Protein 5OCD (pdb70)

Radius of gyration: 52.21 Å; Cα contacts (8 Å, |Δi|>4): 3282; chains: 10; bounding box: 98×124×165 Å

Solvent-accessible surface area: 108572 Å² total; per-residue (Å²): 198,47,100,27,99,5,16,27,79,118,16,78,30,103,39,20,48,77,2,63,132,8,14,0,0,5,5,3,21,5,59,79,75,24,5,24,82,95,83,2,33,8,5,7,154,28,0,36,64,21,7,95,73,1,13,0,0,0,6,3,1,0,31,40,25,6,38,0,0,13,22,28,15,36,99,48,68,12,20,88,66,0,32,76,63,0,56,42,0,31,143,85,2,86,128,27,19,134,120,12,114,25,92,78,74,56,25,68,0,12,53,11,35,58,15,98,76,1,34,95,12,17,71,98,0,63,141,40,29,93,96,35,118,56,0,31,72,22,0,44,29,7,1,88,61,25,24,102,138,65,21,79,130,29,62,101,98,81,12,68,101,146,37,1,76,123,20,0,29,60,20,0,6,5,6,0,0,0,0,15,7,0,18,87,93,129,5,33,0,4,2,39,8,56,49,42,48,103,0,14,45,8,0,16,103,61,5,2,104,86,115,64,70,98,46,0,41,65,5,21,4,53,50,84,81,77,186,53,92,31,99,12,53,36,98,150,15,83,94,110,39,108,130,77,2,68,132,8,12,0,0,5,5,4,20,4,64,93,73,27,4,28,81,101,80,2,34,7,4,7,143,25,0,34,90,22,7,95,69,1,13,0,0,0,8,3,0,0,30,40,26,6,36,0,0,12,25,27,18,50,95,31,68,12,16,87,67,0,21,76,72,0,54,43,0,31,142,88,1,86,127,27,19,133,119,13,115,24,91,78,74,55,26,68,0,13,84,13,34,65,14,105,75,1,32,99,11,18,61,99,0,59,140,38,35,84,90,34,113,57,0,32,90,20,0,51,29,7,2,89,38,47,23,101,176,70,21,79,122,29,58,100,96,84,11,65,102,147,34,1,78,125,19,0,33,58,21,0,11,5,8,0,0,0,0,13,8,1,18,81,89,125,5,34,0,3,2,38,9,61,52,44,48,102,0,15,44,6,0,16,109,63,6,2,108,84,117,63,71,96,51,0,41,65,3,23,7,116,51,120,85,115,199,131,18,96,14,10,34,76,105,16,78,36,99,37,21,71,50,2,81,107,6,14,0,0,5,6,3,21,4,67,95,74,24,4,25,80,68,79,2,32,7,5,8,155,28,0,36,68,22,7,106,70,1,13,0,0,0,6,3,0,1,33,41,23,8,35,0,0,51,67,118,30,80,116,99,94,13,63,93,67,0,30,103,66,0,54,43,0,30,144,89,1,86,127,27,22,129,120,12,116,25,92,78,72,55,25,66,0,34,86,12,70,105,20,122,75,8,114,93,13,44,101,89,0,77,128,33,36,102,93,39,120,51,0,35,75,20,0,52,34,8,5,94,43,51,24,91,179,72,22,63,165,58,31,86,94,104,11,66,102,146,34,1,79,126,18,0,32,57,21,0,10,6,6,0,0,0,0,14,6,1,18,81,91,126,6,34,0,3,2,33,7,55,50,42,48,102,0,14,45,9,0,16,87,78,6,2,84,85,114,64,70,97,52,0,38,63,4,22,5,34,45,63,141,44,168,253,106,23,149,15,11,36,74,110,16,81,24,90,38,22,83,66,2,70,131,8,15,1,0,5,5,3,30,4,67,89,73,26,4,23,74,88,55,2,31,8,4,8,162,30,0,36,70,21,7,95,75,3,11,0,0,0,9,4,1,1,34,40,23,10,36,0,0,48,66,93,31,81,92,35,94,12,21,87,68,0,30,105,68,0,53,41,0,30,142,90,1,86,130,28,19,134,121,13,114,24,92,76,74,56,26,57,0,14,87,12,33,62,18,106,77,1,25,95,13,15,64,95,0,61,140,39,35,96,97,35,117,57,0,30,73,22,0,47,27,8,3,87,44,48,24,100,182,79,22,60,178,47,47,80,20,73,6,58,105,97,36,1,60,118,19,0,34,56,28,0,9,5,11,0,0,0,0,14,6,0,19,79,90,125,8,33,0,3,2,39,7,62,54,42,47,102,0,14,45,10,0,15,87,74,6,2,86,85,116,62,72,96,51,0,37,63,4,22,6,31,32,77,144,202,178,77,102,23,100,16,9,37,74,134,14,81,18,90,39,29,92,74,3,67,130,9,15,0,0,6,5,2,23,4,67,89,76,27,4,25,74,65,82,2,34,9,4,7,161,30,0,34,87,21,8,91,71,2,11,0,0,0,8,3,0,1,28,40,25,6,34,0,0,69,66,126,30,78,112,44,98,12,34,84,54,0,30,101,61,0,60,66,0,25,125,93,0,27,127,29,4,105,125,13,115,26,91,62,75,30,29,56,0,30,33,12,23,41,17,98,76,1,20,94,13,12,80,100,0,59,141,40,37,98,96,38,117,59,0,30,74,19,0,54,35,7,5,91,37,50,24,85,169,83,25,87,173,103,106,131,16,63,116,145,32,2,80,125,20,0,33,58,21,0,11,5,10,0,0,0,0,14,7,1,18,84,91,124,6,32,0,3,1,39,6,53,48,42,48,100,0,14,45,10,0,16,87,69,5,2,94,82,114,66,72,91,51,0,35,60,4,22,4,31,50,48,90,128,168,34,117,9,10,39,57,132,13,84,19,93,42,28,73,48,3,82,107,6,13,0,0,4,5,2,23,5,65,85,71,29,4,23,100,105,81,1,41,4,3,7,120,30,0,34,88,21,7,107,71,1,12,0,0,0,8,4,1,0,24,39,26,6,28,0,0,80,66,110,33,80,117,97,96,15,61,93,66,0,34,116,76,0,59,46,0,34,131,98,0,86,143,31,16,132,132,12,115,26,92,77,74,57,26,65,0,34,85,13,69,106,14,116,77,13,109,94,12,48,102,98,0,78,134,40,35,92,90,33,119,58,0,29,75,20,0,53,37,9,2,95,46,50,27,93,180,84,39,89,220,127,104,146,99,112,143,38,7,69,126,25,0,32,57,22,0,12,5,8,0,0,0,0,13,7,1,19,89,92,128,5,32,0,3,2,37,6,55,45,40,51,104,0,14,44,6,0,16,103,61,6,2,103,85,115,65,73,97,45,0,34,58,3,20,10,31,52,74,192,135,20,162,13,50,43,75,158,17,80,100,115,37,104,136,78,3,70,133,8,13,0,0,6,5,3,22,4,61,90,72,24,4,28,80,79,76,3,32,9,4,9,164,28,0,35,88,21,6,94,71,1,13,0,0,0,6,3,0,0,28,37,26,8,33,0,7,99,66,126,32,79,116,98,96,12,62,94,67,0,31,107,70,0,52,49,0,31,144,92,1,75,123,27,18,116,118,13,115,24,92,78,73,56,26,66,0,34,86,11,70,106,19,123,75,10,116,94,12,43,101,98,0,78,138,40,37,98,94,34,118,56,0,30,74,21,0,52,36,8,4,85,54,57,25,83,199,88,64,134,123,140,33,64,114,112,49,1,76,130,28,0,33,66,22,0,10,6,5,0,0,0,0,14,6,1,39,88,91,128,5,34,0,3,1,36,7,51,52,42,52,102,0,14,44,8,0,18,88,60,7,5,92,82,132,69,70,79,33,0,36,63,2,18,3,97,46,113,138,169,164,106,22,108,16,48,38,77,165,15,79,100,124,38,105,155,79,2,69,135,7,13,0,0,6,6,3,18,14,57,97,71,29,5,23,80,86,77,2,30,11,4,9,158,31,0,36,89,20,7,94,70,1,13,0,0,0,6,4,1,0,23,40,24,4,36,0,0,47,66,118,29,82,82,57,94,12,22,87,62,0,31,104,65,0,54,55,0,29,140,91,1,85,126,26,18,133,121,13,116,24,91,78,73,56,26,68,0,15,85,11,38,62,19,120,75,1,23,95,12,19,59,97,0,62,141,41,36,97,94,34,116,56,0,31,73,20,0,44,29,9,2,90,41,52,26,98,168,70,22,79,178,65,57,100,96,102,12,65,105,145,33,1,79,123,19,0,34,56,17,0,12,5,5,0,0,0,0,13,7,1,19,88,91,130,4,33,0,3,2,37,7,52,49,42,51,102,0,14,44,10,0,16,87,76,6,2,88,86,115,64,71,97,46,0,35,64,2,21,3,95,38,119,129,89,138,138,111,21,99,15,50,38,104,169,16,80,100,113,41,102,136,81,2,69,133,5,12,0,0,5,5,3,22,3,66,93,74,26,4,27,74,99,75,3,32,10,5,7,158,30,0,35,87,21,6,95,70,1,13,0,0,0,7,3,0,1,34,33,24,6,34,0,3,53,66,118,31,80,64,48,95,14,20,91,66,0,31,104,65,0,55,45,0,30,142,89,1,86,127,28,18,133,121,12,116,25,92,77,74,56,25,68,0,16,88,11,42,64,16,116,77,1,32,94,12,17,53,96,0,69,133,11,35,96,84,27,117,56,0,30,72,22,0,46,28,10,2,90,48,48,24,105,182,67,24,79,175,58,57,100,97,98,13,67,106,138,34,1,78,118,19,0,33,56,21,0,10,5,5,0,0,0,0,14,7,0,19,85,92,128,5,33,0,3,2,34,8,57,52,42,49,102,0,14,44,11,0,16,90,62,3,2,86,86,110,65,73,98,46,0,36,64,3,27,2,113,51,133,144,156,149,19,134,14,7,37,71,96,16,82,25,90,37,26,80,68,2,66,132,7,12,0,0,6,6,3,21,5,66,90,73,26,4,27,80,102,80,2,33,8,5,6,154,27,0,36,73,22,6,95,70,1,13,0,0,0,6,3,0,1,34,39,24,15,41,0,0,56,66,122,29,81,120,103,93,11,62,71,76,0,28,90,73,0,39,72,0,32,150,88,1,85,126,27,18,133,121,13,116,24,90,78,71,56,27,69,0,33,88,12,71,104,11,115,70,18,108,92,13,47,110,93,0,78,140,41,35,98,95,35,117,56,0,30,74,21,0,46,24,7,2,91,50,58,27,105,182,56,26,83,156,57,64,104,100,98,12,66,106,145,30,1,77,124,19,0,35,58,24,1,10,5,6,0,0,0,0,11,5,0,18,80,90,123,5,32,0,3,2,37,8,62,54,44,48,107,0,13,44,8,0,15,102,61,6,2,103,86,114,65,71,97,52,0,38,64,3,23,7,29,48,65,139,218

Nearest PDB structures (foldseek):
  5ocd-assembly7_G  TM=1.005E+00  e=2.093E-42  Fluoribacter dumoffii NY 23
  5ocd-assembly9_I  TM=1.002E+00  e=2.086E-41  Fluoribacter dumoffii NY 23
  5ocd-assembly5_E  TM=1.001E+00  e=3.500E-41  Fluoribacter dumoffii NY 23
  5ocd-assembly6_F  TM=9.953E-01  e=1.313E-40  Fluoribacter dumoffii NY 23
  9j61-assembly2_B  TM=8.162E-01  e=2.529E-13  Streptomyces cinnamoneus

Sequence (2242 aa):
NRIVKASFRENPVEERKLFPQSSCLMPISVGQAIHEDEKFAAVIKLINASFKQCTILVDDSVQRHTIGIMNHATTEELYQLAVKEGDEWLKRNQRFYKQLTIPFEIMRWDDWYNSPNYINSHLRVQKEYDTNKAFQNAIHANIDDFLTRYLSRFSPADVDHERAFRLCLDYLIEECSVMCLWTEQKYDFEVYPSGRNKAMAATYEFLIKPHHPNYLRPVALRFKKYNRIVKASFRENPVEERKLFPQSSCLMPISVGQAIHEDEKFAAVIKLINASFKQCTILVDDSVQRHTIGIMNHATTEELYQLAVKEGDEWLKRNQRFYKQLTIPFEIMRWDDWYNSPNYINSHLRVQKEYDTNKAFQNAIHANIDDFLTRYLSRFSPADVDHERAFRLCLDYLIEECSVMCLWTEQKYDFEVYPSGRNKAMAATYEFLIKPHHPNYLRPVALRFKKYRIVKASFRENPVEERKLFPQSSCLMPISVGQAIHEDEKFAAVIKLINASFKQCTILVDDSVQRHTIGIMNHATTEELYQLAVKEGDEWLKRNQRFYKQLTIPFEIMRWDDWYNSPNYINSHLRVQKEYDTNKAFQNAIHANIDDFLTRYLSRFSPADVDHERAFRLCLDYLIEECSVMCLWTEQKYDFEVYPSGRNKAMAATYEFLIKPHHPNYLRPVALRFKKYPRIVKASFRENPVEERKLFPQSSCLMPISVGQAIHEDEKFAAVIKLINASFKQCTILVDDSVQRHTIGIMNHATTEELYQLAVKEGDEWLKRNQRFYKQLTIPFEIMRWDDWYNSPNYINSHLRVQKEYDTNKAFQNAIHANIDDFLTRYLSRFSPADVDHERAFRLCLDYLIEECSVMCLWTEQKYDFEVYPSGRNKAMAATYEFLIKPHHPNYLRPVALRFKKYNRIVKASFRENPVEERKLFPQSSCLMPISVGQAIHEDEKFAAVIKLINASFKQCTILVDDSVQRHTIGIMNHATTEELYQLAVKEGDEWLKRNQRFYKQLTIPFEIMRWDDWYNSPNYINSHLRVQKEYDTNKAFQNAIHANIDDFLTRYLSRFADVDHERAFRLCLDYLIEECSVMCLWTEQKYDFEVYPSGRNKAMAATYEFLIKPHHPNYLRPVALRFKKYIVKASFRENPVEERKLFPQSSCLMPISVGQAIHEDEKFAAVIKLINASFKQCTILVDDSVQRHTIGIMNHATTEELYQLAVKEGDEWLKRNQRFYKQLTIPFEIMRWDDWYNSPNYINSHLRVQKEYDTNKAFQNAIHANIDDFLTRYLSRFSPDHERAFRLCLDYLIEECSVMCLWTEQKYDFEVYPSGRNKAMAATYEFLIKPHHPNYLRPVALRFKKIVKASFRENPVEERKLFPQSSCLMPISVGQAIHEDEKFAAVIKLINASFKQCTILVDDSVQRHTIGIMNHATTEELYQLAVKEGDEWLKRNQRFYKQLTIPFEIMRWDDWYNSPNYINSHLRVQKEYDTNKAFQNAIHANIDDFLTRYLSADVDHERAFRLCLDYLIEECSVMCLWTEQKYDFEVYPSGRNKAMAATYEFLIKPHHPNYLRPVALRFKKYPIVKASFRENPVEERKLFPQSSCLMPISVGQAIHEDEKFAAVIKLINASFKQCTILVDDSVQRHTIGIMNHATTEELYQLAVKEGDEWLKRNQRFYKQLTIPFEIMRWDDWYNSPNYINSHLRVQKEYDTNKAFQNAIHANIDDFLTRYLSRFSPADVDHERAFRLCLDYLIEECSVMCLWTEQKYDFEVYPSGRNKAMAATYEFLIKPHHPNYLRPVALRFKKYPAIVKASFRENPVEERKLFPQSSCLMPISVGQAIHEDEKFAAVIKLINASFKQCTILVDDSVQRHTIGIMNHATTEELYQLAVKEGDEWLKRNQRFYKQLTIPFEIMRWDDWYNSPNYINSHLRVQKEYDTNKAFQNAIHANIDDFLTRYLSRFSPADVDHERAFRLCLDYLIEECSVMCLWTEQKYDFEVYPSGRNKAMAATYEFLIKPHHPNYLRPVALRFKKYIVKASFRENPVEERKLFPQSSCLMPISVGQAIHEDEKFAAVIKLINASFKQCTILVDDSVQRHTIGIMNHATTEELYQLAVKEGDEWLKRNQRFYKQLTIPFEIMRWDDWYNSPNYINSHLRVQKEYDTNKAFQNAIHANIDDFLTRYLSRFSPADVDHERAFRLCLDYLIEECSVMCLWTEQKYDFEVYPSGRNKAMAATYEFLIKPHHPNYLRPVALRFKKY

Secondary structure (DSSP, 8-state):
---EEEEEES--HHHHTTGGG-EEEEEEETT-GGGSHHHHHHHHHHHHHH-SEEEEEEE-TTHHHHHHHHB---HHHHHHHHHHHHHHHHHHHHHHHTT--S-EEEEETHHHHTSTTHHHHHHHHHHHHHH-HHHHHHHHHHHHHHHHHHTTTS-GGG--HHHHHHHHHHHHHHHHHHHHHGGGGT-SEEE-SS---HHHHHHIIIIITTT-TTSSEEEEEEEEE-/---EEEEEES--HHHHTTGGG-EEEEEEETT-GGGSHHHHHHHHHHHHHH-SEEEEEEE-TTHHHHHTTTB---HHHHHHHHHHHHHHHHHHHHHHHTT--S-EEEEETHHHHTSTTHHHHHHHHHHHHHH-HHHHHHHHHHHHHHHHHHTTTS-GGG--HHHHHHHHHHHHHHHHHHHHHGGGGT-SEEE-SS---HHHHHHIIIIITTT-TTSSEEEEEEEEE-/-EEEEEEES--HHHHTTGGG-EEEEEEETT-GGGSHHHHHHHHHHHHHH-SEEEEEEE-GGGHHHHTTT----HHHHHHHHHHHHHHHHHHHHHHHTT--S-EEEEETHHHHTSTTHHHHHHHHHHHHHH-HHHHHHHHHHHHHHHHHHTTTS-GGG--HHHHHHHHHHHHHHHHHHHHHGGGGT-SEEE-SS---HHHHHHIIIIITTT-TTSSEEEEEEEEEE-/---EEEEES--HHHHTTGGG-EEEEEEETT-GGGSHHHHHHHHHHHHHH-SEEEEEEE-TTHHHHHHHH----HHHHHHHHHHHHHHHHHHHHHHHTT--S-EEEEETHHHHT-TTHHHHHHHHHHHHHH-HHHHHHHHHHHHHHHHHHTTTS-GGG--HHHHHHHHHHHHHHHHHHHHHGGGGT-SEEE-SS---HHHHHHIIIIITTT-TTSSEEEEEEEE--/---EEEEEES--HHHHTTGGGSEEEEEEETT-GGGSHHHHHHHHHHHHHH-SEEEEEEE-TTHHHHHTTT----HHHHHHHHHHHHHHHHHHHHHHHTT--S-EEEEETHHHHTSTTHHHHHHHHHHHHHH-HHHHHHHHHHHHHHHHHHTS----S-HHHHHHHHHHHHHHHHHHHHHGGGGT-SEEE-SS---HHHHHHIIIIITTT-TTSSEEEEEEEEE-/--EEEEES--HHHHTTGGG-EEEEEEETT-GGGSHHHHHHHHHHHHHH-SEEEEEEE-TTHHHHHTTT----HHHHHHHHHHHHHHHHHHTHHHHTT--S-EEEEETHHHHT-TTHHHHHHHHHHHHHS-HHHHHHHHHHHHHHHHHHTSS-----SHHHHHHHHHHHHHHHHHHHGGGGT-SEEE-SS---HHHHHHIIIIITTT-TTSSEEEEEEEE-/-EEEEEES--HHHHTTGGG-EEEEEEETT-GGGSHHHHHHHHHHHHHH-SEEEEEEE-GGGHHHHTTT----HHHHHHHHHHHHHHHHHHHHHHHTT--S-EEEEETHHHHTSTTHHHHHHHHHHHHHH-HHHHHHHHHHHHHHHHHHH-----HHHHHHHHHHHHHHHHHHHHHGGGGT-SEEE-SS---HHHHHHIIIIITTT-TTSSEEEEEEEEE--/-EEEEEES--HHHHTTGGG-EEEEEEETT-GGGSHHHHHHHHHHHHHH-SEEEEEEE-TTHHHHHTTT----HHHHHHHHHHHHHHHHHHHHHHHTT--S-EEEEETHHHHTSTTHHHHHHHHHHHHHH-HHHHHHHHHHHHHHHHHHTTTS-GGG--HHHHHHHHHHHHHHHHHHHHHGGGGT-SEEE-SS---HHHHHHIIIIITTT-TTSSEEEEEEEEE---/-EEEEEES--HHHHTTGGG-EEEEEEETT-GGGSHHHHHHHHHHHHHH-SEEEEEEE-TTHHHHHTTT----HHHHHHHHHHHHHHHHHHHHHHHTT--S-EEEEETHHHHTSTTHHHHHHHHHHHHHH-HHHHHHHHHHHHHHHHHHTTTS-GGG--HHHHHHHHHHHHHHHHHHHHHGGGGT-SEEE-SS---HHHHHHIIIIITTT-TTSSEEEEEEEEE-/---EEEES--HHHHTTGGG-EEEEEEETT-GGGSHHHHHHHHHHHHHH-SEEEEEEE-TTHHHHHHHH----HHHHHHHHHHHHHHHHHHHHHHHTT--S-EEEEETHHHHT-TTHHHHHHHHHHHHHH-HHHHHHHHHHHHHHHHHHGGGS-GGG--HHHHHHHHHHHHHHHHHHHHHGGGGT-SEEE-SS---HHHHHHIIIIITTT-TTSSEEEEEEE---

Foldseek 3Di:
DKAKAKDWDPQDPVRQVCAQVFEEEEEDPQPDPCCADRNVLNVLVVSLVRHQEYEYEDAFQLCLLVVCQQPVDDSVVSSVVSVVSSVVSCVRCVVRNVPRPHHYYYHYLCVQCVDPCLVVLLVVLVVCCVPPVLLVVLLVVLLVVVCCVSCVVDDVVSGPVVSSSVSSSVSLSSVLSSLLVVVVVVHQAYEDAAFDRSNNVVSCVPPNCVVCVRHHHYIHIDMDMD/DKAKAKDWDPQDPVRQVCFQVFEEEEEAALVDPCCADRNVLNVLVVSLVRHQEYEYEDAFQLCLLVVCQQPVDDSVVSSVVSVVSSVVSCVRCVVRNVPRPHHYYYHYLCVQCVDPQLVVLLVVLVVCCVPPVLLVVLLVVLLVVVCCVSCVVDDVVSGPVVSSSVSSSSSLSSVLSSLLVVCVVVHQAYEDAADDRSNNVSSCVPPNCVVCVRHHHYIYMDMDMD/DQKAKDWPPQDPVRQVCFAVFEEEEEDPLVDPCCADRNVLNVLVVSLVRHQEYEYEDAQQLCLLVQCQQPVDDSVVSSVVSVVSSVVSCVRCVVRNVPRPHHYYYHYLCVQCVDPCLVVLLVVLVVCCVVPVQLVVLLVVLLVVVCCVSCVVDDVVSGPVVSSSVSSSSSLSSVLSSLLVVVVVVHQAYEDAADDGSNNVVSCVPPNCVVCVRHHHYIYMDMDDDD/DAKAKDWDPDDPVRQVCFAVFEEEEEDPLVDPCLADRNVLNVLVVSLVRHQEYEYEDAQQLCLLVQCQQPVDDSVVSSVVSVVSSVVSCVRCVVRNVPRPHHYYYHYLCVQCVDPCLVVLLVVLVVCCVPPVLLVVLLVVLLVVVCCVSCVVDDVVSGPVVSSSVSSSVSLSSVLSSLLVVCVVVHQAYEDAAFDRSNNVSSCVPPNCVVCVRHHHYIYMDMDDD/DWAKAKDWDPQDPVLQVCFAVFEEEEEDPLVDPCCADRNVLNVLVVSLVGHQEYEYEDAQQLCLLVVCQPPVDDSVVSSVVSVVSSVVSCVRCVVRNVPRPHHYHYHYLCVQCVDPCLVVLLVVLVVCCVVPVQLVVLLVVLLCVVCCVSVVPDVVTPPVSSSVSSSSSLSSVLSSLLVVVVVVHQEYEDAADDRSNNVSSCVPPNCVVCVRGHHYIYMDMDID/DKAKDWPPADPVRQVCAQVFEEEEEDPLVDPCCADPNVLNVLVVSLVGHQEYEYEDAQQLCLLVQCPPPVDDSVVSSVVSVVSSVVSCVRCVVRNVPRPHHYYYHYLCVQCVDPCLVVLLVVLVVCCVPPVLLVVLLVVLLCVCCCVSCVVDDDVPVSSSVSSSSSLSSVLSSLLVVVVVVHQAYEDAAFDRSNNVSSCVPPNCVVCVRHHHYIYMDMDD/DKAKDWDPQDPVRQVCFQVFEEEEEDPLVDPCCADPNVLNVLVVSLVGHQEYEYEYAQQLCLLVQCQPPVDDSVVSSVVSVVSSVVSCVRCVVRNVPRPHHYYYHYLCVQCVDPCLVVLLVVLVVCCVPPVLLVVLLVVLLVVCVCPSPVVVGPVVSSSVSSSSSLSSVLSSLLVVCVVVHQAYEDAADDRSNNVVSCVPPNCVVDVRHHHYIYMDMDDDD/DKAKDWDPQDPVRLVCFAVFEEEEEDPQPDPCCADPNVLNVLVVSLVRHQEYEYEDAQQLCLLVQCQQPVDDSVVSSVVSVVSSVVSCVRCVVRNVPRPHHYYYHYLCVQCVDPCLVVLLVVLVVCCVPPVLLVVLLVVLLVVVCCVSCVVDDVVSGPVVSSSVSSSSSLSSVLSSLLVVCVVVHQAYEDAADDGSNNVSSCVPPNCVVCVRHHHYIYMDMDDDPD/DKAKDWDPQDPVRQVCFQVFEEEEEDPLVDPCCADPNVLNVLVVSLVRHQEYEYEDAQQLCLLVQCQQPVDDSVVSSVVSVVSSVVSCVRCVVRNVPRPHHYYYHYLCVQCVDPCLVVLLVVLVVCCVPPVLLVVLLVVLLVVVCCVSCVVDDVVSGPVVSSSVSSSSSLSSVLSSLLVQCVVVHQAYEDAADDRSNNVSSCVPPNCVVCVRHHHYIYMDMDDD/DKAKDWDPQDPVRQVCFQVFEEEEEDPLVDPCCADPNVLNVLVVSLVRHQEYEYEDAQQLCLLVVCQQPVDDSVVSSVVSVVSSVVSCVRCVVRNVPRPHHYYYHYLCVQCVDPQLVVLLVVLVVCCVPPVVLVVLLVVLLCVVCCVVVVPDDVVSGPVVSSSVSSSVSLSSVLSSLLVVVVVVHQAYEDAADDGSNNVSSCVPPNCVVCVRHHHYIYMDMDDD

B-factor: mean 94.59, std 22.28, range [34.51, 193.01]

Structure (mmCIF, N/CA/C/O backbone):
data_5OCD
#
_entry.id   5OCD
#
_cell.length_a   185.031
_cell.length_b   97.800
_cell.length_c   211.282
_cell.angle_alpha   90.00
_cell.angle_beta   115.58
_cell.angle_gamma   90.00
#
_symmetry.space_group_name_H-M   'C 1 2 1'
#
loop_
_entity.id
_entity.type
_entity.pdbx_description
1 polymer 'Cyclodipeptide synthase'
2 water water
#
loop_
_atom_site.group_PDB
_atom_site.id
_atom_site.type_symbol
_atom_site.label_atom_id
_atom_site.label_alt_id
_atom_site.label_comp_id
_atom_site.label_asym_id
_atom_site.label_entity_id
_atom_site.label_seq_id
_atom_site.pdbx_PDB_ins_code
_atom_site.Cartn_x
_atom_site.Cartn_y
_atom_site.Cartn_z
_atom_site.occupancy
_atom_site.B_iso_or_equiv
_atom_site.auth_seq_id
_atom_site.auth_comp_id
_atom_site.auth_asym_id
_atom_site.auth_atom_id
_atom_site.pdbx_PDB_model_num
ATOM 1 N N . ASN A 1 7 ? 130.717 6.537 219.586 1.00 124.28 6 ASN A N 1
ATOM 2 C CA . ASN A 1 7 ? 131.499 7.727 219.920 1.00 124.10 6 ASN A CA 1
ATOM 3 C C . ASN A 1 7 ? 130.596 8.991 219.925 1.00 128.53 6 ASN A C 1
ATOM 4 O O . ASN A 1 7 ? 129.777 9.137 220.842 1.00 128.48 6 ASN A O 1
ATOM 9 N N . ARG A 1 8 ? 130.737 9.876 218.888 1.00 124.19 7 ARG A N 1
ATOM 10 C CA . ARG A 1 8 ? 130.023 11.151 218.658 1.00 122.29 7 ARG A CA 1
ATOM 11 C C . ARG A 1 8 ? 129.354 11.136 217.265 1.00 120.72 7 ARG A C 1
ATOM 12 O O . ARG A 1 8 ? 129.904 10.533 216.331 1.00 121.19 7 ARG A O 1
ATOM 20 N N . ILE A 1 9 ? 128.190 11.824 217.124 1.00 111.14 8 ILE A N 1
ATOM 21 C CA . ILE A 1 9 ? 127.432 11.923 215.860 1.00 107.67 8 ILE A CA 1
ATOM 22 C C . ILE A 1 9 ? 126.673 13.285 215.753 1.00 103.11 8 ILE A C 1
ATOM 23 O O . ILE A 1 9 ? 126.299 13.853 216.789 1.00 103.07 8 ILE A O 1
ATOM 28 N N . VAL A 1 10 ? 126.453 13.804 214.512 1.00 91.36 9 VAL A N 1
ATOM 29 C CA . VAL A 1 10 ? 125.675 15.045 214.316 1.00 87.10 9 VAL A CA 1
ATOM 30 C C . VAL A 1 10 ? 124.251 14.759 213.919 1.00 82.95 9 VAL A C 1
ATOM 31 O O . VAL A 1 10 ? 123.982 13.999 212.973 1.00 81.80 9 VAL A O 1
ATOM 35 N N . LYS A 1 11 ? 123.337 15.375 214.658 1.00 74.96 10 LYS A N 1
ATOM 36 C CA . LYS A 1 11 ? 121.920 15.231 214.410 1.00 73.41 10 LYS A CA 1
ATOM 37 C C . LYS A 1 11 ? 121.296 16.568 214.083 1.00 75.67 10 LYS A C 1
ATOM 38 O O . LYS A 1 11 ? 121.507 17.583 214.772 1.00 74.74 10 LYS A O 1
ATOM 44 N N . ALA A 1 12 ? 120.528 16.541 212.999 1.00 71.12 11 ALA A N 1
ATOM 45 C CA . ALA A 1 12 ? 119.860 17.687 212.438 1.00 70.38 11 ALA A CA 1
ATOM 46 C C . ALA A 1 12 ? 118.405 17.742 212.834 1.00 71.83 11 ALA A C 1
ATOM 47 O O . ALA A 1 12 ? 117.589 17.073 212.227 1.00 72.95 11 ALA A O 1
ATOM 49 N N . SER A 1 13 ? 118.069 18.523 213.843 1.00 65.78 12 SER A N 1
ATOM 50 C CA . SER A 1 13 ? 116.672 18.712 214.219 1.00 64.52 12 SER A CA 1
ATOM 51 C C . SER A 1 13 ? 116.048 19.940 213.468 1.00 67.62 12 SER A C 1
ATOM 52 O O . SER A 1 13 ? 116.774 20.792 212.946 1.00 66.50 12 SER A O 1
ATOM 55 N N . PHE A 1 14 ? 114.711 20.006 213.390 1.00 65.35 13 PHE A N 1
ATOM 56 C CA . PHE A 1 14 ? 113.997 21.164 212.848 1.00 65.99 13 PHE A CA 1
ATOM 57 C C . PHE A 1 14 ? 114.063 22.313 213.878 1.00 74.62 13 PHE 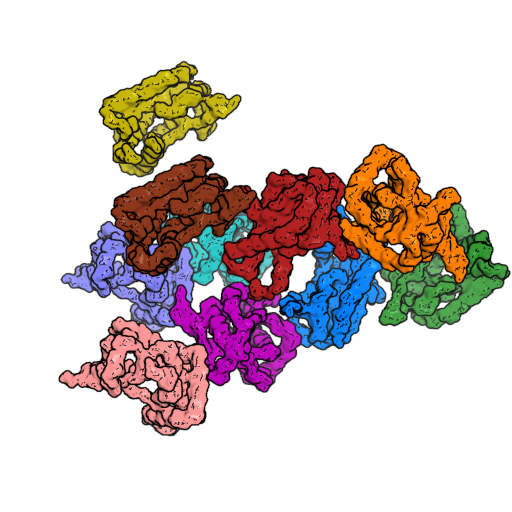A C 1
ATOM 58 O O . PHE A 1 14 ? 114.235 22.079 215.075 1.00 75.54 13 PHE A O 1
ATOM 66 N N . ARG A 1 15 ? 113.976 23.547 213.414 1.00 75.07 14 ARG A N 1
ATOM 67 C CA . ARG A 1 15 ? 114.040 24.730 214.273 1.00 77.42 14 ARG A CA 1
ATOM 68 C C . ARG A 1 15 ? 112.741 25.470 214.093 1.00 91.46 14 ARG A C 1
ATOM 69 O O . ARG A 1 15 ? 112.317 25.636 212.943 1.00 94.64 14 ARG A O 1
ATOM 77 N N . GLU A 1 16 ? 112.092 25.911 215.183 1.00 93.22 15 GLU A N 1
ATOM 78 C CA . GLU A 1 16 ? 110.877 26.775 215.121 1.00 96.42 15 GLU A CA 1
ATOM 79 C C . GLU A 1 16 ? 109.591 26.216 214.433 1.00 100.62 15 GLU A C 1
ATOM 80 O O . GLU A 1 16 ? 108.544 26.872 214.574 1.00 101.74 15 GLU A O 1
ATOM 86 N N . ASN A 1 17 ? 109.659 25.083 213.672 1.00 94.28 16 ASN A N 1
ATOM 87 C CA . ASN A 1 17 ? 108.483 24.524 212.994 1.00 92.34 16 ASN A CA 1
ATOM 88 C C . ASN A 1 17 ? 107.503 23.892 213.987 1.00 94.80 16 ASN A C 1
ATOM 89 O O . ASN A 1 17 ? 107.845 22.894 214.652 1.00 94.79 16 ASN A O 1
ATOM 94 N N . PRO A 1 18 ? 106.298 24.518 214.150 1.00 88.81 17 PRO A N 1
ATOM 95 C CA . PRO A 1 18 ? 105.317 24.001 215.116 1.00 88.24 17 PRO A CA 1
ATOM 96 C C . PRO A 1 18 ? 104.851 22.580 214.816 1.00 92.19 17 PRO A C 1
ATOM 97 O O . PRO A 1 18 ? 104.893 22.148 213.654 1.00 93.19 17 PRO A O 1
ATOM 101 N N . VAL A 1 19 ? 104.377 21.866 215.859 1.00 86.03 18 VAL A N 1
ATOM 102 C CA . VAL A 1 19 ? 103.871 20.490 215.748 1.00 84.19 18 VAL A CA 1
ATOM 103 C C . VAL A 1 19 ? 102.801 20.389 214.656 1.00 87.02 18 VAL A C 1
ATOM 104 O O . VAL A 1 19 ? 102.808 19.430 213.878 1.00 86.79 18 VAL A O 1
ATOM 108 N N . GLU A 1 20 ? 101.920 21.411 214.572 1.00 81.67 19 GLU A N 1
ATOM 109 C CA . GLU A 1 20 ? 100.840 21.443 213.602 1.00 81.31 19 GLU A CA 1
ATOM 110 C C . GLU A 1 20 ? 101.336 21.531 212.156 1.00 84.02 19 GLU A C 1
ATOM 111 O O . GLU A 1 20 ? 100.650 21.039 211.245 1.00 84.38 19 GLU A O 1
ATOM 117 N N . GLU A 1 21 ? 102.548 22.112 211.955 1.00 77.81 20 GLU A N 1
ATOM 118 C CA . GLU A 1 21 ? 103.208 22.227 210.656 1.00 77.04 20 GLU A CA 1
ATOM 119 C C . GLU A 1 21 ? 103.936 20.918 210.398 1.00 80.17 20 GLU A C 1
ATOM 120 O O . GLU A 1 21 ? 103.748 20.330 209.331 1.00 80.65 20 GLU A O 1
ATOM 126 N N . ARG A 1 22 ? 104.729 20.432 211.398 1.00 73.76 21 ARG A N 1
ATOM 127 C CA . ARG A 1 22 ? 105.533 19.205 211.321 1.00 72.07 21 ARG A CA 1
ATOM 128 C C . ARG A 1 22 ? 104.720 17.949 211.081 1.00 73.43 21 ARG A C 1
ATOM 129 O O . ARG A 1 22 ? 105.273 16.982 210.555 1.00 73.00 21 ARG A O 1
ATOM 137 N N . LYS A 1 23 ? 103.405 17.954 211.453 1.00 68.33 22 LYS A N 1
ATOM 138 C CA . LYS A 1 23 ? 102.483 16.832 211.227 1.00 66.82 22 LYS A CA 1
ATOM 139 C C . LYS A 1 23 ? 102.293 16.593 209.745 1.00 73.45 22 LYS A C 1
ATOM 140 O O . LYS A 1 23 ? 102.118 15.438 209.357 1.00 72.32 22 LYS A O 1
ATOM 146 N N . LEU A 1 24 ? 102.364 17.685 208.920 1.00 72.02 23 LEU A N 1
ATOM 147 C CA . LEU A 1 24 ? 102.205 17.703 207.456 1.00 72.19 23 LEU A CA 1
ATOM 148 C C . LEU A 1 24 ? 103.411 17.108 206.723 1.00 76.90 23 LEU A C 1
ATOM 149 O O . LEU A 1 24 ? 103.238 16.421 205.711 1.00 77.98 23 LEU A O 1
ATOM 154 N N . PHE A 1 25 ? 104.624 17.363 207.229 1.00 72.29 24 PHE A N 1
ATOM 155 C CA . PHE A 1 25 ? 105.880 16.896 206.630 1.00 72.25 24 PHE A CA 1
ATOM 156 C C . PHE A 1 25 ? 105.853 15.461 206.039 1.00 78.70 24 PHE A C 1
ATOM 157 O O . PHE A 1 25 ? 106.354 15.317 204.924 1.00 77.16 24 PHE A O 1
ATOM 165 N N . PRO A 1 26 ? 105.310 14.388 206.715 1.00 77.63 25 PRO A N 1
ATOM 166 C CA . PRO A 1 26 ? 105.357 13.043 206.109 1.00 77.05 25 PRO A CA 1
ATOM 167 C C . PRO A 1 26 ? 104.541 12.871 204.842 1.00 79.17 25 PRO A C 1
ATOM 168 O O . PRO A 1 26 ? 104.798 11.940 204.076 1.00 77.45 25 PRO A O 1
ATOM 172 N N . GLN A 1 27 ? 103.574 13.758 204.618 1.00 76.44 26 GLN A N 1
ATOM 173 C CA . GLN A 1 27 ? 102.747 13.719 203.418 1.00 78.00 26 GLN A CA 1
ATOM 174 C C . GLN A 1 27 ? 103.026 14.908 202.463 1.00 81.72 26 GLN A C 1
ATOM 175 O O . GLN A 1 27 ? 102.310 15.101 201.474 1.00 80.42 26 GLN A O 1
ATOM 181 N N . SER A 1 28 ? 104.108 15.674 202.761 1.00 77.54 27 SER A N 1
ATOM 182 C CA . SER A 1 28 ? 104.535 16.858 202.021 1.00 75.11 27 SER A CA 1
ATOM 183 C C . SER A 1 28 ? 105.828 16.667 201.208 1.00 76.82 27 SER A C 1
ATOM 184 O O . SER A 1 28 ? 106.652 15.780 201.494 1.00 75.86 27 SER A O 1
ATOM 187 N N . SER A 1 29 ? 106.001 17.551 200.196 1.00 71.72 28 SER A N 1
ATOM 188 C CA . SER A 1 29 ? 107.189 17.615 199.346 1.00 69.72 28 SER A CA 1
ATOM 189 C C . SER A 1 29 ? 108.114 18.724 199.884 1.00 73.27 28 SER A C 1
ATOM 190 O O . SER A 1 29 ? 107.660 19.654 200.574 1.00 73.33 28 SER A O 1
ATOM 193 N N . CYS A 1 30 ? 109.413 18.619 199.573 1.00 67.75 29 CYS A N 1
ATOM 194 C CA . CYS A 1 30 ? 110.358 19.652 199.961 1.00 66.25 29 CYS A CA 1
ATOM 195 C C . CYS A 1 30 ? 111.446 19.908 198.906 1.00 67.72 29 CYS A C 1
ATOM 196 O O . CYS A 1 30 ? 111.820 19.015 198.128 1.00 67.67 29 CYS A O 1
ATOM 199 N N . LEU A 1 31 ? 111.941 21.158 198.896 1.00 60.23 30 LEU A N 1
ATOM 200 C CA . LEU A 1 31 ? 113.019 21.586 198.036 1.00 57.89 30 LEU A CA 1
ATOM 201 C C . LEU A 1 31 ? 114.221 21.898 198.903 1.00 60.72 30 LEU A C 1
ATOM 202 O O . LEU A 1 31 ? 114.102 22.550 199.957 1.00 61.64 30 LEU A O 1
ATOM 207 N N . MET A 1 32 ? 115.378 21.439 198.460 1.00 55.71 31 MET A N 1
ATOM 208 C CA . MET A 1 32 ? 116.616 21.648 199.190 1.00 56.27 31 MET A CA 1
ATOM 209 C C . MET A 1 32 ? 117.608 22.428 198.346 1.00 59.52 31 MET A C 1
ATOM 210 O O . MET A 1 32 ? 118.493 21.818 197.717 1.00 59.61 31 MET A O 1
ATOM 215 N N . PRO A 1 33 ? 117.475 23.784 198.297 1.00 53.10 32 PRO A N 1
ATOM 216 C CA . PRO A 1 33 ? 118.430 24.583 197.529 1.00 51.18 32 PRO A CA 1
ATOM 217 C C . PRO A 1 33 ? 119.819 24.472 198.170 1.00 53.70 32 PRO A C 1
ATOM 218 O O . PRO A 1 33 ? 119.968 24.601 199.396 1.00 53.33 32 PRO A O 1
ATOM 222 N N . ILE A 1 34 ? 120.814 24.126 197.364 1.00 49.97 33 ILE A N 1
ATOM 223 C CA . ILE A 1 34 ? 122.162 23.924 197.866 1.00 50.58 33 ILE A CA 1
ATOM 224 C C . ILE A 1 34 ? 123.048 25.058 197.483 1.00 59.93 33 ILE A C 1
ATOM 225 O O . ILE A 1 34 ? 123.416 25.147 196.306 1.00 60.87 33 ILE A O 1
ATOM 230 N N . SER A 1 35 ? 123.487 25.856 198.496 1.00 57.61 34 SER A N 1
ATOM 231 C CA . SER A 1 35 ? 124.432 26.948 198.300 1.00 57.51 34 SER A CA 1
ATOM 232 C C . SER A 1 35 ? 125.828 26.368 198.237 1.00 62.25 34 SER A C 1
ATOM 233 O O . SER A 1 35 ? 126.545 26.311 199.244 1.00 61.51 34 SER A O 1
ATOM 236 N N . VAL A 1 36 ? 126.170 25.867 197.027 1.00 59.59 35 VAL A N 1
ATOM 237 C CA . VAL A 1 36 ? 127.426 25.216 196.697 1.00 60.41 35 VAL A CA 1
ATOM 238 C C . VAL A 1 36 ? 128.594 26.009 197.234 1.00 67.41 35 VAL A C 1
ATOM 239 O O . VAL A 1 36 ? 128.740 27.189 196.934 1.00 68.79 35 VAL A O 1
ATOM 243 N N . GLY A 1 37 ? 129.354 25.381 198.105 1.00 64.08 36 GLY A N 1
ATOM 244 C CA . GLY A 1 37 ? 130.484 26.040 198.747 1.00 64.22 36 GLY A CA 1
ATOM 245 C C . GLY A 1 37 ? 130.436 25.998 200.257 1.00 68.98 36 GLY A C 1
ATOM 246 O O . GLY A 1 37 ? 131.475 25.837 200.908 1.00 67.46 36 GLY A O 1
ATOM 247 N N . GLN A 1 38 ? 129.211 26.143 200.818 1.00 67.64 37 GLN A N 1
ATOM 248 C CA . GLN A 1 38 ? 128.895 26.155 202.255 1.00 66.78 37 GLN A CA 1
ATOM 249 C C . GLN A 1 38 ? 129.124 24.826 202.914 1.00 71.01 37 GLN A C 1
ATOM 250 O O . GLN A 1 38 ? 128.860 23.771 202.315 1.00 71.81 37 GLN A O 1
ATOM 256 N N . ALA A 1 39 ? 129.559 24.893 204.169 1.00 66.69 38 ALA A N 1
ATOM 257 C CA . ALA A 1 39 ? 129.825 23.756 205.022 1.00 66.22 38 ALA A CA 1
ATOM 258 C C . ALA A 1 39 ? 128.558 22.994 205.420 1.00 70.00 38 ALA A C 1
ATOM 259 O O . ALA A 1 39 ? 128.649 21.791 205.668 1.00 72.62 38 ALA A O 1
ATOM 261 N N . ILE A 1 40 ? 127.388 23.671 205.474 1.00 63.17 39 ILE A N 1
ATOM 262 C CA . ILE A 1 40 ? 126.129 23.052 205.916 1.00 62.23 39 ILE A CA 1
ATOM 263 C C . ILE A 1 40 ? 125.633 22.041 204.912 1.00 66.98 39 ILE A C 1
ATOM 264 O O . ILE A 1 40 ? 124.785 21.181 205.222 1.00 67.45 39 ILE A O 1
ATOM 269 N N . HIS A 1 41 ? 126.211 22.115 203.726 1.00 63.00 40 HIS A N 1
ATOM 270 C CA . HIS A 1 41 ? 125.868 21.255 202.620 1.00 63.53 40 HIS A CA 1
ATOM 271 C C . HIS A 1 41 ? 126.949 20.170 202.410 1.00 70.63 40 HIS A C 1
ATOM 272 O O . HIS A 1 41 ? 126.950 19.485 201.374 1.00 70.51 40 HIS A O 1
ATOM 279 N N . GLU A 1 42 ? 127.883 20.025 203.371 1.00 68.26 41 GLU A N 1
ATOM 280 C CA . GLU A 1 42 ? 128.957 19.039 203.251 1.00 69.20 41 GLU A CA 1
ATOM 281 C C . GLU A 1 42 ? 129.041 18.117 204.456 1.00 77.71 41 GLU A C 1
ATOM 282 O O . GLU A 1 42 ? 128.634 18.491 205.577 1.00 77.83 41 GLU A O 1
ATOM 288 N N . ASP A 1 43 ? 129.624 16.906 204.201 1.00 74.86 42 ASP A N 1
ATOM 289 C CA . ASP A 1 43 ? 129.977 15.847 205.156 1.00 73.97 42 ASP A CA 1
ATOM 290 C C . ASP A 1 43 ? 128.931 15.585 206.249 1.00 75.57 42 ASP A C 1
ATOM 291 O O . ASP A 1 43 ? 127.741 15.429 205.944 1.00 73.92 42 ASP A O 1
ATOM 296 N N . GLU A 1 44 ? 129.403 15.555 207.528 1.00 71.73 43 GLU A N 1
ATOM 297 C CA . GLU A 1 44 ? 128.643 15.288 208.740 1.00 71.74 43 GLU A CA 1
ATOM 298 C C . GLU A 1 44 ? 127.324 16.069 208.780 1.00 75.34 43 GLU A C 1
ATOM 299 O O . GLU A 1 44 ? 126.260 15.451 208.917 1.00 76.92 43 GLU A O 1
ATOM 305 N N . LYS A 1 45 ? 127.378 17.411 208.566 1.00 68.77 44 LYS A N 1
ATOM 306 C CA . LYS A 1 45 ? 126.177 18.261 208.533 1.00 66.16 44 LYS A CA 1
ATOM 307 C C . LYS A 1 45 ? 125.264 17.902 207.356 1.00 66.10 44 LYS A C 1
ATOM 308 O O . LYS A 1 45 ? 124.065 17.864 207.550 1.00 64.71 44 LYS A O 1
ATOM 314 N N . PHE A 1 46 ? 125.809 17.589 206.165 1.00 61.16 45 PHE A N 1
ATOM 315 C CA . PHE A 1 46 ? 124.938 17.212 205.052 1.00 60.73 45 PHE A CA 1
ATOM 316 C C . PHE A 1 46 ? 124.254 15.874 205.245 1.00 68.30 45 PHE A C 1
ATOM 317 O O . PHE A 1 46 ? 123.062 15.767 204.929 1.00 67.53 45 PHE A O 1
ATOM 325 N N . ALA A 1 47 ? 125.003 14.848 205.744 1.00 67.07 46 ALA A N 1
ATOM 326 C CA . ALA A 1 47 ? 124.471 13.498 206.007 1.00 66.26 46 ALA A CA 1
ATOM 327 C C . ALA A 1 47 ? 123.315 13.595 207.027 1.00 69.24 46 ALA A C 1
ATOM 328 O O . ALA A 1 47 ? 122.224 13.046 206.804 1.00 67.89 46 ALA A O 1
ATOM 330 N N . ALA A 1 48 ? 123.533 14.397 208.093 1.00 65.56 47 ALA A N 1
ATOM 331 C CA . ALA A 1 48 ? 122.546 14.636 209.140 1.00 65.52 47 ALA A CA 1
ATOM 332 C C . ALA A 1 48 ? 121.207 15.082 208.564 1.00 71.75 47 ALA A C 1
ATOM 333 O O . ALA A 1 48 ? 120.176 14.648 209.052 1.00 73.64 47 ALA A O 1
ATOM 335 N N . VAL A 1 49 ? 121.235 15.923 207.507 1.00 67.57 48 VAL A N 1
ATOM 336 C CA . VAL A 1 49 ? 120.066 16.490 206.825 1.00 65.62 48 VAL A CA 1
ATOM 337 C C . VAL A 1 49 ? 119.354 15.403 206.048 1.00 68.46 48 VAL A C 1
ATOM 338 O O . VAL A 1 49 ? 118.165 15.220 206.273 1.00 68.00 48 VAL A O 1
ATOM 342 N N . ILE A 1 50 ? 120.088 14.658 205.179 1.00 63.90 49 ILE A N 1
ATOM 343 C CA . ILE A 1 50 ? 119.593 13.506 204.415 1.00 62.68 49 ILE A CA 1
ATOM 344 C C . ILE A 1 50 ? 118.846 12.558 205.375 1.00 67.53 49 ILE A C 1
ATOM 345 O O . ILE A 1 50 ? 117.697 12.188 205.106 1.00 67.93 49 ILE A O 1
ATOM 350 N N . LYS A 1 51 ? 119.459 12.270 206.536 1.00 62.68 50 LYS A N 1
ATOM 351 C CA . LYS A 1 51 ? 118.840 11.425 207.542 1.00 62.29 50 LYS A CA 1
ATOM 352 C C . LYS A 1 51 ? 117.499 11.968 208.038 1.00 64.25 50 LYS A C 1
ATOM 353 O O . LYS A 1 51 ? 116.532 11.218 208.081 1.00 66.28 50 LYS A O 1
ATOM 359 N N . LEU A 1 52 ? 117.420 13.264 208.380 1.00 57.98 51 LEU A N 1
ATOM 360 C CA . LEU A 1 52 ? 116.188 13.889 208.871 1.00 56.30 51 LEU A CA 1
ATOM 361 C C . LEU A 1 52 ? 115.144 14.041 207.740 1.00 62.05 51 LEU A C 1
ATOM 362 O O . LEU A 1 52 ? 113.965 13.782 207.952 1.00 60.58 51 LEU A O 1
ATOM 367 N N . ILE A 1 53 ? 115.579 14.399 206.534 1.00 60.95 52 ILE A N 1
ATOM 368 C CA . ILE A 1 53 ? 114.662 14.528 205.414 1.00 62.18 52 ILE A CA 1
ATOM 369 C C . ILE A 1 53 ? 114.008 13.193 205.117 1.00 68.77 52 ILE A C 1
ATOM 370 O O . ILE A 1 53 ? 112.775 13.121 205.025 1.00 68.55 52 ILE A O 1
ATOM 375 N N . ASN A 1 54 ? 114.826 12.138 205.044 1.00 67.12 53 ASN A N 1
ATOM 376 C CA . ASN A 1 54 ? 114.372 10.771 204.778 1.00 68.32 53 ASN A CA 1
ATOM 377 C C . ASN A 1 54 ? 113.310 10.327 205.782 1.00 75.76 53 ASN A C 1
ATOM 378 O O . ASN A 1 54 ? 112.239 9.828 205.402 1.00 78.19 53 ASN A O 1
ATOM 383 N N . ALA A 1 55 ? 113.596 10.583 207.059 1.00 70.91 54 ALA A N 1
ATOM 384 C CA . ALA A 1 55 ? 112.753 10.259 208.184 1.00 71.02 54 ALA A CA 1
ATOM 385 C C . ALA A 1 55 ? 111.457 11.062 208.263 1.00 77.96 54 ALA A C 1
ATOM 386 O O . ALA A 1 55 ? 110.487 10.560 208.833 1.00 79.63 54 ALA A O 1
ATOM 388 N N . SER A 1 56 ? 111.421 12.303 207.734 1.00 74.19 55 SER A N 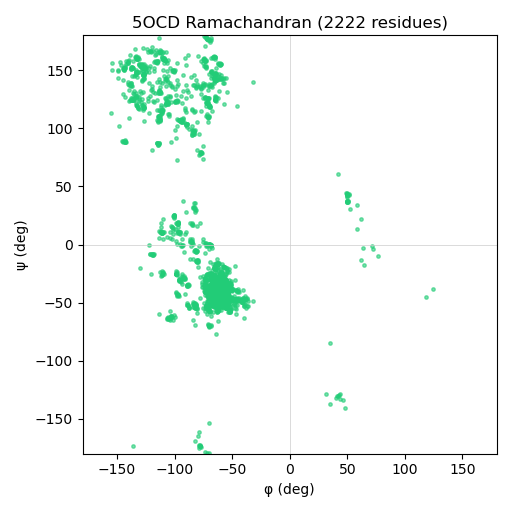1
ATOM 389 C CA . SER A 1 56 ? 110.230 13.113 207.940 1.00 72.87 55 SER A CA 1
ATOM 390 C C . SER A 1 56 ? 109.459 13.614 206.688 1.00 76.35 55 SER A C 1
ATOM 391 O O . SER A 1 56 ? 108.356 14.119 206.886 1.00 73.51 55 SER A O 1
ATOM 394 N N . PHE A 1 57 ? 109.962 13.460 205.442 1.00 74.67 56 PHE A N 1
ATOM 395 C CA . PHE A 1 57 ? 109.209 13.969 204.270 1.00 75.13 56 PHE A CA 1
ATOM 396 C C . PHE A 1 57 ? 108.713 12.887 203.312 1.00 80.86 56 PHE A C 1
ATOM 397 O O . PHE A 1 57 ? 109.286 11.783 203.301 1.00 82.61 56 PHE A O 1
ATOM 405 N N . LYS A 1 58 ? 107.657 13.214 202.500 1.00 75.45 57 LYS A N 1
ATOM 406 C CA . LYS A 1 58 ? 107.070 12.312 201.492 1.00 75.01 57 LYS A CA 1
ATOM 407 C C . LYS A 1 58 ? 108.039 12.104 200.328 1.00 81.66 57 LYS A C 1
ATOM 408 O O . LYS A 1 58 ? 108.439 10.978 200.039 1.00 80.90 57 LYS A O 1
ATOM 414 N N . GLN A 1 59 ? 108.428 13.211 199.684 1.00 81.42 58 GLN A N 1
ATOM 415 C CA . GLN A 1 59 ? 109.374 13.245 198.565 1.00 81.86 58 GLN A CA 1
ATOM 416 C C . GLN A 1 59 ? 110.259 14.515 198.648 1.00 85.46 58 GLN A C 1
ATOM 417 O O . GLN A 1 59 ? 109.838 15.549 199.190 1.00 85.30 58 GLN A O 1
ATOM 423 N N . CYS A 1 60 ? 111.476 14.423 198.113 1.00 80.29 59 CYS A N 1
ATOM 424 C CA . CYS A 1 60 ? 112.416 15.529 198.175 1.00 79.48 59 CYS A CA 1
ATOM 425 C C . CYS A 1 60 ? 113.085 15.796 196.848 1.00 84.58 59 CYS A C 1
ATOM 426 O O . CYS A 1 60 ? 113.314 14.871 196.077 1.00 86.61 59 CYS A O 1
ATOM 429 N N . THR A 1 61 ? 113.425 17.071 196.581 1.00 78.07 60 THR A N 1
ATOM 430 C CA . THR A 1 61 ? 114.164 17.449 195.381 1.00 75.30 60 THR A CA 1
ATOM 431 C C . THR A 1 61 ? 115.244 18.457 195.818 1.00 72.46 60 THR A C 1
ATOM 432 O O . THR A 1 61 ? 114.950 19.418 196.532 1.00 71.87 60 THR A O 1
ATOM 436 N N . ILE A 1 62 ? 116.505 18.145 195.472 1.00 63.72 61 ILE A N 1
ATOM 437 C CA . ILE A 1 62 ? 117.706 18.897 195.800 1.00 61.31 61 ILE A CA 1
ATOM 438 C C . ILE A 1 62 ? 118.101 19.724 194.591 1.00 68.21 61 ILE A C 1
ATOM 439 O O . ILE A 1 62 ? 118.335 19.147 193.519 1.00 69.79 61 ILE A O 1
ATOM 444 N N . LEU A 1 63 ? 118.195 21.079 194.758 1.00 63.16 62 LEU A N 1
ATOM 445 C CA . LEU A 1 63 ? 118.678 21.999 193.716 1.00 61.05 62 LEU A CA 1
ATOM 446 C C . LEU A 1 63 ? 120.125 22.338 194.008 1.00 65.72 62 LEU A C 1
ATOM 447 O O . LEU A 1 63 ? 120.484 22.624 195.133 1.00 66.67 62 LEU A O 1
ATOM 452 N N . VAL A 1 64 ? 120.952 22.285 193.016 1.00 63.01 63 VAL A N 1
ATOM 453 C CA . VAL A 1 64 ? 122.350 22.680 193.149 1.00 63.61 63 VAL A CA 1
ATOM 454 C C . VAL A 1 64 ? 122.414 24.138 192.609 1.00 66.71 63 VAL A C 1
ATOM 455 O O . VAL A 1 64 ? 122.330 24.355 191.381 1.00 65.69 63 VAL A O 1
ATOM 459 N N . ASP A 1 65 ? 122.475 25.137 193.543 1.00 62.19 64 ASP A N 1
ATOM 460 C CA . ASP A 1 65 ? 122.553 26.584 193.222 1.00 60.74 64 ASP A CA 1
ATOM 461 C C . ASP A 1 65 ? 123.989 26.835 192.758 1.00 60.95 64 ASP A C 1
ATOM 462 O O . ASP A 1 65 ? 124.780 27.379 193.519 1.00 60.55 64 ASP A O 1
ATOM 467 N N . ASP A 1 66 ? 124.333 26.373 191.527 1.00 55.23 65 ASP A N 1
ATOM 468 C CA . ASP A 1 66 ? 125.684 26.415 191.004 1.00 54.44 65 ASP A CA 1
ATOM 469 C C . ASP A 1 66 ? 125.975 27.540 190.019 1.00 60.48 65 ASP A C 1
ATOM 470 O O . ASP A 1 66 ? 126.825 28.368 190.341 1.00 61.31 65 ASP A O 1
ATOM 475 N N . SER A 1 67 ? 125.337 27.570 188.817 1.00 56.63 66 SER A N 1
ATOM 476 C CA . SER A 1 67 ? 125.599 28.602 187.804 1.00 55.76 66 SER A CA 1
ATOM 477 C C . SER A 1 67 ? 125.385 30.005 188.318 1.00 61.72 66 SER A C 1
ATOM 478 O O . SER A 1 67 ? 126.072 30.895 187.841 1.00 62.85 66 SER A O 1
ATOM 481 N N . VAL A 1 68 ? 124.507 30.212 189.331 1.00 57.71 67 VAL A N 1
ATOM 482 C CA . VAL A 1 68 ? 124.320 31.552 189.935 1.00 57.30 67 VAL A CA 1
ATOM 483 C C . VAL A 1 68 ? 125.649 32.126 190.424 1.00 62.06 67 VAL A C 1
ATOM 484 O O . VAL A 1 68 ? 125.850 33.335 190.338 1.00 62.71 67 VAL A O 1
ATOM 488 N N . GLN A 1 69 ? 126.515 31.284 191.025 1.00 56.94 68 GLN A N 1
ATOM 489 C CA . GLN A 1 69 ? 127.747 31.780 191.621 1.00 55.78 68 GLN A CA 1
ATOM 490 C C . GLN A 1 69 ? 128.658 32.381 190.579 1.00 58.54 68 GLN A C 1
ATOM 491 O O . GLN A 1 69 ? 129.561 33.125 190.959 1.00 58.40 68 GLN A O 1
ATOM 497 N N . ARG A 1 70 ? 128.384 32.161 189.274 1.00 52.51 69 ARG A N 1
ATOM 498 C CA . ARG A 1 70 ? 129.186 32.831 188.242 1.00 51.88 69 ARG A CA 1
ATOM 499 C C . ARG A 1 70 ? 129.274 34.357 188.532 1.00 59.44 69 ARG A C 1
ATOM 500 O O . ARG A 1 70 ? 130.363 34.900 188.404 1.00 62.67 69 ARG A O 1
ATOM 508 N N . HIS A 1 71 ? 128.168 35.011 189.022 1.00 52.99 70 HIS A N 1
ATOM 509 C CA . HIS A 1 71 ? 128.119 36.414 189.406 1.00 51.81 70 HIS A CA 1
ATOM 510 C C . HIS A 1 71 ? 129.088 36.713 190.562 1.00 60.84 70 HIS A C 1
ATOM 511 O O . HIS A 1 71 ? 129.905 37.644 190.437 1.00 61.88 70 HIS A O 1
ATOM 518 N N . THR A 1 72 ? 128.999 35.927 191.683 1.00 57.22 71 THR A N 1
ATOM 519 C CA . THR A 1 72 ? 129.807 36.119 192.896 1.00 56.93 71 THR A CA 1
ATOM 520 C C . THR A 1 72 ? 131.314 35.758 192.667 1.00 62.23 71 THR A C 1
ATOM 521 O O . THR A 1 72 ? 132.213 36.482 193.128 1.00 61.18 71 THR A O 1
ATOM 525 N N . ILE A 1 73 ? 131.588 34.642 191.955 1.00 58.72 72 ILE A N 1
ATOM 526 C CA . ILE A 1 73 ? 132.952 34.182 191.628 1.00 56.37 72 ILE A CA 1
ATOM 527 C C . ILE A 1 73 ? 133.647 35.333 190.906 1.00 61.97 72 ILE A C 1
ATOM 528 O O . ILE A 1 73 ? 134.789 35.664 191.209 1.00 66.26 72 ILE A O 1
ATOM 533 N N . GLY A 1 74 ? 132.908 35.967 190.025 1.00 56.38 73 GLY A N 1
ATOM 534 C CA . GLY A 1 74 ? 133.384 37.081 189.224 1.00 57.30 73 GLY A CA 1
ATOM 535 C C . GLY A 1 74 ? 133.641 38.390 189.945 1.00 62.56 73 GLY A C 1
ATOM 536 O O . GLY A 1 74 ? 134.010 39.356 189.292 1.00 60.91 73 GLY A O 1
ATOM 537 N N . ILE A 1 75 ? 133.424 38.464 191.270 1.00 60.53 74 ILE A N 1
ATOM 538 C CA . ILE A 1 75 ? 133.673 39.704 191.998 1.00 61.25 74 ILE A CA 1
ATOM 539 C C . ILE A 1 75 ? 135.185 39.945 192.030 1.00 69.18 74 ILE A C 1
ATOM 540 O O . ILE A 1 75 ? 135.657 40.993 191.588 1.00 70.49 74 ILE A O 1
ATOM 545 N N . MET A 1 76 ? 135.943 38.934 192.491 1.00 66.20 75 MET A N 1
ATOM 546 C CA . MET A 1 76 ? 137.395 39.009 192.579 1.00 64.33 75 MET A CA 1
ATOM 547 C C . MET A 1 76 ? 138.095 38.346 191.388 1.00 64.91 75 MET A C 1
ATOM 548 O O . MET A 1 76 ? 139.227 38.704 191.087 1.00 64.91 75 MET A O 1
ATOM 553 N N . ASN A 1 77 ? 137.433 37.398 190.702 1.00 58.58 76 ASN A N 1
ATOM 554 C CA . ASN A 1 77 ? 138.035 36.768 189.534 1.00 57.99 76 ASN A CA 1
ATOM 555 C C . ASN A 1 77 ? 137.504 37.510 188.307 1.00 60.16 76 ASN A C 1
ATOM 556 O O . ASN A 1 77 ? 136.335 37.362 187.956 1.00 59.62 76 ASN A O 1
ATOM 561 N N . HIS A 1 78 ? 138.354 38.325 187.669 1.00 55.55 77 HIS A N 1
ATOM 562 C CA . HIS A 1 78 ? 137.968 39.149 186.536 1.00 56.44 77 HIS A CA 1
ATOM 563 C C . HIS A 1 78 ? 138.001 38.384 185.211 1.00 62.54 77 HIS A C 1
ATOM 564 O O . HIS A 1 78 ? 138.352 38.953 184.168 1.00 63.74 77 HIS A O 1
ATOM 571 N N . ALA A 1 79 ? 137.630 37.090 185.240 1.00 59.04 78 ALA A N 1
ATOM 572 C CA . ALA A 1 79 ? 137.645 36.203 184.062 1.00 58.37 78 ALA A CA 1
ATOM 573 C C . ALA A 1 79 ? 136.519 36.524 183.114 1.00 60.32 78 ALA A C 1
ATOM 574 O O . ALA A 1 79 ? 135.614 37.315 183.469 1.00 62.42 78 ALA A O 1
ATOM 576 N N . THR A 1 80 ? 136.561 35.911 181.921 1.00 52.99 79 THR A N 1
ATOM 577 C CA . THR A 1 80 ? 135.527 36.094 180.902 1.00 53.36 79 THR A CA 1
ATOM 578 C C . THR A 1 80 ? 134.161 35.562 181.381 1.00 61.48 79 THR A C 1
ATOM 579 O O . THR A 1 80 ? 134.106 34.625 182.189 1.00 61.33 79 THR A O 1
ATOM 583 N N . THR A 1 81 ? 133.054 36.133 180.868 1.00 60.70 80 THR A N 1
ATOM 584 C CA . THR A 1 81 ? 131.736 35.682 181.334 1.00 61.11 80 THR A CA 1
ATOM 585 C C . THR A 1 81 ? 131.512 34.190 181.092 1.00 65.25 80 THR A C 1
ATOM 586 O O . THR A 1 81 ? 130.846 33.554 181.926 1.00 65.61 80 THR A O 1
ATOM 590 N N . GLU A 1 82 ? 132.130 33.618 180.017 1.00 60.22 81 GLU A N 1
ATOM 591 C CA . GLU A 1 82 ? 132.009 32.178 179.766 1.00 58.88 81 GLU A CA 1
ATOM 592 C C . GLU A 1 82 ? 132.821 31.386 180.790 1.00 62.83 81 GLU A C 1
ATOM 593 O O . GLU A 1 82 ? 132.323 30.365 181.296 1.00 61.69 81 GLU A O 1
ATOM 599 N N . GLU A 1 83 ? 134.051 31.882 181.108 1.00 58.73 82 GLU A N 1
ATOM 600 C CA . GLU A 1 83 ? 134.949 31.239 182.049 1.00 59.85 82 GLU A CA 1
ATOM 601 C C . GLU A 1 83 ? 134.361 31.052 183.423 1.00 67.55 82 GLU A C 1
ATOM 602 O O . GLU A 1 83 ? 134.457 29.950 183.982 1.00 68.78 82 GLU A O 1
ATOM 608 N N . LEU A 1 84 ? 133.711 32.114 183.946 1.00 64.32 83 LEU A N 1
ATOM 609 C CA . LEU A 1 84 ? 133.032 32.137 185.251 1.00 63.25 83 LEU A CA 1
ATOM 610 C C . LEU A 1 84 ? 131.863 31.204 185.242 1.00 66.14 83 LEU A C 1
ATOM 611 O O . LEU A 1 84 ? 131.594 30.567 186.259 1.00 65.79 83 LEU A O 1
ATOM 616 N N . TYR A 1 85 ? 131.147 31.136 184.109 1.00 63.20 84 TYR A N 1
ATOM 617 C CA . TYR A 1 85 ? 130.001 30.230 183.976 1.00 64.13 84 TYR A CA 1
ATOM 618 C C . TYR A 1 85 ? 130.496 28.787 184.178 1.00 65.46 84 TYR A C 1
ATOM 619 O O . TYR A 1 85 ? 129.927 28.015 184.960 1.00 63.36 84 TYR A O 1
ATOM 628 N N . GLN A 1 86 ? 131.617 28.485 183.507 1.00 60.54 85 GLN A N 1
ATOM 629 C CA . GLN A 1 86 ? 132.322 27.227 183.577 1.00 59.37 85 GLN A CA 1
ATOM 630 C C . GLN A 1 86 ? 132.813 26.921 185.013 1.00 62.71 85 GLN A C 1
ATOM 631 O O . GLN A 1 86 ? 132.542 25.855 185.552 1.00 63.00 85 GLN A O 1
ATOM 637 N N . LEU A 1 87 ? 133.438 27.879 185.660 1.00 58.02 86 LEU A N 1
ATOM 638 C CA . LEU A 1 87 ? 133.856 27.693 187.039 1.00 57.77 86 LEU A CA 1
ATOM 639 C C . LEU A 1 87 ? 132.681 27.452 187.971 1.00 63.82 86 LEU A C 1
ATOM 640 O O . LEU A 1 87 ? 132.808 26.670 188.915 1.00 64.16 86 LEU A O 1
ATOM 645 N N . ALA A 1 88 ? 131.556 28.164 187.743 1.00 61.05 87 ALA A N 1
ATOM 646 C CA . ALA A 1 88 ? 130.370 28.037 188.580 1.00 59.86 87 ALA A CA 1
ATOM 647 C C . ALA A 1 88 ? 129.801 26.644 188.373 1.00 61.19 87 ALA A C 1
ATOM 648 O O . ALA A 1 88 ? 129.527 25.966 189.351 1.00 61.09 87 ALA A O 1
ATOM 650 N N . VAL A 1 89 ? 129.775 26.156 187.124 1.00 55.71 88 VAL A N 1
ATOM 651 C CA . VAL A 1 89 ? 129.292 24.791 186.841 1.00 53.97 88 VAL A CA 1
ATOM 652 C C . VAL A 1 89 ? 130.204 23.697 187.454 1.00 56.07 88 VAL A C 1
ATOM 653 O O . VAL A 1 89 ? 129.689 22.795 188.107 1.00 52.87 88 VAL A O 1
ATOM 657 N N . LYS A 1 90 ? 131.552 23.814 187.245 1.00 54.80 89 LYS A N 1
ATOM 658 C CA . LYS A 1 90 ? 132.598 22.929 187.758 1.00 55.20 89 LYS A CA 1
ATOM 659 C C . LYS A 1 90 ? 132.432 22.749 189.276 1.00 63.12 89 LYS A C 1
ATOM 660 O O . LYS A 1 90 ? 132.605 21.639 189.772 1.00 64.01 89 LYS A O 1
ATOM 666 N N . GLU A 1 91 ? 132.034 23.818 189.998 1.00 61.52 90 GLU A N 1
ATOM 667 C CA . GLU A 1 91 ? 131.799 23.768 191.443 1.00 61.46 90 GLU A CA 1
ATOM 668 C C . GLU A 1 91 ? 130.600 22.905 191.793 1.00 64.58 90 GLU A C 1
ATOM 669 O O . GLU A 1 91 ? 130.664 22.167 192.790 1.00 65.34 90 GLU A O 1
ATOM 675 N N . GLY A 1 92 ? 129.574 22.946 190.938 1.00 59.02 91 GLY A N 1
ATOM 676 C CA . GLY A 1 92 ? 128.380 22.120 191.076 1.00 58.93 91 GLY A CA 1
ATOM 677 C C . GLY A 1 92 ? 128.690 20.668 190.765 1.00 63.03 91 GLY A C 1
ATOM 678 O O . GLY A 1 92 ? 128.205 19.766 191.447 1.00 62.21 91 GLY A O 1
ATOM 679 N N . ASP A 1 93 ? 129.541 20.440 189.742 1.00 60.95 92 ASP A N 1
ATOM 680 C CA . ASP A 1 93 ? 129.986 19.115 189.302 1.00 60.66 92 ASP A CA 1
ATOM 681 C C . ASP A 1 93 ? 130.681 18.420 190.483 1.00 67.65 92 ASP A C 1
ATOM 682 O O . ASP A 1 93 ? 130.304 17.306 190.861 1.00 69.79 92 ASP A O 1
ATOM 687 N N . GLU A 1 94 ? 131.638 19.124 191.099 1.00 63.24 93 GLU A N 1
ATOM 688 C CA . GLU A 1 94 ? 132.418 18.647 192.232 1.00 63.13 93 GLU A CA 1
ATOM 689 C C . GLU A 1 94 ? 131.565 18.411 193.494 1.00 68.26 93 GLU A C 1
ATOM 690 O O . GLU A 1 94 ? 131.837 17.460 194.226 1.00 68.67 93 GLU A O 1
ATOM 696 N N . TRP A 1 95 ? 130.525 19.240 193.733 1.00 64.44 94 TRP A N 1
ATOM 697 C CA . TRP A 1 95 ? 129.646 19.071 194.901 1.00 63.53 94 TRP A CA 1
ATOM 698 C C . TRP A 1 95 ? 128.918 17.742 194.761 1.00 65.49 94 TRP A C 1
ATOM 699 O O . TRP A 1 95 ? 128.783 17.005 195.742 1.00 63.31 94 TRP A O 1
ATOM 710 N N . LEU A 1 96 ? 128.426 17.469 193.543 1.00 61.89 95 LEU A N 1
ATOM 711 C CA . LEU A 1 96 ? 127.706 16.249 193.248 1.00 61.99 95 LEU A CA 1
ATOM 712 C C . LEU A 1 96 ? 128.602 15.004 193.454 1.00 71.02 95 LEU A C 1
ATOM 713 O O . LEU A 1 96 ? 128.134 14.024 194.027 1.00 69.79 95 LEU A O 1
ATOM 718 N N . LYS A 1 97 ? 129.898 15.079 193.070 1.00 70.93 96 LYS A N 1
ATOM 719 C CA . LYS A 1 97 ? 130.908 14.016 193.270 1.00 71.74 96 LYS A CA 1
ATOM 720 C C . LYS A 1 97 ? 131.077 13.755 194.790 1.00 76.48 96 LYS A C 1
ATOM 721 O O . LYS A 1 97 ? 130.883 12.643 195.267 1.00 78.42 96 LYS A O 1
ATOM 727 N N . ARG A 1 98 ? 131.410 14.814 195.527 1.00 71.84 97 ARG A N 1
ATOM 728 C CA . ARG A 1 98 ? 131.628 14.868 196.964 1.00 71.00 97 ARG A CA 1
ATOM 729 C C . ARG A 1 98 ? 130.464 14.307 197.768 1.00 75.09 97 ARG A C 1
ATOM 730 O O . ARG A 1 98 ? 130.715 13.627 198.753 1.00 74.32 97 ARG A O 1
ATOM 738 N N . ASN A 1 99 ? 129.199 14.663 197.414 1.00 71.64 98 ASN A N 1
ATOM 739 C CA . ASN A 1 99 ? 128.040 14.344 198.245 1.00 70.94 98 ASN A CA 1
ATOM 740 C C . ASN A 1 99 ? 127.103 13.341 197.643 1.00 77.47 98 ASN A C 1
ATOM 741 O O . ASN A 1 99 ? 126.040 13.110 198.220 1.00 75.60 98 ASN A O 1
ATOM 746 N N . GLN A 1 100 ? 127.529 12.660 196.552 1.00 78.06 99 GLN A N 1
ATOM 747 C CA . GLN A 1 100 ? 126.768 11.555 195.934 1.00 79.11 99 GLN A CA 1
ATOM 748 C C . GLN A 1 100 ? 126.545 10.452 197.014 1.00 82.96 99 GLN A C 1
ATOM 749 O O . GLN A 1 100 ? 125.414 9.993 197.198 1.00 83.32 99 GLN A O 1
ATOM 755 N N . ARG A 1 101 ? 127.620 10.141 197.792 1.00 77.07 100 ARG A N 1
ATOM 756 C CA . ARG A 1 101 ? 127.703 9.189 198.899 1.00 75.51 100 ARG A CA 1
ATOM 757 C C . ARG A 1 101 ? 126.550 9.326 199.858 1.00 80.30 100 ARG A C 1
ATOM 758 O O . ARG A 1 101 ? 126.076 8.309 200.377 1.00 81.35 100 ARG A O 1
ATOM 766 N N . PHE A 1 102 ? 126.132 10.587 200.140 1.00 76.34 101 PHE A N 1
ATOM 767 C CA . PHE A 1 102 ? 125.093 10.889 201.121 1.00 75.86 101 PHE A CA 1
ATOM 768 C C . PHE A 1 102 ? 123.694 10.912 200.588 1.00 78.03 101 PHE A C 1
ATOM 769 O O . PHE A 1 102 ? 122.843 10.282 201.191 1.00 76.97 101 PHE A O 1
ATOM 777 N N . TYR A 1 103 ? 123.422 11.629 199.489 1.00 75.87 102 TYR A N 1
ATOM 778 C CA . TYR A 1 103 ? 122.041 11.709 198.984 1.00 75.28 102 TYR A CA 1
ATOM 779 C C . TYR A 1 103 ? 121.558 10.403 198.404 1.00 78.62 102 TYR A C 1
ATOM 780 O O . TYR A 1 103 ? 120.350 10.166 198.458 1.00 77.07 102 TYR A O 1
ATOM 789 N N . LYS A 1 104 ? 122.484 9.526 197.929 1.00 76.58 103 LYS A N 1
ATOM 790 C CA . LYS A 1 104 ? 122.101 8.213 197.387 1.00 77.78 103 LYS A CA 1
ATOM 791 C C . LYS A 1 104 ? 121.361 7.376 198.453 1.00 84.12 103 LYS A C 1
ATOM 792 O O . LYS A 1 104 ? 120.468 6.587 198.113 1.00 83.72 103 LYS A O 1
ATOM 798 N N . GLN A 1 105 ? 121.674 7.641 199.750 1.00 80.71 104 GLN A N 1
ATOM 799 C CA . GLN A 1 105 ? 121.060 7.000 200.906 1.00 79.95 104 GLN A CA 1
ATOM 800 C C . GLN A 1 105 ? 119.587 7.423 201.139 1.00 85.01 104 GLN A C 1
ATOM 801 O O . GLN A 1 105 ? 118.957 6.918 202.061 1.00 84.29 104 GLN A O 1
ATOM 807 N N . LEU A 1 106 ? 119.029 8.302 200.287 1.00 82.79 105 LEU A N 1
ATOM 808 C CA . LEU A 1 106 ? 117.623 8.668 200.401 1.00 83.93 105 LEU A CA 1
ATOM 809 C C . LEU A 1 106 ? 116.764 7.506 199.906 1.00 89.32 105 LEU A C 1
ATOM 810 O O . LEU A 1 106 ? 116.978 6.990 198.801 1.00 89.59 105 LEU A O 1
ATOM 815 N N . THR A 1 107 ? 115.822 7.080 200.754 1.00 85.37 106 THR A N 1
ATOM 816 C CA . THR A 1 107 ? 114.877 5.983 200.528 1.00 83.93 106 THR A CA 1
ATOM 817 C C . THR A 1 107 ? 113.577 6.539 199.96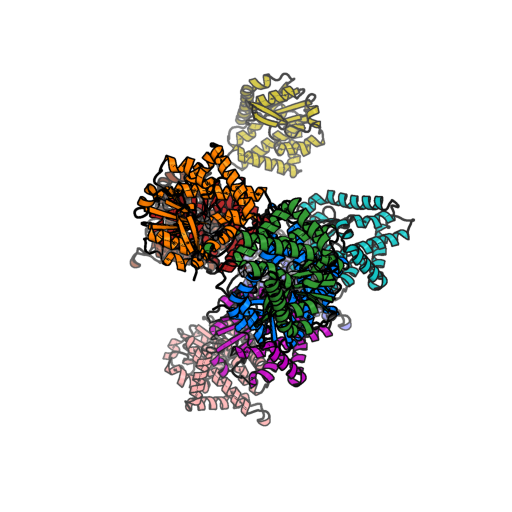5 1.00 86.85 106 THR A C 1
ATOM 818 O O . THR A 1 107 ? 112.858 5.814 199.271 1.00 87.77 106 THR A O 1
ATOM 822 N N . ILE A 1 108 ? 113.261 7.814 200.280 1.00 81.23 107 ILE A N 1
ATOM 823 C CA . ILE A 1 108 ? 112.067 8.484 199.756 1.00 80.54 107 ILE A CA 1
ATOM 824 C C . ILE A 1 108 ? 112.300 8.865 198.265 1.00 81.92 107 ILE A C 1
ATOM 825 O O . ILE A 1 108 ? 113.458 8.923 197.825 1.00 79.95 107 ILE A O 1
ATOM 830 N N . PRO A 1 109 ? 111.241 9.100 197.460 1.00 78.73 108 PRO A N 1
ATOM 831 C CA . PRO A 1 109 ? 111.478 9.507 196.064 1.00 79.25 108 PRO A CA 1
ATOM 832 C C . PRO A 1 109 ? 112.170 10.882 195.994 1.00 86.04 108 PRO A C 1
ATOM 833 O O . PRO A 1 109 ? 111.709 11.865 196.599 1.00 85.21 108 PRO A O 1
ATOM 837 N N . PHE A 1 110 ? 113.311 10.934 195.293 1.00 83.79 109 PHE A N 1
ATOM 838 C CA . PHE A 1 110 ? 114.072 12.166 195.168 1.00 82.93 109 PHE A CA 1
ATOM 839 C C . PHE A 1 110 ? 114.528 12.471 193.731 1.00 84.38 109 PHE A C 1
ATOM 840 O O . PHE A 1 110 ? 114.578 11.584 192.877 1.00 83.02 109 PHE A O 1
ATOM 848 N N . GLU A 1 111 ? 114.854 13.753 193.490 1.00 80.32 110 GLU A N 1
ATOM 849 C CA . GLU A 1 111 ? 115.244 14.339 192.201 1.00 78.57 110 GLU A CA 1
ATOM 850 C C . GLU A 1 111 ? 116.398 15.291 192.446 1.00 77.22 110 GLU A C 1
ATOM 851 O O . GLU A 1 111 ? 116.389 16.035 193.441 1.00 76.69 110 GLU A O 1
ATOM 857 N N . ILE A 1 112 ? 117.400 15.262 191.562 1.00 68.69 111 ILE A N 1
ATOM 858 C CA . ILE A 1 112 ? 118.546 16.165 191.676 1.00 66.32 111 ILE A CA 1
ATOM 859 C C . ILE A 1 112 ? 118.474 17.145 190.522 1.00 71.20 111 ILE A C 1
ATOM 860 O O . ILE A 1 112 ? 118.571 16.744 189.368 1.00 73.29 111 ILE A O 1
ATOM 865 N N . MET A 1 113 ? 118.250 18.420 190.817 1.00 66.37 112 MET A N 1
ATOM 866 C CA . MET A 1 113 ? 118.198 19.453 189.788 1.00 65.14 112 MET A CA 1
ATOM 867 C C . MET A 1 113 ? 119.406 20.390 189.938 1.00 67.62 112 MET A C 1
ATOM 868 O O . MET A 1 113 ? 120.120 20.350 190.963 1.00 66.14 112 MET A O 1
ATOM 873 N N . ARG A 1 114 ? 119.648 21.207 188.894 1.00 62.63 113 ARG A N 1
ATOM 874 C CA . ARG A 1 114 ? 120.754 22.150 188.867 1.00 61.88 113 ARG A CA 1
ATOM 875 C C . ARG A 1 114 ? 120.230 23.507 188.488 1.00 67.79 113 ARG A C 1
ATOM 876 O O . ARG A 1 114 ? 119.207 23.583 187.815 1.00 67.71 113 ARG A O 1
ATOM 884 N N . TRP A 1 115 ? 120.905 24.579 188.926 1.00 65.66 114 TRP A N 1
ATOM 885 C CA . TRP A 1 115 ? 120.488 25.969 188.675 1.00 65.26 114 TRP A CA 1
ATOM 886 C C . TRP A 1 115 ? 120.019 26.274 187.259 1.00 66.46 114 TRP A C 1
ATOM 887 O O . TRP A 1 115 ? 118.944 26.851 187.122 1.00 63.79 114 TRP A O 1
ATOM 898 N N . ASP A 1 116 ? 120.780 25.850 186.226 1.00 65.41 115 ASP A N 1
ATOM 899 C CA . ASP A 1 116 ? 120.447 26.078 184.800 1.00 65.99 115 ASP A CA 1
ATOM 900 C C . ASP A 1 116 ? 119.073 25.537 184.398 1.00 73.24 115 ASP A C 1
ATOM 901 O O . ASP A 1 116 ? 118.418 26.134 183.549 1.00 74.56 115 ASP A O 1
ATOM 906 N N . ASP A 1 117 ? 118.594 24.464 185.065 1.00 70.55 116 ASP A N 1
ATOM 907 C CA . ASP A 1 117 ? 117.270 23.872 184.805 1.00 70.42 116 ASP A CA 1
ATOM 908 C C . ASP A 1 117 ? 116.168 24.911 185.031 1.00 73.63 116 ASP A C 1
ATOM 909 O O . ASP A 1 117 ? 115.114 24.832 184.405 1.00 73.42 116 ASP A O 1
ATOM 914 N N . TRP A 1 118 ? 116.422 25.878 185.931 1.00 69.84 117 TRP A N 1
ATOM 915 C CA . TRP A 1 118 ? 115.481 26.929 186.289 1.00 69.02 117 TRP A CA 1
ATOM 916 C C . TRP A 1 118 ? 115.743 28.209 185.521 1.00 72.78 117 TRP A C 1
ATOM 917 O O . TRP A 1 118 ? 114.796 28.823 185.037 1.00 76.45 117 TRP A O 1
ATOM 928 N N . TYR A 1 119 ? 117.004 28.608 185.390 1.00 63.78 118 TYR A N 1
ATOM 929 C CA . TYR A 1 119 ? 117.389 29.816 184.679 1.00 62.61 118 TYR A CA 1
ATOM 930 C C . TYR A 1 119 ? 116.978 29.796 183.191 1.00 65.52 118 TYR A C 1
ATOM 931 O O . TYR A 1 119 ? 116.603 30.835 182.615 1.00 64.50 118 TYR A O 1
ATOM 940 N N . ASN A 1 120 ? 117.036 28.603 182.587 1.00 61.45 119 ASN A N 1
ATOM 941 C CA . ASN A 1 120 ? 116.704 28.392 181.188 1.00 60.66 119 ASN A CA 1
ATOM 942 C C . ASN A 1 120 ? 115.209 28.165 180.969 1.00 68.20 119 ASN A C 1
ATOM 943 O O . ASN A 1 120 ? 114.793 28.076 179.811 1.00 67.96 119 ASN A O 1
ATOM 948 N N . SER A 1 121 ? 114.393 28.161 182.055 1.00 67.93 120 SER A N 1
ATOM 949 C CA . SER A 1 121 ? 112.938 28.031 181.966 1.00 69.67 120 SER A CA 1
ATOM 950 C C . SER A 1 121 ? 112.358 29.126 181.043 1.00 79.63 120 SER A C 1
ATOM 951 O O . SER A 1 121 ? 112.844 30.285 181.032 1.00 80.84 120 SER A O 1
ATOM 954 N N . PRO A 1 122 ? 111.311 28.772 180.251 1.00 77.64 121 PRO A N 1
ATOM 955 C CA . PRO A 1 122 ? 110.693 29.776 179.364 1.00 77.34 121 PRO A CA 1
ATOM 956 C C . PRO A 1 122 ? 110.158 30.985 180.146 1.00 80.29 121 PRO A C 1
ATOM 957 O O . PRO A 1 122 ? 110.196 32.139 179.658 1.00 80.69 121 PRO A O 1
ATOM 961 N N . ASN A 1 123 ? 109.722 30.705 181.399 1.00 73.42 122 ASN A N 1
ATOM 962 C CA . ASN A 1 123 ? 109.150 31.691 182.292 1.00 71.91 122 ASN A CA 1
ATOM 963 C C . ASN A 1 123 ? 110.169 32.531 183.047 1.00 69.80 122 ASN A C 1
ATOM 964 O O . ASN A 1 123 ? 109.760 33.477 183.739 1.00 67.52 122 ASN A O 1
ATOM 969 N N . TYR A 1 124 ? 111.476 32.230 182.901 1.00 64.66 123 TYR A N 1
ATOM 970 C CA . TYR A 1 124 ? 112.476 32.992 183.644 1.00 64.96 123 TYR A CA 1
ATOM 971 C C . TYR A 1 124 ? 112.437 34.499 183.365 1.00 71.34 123 TYR A C 1
ATOM 972 O O . TYR A 1 124 ? 112.404 35.286 184.324 1.00 71.65 123 TYR A O 1
ATOM 981 N N . ILE A 1 125 ? 112.501 34.893 182.077 1.00 67.61 124 ILE A N 1
ATOM 982 C CA . ILE A 1 125 ? 112.592 36.298 181.693 1.00 68.01 124 ILE A CA 1
ATOM 983 C C . ILE A 1 125 ? 111.447 37.125 182.308 1.00 72.99 124 ILE A C 1
ATOM 984 O O . ILE A 1 125 ? 111.725 38.130 182.967 1.00 74.15 124 ILE A O 1
ATOM 989 N N . ASN A 1 126 ? 110.196 36.672 182.173 1.00 68.08 125 ASN A N 1
ATOM 990 C CA . ASN A 1 126 ? 109.042 37.383 182.736 1.00 68.19 125 ASN A CA 1
ATOM 991 C C . ASN A 1 126 ? 109.166 37.545 184.258 1.00 70.77 125 ASN A C 1
ATOM 992 O O . ASN A 1 126 ? 108.936 38.642 184.777 1.00 69.79 125 ASN A O 1
ATOM 997 N N . SER A 1 127 ? 109.590 36.460 184.958 1.00 66.28 126 SER A N 1
ATOM 998 C CA . SER A 1 127 ? 109.836 36.447 186.407 1.00 64.63 126 SER A CA 1
ATOM 999 C C . SER A 1 127 ? 110.930 37.437 186.783 1.00 65.28 126 SER A C 1
ATOM 1000 O O . SER A 1 127 ? 110.816 38.139 187.802 1.00 63.61 126 SER A O 1
ATOM 1003 N N . HIS A 1 128 ? 111.972 37.492 185.956 1.00 61.12 127 HIS A N 1
ATOM 1004 C CA . HIS A 1 128 ? 113.092 38.402 186.136 1.00 62.70 127 HIS A CA 1
ATOM 1005 C C . HIS A 1 128 ? 112.626 39.852 186.074 1.00 65.09 127 HIS A C 1
ATOM 1006 O O . HIS A 1 128 ? 113.102 40.686 186.851 1.00 63.33 127 HIS A O 1
ATOM 1013 N N . LEU A 1 129 ? 111.689 40.140 185.141 1.00 61.47 128 LEU A N 1
ATOM 1014 C CA . LEU A 1 129 ? 111.114 41.468 184.954 1.00 60.42 128 LEU A CA 1
ATOM 1015 C C . LEU A 1 129 ? 110.269 41.827 186.147 1.00 64.75 128 LEU A C 1
ATOM 1016 O O . LEU A 1 129 ? 110.359 42.959 186.611 1.00 64.22 128 LEU A O 1
ATOM 1021 N N . ARG A 1 130 ? 109.477 40.846 186.670 1.00 63.16 129 ARG A N 1
ATOM 1022 C CA . ARG A 1 130 ? 108.612 40.986 187.853 1.00 63.00 129 ARG A CA 1
ATOM 1023 C C . ARG A 1 130 ? 109.445 41.393 189.084 1.00 68.38 129 ARG A C 1
ATOM 1024 O O . ARG A 1 130 ? 109.065 42.315 189.825 1.00 67.38 129 ARG A O 1
ATOM 1032 N N . VAL A 1 131 ? 110.584 40.696 189.285 1.00 65.35 130 VAL A N 1
ATOM 1033 C CA . VAL A 1 131 ? 111.495 40.950 190.405 1.00 64.67 130 VAL A CA 1
ATOM 1034 C C . VAL A 1 131 ? 112.121 42.337 190.211 1.00 68.75 130 VAL A C 1
ATOM 1035 O O . VAL A 1 131 ? 112.053 43.137 191.147 1.00 68.78 130 VAL A O 1
ATOM 1039 N N . GLN A 1 132 ? 112.637 42.650 188.987 1.00 64.56 131 GLN A N 1
ATOM 1040 C CA . GLN A 1 132 ? 113.220 43.968 188.707 1.00 64.78 131 GLN A CA 1
ATOM 1041 C C . GLN A 1 132 ? 112.185 45.115 188.915 1.00 71.35 131 GLN A C 1
ATOM 1042 O O . GLN A 1 132 ? 112.546 46.142 189.506 1.00 71.10 131 GLN A O 1
ATOM 1048 N N . LYS A 1 133 ? 110.891 44.888 188.543 1.00 68.93 132 LYS A N 1
ATOM 1049 C CA . LYS A 1 133 ? 109.798 45.841 188.757 1.00 68.94 132 LYS A CA 1
ATOM 1050 C C . LYS A 1 133 ? 109.613 46.090 190.249 1.00 75.39 132 LYS A C 1
ATOM 1051 O O . LYS A 1 133 ? 109.648 47.246 190.666 1.00 76.60 132 LYS A O 1
ATOM 1057 N N . GLU A 1 134 ? 109.473 45.015 191.059 1.00 72.02 133 GLU A N 1
ATOM 1058 C CA . GLU A 1 134 ? 109.329 45.132 192.517 1.00 71.11 133 GLU A CA 1
ATOM 1059 C C . GLU A 1 134 ? 110.514 45.857 193.172 1.00 73.92 133 GLU A C 1
ATOM 1060 O O . GLU A 1 134 ? 110.300 46.624 194.112 1.00 74.73 133 GLU A O 1
ATOM 1066 N N . TYR A 1 135 ? 111.744 45.667 192.641 1.00 66.55 134 TYR A N 1
ATOM 1067 C CA . TYR A 1 135 ? 112.942 46.322 193.154 1.00 64.87 134 TYR A CA 1
ATOM 1068 C C . TYR A 1 135 ? 112.815 47.827 192.952 1.00 71.54 134 TYR A C 1
ATOM 1069 O O . TYR A 1 135 ? 113.150 48.615 193.844 1.00 68.90 134 TYR A O 1
ATOM 1078 N N . ASP A 1 136 ? 112.307 48.215 191.769 1.00 72.17 135 ASP A N 1
ATOM 1079 C CA . ASP A 1 136 ? 112.123 49.616 191.379 1.00 73.00 135 ASP A CA 1
ATOM 1080 C C . ASP A 1 136 ? 110.948 50.286 192.103 1.00 76.08 135 ASP A C 1
ATOM 1081 O O . ASP A 1 136 ? 111.160 51.309 192.761 1.00 77.35 135 ASP A O 1
ATOM 1086 N N . THR A 1 137 ? 109.743 49.688 192.027 1.00 70.74 136 THR A N 1
ATOM 1087 C CA . THR A 1 137 ? 108.527 50.193 192.672 1.00 71.30 136 THR A CA 1
ATOM 1088 C C . THR A 1 137 ? 108.575 50.111 194.239 1.00 78.73 136 THR A C 1
ATOM 1089 O O . THR A 1 137 ? 108.661 51.164 194.878 1.00 80.81 136 THR A O 1
ATOM 1093 N N . ASN A 1 138 ? 108.537 48.883 194.837 1.00 73.65 137 ASN A N 1
ATOM 1094 C CA . ASN A 1 138 ? 108.548 48.601 196.284 1.00 72.26 137 ASN A CA 1
ATOM 1095 C C . ASN A 1 138 ? 109.915 48.866 196.961 1.00 75.33 137 ASN A C 1
ATOM 1096 O O . ASN A 1 138 ? 110.866 48.106 196.758 1.00 77.58 137 ASN A O 1
ATOM 1101 N N . LYS A 1 139 ? 109.991 49.908 197.807 1.00 67.86 138 LYS A N 1
ATOM 1102 C CA . LYS A 1 139 ? 111.235 50.302 198.492 1.00 66.04 138 LYS A CA 1
ATOM 1103 C C . LYS A 1 139 ? 111.590 49.363 199.662 1.00 67.72 138 LYS A C 1
ATOM 1104 O O . LYS A 1 139 ? 112.775 49.205 199.976 1.00 66.15 138 LYS A O 1
ATOM 1110 N N . ALA A 1 140 ? 110.584 48.722 200.284 1.00 64.06 139 ALA A N 1
ATOM 1111 C CA . ALA A 1 140 ? 110.833 47.759 201.363 1.00 64.01 139 ALA A CA 1
ATOM 1112 C C . ALA A 1 140 ? 111.664 46.603 200.805 1.00 68.35 139 ALA A C 1
ATOM 1113 O O . ALA A 1 140 ? 112.681 46.216 201.406 1.00 68.83 139 ALA A O 1
ATOM 1115 N N . PHE A 1 141 ? 111.253 46.115 199.612 1.00 63.34 140 PHE A N 1
ATOM 1116 C CA . PHE A 1 141 ? 111.894 45.040 198.886 1.00 63.81 140 PHE A CA 1
ATOM 1117 C C . PHE A 1 141 ? 113.309 45.453 198.478 1.00 71.77 140 PHE A C 1
ATOM 1118 O O . PHE A 1 141 ? 114.262 44.681 198.642 1.00 73.13 140 PHE A O 1
ATOM 1126 N N . GLN A 1 142 ? 113.445 46.692 197.996 1.00 68.69 141 GLN A N 1
ATOM 1127 C CA . GLN A 1 142 ? 114.720 47.284 197.575 1.00 68.36 141 GLN A CA 1
ATOM 1128 C C . GLN A 1 142 ? 115.706 47.309 198.753 1.00 73.51 141 GLN A C 1
ATOM 1129 O O . GLN A 1 142 ? 116.859 46.906 198.596 1.00 72.91 141 GLN A O 1
ATOM 1135 N N . ASN A 1 143 ? 115.218 47.728 199.947 1.00 70.30 142 ASN A N 1
ATOM 1136 C CA . ASN A 1 143 ? 116.011 47.831 201.166 1.00 69.49 142 ASN A CA 1
ATOM 1137 C C . ASN A 1 143 ? 116.504 46.484 201.643 1.00 72.57 142 ASN A C 1
ATOM 1138 O O . ASN A 1 143 ? 117.674 46.376 202.039 1.00 71.45 142 ASN A O 1
ATOM 1143 N N . ALA A 1 144 ? 115.615 45.444 201.561 1.00 68.44 143 ALA A N 1
ATOM 1144 C CA . ALA A 1 144 ? 115.905 44.038 201.933 1.00 65.43 143 ALA A CA 1
ATOM 1145 C C . ALA A 1 144 ? 117.062 43.513 201.073 1.00 68.04 143 ALA A C 1
ATOM 1146 O O . ALA A 1 144 ? 118.030 42.973 201.626 1.00 68.44 143 ALA A O 1
ATOM 1148 N N . ILE A 1 145 ? 116.980 43.718 199.727 1.00 60.37 144 ILE A N 1
ATOM 1149 C CA . ILE A 1 145 ? 118.009 43.311 198.789 1.00 58.70 144 ILE A CA 1
ATOM 1150 C C . ILE A 1 145 ? 119.323 43.992 199.138 1.00 63.89 144 ILE A C 1
ATOM 1151 O O . ILE A 1 145 ? 120.327 43.298 199.279 1.00 64.62 144 ILE A O 1
ATOM 1156 N N . HIS A 1 146 ? 119.300 45.333 199.361 1.00 59.39 145 HIS A N 1
ATOM 1157 C CA . HIS A 1 146 ? 120.482 46.112 199.722 1.00 57.92 145 HIS A CA 1
ATOM 1158 C C . HIS A 1 146 ? 121.124 45.626 201.008 1.00 59.27 145 HIS A C 1
ATOM 1159 O O . HIS A 1 146 ? 122.347 45.493 201.063 1.00 57.10 145 HIS A O 1
ATOM 1166 N N . ALA A 1 147 ? 120.285 45.297 202.015 1.00 57.31 146 ALA A N 1
ATOM 1167 C CA . ALA A 1 147 ? 120.710 44.742 203.317 1.00 57.25 146 ALA A CA 1
ATOM 1168 C C . ALA A 1 147 ? 121.407 43.413 203.094 1.00 59.65 146 ALA A C 1
ATOM 1169 O O . ALA A 1 147 ? 122.488 43.205 203.620 1.00 58.46 146 ALA A O 1
ATOM 1171 N N . ASN A 1 148 ? 120.813 42.554 202.247 1.00 56.86 147 ASN A N 1
ATOM 1172 C CA . ASN A 1 148 ? 121.354 41.262 201.874 1.00 57.24 147 ASN A CA 1
ATOM 1173 C C . ASN A 1 148 ? 122.739 41.422 201.225 1.00 61.26 147 ASN A C 1
ATOM 1174 O O . ASN A 1 148 ? 123.642 40.644 201.539 1.00 62.01 147 ASN A O 1
ATOM 1179 N N . ILE A 1 149 ? 122.919 42.427 200.353 1.00 56.15 148 ILE A N 1
ATOM 1180 C CA . ILE A 1 149 ? 124.211 42.677 199.712 1.00 55.00 148 ILE A CA 1
ATOM 1181 C C . ILE A 1 149 ? 125.256 42.991 200.777 1.00 61.75 148 ILE A C 1
ATOM 1182 O O . ILE A 1 149 ? 126.324 42.396 200.754 1.00 61.04 148 ILE A O 1
ATOM 1187 N N . ASP A 1 150 ? 124.934 43.866 201.737 1.00 62.08 149 ASP A N 1
ATOM 1188 C CA . ASP A 1 150 ? 125.862 44.235 202.821 1.00 64.36 149 ASP A CA 1
ATOM 1189 C C . ASP A 1 150 ? 126.266 43.033 203.625 1.00 68.11 149 ASP A C 1
ATOM 1190 O O . ASP A 1 150 ? 127.469 42.821 203.808 1.00 67.92 149 ASP A O 1
ATOM 1195 N N . ASP A 1 151 ? 125.252 42.232 204.070 1.00 63.45 150 ASP A N 1
ATOM 1196 C CA . ASP A 1 151 ? 125.407 41.005 204.841 1.00 62.55 150 ASP A CA 1
ATOM 1197 C C . ASP A 1 151 ? 126.327 40.016 204.117 1.00 63.93 150 ASP A C 1
ATOM 1198 O O . ASP A 1 151 ? 127.273 39.495 204.736 1.00 63.44 150 ASP A O 1
ATOM 1203 N N . PHE A 1 152 ? 126.055 39.778 202.812 1.00 57.38 151 PHE A N 1
ATOM 1204 C CA . PHE A 1 152 ? 126.821 38.842 202.026 1.00 57.68 151 PHE A CA 1
ATOM 1205 C C . PHE A 1 152 ? 128.236 39.270 201.792 1.00 64.35 151 PHE A C 1
ATOM 1206 O O . PHE A 1 152 ? 129.138 38.447 201.956 1.00 67.06 151 PHE A O 1
ATOM 1214 N N . LEU A 1 153 ? 128.445 40.518 201.334 1.00 59.67 152 LEU A N 1
ATOM 1215 C CA . LEU A 1 153 ? 129.773 40.991 200.981 1.00 58.23 152 LEU A CA 1
ATOM 1216 C C . LEU A 1 153 ? 130.696 41.135 202.193 1.00 67.98 152 LEU A C 1
ATOM 1217 O O . LEU A 1 153 ? 131.879 40.813 202.074 1.00 69.32 152 LEU A O 1
ATOM 1222 N N . THR A 1 154 ? 130.160 41.512 203.368 1.00 68.18 153 THR A N 1
ATOM 1223 C CA . THR A 1 154 ? 130.976 41.626 204.593 1.00 69.66 153 THR A CA 1
ATOM 1224 C C . THR A 1 154 ? 131.570 40.246 204.941 1.00 76.67 153 THR A C 1
ATOM 1225 O O . THR A 1 154 ? 132.721 40.181 205.374 1.00 76.83 153 THR A O 1
ATOM 1229 N N . ARG A 1 155 ? 130.839 39.144 204.655 1.00 76.23 154 ARG A N 1
ATOM 1230 C CA . ARG A 1 155 ? 131.414 37.803 204.894 1.00 77.44 154 ARG A CA 1
ATOM 1231 C C . ARG A 1 155 ? 132.282 37.355 203.693 1.00 84.85 154 ARG A C 1
ATOM 1232 O O . ARG A 1 155 ? 133.456 36.996 203.898 1.00 86.87 154 ARG A O 1
ATOM 1240 N N . TYR A 1 156 ? 131.719 37.381 202.450 1.00 79.65 155 TYR A N 1
ATOM 1241 C CA . TYR A 1 156 ? 132.418 36.957 201.232 1.00 78.95 155 TYR A CA 1
ATOM 1242 C C . TYR A 1 156 ? 133.797 37.616 201.045 1.00 82.77 155 TYR A C 1
ATOM 1243 O O . TYR A 1 156 ? 134.781 36.923 200.752 1.00 82.98 155 TYR A O 1
ATOM 1252 N N . LEU A 1 157 ? 133.861 38.934 201.268 1.00 78.49 156 LEU A N 1
ATOM 1253 C CA . LEU A 1 157 ? 135.067 39.736 201.108 1.00 79.11 156 LEU A CA 1
ATOM 1254 C C . LEU A 1 157 ? 135.796 40.047 202.424 1.00 88.29 156 LEU A C 1
ATOM 1255 O O . LEU A 1 157 ? 136.533 41.043 202.503 1.00 88.19 156 LEU A O 1
ATOM 1260 N N . SER A 1 158 ? 135.608 39.189 203.452 1.00 87.97 157 SER A N 1
ATOM 1261 C CA . SER A 1 158 ? 136.234 39.381 204.774 1.00 88.48 157 SER A CA 1
ATOM 1262 C C . SER A 1 158 ? 137.757 39.218 204.723 1.00 92.09 157 SER A C 1
ATOM 1263 O O . SER A 1 158 ? 138.477 39.964 205.386 1.00 91.91 157 SER A O 1
ATOM 1266 N N . ARG A 1 159 ? 138.242 38.273 203.910 1.00 88.25 158 ARG A N 1
ATOM 1267 C CA . ARG A 1 159 ? 139.673 37.973 203.772 1.00 87.74 158 ARG A CA 1
ATOM 1268 C C . ARG A 1 159 ? 140.401 38.874 202.765 1.00 93.24 158 ARG A C 1
ATOM 1269 O O . ARG A 1 159 ? 141.502 38.543 202.321 1.00 93.14 158 ARG A O 1
ATOM 1277 N N . PHE A 1 160 ? 139.802 40.013 202.415 1.00 90.78 159 PHE A N 1
ATOM 1278 C CA . PHE A 1 160 ? 140.408 40.956 201.477 1.00 90.86 159 PHE A CA 1
ATOM 1279 C C . PHE A 1 160 ? 140.431 42.341 202.075 1.00 96.87 159 PHE A C 1
ATOM 1280 O O . PHE A 1 160 ? 139.478 42.762 202.742 1.00 97.23 159 PHE A O 1
ATOM 1288 N N . SER A 1 161 ? 141.511 43.062 201.823 1.00 93.92 160 SER A N 1
ATOM 1289 C CA . SER A 1 161 ? 141.647 44.435 202.288 1.00 94.01 160 SER A CA 1
ATOM 1290 C C . SER A 1 161 ? 140.765 45.295 201.374 1.00 99.19 160 SER A C 1
ATOM 1291 O O . SER A 1 161 ? 140.748 45.050 200.162 1.00 100.06 160 SER A O 1
ATOM 1294 N N . PRO A 1 162 ? 139.993 46.266 201.904 1.00 96.21 161 PRO A N 1
ATOM 1295 C CA . PRO A 1 162 ? 139.115 47.075 201.026 1.00 96.33 161 PRO A CA 1
ATOM 1296 C C . PRO A 1 162 ? 139.835 47.722 199.843 1.00 100.68 161 PRO A C 1
ATOM 1297 O O . PRO A 1 162 ? 139.209 48.050 198.830 1.00 100.38 161 PRO A O 1
ATOM 1301 N N . ALA A 1 163 ? 141.161 47.855 199.968 1.00 97.51 162 ALA A N 1
ATOM 1302 C CA . ALA A 1 163 ? 142.059 48.416 198.970 1.00 98.01 162 ALA A CA 1
ATOM 1303 C C . ALA A 1 163 ? 142.127 47.585 197.686 1.00 100.57 162 ALA A C 1
ATOM 1304 O O . ALA A 1 163 ? 142.327 48.159 196.606 1.00 101.04 162 ALA A O 1
ATOM 1306 N N . ASP A 1 164 ? 141.980 46.241 197.800 1.00 94.36 163 ASP A N 1
ATOM 1307 C CA . ASP A 1 164 ? 142.067 45.316 196.659 1.00 92.90 163 ASP A CA 1
ATOM 1308 C C . ASP A 1 164 ? 140.690 44.963 196.020 1.00 94.34 163 ASP A C 1
ATOM 1309 O O . ASP A 1 164 ? 140.636 44.250 195.009 1.00 94.95 163 ASP A O 1
ATOM 1314 N N . VAL A 1 165 ? 139.595 45.510 196.582 1.00 86.07 164 VAL A N 1
ATOM 1315 C CA . VAL A 1 165 ? 138.218 45.248 196.167 1.00 82.63 164 VAL A CA 1
ATOM 1316 C C . VAL A 1 165 ? 137.584 46.402 195.393 1.00 85.07 164 VAL A C 1
ATOM 1317 O O . VAL A 1 165 ? 137.552 47.534 195.890 1.00 85.36 164 VAL A O 1
ATOM 1321 N N . ASP A 1 166 ? 137.019 46.104 194.200 1.00 79.94 165 ASP A N 1
ATOM 1322 C CA . ASP A 1 166 ? 136.270 47.092 193.424 1.00 79.24 165 ASP A CA 1
ATOM 1323 C C . ASP A 1 166 ? 134.878 47.025 194.010 1.00 82.37 165 ASP A C 1
ATOM 1324 O O . ASP A 1 166 ? 134.117 46.114 193.690 1.00 81.55 165 ASP A O 1
ATOM 1329 N N . HIS A 1 167 ? 134.569 47.960 194.909 1.00 79.59 166 HIS A N 1
ATOM 1330 C CA . HIS A 1 167 ? 133.293 47.987 195.623 1.00 79.99 166 HIS A CA 1
ATOM 1331 C C . HIS A 1 167 ? 132.084 48.238 194.730 1.00 83.45 166 HIS A C 1
ATOM 1332 O O . HIS A 1 167 ? 130.977 47.776 195.034 1.00 81.94 166 HIS A O 1
ATOM 1339 N N . GLU A 1 168 ? 132.313 48.924 193.611 1.00 81.15 167 GLU A N 1
ATOM 1340 C CA . GLU A 1 168 ? 131.282 49.215 192.611 1.00 81.59 167 GLU A CA 1
ATOM 1341 C C . GLU A 1 168 ? 130.865 47.905 191.943 1.00 81.35 167 GLU A C 1
ATOM 1342 O O . GLU A 1 168 ? 129.672 47.644 191.786 1.00 80.66 167 GLU A O 1
ATOM 1348 N N . ARG A 1 169 ? 131.872 47.075 191.588 1.00 74.76 168 ARG A N 1
ATOM 1349 C CA . ARG A 1 169 ? 131.733 45.768 190.942 1.00 72.67 168 ARG A CA 1
ATOM 1350 C C . ARG A 1 169 ? 131.025 44.805 191.863 1.00 71.27 168 ARG A C 1
ATOM 1351 O O . ARG A 1 169 ? 130.037 44.182 191.471 1.00 70.13 168 ARG A O 1
ATOM 1359 N N . ALA A 1 170 ? 131.543 44.703 193.107 1.00 64.44 169 ALA A N 1
ATOM 1360 C CA . ALA A 1 170 ? 131.042 43.843 194.168 1.00 62.04 169 ALA A CA 1
ATOM 1361 C C . ALA A 1 170 ? 129.561 44.016 194.230 1.00 62.48 169 ALA A C 1
ATOM 1362 O O . ALA A 1 170 ? 128.851 43.088 193.879 1.00 63.56 169 ALA A O 1
ATOM 1364 N N . PHE A 1 171 ? 129.104 45.242 194.476 1.00 55.63 170 PHE A N 1
ATOM 1365 C CA . PHE A 1 171 ? 127.692 45.566 194.570 1.00 54.17 170 PHE A CA 1
ATOM 1366 C C . PHE A 1 171 ? 126.892 45.154 193.322 1.00 56.24 170 PHE A C 1
ATOM 1367 O O . PHE A 1 171 ? 125.835 44.536 193.447 1.00 55.89 170 PHE A O 1
ATOM 1375 N N . ARG A 1 172 ? 127.376 45.523 192.141 1.00 52.31 171 ARG A N 1
ATOM 1376 C CA . ARG A 1 172 ? 126.708 45.239 190.873 1.00 53.32 171 ARG A CA 1
ATOM 1377 C C . ARG A 1 172 ? 126.463 43.748 190.657 1.00 62.70 171 ARG A C 1
ATOM 1378 O O . ARG A 1 172 ? 125.331 43.344 190.390 1.00 63.05 171 ARG A O 1
ATOM 1386 N N . LEU A 1 173 ? 127.532 42.941 190.777 1.00 61.48 172 LEU A N 1
ATOM 1387 C CA . LEU A 1 173 ? 127.498 41.499 190.579 1.00 61.01 172 LEU A CA 1
ATOM 1388 C C . LEU A 1 173 ? 126.679 40.791 191.653 1.00 65.73 172 LEU A C 1
ATOM 1389 O O . LEU A 1 173 ? 125.957 39.837 191.323 1.00 68.84 172 LEU A O 1
ATOM 1394 N N . CYS A 1 174 ? 126.769 41.255 192.926 1.00 57.44 173 CYS A N 1
ATOM 1395 C CA . CYS A 1 174 ? 126.021 40.680 194.030 1.00 55.46 173 CYS A CA 1
ATOM 1396 C C . CYS A 1 174 ? 124.520 40.969 193.848 1.00 61.56 173 CYS A C 1
ATOM 1397 O O . CYS A 1 174 ? 123.679 40.138 194.212 1.00 63.37 173 CYS A O 1
ATOM 1400 N N . LEU A 1 175 ? 124.179 42.114 193.217 1.00 55.97 174 LEU A N 1
ATOM 1401 C CA . LEU A 1 175 ? 122.803 42.478 192.914 1.00 53.79 174 LEU A CA 1
ATOM 1402 C C . LEU A 1 175 ? 122.298 41.531 191.820 1.00 58.07 174 LEU A C 1
ATOM 1403 O O . LEU A 1 175 ? 121.161 41.067 191.909 1.00 58.51 174 LEU A O 1
ATOM 1408 N N . ASP A 1 176 ? 123.141 41.248 190.794 1.00 54.35 175 ASP A N 1
ATOM 1409 C CA . ASP A 1 176 ? 122.800 40.378 189.661 1.00 55.76 175 ASP A CA 1
ATOM 1410 C C . ASP A 1 176 ? 122.481 38.997 190.185 1.00 62.65 175 ASP A C 1
ATOM 1411 O O . ASP A 1 176 ? 121.490 38.381 189.774 1.00 62.60 175 ASP A O 1
ATOM 1416 N N . TYR A 1 177 ? 123.313 38.544 191.147 1.00 60.80 176 TYR A N 1
ATOM 1417 C CA . TYR A 1 177 ? 123.190 37.269 191.846 1.00 60.71 176 TYR A CA 1
ATOM 1418 C C . TYR A 1 177 ? 121.840 37.197 192.571 1.00 59.64 176 TYR A C 1
ATOM 1419 O O . TYR A 1 177 ? 121.088 36.239 192.356 1.00 58.20 176 TYR A O 1
ATOM 1428 N N . LEU A 1 178 ? 121.520 38.231 193.380 1.00 53.36 177 LEU A N 1
ATOM 1429 C CA . LEU A 1 178 ? 120.283 38.243 194.158 1.00 52.89 177 LEU A CA 1
ATOM 1430 C C . LEU A 1 178 ? 119.023 38.375 193.318 1.00 57.66 177 LEU A C 1
ATOM 1431 O O . LEU A 1 178 ? 118.012 37.749 193.652 1.00 55.82 177 LEU A O 1
ATOM 1436 N N . ILE A 1 179 ? 119.089 39.129 192.203 1.00 56.59 178 ILE A N 1
ATOM 1437 C CA . ILE A 1 179 ? 117.948 39.286 191.286 1.00 56.38 178 ILE A CA 1
ATOM 1438 C C . ILE A 1 179 ? 117.650 37.942 190.620 1.00 61.02 178 ILE A C 1
ATOM 1439 O O . ILE A 1 179 ? 116.487 37.543 190.556 1.00 60.91 178 ILE A O 1
ATOM 1444 N N . GLU A 1 180 ? 118.701 37.226 190.180 1.00 57.93 179 GLU A N 1
ATOM 1445 C CA . GLU A 1 180 ? 118.556 35.906 189.562 1.00 57.69 179 GLU A CA 1
ATOM 1446 C C . GLU A 1 180 ? 117.967 34.909 190.600 1.00 64.41 179 GLU A C 1
ATOM 1447 O O . GLU A 1 180 ? 116.998 34.206 190.268 1.00 64.81 179 GLU A O 1
ATOM 1453 N N . GLU A 1 181 ? 118.548 34.870 191.851 1.00 58.15 180 GLU A N 1
ATOM 1454 C CA . GLU A 1 181 ? 118.126 33.977 192.910 1.00 57.52 180 GLU A CA 1
ATOM 1455 C C . GLU A 1 181 ? 116.656 34.168 193.191 1.00 68.21 180 GLU A C 1
ATOM 1456 O O . GLU A 1 181 ? 115.936 33.173 193.293 1.00 71.26 180 GLU A O 1
ATOM 1462 N N . CYS A 1 182 ? 116.180 35.431 193.248 1.00 65.66 181 CYS A N 1
ATOM 1463 C CA . CYS A 1 182 ? 114.767 35.716 193.536 1.00 65.56 181 CYS A CA 1
ATOM 1464 C C . CYS A 1 182 ? 113.834 35.396 192.372 1.00 67.08 181 CYS A C 1
ATOM 1465 O O . CYS A 1 182 ? 112.704 34.962 192.609 1.00 66.81 181 CYS A O 1
ATOM 1468 N N . SER A 1 183 ? 114.313 35.605 191.116 1.00 60.63 182 SER A N 1
ATOM 1469 C CA . SER A 1 183 ? 113.559 35.344 189.893 1.00 58.59 182 SER A CA 1
ATOM 1470 C C . SER A 1 183 ? 113.330 33.847 189.721 1.00 61.84 182 SER A C 1
ATOM 1471 O O . SER A 1 183 ? 112.227 33.425 189.374 1.00 60.89 182 SER A O 1
ATOM 1474 N N . VAL A 1 184 ? 114.359 33.045 190.038 1.00 58.58 183 VAL A N 1
ATOM 1475 C CA . VAL A 1 184 ? 114.301 31.580 190.006 1.00 56.54 183 VAL A CA 1
ATOM 1476 C C . VAL A 1 184 ? 113.413 31.088 191.160 1.00 60.81 183 VAL A C 1
ATOM 1477 O O . VAL A 1 184 ? 112.617 30.185 190.954 1.00 60.29 183 VAL A O 1
ATOM 1481 N N . MET A 1 185 ? 113.533 31.709 192.353 1.00 57.91 184 MET A N 1
ATOM 1482 C CA . MET A 1 185 ? 112.724 31.418 193.531 1.00 57.82 184 MET A CA 1
ATOM 1483 C C . MET A 1 185 ? 111.274 31.373 193.100 1.00 64.33 184 MET A C 1
ATOM 1484 O O . MET A 1 185 ? 110.642 30.350 193.309 1.00 65.51 184 MET A O 1
ATOM 1489 N N . CYS A 1 186 ? 110.773 32.454 192.434 1.00 60.91 185 CYS A N 1
ATOM 1490 C CA . CYS A 1 186 ? 109.378 32.628 192.014 1.00 60.78 185 CYS A CA 1
ATOM 1491 C C . CYS A 1 186 ? 108.866 31.502 191.139 1.00 63.18 185 CYS A C 1
ATOM 1492 O O . CYS A 1 186 ? 107.691 31.128 191.218 1.00 62.80 185 CYS A O 1
ATOM 1495 N N . LEU A 1 187 ? 109.766 30.961 190.304 1.00 58.29 186 LEU A N 1
ATOM 1496 C CA . LEU A 1 187 ? 109.504 29.868 189.378 1.00 56.73 186 LEU A CA 1
ATOM 1497 C C . LEU A 1 187 ? 109.216 28.572 190.116 1.00 66.60 186 LEU A C 1
ATOM 1498 O O . LEU A 1 187 ? 108.543 27.730 189.547 1.00 70.54 186 LEU A O 1
ATOM 1503 N N . TRP A 1 188 ? 109.724 28.388 191.372 1.00 61.48 187 TRP A N 1
ATOM 1504 C CA . TRP A 1 188 ? 109.609 27.138 192.124 1.00 60.17 187 TRP A CA 1
ATOM 1505 C C . TRP A 1 188 ? 108.186 26.682 192.392 1.00 66.44 187 TRP A C 1
ATOM 1506 O O . TRP A 1 188 ? 107.961 25.461 192.496 1.00 66.52 187 TRP A O 1
ATOM 1517 N N . THR A 1 189 ? 107.217 27.645 192.438 1.00 62.61 188 THR A N 1
ATOM 1518 C CA . THR A 1 189 ? 105.786 27.384 192.667 1.00 61.45 188 THR A CA 1
ATOM 1519 C C . THR A 1 189 ? 105.241 26.460 191.579 1.00 65.48 188 THR A C 1
ATOM 1520 O O . THR A 1 189 ? 104.317 25.700 191.845 1.00 67.30 188 THR A O 1
ATOM 1524 N N . GLU A 1 190 ? 105.860 26.489 190.377 1.00 60.37 189 GLU A N 1
ATOM 1525 C CA . GLU A 1 190 ? 105.551 25.620 189.221 1.00 59.92 189 GLU A CA 1
ATOM 1526 C C . GLU A 1 190 ? 105.568 24.144 189.610 1.00 66.31 189 GLU A C 1
ATOM 1527 O O . GLU A 1 190 ? 104.714 23.391 189.151 1.00 66.87 189 GLU A O 1
ATOM 1533 N N . GLN A 1 191 ? 106.528 23.739 190.459 1.00 63.71 190 GLN A N 1
ATOM 1534 C CA . GLN A 1 191 ? 106.668 22.343 190.876 1.00 63.62 190 GLN A CA 1
ATOM 1535 C C . GLN A 1 191 ? 106.001 22.043 192.231 1.00 66.34 190 GLN A C 1
ATOM 1536 O O . GLN A 1 191 ? 106.149 20.948 192.784 1.00 64.95 190 GLN A O 1
ATOM 1542 N N . LYS A 1 192 ? 105.207 22.995 192.717 1.00 63.57 191 LYS A N 1
ATOM 1543 C CA . LYS A 1 192 ? 104.330 22.845 193.878 1.00 64.42 191 LYS A CA 1
ATOM 1544 C C . LYS A 1 192 ? 105.004 22.240 195.157 1.00 70.88 191 LYS A C 1
ATOM 1545 O O . LYS A 1 192 ? 104.417 21.382 195.838 1.00 72.66 191 LYS A O 1
ATOM 1551 N N . TYR A 1 193 ? 106.235 22.707 195.469 1.00 65.44 192 TYR A N 1
ATOM 1552 C CA . TYR A 1 193 ? 107.007 22.283 196.637 1.00 63.83 192 TYR A CA 1
ATOM 1553 C C . TYR A 1 193 ? 106.319 22.870 197.858 1.00 69.31 192 TYR A C 1
ATOM 1554 O O . TYR A 1 193 ? 106.097 24.080 197.898 1.00 70.00 192 TYR A O 1
ATOM 1563 N N . ASP A 1 194 ? 105.913 22.023 198.823 1.00 66.41 193 ASP A N 1
ATOM 1564 C CA . ASP A 1 194 ? 105.199 22.464 200.031 1.00 66.19 193 ASP A CA 1
ATOM 1565 C C . ASP A 1 194 ? 106.125 23.238 200.963 1.00 70.75 193 ASP A C 1
ATOM 1566 O O . ASP A 1 194 ? 105.772 24.314 201.441 1.00 68.02 193 ASP A O 1
ATOM 1571 N N . PHE A 1 195 ? 107.345 22.705 201.163 1.00 69.91 194 PHE A N 1
ATOM 1572 C CA . PHE A 1 195 ? 108.336 23.282 202.048 1.00 69.29 194 PHE A CA 1
ATOM 1573 C C . PHE A 1 195 ? 109.695 23.489 201.392 1.00 72.28 194 PHE A C 1
ATOM 1574 O O . PHE A 1 195 ? 110.125 22.687 200.564 1.00 70.70 194 PHE A O 1
ATOM 1582 N N . GLU A 1 196 ? 110.387 24.564 201.813 1.00 69.48 195 GLU A N 1
ATOM 1583 C CA . GLU A 1 196 ? 111.743 24.882 201.372 1.00 68.66 195 GLU A CA 1
ATOM 1584 C C . GLU A 1 196 ? 112.625 24.771 202.573 1.00 69.88 195 GLU A C 1
ATOM 1585 O O . GLU A 1 196 ? 112.492 25.568 203.514 1.00 69.23 195 GLU A O 1
ATOM 1591 N N . VAL A 1 197 ? 113.554 23.803 202.525 1.00 65.22 196 VAL A N 1
ATOM 1592 C CA . VAL A 1 197 ? 114.491 23.515 203.611 1.00 63.80 196 VAL A CA 1
ATOM 1593 C C . VAL A 1 197 ? 115.921 24.045 203.271 1.00 65.28 196 VAL A C 1
ATOM 1594 O O . VAL A 1 197 ? 116.623 23.579 202.342 1.00 66.01 196 VAL A O 1
ATOM 1598 N N . TYR A 1 198 ? 116.290 25.081 204.026 1.00 57.75 197 TYR A N 1
ATOM 1599 C CA . TYR A 1 198 ? 117.597 25.695 204.051 1.00 56.48 197 TYR A CA 1
ATOM 1600 C C . TYR A 1 198 ? 118.021 25.682 205.563 1.00 56.62 197 TYR A C 1
ATOM 1601 O O . TYR A 1 198 ? 117.270 26.207 206.372 1.00 56.08 197 TYR A O 1
ATOM 1610 N N . PRO A 1 199 ? 119.160 25.041 205.956 1.00 51.86 198 PRO A N 1
ATOM 1611 C CA . PRO A 1 199 ? 119.514 24.895 207.382 1.00 51.16 198 PRO A CA 1
ATOM 1612 C C . PRO A 1 199 ? 119.612 26.153 208.208 1.00 55.46 198 PRO A C 1
ATOM 1613 O O . PRO A 1 199 ? 119.121 26.194 209.344 1.00 53.30 198 PRO A O 1
ATOM 1617 N N . SER A 1 200 ? 120.247 27.180 207.637 1.00 55.53 199 SER A N 1
ATOM 1618 C CA . SER A 1 200 ? 120.370 28.531 208.212 1.00 55.76 199 SER A CA 1
ATOM 1619 C C . SER A 1 200 ? 119.034 29.195 207.941 1.00 61.68 199 SER A C 1
ATOM 1620 O O . SER A 1 200 ? 118.049 28.542 207.571 1.00 64.13 199 SER A O 1
ATOM 1623 N N . GLY A 1 201 ? 118.969 30.486 208.004 1.00 57.21 200 GLY A N 1
ATOM 1624 C CA . GLY A 1 201 ? 117.683 31.036 207.585 1.00 57.29 200 GLY A CA 1
ATOM 1625 C C . GLY A 1 201 ? 117.555 31.179 206.068 1.00 60.45 200 GLY A C 1
ATOM 1626 O O . GLY A 1 201 ? 118.383 30.705 205.270 1.00 61.39 200 GLY A O 1
ATOM 1627 N N . ARG A 1 202 ? 116.519 31.865 205.665 1.00 53.49 201 ARG A N 1
ATOM 1628 C CA . ARG A 1 202 ? 116.354 32.282 204.293 1.00 51.38 201 ARG A CA 1
ATOM 1629 C C . ARG A 1 202 ? 117.042 33.659 204.305 1.00 55.85 201 ARG A C 1
ATOM 1630 O O . ARG A 1 202 ? 116.851 34.449 205.260 1.00 55.02 201 ARG A O 1
ATOM 1638 N N . ASN A 1 203 ? 117.833 33.971 203.274 1.00 52.26 202 ASN A N 1
ATOM 1639 C CA . ASN A 1 203 ? 118.453 35.299 203.240 1.00 51.62 202 ASN A CA 1
ATOM 1640 C C . ASN A 1 203 ? 117.405 36.420 203.102 1.00 55.40 202 ASN A C 1
ATOM 1641 O O . ASN A 1 203 ? 116.267 36.126 202.712 1.00 57.04 202 ASN A O 1
ATOM 1646 N N . LYS A 1 204 ? 117.757 37.674 203.468 1.00 48.46 203 LYS A N 1
ATOM 1647 C CA . LYS A 1 204 ? 116.835 38.828 203.446 1.00 46.12 203 LYS A CA 1
ATOM 1648 C C . LYS A 1 204 ? 116.041 39.009 202.106 1.00 53.31 203 LYS A C 1
ATOM 1649 O O . LYS A 1 204 ? 114.819 39.193 202.131 1.00 51.94 203 LYS A O 1
ATOM 1655 N N . ALA A 1 205 ? 116.737 38.936 200.961 1.00 52.30 204 ALA A N 1
ATOM 1656 C CA . ALA A 1 205 ? 116.153 39.051 199.630 1.00 53.76 204 ALA A CA 1
ATOM 1657 C C . ALA A 1 205 ? 115.081 37.968 199.365 1.00 62.56 204 ALA A C 1
ATOM 1658 O O . ALA A 1 205 ? 113.970 38.311 198.941 1.00 63.21 204 ALA A O 1
ATOM 1660 N N . MET A 1 206 ? 115.402 36.674 199.647 1.00 58.93 205 MET A N 1
ATOM 1661 C CA . MET A 1 206 ? 114.477 35.567 199.441 1.00 57.62 205 MET A CA 1
ATOM 1662 C C . MET A 1 206 ? 113.282 35.614 200.382 1.00 59.32 205 MET A C 1
ATOM 1663 O O . MET A 1 206 ? 112.165 35.303 199.974 1.00 56.78 205 MET A O 1
ATOM 1668 N N . ALA A 1 207 ? 113.509 36.046 201.628 1.00 56.10 206 ALA A N 1
ATOM 1669 C CA . ALA A 1 207 ? 112.460 36.226 202.625 1.00 55.27 206 ALA A CA 1
ATOM 1670 C C . ALA A 1 207 ? 111.504 37.342 202.123 1.00 64.38 206 ALA A C 1
ATOM 1671 O O . ALA A 1 207 ? 110.289 37.153 202.155 1.00 68.07 206 ALA A O 1
ATOM 1673 N N . ALA A 1 208 ? 112.052 38.449 201.562 1.00 59.65 207 ALA A N 1
ATOM 1674 C CA . ALA A 1 208 ? 111.277 39.551 201.010 1.00 58.49 207 ALA A CA 1
ATOM 1675 C C . ALA A 1 208 ? 110.470 39.103 199.812 1.00 62.24 207 ALA A C 1
ATOM 1676 O O . ALA A 1 208 ? 109.287 39.452 199.722 1.00 63.03 207 ALA A O 1
ATOM 1678 N N . THR A 1 209 ? 111.091 38.312 198.901 1.00 57.50 208 THR A N 1
ATOM 1679 C CA . THR A 1 209 ? 110.446 37.769 197.689 1.00 56.99 208 THR A CA 1
ATOM 1680 C C . THR A 1 209 ? 109.282 36.874 198.063 1.00 64.32 208 THR A C 1
ATOM 1681 O O . THR A 1 209 ? 108.235 37.005 197.456 1.00 64.13 208 THR A O 1
ATOM 1685 N N . TYR A 1 210 ? 109.437 36.004 199.103 1.00 64.05 209 TYR A N 1
ATOM 1686 C CA . TYR A 1 210 ? 108.357 35.143 199.586 1.00 63.57 209 TYR A CA 1
ATOM 1687 C C . TYR A 1 210 ? 107.247 36.027 200.093 1.00 65.99 209 TYR A C 1
ATOM 1688 O O . TYR A 1 210 ? 106.118 35.876 199.637 1.00 64.65 209 TYR A O 1
ATOM 1697 N N . GLU A 1 211 ? 107.592 37.032 200.933 1.00 63.39 210 GLU A N 1
ATOM 1698 C CA . GLU A 1 211 ? 106.638 37.995 201.500 1.00 64.22 210 GLU A CA 1
ATOM 1699 C C . GLU A 1 211 ? 105.785 38.730 200.459 1.00 67.14 210 GLU A C 1
ATOM 1700 O O . GLU A 1 211 ? 104.571 38.656 200.553 1.00 65.15 210 GLU A O 1
ATOM 1706 N N . PHE A 1 212 ? 106.420 39.388 199.464 1.00 65.80 211 PHE A N 1
ATOM 1707 C CA . PHE A 1 212 ? 105.754 40.221 198.456 1.00 65.54 211 PHE A CA 1
ATOM 1708 C C . PHE A 1 212 ? 105.293 39.535 197.189 1.00 71.34 211 PHE A C 1
ATOM 1709 O O . PHE A 1 212 ? 104.270 39.948 196.636 1.00 72.92 211 PHE A O 1
ATOM 1717 N N . LEU A 1 213 ? 106.024 38.535 196.705 1.00 66.47 212 LEU A N 1
ATOM 1718 C CA . LEU A 1 213 ? 105.709 37.921 195.411 1.00 65.25 212 LEU A CA 1
ATOM 1719 C C . LEU A 1 213 ? 105.221 36.479 195.435 1.00 69.12 212 LEU A C 1
ATOM 1720 O O . LEU A 1 213 ? 104.548 36.066 194.494 1.00 69.03 212 LEU A O 1
ATOM 1725 N N . ILE A 1 214 ? 105.541 35.709 196.467 1.00 67.29 213 ILE A N 1
ATOM 1726 C CA . ILE A 1 214 ? 105.144 34.296 196.483 1.00 67.68 213 ILE A CA 1
ATOM 1727 C C . ILE A 1 214 ? 103.966 33.988 197.469 1.00 72.77 213 ILE A C 1
ATOM 1728 O O . ILE A 1 214 ? 102.926 33.556 196.991 1.00 74.01 213 ILE A O 1
ATOM 1733 N N . LYS A 1 215 ? 104.127 34.176 198.800 1.00 68.73 214 LYS A N 1
ATOM 1734 C CA . LYS A 1 215 ? 103.114 33.878 199.837 1.00 69.09 214 LYS A CA 1
ATOM 1735 C C . LYS A 1 215 ? 101.713 34.402 199.506 1.00 74.33 214 LYS A C 1
ATOM 1736 O O . LYS A 1 215 ? 100.764 33.613 199.601 1.00 74.68 214 LYS A O 1
ATOM 1742 N N . PRO A 1 216 ? 101.536 35.678 199.056 1.00 71.09 215 PRO A N 1
ATOM 1743 C CA . PRO A 1 216 ? 100.181 36.135 198.720 1.00 71.44 215 PRO A CA 1
ATOM 1744 C C . PRO A 1 216 ? 99.423 35.273 197.684 1.00 81.06 215 PRO A C 1
ATOM 1745 O O . PRO A 1 216 ? 98.211 35.165 197.785 1.00 82.26 215 PRO A O 1
ATOM 1749 N N . HIS A 1 217 ? 100.118 34.659 196.720 1.00 81.45 216 HIS A N 1
ATOM 1750 C CA . HIS A 1 217 ? 99.489 33.862 195.664 1.00 84.20 216 HIS A CA 1
ATOM 1751 C C . HIS A 1 217 ? 99.447 32.358 195.941 1.00 88.14 216 HIS A C 1
ATOM 1752 O O . HIS A 1 217 ? 98.547 31.684 195.445 1.00 87.62 216 HIS A O 1
ATOM 1759 N N . HIS A 1 218 ? 100.419 31.824 196.687 1.00 85.29 217 HIS A N 1
ATOM 1760 C CA . HIS A 1 218 ? 100.494 30.398 197.051 1.00 85.17 217 HIS A CA 1
ATOM 1761 C C . HIS A 1 218 ? 101.078 30.293 198.456 1.00 89.20 217 HIS A C 1
ATOM 1762 O O . HIS A 1 218 ? 102.300 30.193 198.619 1.00 89.33 217 HIS A O 1
ATOM 1769 N N . PRO A 1 219 ? 100.251 30.340 199.499 1.00 85.17 218 PRO A N 1
ATOM 1770 C CA . PRO A 1 219 ? 100.812 30.284 200.855 1.00 85.33 218 PRO A CA 1
ATOM 1771 C C . PRO A 1 219 ? 101.157 28.867 201.308 1.00 90.73 218 PRO A C 1
ATOM 1772 O O . PRO A 1 219 ? 101.863 28.700 202.303 1.00 91.76 218 PRO A O 1
ATOM 1776 N N . ASN A 1 220 ? 100.675 27.851 200.573 1.00 86.66 219 ASN A N 1
ATOM 1777 C CA . ASN A 1 220 ? 100.900 26.449 200.895 1.00 86.71 219 ASN A CA 1
ATOM 1778 C C . ASN A 1 220 ? 102.038 25.834 200.084 1.00 89.40 219 ASN A C 1
ATOM 1779 O O . ASN A 1 220 ? 102.183 24.603 199.999 1.00 89.03 219 ASN A O 1
ATOM 1784 N N . TYR A 1 221 ? 102.874 26.717 199.521 1.00 83.71 220 TYR A N 1
ATOM 1785 C CA . TYR A 1 221 ? 104.088 26.370 198.795 1.00 81.44 220 TYR A CA 1
ATOM 1786 C C . TYR A 1 221 ? 105.259 27.123 199.420 1.00 78.09 220 TYR A C 1
ATOM 1787 O O . TYR A 1 221 ? 105.090 28.205 200.003 1.00 75.55 220 TYR A O 1
ATOM 1796 N N . LEU A 1 222 ? 106.448 26.544 199.283 1.00 71.81 221 LEU A N 1
ATOM 1797 C CA . LEU A 1 222 ? 107.717 27.099 199.735 1.00 70.42 221 LEU A CA 1
ATOM 1798 C C . LEU A 1 222 ? 107.679 27.585 201.196 1.00 71.87 221 LEU A C 1
ATOM 1799 O O . LEU A 1 222 ? 108.276 28.609 201.501 1.00 71.43 221 LEU A O 1
ATOM 1804 N N . ARG A 1 223 ? 106.956 26.863 202.095 1.00 66.21 222 ARG A N 1
ATOM 1805 C CA . ARG A 1 223 ? 106.869 27.232 203.519 1.00 64.57 222 ARG A CA 1
ATOM 1806 C C . ARG A 1 223 ? 108.260 26.965 204.114 1.00 66.65 222 ARG A C 1
ATOM 1807 O O . ARG A 1 223 ? 108.769 25.845 203.996 1.00 67.49 222 ARG A O 1
ATOM 1815 N N . PRO A 1 224 ? 108.944 28.012 204.634 1.00 60.36 223 PRO A N 1
ATOM 1816 C CA . PRO A 1 224 ? 110.325 27.825 205.109 1.00 59.92 223 PRO A CA 1
ATOM 1817 C C . PRO A 1 224 ? 110.523 26.895 206.322 1.00 65.06 223 PRO A C 1
ATOM 1818 O O . PRO A 1 224 ? 109.705 26.845 207.260 1.00 66.79 223 PRO A O 1
ATOM 1822 N N . VAL A 1 225 ? 111.652 26.181 206.292 1.00 59.87 224 VAL A N 1
ATOM 1823 C CA . VAL A 1 225 ? 112.105 25.239 207.296 1.00 59.76 224 VAL A CA 1
ATOM 1824 C C . VAL A 1 225 ? 113.639 25.439 207.479 1.00 61.00 224 VAL A C 1
ATOM 1825 O O . VAL A 1 225 ? 114.379 25.413 206.514 1.00 59.67 224 VAL A O 1
ATOM 1829 N N . ALA A 1 226 ? 114.073 25.700 208.722 1.00 57.90 225 ALA A N 1
ATOM 1830 C CA . ALA A 1 226 ? 115.455 25.919 209.148 1.00 57.25 225 ALA A CA 1
ATOM 1831 C C . ALA A 1 226 ? 115.844 24.816 210.157 1.00 64.16 225 ALA A C 1
ATOM 1832 O O . ALA A 1 226 ? 115.013 24.295 210.922 1.00 64.12 225 ALA A O 1
ATOM 1834 N N . LEU A 1 227 ? 117.117 24.471 210.166 1.00 59.41 226 LEU A N 1
ATOM 1835 C CA . LEU A 1 227 ? 117.525 23.400 211.018 1.00 58.13 226 LEU A CA 1
ATOM 1836 C C . LEU A 1 227 ? 118.517 23.806 212.067 1.00 66.17 226 LEU A C 1
ATOM 1837 O O . LEU A 1 227 ? 119.264 24.799 211.910 1.00 66.34 226 LEU A O 1
ATOM 1842 N N . ARG A 1 228 ? 118.532 22.983 213.149 1.00 62.61 227 ARG A N 1
ATOM 1843 C CA . ARG A 1 228 ? 119.487 23.045 214.238 1.00 61.58 227 ARG A CA 1
ATOM 1844 C C . ARG A 1 228 ? 120.382 21.823 214.102 1.00 66.18 227 ARG A C 1
ATOM 1845 O O . ARG A 1 228 ? 119.934 20.825 213.557 1.00 64.93 227 ARG A O 1
ATOM 1853 N N . PHE A 1 229 ? 121.675 21.954 214.434 1.00 65.59 228 PHE A N 1
ATOM 1854 C CA . PHE A 1 229 ? 122.659 20.860 214.434 1.00 66.72 228 PHE A CA 1
ATOM 1855 C C . PHE A 1 229 ? 123.230 20.676 215.843 1.00 73.06 228 PHE A C 1
ATOM 1856 O O . PHE A 1 229 ? 123.507 21.669 216.529 1.00 73.76 228 PHE A O 1
ATOM 1864 N N . LYS A 1 230 ? 123.365 19.418 216.296 1.00 69.20 229 LYS A N 1
ATOM 1865 C CA . LYS A 1 230 ? 123.893 19.154 217.627 1.00 68.78 229 LYS A CA 1
ATOM 1866 C C . LYS A 1 230 ? 124.629 17.825 217.601 1.00 77.80 229 LYS A C 1
ATOM 1867 O O . LYS A 1 230 ? 124.231 16.931 216.852 1.00 76.81 229 LYS A O 1
ATOM 1873 N N . LYS A 1 231 ? 125.748 17.727 218.364 1.00 78.98 230 LYS A N 1
ATOM 1874 C CA . LYS A 1 231 ? 126.504 16.489 218.545 1.00 80.38 230 LYS A CA 1
ATOM 1875 C C . LYS A 1 231 ? 125.845 15.705 219.707 1.00 86.77 230 LYS A C 1
ATOM 1876 O O . LYS A 1 231 ? 125.590 16.270 220.779 1.00 85.39 230 LYS A O 1
ATOM 1882 N N . TYR A 1 232 ? 125.522 14.411 219.443 1.00 85.27 231 TYR A N 1
ATOM 1883 C CA . TYR A 1 232 ? 124.877 13.463 220.355 1.00 101.42 231 TYR A CA 1
ATOM 1884 C C . TYR A 1 232 ? 125.778 12.260 220.629 1.00 135.72 231 TYR A C 1
ATOM 1885 O O . TYR A 1 232 ? 126.335 11.685 219.696 1.00 103.26 231 TYR A O 1
ATOM 1894 N N . ASN B 1 7 ? 147.611 6.246 159.519 1.00 127.35 6 ASN B N 1
ATOM 1895 C CA . ASN B 1 7 ? 147.019 7.439 158.911 1.00 127.30 6 ASN B CA 1
ATOM 1896 C C . ASN B 1 7 ? 148.035 8.618 158.795 1.00 130.19 6 ASN B C 1
ATOM 1897 O O . ASN B 1 7 ? 148.795 8.667 157.811 1.00 130.35 6 ASN B O 1
ATOM 1902 N N . ARG B 1 8 ? 148.029 9.564 159.793 1.00 123.98 7 ARG B N 1
ATOM 1903 C CA . ARG B 1 8 ? 148.892 10.760 159.905 1.00 121.86 7 ARG B CA 1
ATOM 1904 C C . ARG B 1 8 ? 149.349 10.993 161.389 1.00 120.16 7 ARG B C 1
ATOM 1905 O O . ARG B 1 8 ? 148.490 11.104 162.287 1.00 121.19 7 ARG B O 1
ATOM 1913 N N . ILE B 1 9 ? 150.699 11.049 161.638 1.00 108.69 8 ILE B N 1
ATOM 1914 C CA . ILE B 1 9 ? 151.288 11.266 162.980 1.00 104.17 8 ILE B CA 1
ATOM 1915 C C . ILE B 1 9 ? 152.258 12.461 163.032 1.00 98.41 8 ILE B C 1
ATOM 1916 O O . ILE B 1 9 ? 152.940 12.717 162.033 1.00 98.05 8 ILE B O 1
ATOM 1921 N N . VAL B 1 10 ? 152.362 13.151 164.204 1.00 86.97 9 VAL B N 1
ATOM 1922 C CA . VAL B 1 10 ? 153.285 14.299 164.386 1.00 83.23 9 VAL B CA 1
ATOM 1923 C C . VAL B 1 10 ? 154.726 13.859 164.679 1.00 81.67 9 VAL B C 1
ATOM 1924 O O . VAL B 1 10 ? 154.953 12.892 165.414 1.00 81.37 9 VAL B O 1
ATOM 1928 N N . LYS B 1 11 ? 155.696 14.591 164.111 1.00 73.52 10 LYS B N 1
ATOM 1929 C CA . LYS B 1 11 ? 157.121 14.374 164.344 1.00 71.11 10 LYS B CA 1
ATOM 1930 C C . LYS B 1 11 ? 157.827 15.709 164.621 1.00 72.21 10 LYS B C 1
ATOM 1931 O O . LYS B 1 11 ? 157.616 16.705 163.898 1.00 72.10 10 LYS B O 1
ATOM 1937 N N . ALA B 1 12 ? 158.607 15.731 165.717 1.00 65.86 11 ALA B N 1
ATOM 1938 C CA . ALA B 1 12 ? 159.416 16.871 166.141 1.00 65.29 11 ALA B CA 1
ATOM 1939 C C . ALA B 1 12 ? 160.788 16.688 165.550 1.00 69.57 11 ALA B C 1
ATOM 1940 O O . ALA B 1 12 ? 161.254 15.567 165.408 1.00 70.28 11 ALA B O 1
ATOM 1942 N N . SER B 1 13 ? 161.426 17.779 165.195 1.00 65.23 12 SER B N 1
ATOM 1943 C CA . SER B 1 13 ? 162.770 17.811 164.648 1.00 63.84 12 SER B CA 1
ATOM 1944 C C . SER B 1 13 ? 163.499 19.045 165.212 1.00 67.27 12 SER B C 1
ATOM 1945 O O . SER B 1 13 ? 162.847 20.008 165.618 1.00 67.16 12 SER B O 1
ATOM 1948 N N . PHE B 1 14 ? 164.828 19.009 165.268 1.00 63.51 13 PHE B N 1
ATOM 1949 C CA . PHE B 1 14 ? 165.619 20.143 165.722 1.00 63.59 13 PHE B CA 1
ATOM 1950 C C . PHE B 1 14 ? 165.566 21.291 164.685 1.00 74.07 13 PHE B C 1
ATOM 1951 O O . PHE B 1 14 ? 165.364 21.049 163.490 1.00 75.51 13 PHE B O 1
ATOM 1959 N N . ARG B 1 15 ? 165.611 22.530 165.167 1.00 74.33 14 ARG B N 1
ATOM 1960 C CA . ARG B 1 15 ? 165.594 23.758 164.368 1.00 76.31 14 ARG B CA 1
ATOM 1961 C C . ARG B 1 15 ? 166.880 24.487 164.732 1.00 89.76 14 ARG B C 1
ATOM 1962 O O . ARG B 1 15 ? 167.137 24.642 165.944 1.00 93.26 14 ARG B O 1
ATOM 1970 N N . GLU B 1 16 ? 167.711 24.902 163.728 1.00 88.67 15 GLU B N 1
ATOM 1971 C CA . GLU B 1 16 ? 168.965 25.680 163.950 1.00 89.95 15 GLU B CA 1
ATOM 1972 C C . GLU B 1 16 ? 170.067 25.047 164.866 1.00 95.46 15 GLU B C 1
ATOM 1973 O O . GLU B 1 16 ? 170.758 25.787 165.586 1.00 94.59 15 GLU B O 1
ATOM 1979 N N . ASN B 1 17 ? 170.226 23.709 164.858 1.00 93.16 16 ASN B N 1
ATOM 1980 C CA . ASN B 1 17 ? 171.290 23.072 165.647 1.00 92.55 16 ASN B CA 1
ATOM 1981 C C . ASN B 1 17 ? 172.284 22.434 164.698 1.00 96.62 16 ASN B C 1
ATOM 1982 O O . ASN B 1 17 ? 171.964 21.461 163.990 1.00 97.21 16 ASN B O 1
ATOM 1987 N N . PRO B 1 18 ? 173.452 23.101 164.571 1.00 90.69 17 PRO B N 1
ATOM 1988 C CA . PRO B 1 18 ? 174.467 22.648 163.605 1.00 89.62 17 PRO B CA 1
ATOM 1989 C C . PRO B 1 18 ? 174.938 21.234 163.867 1.00 91.77 17 PRO B C 1
ATOM 1990 O O . PRO B 1 18 ? 174.992 20.838 165.025 1.00 92.48 17 PRO B O 1
ATOM 1994 N N . VAL B 1 19 ? 175.253 20.465 162.811 1.00 85.00 18 VAL B N 1
ATOM 1995 C CA . VAL B 1 19 ? 175.743 19.079 162.949 1.00 82.36 18 VAL B CA 1
ATOM 1996 C C . VAL B 1 19 ? 176.716 18.924 164.106 1.00 82.92 18 VAL B C 1
ATOM 1997 O O . VAL B 1 19 ? 176.493 18.102 164.983 1.00 80.77 18 VAL B O 1
ATOM 2001 N N . GLU B 1 20 ? 177.697 19.823 164.182 1.00 80.19 19 GLU B N 1
ATOM 2002 C CA . GLU B 1 20 ? 178.738 19.783 165.201 1.00 81.04 19 GLU B CA 1
ATOM 2003 C C . GLU B 1 20 ? 178.204 19.876 166.614 1.00 83.02 19 GLU B C 1
ATOM 2004 O O . GLU B 1 20 ? 178.843 19.355 167.531 1.00 84.07 19 GLU B O 1
ATOM 2010 N N . GLU B 1 21 ? 177.020 20.510 166.793 1.00 76.36 20 GLU B N 1
ATOM 2011 C CA . GLU B 1 21 ? 176.315 20.626 168.079 1.00 74.03 20 GLU B CA 1
ATOM 2012 C C . GLU B 1 21 ? 175.525 19.343 168.287 1.00 74.47 20 GLU B C 1
ATOM 2013 O O . GLU B 1 21 ? 175.687 18.703 169.319 1.00 73.03 20 GLU B O 1
ATOM 2019 N N . ARG B 1 22 ? 174.726 18.926 167.268 1.00 69.87 21 ARG B N 1
ATOM 2020 C CA . ARG B 1 22 ? 173.873 17.723 167.294 1.00 68.31 21 ARG B CA 1
ATOM 2021 C C . ARG B 1 22 ? 174.625 16.418 167.513 1.00 71.67 21 ARG B C 1
ATOM 2022 O O . ARG B 1 22 ? 174.027 15.469 168.031 1.00 71.86 21 ARG B O 1
ATOM 2030 N N . LYS B 1 23 ? 175.935 16.366 167.157 1.00 66.67 22 LYS B N 1
ATOM 2031 C CA . LYS B 1 23 ? 176.765 15.175 167.358 1.00 65.54 22 LYS B CA 1
ATOM 2032 C C . LYS B 1 23 ? 176.974 14.928 168.849 1.00 70.58 22 LYS B C 1
ATOM 2033 O O . LYS B 1 23 ? 177.184 13.777 169.239 1.00 71.39 22 LYS B O 1
ATOM 2039 N N . LEU B 1 24 ? 176.918 16.006 169.678 1.00 65.06 23 LEU B N 1
ATOM 2040 C CA . LEU B 1 24 ? 177.090 15.971 171.130 1.00 64.21 23 LEU B CA 1
ATOM 2041 C C . LEU B 1 24 ? 175.861 15.426 171.851 1.00 67.38 23 LEU B C 1
ATOM 2042 O O . LEU B 1 24 ? 176.004 14.763 172.897 1.00 67.87 23 LEU B O 1
ATOM 2047 N N . PHE B 1 25 ? 174.643 15.681 171.290 1.00 61.17 24 PHE B N 1
ATOM 2048 C CA . PHE B 1 25 ? 173.399 15.258 171.951 1.00 59.20 24 PHE B CA 1
ATOM 2049 C C . PHE B 1 25 ? 173.420 13.830 172.534 1.00 64.82 24 PHE B C 1
ATOM 2050 O O . PHE B 1 25 ? 173.009 13.688 173.687 1.00 65.42 24 PHE B O 1
ATOM 2058 N N . PRO B 1 26 ? 173.899 12.768 171.817 1.00 60.69 25 PRO B N 1
ATOM 2059 C CA . PRO B 1 26 ? 173.819 11.423 172.384 1.00 60.83 25 PRO B CA 1
ATOM 2060 C C . PRO B 1 26 ? 174.589 11.200 173.667 1.00 66.90 25 PRO B C 1
ATOM 2061 O O . PRO B 1 26 ? 174.266 10.269 174.420 1.00 67.39 25 PRO B O 1
ATOM 2065 N N . GLN B 1 27 ? 175.585 12.043 173.921 1.00 63.81 26 GLN B N 1
ATOM 2066 C CA . GLN B 1 27 ? 176.389 11.944 175.136 1.00 64.58 26 GLN B CA 1
ATOM 2067 C C . GLN B 1 27 ? 176.144 13.129 176.099 1.00 65.93 26 GLN B C 1
ATOM 2068 O O . GLN B 1 27 ? 176.849 13.271 177.107 1.00 63.81 26 GLN B O 1
ATOM 2074 N N . SER B 1 28 ? 175.100 13.936 175.792 1.00 61.51 27 SER B N 1
ATOM 2075 C CA . SER B 1 28 ? 174.708 15.123 176.548 1.00 60.86 27 SER B CA 1
ATOM 2076 C C . SER B 1 28 ? 173.407 14.975 177.347 1.00 62.66 27 SER B C 1
ATOM 2077 O O . SER B 1 28 ? 172.535 14.153 177.020 1.00 59.88 27 SER B O 1
ATOM 2080 N N . SER B 1 29 ? 173.266 15.841 178.370 1.00 59.41 28 SER B N 1
ATOM 2081 C CA . SER B 1 29 ? 172.093 15.949 179.239 1.00 57.94 28 SER B CA 1
ATOM 2082 C C . SER B 1 29 ? 171.231 17.144 178.789 1.00 61.21 28 SER B C 1
ATOM 2083 O O . SER B 1 29 ? 171.762 18.111 178.237 1.00 62.04 28 SER B O 1
ATOM 2086 N N . CYS B 1 30 ? 169.909 17.062 178.991 1.00 55.01 29 CYS B N 1
ATOM 2087 C CA . CYS B 1 30 ? 169.040 18.152 178.621 1.00 54.58 29 CYS B CA 1
ATOM 2088 C C . CYS B 1 30 ? 167.972 18.441 179.657 1.00 57.49 29 CYS B C 1
ATOM 2089 O O . CYS B 1 30 ? 167.565 17.559 180.435 1.00 57.85 29 CYS B O 1
ATOM 2092 N N . LEU B 1 31 ? 167.540 19.713 179.681 1.00 51.61 30 LEU B N 1
ATOM 2093 C CA . LEU B 1 31 ? 166.504 20.178 180.571 1.00 51.01 30 LEU B CA 1
ATOM 2094 C C . LEU B 1 31 ? 165.314 20.558 179.719 1.00 58.07 30 LEU B C 1
ATOM 2095 O O . LEU B 1 31 ? 165.477 21.235 178.692 1.00 60.84 30 LEU B O 1
ATOM 2100 N N . MET B 1 32 ? 164.126 20.086 180.099 1.00 53.81 31 MET B N 1
ATOM 2101 C CA . MET B 1 32 ? 162.923 20.406 179.354 1.00 54.55 31 MET B CA 1
ATOM 2102 C C . MET B 1 32 ? 161.997 21.235 180.230 1.00 60.04 31 MET B C 1
ATOM 2103 O O . MET B 1 32 ? 161.157 20.658 180.940 1.00 60.29 31 MET B O 1
ATOM 2108 N N . PRO B 1 33 ? 162.153 22.596 180.255 1.00 54.00 32 PRO B N 1
ATOM 2109 C CA . PRO B 1 33 ? 161.251 23.404 181.073 1.00 52.23 32 PRO B CA 1
ATOM 2110 C C . PRO B 1 33 ? 159.858 23.407 180.435 1.00 56.52 32 PRO B C 1
ATOM 2111 O O . PRO B 1 33 ? 159.726 23.522 179.198 1.00 57.00 32 PRO B O 1
ATOM 2115 N N . ILE B 1 34 ? 158.822 23.172 181.277 1.00 52.51 33 ILE B N 1
ATOM 2116 C CA . ILE B 1 34 ? 157.410 23.082 180.866 1.00 51.63 33 ILE B CA 1
ATOM 2117 C C . ILE B 1 34 ? 156.592 24.237 181.414 1.00 59.83 33 ILE B C 1
ATOM 2118 O O . ILE B 1 34 ? 156.427 24.323 182.631 1.00 58.90 33 ILE B O 1
ATOM 2123 N N . SER B 1 35 ? 156.067 25.113 180.523 1.00 59.52 34 SER B N 1
ATOM 2124 C CA . SER B 1 35 ? 155.222 26.233 180.955 1.00 60.82 34 SER B CA 1
ATOM 2125 C C . SER B 1 35 ? 153.845 25.696 180.709 1.00 65.34 34 SER B C 1
ATOM 2126 O O . SER B 1 35 ? 153.312 25.772 179.589 1.00 64.64 34 SER B O 1
ATOM 2129 N N . VAL B 1 36 ? 153.313 25.077 181.785 1.00 61.58 35 VAL B N 1
ATOM 2130 C CA . VAL B 1 36 ? 152.154 24.211 181.834 1.00 61.99 35 VAL B CA 1
ATOM 2131 C C . VAL B 1 36 ? 150.978 24.610 180.908 1.00 69.22 35 VAL B C 1
ATOM 2132 O O . VAL B 1 36 ? 150.537 23.749 180.109 1.00 71.09 35 VAL B O 1
ATOM 2136 N N . GLY B 1 37 ? 150.592 25.872 180.880 1.00 64.55 36 GLY B N 1
ATOM 2137 C CA . GLY B 1 37 ? 149.474 26.275 180.020 1.00 65.01 36 GLY B CA 1
ATOM 2138 C C . GLY B 1 37 ? 149.495 25.968 178.519 1.00 68.09 36 GLY B C 1
ATOM 2139 O O . GLY B 1 37 ? 148.439 25.798 177.900 1.00 66.84 36 GLY B O 1
ATOM 2140 N N . GLN B 1 38 ? 150.697 25.945 177.919 1.00 64.92 37 GLN B N 1
ATOM 2141 C CA . GLN B 1 38 ? 150.923 25.775 176.490 1.00 64.84 37 GLN B CA 1
ATOM 2142 C C . GLN B 1 38 ? 150.579 24.394 175.924 1.00 70.25 37 GLN B C 1
ATOM 2143 O O . GLN B 1 38 ? 150.731 23.355 176.571 1.00 70.00 37 GLN B O 1
ATOM 2149 N N . ALA B 1 39 ? 150.160 24.427 174.657 1.00 67.62 38 ALA B N 1
ATOM 2150 C CA . ALA B 1 39 ? 149.758 23.317 173.803 1.00 65.87 38 ALA B CA 1
ATOM 2151 C C . ALA B 1 39 ? 150.956 22.480 173.345 1.00 66.95 38 ALA B C 1
ATOM 2152 O O . ALA B 1 39 ? 150.795 21.286 173.086 1.00 67.08 38 ALA B O 1
ATOM 2154 N N . ILE B 1 40 ? 152.143 23.113 173.201 1.00 60.29 39 ILE B N 1
ATOM 2155 C CA . ILE B 1 40 ? 153.364 22.438 172.748 1.00 58.55 39 ILE B CA 1
ATOM 2156 C C . ILE B 1 40 ? 153.807 21.370 173.748 1.00 62.92 39 ILE B C 1
ATOM 2157 O O . ILE B 1 40 ? 154.603 20.474 173.421 1.00 62.71 39 ILE B O 1
ATOM 2162 N N . HIS B 1 41 ? 153.252 21.460 174.958 1.00 59.44 40 HIS B N 1
ATOM 2163 C CA . HIS B 1 41 ? 153.548 20.570 176.064 1.00 59.54 40 HIS B CA 1
ATOM 2164 C C . HIS B 1 41 ? 152.487 19.534 176.252 1.00 61.97 40 HIS B C 1
ATOM 2165 O O . HIS B 1 41 ? 152.526 18.850 177.268 1.00 59.88 40 HIS B O 1
ATOM 2172 N N . GLU B 1 42 ? 151.516 19.425 175.299 1.00 60.02 41 GLU B N 1
ATOM 2173 C CA . GLU B 1 42 ? 150.399 18.474 175.374 1.00 59.99 41 GLU B CA 1
ATOM 2174 C C . GLU B 1 42 ? 150.275 17.567 174.163 1.00 67.03 41 GLU B C 1
ATOM 2175 O O . GLU B 1 42 ? 150.656 17.936 173.041 1.00 64.94 41 GLU B O 1
ATOM 2181 N N . ASP B 1 43 ? 149.673 16.381 174.419 1.00 67.43 42 ASP B N 1
ATOM 2182 C CA . ASP B 1 43 ? 149.295 15.316 173.473 1.00 67.66 42 ASP B CA 1
ATOM 2183 C C . ASP B 1 43 ? 150.354 14.983 172.399 1.00 69.89 42 ASP B C 1
ATOM 2184 O O . ASP B 1 43 ? 151.536 14.818 172.713 1.00 68.76 42 ASP B O 1
ATOM 2189 N N . GLU B 1 44 ? 149.890 14.893 171.130 1.00 66.44 43 GLU B N 1
ATOM 2190 C CA . GLU B 1 44 ? 150.616 14.609 169.895 1.00 66.16 43 GLU B CA 1
ATOM 2191 C C . GLU B 1 44 ? 151.946 15.355 169.850 1.00 68.53 43 GLU B C 1
ATOM 2192 O O . GLU B 1 44 ? 152.964 14.719 169.593 1.00 70.33 43 GLU B O 1
ATOM 2198 N N . LYS B 1 45 ? 151.950 16.683 170.169 1.00 61.14 44 LYS B N 1
ATOM 2199 C CA . LYS B 1 45 ? 153.152 17.518 170.232 1.00 58.29 44 LYS B CA 1
ATOM 2200 C C . LYS B 1 45 ? 154.129 17.101 171.356 1.00 57.68 44 LYS B C 1
ATOM 2201 O O . LYS B 1 45 ? 155.321 17.033 171.101 1.00 56.48 44 LYS B O 1
ATOM 2207 N N . PHE B 1 46 ? 153.646 16.771 172.566 1.00 52.66 45 PHE B N 1
ATOM 2208 C CA . PHE B 1 46 ? 154.575 16.368 173.648 1.00 52.91 45 PHE B CA 1
ATOM 2209 C C . PHE B 1 46 ? 155.121 14.941 173.471 1.00 60.82 45 PHE B C 1
ATOM 2210 O O . PHE B 1 46 ? 156.292 14.689 173.787 1.00 60.57 45 PHE B O 1
ATOM 2218 N N . ALA B 1 47 ? 154.263 14.014 172.954 1.00 57.42 46 ALA B N 1
ATOM 2219 C CA . ALA B 1 47 ? 154.603 12.620 172.705 1.00 56.24 46 ALA B CA 1
ATOM 2220 C C . ALA B 1 47 ? 155.634 12.587 171.600 1.00 61.73 46 ALA B C 1
ATOM 2221 O O . ALA B 1 47 ? 156.473 11.671 171.557 1.00 63.62 46 ALA B O 1
ATOM 2223 N N . ALA B 1 48 ? 155.594 13.622 170.719 1.00 56.30 47 ALA B N 1
ATOM 2224 C CA . ALA B 1 48 ? 156.550 13.827 169.619 1.00 54.83 47 ALA B CA 1
ATOM 2225 C C . ALA B 1 48 ? 157.918 14.142 170.209 1.00 57.26 47 ALA B C 1
ATOM 2226 O O . ALA B 1 48 ? 158.913 13.524 169.835 1.00 55.32 47 ALA B O 1
ATOM 2228 N N . VAL B 1 49 ? 157.935 15.082 171.178 1.00 54.66 48 VAL B N 1
ATOM 2229 C CA . VAL B 1 49 ? 159.143 15.555 171.851 1.00 53.38 48 VAL B CA 1
ATOM 2230 C C . VAL B 1 49 ? 159.804 14.421 172.597 1.00 56.54 48 VAL B C 1
ATOM 2231 O O . VAL B 1 49 ? 161.007 14.201 172.396 1.00 56.55 48 VAL B O 1
ATOM 2235 N N . ILE B 1 50 ? 159.007 13.648 173.371 1.00 50.34 49 ILE B N 1
ATOM 2236 C CA . ILE B 1 50 ? 159.501 12.480 174.094 1.00 48.87 49 ILE B CA 1
ATOM 2237 C C . ILE B 1 50 ? 160.199 11.501 173.139 1.00 59.86 49 ILE B C 1
ATOM 2238 O O . ILE B 1 50 ? 161.335 11.107 173.408 1.00 62.24 49 ILE B O 1
ATOM 2243 N N . LYS B 1 51 ? 159.583 11.208 171.976 1.00 58.01 50 LYS B N 1
ATOM 2244 C CA . LYS B 1 51 ? 160.180 10.328 170.963 1.00 57.41 50 LYS B CA 1
ATOM 2245 C C . LYS B 1 51 ? 161.572 10.838 170.465 1.00 59.62 50 LYS B C 1
ATOM 2246 O O . LYS B 1 51 ? 162.507 10.054 170.418 1.00 58.71 50 LYS B O 1
ATOM 2252 N N . LEU B 1 52 ? 161.717 12.159 170.174 1.00 55.52 51 LEU B N 1
ATOM 2253 C CA . LEU B 1 52 ? 162.960 12.754 169.675 1.00 54.19 51 LEU B CA 1
ATOM 2254 C C . LEU B 1 52 ? 164.009 12.849 170.799 1.00 61.07 51 LEU B C 1
ATOM 2255 O O . LEU B 1 52 ? 165.181 12.538 170.602 1.00 60.66 51 LEU B O 1
ATOM 2260 N N . ILE B 1 53 ? 163.586 13.225 171.988 1.00 58.82 52 ILE B N 1
ATOM 2261 C CA . ILE B 1 53 ? 164.530 13.304 173.100 1.00 58.35 52 ILE B CA 1
ATOM 2262 C C . ILE B 1 53 ? 165.130 11.922 173.382 1.00 63.90 52 ILE B C 1
ATOM 2263 O O . ILE B 1 53 ? 166.351 11.781 173.476 1.00 64.12 52 ILE B O 1
ATOM 2268 N N . ASN B 1 54 ? 164.271 10.912 173.440 1.00 60.05 53 ASN B N 1
ATOM 2269 C CA . ASN B 1 54 ? 164.658 9.530 173.695 1.00 59.71 53 ASN B CA 1
ATOM 2270 C C . ASN B 1 54 ? 165.690 9.050 172.681 1.00 65.83 53 ASN B C 1
ATOM 2271 O O . ASN B 1 54 ? 166.730 8.485 173.048 1.00 67.87 53 ASN B O 1
ATOM 2276 N N . ALA B 1 55 ? 165.417 9.351 171.402 1.00 60.00 54 ALA B N 1
ATOM 2277 C CA . ALA B 1 55 ? 166.249 9.014 170.263 1.00 58.50 54 ALA B CA 1
ATOM 2278 C C . ALA B 1 55 ? 167.602 9.737 170.212 1.00 66.74 54 ALA B C 1
ATOM 2279 O O . ALA B 1 55 ? 168.555 9.171 169.675 1.00 69.12 54 ALA B O 1
ATOM 2281 N N . SER B 1 56 ? 167.697 10.989 170.726 1.00 63.04 55 SER B N 1
ATOM 2282 C CA . SER B 1 56 ? 168.929 11.761 170.549 1.00 60.87 55 SER B CA 1
ATOM 2283 C C . SER B 1 56 ? 169.713 12.200 171.803 1.00 61.37 55 SER B C 1
ATOM 2284 O O . SER B 1 56 ? 170.826 12.666 171.613 1.00 60.29 55 SER B O 1
ATOM 2287 N N . PHE B 1 57 ? 169.219 12.034 173.038 1.00 56.06 56 PHE B N 1
ATOM 2288 C CA . PHE B 1 57 ? 169.977 12.503 174.211 1.00 55.91 56 PHE B CA 1
ATOM 2289 C C . PHE B 1 57 ? 170.408 11.404 175.156 1.00 61.84 56 PHE B C 1
ATOM 2290 O O . PHE B 1 57 ? 169.774 10.346 175.178 1.00 64.31 56 PHE B O 1
ATOM 2298 N N . LYS B 1 58 ? 171.455 11.669 175.973 1.00 57.69 57 LYS B N 1
ATOM 2299 C CA . LYS B 1 58 ? 171.980 10.718 176.968 1.00 58.77 57 LYS B CA 1
ATOM 2300 C C . LYS B 1 58 ? 171.007 10.556 178.123 1.00 64.28 57 LYS B C 1
ATOM 2301 O O . LYS B 1 58 ? 170.593 9.441 178.415 1.00 63.79 57 LYS B O 1
ATOM 2307 N N . GLN B 1 59 ? 170.654 11.675 178.779 1.00 62.79 58 GLN B N 1
ATOM 2308 C CA . GLN B 1 59 ? 169.714 11.738 179.906 1.00 62.32 58 GLN B CA 1
ATOM 2309 C C . GLN B 1 59 ? 168.881 13.018 179.839 1.00 65.49 58 GLN B C 1
ATOM 2310 O O . GLN B 1 59 ? 169.317 14.022 179.274 1.00 62.96 58 GLN B O 1
ATOM 2316 N N . CYS B 1 60 ? 167.673 12.969 180.388 1.00 64.48 59 CYS B N 1
ATOM 2317 C CA . CYS B 1 60 ? 166.766 14.104 180.337 1.00 65.16 59 CYS B CA 1
ATOM 2318 C C . CYS B 1 60 ? 166.100 14.397 181.652 1.00 69.06 59 CYS B C 1
ATOM 2319 O O . CYS B 1 60 ? 165.813 13.478 182.397 1.00 68.93 59 CYS B O 1
ATOM 2322 N N . THR B 1 61 ? 165.849 15.684 181.948 1.00 65.36 60 THR B N 1
ATOM 2323 C CA . THR B 1 61 ? 165.149 16.066 183.171 1.00 64.61 60 THR B CA 1
ATOM 2324 C C . THR B 1 61 ? 164.112 17.125 182.759 1.00 66.30 60 THR B C 1
ATOM 2325 O O . THR B 1 61 ? 164.433 18.070 182.038 1.00 66.84 60 THR B O 1
ATOM 2329 N N . ILE B 1 62 ? 162.837 16.861 183.124 1.00 59.13 61 ILE B N 1
ATOM 2330 C CA . ILE B 1 62 ? 161.646 17.666 182.835 1.00 55.97 61 ILE B CA 1
ATOM 2331 C C . ILE B 1 62 ? 161.310 18.507 184.068 1.00 59.08 61 ILE B C 1
ATOM 2332 O O . ILE B 1 62 ? 161.101 17.949 185.144 1.00 58.33 61 ILE B O 1
ATOM 2337 N N . LEU B 1 63 ? 161.250 19.855 183.905 1.00 54.03 62 LEU B N 1
ATOM 2338 C CA . LEU B 1 63 ? 160.918 20.825 184.968 1.00 51.74 62 LEU B CA 1
ATOM 2339 C C . LEU B 1 63 ? 159.514 21.343 184.731 1.00 58.46 62 LEU B C 1
ATOM 2340 O O . LEU B 1 63 ? 159.214 21.887 183.669 1.00 59.21 62 LEU B O 1
ATOM 2345 N N . VAL B 1 64 ? 158.642 21.151 185.696 1.00 56.78 63 VAL B N 1
ATOM 2346 C CA . VAL B 1 64 ? 157.260 21.626 185.592 1.00 56.70 63 VAL B CA 1
ATOM 2347 C C . VAL B 1 64 ? 157.227 23.071 186.151 1.00 61.54 63 VAL B C 1
ATOM 2348 O O . VAL B 1 64 ? 157.314 23.253 187.379 1.00 60.76 63 VAL B O 1
ATOM 2352 N N . ASP B 1 65 ? 157.204 24.083 185.240 1.00 58.63 64 ASP B N 1
ATOM 2353 C CA . ASP B 1 65 ? 157.118 25.516 185.580 1.00 59.28 64 ASP B CA 1
ATOM 2354 C C . ASP B 1 65 ? 155.682 25.763 185.977 1.00 60.33 64 ASP B C 1
ATOM 2355 O O . ASP B 1 65 ? 154.865 26.124 185.101 1.00 59.38 64 ASP B O 1
ATOM 2360 N N . ASP B 1 66 ? 155.360 25.499 187.280 1.00 54.20 65 ASP B N 1
ATOM 2361 C CA . ASP B 1 66 ? 153.998 25.580 187.789 1.00 53.41 65 ASP B CA 1
ATOM 2362 C C . ASP B 1 66 ? 153.757 26.690 188.804 1.00 59.76 65 ASP B C 1
ATOM 2363 O O . ASP B 1 66 ? 152.861 27.512 188.553 1.00 60.71 65 ASP B O 1
ATOM 2368 N N . SER B 1 67 ? 154.488 26.688 189.967 1.00 54.44 66 SER B N 1
ATOM 2369 C CA . SER B 1 67 ? 154.293 27.683 191.012 1.00 53.05 66 SER B CA 1
ATOM 2370 C C . SER B 1 67 ? 154.663 29.071 190.557 1.00 61.22 66 SER B C 1
ATOM 2371 O O . SER B 1 67 ? 154.168 29.999 191.163 1.00 62.20 66 SER B O 1
ATOM 2374 N N . VAL B 1 68 ? 155.449 29.246 189.468 1.00 61.11 67 VAL B N 1
ATOM 2375 C CA . VAL B 1 68 ? 155.745 30.588 188.905 1.00 62.99 67 VAL B CA 1
ATOM 2376 C C . VAL B 1 68 ? 154.461 31.234 188.409 1.00 67.71 67 VAL B C 1
ATOM 2377 O O . VAL B 1 68 ? 154.307 32.464 188.484 1.00 70.04 67 VAL B O 1
ATOM 2381 N N . GLN B 1 69 ? 153.576 30.400 187.830 1.00 59.40 68 GLN B N 1
ATOM 2382 C CA . GLN B 1 69 ? 152.331 30.831 187.221 1.00 57.58 68 GLN B CA 1
ATOM 2383 C C . GLN B 1 69 ? 151.447 31.543 188.198 1.00 57.71 68 GLN B C 1
ATOM 2384 O O . GLN B 1 69 ? 150.591 32.291 187.754 1.00 56.75 68 GLN B O 1
ATOM 2390 N N . ARG B 1 70 ? 151.710 31.401 189.527 1.00 53.55 69 ARG B N 1
ATOM 2391 C CA . ARG B 1 70 ? 150.956 32.110 190.564 1.00 53.55 69 ARG B CA 1
ATOM 2392 C C . ARG B 1 70 ? 150.938 33.642 190.304 1.00 59.55 69 ARG B C 1
ATOM 2393 O O . ARG B 1 70 ? 149.880 34.252 190.439 1.00 60.55 69 ARG B O 1
ATOM 2401 N N . HIS B 1 71 ? 152.064 34.228 189.814 1.00 54.92 70 HIS B N 1
ATOM 2402 C CA . HIS B 1 71 ? 152.177 35.644 189.450 1.00 53.84 70 HIS B CA 1
ATOM 2403 C C . HIS B 1 71 ? 151.241 36.011 188.307 1.00 58.85 70 HIS B C 1
ATOM 2404 O O . HIS B 1 71 ? 150.479 36.973 188.442 1.00 60.83 70 HIS B O 1
ATOM 2411 N N . THR B 1 72 ? 151.284 35.247 187.194 1.00 54.19 71 THR B N 1
ATOM 2412 C CA . THR B 1 72 ? 150.469 35.486 185.993 1.00 54.21 71 THR B CA 1
ATOM 2413 C C . THR B 1 72 ? 148.959 35.198 186.224 1.00 61.32 71 THR B C 1
ATOM 2414 O O . THR B 1 72 ? 148.113 35.971 185.774 1.00 60.32 71 THR B O 1
ATOM 2418 N N . ILE B 1 73 ? 148.623 34.099 186.942 1.00 60.75 72 ILE B N 1
ATOM 2419 C CA . ILE B 1 73 ? 147.240 33.702 187.251 1.00 60.54 72 ILE B CA 1
ATOM 2420 C C . ILE B 1 73 ? 146.587 34.864 187.988 1.00 67.22 72 ILE B C 1
ATOM 2421 O O . ILE B 1 73 ? 145.442 35.250 187.700 1.00 69.21 72 ILE B O 1
ATOM 2426 N N . GLY B 1 74 ? 147.368 35.439 188.888 1.00 62.91 73 GLY B N 1
ATOM 2427 C CA . GLY B 1 74 ? 146.954 36.567 189.701 1.00 62.90 73 GLY B CA 1
ATOM 2428 C C . GLY B 1 74 ? 146.752 37.890 188.985 1.00 65.88 73 GLY B C 1
ATOM 2429 O O . GLY B 1 74 ? 146.414 38.861 189.641 1.00 63.27 73 GLY B O 1
ATOM 2430 N N . ILE B 1 75 ? 146.971 37.973 187.657 1.00 63.41 74 ILE B N 1
ATOM 2431 C CA . ILE B 1 75 ? 146.777 39.233 186.939 1.00 63.70 74 ILE B CA 1
ATOM 2432 C C . ILE B 1 75 ? 145.269 39.556 186.928 1.00 73.48 74 ILE B C 1
ATOM 2433 O O . ILE B 1 75 ? 144.866 40.629 187.394 1.00 78.12 74 ILE B O 1
ATOM 2438 N N . MET B 1 76 ? 144.435 38.597 186.487 1.00 67.04 75 MET B N 1
ATOM 2439 C CA . MET B 1 76 ? 142.993 38.774 186.443 1.00 64.29 75 MET B CA 1
ATOM 2440 C C . MET B 1 76 ? 142.286 38.144 187.633 1.00 64.50 75 MET B C 1
ATOM 2441 O O . MET B 1 76 ? 141.194 38.558 187.965 1.00 62.88 75 MET B O 1
ATOM 2446 N N . ASN B 1 77 ? 142.891 37.158 188.289 1.00 62.00 76 ASN B N 1
ATOM 2447 C CA . ASN B 1 77 ? 142.253 36.541 189.443 1.00 62.37 76 ASN B CA 1
ATOM 2448 C C . ASN B 1 77 ? 142.843 37.223 190.658 1.00 65.77 76 ASN B C 1
ATOM 2449 O O . ASN B 1 77 ? 144.010 36.984 190.990 1.00 67.13 76 ASN B O 1
ATOM 2454 N N . HIS B 1 78 ? 142.044 38.090 191.313 1.00 59.21 77 HIS B N 1
ATOM 2455 C CA . HIS B 1 78 ? 142.480 38.886 192.465 1.00 58.11 77 HIS B CA 1
ATOM 2456 C C . HIS B 1 78 ? 142.415 38.096 193.785 1.00 64.22 77 HIS B C 1
ATOM 2457 O O . HIS B 1 78 ? 142.123 38.652 194.847 1.00 66.62 77 HIS B O 1
ATOM 2464 N N . ALA B 1 79 ? 142.718 36.802 193.738 1.00 59.91 78 ALA B N 1
ATOM 2465 C CA . ALA B 1 79 ? 142.643 35.930 194.913 1.00 60.10 78 ALA B CA 1
ATOM 2466 C C . ALA B 1 79 ? 143.784 36.150 195.885 1.00 62.87 78 ALA B C 1
ATOM 2467 O O . ALA B 1 79 ? 144.657 36.981 195.614 1.00 64.72 78 ALA B O 1
ATOM 2469 N N . THR B 1 80 ? 143.791 35.395 197.014 1.00 56.59 79 THR B N 1
ATOM 2470 C CA . THR B 1 80 ? 144.847 35.408 198.033 1.00 55.41 79 THR B CA 1
ATOM 2471 C C . THR B 1 80 ? 146.129 34.843 197.434 1.00 62.33 79 THR B C 1
ATOM 2472 O O . THR B 1 80 ? 146.068 33.937 196.602 1.00 62.62 79 THR B O 1
ATOM 2476 N N . THR B 1 81 ? 147.295 35.352 197.873 1.00 60.84 80 THR B N 1
ATOM 2477 C CA . THR B 1 81 ? 148.623 34.894 197.438 1.00 60.36 80 THR B CA 1
ATOM 2478 C C . THR B 1 81 ? 148.746 33.365 197.622 1.00 64.51 80 THR B C 1
ATOM 2479 O O . THR B 1 81 ? 149.296 32.679 196.748 1.00 65.01 80 THR B O 1
ATOM 2483 N N . GLU B 1 82 ? 148.153 32.836 198.720 1.00 59.95 81 GLU B N 1
ATOM 2484 C CA . GLU B 1 82 ? 148.102 31.405 198.981 1.00 58.98 81 GLU B CA 1
ATOM 2485 C C . GLU B 1 82 ? 147.151 30.690 197.980 1.00 63.55 81 GLU B C 1
ATOM 2486 O O . GLU B 1 82 ? 147.516 29.633 197.468 1.00 63.77 81 GLU B O 1
ATOM 2492 N N . GLU B 1 83 ? 145.959 31.272 197.710 1.00 59.42 82 GLU B N 1
ATOM 2493 C CA . GLU B 1 83 ? 144.987 30.715 196.780 1.00 60.87 82 GLU B CA 1
ATOM 2494 C C . GLU B 1 83 ? 145.610 30.587 195.399 1.00 68.27 82 GLU B C 1
ATOM 2495 O O . GLU B 1 83 ? 145.495 29.530 194.759 1.00 69.55 82 GLU B O 1
ATOM 2501 N N . LEU B 1 84 ? 146.314 31.661 194.962 1.00 64.98 83 LEU B N 1
ATOM 2502 C CA . LEU B 1 84 ? 147.019 31.750 193.678 1.00 63.33 83 LEU B CA 1
ATOM 2503 C C . LEU B 1 84 ? 148.140 30.722 193.607 1.00 65.43 83 LEU B C 1
ATOM 2504 O O . LEU B 1 84 ? 148.323 30.103 192.559 1.00 66.72 83 LEU B O 1
ATOM 2509 N N . TYR B 1 85 ? 148.873 30.528 194.717 1.00 59.13 84 TYR B N 1
ATOM 2510 C CA . TYR B 1 85 ? 149.933 29.525 194.772 1.00 58.56 84 TYR B CA 1
ATOM 2511 C C . TYR B 1 85 ? 149.348 28.135 194.557 1.00 60.09 84 TYR B C 1
ATOM 2512 O O . TYR B 1 85 ? 149.856 27.373 193.731 1.00 57.99 84 TYR B O 1
ATOM 2521 N N . GLN B 1 86 ? 148.249 27.828 195.292 1.00 55.76 85 GLN B N 1
ATOM 2522 C CA . GLN B 1 86 ? 147.566 26.536 195.259 1.00 54.05 85 GLN B CA 1
ATOM 2523 C C . GLN B 1 86 ? 146.973 26.211 193.901 1.00 60.86 85 GLN B C 1
ATOM 2524 O O . GLN B 1 86 ? 147.025 25.040 193.501 1.00 63.28 85 GLN B O 1
ATOM 2530 N N . LEU B 1 87 ? 146.478 27.230 193.174 1.00 56.47 86 LEU B N 1
ATOM 2531 C CA . LEU B 1 87 ? 145.957 27.075 191.808 1.00 56.77 86 LEU B CA 1
ATOM 2532 C C . LEU B 1 87 ? 147.095 26.670 190.851 1.00 61.56 86 LEU B C 1
ATOM 2533 O O . LEU B 1 87 ? 146.938 25.752 190.050 1.00 61.49 86 LEU B O 1
ATOM 2538 N N . ALA B 1 88 ? 148.237 27.408 190.930 1.00 58.11 87 ALA B N 1
ATOM 2539 C CA . ALA B 1 88 ? 149.449 27.226 190.134 1.00 55.97 87 ALA B CA 1
ATOM 2540 C C . ALA B 1 88 ? 149.963 25.805 190.334 1.00 54.88 87 ALA B C 1
ATOM 2541 O O . ALA B 1 88 ? 150.264 25.127 189.352 1.00 53.00 87 ALA B O 1
ATOM 2543 N N . VAL B 1 89 ? 149.973 25.330 191.598 1.00 48.16 88 VAL B N 1
ATOM 2544 C CA . VAL B 1 89 ? 150.408 23.964 191.913 1.00 46.57 88 VAL B CA 1
ATOM 2545 C C . VAL B 1 89 ? 149.436 22.959 191.282 1.00 52.46 88 VAL B C 1
ATOM 2546 O O . VAL B 1 89 ? 149.883 22.017 190.628 1.00 54.05 88 VAL B O 1
ATOM 2550 N N . LYS B 1 90 ? 148.115 23.194 191.440 1.00 47.20 89 LYS B N 1
ATOM 2551 C CA . LYS B 1 90 ? 147.037 22.364 190.884 1.00 45.74 89 LYS B CA 1
ATOM 2552 C C . LYS B 1 90 ? 147.204 22.202 189.351 1.00 54.40 89 LYS B C 1
ATOM 2553 O O . LYS B 1 90 ? 146.986 21.123 188.839 1.00 55.18 89 LYS B O 1
ATOM 2559 N N . GLU B 1 91 ? 147.668 23.251 188.643 1.00 54.03 90 GLU B N 1
ATOM 2560 C CA . GLU B 1 91 ? 147.906 23.205 187.203 1.00 53.89 90 GLU B CA 1
ATOM 2561 C C . GLU B 1 91 ? 149.081 22.283 186.837 1.00 55.89 90 GLU B C 1
ATOM 2562 O O . GLU B 1 91 ? 149.018 21.573 185.825 1.00 55.58 90 GLU B O 1
ATOM 2568 N N . GLY B 1 92 ? 150.083 22.252 187.705 1.00 50.48 91 GLY B N 1
ATOM 2569 C CA . GLY B 1 92 ? 151.230 21.377 187.557 1.00 50.57 91 GLY B CA 1
ATOM 2570 C C . GLY B 1 92 ? 150.855 19.951 187.868 1.00 56.16 91 GLY B C 1
ATOM 2571 O O . GLY B 1 92 ? 151.283 19.034 187.162 1.00 55.99 91 GLY B O 1
ATOM 2572 N N . ASP B 1 93 ? 149.997 19.766 188.904 1.00 53.81 92 ASP B N 1
ATOM 2573 C CA . ASP B 1 93 ? 149.482 18.459 189.338 1.00 53.07 92 ASP B CA 1
ATOM 2574 C C . ASP B 1 93 ? 148.760 17.800 188.134 1.00 57.56 92 ASP B C 1
ATOM 2575 O O . ASP B 1 93 ? 149.081 16.659 187.750 1.00 57.35 92 ASP B O 1
ATOM 2580 N N . GLU B 1 94 ? 147.850 18.561 187.511 1.00 53.05 93 GLU B N 1
ATOM 2581 C CA . GLU B 1 94 ? 147.040 18.127 186.390 1.00 54.16 93 GLU B CA 1
ATOM 2582 C C . GLU B 1 94 ? 147.852 17.857 185.117 1.00 58.17 93 GLU B C 1
ATOM 2583 O O . GLU B 1 94 ? 147.515 16.917 184.371 1.00 58.13 93 GLU B O 1
ATOM 2589 N N . TRP B 1 95 ? 148.932 18.639 184.881 1.00 53.20 94 TRP B N 1
ATOM 2590 C CA . TRP B 1 95 ? 149.803 18.424 183.712 1.00 51.51 94 TRP B CA 1
ATOM 2591 C C . TRP B 1 95 ? 150.476 17.064 183.855 1.00 55.36 94 TRP B C 1
ATOM 2592 O O . TRP B 1 95 ? 150.570 16.308 182.879 1.00 52.39 94 TRP B O 1
ATOM 2603 N N . LEU B 1 96 ? 150.970 16.771 185.085 1.00 52.35 95 LEU B N 1
ATOM 2604 C CA . LEU B 1 96 ? 151.621 15.511 185.378 1.00 50.65 95 LEU B CA 1
ATOM 2605 C C . LEU B 1 96 ? 150.670 14.330 185.165 1.00 58.69 95 LEU B C 1
ATOM 2606 O O . LEU B 1 96 ? 151.110 13.320 184.631 1.00 60.47 95 LEU B O 1
ATOM 2611 N N . LYS B 1 97 ? 149.371 14.475 185.514 1.00 56.30 96 LYS B N 1
ATOM 2612 C CA . LYS B 1 97 ? 148.327 13.449 185.316 1.00 56.95 96 LYS B CA 1
ATOM 2613 C C . LYS B 1 97 ? 148.155 13.189 183.810 1.00 61.84 96 LYS B C 1
ATOM 2614 O O . LYS B 1 97 ? 148.311 12.055 183.322 1.00 63.37 96 LYS B O 1
ATOM 2620 N N . ARG B 1 98 ? 147.876 14.281 183.083 1.00 56.45 97 ARG B N 1
ATOM 2621 C CA . ARG B 1 98 ? 147.664 14.341 181.640 1.00 55.53 97 ARG B CA 1
ATOM 2622 C C . ARG B 1 98 ? 148.829 13.774 180.849 1.00 59.81 97 ARG B C 1
ATOM 2623 O O . ARG B 1 98 ? 148.603 13.154 179.813 1.00 59.85 97 ARG B O 1
ATOM 2631 N N . ASN B 1 99 ? 150.084 14.069 181.276 1.00 56.34 98 ASN B N 1
ATOM 2632 C CA . ASN B 1 99 ? 151.230 13.721 180.440 1.00 55.49 98 ASN B CA 1
ATOM 2633 C C . ASN B 1 99 ? 152.128 12.590 180.963 1.00 55.66 98 ASN B C 1
ATOM 2634 O O . ASN B 1 99 ? 153.063 12.200 180.257 1.00 51.47 98 ASN B O 1
ATOM 2639 N N . GLN B 1 100 ? 151.731 11.960 182.081 1.00 55.38 99 GLN B N 1
ATOM 2640 C CA . GLN B 1 100 ? 152.428 10.800 182.675 1.00 57.09 99 GLN B CA 1
ATOM 2641 C C . GLN B 1 100 ? 152.563 9.681 181.597 1.00 60.66 99 GLN B C 1
ATOM 2642 O O . GLN B 1 100 ? 153.656 9.162 181.398 1.00 58.40 99 GLN B O 1
ATOM 2648 N N . ARG B 1 101 ? 151.468 9.430 180.845 1.00 58.92 100 ARG B N 1
ATOM 2649 C CA . ARG B 1 101 ? 151.328 8.496 179.730 1.00 60.70 100 ARG B CA 1
ATOM 2650 C C . ARG B 1 101 ? 152.492 8.564 178.745 1.00 70.77 100 ARG B C 1
ATOM 2651 O O . ARG B 1 101 ? 152.903 7.525 178.215 1.00 72.60 100 ARG B O 1
ATOM 2659 N N . PHE B 1 102 ? 152.972 9.797 178.454 1.00 68.29 101 PHE B N 1
ATOM 2660 C CA . PHE B 1 102 ? 154.019 10.055 177.478 1.00 67.64 101 PHE B CA 1
ATOM 2661 C C . PHE B 1 102 ? 155.430 10.002 178.025 1.00 71.69 101 PHE B C 1
ATOM 2662 O O . PHE B 1 102 ? 156.250 9.296 177.440 1.00 72.62 101 PHE B O 1
ATOM 2670 N N . TYR B 1 103 ? 155.739 10.737 179.114 1.00 65.18 102 TYR B N 1
ATOM 2671 C CA . TYR B 1 103 ? 157.099 10.733 179.616 1.00 63.58 102 TYR B CA 1
ATOM 2672 C C . TYR B 1 103 ? 157.510 9.402 180.205 1.00 66.70 102 TYR B C 1
ATOM 2673 O O . TYR B 1 103 ? 158.707 9.108 180.184 1.00 66.83 102 TYR B O 1
ATOM 2682 N N . LYS B 1 104 ? 156.553 8.572 180.670 1.00 62.94 103 LYS B N 1
ATOM 2683 C CA . LYS B 1 104 ? 156.892 7.236 181.215 1.00 63.29 103 LYS B CA 1
ATOM 2684 C C . LYS B 1 104 ? 157.582 6.365 180.138 1.00 67.21 103 LYS B C 1
ATOM 2685 O O . LYS B 1 104 ? 158.419 5.511 180.456 1.00 66.95 103 LYS B O 1
ATOM 2691 N N . GLN B 1 105 ? 157.293 6.673 178.856 1.00 62.07 104 GLN B N 1
ATOM 2692 C CA . GLN B 1 105 ? 157.858 5.975 177.724 1.00 61.86 104 GLN B CA 1
ATOM 2693 C C . GLN B 1 105 ? 159.326 6.340 177.442 1.00 64.33 104 GLN B C 1
ATOM 2694 O O . GLN B 1 105 ? 159.907 5.848 176.478 1.00 64.99 104 GLN B O 1
ATOM 2700 N N . LEU B 1 106 ? 159.941 7.149 178.294 1.00 59.68 105 LEU B N 1
ATOM 2701 C CA . LEU B 1 106 ? 161.353 7.494 178.140 1.00 59.19 105 LEU B CA 1
ATOM 2702 C C . LEU B 1 106 ? 162.181 6.308 178.582 1.00 64.14 105 LEU B C 1
ATOM 2703 O O . LEU B 1 106 ? 161.985 5.775 179.686 1.00 65.03 105 LEU B O 1
ATOM 2708 N N . THR B 1 107 ? 163.073 5.880 177.697 1.00 61.01 106 THR B N 1
ATOM 2709 C CA . THR B 1 107 ? 163.992 4.754 177.876 1.00 61.13 106 THR B CA 1
ATOM 2710 C C . THR B 1 107 ? 165.332 5.257 178.418 1.00 65.97 106 THR B C 1
ATOM 2711 O O . THR B 1 107 ? 166.070 4.495 179.038 1.00 67.32 106 THR B O 1
ATOM 2715 N N . ILE B 1 108 ? 165.656 6.526 178.150 1.00 60.67 107 ILE B N 1
ATOM 2716 C CA . ILE B 1 108 ? 166.879 7.145 178.668 1.00 59.68 107 ILE B CA 1
ATOM 2717 C C . ILE B 1 108 ? 166.679 7.518 180.153 1.00 61.33 107 ILE B C 1
ATOM 2718 O O . ILE B 1 108 ? 165.538 7.604 180.606 1.00 59.72 107 ILE B O 1
ATOM 2723 N N . PRO B 1 109 ? 167.739 7.681 180.959 1.00 59.47 108 PRO B N 1
ATOM 2724 C CA . PRO B 1 109 ? 167.517 8.068 182.366 1.00 59.69 108 PRO B CA 1
ATOM 2725 C C . PRO B 1 109 ? 166.867 9.459 182.445 1.00 65.59 108 PRO B C 1
ATOM 2726 O O . PRO B 1 109 ? 167.333 10.417 181.813 1.00 64.89 108 PRO B O 1
ATOM 2730 N N . PHE B 1 110 ? 165.749 9.550 183.175 1.00 61.98 109 PHE B N 1
ATOM 2731 C CA . PHE B 1 110 ? 165.046 10.804 183.333 1.00 60.44 109 PHE B CA 1
ATOM 2732 C C . PHE B 1 110 ? 164.647 11.118 184.782 1.00 61.21 109 PHE B C 1
ATOM 2733 O O . PHE B 1 110 ? 164.630 10.228 185.644 1.00 59.58 109 PHE B O 1
ATOM 2741 N N . GLU B 1 111 ? 164.353 12.412 185.036 1.00 56.35 110 GLU B N 1
ATOM 2742 C CA . GLU B 1 111 ? 164.000 12.959 186.350 1.00 55.61 110 GLU B CA 1
ATOM 2743 C C . GLU B 1 111 ? 162.895 13.967 186.139 1.00 57.38 110 GLU B C 1
ATOM 2744 O O . GLU B 1 111 ? 162.923 14.714 185.156 1.00 58.97 110 GLU B O 1
ATOM 2750 N N . ILE B 1 112 ? 161.909 13.989 187.039 1.00 49.76 111 ILE B N 1
ATOM 2751 C CA . ILE B 1 112 ? 160.793 14.946 186.945 1.00 47.29 111 ILE B CA 1
ATOM 2752 C C . ILE B 1 112 ? 160.914 15.885 188.115 1.00 55.98 111 ILE B C 1
ATOM 2753 O O . ILE B 1 112 ? 160.860 15.460 189.269 1.00 57.04 111 ILE B O 1
ATOM 2758 N N . MET B 1 113 ? 161.146 17.160 187.826 1.00 55.65 112 MET B N 1
ATOM 2759 C CA . MET B 1 113 ? 161.261 18.184 188.863 1.00 55.79 112 MET B CA 1
ATOM 2760 C C . MET B 1 113 ? 160.109 19.152 188.728 1.00 59.88 112 MET B C 1
ATOM 2761 O O . MET B 1 113 ? 159.394 19.140 187.715 1.00 58.43 112 MET B O 1
ATOM 2766 N N . ARG B 1 114 ? 159.902 19.963 189.775 1.00 58.27 113 ARG B N 1
ATOM 2767 C CA . ARG B 1 114 ? 158.821 20.948 189.830 1.00 58.02 113 ARG B CA 1
ATOM 2768 C C . ARG B 1 114 ? 159.402 22.278 190.224 1.00 61.10 113 ARG B C 1
ATOM 2769 O O . ARG B 1 114 ? 160.459 22.309 190.866 1.00 59.10 113 ARG B O 1
ATOM 2777 N N . TRP B 1 115 ? 158.734 23.376 189.829 1.00 59.07 114 TRP B N 1
ATOM 2778 C CA . TRP B 1 115 ? 159.219 24.745 190.069 1.00 59.27 114 TRP B CA 1
ATOM 2779 C C . TRP B 1 115 ? 159.753 25.005 191.482 1.00 66.20 114 TRP B C 1
ATOM 2780 O O . TRP B 1 115 ? 160.860 25.537 191.627 1.00 66.99 114 TRP B O 1
ATOM 2791 N N . ASP B 1 116 ? 158.988 24.598 192.506 1.00 63.20 115 ASP B N 1
ATOM 2792 C CA . ASP B 1 116 ? 159.329 24.791 193.913 1.00 63.32 115 ASP B CA 1
ATOM 2793 C C . ASP B 1 116 ? 160.672 24.181 194.300 1.00 68.28 115 ASP B C 1
ATOM 2794 O O . ASP B 1 116 ? 161.342 24.718 195.169 1.00 70.17 115 ASP B O 1
ATOM 2799 N N . ASP B 1 117 ? 161.104 23.103 193.622 1.00 63.78 116 ASP B N 1
ATOM 2800 C CA . ASP B 1 117 ? 162.386 22.439 193.891 1.00 62.58 116 ASP B CA 1
ATOM 2801 C C . ASP B 1 117 ? 163.550 23.409 193.681 1.00 65.26 116 ASP B C 1
ATOM 2802 O O . ASP B 1 117 ? 164.605 23.263 194.304 1.00 63.88 116 ASP B O 1
ATOM 2807 N N . TRP B 1 118 ? 163.352 24.393 192.790 1.00 63.16 117 TRP B N 1
ATOM 2808 C CA . TRP B 1 118 ? 164.354 25.391 192.444 1.00 62.90 117 TRP B CA 1
ATOM 2809 C C . TRP B 1 118 ? 164.153 26.673 193.235 1.00 69.60 117 TRP B C 1
ATOM 2810 O O . TRP B 1 118 ? 165.137 27.212 193.752 1.00 71.64 117 TRP B O 1
ATOM 2821 N N . TYR B 1 119 ? 162.896 27.155 193.347 1.00 63.21 118 TYR B N 1
ATOM 2822 C CA . TYR B 1 119 ? 162.576 28.372 194.078 1.00 62.81 118 TYR B CA 1
ATOM 2823 C C . TYR B 1 119 ? 162.991 28.306 195.561 1.00 63.43 118 TYR B C 1
ATOM 2824 O O . TYR B 1 119 ? 163.415 29.303 196.139 1.00 63.37 118 TYR B O 1
ATOM 2833 N N . ASN B 1 120 ? 162.876 27.122 196.155 1.00 57.85 119 ASN B N 1
ATOM 2834 C CA . ASN B 1 120 ? 163.183 26.856 197.546 1.00 56.91 119 ASN B CA 1
ATOM 2835 C C . ASN B 1 120 ? 164.664 26.528 197.758 1.00 63.40 119 ASN B C 1
ATOM 2836 O O . ASN B 1 120 ? 165.083 26.299 198.899 1.00 61.77 119 ASN B O 1
ATOM 2841 N N . SER B 1 121 ? 165.473 26.569 196.672 1.00 63.42 120 SER B N 1
ATOM 2842 C CA . SER B 1 121 ? 166.923 26.350 196.773 1.00 64.42 120 SER B CA 1
ATOM 2843 C C . SER B 1 121 ? 167.553 27.404 197.725 1.00 71.23 120 SER B C 1
ATOM 2844 O O . SER B 1 121 ? 167.126 28.588 197.759 1.00 70.31 120 SER B O 1
ATOM 2847 N N . PRO B 1 122 ? 168.565 26.968 198.515 1.00 70.18 121 PRO B N 1
ATOM 2848 C CA . PRO B 1 122 ? 169.245 27.911 199.418 1.00 70.90 121 PRO B CA 1
ATOM 2849 C C . PRO B 1 122 ? 169.832 29.103 198.656 1.00 78.10 121 PRO B C 1
ATOM 2850 O O . PRO B 1 122 ? 169.840 30.235 199.181 1.00 78.43 121 PRO B O 1
ATOM 2854 N N . ASN B 1 123 ? 170.266 28.834 197.389 1.00 74.57 122 ASN B N 1
ATOM 2855 C CA . ASN B 1 123 ? 170.898 29.797 196.493 1.00 74.06 122 ASN B CA 1
ATOM 2856 C C . ASN B 1 123 ? 169.930 30.687 195.750 1.00 74.95 122 ASN B C 1
ATOM 2857 O O . ASN B 1 123 ? 170.393 31.600 195.051 1.00 75.65 122 ASN B O 1
ATOM 2862 N N . TYR B 1 124 ? 168.598 30.457 195.899 1.00 67.28 123 TYR B N 1
ATOM 2863 C CA . TYR B 1 124 ? 167.648 31.281 195.150 1.00 65.87 123 TYR B CA 1
ATOM 2864 C C . TYR B 1 124 ? 167.768 32.768 195.443 1.00 71.66 123 TYR B C 1
ATOM 2865 O O . TYR B 1 124 ? 167.847 33.558 194.505 1.00 69.95 123 TYR B O 1
ATOM 2874 N N . ILE B 1 125 ? 167.723 33.148 196.739 1.00 70.72 124 ILE B N 1
ATOM 2875 C CA . ILE B 1 125 ? 167.696 34.552 197.156 1.00 70.74 124 ILE B CA 1
ATOM 2876 C C . ILE B 1 125 ? 168.871 35.322 196.547 1.00 71.19 124 ILE B C 1
ATOM 2877 O O . ILE B 1 125 ? 168.621 36.333 195.884 1.00 71.06 124 ILE B O 1
ATOM 2882 N N . ASN B 1 126 ? 170.101 34.801 196.661 1.00 64.11 125 ASN B N 1
ATOM 2883 C CA . ASN B 1 126 ? 171.265 35.470 196.102 1.00 63.64 125 ASN B CA 1
ATOM 2884 C C . ASN B 1 126 ? 171.137 35.660 194.616 1.00 68.86 125 ASN B C 1
ATOM 2885 O O . ASN B 1 126 ? 171.436 36.749 194.122 1.00 70.87 125 ASN B O 1
ATOM 2890 N N . SER B 1 127 ? 170.599 34.634 193.924 1.00 65.33 126 SER B N 1
ATOM 2891 C CA . SER B 1 127 ? 170.361 34.580 192.474 1.00 65.06 126 SER B CA 1
ATOM 2892 C C . SER B 1 127 ? 169.367 35.651 192.075 1.00 70.77 126 SER B C 1
ATOM 2893 O O . SER B 1 127 ? 169.546 36.343 191.065 1.00 70.54 126 SER B O 1
ATOM 2896 N N . HIS B 1 128 ? 168.342 35.808 192.914 1.00 68.22 127 HIS B N 1
ATOM 2897 C CA . HIS B 1 128 ? 167.274 36.777 192.760 1.00 68.49 127 HIS B CA 1
ATOM 2898 C C . HIS B 1 128 ? 167.834 38.177 192.861 1.00 73.05 127 HIS B C 1
ATOM 2899 O O . HIS B 1 128 ? 167.423 39.036 192.079 1.00 74.22 127 HIS B O 1
ATOM 2906 N N . LEU B 1 129 ? 168.764 38.409 193.831 1.00 66.94 128 LEU B N 1
ATOM 2907 C CA . LEU B 1 129 ? 169.416 39.700 194.039 1.00 65.60 128 LEU B CA 1
ATOM 2908 C C . LEU B 1 129 ? 170.301 40.049 192.831 1.00 73.48 128 LEU B C 1
ATOM 2909 O O . LEU B 1 129 ? 170.258 41.199 192.361 1.00 74.29 128 LEU B O 1
ATOM 2914 N N . ARG B 1 130 ? 171.051 39.037 192.299 1.00 69.33 129 ARG B N 1
ATOM 2915 C CA . ARG B 1 130 ? 171.915 39.162 191.118 1.00 68.15 129 ARG B CA 1
ATOM 2916 C C . ARG B 1 130 ? 171.110 39.590 189.892 1.00 69.96 129 ARG B C 1
ATOM 2917 O O . ARG B 1 130 ? 171.552 40.469 189.135 1.00 68.82 129 ARG B O 1
ATOM 2925 N N . VAL B 1 131 ? 169.934 38.970 189.706 1.00 67.24 130 VAL B N 1
ATOM 2926 C CA . VAL B 1 131 ? 169.039 39.264 188.572 1.00 67.53 130 VAL B CA 1
ATOM 2927 C C . VAL B 1 131 ? 168.476 40.677 188.762 1.00 71.59 130 VAL B C 1
ATOM 2928 O O . VAL B 1 131 ? 168.524 41.491 187.828 1.00 69.22 130 VAL B O 1
ATOM 2932 N N . GLN B 1 132 ? 168.040 40.975 190.004 1.00 69.65 131 GLN B N 1
ATOM 2933 C CA . GLN B 1 132 ? 167.493 42.278 190.387 1.00 70.24 131 GLN B CA 1
ATOM 2934 C C . GLN B 1 132 ? 168.516 43.390 190.094 1.00 73.81 131 GLN B C 1
ATOM 2935 O O . GLN B 1 132 ? 168.153 44.393 189.472 1.00 72.18 131 GLN B O 1
ATOM 2941 N N . LYS B 1 133 ? 169.807 43.155 190.461 1.00 70.75 132 LYS B N 1
ATOM 2942 C CA . LYS B 1 133 ? 170.935 44.053 190.219 1.00 71.74 132 LYS B CA 1
ATOM 2943 C C . LYS B 1 133 ? 171.118 44.316 188.722 1.00 77.49 132 LYS B C 1
ATOM 2944 O O . LYS B 1 133 ? 171.142 45.475 188.319 1.00 78.29 132 LYS B O 1
ATOM 2950 N N . GLU B 1 134 ? 171.214 43.252 187.907 1.00 74.57 133 GLU B N 1
ATOM 2951 C CA . GLU B 1 134 ? 171.361 43.367 186.464 1.00 74.68 133 GLU B CA 1
ATOM 2952 C C . GLU B 1 134 ? 170.205 44.136 185.812 1.00 81.77 133 GLU B C 1
ATOM 2953 O O . GLU B 1 134 ? 170.438 44.872 184.858 1.00 82.78 133 GLU B O 1
ATOM 2959 N N . TYR B 1 135 ? 168.979 44.010 186.342 1.00 79.55 134 TYR B N 1
ATOM 2960 C CA . TYR B 1 135 ? 167.810 44.730 185.825 1.00 80.00 134 TYR B CA 1
ATOM 2961 C C . TYR B 1 135 ? 168.010 46.234 186.054 1.00 86.62 134 TYR B C 1
ATOM 2962 O O . TYR B 1 135 ? 167.716 47.047 185.164 1.00 85.50 134 TYR B O 1
ATOM 2971 N N . ASP B 1 136 ? 168.525 46.587 187.252 1.00 85.00 135 ASP B N 1
ATOM 2972 C CA . ASP B 1 136 ? 168.777 47.971 187.645 1.00 85.80 135 ASP B CA 1
ATOM 2973 C C . ASP B 1 136 ? 169.975 48.593 186.888 1.00 93.20 135 ASP B C 1
ATOM 2974 O O . ASP B 1 136 ? 169.798 49.625 186.211 1.00 94.79 135 ASP B O 1
ATOM 2979 N N . THR B 1 137 ? 171.169 47.937 186.957 1.00 88.66 136 THR B N 1
ATOM 2980 C CA . THR B 1 137 ? 172.409 48.386 186.310 1.00 88.09 136 THR B CA 1
ATOM 2981 C C . THR B 1 137 ? 172.349 48.297 184.755 1.00 91.79 136 THR B C 1
ATOM 2982 O O . THR B 1 137 ? 172.285 49.350 184.112 1.00 93.88 136 THR B O 1
ATOM 2986 N N . ASN B 1 138 ? 172.352 47.070 184.169 1.00 84.93 137 ASN B N 1
ATOM 2987 C CA . ASN B 1 138 ? 172.328 46.786 182.728 1.00 83.68 137 ASN B CA 1
ATOM 2988 C C . ASN B 1 138 ? 170.981 47.123 182.044 1.00 91.29 137 ASN B C 1
ATOM 2989 O O . ASN B 1 138 ? 169.981 46.419 182.244 1.00 92.57 137 ASN B O 1
ATOM 2994 N N . LYS B 1 139 ? 170.982 48.178 181.194 1.00 88.64 138 LYS B N 1
ATOM 2995 C CA . LYS B 1 139 ? 169.783 48.654 180.492 1.00 89.28 138 LYS B CA 1
ATOM 2996 C C . LYS B 1 139 ? 169.353 47.755 179.349 1.00 94.26 138 LYS B C 1
ATOM 2997 O O . LYS B 1 139 ? 168.153 47.682 179.060 1.00 93.88 138 LYS B O 1
ATOM 3003 N N . ALA B 1 140 ? 170.315 47.047 178.706 1.00 91.10 139 ALA B N 1
ATOM 3004 C CA . ALA B 1 140 ? 170.009 46.111 177.608 1.00 90.10 139 ALA B CA 1
ATOM 3005 C C . ALA B 1 140 ? 169.102 44.997 178.150 1.00 93.33 139 ALA B C 1
ATOM 3006 O O . ALA B 1 140 ? 168.057 44.691 177.556 1.00 93.42 139 ALA B O 1
ATOM 3008 N N . PHE B 1 141 ? 169.480 44.465 179.336 1.00 87.78 140 PHE B N 1
ATOM 3009 C CA . PHE B 1 141 ? 168.773 43.434 180.075 1.00 86.87 140 PHE B CA 1
ATOM 3010 C C . PHE B 1 141 ? 167.396 43.936 180.481 1.00 91.24 140 PHE B C 1
ATOM 3011 O O . PHE B 1 141 ? 166.410 43.218 180.317 1.00 90.71 140 PHE B O 1
ATOM 3019 N N . GLN B 1 142 ? 167.333 45.194 180.973 1.00 88.01 141 GLN B N 1
ATOM 3020 C CA . GLN B 1 142 ? 166.111 45.865 181.401 1.00 87.07 141 GLN B CA 1
ATOM 3021 C C . GLN B 1 142 ? 165.134 45.966 180.222 1.00 88.36 141 GLN B C 1
ATOM 3022 O O . GLN B 1 142 ? 163.956 45.643 180.372 1.00 88.51 141 GLN B O 1
ATOM 3028 N N . ASN B 1 143 ? 165.648 46.348 179.043 1.00 83.19 142 ASN B N 1
ATOM 3029 C CA . ASN B 1 143 ? 164.861 46.518 177.827 1.00 83.14 142 ASN B CA 1
ATOM 3030 C C . ASN B 1 143 ? 164.279 45.216 177.343 1.00 87.38 142 ASN B C 1
ATOM 3031 O O . ASN B 1 143 ? 163.102 45.180 176.958 1.00 86.71 142 ASN B O 1
ATOM 3036 N N . ALA B 1 144 ? 165.099 44.133 177.405 1.00 83.88 143 ALA B N 1
ATOM 3037 C CA . ALA B 1 144 ? 164.712 42.761 177.044 1.00 82.44 143 ALA B CA 1
ATOM 3038 C C . ALA B 1 144 ? 163.538 42.287 177.908 1.00 85.59 143 ALA B C 1
ATOM 3039 O O . ALA B 1 144 ? 162.547 41.794 177.359 1.00 86.94 143 ALA B O 1
ATOM 3041 N N . ILE B 1 145 ? 163.624 42.485 179.247 1.00 78.91 144 ILE B N 1
ATOM 3042 C CA . ILE B 1 145 ? 162.569 42.133 180.190 1.00 77.74 144 ILE B CA 1
ATOM 3043 C C . ILE B 1 145 ? 161.281 42.898 179.851 1.00 86.29 144 ILE B C 1
ATOM 3044 O O . ILE B 1 145 ? 160.220 42.279 179.714 1.00 87.68 144 ILE B O 1
ATOM 3049 N N . HIS B 1 146 ? 161.392 44.225 179.625 1.00 83.32 145 HIS B N 1
ATOM 3050 C CA . HIS B 1 146 ? 160.256 45.075 179.266 1.00 82.27 145 HIS B CA 1
ATOM 3051 C C . HIS B 1 146 ? 159.591 44.637 177.962 1.00 81.61 145 HIS B C 1
ATOM 3052 O O . HIS B 1 146 ? 158.360 44.600 177.880 1.00 80.28 145 HIS B O 1
ATOM 3059 N N . ALA B 1 147 ? 160.414 44.259 176.967 1.00 75.86 146 ALA B N 1
ATOM 3060 C CA . ALA B 1 147 ? 159.952 43.762 175.668 1.00 74.67 146 ALA B CA 1
ATOM 3061 C C . ALA B 1 147 ? 159.170 42.463 175.878 1.00 76.93 146 ALA B C 1
ATOM 3062 O O . ALA B 1 147 ? 158.075 42.302 175.334 1.00 74.17 146 ALA B O 1
ATOM 3064 N N . ASN B 1 148 ? 159.721 41.568 176.736 1.00 73.98 147 ASN B N 1
ATOM 3065 C CA . ASN B 1 148 ? 159.123 40.296 177.098 1.00 73.80 147 ASN B CA 1
ATOM 3066 C C . ASN B 1 148 ? 157.763 40.528 177.760 1.00 76.90 147 ASN B C 1
ATOM 3067 O O . ASN B 1 148 ? 156.814 39.803 177.450 1.00 78.01 147 ASN B O 1
ATOM 3072 N N . ILE B 1 149 ? 157.667 41.537 178.657 1.00 70.29 148 ILE B N 1
ATOM 3073 C CA . ILE B 1 149 ? 156.411 41.880 179.313 1.00 69.36 148 ILE B CA 1
ATOM 3074 C C . ILE B 1 149 ? 155.334 42.212 178.243 1.00 81.59 148 ILE B C 1
ATOM 3075 O O . ILE B 1 149 ? 154.247 41.629 178.282 1.00 82.22 148 ILE B O 1
ATOM 3080 N N . ASP B 1 150 ? 155.679 43.067 177.249 1.00 83.85 149 ASP B N 1
ATOM 3081 C CA . ASP B 1 150 ? 154.776 43.481 176.158 1.00 87.16 149 ASP B CA 1
ATOM 3082 C C . ASP B 1 150 ? 154.312 42.297 175.354 1.00 92.28 149 ASP B C 1
ATOM 3083 O O . ASP B 1 150 ? 153.112 42.150 175.128 1.00 91.21 149 ASP B O 1
ATOM 3088 N N . ASP B 1 151 ? 155.274 41.449 174.927 1.00 90.77 150 ASP B N 1
ATOM 3089 C CA . ASP B 1 151 ? 155.041 40.237 174.130 1.00 91.15 150 ASP B CA 1
ATOM 3090 C C . ASP B 1 151 ? 154.090 39.298 174.847 1.00 90.96 150 ASP B C 1
ATOM 3091 O O . ASP B 1 151 ? 153.129 38.821 174.236 1.00 89.68 150 ASP B O 1
ATOM 3096 N N . PHE B 1 152 ? 154.343 39.063 176.156 1.00 85.08 151 PHE B N 1
ATOM 3097 C CA . PHE B 1 152 ? 153.530 38.183 176.975 1.00 83.61 151 PHE B CA 1
ATOM 3098 C C . PHE B 1 152 ? 152.138 38.698 177.207 1.00 85.60 151 PHE B C 1
ATOM 3099 O O . PHE B 1 152 ? 151.194 37.932 177.027 1.00 86.30 151 PHE B O 1
ATOM 3107 N N . LEU B 1 153 ? 152.000 39.954 177.663 1.00 80.06 152 LEU B N 1
ATOM 3108 C CA . LEU B 1 153 ? 150.696 40.500 178.012 1.00 79.41 152 LEU B CA 1
ATOM 3109 C C . LEU B 1 153 ? 149.773 40.686 176.801 1.00 86.27 152 LEU B C 1
ATOM 3110 O O . LEU B 1 153 ? 148.574 40.417 176.914 1.00 85.55 152 LEU B O 1
ATOM 3115 N N . THR B 1 154 ? 150.325 41.050 175.631 1.00 85.59 153 THR B N 1
ATOM 3116 C CA . THR B 1 154 ? 149.518 41.220 174.415 1.00 86.68 153 THR B CA 1
ATOM 3117 C C . THR B 1 154 ? 148.856 39.886 174.030 1.00 94.75 153 THR B C 1
ATOM 3118 O O . THR B 1 154 ? 147.711 39.871 173.566 1.00 95.75 153 THR B O 1
ATOM 3122 N N . ARG B 1 155 ? 149.550 38.775 174.311 1.00 92.85 154 ARG B N 1
ATOM 3123 C CA . ARG B 1 155 ? 149.061 37.421 174.069 1.00 93.87 154 ARG B CA 1
ATOM 3124 C C . ARG B 1 155 ? 148.125 36.949 175.201 1.00 98.41 154 ARG B C 1
ATOM 3125 O O . ARG B 1 155 ? 146.987 36.558 174.908 1.00 99.91 154 ARG B O 1
ATOM 3133 N N . TYR B 1 156 ? 148.594 36.999 176.480 1.00 92.08 155 TYR B N 1
ATOM 3134 C CA . TYR B 1 156 ? 147.866 36.564 177.680 1.00 91.24 155 TYR B CA 1
ATOM 3135 C C . TYR B 1 156 ? 146.522 37.266 177.879 1.00 93.69 155 TYR B C 1
ATOM 3136 O O . TYR B 1 156 ? 145.523 36.614 178.176 1.00 92.75 155 TYR B O 1
ATOM 3145 N N . LEU B 1 157 ? 146.505 38.589 177.687 1.00 90.55 156 LEU B N 1
ATOM 3146 C CA . LEU B 1 157 ? 145.334 39.439 177.886 1.00 89.93 156 LEU B CA 1
ATOM 3147 C C . LEU B 1 157 ? 144.632 39.802 176.585 1.00 95.25 156 LEU B C 1
ATOM 3148 O O . LEU B 1 157 ? 143.943 40.825 176.529 1.00 95.13 156 LEU B O 1
ATOM 3153 N N . SER B 1 158 ? 144.784 38.965 175.547 1.00 93.93 157 SER B N 1
ATOM 3154 C CA . SER B 1 158 ? 144.158 39.195 174.229 1.00 95.01 157 SER B CA 1
ATOM 3155 C C . SER B 1 158 ? 142.626 39.092 174.285 1.00 98.64 157 SER B C 1
ATOM 3156 O O . SER B 1 158 ? 141.942 39.871 173.626 1.00 98.87 157 SER B O 1
ATOM 3159 N N . ARG B 1 159 ? 142.098 38.169 175.105 1.00 93.77 158 ARG B N 1
ATOM 3160 C CA . ARG B 1 159 ? 140.662 37.931 175.259 1.00 92.79 158 ARG B CA 1
ATOM 3161 C C . ARG B 1 159 ? 139.978 38.872 176.265 1.00 95.10 158 ARG B C 1
ATOM 3162 O O . ARG B 1 159 ? 138.860 38.595 176.695 1.00 94.43 158 ARG B O 1
ATOM 3170 N N . PHE B 1 160 ? 140.633 39.982 176.627 1.00 91.37 159 PHE B N 1
ATOM 3171 C CA . PHE B 1 160 ? 140.080 40.960 177.563 1.00 91.40 159 PHE B CA 1
ATOM 3172 C C . PHE B 1 160 ? 140.134 42.356 176.972 1.00 100.69 159 PHE B C 1
ATOM 3173 O O . PHE B 1 160 ? 141.127 42.720 176.328 1.00 101.99 159 PHE B O 1
ATOM 3181 N N . SER B 1 161 ? 139.083 43.151 177.210 1.00 98.86 160 SER B N 1
ATOM 3182 C CA . SER B 1 161 ? 139.040 44.543 176.772 1.00 99.41 160 SER B CA 1
ATOM 3183 C C . SER B 1 161 ? 140.000 45.331 177.694 1.00 103.52 160 SER B C 1
ATOM 3184 O O . SER B 1 161 ? 140.019 45.056 178.903 1.00 104.36 160 SER B O 1
ATOM 3187 N N . PRO B 1 162 ? 140.815 46.282 177.163 1.00 98.77 161 PRO B N 1
ATOM 3188 C CA . PRO B 1 162 ? 141.761 47.015 178.035 1.00 98.21 161 PRO B CA 1
ATOM 3189 C C . PRO B 1 162 ? 141.103 47.712 179.220 1.00 101.88 161 PRO B C 1
ATOM 3190 O O . PRO B 1 162 ? 141.760 47.967 180.232 1.00 102.11 161 PRO B O 1
ATOM 3194 N N . ALA B 1 163 ? 139.788 47.945 179.116 1.00 97.41 162 ALA B N 1
ATOM 3195 C CA . ALA B 1 163 ? 138.968 48.571 180.144 1.00 97.29 162 ALA B CA 1
ATOM 3196 C C . ALA B 1 163 ? 138.869 47.745 181.437 1.00 101.26 162 ALA B C 1
ATOM 3197 O O . ALA B 1 163 ? 138.778 48.330 182.529 1.00 101.02 162 ALA B O 1
ATOM 3199 N N . ASP B 1 164 ? 138.883 46.389 181.310 1.00 96.92 163 ASP B N 1
ATOM 3200 C CA . ASP B 1 164 ? 138.726 45.445 182.432 1.00 96.09 163 ASP B CA 1
ATOM 3201 C C . ASP B 1 164 ? 140.050 44.971 183.050 1.00 95.41 163 ASP B C 1
ATOM 3202 O O . ASP B 1 164 ? 140.051 44.230 184.046 1.00 93.99 163 ASP B O 1
ATOM 3207 N N . VAL B 1 165 ? 141.167 45.439 182.479 1.00 89.00 164 VAL B N 1
ATOM 3208 C CA . VAL B 1 165 ? 142.526 45.081 182.884 1.00 86.97 164 VAL B CA 1
ATOM 3209 C C . VAL B 1 165 ? 143.219 46.187 183.695 1.00 89.67 164 VAL B C 1
ATOM 3210 O O . VAL B 1 165 ? 143.320 47.326 183.233 1.00 89.91 164 VAL B O 1
ATOM 3214 N N . ASP B 1 166 ? 143.733 45.836 184.876 1.00 85.10 165 ASP B N 1
ATOM 3215 C CA . ASP B 1 166 ? 144.536 46.749 185.687 1.00 84.83 165 ASP B CA 1
ATOM 3216 C C . ASP B 1 166 ? 145.940 46.625 185.091 1.00 91.72 165 ASP B C 1
ATOM 3217 O O . ASP B 1 166 ? 146.657 45.677 185.395 1.00 92.02 165 ASP B O 1
ATOM 3222 N N . HIS B 1 167 ? 146.306 47.552 184.202 1.00 89.84 166 HIS B N 1
ATOM 3223 C CA . HIS B 1 167 ? 147.582 47.538 183.486 1.00 89.80 166 HIS B CA 1
ATOM 3224 C C . HIS B 1 167 ? 148.778 47.715 184.382 1.00 91.49 166 HIS B C 1
ATOM 3225 O O . HIS B 1 167 ? 149.859 47.208 184.068 1.00 90.97 166 HIS B O 1
ATOM 3232 N N . GLU B 1 168 ? 148.573 48.399 185.511 1.00 87.94 167 GLU B N 1
ATOM 3233 C CA . GLU B 1 168 ? 149.594 48.654 186.536 1.00 88.60 167 GLU B CA 1
ATOM 3234 C C . GLU B 1 168 ? 149.974 47.320 187.193 1.00 89.95 167 GLU B C 1
ATOM 3235 O O . GLU B 1 168 ? 151.158 47.015 187.352 1.00 89.88 167 GLU B O 1
ATOM 3241 N N . ARG B 1 169 ? 148.945 46.509 187.515 1.00 84.20 168 ARG B N 1
ATOM 3242 C CA . ARG B 1 169 ? 149.034 45.183 188.137 1.00 82.52 168 ARG B CA 1
ATOM 3243 C C . ARG B 1 169 ? 149.690 44.191 187.191 1.00 82.01 168 ARG B C 1
ATOM 3244 O O . ARG B 1 169 ? 150.651 43.509 187.564 1.00 81.57 168 ARG B O 1
ATOM 3252 N N . ALA B 1 170 ? 149.145 44.115 185.957 1.00 74.68 169 ALA B N 1
ATOM 3253 C CA . ALA B 1 170 ? 149.587 43.236 184.894 1.00 72.83 169 ALA B CA 1
ATOM 3254 C C . ALA B 1 170 ? 151.084 43.366 184.702 1.00 76.72 169 ALA B C 1
ATOM 3255 O O . ALA B 1 170 ? 151.765 42.342 184.684 1.00 79.22 169 ALA B O 1
ATOM 3257 N N . PHE B 1 171 ? 151.604 44.610 184.660 1.00 69.42 170 PHE B N 1
ATOM 3258 C CA . PHE B 1 171 ? 153.032 44.856 184.516 1.00 67.77 170 PHE B CA 1
ATOM 3259 C C . PHE B 1 171 ? 153.819 44.358 185.744 1.00 71.82 170 PHE B C 1
ATOM 3260 O O . PHE B 1 171 ? 154.829 43.663 185.583 1.00 72.55 170 PHE B O 1
ATOM 3268 N N . ARG B 1 172 ? 153.384 44.756 186.945 1.00 66.55 171 ARG B N 1
ATOM 3269 C CA . ARG B 1 172 ? 154.046 44.419 188.201 1.00 66.66 171 ARG B CA 1
ATOM 3270 C C . ARG B 1 172 ? 154.214 42.911 188.398 1.00 73.39 171 ARG B C 1
ATOM 3271 O O . ARG B 1 172 ? 155.315 42.444 188.693 1.00 72.38 171 ARG B O 1
ATOM 3279 N N . LEU B 1 173 ? 153.109 42.163 188.243 1.00 72.20 172 LEU B N 1
ATOM 3280 C CA . LEU B 1 173 ? 153.069 40.717 188.410 1.00 72.07 172 LEU B CA 1
ATOM 3281 C C . LEU B 1 173 ? 153.869 40.000 187.326 1.00 77.52 172 LEU B C 1
ATOM 3282 O O . LEU B 1 173 ? 154.570 39.031 187.634 1.00 79.58 172 LEU B O 1
ATOM 3287 N N . CYS B 1 174 ? 153.788 40.482 186.071 1.00 71.63 173 CYS B N 1
ATOM 3288 C CA . CYS B 1 174 ? 154.525 39.929 184.944 1.00 70.68 173 CYS B CA 1
ATOM 3289 C C . CYS B 1 174 ? 156.034 40.103 185.158 1.00 75.00 173 CYS B C 1
ATOM 3290 O O . CYS B 1 174 ? 156.812 39.220 184.811 1.00 76.85 173 CYS B O 1
ATOM 3293 N N . LEU B 1 175 ? 156.436 41.221 185.775 1.00 69.39 174 LEU B N 1
ATOM 3294 C CA . LEU B 1 175 ? 157.820 41.510 186.094 1.00 68.61 174 LEU B CA 1
ATOM 3295 C C . LEU B 1 175 ? 158.296 40.521 187.160 1.00 72.27 174 LEU B C 1
ATOM 3296 O O . LEU B 1 175 ? 159.413 40.018 187.059 1.00 72.59 174 LEU B O 1
ATOM 3301 N N . ASP B 1 176 ? 157.444 40.250 188.173 1.00 68.55 175 ASP B N 1
ATOM 3302 C CA . ASP B 1 176 ? 157.739 39.353 189.288 1.00 68.68 175 ASP B CA 1
ATOM 3303 C C . ASP B 1 176 ? 157.963 37.967 188.712 1.00 72.55 175 ASP B C 1
ATOM 3304 O O . ASP B 1 176 ? 158.912 37.280 189.101 1.00 72.62 175 ASP B O 1
ATOM 3309 N N . TYR B 1 177 ? 157.103 37.586 187.744 1.00 68.40 176 TYR B N 1
ATOM 3310 C CA . TYR B 1 177 ? 157.147 36.315 187.037 1.00 68.59 176 TYR B CA 1
ATOM 3311 C C . TYR B 1 177 ? 158.470 36.163 186.309 1.00 68.86 176 TYR B C 1
ATOM 3312 O O . TYR B 1 177 ? 159.166 35.162 186.514 1.00 70.89 176 TYR B O 1
ATOM 3321 N N . LEU B 1 178 ? 158.842 37.170 185.509 1.00 60.53 177 LEU B N 1
ATOM 3322 C CA . LEU B 1 178 ? 160.075 37.132 184.727 1.00 59.10 177 LEU B CA 1
ATOM 3323 C C . LEU B 1 178 ? 161.346 37.159 185.582 1.00 66.19 177 LEU B C 1
ATOM 3324 O O . LEU B 1 178 ? 162.301 36.452 185.258 1.00 68.48 177 LEU B O 1
ATOM 3329 N N . ILE B 1 179 ? 161.346 37.906 186.695 1.00 61.44 178 ILE B N 1
ATOM 3330 C CA . ILE B 1 179 ? 162.503 37.965 187.583 1.00 61.13 178 ILE B CA 1
ATOM 3331 C C . ILE B 1 179 ? 162.699 36.604 188.256 1.00 67.41 178 ILE B C 1
ATOM 3332 O O . ILE B 1 179 ? 163.840 36.144 188.365 1.00 67.15 178 ILE B O 1
ATOM 3337 N N . GLU B 1 180 ? 161.579 35.940 188.654 1.00 65.52 179 GLU B N 1
ATOM 3338 C CA . GLU B 1 180 ? 161.621 34.614 189.289 1.00 65.65 179 GLU B CA 1
ATOM 3339 C C . GLU B 1 180 ? 162.181 33.608 188.271 1.00 69.40 179 GLU B C 1
ATOM 3340 O O . GLU B 1 180 ? 163.125 32.882 188.606 1.00 68.92 179 GLU B O 1
ATOM 3346 N N . GLU B 1 181 ? 161.628 33.613 187.024 1.00 63.77 180 GLU B N 1
ATOM 3347 C CA . GLU B 1 181 ? 162.025 32.728 185.934 1.00 64.14 180 GLU B CA 1
ATOM 3348 C C . GLU B 1 181 ? 163.524 32.820 185.648 1.00 68.65 180 GLU B C 1
ATOM 3349 O O . GLU B 1 181 ? 164.190 31.793 185.528 1.00 67.58 180 GLU B O 1
ATOM 3355 N N . CYS B 1 182 ? 164.060 34.041 185.605 1.00 67.37 181 CYS B N 1
ATOM 3356 C CA . CYS B 1 182 ? 165.481 34.276 185.325 1.00 67.83 181 CYS B CA 1
ATOM 3357 C C . CYS B 1 182 ? 166.427 33.874 186.480 1.00 69.11 181 CYS B C 1
ATOM 3358 O O . CYS B 1 182 ? 167.528 33.390 186.203 1.00 67.55 181 CYS B O 1
ATOM 3361 N N . SER B 1 183 ? 166.018 34.068 187.746 1.00 63.28 182 SER B N 1
ATOM 3362 C CA . SER B 1 183 ? 166.821 33.747 188.926 1.00 63.09 182 SER B CA 1
ATOM 3363 C C . SER B 1 183 ? 166.897 32.240 189.109 1.00 68.08 182 SER B C 1
ATOM 3364 O O . SER B 1 183 ? 167.907 31.723 189.586 1.00 67.77 182 SER B O 1
ATOM 3367 N N . VAL B 1 184 ? 165.799 31.533 188.746 1.00 65.06 183 VAL B N 1
ATOM 3368 C CA . VAL B 1 184 ? 165.738 30.070 188.792 1.00 62.77 183 VAL B CA 1
ATOM 3369 C C . VAL B 1 184 ? 166.587 29.549 187.639 1.00 63.62 183 VAL B C 1
ATOM 3370 O O . VAL B 1 184 ? 167.332 28.597 187.849 1.00 65.54 183 VAL B O 1
ATOM 3374 N N . MET B 1 185 ? 166.513 30.197 186.448 1.00 55.48 184 MET B N 1
ATOM 3375 C CA . MET B 1 185 ? 167.311 29.821 185.289 1.00 54.34 184 MET B CA 1
ATOM 3376 C C . MET B 1 185 ? 168.806 29.787 185.634 1.00 61.46 184 MET B C 1
ATOM 3377 O O . MET B 1 185 ? 169.478 28.828 185.287 1.00 62.03 184 MET B O 1
ATOM 3382 N N . CYS B 1 186 ? 169.304 30.794 186.365 1.00 60.35 185 CYS B N 1
ATOM 3383 C CA . CYS B 1 186 ? 170.712 30.893 186.752 1.00 60.91 185 CYS B CA 1
ATOM 3384 C C . CYS B 1 186 ? 171.162 29.723 187.590 1.00 62.38 185 CYS B C 1
ATOM 3385 O O . CYS B 1 186 ? 172.302 29.267 187.448 1.00 62.96 185 CYS B O 1
ATOM 3388 N N . LEU B 1 187 ? 170.255 29.235 188.447 1.00 55.56 186 LEU B N 1
ATOM 3389 C CA . LEU B 1 187 ? 170.464 28.116 189.350 1.00 53.68 186 LEU B CA 1
ATOM 3390 C C . LEU B 1 187 ? 170.697 26.816 188.604 1.00 57.78 186 LEU B C 1
ATOM 3391 O O . LEU B 1 187 ? 171.363 25.954 189.139 1.00 58.44 186 LEU B O 1
ATOM 3396 N N . TRP B 1 188 ? 170.161 26.668 187.374 1.00 53.62 187 TRP B N 1
ATOM 3397 C CA . TRP B 1 188 ? 170.216 25.426 186.602 1.00 52.65 187 TRP B CA 1
ATOM 3398 C C . TRP B 1 188 ? 171.625 24.907 186.316 1.00 61.56 187 TRP B C 1
ATOM 3399 O O . TRP B 1 188 ? 171.801 23.684 186.195 1.00 63.85 187 TRP B O 1
ATOM 3410 N N . THR B 1 189 ? 172.627 25.812 186.267 1.00 58.04 188 THR B N 1
ATOM 3411 C CA . THR B 1 189 ? 174.042 25.478 186.018 1.00 57.31 188 THR B CA 1
ATOM 3412 C C . THR B 1 189 ? 174.561 24.507 187.114 1.00 60.32 188 THR B C 1
ATOM 3413 O O . THR B 1 189 ? 175.457 23.694 186.842 1.00 61.40 188 THR B O 1
ATOM 3417 N N . GLU B 1 190 ? 173.957 24.577 188.329 1.00 52.55 189 GLU B N 1
ATOM 3418 C CA . GLU B 1 190 ? 174.266 23.701 189.458 1.00 51.74 189 GLU B CA 1
ATOM 3419 C C . GLU B 1 190 ? 174.175 22.207 189.047 1.00 62.21 189 GLU B C 1
ATOM 3420 O O . GLU B 1 190 ? 174.997 21.399 189.495 1.00 63.73 189 GLU B O 1
ATOM 3426 N N . GLN B 1 191 ? 173.182 21.850 188.193 1.00 60.32 190 GLN B N 1
ATOM 3427 C CA . GLN B 1 191 ? 172.954 20.473 187.748 1.00 59.84 190 GLN B CA 1
ATOM 3428 C C . GLN B 1 191 ? 173.588 20.173 186.390 1.00 65.26 190 GLN B C 1
ATOM 3429 O O . GLN B 1 191 ? 173.388 19.108 185.815 1.00 66.06 190 GLN B O 1
ATOM 3435 N N . LYS B 1 192 ? 174.416 21.084 185.915 1.00 62.83 191 LYS B N 1
ATOM 3436 C CA . LYS B 1 192 ? 175.269 20.905 184.735 1.00 62.79 191 LYS B CA 1
ATOM 3437 C C . LYS B 1 192 ? 174.546 20.369 183.466 1.00 66.84 191 LYS B C 1
ATOM 3438 O O . LYS B 1 192 ? 175.067 19.497 182.774 1.00 69.20 191 LYS B O 1
ATOM 3444 N N . TYR B 1 193 ? 173.356 20.900 183.172 1.00 61.08 192 TYR B N 1
ATOM 3445 C CA . TYR B 1 193 ? 172.557 20.528 181.998 1.00 60.08 192 TYR B CA 1
ATOM 3446 C C . TYR B 1 193 ? 173.262 21.100 180.790 1.00 63.71 192 TYR B C 1
ATOM 3447 O O . TYR B 1 193 ? 173.506 22.308 180.761 1.00 66.05 192 TYR B O 1
ATOM 3456 N N . ASP B 1 194 ? 173.638 20.253 179.823 1.00 57.91 193 ASP B N 1
ATOM 3457 C CA . ASP B 1 194 ? 174.347 20.688 178.615 1.00 58.19 193 ASP B CA 1
ATOM 3458 C C . ASP B 1 194 ? 173.450 21.511 177.694 1.00 60.65 193 ASP B C 1
ATOM 3459 O O . ASP B 1 194 ? 173.856 22.576 177.250 1.00 59.13 193 ASP B O 1
ATOM 3464 N N . PHE B 1 195 ? 172.203 21.051 177.473 1.00 57.77 194 PHE B N 1
ATOM 3465 C CA . PHE B 1 195 ? 171.237 21.698 176.596 1.00 57.21 194 PHE B CA 1
ATOM 3466 C C . PHE B 1 195 ? 169.894 21.967 177.240 1.00 63.99 194 PHE B C 1
ATOM 3467 O O . PHE B 1 195 ? 169.417 21.171 178.046 1.00 64.39 194 PHE B O 1
ATOM 3475 N N . GLU B 1 196 ? 169.256 23.081 176.844 1.00 61.08 195 GLU B N 1
ATOM 3476 C CA . GLU B 1 196 ? 167.930 23.457 177.315 1.00 60.27 195 GLU B CA 1
ATOM 3477 C C . GLU B 1 196 ? 167.018 23.388 176.117 1.00 64.57 195 GLU B C 1
ATOM 3478 O O . GLU B 1 196 ? 167.149 24.206 175.184 1.00 64.61 195 GLU B O 1
ATOM 3484 N N . VAL B 1 197 ? 166.102 22.390 176.140 1.00 59.54 196 VAL B N 1
ATOM 3485 C CA . VAL B 1 197 ? 165.129 22.099 175.073 1.00 57.37 196 VAL B CA 1
ATOM 3486 C C . VAL B 1 197 ? 163.773 22.787 175.346 1.00 63.43 196 VAL B C 1
ATOM 3487 O O . VAL B 1 197 ? 163.032 22.403 176.271 1.00 65.60 196 VAL B O 1
ATOM 3491 N N . TYR B 1 198 ? 163.480 23.831 174.542 1.00 58.86 197 TYR B N 1
ATOM 3492 C CA . TYR B 1 198 ? 162.216 24.557 174.561 1.00 58.97 197 TYR B CA 1
ATOM 3493 C C . TYR B 1 198 ? 161.673 24.599 173.120 1.00 61.24 197 TYR B C 1
ATOM 3494 O O . TYR B 1 198 ? 162.396 25.087 172.273 1.00 61.42 197 TYR B O 1
ATOM 3503 N N . PRO B 1 199 ? 160.499 23.975 172.795 1.00 57.78 198 PRO B N 1
ATOM 3504 C CA . PRO B 1 199 ? 160.057 23.880 171.384 1.00 57.72 198 PRO B CA 1
ATOM 3505 C C . PRO B 1 199 ? 160.038 25.182 170.619 1.00 65.76 198 PRO B C 1
ATOM 3506 O O . PRO B 1 199 ? 160.731 25.286 169.600 1.00 67.17 198 PRO B O 1
ATOM 3510 N N . SER B 1 200 ? 159.308 26.197 171.124 1.00 63.15 199 SER B N 1
ATOM 3511 C CA . SER B 1 200 ? 159.322 27.547 170.533 1.00 61.98 199 SER B CA 1
ATOM 3512 C C . SER B 1 200 ? 160.617 28.170 171.035 1.00 66.05 199 SER B C 1
ATOM 3513 O O . SER B 1 200 ? 161.396 27.491 171.707 1.00 67.91 199 SER B O 1
ATOM 3516 N N . GLY B 1 201 ? 160.875 29.424 170.763 1.00 60.24 200 GLY B N 1
ATOM 3517 C CA . GLY B 1 201 ? 162.128 29.956 171.279 1.00 59.67 200 GLY B CA 1
ATOM 3518 C C . GLY B 1 201 ? 162.217 30.153 172.792 1.00 64.98 200 GLY B C 1
ATOM 3519 O O . GLY B 1 201 ? 161.294 29.858 173.570 1.00 66.50 200 GLY B O 1
ATOM 3520 N N . ARG B 1 202 ? 163.364 30.658 173.212 1.00 58.70 201 ARG B N 1
ATOM 3521 C CA . ARG B 1 202 ? 163.619 31.117 174.555 1.00 55.71 201 ARG B CA 1
ATOM 3522 C C . ARG B 1 202 ? 163.000 32.525 174.549 1.00 61.42 201 ARG B C 1
ATOM 3523 O O . ARG B 1 202 ? 163.179 33.290 173.590 1.00 58.99 201 ARG B O 1
ATOM 3531 N N . ASN B 1 203 ? 162.262 32.881 175.594 1.00 62.17 202 ASN B N 1
ATOM 3532 C CA . ASN B 1 203 ? 161.686 34.223 175.633 1.00 63.27 202 ASN B CA 1
ATOM 3533 C C . ASN B 1 203 ? 162.789 35.274 175.792 1.00 70.04 202 ASN B C 1
ATOM 3534 O O . ASN B 1 203 ? 163.910 34.912 176.181 1.00 72.78 202 ASN B O 1
ATOM 3539 N N . LYS B 1 204 ? 162.501 36.548 175.452 1.00 64.47 203 LYS B N 1
ATOM 3540 C CA . LYS B 1 204 ? 163.488 37.642 175.488 1.00 63.06 203 LYS B CA 1
ATOM 3541 C C . LYS B 1 204 ? 164.285 37.741 176.816 1.00 66.95 203 LYS B C 1
ATOM 3542 O O . LYS B 1 204 ? 165.515 37.840 176.769 1.00 68.19 203 LYS B O 1
ATOM 3548 N N . ALA B 1 205 ? 163.598 37.665 177.965 1.00 62.12 204 ALA B N 1
ATOM 3549 C CA . ALA B 1 205 ? 164.200 37.761 179.289 1.00 64.30 204 ALA B CA 1
ATOM 3550 C C . ALA B 1 205 ? 165.212 36.642 179.560 1.00 74.73 204 ALA B C 1
ATOM 3551 O O . ALA B 1 205 ? 166.332 36.920 179.990 1.00 73.48 204 ALA B O 1
ATOM 3553 N N . MET B 1 206 ? 164.826 35.376 179.276 1.00 74.62 205 MET B N 1
ATOM 3554 C CA . MET B 1 206 ? 165.694 34.213 179.470 1.00 73.74 205 MET B CA 1
ATOM 3555 C C . MET B 1 206 ? 166.882 34.207 178.518 1.00 76.27 205 MET B C 1
ATOM 3556 O O . MET B 1 206 ? 167.984 33.830 178.925 1.00 76.42 205 MET B O 1
ATOM 3561 N N . ALA B 1 207 ? 166.669 34.680 177.273 1.00 70.61 206 ALA B N 1
ATOM 3562 C CA . ALA B 1 207 ? 167.718 34.819 176.267 1.00 69.11 206 ALA B CA 1
ATOM 3563 C C . ALA B 1 207 ? 168.742 35.836 176.785 1.00 73.91 206 ALA B C 1
ATOM 3564 O O . ALA B 1 207 ? 169.950 35.558 176.758 1.00 75.04 206 ALA B O 1
ATOM 3566 N N . ALA B 1 208 ? 168.245 36.963 177.356 1.00 68.47 207 ALA B N 1
ATOM 3567 C CA . ALA B 1 208 ? 169.081 38.015 177.923 1.00 67.22 207 ALA B CA 1
ATOM 3568 C C . ALA B 1 208 ? 169.887 37.518 179.116 1.00 69.27 207 ALA B C 1
ATOM 3569 O O . ALA B 1 208 ? 171.080 37.797 179.202 1.00 69.24 207 ALA B O 1
ATOM 3571 N N . THR B 1 209 ? 169.249 36.738 180.003 1.00 64.50 208 THR B N 1
ATOM 3572 C CA . THR B 1 209 ? 169.867 36.167 181.200 1.00 63.56 208 THR B CA 1
ATOM 3573 C C . THR B 1 209 ? 170.987 35.233 180.807 1.00 69.26 208 THR B C 1
ATOM 3574 O O . THR B 1 209 ? 172.052 35.304 181.421 1.00 68.15 208 THR B O 1
ATOM 3578 N N . TYR B 1 210 ? 170.776 34.390 179.753 1.00 68.19 209 TYR B N 1
ATOM 3579 C CA . TYR B 1 210 ? 171.808 33.467 179.263 1.00 68.11 209 TYR B CA 1
ATOM 3580 C C . TYR B 1 210 ? 172.965 34.288 178.776 1.00 73.36 209 TYR B C 1
ATOM 3581 O O . TYR B 1 210 ? 174.080 34.062 179.231 1.00 71.06 209 TYR B O 1
ATOM 3590 N N . GLU B 1 211 ? 172.673 35.328 177.948 1.00 73.56 210 GLU B N 1
ATOM 3591 C CA . GLU B 1 211 ? 173.671 36.244 177.379 1.00 73.86 210 GLU B CA 1
ATOM 3592 C C . GLU B 1 211 ? 174.557 36.923 178.422 1.00 74.16 210 GLU B C 1
ATOM 3593 O O . GLU B 1 211 ? 175.768 36.769 178.352 1.00 75.06 210 GLU B O 1
ATOM 3599 N N . PHE B 1 212 ? 173.959 37.600 179.413 1.00 68.10 211 PHE B N 1
ATOM 3600 C CA . PHE B 1 212 ? 174.668 38.377 180.432 1.00 67.67 211 PHE B CA 1
ATOM 3601 C C . PHE B 1 212 ? 175.099 37.657 181.695 1.00 74.37 211 PHE B C 1
ATOM 3602 O O . PHE B 1 212 ? 176.152 38.004 182.230 1.00 75.29 211 PHE B O 1
ATOM 3610 N N . LEU B 1 213 ? 174.307 36.702 182.203 1.00 69.68 212 LEU B N 1
ATOM 3611 C CA . LEU B 1 213 ? 174.625 36.065 183.473 1.00 68.17 212 LEU B CA 1
ATOM 3612 C C . LEU B 1 213 ? 175.050 34.602 183.428 1.00 72.52 212 LEU B C 1
ATOM 3613 O O . LEU B 1 213 ? 175.692 34.131 184.370 1.00 71.26 212 LEU B O 1
ATOM 3618 N N . ILE B 1 214 ? 174.689 33.863 182.373 1.00 72.02 213 ILE B N 1
ATOM 3619 C CA . ILE B 1 214 ? 175.002 32.419 182.345 1.00 71.67 213 ILE B CA 1
ATOM 3620 C C . ILE B 1 214 ? 176.169 32.049 181.369 1.00 73.47 213 ILE B C 1
ATOM 3621 O O . ILE B 1 214 ? 177.189 31.559 181.854 1.00 72.84 213 ILE B O 1
ATOM 3626 N N . LYS B 1 215 ? 176.008 32.259 180.036 1.00 68.41 214 LYS B N 1
ATOM 3627 C CA . LYS B 1 215 ? 176.997 31.940 178.991 1.00 68.71 214 LYS B CA 1
ATOM 3628 C C . LYS B 1 215 ? 178.410 32.379 179.348 1.00 79.98 214 LYS B C 1
ATOM 3629 O O . LYS B 1 215 ? 179.311 31.539 179.259 1.00 80.92 214 LYS B O 1
ATOM 3635 N N . PRO B 1 216 ? 178.648 33.636 179.826 1.00 80.56 215 PRO B N 1
ATOM 3636 C CA . PRO B 1 216 ? 180.017 34.020 180.197 1.00 80.48 215 PRO B CA 1
ATOM 3637 C C . PRO B 1 216 ? 180.719 33.107 181.190 1.00 85.53 215 PRO B C 1
ATOM 3638 O O . PRO B 1 216 ? 181.919 32.920 181.047 1.00 89.23 215 PRO B O 1
ATOM 3642 N N . HIS B 1 217 ? 180.005 32.523 182.152 1.00 80.22 216 HIS B N 1
ATOM 3643 C CA . HIS B 1 217 ? 180.618 31.679 183.184 1.00 80.53 216 HIS B CA 1
ATOM 3644 C C . HIS B 1 217 ? 180.595 30.170 182.881 1.00 85.08 216 HIS B C 1
ATOM 3645 O O . HIS B 1 217 ? 181.465 29.445 183.364 1.00 83.81 216 HIS B O 1
ATOM 3652 N N . HIS B 1 218 ? 179.598 29.688 182.119 1.00 82.96 217 HIS B N 1
ATOM 3653 C CA . HIS B 1 218 ? 179.471 28.275 181.725 1.00 82.33 217 HIS B CA 1
ATOM 3654 C C . HIS B 1 218 ? 178.875 28.228 180.325 1.00 86.16 217 HIS B C 1
ATOM 3655 O O . HIS B 1 218 ? 177.652 28.200 180.168 1.00 87.59 217 HIS B O 1
ATOM 3662 N N . PRO B 1 219 ? 179.689 28.258 179.277 1.00 81.63 218 PRO B N 1
ATOM 3663 C CA . PRO B 1 219 ? 179.115 28.274 177.921 1.00 82.03 218 PRO B CA 1
ATOM 3664 C C . PRO B 1 219 ? 178.673 26.892 177.427 1.00 88.82 218 PRO B C 1
ATOM 3665 O O . PRO B 1 219 ? 177.924 26.785 176.455 1.00 87.64 218 PRO B O 1
ATOM 3669 N N . ASN B 1 220 ? 179.137 25.831 178.113 1.00 87.15 219 ASN B N 1
ATOM 3670 C CA . ASN B 1 220 ? 178.828 24.447 177.760 1.00 86.47 219 ASN B CA 1
ATOM 3671 C C . ASN B 1 220 ? 177.663 23.878 178.585 1.00 87.32 219 ASN B C 1
ATOM 3672 O O . ASN B 1 220 ? 177.466 22.661 178.648 1.00 87.26 219 ASN B O 1
ATOM 3677 N N . TYR B 1 221 ? 176.868 24.788 179.181 1.00 78.68 220 TYR B N 1
ATOM 3678 C CA . TYR B 1 221 ? 175.644 24.500 179.913 1.00 74.26 220 TYR B CA 1
ATOM 3679 C C . TYR B 1 221 ? 174.515 25.315 179.313 1.00 71.96 220 TYR B C 1
ATOM 3680 O O . TYR B 1 221 ? 174.740 26.402 178.749 1.00 71.67 220 TYR B O 1
ATOM 3689 N N . LEU B 1 222 ? 173.298 24.789 179.434 1.00 63.98 221 LEU B N 1
ATOM 3690 C CA . LEU B 1 222 ? 172.069 25.431 178.979 1.00 62.44 221 LEU B CA 1
ATOM 3691 C C . LEU B 1 222 ? 172.148 25.940 177.528 1.00 61.97 221 LEU B C 1
ATOM 3692 O O . LEU B 1 222 ? 171.600 26.996 177.237 1.00 63.07 221 LEU B O 1
ATOM 3697 N N . ARG B 1 223 ? 172.823 25.200 176.622 1.00 54.59 222 ARG B N 1
ATOM 3698 C CA . ARG B 1 223 ? 172.906 25.581 175.197 1.00 54.24 222 ARG B CA 1
ATOM 3699 C C . ARG B 1 223 ? 171.495 25.391 174.592 1.00 59.87 222 ARG B C 1
ATOM 3700 O O . ARG B 1 223 ? 170.921 24.298 174.694 1.00 59.43 222 ARG B O 1
ATOM 3708 N N . PRO B 1 224 ? 170.865 26.475 174.084 1.00 57.05 223 PRO B N 1
ATOM 3709 C CA . PRO B 1 224 ? 169.474 26.361 173.636 1.00 57.39 223 PRO B CA 1
ATOM 3710 C C . PRO B 1 224 ? 169.230 25.461 172.437 1.00 64.94 223 PRO B C 1
ATOM 3711 O O . PRO B 1 224 ? 170.002 25.456 171.466 1.00 65.68 223 PRO B O 1
ATOM 3715 N N . VAL B 1 225 ? 168.130 24.694 172.524 1.00 62.69 224 VAL B N 1
ATOM 3716 C CA . VAL B 1 225 ? 167.631 23.789 171.490 1.00 62.00 224 VAL B CA 1
ATOM 3717 C C . VAL B 1 225 ? 166.108 24.107 171.242 1.00 66.18 224 VAL B C 1
ATOM 3718 O O . VAL B 1 225 ? 165.298 24.066 172.164 1.00 66.31 224 VAL B O 1
ATOM 3722 N N . ALA B 1 226 ? 165.755 24.480 170.017 1.00 62.33 225 ALA B N 1
ATOM 3723 C CA . ALA B 1 226 ? 164.377 24.773 169.626 1.00 61.76 225 ALA B CA 1
ATOM 3724 C C . ALA B 1 226 ? 163.905 23.679 168.669 1.00 64.39 225 ALA B C 1
ATOM 3725 O O . ALA B 1 226 ? 164.732 22.976 168.049 1.00 65.72 225 ALA B O 1
ATOM 3727 N N . LEU B 1 227 ? 162.586 23.539 168.531 1.00 56.07 226 LEU B N 1
ATOM 3728 C CA . LEU B 1 227 ? 162.039 22.479 167.713 1.00 54.39 226 LEU B CA 1
ATOM 3729 C C . LEU B 1 227 ? 161.159 22.956 166.584 1.00 62.26 226 LEU B C 1
ATOM 3730 O O . LEU B 1 227 ? 160.734 24.114 166.547 1.00 64.64 226 LEU B O 1
ATOM 3735 N N . ARG B 1 228 ? 160.875 22.037 165.666 1.00 58.33 227 ARG B N 1
ATOM 3736 C CA . ARG B 1 228 ? 160.067 22.243 164.478 1.00 58.26 227 ARG B CA 1
ATOM 3737 C C . ARG B 1 228 ? 159.120 21.004 164.480 1.00 64.35 227 ARG B C 1
ATOM 3738 O O . ARG B 1 228 ? 159.602 19.888 164.712 1.00 64.71 227 ARG B O 1
ATOM 3746 N N . PHE B 1 229 ? 157.774 21.217 164.368 1.00 60.22 228 PHE B N 1
ATOM 3747 C CA . PHE B 1 229 ? 156.775 20.148 164.325 1.00 59.08 228 PHE B CA 1
ATOM 3748 C C . PHE B 1 229 ? 156.199 20.033 162.908 1.00 69.12 228 PHE B C 1
ATOM 3749 O O . PHE B 1 229 ? 156.008 21.054 162.232 1.00 68.27 228 PHE B O 1
ATOM 3757 N N . LYS B 1 230 ? 155.919 18.779 162.452 1.00 70.06 229 LYS B N 1
ATOM 3758 C CA . LYS B 1 230 ? 155.344 18.452 161.131 1.00 70.89 229 LYS B CA 1
ATOM 3759 C C . LYS B 1 230 ? 154.502 17.183 161.288 1.00 79.36 229 LYS B C 1
ATOM 3760 O O . LYS B 1 230 ? 154.848 16.347 162.121 1.00 78.05 229 LYS B O 1
ATOM 3766 N N . LYS B 1 231 ? 153.421 17.020 160.485 1.00 81.28 230 LYS B N 1
ATOM 3767 C CA . LYS B 1 231 ? 152.588 15.796 160.477 1.00 82.92 230 LYS B CA 1
ATOM 3768 C C . LYS B 1 231 ? 152.905 14.914 159.219 1.00 90.76 230 LYS B C 1
ATOM 3769 O O . LYS B 1 231 ? 153.349 15.454 158.195 1.00 90.63 230 LYS B O 1
ATOM 3775 N N . TYR B 1 232 ? 152.710 13.552 159.325 1.00 89.10 231 TYR B N 1
ATOM 3776 C CA . TYR B 1 232 ? 152.968 12.535 158.270 1.00 105.81 231 TYR B CA 1
ATOM 3777 C C . TYR B 1 232 ? 151.821 11.515 158.060 1.00 163.45 231 TYR B C 1
ATOM 3778 O O . TYR B 1 232 ? 151.793 10.763 157.073 1.00 129.54 231 TYR B O 1
ATOM 3787 N N . ARG C 1 8 ? 119.022 11.063 178.328 1.00 122.91 7 ARG C N 1
ATOM 3788 C CA . ARG C 1 8 ? 120.104 11.259 177.347 1.00 122.95 7 ARG C CA 1
ATOM 3789 C C . ARG C 1 8 ? 119.663 12.089 176.080 1.00 123.51 7 ARG C C 1
ATOM 3790 O O . ARG C 1 8 ? 120.292 12.008 175.006 1.00 122.55 7 ARG C O 1
ATOM 3798 N N . ILE C 1 9 ? 118.578 12.890 176.237 1.00 116.80 8 ILE C N 1
ATOM 3799 C CA . ILE C 1 9 ? 118.022 13.774 175.198 1.00 114.35 8 ILE C CA 1
ATOM 3800 C C . ILE C 1 9 ? 118.823 15.110 175.177 1.00 112.81 8 ILE C C 1
ATOM 3801 O O . ILE C 1 9 ? 119.309 15.540 176.237 1.00 113.71 8 ILE C O 1
ATOM 3806 N N . VAL C 1 10 ? 119.003 15.734 173.984 1.00 102.26 9 VAL C N 1
ATOM 3807 C CA . VAL C 1 10 ? 119.799 16.974 173.871 1.00 98.49 9 VAL C CA 1
ATOM 3808 C C . VAL C 1 10 ? 118.949 18.234 174.063 1.00 95.85 9 VAL C C 1
ATOM 3809 O O . VAL C 1 10 ? 117.883 18.349 173.469 1.00 95.96 9 VAL C O 1
ATOM 3813 N N . LYS C 1 11 ? 119.435 19.179 174.883 1.00 87.27 10 LYS C N 1
ATOM 3814 C CA . LYS C 1 11 ? 118.758 20.453 175.124 1.00 84.32 10 LYS C CA 1
ATOM 3815 C C . LYS C 1 11 ? 119.636 21.650 174.725 1.00 84.21 10 LYS C C 1
ATOM 3816 O O . LYS C 1 11 ? 120.822 21.709 175.076 1.00 82.93 10 LYS C O 1
ATOM 3822 N N . ALA C 1 12 ? 119.028 22.604 173.986 1.00 78.86 11 ALA C N 1
ATOM 3823 C CA . ALA C 1 12 ? 119.647 23.846 173.510 1.00 77.42 11 ALA C CA 1
ATOM 3824 C C . ALA C 1 12 ? 119.206 25.036 174.360 1.00 78.66 11 ALA C C 1
ATOM 3825 O O . ALA C 1 12 ? 118.018 25.195 174.678 1.00 76.61 11 ALA C O 1
ATOM 3827 N N . SER C 1 13 ? 120.173 25.878 174.705 1.00 75.03 12 SER C N 1
ATOM 3828 C CA . SER C 1 13 ? 119.960 27.069 175.506 1.00 75.84 12 SER C CA 1
ATOM 3829 C C . SER C 1 13 ? 120.734 28.233 174.901 1.00 80.81 12 SER C C 1
ATOM 3830 O O . SER C 1 13 ? 121.709 28.003 174.174 1.00 81.69 12 SER C O 1
ATOM 3833 N N . PHE C 1 14 ? 120.327 29.482 175.201 1.00 76.18 13 PHE C N 1
ATOM 3834 C CA . PHE C 1 14 ? 121.066 30.651 174.694 1.00 74.85 13 PHE C CA 1
ATOM 3835 C C . PHE C 1 14 ? 122.376 30.844 175.451 1.00 79.15 13 PHE C C 1
ATOM 3836 O O . PHE C 1 14 ? 122.530 30.392 176.594 1.00 79.79 13 PHE C O 1
ATOM 3844 N N . ARG C 1 15 ? 123.337 31.448 174.803 1.00 75.50 14 ARG C N 1
ATOM 3845 C CA . ARG C 1 15 ? 124.581 31.756 175.484 1.00 76.21 14 ARG C CA 1
ATOM 3846 C C . ARG C 1 15 ? 124.942 33.183 175.148 1.00 85.12 14 ARG C C 1
ATOM 3847 O O . ARG C 1 15 ? 124.595 33.675 174.064 1.00 87.45 14 ARG C O 1
ATOM 3855 N N . GLU C 1 16 ? 125.566 33.873 176.090 1.00 82.69 15 GLU C N 1
ATOM 3856 C CA . GLU C 1 16 ? 126.066 35.252 175.940 1.00 83.88 15 GLU C CA 1
ATOM 3857 C C . GLU C 1 16 ? 124.965 36.346 175.710 1.00 88.51 15 GLU C C 1
ATOM 3858 O O . GLU C 1 16 ? 125.273 37.520 175.931 1.00 90.38 15 GLU C O 1
ATOM 3864 N N . ASN C 1 17 ? 123.713 35.994 175.312 1.00 81.47 16 ASN C N 1
ATOM 3865 C CA . ASN C 1 17 ? 122.675 37.008 175.074 1.00 79.48 16 ASN C CA 1
ATOM 3866 C C . ASN C 1 17 ? 122.073 37.545 176.387 1.00 80.45 16 ASN C C 1
ATOM 3867 O O . ASN C 1 17 ? 121.462 36.792 177.144 1.00 78.59 16 ASN C O 1
ATOM 3872 N N . PRO C 1 18 ? 122.284 38.853 176.665 1.00 77.79 17 PRO C N 1
ATOM 3873 C CA . PRO C 1 18 ? 121.793 39.460 177.909 1.00 78.58 17 PRO C CA 1
ATOM 3874 C C . PRO C 1 18 ? 120.289 39.450 178.062 1.00 85.34 17 PRO C C 1
ATOM 3875 O O . PRO C 1 18 ? 119.587 39.408 177.057 1.00 86.38 17 PRO C O 1
ATOM 3879 N N . VAL C 1 19 ? 119.796 39.515 179.319 1.00 82.45 18 VAL C N 1
ATOM 3880 C CA . VAL C 1 19 ? 118.359 39.517 179.654 1.00 82.63 18 VAL C CA 1
ATOM 3881 C C . VAL C 1 19 ? 117.596 40.612 178.892 1.00 88.30 18 VAL C C 1
ATOM 3882 O O . VAL C 1 19 ? 116.483 40.382 178.405 1.00 88.91 18 VAL C O 1
ATOM 3886 N N . GLU C 1 20 ? 118.245 41.773 178.729 1.00 85.15 19 GLU C N 1
ATOM 3887 C CA . GLU C 1 20 ? 117.701 42.928 178.018 1.00 85.22 19 GLU C CA 1
ATOM 3888 C C . GLU C 1 20 ? 117.471 42.643 176.526 1.00 85.66 19 GLU C C 1
ATOM 3889 O O . GLU C 1 20 ? 116.548 43.196 175.917 1.00 85.77 19 GLU C O 1
ATOM 3895 N N . GLU C 1 21 ? 118.296 41.753 175.957 1.00 78.83 20 GLU C N 1
ATOM 3896 C CA . GLU C 1 21 ? 118.206 41.310 174.564 1.00 76.84 20 GLU C CA 1
ATOM 3897 C C . GLU C 1 21 ? 117.168 40.175 174.472 1.00 78.05 20 GLU C C 1
ATOM 3898 O O . GLU C 1 21 ? 116.237 40.255 173.673 1.00 76.14 20 GLU C O 1
ATOM 3904 N N . ARG C 1 22 ? 117.305 39.146 175.344 1.00 73.28 21 ARG C N 1
ATOM 3905 C CA . ARG C 1 22 ? 116.434 37.979 175.396 1.00 71.94 21 ARG C CA 1
ATOM 3906 C C . ARG C 1 22 ? 114.967 38.295 175.644 1.00 75.97 21 ARG C C 1
ATOM 3907 O O . ARG C 1 22 ? 114.106 37.491 175.262 1.00 74.48 21 ARG C O 1
ATOM 3915 N N . LYS C 1 23 ? 114.674 39.459 176.284 1.00 73.59 22 LYS C N 1
ATOM 3916 C CA . LYS C 1 23 ? 113.295 39.869 176.564 1.00 73.36 22 LYS C CA 1
ATOM 3917 C C . LYS C 1 23 ? 112.545 40.191 175.271 1.00 77.07 22 LYS C C 1
ATOM 3918 O O . LYS C 1 23 ? 111.323 39.984 175.205 1.00 77.26 22 LYS C O 1
ATOM 3924 N N . LEU C 1 24 ? 113.307 40.598 174.229 1.00 71.69 23 LEU C N 1
ATOM 3925 C CA . LEU C 1 24 ? 112.796 40.950 172.902 1.00 71.18 23 LEU C CA 1
ATOM 3926 C C . LEU C 1 24 ? 112.423 39.710 172.053 1.00 74.04 23 LEU C C 1
ATOM 3927 O O . LEU C 1 24 ? 111.460 39.747 171.283 1.00 72.83 23 LEU C O 1
ATOM 3932 N N . PHE C 1 25 ? 113.171 38.607 172.212 1.00 70.07 24 PHE C N 1
ATOM 3933 C CA . PHE C 1 25 ? 112.991 37.371 171.444 1.00 69.17 24 PHE C CA 1
ATOM 3934 C C . PHE C 1 25 ? 111.542 36.949 171.204 1.00 75.76 24 PHE C C 1
ATOM 3935 O O . PHE C 1 25 ? 111.254 36.584 170.064 1.00 75.46 24 PHE C O 1
ATOM 3943 N N . PRO C 1 26 ? 110.618 36.951 172.200 1.00 75.44 25 PRO C N 1
ATOM 3944 C CA . PRO C 1 26 ? 109.236 36.493 171.922 1.00 77.31 25 PRO C CA 1
ATOM 3945 C C . PRO C 1 26 ? 108.435 37.324 170.933 1.00 84.87 25 PRO C C 1
ATOM 3946 O O . PRO C 1 26 ? 107.457 36.824 170.367 1.00 85.19 25 PRO C O 1
ATOM 3950 N N . GLN C 1 27 ? 108.840 38.580 170.742 1.00 83.39 26 GLN C N 1
ATOM 3951 C CA . GLN C 1 27 ? 108.182 39.487 169.810 1.00 84.48 26 GLN C CA 1
ATOM 3952 C C . GLN C 1 27 ? 109.083 39.806 168.583 1.00 88.40 26 GLN C C 1
ATOM 3953 O O . GLN C 1 27 ? 108.750 40.675 167.766 1.00 89.50 26 GLN C O 1
ATOM 3959 N N . SER C 1 28 ? 110.201 39.068 168.446 1.00 82.05 27 SER C N 1
ATOM 3960 C CA . SER C 1 28 ? 111.192 39.261 167.393 1.00 79.97 27 SER C CA 1
ATOM 3961 C C . SER C 1 28 ? 111.226 38.130 166.369 1.00 82.42 27 SER C C 1
ATOM 3962 O O . SER C 1 28 ? 110.764 37.015 166.634 1.00 82.08 27 SER C O 1
ATOM 3965 N N . SER C 1 29 ? 111.812 38.431 165.196 1.00 77.64 28 SER C N 1
ATOM 3966 C CA . SER C 1 29 ? 112.007 37.523 164.076 1.00 76.27 28 SER C CA 1
ATOM 3967 C C . SER C 1 29 ? 113.459 37.057 164.072 1.00 79.56 28 SER C C 1
ATOM 3968 O O . SER C 1 29 ? 114.360 37.796 164.504 1.00 79.75 28 SER C O 1
ATOM 3971 N N . CYS C 1 30 ? 113.698 35.833 163.585 1.00 74.50 29 CYS C N 1
ATOM 3972 C CA . CYS C 1 30 ? 115.055 35.316 163.506 1.00 73.36 29 CYS C CA 1
ATOM 3973 C C . CYS C 1 30 ? 115.358 34.602 162.199 1.00 72.95 29 CYS C C 1
ATOM 3974 O O . CYS C 1 30 ? 114.468 34.058 161.533 1.00 73.27 29 CYS C O 1
ATOM 3977 N N . LEU C 1 31 ? 116.633 34.618 161.844 1.00 66.30 30 LEU C N 1
ATOM 3978 C CA . LEU C 1 31 ? 117.147 33.933 160.679 1.00 65.31 30 LEU C CA 1
ATOM 3979 C C . LEU C 1 31 ? 118.057 32.794 161.143 1.00 69.09 30 LEU C C 1
ATOM 3980 O O . LEU C 1 31 ? 118.899 33.001 162.009 1.00 68.45 30 LEU C O 1
ATOM 3985 N N . MET C 1 32 ? 117.863 31.596 160.590 1.00 66.07 31 MET C N 1
ATOM 3986 C CA . MET C 1 32 ? 118.685 30.454 160.940 1.00 66.12 31 MET C CA 1
ATOM 3987 C C . MET C 1 32 ? 119.491 30.012 159.727 1.00 68.77 31 MET C C 1
ATOM 3988 O O . MET C 1 32 ? 119.034 29.144 158.976 1.00 68.54 31 MET C O 1
ATOM 3993 N N . PRO C 1 33 ? 120.696 30.596 159.489 1.00 62.87 32 PRO C N 1
ATOM 3994 C CA . PRO C 1 33 ? 121.511 30.136 158.358 1.00 60.73 32 PRO C CA 1
ATOM 3995 C C . PRO C 1 33 ? 122.046 28.733 158.664 1.00 67.81 32 PRO C C 1
ATOM 3996 O O . PRO C 1 33 ? 122.447 28.447 159.804 1.00 70.06 32 PRO C O 1
ATOM 4000 N N . ILE C 1 34 ? 121.986 27.845 157.673 1.00 64.27 33 ILE C N 1
ATOM 4001 C CA . ILE C 1 34 ? 122.406 26.449 157.786 1.00 64.75 33 ILE C CA 1
ATOM 4002 C C . ILE C 1 34 ? 123.635 26.123 156.943 1.00 75.31 33 ILE C C 1
ATOM 4003 O O . ILE C 1 34 ? 123.497 25.990 155.728 1.00 76.25 33 ILE C O 1
ATOM 4008 N N . SER C 1 35 ? 124.810 25.914 157.566 1.00 76.48 34 SER C N 1
ATOM 4009 C CA . SER C 1 35 ? 125.992 25.469 156.807 1.00 79.00 34 SER C CA 1
ATOM 4010 C C . SER C 1 35 ? 125.807 23.961 156.766 1.00 85.61 34 SER C C 1
ATOM 4011 O O . SER C 1 35 ? 126.086 23.288 157.757 1.00 84.49 34 SER C O 1
ATOM 4014 N N . VAL C 1 36 ? 125.187 23.470 155.660 1.00 84.50 35 VAL C N 1
ATOM 4015 C CA . VAL C 1 36 ? 124.693 22.102 155.422 1.00 85.28 35 VAL C CA 1
ATOM 4016 C C . VAL C 1 36 ? 125.591 20.975 156.003 1.00 92.13 35 VAL C C 1
ATOM 4017 O O . VAL C 1 36 ? 125.086 20.153 156.803 1.00 93.23 35 VAL C O 1
ATOM 4021 N N . GLY C 1 37 ? 126.883 20.985 155.674 1.00 87.66 36 GLY C N 1
ATOM 4022 C CA . GLY C 1 37 ? 127.822 19.967 156.154 1.00 87.40 36 GLY C CA 1
ATOM 4023 C C . GLY C 1 37 ? 127.903 19.698 157.652 1.00 89.55 36 GLY C C 1
ATOM 4024 O O . GLY C 1 37 ? 128.142 18.562 158.060 1.00 89.29 36 GLY C O 1
ATOM 4025 N N . GLN C 1 38 ? 127.691 20.738 158.471 1.00 85.61 37 GLN C N 1
ATOM 4026 C CA . GLN C 1 38 ? 127.804 20.723 159.930 1.00 85.78 37 GLN C CA 1
ATOM 4027 C C . GLN C 1 38 ? 126.807 19.841 160.659 1.00 88.84 37 GLN C C 1
ATOM 4028 O O . GLN C 1 38 ? 125.632 19.747 160.275 1.00 90.90 37 GLN C O 1
ATOM 4034 N N . ALA C 1 39 ? 127.293 19.246 161.755 1.00 82.14 38 ALA C N 1
ATOM 4035 C CA . ALA C 1 39 ? 126.563 18.355 162.646 1.00 81.53 38 ALA C CA 1
ATOM 4036 C C . ALA C 1 39 ? 125.554 19.101 163.523 1.00 84.98 38 ALA C C 1
ATOM 4037 O O . ALA C 1 39 ? 124.546 18.508 163.938 1.00 85.04 38 ALA C O 1
ATOM 4039 N N . ILE C 1 40 ? 125.829 20.395 163.833 1.00 80.00 39 ILE C N 1
ATOM 4040 C CA . ILE C 1 40 ? 124.941 21.242 164.663 1.00 77.89 39 ILE C CA 1
ATOM 4041 C C . ILE C 1 40 ? 123.571 21.449 163.996 1.00 82.59 39 ILE C C 1
ATOM 4042 O O . ILE C 1 40 ? 122.609 21.817 164.681 1.00 81.69 39 ILE C O 1
ATOM 4047 N N . HIS C 1 41 ? 123.498 21.182 162.652 1.00 79.42 40 HIS C N 1
ATOM 4048 C CA . HIS C 1 41 ? 122.304 21.298 161.822 1.00 78.71 40 HIS C CA 1
ATOM 4049 C C . HIS C 1 41 ? 121.668 19.949 161.557 1.00 86.51 40 HIS C C 1
ATOM 4050 O O . HIS C 1 41 ? 120.766 19.856 160.728 1.00 85.73 40 HIS C O 1
ATOM 4057 N N . GLU C 1 42 ? 122.092 18.904 162.301 1.00 87.03 41 GLU C N 1
ATOM 4058 C CA . GLU C 1 42 ? 121.544 17.553 162.135 1.00 87.84 41 GLU C CA 1
ATOM 4059 C C . GLU C 1 42 ? 121.060 16.915 163.428 1.00 93.20 41 GLU C C 1
ATOM 4060 O O . GLU C 1 42 ? 121.597 17.172 164.519 1.00 91.62 41 GLU C O 1
ATOM 4066 N N . ASP C 1 43 ? 120.063 16.023 163.257 1.00 92.81 42 ASP C N 1
ATOM 4067 C CA . ASP C 1 43 ? 119.475 15.128 164.259 1.00 94.24 42 ASP C CA 1
ATOM 4068 C C . ASP C 1 43 ? 119.153 15.805 165.602 1.00 97.83 42 ASP C C 1
ATOM 4069 O O . ASP C 1 43 ? 118.551 16.885 165.612 1.00 97.01 42 ASP C O 1
ATOM 4074 N N . GLU C 1 44 ? 119.542 15.139 166.724 1.00 94.09 43 GLU C N 1
ATOM 4075 C CA . GLU C 1 44 ? 119.328 15.538 168.117 1.00 93.49 43 GLU C CA 1
ATOM 4076 C C . GLU C 1 44 ? 119.566 17.054 168.326 1.00 93.11 43 GLU C C 1
ATOM 4077 O O . GLU C 1 44 ? 118.699 17.762 168.865 1.00 92.43 43 GLU C O 1
ATOM 4083 N N . LYS C 1 45 ? 120.723 17.541 167.828 1.00 85.45 44 LYS C N 1
ATOM 4084 C CA . LYS C 1 45 ? 121.148 18.930 167.905 1.00 83.07 44 LYS C CA 1
ATOM 4085 C C . LYS C 1 45 ? 120.221 19.878 167.167 1.00 84.05 44 LYS C C 1
ATOM 4086 O O . LYS C 1 45 ? 119.829 20.874 167.760 1.00 84.97 44 LYS C O 1
ATOM 4092 N N . PHE C 1 46 ? 119.826 19.564 165.918 1.00 77.31 45 PHE C N 1
ATOM 4093 C CA . PHE C 1 46 ? 118.910 20.412 165.146 1.00 75.49 45 PHE C CA 1
ATOM 4094 C C . PHE C 1 46 ? 117.531 20.505 165.802 1.00 81.01 45 PHE C C 1
ATOM 4095 O O . PHE C 1 46 ? 116.965 21.596 165.914 1.00 80.59 45 PHE C O 1
ATOM 4103 N N . ALA C 1 47 ? 117.030 19.376 166.303 1.00 78.62 46 ALA C N 1
ATOM 4104 C CA . ALA C 1 47 ? 115.727 19.274 166.945 1.00 78.45 46 ALA C CA 1
ATOM 4105 C C . ALA C 1 47 ? 115.636 20.162 168.171 1.00 80.55 46 ALA C C 1
ATOM 4106 O O . ALA C 1 47 ? 114.593 20.796 168.401 1.00 79.13 46 ALA C O 1
ATOM 4108 N N . ALA C 1 48 ? 116.730 20.163 168.980 1.00 76.06 47 ALA C N 1
ATOM 4109 C CA . ALA C 1 48 ? 116.851 20.938 170.215 1.00 74.75 47 ALA C CA 1
ATOM 4110 C C . ALA C 1 48 ? 116.698 22.404 169.887 1.00 74.86 47 ALA C C 1
ATOM 4111 O O . ALA C 1 48 ? 115.968 23.102 170.598 1.00 74.56 47 ALA C O 1
ATOM 4113 N N . VAL C 1 49 ? 117.318 22.846 168.753 1.00 68.50 48 VAL C N 1
ATOM 4114 C CA . VAL C 1 49 ? 117.239 24.225 168.207 1.00 66.33 48 VAL C CA 1
ATOM 4115 C C . VAL C 1 49 ? 115.826 24.585 167.804 1.00 65.89 48 VAL C C 1
ATOM 4116 O O . VAL C 1 49 ? 115.350 25.633 168.218 1.00 63.02 48 VAL C O 1
ATOM 4120 N N . ILE C 1 50 ? 115.148 23.702 167.049 1.00 62.67 49 ILE C N 1
ATOM 4121 C CA . ILE C 1 50 ? 113.737 23.881 166.701 1.00 63.30 49 ILE C CA 1
ATOM 4122 C C . ILE C 1 50 ? 112.916 24.125 167.998 1.00 68.76 49 ILE C C 1
ATOM 4123 O O . ILE C 1 50 ? 112.215 25.134 168.080 1.00 67.06 49 ILE C O 1
ATOM 4128 N N . LYS C 1 51 ? 113.051 23.213 169.012 1.00 67.21 50 LYS C N 1
ATOM 4129 C CA . LYS C 1 51 ? 112.337 23.290 170.289 1.00 67.56 50 LYS C CA 1
ATOM 4130 C C . LYS C 1 51 ? 112.518 24.643 170.929 1.00 71.47 50 LYS C C 1
ATOM 4131 O O . LYS C 1 51 ? 111.526 25.254 171.350 1.00 71.94 50 LYS C O 1
ATOM 4137 N N . LEU C 1 52 ? 113.783 25.108 170.997 1.00 66.76 51 LEU C N 1
ATOM 4138 C CA . LEU C 1 52 ? 114.122 26.388 171.606 1.00 65.77 51 LEU C CA 1
ATOM 4139 C C . LEU C 1 52 ? 113.573 27.565 170.805 1.00 71.16 51 LEU C C 1
ATOM 4140 O O . LEU C 1 52 ? 112.931 28.422 171.389 1.00 71.53 51 LEU C O 1
ATOM 4145 N N . ILE C 1 53 ? 113.775 27.578 169.485 1.00 68.39 52 ILE C N 1
ATOM 4146 C CA . ILE C 1 53 ? 113.278 28.634 168.608 1.00 69.28 52 ILE C CA 1
ATOM 4147 C C . ILE C 1 53 ? 111.757 28.765 168.717 1.00 77.54 52 ILE C C 1
ATOM 4148 O O . ILE C 1 53 ? 111.248 29.871 168.926 1.00 78.54 52 ILE C O 1
ATOM 4153 N N . ASN C 1 54 ? 111.048 27.634 168.634 1.00 74.99 53 ASN C N 1
ATOM 4154 C CA . ASN C 1 54 ? 109.594 27.580 168.736 1.00 75.05 53 ASN C CA 1
ATOM 4155 C C . ASN C 1 54 ? 109.116 28.217 170.024 1.00 78.25 53 ASN C C 1
ATOM 4156 O O . ASN C 1 54 ? 108.237 29.072 170.005 1.00 78.97 53 ASN C O 1
ATOM 4161 N N . ALA C 1 55 ? 109.752 27.836 171.127 1.00 74.11 54 ALA C N 1
ATOM 4162 C CA . ALA C 1 55 ? 109.472 28.300 172.464 1.00 74.04 54 ALA C CA 1
ATOM 4163 C C . ALA C 1 55 ? 109.809 29.777 172.726 1.00 78.34 54 ALA C C 1
ATOM 4164 O O . ALA C 1 55 ? 109.153 30.386 173.579 1.00 80.18 54 ALA C O 1
ATOM 4166 N N . SER C 1 56 ? 110.814 30.357 172.038 1.00 72.56 55 SER C N 1
ATOM 4167 C CA . SER C 1 56 ? 111.218 31.709 172.393 1.00 72.57 55 SER C CA 1
ATOM 4168 C C . SER C 1 56 ? 111.113 32.820 171.318 1.00 78.42 55 SER C C 1
ATOM 4169 O O . SER C 1 56 ? 111.301 33.981 171.684 1.00 78.71 55 SER C O 1
ATOM 4172 N N . PHE C 1 57 ? 110.806 32.513 170.039 1.00 74.66 56 PHE C N 1
ATOM 4173 C CA . PHE C 1 57 ? 110.716 33.568 169.011 1.00 73.54 56 PHE C CA 1
ATOM 4174 C C . PHE C 1 57 ? 109.313 33.752 168.423 1.00 77.44 56 PHE C C 1
ATOM 4175 O O . PHE C 1 57 ? 108.490 32.822 168.453 1.00 75.20 56 PHE C O 1
ATOM 4183 N N . LYS C 1 58 ? 109.062 34.958 167.860 1.00 75.59 57 LYS C N 1
ATOM 4184 C CA . LYS C 1 58 ? 107.784 35.302 167.232 1.00 76.30 57 LYS C CA 1
ATOM 4185 C C . LYS C 1 58 ? 107.609 34.529 165.919 1.00 81.45 57 LYS C C 1
ATOM 4186 O O . LYS C 1 58 ? 106.627 33.798 165.763 1.00 81.43 57 LYS C O 1
ATOM 4192 N N . GLN C 1 59 ? 108.576 34.690 164.990 1.00 77.82 58 GLN C N 1
ATOM 4193 C CA . GLN C 1 59 ? 108.611 34.038 163.677 1.00 76.61 58 GLN C CA 1
ATOM 4194 C C . GLN C 1 59 ? 110.051 33.668 163.294 1.00 80.17 58 GLN C C 1
ATOM 4195 O O . GLN C 1 59 ? 111.000 34.327 163.735 1.00 81.56 58 GLN C O 1
ATOM 4201 N N . CYS C 1 60 ? 110.216 32.621 162.487 1.00 74.19 59 CYS C N 1
ATOM 4202 C CA . CYS C 1 60 ? 111.543 32.164 162.092 1.00 73.90 59 CYS C CA 1
ATOM 4203 C C . CYS C 1 60 ? 111.659 31.885 160.608 1.00 79.23 59 CYS C C 1
ATOM 4204 O O . CYS C 1 60 ? 110.685 31.475 159.989 1.00 80.78 59 CYS C O 1
ATOM 4207 N N . THR C 1 61 ? 112.862 32.059 160.035 1.00 73.77 60 THR C N 1
ATOM 4208 C CA . THR C 1 61 ? 113.107 31.715 158.641 1.00 72.12 60 THR C CA 1
ATOM 4209 C C . THR C 1 61 ? 114.473 31.018 158.587 1.00 74.55 60 THR C C 1
ATOM 4210 O O . THR C 1 61 ? 115.445 31.528 159.136 1.00 74.50 60 THR C O 1
ATOM 4214 N N . ILE C 1 62 ? 114.495 29.803 157.995 1.00 69.40 61 ILE C N 1
ATOM 4215 C CA . ILE C 1 62 ? 115.652 28.912 157.833 1.00 68.23 61 ILE C CA 1
ATOM 4216 C C . ILE C 1 62 ? 116.229 29.071 156.426 1.00 73.45 61 ILE C C 1
ATOM 4217 O O . ILE C 1 62 ? 115.510 28.868 155.452 1.00 73.26 61 ILE C O 1
ATOM 4222 N N . LEU C 1 63 ? 117.534 29.404 156.324 1.00 70.78 62 LEU C N 1
ATOM 4223 C CA . LEU C 1 63 ? 118.253 29.596 155.052 1.00 70.09 62 LEU C CA 1
ATOM 4224 C C . LEU C 1 63 ? 119.190 28.435 154.829 1.00 73.09 62 LEU C C 1
ATOM 4225 O O . LEU C 1 63 ? 120.048 28.189 155.667 1.00 74.19 62 LEU C O 1
ATOM 4230 N N . VAL C 1 64 ? 119.027 27.718 153.729 1.00 68.43 63 VAL C N 1
ATOM 4231 C CA . VAL C 1 64 ? 119.890 26.587 153.417 1.00 69.15 63 VAL C CA 1
ATOM 4232 C C . VAL C 1 64 ? 121.106 27.116 152.611 1.00 79.07 63 VAL C C 1
ATOM 4233 O O . VAL C 1 64 ? 120.949 27.440 151.426 1.00 80.36 63 VAL C O 1
ATOM 4237 N N . ASP C 1 65 ? 122.304 27.252 153.259 1.00 77.36 64 ASP C N 1
ATOM 4238 C CA . ASP C 1 65 ? 123.535 27.723 152.595 1.00 77.87 64 ASP C CA 1
ATOM 4239 C C . ASP C 1 65 ? 124.060 26.537 151.793 1.00 83.97 64 ASP C C 1
ATOM 4240 O O . ASP C 1 65 ? 124.959 25.836 152.282 1.00 84.97 64 ASP C O 1
ATOM 4245 N N . ASP C 1 66 ? 123.474 26.277 150.586 1.00 80.01 65 ASP C N 1
ATOM 4246 C CA . ASP C 1 66 ? 123.851 25.131 149.747 1.00 79.02 65 ASP C CA 1
ATOM 4247 C C . ASP C 1 66 ? 124.738 25.466 148.558 1.00 82.98 65 ASP C C 1
ATOM 4248 O O . ASP C 1 66 ? 125.854 24.967 148.486 1.00 81.84 65 ASP C O 1
ATOM 4253 N N . SER C 1 67 ? 124.256 26.290 147.622 1.00 81.41 66 SER C N 1
ATOM 4254 C CA . SER C 1 67 ? 125.005 26.619 146.415 1.00 81.67 66 SER C CA 1
ATOM 4255 C C . SER C 1 67 ? 126.303 27.360 146.691 1.00 88.07 66 SER C C 1
ATOM 4256 O O . SER C 1 67 ? 127.157 27.329 145.824 1.00 87.85 66 SER C O 1
ATOM 4259 N N . VAL C 1 68 ? 126.507 27.956 147.899 1.00 85.89 67 VAL C N 1
ATOM 4260 C CA . VAL C 1 68 ? 127.801 28.575 148.257 1.00 85.49 67 VAL C CA 1
ATOM 4261 C C . VAL C 1 68 ? 128.868 27.501 148.323 1.00 91.08 67 VAL C C 1
ATOM 4262 O O . VAL C 1 68 ? 130.027 27.760 147.972 1.00 91.65 67 VAL C O 1
ATOM 4266 N N . GLN C 1 69 ? 128.487 26.306 148.838 1.00 86.67 68 GLN C N 1
ATOM 4267 C CA . GLN C 1 69 ? 129.384 25.168 149.033 1.00 86.18 68 GLN C CA 1
ATOM 4268 C C . GLN C 1 69 ? 130.084 24.737 147.764 1.00 87.69 68 GLN C C 1
ATOM 4269 O O . GLN C 1 69 ? 131.149 24.139 147.854 1.00 86.22 68 GLN C O 1
ATOM 4275 N N . ARG C 1 70 ? 129.550 25.132 146.585 1.00 84.26 69 ARG C N 1
ATOM 4276 C CA . ARG C 1 70 ? 130.167 24.855 145.290 1.00 83.54 69 ARG C CA 1
ATOM 4277 C C . ARG C 1 70 ? 131.648 25.308 145.286 1.00 89.98 69 ARG C C 1
ATOM 4278 O O . ARG C 1 70 ? 132.489 24.567 144.781 1.00 89.96 69 ARG C O 1
ATOM 4286 N N . HIS C 1 71 ? 131.966 26.464 145.938 1.00 88.14 70 HIS C N 1
ATOM 4287 C CA . HIS C 1 71 ? 133.328 27.001 146.049 1.00 88.61 70 HIS C CA 1
ATOM 4288 C C . HIS C 1 71 ? 134.241 26.073 146.856 1.00 94.15 70 HIS C C 1
ATOM 4289 O O . HIS C 1 71 ? 135.319 25.726 146.368 1.00 93.92 70 HIS C O 1
ATOM 4296 N N . THR C 1 72 ? 133.801 25.665 148.074 1.00 91.42 71 THR C N 1
ATOM 4297 C CA . THR C 1 72 ? 134.559 24.794 148.990 1.00 91.58 71 THR C CA 1
ATOM 4298 C C . THR C 1 72 ? 134.680 23.341 148.473 1.00 97.97 71 THR C C 1
ATOM 4299 O O . THR C 1 72 ? 135.783 22.773 148.534 1.00 98.43 71 THR C O 1
ATOM 4303 N N . ILE C 1 73 ? 133.562 22.757 147.934 1.00 94.47 72 ILE C N 1
ATOM 4304 C CA . ILE C 1 73 ? 133.514 21.399 147.352 1.00 94.02 72 ILE C CA 1
ATOM 4305 C C . ILE C 1 73 ? 134.608 21.305 146.286 1.00 101.27 72 ILE C C 1
ATOM 4306 O O . ILE C 1 73 ? 135.381 20.340 146.243 1.00 99.41 72 ILE C O 1
ATOM 4311 N N . GLY C 1 74 ? 134.681 22.369 145.494 1.00 102.03 73 GLY C N 1
ATOM 4312 C CA . GLY C 1 74 ? 135.625 22.531 144.406 1.00 103.35 73 GLY C CA 1
ATOM 4313 C C . GLY C 1 74 ? 137.077 22.692 144.779 1.00 110.21 73 GLY C C 1
ATOM 4314 O O . GLY C 1 74 ? 137.886 22.822 143.868 1.00 111.33 73 GLY C O 1
ATOM 4315 N N . ILE C 1 75 ? 137.441 22.701 146.090 1.00 106.45 74 ILE C N 1
ATOM 4316 C CA . ILE C 1 75 ? 138.852 22.826 146.482 1.00 105.59 74 ILE C CA 1
ATOM 4317 C C . ILE C 1 75 ? 139.597 21.538 146.086 1.00 111.11 74 ILE C C 1
ATOM 4318 O O . ILE C 1 75 ? 140.579 21.598 145.338 1.00 110.34 74 ILE C O 1
ATOM 4323 N N . MET C 1 76 ? 139.056 20.388 146.514 1.00 109.27 75 MET C N 1
ATOM 4324 C CA . MET C 1 76 ? 139.629 19.083 146.228 1.00 110.01 75 MET C CA 1
ATOM 4325 C C . MET C 1 76 ? 138.957 18.382 145.055 1.00 116.31 75 MET C C 1
ATOM 4326 O O . MET C 1 76 ? 139.604 17.561 144.399 1.00 116.35 75 MET C O 1
ATOM 4331 N N . ASN C 1 77 ? 137.687 18.705 144.763 1.00 114.35 76 ASN C N 1
ATOM 4332 C CA . ASN C 1 77 ? 137.010 18.109 143.611 1.00 114.81 76 ASN C CA 1
ATOM 4333 C C . ASN C 1 77 ? 137.187 19.069 142.432 1.00 121.34 76 ASN C C 1
ATOM 4334 O O . ASN C 1 77 ? 136.578 20.137 142.403 1.00 121.40 76 ASN C O 1
ATOM 4339 N N . HIS C 1 78 ? 138.055 18.697 141.478 1.00 118.98 77 HIS C N 1
ATOM 4340 C CA . HIS C 1 78 ? 138.386 19.519 140.315 1.00 119.18 77 HIS C CA 1
ATOM 4341 C C . HIS C 1 78 ? 137.370 19.379 139.164 1.00 122.02 77 HIS C C 1
ATOM 4342 O O . HIS C 1 78 ? 137.738 19.527 137.993 1.00 123.32 77 HIS C O 1
ATOM 4349 N N . ALA C 1 79 ? 136.082 19.143 139.497 1.00 114.72 78 ALA C N 1
ATOM 4350 C CA . ALA C 1 79 ? 135.004 19.004 138.521 1.00 112.58 78 ALA C CA 1
ATOM 4351 C C . ALA C 1 79 ? 134.636 20.344 137.841 1.00 113.77 78 ALA C C 1
ATOM 4352 O O . ALA C 1 79 ? 135.190 21.396 138.185 1.00 112.98 78 ALA C O 1
ATOM 4354 N N . THR C 1 80 ? 133.705 20.287 136.857 1.00 108.67 79 THR C N 1
ATOM 4355 C CA . THR C 1 80 ? 133.182 21.436 136.101 1.00 107.39 79 THR C CA 1
ATOM 4356 C C . THR C 1 80 ? 132.430 22.353 137.076 1.00 109.89 79 THR C C 1
ATOM 4357 O O . THR C 1 80 ? 131.787 21.852 138.011 1.00 110.01 79 THR C O 1
ATOM 4361 N N . THR C 1 81 ? 132.457 23.681 136.817 1.00 104.08 80 THR C N 1
ATOM 4362 C CA . THR C 1 81 ? 131.728 24.688 137.604 1.00 102.91 80 THR C CA 1
ATOM 4363 C C . THR C 1 81 ? 130.247 24.288 137.771 1.00 102.96 80 THR C C 1
ATOM 4364 O O . THR C 1 81 ? 129.679 24.451 138.865 1.00 102.61 80 THR C O 1
ATOM 4368 N N . GLU C 1 82 ? 129.655 23.728 136.692 1.00 96.15 81 GLU C N 1
ATOM 4369 C CA . GLU C 1 82 ? 128.282 23.240 136.672 1.00 95.37 81 GLU C CA 1
ATOM 4370 C C . GLU C 1 82 ? 128.142 21.986 137.531 1.00 100.87 81 GLU C C 1
ATOM 4371 O O . GLU C 1 82 ? 127.170 21.879 138.281 1.00 103.13 81 GLU C O 1
ATOM 4377 N N . GLU C 1 83 ? 129.097 21.038 137.421 1.00 95.45 82 GLU C N 1
ATOM 4378 C CA . GLU C 1 83 ? 129.092 19.790 138.188 1.00 94.46 82 GLU C CA 1
ATOM 4379 C C . GLU C 1 83 ? 129.115 20.107 139.686 1.00 94.85 82 GLU C C 1
ATOM 4380 O O . GLU C 1 83 ? 128.300 19.557 140.440 1.00 93.00 82 GLU C O 1
ATOM 4386 N N . LEU C 1 84 ? 130.020 21.048 140.086 1.00 89.33 83 LEU C N 1
ATOM 4387 C CA . LEU C 1 84 ? 130.200 21.542 141.455 1.00 87.92 83 LEU C CA 1
ATOM 4388 C C . LEU C 1 84 ? 128.946 22.235 141.956 1.00 90.51 83 LEU C C 1
ATOM 4389 O O . LEU C 1 84 ? 128.569 22.035 143.110 1.00 90.47 83 LEU C O 1
ATOM 4394 N N . TYR C 1 85 ? 128.292 23.040 141.094 1.00 85.98 84 TYR C N 1
ATOM 4395 C CA . TYR C 1 85 ? 127.043 23.713 141.456 1.00 85.04 84 TYR C CA 1
ATOM 4396 C C . TYR C 1 85 ? 125.966 22.675 141.752 1.00 87.58 84 TYR C C 1
ATOM 4397 O O . TYR C 1 85 ? 125.294 22.782 142.773 1.00 87.92 84 TYR C O 1
ATOM 4406 N N . GLN C 1 86 ? 125.806 21.685 140.855 1.00 82.51 85 GLN C N 1
ATOM 4407 C CA . GLN C 1 86 ? 124.793 20.638 140.967 1.00 81.68 85 GLN C CA 1
ATOM 4408 C C . GLN C 1 86 ? 124.981 19.740 142.199 1.00 85.29 85 GLN C C 1
ATOM 4409 O O . GLN C 1 86 ? 123.981 19.329 142.788 1.00 84.05 85 GLN C O 1
ATOM 4415 N N . LEU C 1 87 ? 126.251 19.509 142.622 1.00 82.05 86 LEU C N 1
ATOM 4416 C CA . LEU C 1 87 ? 126.599 18.756 143.834 1.00 81.64 86 LEU C CA 1
ATOM 4417 C C . LEU C 1 87 ? 126.131 19.537 145.061 1.00 85.04 86 LEU C C 1
ATOM 4418 O O . LEU C 1 87 ? 125.481 18.958 145.939 1.00 83.99 86 LEU C O 1
ATOM 4423 N N . ALA C 1 88 ? 126.495 20.860 145.113 1.00 81.18 87 ALA C N 1
ATOM 4424 C CA . ALA C 1 88 ? 126.167 21.819 146.174 1.00 80.43 87 ALA C CA 1
ATOM 4425 C C . ALA C 1 88 ? 124.662 21.897 146.371 1.00 84.85 87 ALA C C 1
ATOM 4426 O O . ALA C 1 88 ? 124.200 21.853 147.512 1.00 85.01 87 ALA C O 1
ATOM 4428 N N . VAL C 1 89 ? 123.895 21.948 145.264 1.00 81.05 88 VAL C N 1
ATOM 4429 C CA . VAL C 1 89 ? 122.427 21.962 145.307 1.00 80.19 88 VAL C CA 1
ATOM 4430 C C . VAL C 1 89 ? 121.925 20.631 145.875 1.00 84.31 88 VAL C C 1
ATOM 4431 O O . VAL C 1 89 ? 121.066 20.650 146.751 1.00 83.85 88 VAL C O 1
ATOM 4435 N N . LYS C 1 90 ? 122.498 19.488 145.405 1.00 80.77 89 LYS C N 1
ATOM 4436 C CA . LYS C 1 90 ? 122.167 18.132 145.844 1.00 80.33 89 LYS C CA 1
ATOM 4437 C C . LYS C 1 90 ? 122.331 18.013 147.374 1.00 84.76 89 LYS C C 1
ATOM 4438 O O . LYS C 1 90 ? 121.495 17.382 148.021 1.00 84.49 89 LYS C O 1
ATOM 4444 N N . GLU C 1 91 ? 123.364 18.671 147.950 1.00 81.77 90 GLU C N 1
ATOM 4445 C CA . GLU C 1 91 ? 123.601 18.679 149.398 1.00 82.21 90 GLU C CA 1
ATOM 4446 C C . GLU C 1 91 ? 122.498 19.412 150.178 1.00 86.20 90 GLU C C 1
ATOM 4447 O O . GLU C 1 91 ? 122.099 18.955 151.247 1.00 85.30 90 GLU C O 1
ATOM 4453 N N . GLY C 1 92 ? 121.977 20.487 149.599 1.00 83.53 91 GLY C N 1
ATOM 4454 C CA . GLY C 1 92 ? 120.863 21.238 150.158 1.00 83.95 91 GLY C CA 1
ATOM 4455 C C . GLY C 1 92 ? 119.555 20.490 149.999 1.00 90.14 91 GLY C C 1
ATOM 4456 O O . GLY C 1 92 ? 118.683 20.586 150.861 1.00 89.70 91 GLY C O 1
ATOM 4457 N N . ASP C 1 93 ? 119.407 19.736 148.890 1.00 89.10 92 ASP C N 1
ATOM 4458 C CA . ASP C 1 93 ? 118.227 18.913 148.609 1.00 90.34 92 ASP C CA 1
ATOM 4459 C C . ASP C 1 93 ? 118.119 17.833 149.712 1.00 93.54 92 ASP C C 1
ATOM 4460 O O . ASP C 1 93 ? 117.067 17.685 150.347 1.00 93.04 92 ASP C O 1
ATOM 4465 N N . GLU C 1 94 ? 119.233 17.118 149.950 1.00 88.88 93 GLU C N 1
ATOM 4466 C CA . GLU C 1 94 ? 119.332 16.051 150.932 1.00 88.73 93 GLU C CA 1
ATOM 4467 C C . GLU C 1 94 ? 119.165 16.544 152.373 1.00 89.89 93 GLU C C 1
ATOM 4468 O O . GLU C 1 94 ? 118.554 15.830 153.167 1.00 89.15 93 GLU C O 1
ATOM 4474 N N . TRP C 1 95 ? 119.666 17.766 152.705 1.00 83.73 94 TRP C N 1
ATOM 4475 C CA . TRP C 1 95 ? 119.516 18.335 154.047 1.00 82.06 94 TRP C CA 1
ATOM 4476 C C . TRP C 1 95 ? 118.051 18.564 154.315 1.00 83.82 94 TRP C C 1
ATOM 4477 O O . TRP C 1 95 ? 117.578 18.274 155.413 1.00 83.54 94 TRP C O 1
ATOM 4488 N N . LEU C 1 96 ? 117.337 19.108 153.329 1.00 79.97 95 LEU C N 1
ATOM 4489 C CA . LEU C 1 96 ? 115.904 19.361 153.444 1.00 80.58 95 LEU C CA 1
ATOM 4490 C C . LEU C 1 96 ? 115.097 18.069 153.653 1.00 87.34 95 LEU C C 1
ATOM 4491 O O . LEU C 1 96 ? 114.144 18.089 154.425 1.00 84.99 95 LEU C O 1
ATOM 4496 N N . LYS C 1 97 ? 115.512 16.945 152.994 1.00 88.23 96 LYS C N 1
ATOM 4497 C CA . LYS C 1 97 ? 114.898 15.608 153.122 1.00 89.49 96 LYS C CA 1
ATOM 4498 C C . LYS C 1 97 ? 115.084 15.138 154.579 1.00 93.15 96 LYS C C 1
ATOM 4499 O O . LYS C 1 97 ? 114.107 14.860 155.307 1.00 93.37 96 LYS C O 1
ATOM 4505 N N . ARG C 1 98 ? 116.377 15.085 154.985 1.00 87.86 97 ARG C N 1
ATOM 4506 C CA . ARG C 1 98 ? 116.878 14.694 156.290 1.00 86.46 97 ARG C CA 1
ATOM 4507 C C . ARG C 1 98 ? 116.195 15.435 157.423 1.00 91.77 97 ARG C C 1
ATOM 4508 O O . ARG C 1 98 ? 115.837 14.789 158.405 1.00 93.74 97 ARG C O 1
ATOM 4516 N N . ASN C 1 99 ? 116.065 16.784 157.326 1.00 85.67 98 ASN C N 1
ATOM 4517 C CA . ASN C 1 99 ? 115.580 17.542 158.460 1.00 84.56 98 ASN C CA 1
ATOM 4518 C C . ASN C 1 99 ? 114.156 18.143 158.300 1.00 88.75 98 ASN C C 1
ATOM 4519 O O . ASN C 1 99 ? 113.775 19.002 159.103 1.00 89.03 98 ASN C O 1
ATOM 4524 N N . GLN C 1 100 ? 113.324 17.590 157.395 1.00 84.61 99 GLN C N 1
ATOM 4525 C CA . GLN C 1 100 ? 111.944 18.055 157.286 1.00 84.56 99 GLN C CA 1
ATOM 4526 C C . GLN C 1 100 ? 111.192 17.590 158.547 1.00 89.90 99 GLN C C 1
ATOM 4527 O O . GLN C 1 100 ? 110.494 18.401 159.179 1.00 89.77 99 GLN C O 1
ATOM 4533 N N . ARG C 1 101 ? 111.473 16.332 158.989 1.00 86.21 100 ARG C N 1
ATOM 4534 C CA . ARG C 1 101 ? 110.937 15.701 160.214 1.00 86.34 100 ARG C CA 1
ATOM 4535 C C . ARG C 1 101 ? 110.851 16.688 161.385 1.00 93.22 100 ARG C C 1
ATOM 4536 O O . ARG C 1 101 ? 109.854 16.722 162.111 1.00 93.84 100 ARG C O 1
ATOM 4544 N N . PHE C 1 102 ? 111.909 17.484 161.559 1.00 89.96 101 PHE C N 1
ATOM 4545 C CA . PHE C 1 102 ? 112.055 18.413 162.656 1.00 89.48 101 PHE C CA 1
ATOM 4546 C C . PHE C 1 102 ? 111.540 19.804 162.391 1.00 93.65 101 PHE C C 1
ATOM 4547 O O . PHE C 1 102 ? 110.955 20.384 163.305 1.00 93.51 101 PHE C O 1
ATOM 4555 N N . TYR C 1 103 ? 111.797 20.389 161.198 1.00 89.91 102 TYR C N 1
ATOM 4556 C CA . TYR C 1 103 ? 111.356 21.778 161.009 1.00 89.49 102 TYR C CA 1
ATOM 4557 C C . TYR C 1 103 ? 109.819 21.905 160.867 1.00 90.84 102 TYR C C 1
ATOM 4558 O O . TYR C 1 103 ? 109.279 22.952 161.241 1.00 88.87 102 TYR C O 1
ATOM 4567 N N . LYS C 1 104 ? 109.121 20.828 160.411 1.00 86.38 103 LYS C N 1
ATOM 4568 C CA . LYS C 1 104 ? 107.661 20.824 160.248 1.00 85.56 103 LYS C CA 1
ATOM 4569 C C . LYS C 1 104 ? 106.959 21.016 161.592 1.00 87.82 103 LYS C C 1
ATOM 4570 O O . LYS C 1 104 ? 105.850 21.551 161.649 1.00 85.85 103 LYS C O 1
ATOM 4576 N N . GLN C 1 105 ? 107.655 20.622 162.678 1.00 85.29 104 GLN C N 1
ATOM 4577 C CA . GLN C 1 105 ? 107.200 20.743 164.058 1.00 85.33 104 GLN C CA 1
ATOM 4578 C C . GLN C 1 105 ? 107.147 22.190 164.571 1.00 90.70 104 GLN C C 1
ATOM 4579 O O . GLN C 1 105 ? 106.692 22.416 165.688 1.00 91.86 104 GLN C O 1
ATOM 4585 N N . LEU C 1 106 ? 107.582 23.171 163.768 1.00 87.58 105 LEU C N 1
ATOM 4586 C CA . LEU C 1 106 ? 107.500 24.579 164.146 1.00 86.83 105 LEU C CA 1
ATOM 4587 C C . LEU C 1 106 ? 106.039 25.028 164.112 1.00 88.99 105 LEU C C 1
ATOM 4588 O O . LEU C 1 106 ? 105.338 24.842 163.108 1.00 89.48 105 LEU C O 1
ATOM 4593 N N . THR C 1 107 ? 105.582 25.571 165.235 1.00 82.94 106 THR C N 1
ATOM 4594 C CA . THR C 1 107 ? 104.232 26.073 165.443 1.00 82.34 106 THR C CA 1
ATOM 4595 C C . THR C 1 107 ? 104.181 27.555 165.106 1.00 84.84 106 THR C C 1
ATOM 4596 O O . THR C 1 107 ? 103.122 28.059 164.729 1.00 84.90 106 THR C O 1
ATOM 4600 N N . ILE C 1 108 ? 105.325 28.264 165.268 1.00 79.63 107 ILE C N 1
ATOM 4601 C CA . ILE C 1 108 ? 105.430 29.694 164.962 1.00 77.66 107 ILE C CA 1
ATOM 4602 C C . ILE C 1 108 ? 105.476 29.877 163.436 1.00 82.18 107 ILE C C 1
ATOM 4603 O O . ILE C 1 108 ? 105.790 28.910 162.714 1.00 83.17 107 ILE C O 1
ATOM 4608 N N . PRO C 1 109 ? 105.138 31.070 162.895 1.00 77.38 108 PRO C N 1
ATOM 4609 C CA . PRO C 1 109 ? 105.226 31.250 161.430 1.00 75.88 108 PRO C CA 1
ATOM 4610 C C . PRO C 1 109 ? 106.676 31.093 160.942 1.00 78.46 108 PRO C C 1
ATOM 4611 O O . PRO C 1 109 ? 107.595 31.717 161.482 1.00 77.77 108 PRO C O 1
ATOM 4615 N N . PHE C 1 110 ? 106.887 30.205 159.976 1.00 74.36 109 PHE C N 1
ATOM 4616 C CA . PHE C 1 110 ? 108.219 29.976 159.442 1.00 73.39 109 PHE C CA 1
ATOM 4617 C C . PHE C 1 110 ? 108.273 29.946 157.906 1.00 78.31 109 PHE C C 1
ATOM 4618 O O . PHE C 1 110 ? 107.248 29.772 157.246 1.00 80.57 109 PHE C O 1
ATOM 4626 N N . GLU C 1 111 ? 109.485 30.102 157.355 1.00 73.13 110 GLU C N 1
ATOM 4627 C CA . GLU C 1 111 ? 109.788 30.162 155.925 1.00 72.62 110 GLU C CA 1
ATOM 4628 C C . GLU C 1 111 ? 111.080 29.407 155.678 1.00 74.80 110 GLU C C 1
ATOM 4629 O O . GLU C 1 111 ? 112.018 29.525 156.460 1.00 73.89 110 GLU C O 1
ATOM 4635 N N . ILE C 1 112 ? 111.132 28.623 154.608 1.00 71.87 111 ILE C N 1
ATOM 4636 C CA . ILE C 1 112 ? 112.345 27.892 154.240 1.00 71.79 111 ILE C CA 1
ATOM 4637 C C . ILE C 1 112 ? 112.911 28.517 152.963 1.00 77.25 111 ILE C C 1
ATOM 4638 O O . ILE C 1 112 ? 112.253 28.508 151.931 1.00 79.70 111 ILE C O 1
ATOM 4643 N N . MET C 1 113 ? 114.093 29.100 153.042 1.00 72.34 112 MET C N 1
ATOM 4644 C CA . MET C 1 113 ? 114.749 29.695 151.883 1.00 71.94 112 MET C CA 1
ATOM 4645 C C . MET C 1 113 ? 116.008 28.901 151.526 1.00 76.64 112 MET C C 1
ATOM 4646 O O . MET C 1 113 ? 116.459 28.066 152.322 1.00 78.20 112 MET C O 1
ATOM 4651 N N . ARG C 1 114 ? 116.555 29.140 150.328 1.00 71.15 113 ARG C N 1
ATOM 4652 C CA . ARG C 1 114 ? 117.747 28.458 149.836 1.00 71.56 113 ARG C CA 1
ATOM 4653 C C . ARG C 1 114 ? 118.738 29.487 149.345 1.00 79.30 113 ARG C C 1
ATOM 4654 O O . ARG C 1 114 ? 118.314 30.577 148.972 1.00 78.92 113 ARG C O 1
ATOM 4662 N N . TRP C 1 115 ? 120.054 29.160 149.357 1.00 77.81 114 TRP C N 1
ATOM 4663 C CA . TRP C 1 115 ? 121.111 30.103 149.014 1.00 78.88 114 TRP C CA 1
ATOM 4664 C C . TRP C 1 115 ? 120.853 30.906 147.743 1.00 81.11 114 TRP C C 1
ATOM 4665 O O . TRP C 1 115 ? 120.983 32.131 147.769 1.00 79.52 114 TRP C O 1
ATOM 4676 N N . ASP C 1 116 ? 120.466 30.217 146.651 1.00 77.57 115 ASP C N 1
ATOM 4677 C CA . ASP C 1 116 ? 120.208 30.818 145.349 1.00 76.96 115 ASP C CA 1
ATOM 4678 C C . ASP C 1 116 ? 119.161 31.939 145.396 1.00 77.48 115 ASP C C 1
ATOM 4679 O O . ASP C 1 116 ? 119.284 32.883 144.634 1.00 75.31 115 ASP C O 1
ATOM 4684 N N . ASP C 1 117 ? 118.180 31.873 146.333 1.00 73.69 116 ASP C N 1
ATOM 4685 C CA . ASP C 1 117 ? 117.141 32.897 146.509 1.00 73.29 116 ASP C CA 1
ATOM 4686 C C . ASP C 1 117 ? 117.774 34.258 146.819 1.00 78.03 116 ASP C C 1
ATOM 4687 O O . ASP C 1 117 ? 117.188 35.294 146.508 1.00 78.67 116 ASP C O 1
ATOM 4692 N N . TRP C 1 118 ? 118.973 34.250 147.438 1.00 73.63 117 TRP C N 1
ATOM 4693 C CA . TRP C 1 118 ? 119.699 35.457 147.812 1.00 71.24 117 TRP C CA 1
ATOM 4694 C C . TRP C 1 118 ? 120.742 35.819 146.775 1.00 75.62 117 TRP C C 1
ATOM 4695 O O . TRP C 1 118 ? 120.848 36.989 146.421 1.00 75.73 117 TRP C O 1
ATOM 4706 N N . TYR C 1 119 ? 121.495 34.828 146.269 1.00 72.01 118 TYR C N 1
ATOM 4707 C CA . TYR C 1 119 ? 122.549 35.028 145.264 1.00 72.26 118 TYR C CA 1
ATOM 4708 C C . TYR C 1 119 ? 122.024 35.623 143.970 1.00 77.50 118 TYR C C 1
ATOM 4709 O O . TYR C 1 119 ? 122.691 36.447 143.342 1.00 77.75 118 TYR C O 1
ATOM 4718 N N . ASN C 1 120 ? 120.814 35.208 143.584 1.00 74.57 119 ASN C N 1
ATOM 4719 C CA . ASN C 1 120 ? 120.127 35.648 142.384 1.00 73.36 119 ASN C CA 1
ATOM 4720 C C . ASN C 1 120 ? 119.342 36.949 142.601 1.00 81.75 119 ASN C C 1
ATOM 4721 O O . ASN C 1 120 ? 118.709 37.429 141.673 1.00 83.37 119 ASN C O 1
ATOM 4726 N N . SER C 1 121 ? 119.421 37.551 143.800 1.00 80.87 120 SER C N 1
ATOM 4727 C CA . SER C 1 121 ? 118.765 38.830 144.076 1.00 82.20 120 SER C CA 1
ATOM 4728 C C . SER C 1 121 ? 119.329 39.913 143.130 1.00 90.59 120 SER C C 1
ATOM 4729 O O . SER C 1 121 ? 120.529 39.907 142.810 1.00 88.67 120 SER C O 1
ATOM 4732 N N . PRO C 1 122 ? 118.461 40.845 142.664 1.00 91.83 121 PRO C N 1
ATOM 4733 C CA . PRO C 1 122 ? 118.953 41.940 141.807 1.00 92.65 121 PRO C CA 1
ATOM 4734 C C . PRO C 1 122 ? 120.040 42.775 142.507 1.00 97.93 121 PRO C C 1
ATOM 4735 O O . PRO C 1 122 ? 120.968 43.284 141.854 1.00 98.26 121 PRO C O 1
ATOM 4739 N N . ASN C 1 123 ? 119.928 42.880 143.856 1.00 92.73 122 ASN C N 1
ATOM 4740 C CA . ASN C 1 123 ? 120.844 43.636 144.688 1.00 91.49 122 ASN C CA 1
ATOM 4741 C C . ASN C 1 123 ? 122.148 42.909 145.016 1.00 95.45 122 ASN C C 1
ATOM 4742 O O . ASN C 1 123 ? 123.033 43.533 145.604 1.00 96.13 122 ASN C O 1
ATOM 4747 N N . TYR C 1 124 ? 122.298 41.626 144.626 1.00 90.14 123 TYR C N 1
ATOM 4748 C CA . TYR C 1 124 ? 123.514 40.896 144.954 1.00 89.20 123 TYR C CA 1
ATOM 4749 C C . TYR C 1 124 ? 124.766 41.548 144.430 1.00 95.35 123 TYR C C 1
ATOM 4750 O O . TYR C 1 124 ? 125.709 41.726 145.201 1.00 95.88 123 TYR C O 1
ATOM 4759 N N . ILE C 1 125 ? 124.804 41.858 143.127 1.00 93.69 124 ILE C N 1
ATOM 4760 C CA . ILE C 1 125 ? 125.994 42.404 142.469 1.00 94.28 124 ILE C CA 1
ATOM 4761 C C . ILE C 1 125 ? 126.508 43.658 143.195 1.00 100.18 124 ILE C C 1
ATOM 4762 O O . ILE C 1 125 ? 127.689 43.680 143.561 1.00 99.95 124 ILE C O 1
ATOM 4767 N N . ASN C 1 126 ? 125.622 44.643 143.474 1.00 96.01 125 ASN C N 1
ATOM 4768 C CA . ASN C 1 126 ? 125.994 45.874 144.182 1.00 95.15 125 ASN C CA 1
ATOM 4769 C C . ASN C 1 126 ? 126.616 45.580 145.547 1.00 97.43 125 ASN C C 1
ATOM 4770 O O . ASN C 1 126 ? 127.674 46.129 145.872 1.00 97.94 125 ASN C O 1
ATOM 4775 N N . SER C 1 127 ? 125.981 44.677 146.313 1.00 91.62 126 SER C N 1
ATOM 4776 C CA . SER C 1 127 ? 126.448 44.254 147.624 1.00 90.44 126 SER C CA 1
ATOM 4777 C C . SER C 1 127 ? 127.792 43.542 147.522 1.00 92.78 126 SER C C 1
ATOM 4778 O O . SER C 1 127 ? 128.652 43.743 148.386 1.00 92.47 126 SER C O 1
ATOM 4781 N N . HIS C 1 128 ? 127.974 42.727 146.460 1.00 87.59 127 HIS C N 1
ATOM 4782 C CA . HIS C 1 128 ? 129.217 42.007 146.182 1.00 86.72 127 HIS C CA 1
ATOM 4783 C C . HIS C 1 128 ? 130.346 42.996 145.940 1.00 90.48 127 HIS C C 1
ATOM 4784 O O . HIS C 1 128 ? 131.462 42.752 146.389 1.00 88.49 127 HIS C O 1
ATOM 4791 N N . LEU C 1 129 ? 130.047 44.112 145.234 1.00 88.92 128 LEU C N 1
ATOM 4792 C CA . LEU C 1 129 ? 131.002 45.190 144.951 1.00 88.90 128 LEU C CA 1
ATOM 4793 C C . LEU C 1 129 ? 131.359 45.915 146.243 1.00 91.29 128 LEU C C 1
ATOM 4794 O O . LEU C 1 129 ? 132.531 46.202 146.461 1.00 90.81 128 LEU C O 1
ATOM 4799 N N . ARG C 1 130 ? 130.359 46.161 147.115 1.00 87.86 129 ARG C N 1
ATOM 4800 C CA . ARG C 1 130 ? 130.541 46.801 148.418 1.00 88.16 129 ARG C CA 1
ATOM 4801 C C . ARG C 1 130 ? 131.497 45.999 149.301 1.00 91.93 129 ARG C C 1
ATOM 4802 O O . ARG C 1 130 ? 132.397 46.587 149.908 1.00 90.84 129 ARG C O 1
ATOM 4810 N N . VAL C 1 131 ? 131.306 44.667 149.352 1.00 89.41 130 VAL C N 1
ATOM 4811 C CA . VAL C 1 131 ? 132.139 43.741 150.123 1.00 89.82 130 VAL C CA 1
ATOM 4812 C C . VAL C 1 131 ? 133.541 43.736 149.515 1.00 98.53 130 VAL C C 1
ATOM 4813 O O . VAL C 1 131 ? 134.514 43.922 150.250 1.00 99.42 130 VAL C O 1
ATOM 4817 N N . GLN C 1 132 ? 133.630 43.635 148.167 1.00 96.94 131 GLN C N 1
ATOM 4818 C CA . GLN C 1 132 ? 134.889 43.648 147.416 1.00 96.88 131 GLN C CA 1
ATOM 4819 C C . GLN C 1 132 ? 135.689 44.930 147.702 1.00 103.14 131 GLN C C 1
ATOM 4820 O O . GLN C 1 132 ? 136.887 44.838 147.971 1.00 102.71 131 GLN C O 1
ATOM 4826 N N . LYS C 1 133 ? 134.997 46.098 147.752 1.00 102.16 132 LYS C N 1
ATOM 4827 C CA . LYS C 1 133 ? 135.553 47.429 148.060 1.00 103.72 132 LYS C CA 1
ATOM 4828 C C . LYS C 1 133 ? 136.128 47.435 149.468 1.00 109.35 132 LYS C C 1
ATOM 4829 O O . LYS C 1 133 ? 137.294 47.793 149.613 1.00 110.10 132 LYS C O 1
ATOM 4835 N N . GLU C 1 134 ? 135.317 47.067 150.501 1.00 104.79 133 GLU C N 1
ATOM 4836 C CA . GLU C 1 134 ? 135.780 47.042 151.886 1.00 104.03 133 GLU C CA 1
ATOM 4837 C C . GLU C 1 134 ? 136.966 46.101 152.107 1.00 108.95 133 GLU C C 1
ATOM 4838 O O . GLU C 1 134 ? 137.797 46.404 152.959 1.00 109.64 133 GLU C O 1
ATOM 4844 N N . TYR C 1 135 ? 137.084 45.000 151.318 1.00 104.71 134 TYR C N 1
ATOM 4845 C CA . TYR C 1 135 ? 138.223 44.071 151.381 1.00 103.83 134 TYR C CA 1
ATOM 4846 C C . TYR C 1 135 ? 139.488 44.796 150.916 1.00 109.48 134 TYR C C 1
ATOM 4847 O O . TYR C 1 135 ? 140.549 44.647 151.525 1.00 108.59 134 TYR C O 1
ATOM 4856 N N . ASP C 1 136 ? 139.355 45.602 149.848 1.00 108.32 135 ASP C N 1
ATOM 4857 C CA . ASP C 1 136 ? 140.447 46.389 149.273 1.00 108.95 135 ASP C CA 1
ATOM 4858 C C . ASP C 1 136 ? 140.799 47.618 150.150 1.00 112.55 135 ASP C C 1
ATOM 4859 O O . ASP C 1 136 ? 141.962 47.780 150.515 1.00 111.96 135 ASP C O 1
ATOM 4864 N N . THR C 1 137 ? 139.785 48.429 150.542 1.00 109.53 136 THR C N 1
ATOM 4865 C CA . THR C 1 137 ? 139.939 49.654 151.346 1.00 110.35 136 THR C CA 1
ATOM 4866 C C . THR C 1 137 ? 140.294 49.414 152.842 1.00 117.40 136 THR C C 1
ATOM 4867 O O . THR C 1 137 ? 141.319 49.926 153.279 1.00 118.10 136 THR C O 1
ATOM 4871 N N . ASN C 1 138 ? 139.457 48.697 153.628 1.00 115.15 137 ASN C N 1
ATOM 4872 C CA . ASN C 1 138 ? 139.711 48.456 155.061 1.00 115.31 137 ASN C CA 1
ATOM 4873 C C . ASN C 1 138 ? 140.509 47.156 155.350 1.00 120.93 137 ASN C C 1
ATOM 4874 O O . ASN C 1 138 ? 140.027 46.041 155.117 1.00 120.23 137 ASN C O 1
ATOM 4879 N N . LYS C 1 139 ? 141.729 47.337 155.906 1.00 118.62 138 LYS C N 1
ATOM 4880 C CA . LYS C 1 139 ? 142.685 46.277 156.260 1.00 117.78 138 LYS C CA 1
ATOM 4881 C C . LYS C 1 139 ? 142.200 45.437 157.445 1.00 119.85 138 LYS C C 1
ATOM 4882 O O . LYS C 1 139 ? 142.538 44.253 157.515 1.00 120.06 138 LYS C O 1
ATOM 4888 N N . ALA C 1 140 ? 141.377 46.024 158.342 1.00 113.74 139 ALA C N 1
ATOM 4889 C CA . ALA C 1 140 ? 140.819 45.274 159.468 1.00 112.52 139 ALA C CA 1
ATOM 4890 C C . ALA C 1 140 ? 139.984 44.110 158.897 1.00 115.60 139 ALA C C 1
ATOM 4891 O O . ALA C 1 140 ? 140.290 42.936 159.166 1.00 114.67 139 ALA C O 1
ATOM 4893 N N . PHE C 1 141 ? 139.029 44.455 157.994 1.00 111.16 140 PHE C N 1
ATOM 4894 C CA . PHE C 1 141 ? 138.130 43.539 157.296 1.00 110.33 140 PHE C CA 1
ATOM 4895 C C . PHE C 1 141 ? 138.899 42.548 156.464 1.00 110.96 140 PHE C C 1
ATOM 4896 O O . PHE C 1 141 ? 138.523 41.374 156.428 1.00 110.40 140 PHE C O 1
ATOM 4904 N N . GLN C 1 142 ? 139.986 43.015 155.813 1.00 105.64 141 GLN C N 1
ATOM 4905 C CA . GLN C 1 142 ? 140.854 42.186 154.975 1.00 105.43 141 GLN C CA 1
ATOM 4906 C C . GLN C 1 142 ? 141.540 41.094 155.825 1.00 110.57 141 GLN C C 1
ATOM 4907 O O . GLN C 1 142 ? 141.615 39.929 155.402 1.00 109.35 141 GLN C O 1
ATOM 4913 N N . ASN C 1 143 ? 142.002 41.483 157.047 1.00 107.39 142 ASN C N 1
ATOM 4914 C CA . ASN C 1 143 ? 142.677 40.589 157.989 1.00 106.35 142 ASN C CA 1
ATOM 4915 C C . ASN C 1 143 ? 141.728 39.538 158.538 1.00 105.30 142 ASN C C 1
ATOM 4916 O O . ASN C 1 143 ? 142.109 38.363 158.633 1.00 102.72 142 ASN C O 1
ATOM 4921 N N . ALA C 1 144 ? 140.479 39.962 158.857 1.00 99.43 143 ALA C N 1
ATOM 4922 C CA . ALA C 1 144 ? 139.426 39.089 159.366 1.00 97.69 143 ALA C CA 1
ATOM 4923 C C . ALA C 1 144 ? 139.122 37.978 158.362 1.00 98.90 143 ALA C C 1
ATOM 4924 O O . ALA C 1 144 ? 139.090 36.804 158.747 1.00 97.72 143 ALA C O 1
ATOM 4926 N N . ILE C 1 145 ? 138.951 38.348 157.073 1.00 94.01 144 ILE C N 1
ATOM 4927 C CA . ILE C 1 145 ? 138.680 37.398 156.000 1.00 94.24 144 ILE C CA 1
ATOM 4928 C C . ILE C 1 145 ? 139.844 36.403 155.866 1.00 98.87 144 ILE C C 1
ATOM 4929 O O . ILE C 1 145 ? 139.626 35.187 155.857 1.00 96.57 144 ILE C O 1
ATOM 4934 N N . HIS C 1 146 ? 141.084 36.929 155.841 1.00 97.81 145 HIS C N 1
ATOM 4935 C CA . HIS C 1 146 ? 142.293 36.112 155.747 1.00 98.11 145 HIS C CA 1
ATOM 4936 C C . HIS C 1 146 ? 142.421 35.150 156.918 1.00 99.80 145 HIS C C 1
ATOM 4937 O O . HIS C 1 146 ? 142.763 33.985 156.714 1.00 99.32 145 HIS C O 1
ATOM 4944 N N . ALA C 1 147 ? 142.079 35.625 158.131 1.00 95.02 146 ALA C N 1
ATOM 4945 C CA . ALA C 1 147 ? 142.079 34.816 159.349 1.00 94.60 146 ALA C CA 1
ATOM 4946 C C . ALA C 1 147 ? 141.073 33.677 159.214 1.00 96.97 146 ALA C C 1
ATOM 4947 O O . ALA C 1 147 ? 141.398 32.526 159.504 1.00 95.01 146 ALA C O 1
ATOM 4949 N N . ASN C 1 148 ? 139.873 34.003 158.701 1.00 94.43 147 ASN C N 1
ATOM 4950 C CA . ASN C 1 148 ? 138.789 33.062 158.478 1.00 94.43 147 ASN C CA 1
ATOM 4951 C C . ASN C 1 148 ? 139.230 31.987 157.500 1.00 99.86 147 ASN C C 1
ATOM 4952 O O . ASN C 1 148 ? 138.917 30.805 157.713 1.00 99.30 147 ASN C O 1
ATOM 4957 N N . ILE C 1 149 ? 139.986 32.392 156.448 1.00 97.76 148 ILE C N 1
ATOM 4958 C CA . ILE C 1 149 ? 140.504 31.459 155.443 1.00 98.22 148 ILE C CA 1
ATOM 4959 C C . ILE C 1 149 ? 141.395 30.411 156.121 1.00 102.29 148 ILE C C 1
ATOM 4960 O O . ILE C 1 149 ? 141.162 29.209 155.943 1.00 98.99 148 ILE C O 1
ATOM 4965 N N . ASP C 1 150 ? 142.340 30.885 156.973 1.00 103.16 149 ASP C N 1
ATOM 4966 C CA . ASP C 1 150 ? 143.278 30.054 157.740 1.00 105.46 149 ASP C CA 1
ATOM 4967 C C . ASP C 1 150 ? 142.526 29.072 158.636 1.00 110.67 149 ASP C C 1
ATOM 4968 O O . ASP C 1 150 ? 142.819 27.876 158.587 1.00 109.94 149 ASP C O 1
ATOM 4973 N N . ASP C 1 151 ? 141.553 29.589 159.436 1.00 107.79 150 ASP C N 1
ATOM 4974 C CA . ASP C 1 151 ? 140.719 28.813 160.359 1.00 107.65 150 ASP C CA 1
ATOM 4975 C C . ASP C 1 151 ? 139.999 27.697 159.616 1.00 109.75 150 ASP C C 1
ATOM 4976 O O . ASP C 1 151 ? 140.044 26.538 160.047 1.00 108.35 150 ASP C O 1
ATOM 4981 N N . PHE C 1 152 ? 139.362 28.049 158.485 1.00 105.45 151 PHE C N 1
ATOM 4982 C CA . PHE C 1 152 ? 138.607 27.102 157.691 1.00 105.35 151 PHE C CA 1
ATOM 4983 C C . PHE C 1 152 ? 139.461 26.034 157.039 1.00 110.50 151 PHE C C 1
ATOM 4984 O O . PHE C 1 152 ? 139.127 24.849 157.134 1.00 109.93 151 PHE C O 1
ATOM 4992 N N . LEU C 1 153 ? 140.510 26.449 156.321 1.00 107.78 152 LEU C N 1
ATOM 4993 C CA . LEU C 1 153 ? 141.329 25.507 155.570 1.00 108.20 152 LEU C CA 1
ATOM 4994 C C . LEU C 1 153 ? 142.148 24.561 156.449 1.00 113.08 152 LEU C C 1
ATOM 4995 O O . LEU C 1 153 ? 142.276 23.384 156.084 1.00 112.32 152 LEU C O 1
ATOM 5000 N N . THR C 1 154 ? 142.649 25.043 157.627 1.00 109.98 153 THR C N 1
ATOM 5001 C CA . THR C 1 154 ? 143.410 24.198 158.563 1.00 109.59 153 THR C CA 1
ATOM 5002 C C . THR C 1 154 ? 142.524 23.029 159.034 1.00 116.13 153 THR C C 1
ATOM 5003 O O . THR C 1 154 ? 143.013 21.913 159.205 1.00 115.25 153 THR C O 1
ATOM 5007 N N . ARG C 1 155 ? 141.205 23.278 159.149 1.00 115.10 154 ARG C N 1
ATOM 5008 C CA . ARG C 1 155 ? 140.217 22.281 159.537 1.00 115.98 154 ARG C CA 1
ATOM 5009 C C . ARG C 1 155 ? 139.775 21.420 158.345 1.00 122.40 154 ARG C C 1
ATOM 5010 O O . ARG C 1 155 ? 139.872 20.197 158.426 1.00 121.01 154 ARG C O 1
ATOM 5018 N N . TYR C 1 156 ? 139.314 22.060 157.237 1.00 122.40 155 TYR C N 1
ATOM 5019 C CA . TYR C 1 156 ? 138.808 21.410 156.017 1.00 124.04 155 TYR C CA 1
ATOM 5020 C C . TYR C 1 156 ? 139.828 20.477 155.375 1.00 128.99 155 TYR C C 1
ATOM 5021 O O . TYR C 1 156 ? 139.480 19.351 155.013 1.00 128.40 155 TYR C O 1
ATOM 5030 N N . LEU C 1 157 ? 141.091 20.938 155.277 1.00 126.58 156 LEU C N 1
ATOM 5031 C CA . LEU C 1 157 ? 142.190 20.207 154.644 1.00 127.08 156 LEU C CA 1
ATOM 5032 C C . LEU C 1 157 ? 143.132 19.523 155.642 1.00 134.98 156 LEU C C 1
ATOM 5033 O O . LEU C 1 157 ? 144.295 19.264 155.309 1.00 135.50 156 LEU C O 1
ATOM 5038 N N . SER C 1 158 ? 142.631 19.210 156.854 1.00 133.23 157 SER C N 1
ATOM 5039 C CA . SER C 1 158 ? 143.423 18.553 157.902 1.00 133.58 157 SER C CA 1
ATOM 5040 C C . SER C 1 158 ? 143.801 17.122 157.529 1.00 136.75 157 SER C C 1
ATOM 5041 O O . SER C 1 158 ? 144.927 16.698 157.805 1.00 136.25 157 SER C O 1
ATOM 5044 N N . ARG C 1 159 ? 142.876 16.394 156.879 1.00 132.92 158 ARG C N 1
ATOM 5045 C CA . ARG C 1 159 ? 143.060 14.992 156.489 1.00 132.86 158 ARG C CA 1
ATOM 5046 C C . ARG C 1 159 ? 143.796 14.806 155.144 1.00 135.81 158 ARG C C 1
ATOM 5047 O O . ARG C 1 159 ? 143.757 13.715 154.563 1.00 135.38 158 ARG C O 1
ATOM 5055 N N . PHE C 1 160 ? 144.484 15.859 154.670 1.00 131.24 159 PHE C N 1
ATOM 5056 C CA . PHE C 1 160 ? 145.235 15.820 153.420 1.00 130.37 159 PHE C CA 1
ATOM 5057 C C . PHE C 1 160 ? 146.667 16.266 153.617 1.00 131.99 159 PHE C C 1
ATOM 5058 O O . PHE C 1 160 ? 146.935 17.217 154.365 1.00 131.44 159 PHE C O 1
ATOM 5066 N N . SER C 1 161 ? 147.581 15.601 152.897 1.00 126.84 160 SER C N 1
ATOM 5067 C CA . SER C 1 161 ? 148.997 15.940 152.892 1.00 125.52 160 SER C CA 1
ATOM 5068 C C . SER C 1 161 ? 149.150 17.230 152.069 1.00 126.79 160 SER C C 1
ATOM 5069 O O . SER C 1 161 ? 148.502 17.348 151.025 1.00 126.19 160 SER C O 1
ATOM 5072 N N . PRO C 1 162 ? 149.974 18.211 152.518 1.00 121.78 161 PRO C N 1
ATOM 5073 C CA . PRO C 1 162 ? 150.121 19.468 151.745 1.00 120.90 161 PRO C CA 1
ATOM 5074 C C . PRO C 1 162 ? 150.525 19.275 150.282 1.00 123.44 161 PRO C C 1
ATOM 5075 O O . PRO C 1 162 ? 150.263 20.135 149.435 1.00 121.67 161 PRO C O 1
ATOM 5079 N N . ALA C 1 163 ? 151.130 18.107 149.997 1.00 120.38 162 ALA C N 1
ATOM 5080 C CA . ALA C 1 163 ? 151.586 17.652 148.693 1.00 119.79 162 ALA C CA 1
ATOM 5081 C C . ALA C 1 163 ? 150.441 17.464 147.698 1.00 122.74 162 ALA C C 1
ATOM 5082 O O . ALA C 1 163 ? 150.651 17.714 146.516 1.00 123.78 162 ALA C O 1
ATOM 5084 N N . ASP C 1 164 ? 149.250 17.016 148.159 1.00 116.61 163 ASP C N 1
ATOM 5085 C CA . ASP C 1 164 ? 148.078 16.756 147.303 1.00 115.05 163 ASP C CA 1
ATOM 5086 C C . ASP C 1 164 ? 147.104 17.959 147.173 1.00 117.19 163 ASP C C 1
ATOM 5087 O O . ASP C 1 164 ? 146.099 17.876 146.459 1.00 115.09 163 ASP C O 1
ATOM 5092 N N . VAL C 1 165 ? 147.429 19.075 147.842 1.00 115.06 164 VAL C N 1
ATOM 5093 C CA . VAL C 1 165 ? 146.593 20.272 147.911 1.00 115.35 164 VAL C CA 1
ATOM 5094 C C . VAL C 1 165 ? 147.145 21.433 147.099 1.00 120.65 164 VAL C C 1
ATOM 5095 O O . VAL C 1 165 ? 148.280 21.849 147.336 1.00 120.78 164 VAL C O 1
ATOM 5099 N N . ASP C 1 166 ? 146.323 21.997 146.189 1.00 117.53 165 ASP C N 1
ATOM 5100 C CA . ASP C 1 166 ? 146.707 23.197 145.451 1.00 117.91 165 ASP C CA 1
ATOM 5101 C C . ASP C 1 166 ? 146.348 24.349 146.387 1.00 123.15 165 ASP C C 1
ATOM 5102 O O . ASP C 1 166 ? 145.180 24.726 146.486 1.00 123.13 165 ASP C O 1
ATOM 5107 N N . HIS C 1 167 ? 147.341 24.854 147.121 1.00 120.47 166 HIS C N 1
ATOM 5108 C CA . HIS C 1 167 ? 147.153 25.914 148.108 1.00 121.42 166 HIS C CA 1
ATOM 5109 C C . HIS C 1 167 ? 146.730 27.245 147.506 1.00 123.24 166 HIS C C 1
ATOM 5110 O O . HIS C 1 167 ? 146.045 28.029 148.168 1.00 121.34 166 HIS C O 1
ATOM 5117 N N . GLU C 1 168 ? 147.116 27.483 146.242 1.00 119.93 167 GLU C N 1
ATOM 5118 C CA . GLU C 1 168 ? 146.764 28.681 145.469 1.00 119.37 167 GLU C CA 1
ATOM 5119 C C . GLU C 1 168 ? 145.245 28.668 145.241 1.00 119.21 167 GLU C C 1
ATOM 5120 O O . GLU C 1 168 ? 144.574 29.676 145.480 1.00 118.79 167 GLU C O 1
ATOM 5126 N N . ARG C 1 169 ? 144.722 27.491 144.826 1.00 112.32 168 ARG C N 1
ATOM 5127 C CA . ARG C 1 169 ? 143.318 27.209 144.547 1.00 110.64 168 ARG C CA 1
ATOM 5128 C C . ARG C 1 169 ? 142.497 27.307 145.819 1.00 114.82 168 ARG C C 1
ATOM 5129 O O . ARG C 1 169 ? 141.504 28.042 145.839 1.00 115.84 168 ARG C O 1
ATOM 5137 N N . ALA C 1 170 ? 142.916 26.554 146.879 1.00 108.84 169 ALA C N 1
ATOM 5138 C CA . ALA C 1 170 ? 142.273 26.500 148.194 1.00 106.81 169 ALA C CA 1
ATOM 5139 C C . ALA C 1 170 ? 142.012 27.899 148.738 1.00 105.04 169 ALA C C 1
ATOM 5140 O O . ALA C 1 170 ? 140.885 28.162 149.134 1.00 103.99 169 ALA C O 1
ATOM 5142 N N . PHE C 1 171 ? 143.012 28.809 148.672 1.00 98.58 170 PHE C N 1
ATOM 5143 C CA . PHE C 1 171 ? 142.859 30.191 149.112 1.00 97.40 170 PHE C CA 1
ATOM 5144 C C . PHE C 1 171 ? 141.860 30.949 148.236 1.00 101.37 170 PHE C C 1
ATOM 5145 O O . PHE C 1 171 ? 140.969 31.614 148.774 1.00 101.08 170 PHE C O 1
ATOM 5153 N N . ARG C 1 172 ? 142.038 30.884 146.900 1.00 97.78 171 ARG C N 1
ATOM 5154 C CA . ARG C 1 172 ? 141.187 31.570 145.932 1.00 98.30 171 ARG C CA 1
ATOM 5155 C C . ARG C 1 172 ? 139.704 31.210 146.097 1.00 100.54 171 ARG C C 1
ATOM 5156 O O . ARG C 1 172 ? 138.881 32.111 146.227 1.00 99.06 171 ARG C O 1
ATOM 5164 N N . LEU C 1 173 ? 139.382 29.906 146.105 1.00 97.25 172 LEU C N 1
ATOM 5165 C CA . LEU C 1 173 ? 138.022 29.394 146.253 1.00 97.48 172 LEU C CA 1
ATOM 5166 C C . LEU C 1 173 ? 137.406 29.709 147.607 1.00 102.40 172 LEU C C 1
ATOM 5167 O O . LEU C 1 173 ? 136.218 30.036 147.674 1.00 101.60 172 LEU C O 1
ATOM 5172 N N . CYS C 1 174 ? 138.217 29.639 148.681 1.00 99.92 173 CYS C N 1
ATOM 5173 C CA . CYS C 1 174 ? 137.793 29.950 150.045 1.00 99.81 173 CYS C CA 1
ATOM 5174 C C . CYS C 1 174 ? 137.448 31.433 150.161 1.00 99.12 173 CYS C C 1
ATOM 5175 O O . CYS C 1 174 ? 136.487 31.793 150.842 1.00 98.84 173 CYS C O 1
ATOM 5178 N N . LEU C 1 175 ? 138.206 32.282 149.460 1.00 92.99 174 LEU C N 1
ATOM 5179 C CA . LEU C 1 175 ? 137.975 33.717 149.408 1.00 92.09 174 LEU C CA 1
ATOM 5180 C C . LEU C 1 175 ? 136.649 33.985 148.688 1.00 95.23 174 LEU C C 1
ATOM 5181 O O . LEU C 1 175 ? 135.874 34.822 149.141 1.00 95.07 174 LEU C O 1
ATOM 5186 N N . ASP C 1 176 ? 136.398 33.276 147.566 1.00 91.63 175 ASP C N 1
ATOM 5187 C CA . ASP C 1 176 ? 135.183 33.395 146.762 1.00 92.04 175 ASP C CA 1
ATOM 5188 C C . ASP C 1 176 ? 133.974 33.044 147.622 1.00 96.72 175 ASP C C 1
ATOM 5189 O O . ASP C 1 176 ? 132.971 33.761 147.601 1.00 96.47 175 ASP C O 1
ATOM 5194 N N . TYR C 1 177 ? 134.101 31.946 148.403 1.00 93.21 176 TYR C N 1
ATOM 5195 C CA . TYR C 1 177 ? 133.098 31.449 149.339 1.00 92.17 176 TYR C CA 1
ATOM 5196 C C . TYR C 1 177 ? 132.765 32.519 150.373 1.00 92.65 176 TYR C C 1
ATOM 5197 O O . TYR C 1 177 ? 131.598 32.851 150.551 1.00 92.41 176 TYR C O 1
ATOM 5206 N N . LEU C 1 178 ? 133.784 33.081 151.015 1.00 88.11 177 LEU C N 1
ATOM 5207 C CA . LEU C 1 178 ? 133.597 34.077 152.056 1.00 88.30 177 LEU C CA 1
ATOM 5208 C C . LEU C 1 178 ? 133.078 35.404 151.542 1.00 91.99 177 LEU C C 1
ATOM 5209 O O . LEU C 1 178 ? 132.270 36.021 152.233 1.00 91.79 177 LEU C O 1
ATOM 5214 N N . ILE C 1 179 ? 133.484 35.821 150.321 1.00 88.49 178 ILE C N 1
ATOM 5215 C CA . ILE C 1 179 ? 133.003 37.070 149.711 1.00 87.89 178 ILE C CA 1
ATOM 5216 C C . ILE C 1 179 ? 131.519 36.944 149.410 1.00 89.59 178 ILE C C 1
ATOM 5217 O O . ILE C 1 179 ? 130.763 37.867 149.725 1.00 90.29 178 ILE C O 1
ATOM 5222 N N . GLU C 1 180 ? 131.102 35.782 148.868 1.00 81.82 179 GLU C N 1
ATOM 5223 C CA . GLU C 1 180 ? 129.703 35.505 148.563 1.00 79.92 179 GLU C CA 1
ATOM 5224 C C . GLU C 1 180 ? 128.874 35.500 149.854 1.00 83.85 179 GLU C C 1
ATOM 5225 O O . GLU C 1 180 ? 127.834 36.175 149.906 1.00 83.92 179 GLU C O 1
ATOM 5231 N N . GLU C 1 181 ? 129.357 34.760 150.896 1.00 78.72 180 GLU C N 1
ATOM 5232 C CA . GLU C 1 181 ? 128.700 34.633 152.191 1.00 78.09 180 GLU C CA 1
ATOM 5233 C C . GLU C 1 181 ? 128.445 36.006 152.814 1.00 80.88 180 GLU C C 1
ATOM 5234 O O . GLU C 1 181 ? 127.330 36.270 153.270 1.00 79.74 180 GLU C O 1
ATOM 5240 N N . CYS C 1 182 ? 129.444 36.897 152.758 1.00 78.24 181 CYS C N 1
ATOM 5241 C CA . CYS C 1 182 ? 129.322 38.241 153.314 1.00 79.66 181 CYS C CA 1
ATOM 5242 C C . CYS C 1 182 ? 128.437 39.155 152.497 1.00 80.49 181 CYS C C 1
ATOM 5243 O O . CYS C 1 182 ? 127.725 39.987 153.075 1.00 79.10 181 CYS C O 1
ATOM 5246 N N . SER C 1 183 ? 128.496 39.000 151.148 1.00 75.26 182 SER C N 1
ATOM 5247 C CA . SER C 1 183 ? 127.706 39.756 150.182 1.00 74.05 182 SER C CA 1
ATOM 5248 C C . SER C 1 183 ? 126.214 39.469 150.365 1.00 77.01 182 SER C C 1
ATOM 5249 O O . SER C 1 183 ? 125.397 40.394 150.346 1.00 75.86 182 SER C O 1
ATOM 5252 N N . VAL C 1 184 ? 125.873 38.182 150.596 1.00 73.27 183 VAL C N 1
ATOM 5253 C CA . VAL C 1 184 ? 124.511 37.698 150.824 1.00 72.68 183 VAL C CA 1
ATOM 5254 C C . VAL C 1 184 ? 124.052 38.129 152.209 1.00 78.11 183 VAL C C 1
ATOM 5255 O O . VAL C 1 184 ? 122.896 38.516 152.369 1.00 77.55 183 VAL C O 1
ATOM 5259 N N . MET C 1 185 ? 124.969 38.109 153.199 1.00 76.04 184 MET C N 1
ATOM 5260 C CA . MET C 1 185 ? 124.669 38.539 154.562 1.00 76.23 184 MET C CA 1
ATOM 5261 C C . MET C 1 185 ? 124.141 39.968 154.586 1.00 78.56 184 MET C C 1
ATOM 5262 O O . MET C 1 185 ? 123.153 40.238 155.256 1.00 74.69 184 MET C O 1
ATOM 5267 N N . CYS C 1 186 ? 124.775 40.862 153.821 1.00 79.73 185 CYS C N 1
ATOM 5268 C CA . CYS C 1 186 ? 124.392 42.270 153.721 1.00 82.10 185 CYS C CA 1
ATOM 5269 C C . CYS C 1 186 ? 122.969 42.454 153.218 1.00 83.50 185 CYS C C 1
ATOM 5270 O O . CYS C 1 186 ? 122.269 43.374 153.667 1.00 82.96 185 CYS C O 1
ATOM 5273 N N . LEU C 1 187 ? 122.550 41.558 152.304 1.00 77.08 186 LEU C N 1
ATOM 5274 C CA . LEU C 1 187 ? 121.222 41.521 151.704 1.00 75.28 186 LEU C CA 1
ATOM 5275 C C . LEU C 1 187 ? 120.133 41.188 152.725 1.00 78.11 186 LEU C C 1
ATOM 5276 O O . LEU C 1 187 ? 119.008 41.598 152.527 1.00 79.64 186 LEU C O 1
ATOM 5281 N N . TRP C 1 188 ? 120.448 40.463 153.802 1.00 72.48 187 TRP C N 1
ATOM 5282 C CA . TRP C 1 188 ? 119.466 40.005 154.792 1.00 71.76 187 TRP C CA 1
ATOM 5283 C C . TRP C 1 188 ? 118.696 41.104 155.501 1.00 77.81 187 TRP C C 1
ATOM 5284 O O . TRP C 1 188 ? 117.553 40.869 155.896 1.00 76.61 187 TRP C O 1
ATOM 5295 N N . THR C 1 189 ? 119.275 42.318 155.597 1.00 78.43 188 THR C N 1
ATOM 5296 C CA . THR C 1 189 ? 118.649 43.517 156.206 1.00 79.28 188 THR C CA 1
ATOM 5297 C C . THR C 1 189 ? 117.336 43.867 155.474 1.00 83.85 188 THR C C 1
ATOM 5298 O O . THR C 1 189 ? 116.419 44.428 156.085 1.00 83.89 188 THR C O 1
ATOM 5302 N N . GLU C 1 190 ? 117.244 43.484 154.168 1.00 79.07 189 GLU C N 1
ATOM 5303 C CA . GLU C 1 190 ? 116.062 43.669 153.321 1.00 77.89 189 GLU C CA 1
ATOM 5304 C C . GLU C 1 190 ? 114.827 43.062 153.982 1.00 82.27 189 GLU C C 1
ATOM 5305 O O . GLU C 1 190 ? 113.746 43.658 153.916 1.00 82.49 189 GLU C O 1
ATOM 5311 N N . GLN C 1 191 ? 114.992 41.888 154.634 1.00 78.96 190 GLN C N 1
ATOM 5312 C CA . GLN C 1 191 ? 113.880 41.171 155.259 1.00 78.62 190 GLN C CA 1
ATOM 5313 C C . GLN C 1 191 ? 113.747 41.461 156.752 1.00 82.46 190 GLN C C 1
ATOM 5314 O O . GLN C 1 191 ? 112.909 40.855 157.440 1.00 81.70 190 GLN C O 1
ATOM 5320 N N . LYS C 1 192 ? 114.505 42.464 157.227 1.00 79.54 191 LYS C N 1
ATOM 5321 C CA . LYS C 1 192 ? 114.385 43.022 158.577 1.00 79.93 191 LYS C CA 1
ATOM 5322 C C . LYS C 1 192 ? 114.379 41.975 159.742 1.00 82.78 191 LYS C C 1
ATOM 5323 O O . LYS C 1 192 ? 113.580 42.073 160.683 1.00 80.84 191 LYS C O 1
ATOM 5329 N N . TYR C 1 193 ? 115.261 40.962 159.642 1.00 80.20 192 TYR C N 1
ATOM 5330 C CA . TYR C 1 193 ? 115.426 39.894 160.632 1.00 79.34 192 TYR C CA 1
ATOM 5331 C C . TYR C 1 193 ? 116.101 40.540 161.837 1.00 84.18 192 TYR C C 1
ATOM 5332 O O . TYR C 1 193 ? 117.175 41.148 161.688 1.00 85.10 192 TYR C O 1
ATOM 5341 N N . ASP C 1 194 ? 115.442 40.466 163.017 1.00 77.29 193 ASP C N 1
ATOM 5342 C CA . ASP C 1 194 ? 115.940 41.080 164.242 1.00 74.40 193 ASP C CA 1
ATOM 5343 C C . ASP C 1 194 ? 117.188 40.360 164.740 1.00 75.82 193 ASP C C 1
ATOM 5344 O O . ASP C 1 194 ? 118.188 41.009 165.049 1.00 74.96 193 ASP C O 1
ATOM 5349 N N . PHE C 1 195 ? 117.150 39.008 164.754 1.00 70.34 194 PHE C N 1
ATOM 5350 C CA . PHE C 1 195 ? 118.249 38.175 165.246 1.00 67.64 194 PHE C CA 1
ATOM 5351 C C . PHE C 1 195 ? 118.716 37.119 164.269 1.00 73.42 194 PHE C C 1
ATOM 5352 O O . PHE C 1 195 ? 117.910 36.559 163.522 1.00 74.76 194 PHE C O 1
ATOM 5360 N N . GLU C 1 196 ? 120.018 36.828 164.296 1.00 68.88 195 GLU C N 1
ATOM 5361 C CA . GLU C 1 196 ? 120.618 35.776 163.479 1.00 68.78 195 GLU C CA 1
ATOM 5362 C C . GLU C 1 196 ? 121.104 34.678 164.435 1.00 73.10 195 GLU C C 1
ATOM 5363 O O . GLU C 1 196 ? 122.053 34.888 165.186 1.00 73.04 195 GLU C O 1
ATOM 5369 N N . VAL C 1 197 ? 120.431 33.530 164.397 1.00 69.98 196 VAL C N 1
ATOM 5370 C CA . VAL C 1 197 ? 120.705 32.359 165.214 1.00 70.84 196 VAL C CA 1
ATOM 5371 C C . VAL C 1 197 ? 121.639 31.357 164.517 1.00 76.84 196 VAL C C 1
ATOM 5372 O O . VAL C 1 197 ? 121.263 30.667 163.551 1.00 78.03 196 VAL C O 1
ATOM 5376 N N . TYR C 1 198 ? 122.884 31.313 165.004 1.00 71.94 197 TYR C N 1
ATOM 5377 C CA . TYR C 1 198 ? 123.885 30.367 164.556 1.00 69.88 197 TYR C CA 1
ATOM 5378 C C . TYR C 1 198 ? 124.419 29.691 165.812 1.00 72.19 197 TYR C C 1
ATOM 5379 O O . TYR C 1 198 ? 124.862 30.428 166.688 1.00 72.36 197 TYR C O 1
ATOM 5388 N N . PRO C 1 199 ? 124.255 28.335 165.984 1.00 67.02 198 PRO C N 1
ATOM 5389 C CA . PRO C 1 199 ? 124.610 27.679 167.249 1.00 66.34 198 PRO C CA 1
ATOM 5390 C C . PRO C 1 199 ? 126.018 27.964 167.763 1.00 72.19 198 PRO C C 1
ATOM 5391 O O . PRO C 1 199 ? 126.160 28.511 168.865 1.00 72.66 198 PRO C O 1
ATOM 5395 N N . SER C 1 200 ? 127.056 27.646 166.964 1.00 68.23 199 SER C N 1
ATOM 5396 C CA . SER C 1 200 ? 128.435 27.984 167.314 1.00 67.08 199 SER C CA 1
ATOM 5397 C C . SER C 1 200 ? 128.548 29.469 166.972 1.00 73.81 199 SER C C 1
ATOM 5398 O O . SER C 1 200 ? 127.548 30.096 166.648 1.00 73.14 199 SER C O 1
ATOM 5401 N N . GLY C 1 201 ? 129.705 30.064 167.049 1.00 73.77 200 GLY C N 1
ATOM 5402 C CA . GLY C 1 201 ? 129.700 31.483 166.736 1.00 75.29 200 GLY C CA 1
ATOM 5403 C C . GLY C 1 201 ? 129.547 31.824 165.262 1.00 81.88 200 GLY C C 1
ATOM 5404 O O . GLY C 1 201 ? 129.469 30.938 164.389 1.00 79.37 200 GLY C O 1
ATOM 5405 N N . ARG C 1 202 ? 129.515 33.145 165.002 1.00 80.69 201 ARG C N 1
ATOM 5406 C CA . ARG C 1 202 ? 129.578 33.737 163.688 1.00 80.47 201 ARG C CA 1
ATOM 5407 C C . ARG C 1 202 ? 131.062 33.641 163.306 1.00 83.10 201 ARG C C 1
ATOM 5408 O O . ARG C 1 202 ? 131.915 33.958 164.137 1.00 82.53 201 ARG C O 1
ATOM 5416 N N . ASN C 1 203 ? 131.383 33.215 162.079 1.00 79.07 202 ASN C N 1
ATOM 5417 C CA . ASN C 1 203 ? 132.782 33.150 161.665 1.00 78.49 202 ASN C CA 1
ATOM 5418 C C . ASN C 1 203 ? 133.403 34.564 161.587 1.00 83.94 202 ASN C C 1
ATOM 5419 O O . ASN C 1 203 ? 132.659 35.554 161.593 1.00 84.00 202 ASN C O 1
ATOM 5424 N N . LYS C 1 204 ? 134.750 34.661 161.579 1.00 82.01 203 LYS C N 1
ATOM 5425 C CA . LYS C 1 204 ? 135.485 35.943 161.581 1.00 82.62 203 LYS C CA 1
ATOM 5426 C C . LYS C 1 204 ? 135.031 36.944 160.506 1.00 86.19 203 LYS C C 1
ATOM 5427 O O . LYS C 1 204 ? 134.781 38.115 160.839 1.00 86.34 203 LYS C O 1
ATOM 5433 N N . ALA C 1 205 ? 134.881 36.466 159.244 1.00 80.68 204 ALA C N 1
ATOM 5434 C CA . ALA C 1 205 ? 134.440 37.260 158.102 1.00 80.33 204 ALA C CA 1
ATOM 5435 C C . ALA C 1 205 ? 133.046 37.874 158.321 1.00 85.00 204 ALA C C 1
ATOM 5436 O O . ALA C 1 205 ? 132.886 39.086 158.154 1.00 84.16 204 ALA C O 1
ATOM 5438 N N . MET C 1 206 ? 132.058 37.053 158.741 1.00 81.99 205 MET C N 1
ATOM 5439 C CA . MET C 1 206 ? 130.698 37.509 158.978 1.00 82.40 205 MET C CA 1
ATOM 5440 C C . MET C 1 206 ? 130.593 38.461 160.138 1.00 89.34 205 MET C C 1
ATOM 5441 O O . MET C 1 206 ? 129.826 39.436 160.062 1.00 89.14 205 MET C O 1
ATOM 5446 N N . ALA C 1 207 ? 131.399 38.214 161.192 1.00 87.37 206 ALA C N 1
ATOM 5447 C CA . ALA C 1 207 ? 131.463 39.069 162.368 1.00 87.59 206 ALA C CA 1
ATOM 5448 C C . ALA C 1 207 ? 131.996 40.451 161.953 1.00 90.76 206 ALA C C 1
ATOM 5449 O O . ALA C 1 207 ? 131.434 41.487 162.342 1.00 88.89 206 ALA C O 1
ATOM 5451 N N . ALA C 1 208 ? 133.023 40.444 161.084 1.00 88.61 207 ALA C N 1
ATOM 5452 C CA . ALA C 1 208 ? 133.634 41.665 160.556 1.00 89.76 207 ALA C CA 1
ATOM 5453 C C . ALA C 1 208 ? 132.660 42.453 159.697 1.00 95.08 207 ALA C C 1
ATOM 5454 O O . ALA C 1 208 ? 132.562 43.674 159.861 1.00 94.48 207 ALA C O 1
ATOM 5456 N N . THR C 1 209 ? 131.912 41.742 158.810 1.00 92.01 208 THR C N 1
ATOM 5457 C CA . THR C 1 209 ? 130.909 42.322 157.911 1.00 91.64 208 THR C CA 1
ATOM 5458 C C . THR C 1 209 ? 129.818 42.992 158.720 1.00 96.32 208 THR C C 1
ATOM 5459 O O . THR C 1 209 ? 129.426 44.104 158.377 1.00 94.12 208 THR C O 1
ATOM 5463 N N . TYR C 1 210 ? 129.354 42.337 159.815 1.00 96.01 209 TYR C N 1
ATOM 5464 C CA . TYR C 1 210 ? 128.346 42.925 160.694 1.00 97.09 209 TYR C CA 1
ATOM 5465 C C . TYR C 1 210 ? 128.912 44.213 161.290 1.00 106.49 209 TYR C C 1
ATOM 5466 O O . TYR C 1 210 ? 128.280 45.266 161.182 1.00 106.00 209 TYR C O 1
ATOM 5475 N N . GLU C 1 211 ? 130.152 44.138 161.818 1.00 106.67 210 GLU C N 1
ATOM 5476 C CA . GLU C 1 211 ? 130.826 45.269 162.441 1.00 107.79 210 GLU C CA 1
ATOM 5477 C C . GLU C 1 211 ? 130.955 46.504 161.528 1.00 111.08 210 GLU C C 1
ATOM 5478 O O . GLU C 1 211 ? 130.508 47.591 161.914 1.00 109.60 210 GLU C O 1
ATOM 5484 N N . PHE C 1 212 ? 131.514 46.321 160.316 1.00 108.09 211 PHE C N 1
ATOM 5485 C CA . PHE C 1 212 ? 131.786 47.412 159.376 1.00 107.81 211 PHE C CA 1
ATOM 5486 C C . PHE C 1 212 ? 130.681 47.787 158.400 1.00 110.47 211 PHE C C 1
ATOM 5487 O O . PHE C 1 212 ? 130.565 48.963 158.066 1.00 110.20 211 PHE C O 1
ATOM 5495 N N . LEU C 1 213 ? 129.908 46.816 157.905 1.00 106.11 212 LEU C N 1
ATOM 5496 C CA . LEU C 1 213 ? 128.918 47.085 156.856 1.00 104.80 212 LEU C CA 1
ATOM 5497 C C . LEU C 1 213 ? 127.459 47.007 157.276 1.00 109.63 212 LEU C C 1
ATOM 5498 O O . LEU C 1 213 ? 126.626 47.644 156.626 1.00 110.39 212 LEU C O 1
ATOM 5503 N N . ILE C 1 214 ? 127.130 46.248 158.334 1.00 104.92 213 ILE C N 1
ATOM 5504 C CA . ILE C 1 214 ? 125.720 46.083 158.687 1.00 104.07 213 ILE C CA 1
ATOM 5505 C C . ILE C 1 214 ? 125.303 46.895 159.952 1.00 107.78 213 ILE C C 1
ATOM 5506 O O . ILE C 1 214 ? 124.438 47.771 159.819 1.00 107.14 213 ILE C O 1
ATOM 5511 N N . LYS C 1 215 ? 125.876 46.596 161.151 1.00 103.85 214 LYS C N 1
ATOM 5512 C CA . LYS C 1 215 ? 125.547 47.242 162.434 1.00 103.42 214 LYS C CA 1
ATOM 5513 C C . LYS C 1 215 ? 125.470 48.777 162.356 1.00 106.49 214 LYS C C 1
ATOM 5514 O O . LYS C 1 215 ? 124.459 49.317 162.819 1.00 105.19 214 LYS C O 1
ATOM 5520 N N . PRO C 1 216 ? 126.452 49.496 161.731 1.00 103.08 215 PRO C N 1
ATOM 5521 C CA . PRO C 1 216 ? 126.337 50.965 161.642 1.00 102.49 215 PRO C CA 1
ATOM 5522 C C . PRO C 1 216 ? 125.038 51.509 161.030 1.00 106.51 215 PRO C C 1
ATOM 5523 O O . PRO C 1 216 ? 124.556 52.547 161.470 1.00 105.81 215 PRO C O 1
ATOM 5527 N N . HIS C 1 217 ? 124.460 50.808 160.050 1.00 103.92 216 HIS C N 1
ATOM 5528 C CA . HIS C 1 217 ? 123.258 51.266 159.357 1.00 104.19 216 HIS C CA 1
ATOM 5529 C C . HIS C 1 217 ? 121.961 50.689 159.910 1.00 107.61 216 HIS C C 1
ATOM 5530 O O . HIS C 1 217 ? 120.923 51.346 159.809 1.00 107.18 216 HIS C O 1
ATOM 5537 N N . HIS C 1 218 ? 121.999 49.456 160.448 1.00 104.31 217 HIS C N 1
ATOM 5538 C CA . HIS C 1 218 ? 120.826 48.789 161.037 1.00 104.31 217 HIS C CA 1
ATOM 5539 C C . HIS C 1 218 ? 121.285 48.003 162.260 1.00 108.28 217 HIS C C 1
ATOM 5540 O O . HIS C 1 218 ? 121.648 46.825 162.133 1.00 107.03 217 HIS C O 1
ATOM 5547 N N . PRO C 1 219 ? 121.324 48.622 163.457 1.00 105.00 218 PRO C N 1
ATOM 5548 C CA . PRO C 1 219 ? 121.824 47.879 164.619 1.00 104.47 218 PRO C CA 1
ATOM 5549 C C . PRO C 1 219 ? 120.772 46.952 165.215 1.00 104.25 218 PRO C C 1
ATOM 5550 O O . PRO C 1 219 ? 121.125 46.061 165.989 1.00 103.57 218 PRO C O 1
ATOM 5554 N N . ASN C 1 220 ? 119.496 47.152 164.835 1.00 96.94 219 ASN C N 1
ATOM 5555 C CA . ASN C 1 220 ? 118.378 46.366 165.341 1.00 95.30 219 ASN C CA 1
ATOM 5556 C C . ASN C 1 220 ? 117.988 45.216 164.399 1.00 94.22 219 ASN C C 1
ATOM 5557 O O . ASN C 1 220 ? 116.886 44.655 164.503 1.00 93.26 219 ASN C O 1
ATOM 5562 N N . TYR C 1 221 ? 118.930 44.844 163.510 1.00 86.48 220 TYR C N 1
ATOM 5563 C CA . TYR C 1 221 ? 118.818 43.723 162.584 1.00 83.48 220 TYR C CA 1
ATOM 5564 C C . TYR C 1 221 ? 120.030 42.850 162.731 1.00 78.72 220 TYR C C 1
ATOM 5565 O O . TYR C 1 221 ? 121.103 43.330 163.094 1.00 76.16 220 TYR C O 1
ATOM 5574 N N . LEU C 1 222 ? 119.855 41.562 162.435 1.00 73.30 221 LEU C N 1
ATOM 5575 C CA . LEU C 1 222 ? 120.905 40.538 162.454 1.00 72.39 221 LEU C CA 1
ATOM 5576 C C . LEU C 1 222 ? 121.728 40.524 163.752 1.00 74.55 221 LEU C C 1
ATOM 5577 O O . LEU C 1 222 ? 122.937 40.311 163.696 1.00 72.42 221 LEU C O 1
ATOM 5582 N N . ARG C 1 223 ? 121.075 40.779 164.919 1.00 70.49 222 ARG C N 1
ATOM 5583 C CA . ARG C 1 223 ? 121.758 40.761 166.224 1.00 68.87 222 ARG C CA 1
ATOM 5584 C C . ARG C 1 223 ? 122.103 39.267 166.498 1.00 70.66 222 ARG C C 1
ATOM 5585 O O . ARG C 1 223 ? 121.218 38.400 166.442 1.00 71.26 222 ARG C O 1
ATOM 5593 N N . PRO C 1 224 ? 123.392 38.934 166.658 1.00 63.26 223 PRO C N 1
ATOM 5594 C CA . PRO C 1 224 ? 123.767 37.512 166.798 1.00 62.54 223 PRO C CA 1
ATOM 5595 C C . PRO C 1 224 ? 123.257 36.814 168.052 1.00 67.85 223 PRO C C 1
ATOM 5596 O O . PRO C 1 224 ? 123.182 37.407 169.135 1.00 68.38 223 PRO C O 1
ATOM 5600 N N . VAL C 1 225 ? 122.897 35.536 167.883 1.00 64.52 224 VAL C N 1
ATOM 5601 C CA . VAL C 1 225 ? 122.393 34.643 168.937 1.00 64.20 224 VAL C CA 1
ATOM 5602 C C . VAL C 1 225 ? 123.135 33.309 168.819 1.00 72.01 224 VAL C C 1
ATOM 5603 O O . VAL C 1 225 ? 123.108 32.676 167.754 1.00 71.14 224 VAL C O 1
ATOM 5607 N N . ALA C 1 226 ? 123.851 32.926 169.907 1.00 71.86 225 ALA C N 1
ATOM 5608 C CA . ALA C 1 226 ? 124.669 31.704 169.983 1.00 71.59 225 ALA C CA 1
ATOM 5609 C C . ALA C 1 226 ? 124.035 30.701 170.913 1.00 76.71 225 ALA C C 1
ATOM 5610 O O . ALA C 1 226 ? 123.345 31.077 171.869 1.00 78.56 225 ALA C O 1
ATOM 5612 N N . LEU C 1 227 ? 124.258 29.419 170.645 1.00 71.23 226 LEU C N 1
ATOM 5613 C CA . LEU C 1 227 ? 123.648 28.404 171.488 1.00 69.59 226 LEU C CA 1
ATOM 5614 C C . LEU C 1 227 ? 124.627 27.546 172.259 1.00 70.53 226 LEU C C 1
ATOM 5615 O O . LEU C 1 227 ? 125.836 27.522 171.976 1.00 69.12 226 LEU C O 1
ATOM 5620 N N . ARG C 1 228 ? 124.083 26.857 173.260 1.00 66.63 227 ARG C N 1
ATOM 5621 C CA . ARG C 1 228 ? 124.795 25.942 174.136 1.00 66.93 227 ARG C CA 1
ATOM 5622 C C . ARG C 1 228 ? 124.026 24.614 174.154 1.00 73.53 227 ARG C C 1
ATOM 5623 O O . ARG C 1 228 ? 122.814 24.581 174.405 1.00 74.03 227 ARG C O 1
ATOM 5631 N N . PHE C 1 229 ? 124.715 23.535 173.834 1.00 71.50 228 PHE C N 1
ATOM 5632 C CA . PHE C 1 229 ? 124.084 22.231 173.857 1.00 72.90 228 PHE C CA 1
ATOM 5633 C C . PHE C 1 229 ? 124.587 21.434 175.058 1.00 80.57 228 PHE C C 1
ATOM 5634 O O . PHE C 1 229 ? 125.778 21.499 175.400 1.00 79.83 228 PHE C O 1
ATOM 5642 N N . LYS C 1 230 ? 123.680 20.682 175.693 1.00 80.35 229 LYS C N 1
ATOM 5643 C CA . LYS C 1 230 ? 123.978 19.828 176.843 1.00 81.87 229 LYS C CA 1
ATOM 5644 C C . LYS C 1 230 ? 123.112 18.603 176.747 1.00 91.44 229 LYS C C 1
ATOM 5645 O O . LYS C 1 230 ? 121.936 18.714 176.358 1.00 90.52 229 LYS C O 1
ATOM 5651 N N . LYS C 1 231 ? 123.665 17.433 177.117 1.00 93.67 230 LYS C N 1
ATOM 5652 C CA . LYS C 1 231 ? 122.855 16.215 177.156 1.00 96.80 230 LYS C CA 1
ATOM 5653 C C . LYS C 1 231 ? 122.309 16.041 178.574 1.00 108.03 230 LYS C C 1
ATOM 5654 O O . LYS C 1 231 ? 123.070 16.077 179.546 1.00 105.89 230 LYS C O 1
ATOM 5660 N N . TYR C 1 232 ? 120.970 15.986 178.683 1.00 113.08 231 TYR C N 1
ATOM 5661 C CA . TYR C 1 232 ? 120.237 15.895 179.950 1.00 117.02 231 TYR C CA 1
ATOM 5662 C C . TYR C 1 232 ? 120.018 14.426 180.360 1.00 124.63 231 TYR C C 1
ATOM 5663 O O . TYR C 1 232 ? 119.348 13.685 179.631 1.00 124.72 231 TYR C O 1
ATOM 5672 N N . PRO C 1 233 ? 120.641 13.963 181.480 1.00 123.03 232 PRO C N 1
ATOM 5673 C CA . PRO C 1 233 ? 120.490 12.545 181.858 1.00 128.27 232 PRO C CA 1
ATOM 5674 C C . PRO C 1 233 ? 119.121 12.217 182.465 1.00 170.25 232 PRO C C 1
ATOM 5675 O O . PRO C 1 233 ? 118.146 11.976 181.749 1.00 134.77 232 PRO C O 1
ATOM 5679 N N . ARG D 1 8 ? 159.607 7.524 203.309 1.00 116.03 7 ARG D N 1
ATOM 5680 C CA . ARG D 1 8 ? 159.086 8.852 202.947 1.00 115.68 7 ARG D CA 1
ATOM 5681 C C . ARG D 1 8 ? 159.808 9.966 203.755 1.00 117.77 7 ARG D C 1
ATOM 5682 O O . ARG D 1 8 ? 160.052 9.803 204.965 1.00 118.25 7 ARG D O 1
ATOM 5690 N N . ILE D 1 9 ? 160.139 11.100 203.068 1.00 110.07 8 ILE D N 1
ATOM 5691 C CA . ILE D 1 9 ? 160.919 12.245 203.592 1.00 106.86 8 ILE D CA 1
ATOM 5692 C C . ILE D 1 9 ? 160.129 13.589 203.590 1.00 101.05 8 ILE D C 1
ATOM 5693 O O . ILE D 1 9 ? 159.702 14.023 202.526 1.00 101.06 8 ILE D O 1
ATOM 5698 N N . VAL D 1 10 ? 159.992 14.267 204.754 1.00 90.42 9 VAL D N 1
ATOM 5699 C CA . VAL D 1 10 ? 159.298 15.574 204.837 1.00 87.10 9 VAL D CA 1
ATOM 5700 C C . VAL D 1 10 ? 160.301 16.775 204.733 1.00 87.20 9 VAL D C 1
ATOM 5701 O O . VAL D 1 10 ? 161.296 16.824 205.465 1.00 87.12 9 VAL D O 1
ATOM 5705 N N . LYS D 1 11 ? 160.012 17.725 203.808 1.00 79.72 10 LYS D N 1
ATOM 5706 C CA . LYS D 1 11 ? 160.781 18.947 203.564 1.00 77.60 10 LYS D CA 1
ATOM 5707 C C . LYS D 1 11 ? 159.953 20.195 203.933 1.00 80.34 10 LYS D C 1
ATOM 5708 O O . LYS D 1 11 ? 158.788 20.331 203.505 1.00 80.73 10 LYS D O 1
ATOM 5714 N N . ALA D 1 12 ? 160.573 21.109 204.738 1.00 73.60 11 ALA D N 1
ATOM 5715 C CA . ALA D 1 12 ? 159.991 22.379 205.178 1.00 71.15 11 ALA D CA 1
ATOM 5716 C C . ALA D 1 12 ? 160.492 23.538 204.297 1.00 73.06 11 ALA D C 1
ATOM 5717 O O . ALA D 1 12 ? 161.640 23.526 203.842 1.00 72.09 11 ALA D O 1
ATOM 5719 N N . SER D 1 13 ? 159.596 24.482 203.993 1.00 68.68 12 SER D N 1
ATOM 5720 C CA . SER D 1 13 ? 159.867 25.664 203.185 1.00 68.31 12 SER D CA 1
ATOM 5721 C C . SER D 1 13 ? 159.139 26.847 203.778 1.00 72.46 12 SER D C 1
ATOM 5722 O O . SER D 1 13 ? 158.155 26.658 204.482 1.00 71.99 12 SER D O 1
ATOM 5725 N N . PHE D 1 14 ? 159.608 28.067 203.506 1.00 70.29 13 PHE D N 1
ATOM 5726 C CA . PHE D 1 14 ? 158.940 29.277 204.000 1.00 69.96 13 PHE D CA 1
ATOM 5727 C C . PHE D 1 14 ? 157.638 29.534 203.245 1.00 78.62 13 PHE D C 1
ATOM 5728 O O . PHE D 1 14 ? 157.481 29.111 202.101 1.00 80.02 13 PHE D O 1
ATOM 5736 N N . ARG D 1 15 ? 156.697 30.173 203.907 1.00 77.42 14 ARG D N 1
ATOM 5737 C CA . ARG D 1 15 ? 155.374 30.460 203.371 1.00 78.79 14 ARG D CA 1
ATOM 5738 C C . ARG D 1 15 ? 155.029 31.936 203.666 1.00 87.97 14 ARG D C 1
ATOM 5739 O O . ARG D 1 15 ? 155.104 32.378 204.831 1.00 90.29 14 ARG D O 1
ATOM 5747 N N . GLU D 1 16 ? 154.675 32.690 202.618 1.00 84.46 15 GLU D N 1
ATOM 5748 C CA . GLU D 1 16 ? 154.218 34.100 202.670 1.00 85.46 15 GLU D CA 1
ATOM 5749 C C . GLU D 1 16 ? 155.323 35.181 203.020 1.00 89.28 15 GLU D C 1
ATOM 5750 O O . GLU D 1 16 ? 155.020 36.374 202.958 1.00 89.38 15 GLU D O 1
ATOM 5756 N N . ASN D 1 17 ? 156.585 34.794 203.271 1.00 84.60 16 ASN D N 1
ATOM 5757 C CA . ASN D 1 17 ? 157.652 35.769 203.555 1.00 83.76 16 ASN D CA 1
ATOM 5758 C C . ASN D 1 17 ? 158.299 36.347 202.283 1.00 85.79 16 ASN D C 1
ATOM 5759 O O . ASN D 1 17 ? 158.911 35.603 201.524 1.00 84.54 16 ASN D O 1
ATOM 5764 N N . PRO D 1 18 ? 158.176 37.669 202.038 1.00 83.80 17 PRO D N 1
ATOM 5765 C CA . PRO D 1 18 ? 158.776 38.281 200.832 1.00 84.13 17 PRO D CA 1
ATOM 5766 C C . PRO D 1 18 ? 160.292 38.160 200.742 1.00 88.35 17 PRO D C 1
ATOM 5767 O O . PRO D 1 18 ? 160.971 38.029 201.763 1.00 89.20 17 PRO D O 1
ATOM 5771 N N . VAL D 1 19 ? 160.817 38.221 199.513 1.00 83.34 18 VAL D N 1
ATOM 5772 C CA . VAL D 1 19 ? 162.253 38.100 199.227 1.00 82.74 18 VAL D CA 1
ATOM 5773 C C . VAL D 1 19 ? 163.084 39.110 200.041 1.00 88.16 18 VAL D C 1
ATOM 5774 O O . VAL D 1 19 ? 164.165 38.781 200.554 1.00 86.23 18 VAL D O 1
ATOM 5778 N N . GLU D 1 20 ? 162.521 40.325 200.196 1.00 86.35 19 GLU D N 1
ATOM 5779 C CA . GLU D 1 20 ? 163.124 41.426 200.947 1.00 85.55 19 GLU D CA 1
ATOM 5780 C C . GLU D 1 20 ? 163.277 41.092 202.431 1.00 84.62 19 GLU D C 1
ATOM 5781 O O . GLU D 1 20 ? 164.228 41.547 203.061 1.00 85.87 19 GLU D O 1
ATOM 5787 N N . GLU D 1 21 ? 162.365 40.267 202.969 1.00 75.07 20 GLU D N 1
ATOM 5788 C CA . GLU D 1 21 ? 162.391 39.791 204.347 1.00 72.01 20 GLU D CA 1
ATOM 5789 C C . GLU D 1 21 ? 163.345 38.592 204.439 1.00 73.62 20 GLU D C 1
ATOM 5790 O O . GLU D 1 21 ? 164.248 38.597 205.268 1.00 71.50 20 GLU D O 1
ATOM 5796 N N . ARG D 1 22 ? 163.173 37.589 203.537 1.00 70.57 21 ARG D N 1
ATOM 5797 C CA . ARG D 1 22 ? 163.967 36.360 203.490 1.00 70.26 21 ARG D CA 1
ATOM 5798 C C . ARG D 1 22 ? 165.472 36.572 203.288 1.00 75.71 21 ARG D C 1
ATOM 5799 O O . ARG D 1 22 ? 166.270 35.713 203.685 1.00 73.55 21 ARG D O 1
ATOM 5807 N N . LYS D 1 23 ? 165.866 37.707 202.663 1.00 74.76 22 LYS D N 1
ATOM 5808 C CA . LYS D 1 23 ? 167.279 38.018 202.443 1.00 74.47 22 LYS D CA 1
ATOM 5809 C C . LYS D 1 23 ? 168.000 38.285 203.770 1.00 82.49 22 LYS D C 1
ATOM 5810 O O . LYS D 1 23 ? 169.204 38.024 203.881 1.00 84.46 22 LYS D O 1
ATOM 5816 N N . LEU D 1 24 ? 167.237 38.753 204.790 1.00 77.79 23 LEU D N 1
ATOM 5817 C CA . LEU D 1 24 ? 167.722 39.071 206.133 1.00 76.66 23 LEU D CA 1
ATOM 5818 C C . LEU D 1 24 ? 168.007 37.816 206.975 1.00 83.05 23 LEU D C 1
ATOM 5819 O O . LEU D 1 24 ? 168.954 37.811 207.771 1.00 83.49 23 LEU D O 1
ATOM 5824 N N . PHE D 1 25 ? 167.199 36.749 206.782 1.00 79.21 24 PHE D N 1
ATOM 5825 C CA . PHE D 1 25 ? 167.291 35.490 207.523 1.00 77.96 24 PHE D CA 1
ATOM 5826 C C . PHE D 1 25 ? 168.723 34.988 207.804 1.00 83.23 24 PHE D C 1
ATOM 5827 O O . PHE D 1 25 ? 168.971 34.606 208.955 1.00 82.66 24 PHE D O 1
ATOM 5835 N N . PRO D 1 26 ? 169.682 34.960 206.835 1.00 81.18 25 PRO D N 1
ATOM 5836 C CA . PRO D 1 26 ? 171.022 34.400 207.150 1.00 82.37 25 PRO D CA 1
ATOM 5837 C C . PRO D 1 26 ? 171.846 35.168 208.160 1.00 89.78 25 PRO D C 1
ATOM 5838 O O . PRO D 1 26 ? 172.783 34.603 208.746 1.00 89.70 25 PRO D O 1
ATOM 5842 N N . GLN D 1 27 ? 171.506 36.454 208.347 1.00 88.18 26 GLN D N 1
ATOM 5843 C CA . GLN D 1 27 ? 172.186 37.321 209.298 1.00 88.47 26 GLN D CA 1
ATOM 5844 C C . GLN D 1 27 ? 171.281 37.693 210.491 1.00 91.59 26 GLN D C 1
ATOM 5845 O O . GLN D 1 27 ? 171.664 38.525 211.320 1.00 92.23 26 GLN D O 1
ATOM 5851 N N . SER D 1 28 ? 170.103 37.021 210.598 1.00 85.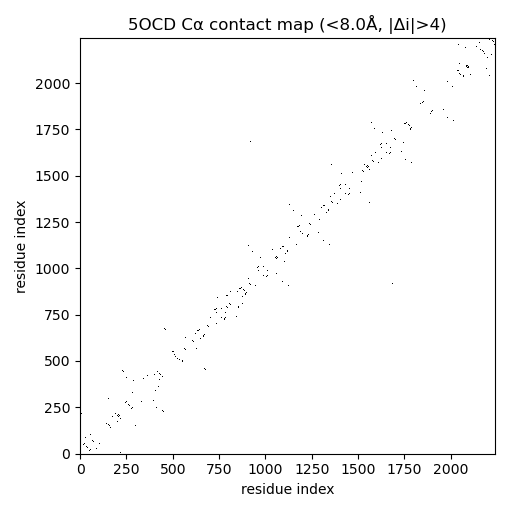20 27 SER D N 1
ATOM 5852 C CA . SER D 1 28 ? 169.095 37.251 211.631 1.00 82.71 27 SER D CA 1
ATOM 5853 C C . SER D 1 28 ? 168.972 36.126 212.649 1.00 85.67 27 SER D C 1
ATOM 5854 O O . SER D 1 28 ? 169.384 34.988 212.390 1.00 86.52 27 SER D O 1
ATOM 5857 N N . SER D 1 29 ? 168.391 36.464 213.822 1.00 80.27 28 SER D N 1
ATOM 5858 C CA . SER D 1 29 ? 168.111 35.538 214.928 1.00 78.66 28 SER D CA 1
ATOM 5859 C C . SER D 1 29 ? 166.625 35.134 214.881 1.00 79.06 28 SER D C 1
ATOM 5860 O O . SER D 1 29 ? 165.779 35.913 214.410 1.00 79.07 28 SER D O 1
ATOM 5863 N N . CYS D 1 30 ? 166.312 33.919 215.352 1.00 71.03 29 CYS D N 1
ATOM 5864 C CA . CYS D 1 30 ? 164.934 33.457 215.369 1.00 69.07 29 CYS D CA 1
ATOM 5865 C C . CYS D 1 30 ? 164.567 32.732 216.632 1.00 68.44 29 CYS D C 1
ATOM 5866 O O . CYS D 1 30 ? 165.404 32.093 217.274 1.00 69.81 29 CYS D O 1
ATOM 5869 N N . LEU D 1 31 ? 163.300 32.818 216.980 1.00 60.71 30 LEU D N 1
ATOM 5870 C CA . LEU D 1 31 ? 162.749 32.149 218.147 1.00 59.13 30 LEU D CA 1
ATOM 5871 C C . LEU D 1 31 ? 161.779 31.087 217.643 1.00 65.28 30 LEU D C 1
ATOM 5872 O O . LEU D 1 31 ? 160.954 31.375 216.760 1.00 64.94 30 LEU D O 1
ATOM 5877 N N . MET D 1 32 ? 161.900 29.859 218.177 1.00 61.51 31 MET D N 1
ATOM 5878 C CA . MET D 1 32 ? 161.039 28.768 217.801 1.00 61.53 31 MET D CA 1
ATOM 5879 C C . MET D 1 32 ? 160.186 28.359 218.991 1.00 66.18 31 MET D C 1
ATOM 5880 O O . MET D 1 32 ? 160.580 27.445 219.742 1.00 67.36 31 MET D O 1
ATOM 5885 N N . PRO D 1 33 ? 159.015 29.020 219.221 1.00 60.32 32 PRO D N 1
ATOM 5886 C CA . PRO D 1 33 ? 158.172 28.600 220.346 1.00 60.11 32 PRO D CA 1
ATOM 5887 C C . PRO D 1 33 ? 157.559 27.237 220.009 1.00 68.31 32 PRO D C 1
ATOM 5888 O O . PRO D 1 33 ? 157.204 26.977 218.846 1.00 69.06 32 PRO D O 1
ATOM 5892 N N . ILE D 1 34 ? 157.528 26.346 221.005 1.00 66.91 33 ILE D N 1
ATOM 5893 C CA . ILE D 1 34 ? 157.044 24.971 220.891 1.00 67.69 33 ILE D CA 1
ATOM 5894 C C . ILE D 1 34 ? 155.776 24.729 221.722 1.00 79.16 33 ILE D C 1
ATOM 5895 O O . ILE D 1 34 ? 155.880 24.588 222.952 1.00 80.91 33 ILE D O 1
ATOM 5900 N N . SER D 1 35 ? 154.593 24.607 221.073 1.00 78.52 34 SER D N 1
ATOM 5901 C CA . SER D 1 35 ? 153.394 24.216 221.819 1.00 79.81 34 SER D CA 1
ATOM 5902 C C . SER D 1 35 ? 153.521 22.674 221.851 1.00 86.11 34 SER D C 1
ATOM 5903 O O . SER D 1 35 ? 153.266 22.011 220.845 1.00 83.44 34 SER D O 1
ATOM 5906 N N . VAL D 1 36 ? 154.057 22.151 222.980 1.00 86.03 35 VAL D N 1
ATOM 5907 C CA . VAL D 1 36 ? 154.478 20.761 223.218 1.00 86.43 35 VAL D CA 1
ATOM 5908 C C . VAL D 1 36 ? 153.542 19.678 222.630 1.00 91.85 35 VAL D C 1
ATOM 5909 O O . VAL D 1 36 ? 154.032 18.824 221.851 1.00 92.30 35 VAL D O 1
ATOM 5913 N N . GLY D 1 37 ? 152.246 19.737 222.948 1.00 87.54 36 GLY D N 1
ATOM 5914 C CA . GLY D 1 37 ? 151.286 18.752 222.435 1.00 88.08 36 GLY D CA 1
ATOM 5915 C C . GLY D 1 37 ? 151.235 18.485 220.917 1.00 90.79 36 GLY D C 1
ATOM 5916 O O . GLY D 1 37 ? 150.976 17.353 220.488 1.00 89.37 36 GLY D O 1
ATOM 5917 N N . GLN D 1 38 ? 151.495 19.540 220.099 1.00 85.54 37 GLN D N 1
ATOM 5918 C CA . GLN D 1 38 ? 151.418 19.556 218.647 1.00 84.48 37 GLN D CA 1
ATOM 5919 C C . GLN D 1 38 ? 152.390 18.636 217.918 1.00 87.04 37 GLN D C 1
ATOM 5920 O O . GLN D 1 38 ? 153.531 18.432 218.342 1.00 86.80 37 GLN D O 1
ATOM 5926 N N . ALA D 1 39 ? 151.895 18.108 216.778 1.00 81.83 38 ALA D N 1
ATOM 5927 C CA . ALA D 1 39 ? 152.543 17.184 215.850 1.00 80.20 38 ALA D CA 1
ATOM 5928 C C . ALA D 1 39 ? 153.611 17.862 215.014 1.00 82.08 38 ALA D C 1
ATOM 5929 O O . ALA D 1 39 ? 154.583 17.203 214.619 1.00 80.81 38 ALA D O 1
ATOM 5931 N N . ILE D 1 40 ? 153.423 19.180 214.719 1.00 77.71 39 ILE D N 1
ATOM 5932 C CA . ILE D 1 40 ? 154.369 19.999 213.935 1.00 76.02 39 ILE D CA 1
ATOM 5933 C C . ILE D 1 40 ? 155.728 20.122 214.651 1.00 80.06 39 ILE D C 1
ATOM 5934 O O . ILE D 1 40 ? 156.740 20.455 214.009 1.00 80.96 39 ILE D O 1
ATOM 5939 N N . HIS D 1 41 ? 155.724 19.829 215.994 1.00 73.21 40 HIS D N 1
ATOM 5940 C CA . HIS D 1 41 ? 156.873 19.862 216.891 1.00 71.39 40 HIS D CA 1
ATOM 5941 C C . HIS D 1 41 ? 157.454 18.486 217.133 1.00 80.64 40 HIS D C 1
ATOM 5942 O O . HIS D 1 41 ? 158.278 18.322 218.050 1.00 80.50 40 HIS D O 1
ATOM 5949 N N . GLU D 1 42 ? 157.042 17.486 216.300 1.00 80.11 41 GLU D N 1
ATOM 5950 C CA . GLU D 1 42 ? 157.515 16.100 216.453 1.00 80.32 41 GLU D CA 1
ATOM 5951 C C . GLU D 1 42 ? 158.021 15.465 215.172 1.00 87.18 41 GLU D C 1
ATOM 5952 O O . GLU D 1 42 ? 157.528 15.748 214.066 1.00 85.73 41 GLU D O 1
ATOM 5958 N N . ASP D 1 43 ? 159.002 14.561 215.365 1.00 87.21 42 ASP D N 1
ATOM 5959 C CA . ASP D 1 43 ? 159.624 13.669 214.378 1.00 88.53 42 ASP D CA 1
ATOM 5960 C C . ASP D 1 43 ? 160.045 14.383 213.076 1.00 91.37 42 ASP D C 1
ATOM 5961 O O . ASP D 1 43 ? 160.621 15.463 213.147 1.00 90.15 42 ASP D O 1
ATOM 5966 N N . GLU D 1 44 ? 159.856 13.739 211.910 1.00 88.52 43 GLU D N 1
ATOM 5967 C CA . GLU D 1 44 ? 160.171 14.229 210.554 1.00 88.20 43 GLU D CA 1
ATOM 5968 C C . GLU D 1 44 ? 159.822 15.728 210.365 1.00 88.54 43 GLU D C 1
ATOM 5969 O O . GLU D 1 44 ? 160.670 16.485 209.899 1.00 87.62 43 GLU D O 1
ATOM 5975 N N . LYS D 1 45 ? 158.608 16.156 210.808 1.00 82.51 44 LYS D N 1
ATOM 5976 C CA . LYS D 1 45 ? 158.169 17.547 210.761 1.00 80.96 44 LYS D CA 1
ATOM 5977 C C . LYS D 1 45 ? 159.111 18.466 211.544 1.00 85.23 44 LYS D C 1
ATOM 5978 O O . LYS D 1 45 ? 159.541 19.476 211.003 1.00 86.20 44 LYS D O 1
ATOM 5984 N N . PHE D 1 46 ? 159.487 18.095 212.763 1.00 80.61 45 PHE D N 1
ATOM 5985 C CA . PHE D 1 46 ? 160.408 18.901 213.559 1.00 80.57 45 PHE D CA 1
ATOM 5986 C C . PHE D 1 46 ? 161.825 18.908 212.949 1.00 83.74 45 PHE D C 1
ATOM 5987 O O . PHE D 1 46 ? 162.496 19.956 212.874 1.00 82.92 45 PHE D O 1
ATOM 5995 N N . ALA D 1 47 ? 162.247 17.736 212.473 1.00 79.82 46 ALA D N 1
ATOM 5996 C CA . ALA D 1 47 ? 163.565 17.531 211.876 1.00 79.58 46 ALA D CA 1
ATOM 5997 C C . ALA D 1 47 ? 163.723 18.337 210.586 1.00 81.51 46 ALA D C 1
ATOM 5998 O O . ALA D 1 47 ? 164.840 18.741 210.220 1.00 79.96 46 ALA D O 1
ATOM 6000 N N . ALA D 1 48 ? 162.582 18.535 209.887 1.00 77.06 47 ALA D N 1
ATOM 6001 C CA . ALA D 1 48 ? 162.499 19.284 208.640 1.00 76.34 47 ALA D CA 1
ATOM 6002 C C . ALA D 1 48 ? 162.768 20.738 208.974 1.00 78.08 47 ALA D C 1
ATOM 6003 O O . ALA D 1 48 ? 163.532 21.418 208.264 1.00 77.03 47 ALA D O 1
ATOM 6005 N N . VAL D 1 49 ? 162.149 21.200 210.091 1.00 72.13 48 VAL D N 1
ATOM 6006 C CA . VAL D 1 49 ? 162.306 22.555 210.592 1.00 70.17 48 VAL D CA 1
ATOM 6007 C C . VAL D 1 49 ? 163.750 22.755 211.001 1.00 71.51 48 VAL D C 1
ATOM 6008 O O . VAL D 1 49 ? 164.378 23.718 210.534 1.00 71.64 48 VAL D O 1
ATOM 6012 N N . ILE D 1 50 ? 164.293 21.813 211.802 1.00 64.07 49 ILE D N 1
ATOM 6013 C CA . ILE D 1 50 ? 165.691 21.880 212.204 1.00 63.23 49 ILE D CA 1
ATOM 6014 C C . ILE D 1 50 ? 166.642 22.051 210.978 1.00 67.90 49 ILE D C 1
ATOM 6015 O O . ILE D 1 50 ? 167.505 22.931 211.034 1.00 67.59 49 ILE D O 1
ATOM 6020 N N . LYS D 1 51 ? 166.436 21.271 209.863 1.00 65.38 50 LYS D N 1
ATOM 6021 C CA . LYS D 1 51 ? 167.235 21.344 208.620 1.00 64.56 50 LYS D CA 1
ATOM 6022 C C . LYS D 1 51 ? 167.127 22.727 207.959 1.00 68.20 50 LYS D C 1
ATOM 6023 O O . LYS D 1 51 ? 168.145 23.310 207.593 1.00 66.24 50 LYS D O 1
ATOM 6029 N N . LEU D 1 52 ? 165.892 23.241 207.816 1.00 66.25 51 LEU D N 1
ATOM 6030 C CA . LEU D 1 52 ? 165.637 24.523 207.178 1.00 65.38 51 LEU D CA 1
ATOM 6031 C C . LEU D 1 52 ? 166.217 25.650 208.021 1.00 71.87 51 LEU D C 1
ATOM 6032 O O . LEU D 1 52 ? 166.924 26.478 207.454 1.00 72.77 51 LEU D O 1
ATOM 6037 N N . ILE D 1 53 ? 165.971 25.662 209.361 1.00 67.95 52 ILE D N 1
ATOM 6038 C CA . ILE D 1 53 ? 166.487 26.706 210.251 1.00 67.99 52 ILE D CA 1
ATOM 6039 C C . ILE D 1 53 ? 168.011 26.786 210.182 1.00 74.01 52 ILE D C 1
ATOM 6040 O O . ILE D 1 53 ? 168.564 27.878 209.982 1.00 73.72 52 ILE D O 1
ATOM 6045 N N . ASN D 1 54 ? 168.671 25.619 210.267 1.00 71.42 53 ASN D N 1
ATOM 6046 C CA . ASN D 1 54 ? 170.123 25.498 210.201 1.00 71.68 53 ASN D CA 1
ATOM 6047 C C . ASN D 1 54 ? 170.672 26.133 208.935 1.00 77.01 53 ASN D C 1
ATOM 6048 O O . ASN D 1 54 ? 171.592 26.939 208.981 1.00 77.05 53 ASN D O 1
ATOM 6053 N N . ALA D 1 55 ? 170.043 25.811 207.820 1.00 75.09 54 ALA D N 1
ATOM 6054 C CA . ALA D 1 55 ? 170.380 26.279 206.494 1.00 75.42 54 ALA D CA 1
ATOM 6055 C C . ALA D 1 55 ? 170.108 27.757 206.243 1.00 80.40 54 ALA D C 1
ATOM 6056 O O . ALA D 1 55 ? 170.801 28.336 205.406 1.00 81.47 54 ALA D O 1
ATOM 6058 N N . SER D 1 56 ? 169.107 28.370 206.911 1.00 76.56 55 SER D N 1
ATOM 6059 C CA . SER D 1 56 ? 168.751 29.746 206.561 1.00 76.21 55 SER D CA 1
ATOM 6060 C C . SER D 1 56 ? 168.889 30.838 207.654 1.00 80.11 55 SER D C 1
ATOM 6061 O O . SER D 1 56 ? 168.766 32.004 207.291 1.00 79.18 55 SER D O 1
ATOM 6064 N N . PHE D 1 57 ? 169.148 30.507 208.940 1.00 77.61 56 PHE D N 1
ATOM 6065 C CA . PHE D 1 57 ? 169.281 31.544 209.981 1.00 77.83 56 PHE D CA 1
ATOM 6066 C C . PHE D 1 57 ? 170.680 31.655 210.608 1.00 86.09 56 PHE D C 1
ATOM 6067 O O . PHE D 1 57 ? 171.446 30.680 210.595 1.00 87.44 56 PHE D O 1
ATOM 6075 N N . LYS D 1 58 ? 171.003 32.845 211.180 1.00 82.71 57 LYS D N 1
ATOM 6076 C CA . LYS D 1 58 ? 172.286 33.108 211.859 1.00 81.72 57 LYS D CA 1
ATOM 6077 C C . LYS D 1 58 ? 172.360 32.321 213.179 1.00 84.59 57 LYS D C 1
ATOM 6078 O O . LYS D 1 58 ? 173.268 31.518 213.368 1.00 84.37 57 LYS D O 1
ATOM 6084 N N . GLN D 1 59 ? 171.392 32.533 214.065 1.00 80.80 58 GLN D N 1
ATOM 6085 C CA . GLN D 1 59 ? 171.303 31.856 215.361 1.00 81.22 58 GLN D CA 1
ATOM 6086 C C . GLN D 1 59 ? 169.829 31.564 215.705 1.00 85.70 58 GLN D C 1
ATOM 6087 O O . GLN D 1 59 ? 168.925 32.269 215.247 1.00 84.93 58 GLN D O 1
ATOM 6093 N N . CYS D 1 60 ? 169.592 30.531 216.508 1.00 82.47 59 CYS D N 1
ATOM 6094 C CA . CYS D 1 60 ? 168.236 30.122 216.847 1.00 82.39 59 CYS D CA 1
ATOM 6095 C C . CYS D 1 60 ? 168.049 29.827 218.333 1.00 82.66 59 CYS D C 1
ATOM 6096 O O . CYS D 1 60 ? 168.956 29.293 218.960 1.00 83.10 59 CYS D O 1
ATOM 6099 N N . THR D 1 61 ? 166.849 30.145 218.875 1.00 75.76 60 THR D N 1
ATOM 6100 C CA . THR D 1 61 ? 166.437 29.828 220.255 1.00 74.66 60 THR D CA 1
ATOM 6101 C C . THR D 1 61 ? 165.130 29.002 220.222 1.00 77.73 60 THR D C 1
ATOM 6102 O O . THR D 1 61 ? 164.141 29.446 219.645 1.00 78.70 60 THR D O 1
ATOM 6106 N N . ILE D 1 62 ? 165.113 27.841 220.868 1.00 70.73 61 ILE D N 1
ATOM 6107 C CA . ILE D 1 62 ? 163.913 27.011 220.977 1.00 69.05 61 ILE D CA 1
ATOM 6108 C C . ILE D 1 62 ? 163.317 27.194 222.400 1.00 74.36 61 ILE D C 1
ATOM 6109 O O . ILE D 1 62 ? 164.004 26.934 223.400 1.00 74.72 61 ILE D O 1
ATOM 6114 N N . LEU D 1 63 ? 162.045 27.621 222.483 1.00 69.42 62 LEU D N 1
ATOM 6115 C CA . LEU D 1 63 ? 161.324 27.848 223.747 1.00 67.75 62 LEU D CA 1
ATOM 6116 C C . LEU D 1 63 ? 160.304 26.747 223.933 1.00 73.29 62 LEU D C 1
ATOM 6117 O O . LEU D 1 63 ? 159.439 26.566 223.080 1.00 75.64 62 LEU D O 1
ATOM 6122 N N . VAL D 1 64 ? 160.399 26.009 225.028 1.00 68.45 63 VAL D N 1
ATOM 6123 C CA . VAL D 1 64 ? 159.465 24.931 225.309 1.00 68.67 63 VAL D CA 1
ATOM 6124 C C . VAL D 1 64 ? 158.281 25.533 226.102 1.00 78.58 63 VAL D C 1
ATOM 6125 O O . VAL D 1 64 ? 158.439 25.845 227.289 1.00 79.81 63 VAL D O 1
ATOM 6129 N N . ASP D 1 65 ? 157.109 25.752 225.439 1.00 77.63 64 ASP D N 1
ATOM 6130 C CA . ASP D 1 65 ? 155.902 26.298 226.096 1.00 78.28 64 ASP D CA 1
ATOM 6131 C C . ASP D 1 65 ? 155.278 25.149 226.887 1.00 82.02 64 ASP D C 1
ATOM 6132 O O . ASP D 1 65 ? 154.337 24.518 226.382 1.00 81.91 64 ASP D O 1
ATOM 6137 N N . ASP D 1 66 ? 155.838 24.831 228.090 1.00 77.50 65 ASP D N 1
ATOM 6138 C CA . ASP D 1 66 ? 155.381 23.699 228.904 1.00 76.83 65 ASP D CA 1
ATOM 6139 C C . ASP D 1 66 ? 154.511 24.090 230.100 1.00 84.36 65 ASP D C 1
ATOM 6140 O O . ASP D 1 66 ? 153.349 23.677 230.161 1.00 84.75 65 ASP D O 1
ATOM 6145 N N . SER D 1 67 ? 155.049 24.874 231.052 1.00 81.72 66 SER D N 1
ATOM 6146 C CA . SER D 1 67 ? 154.311 25.230 232.251 1.00 81.45 66 SER D CA 1
ATOM 6147 C C . SER D 1 67 ? 153.065 26.052 231.968 1.00 85.48 66 SER D C 1
ATOM 6148 O O . SER D 1 67 ? 152.217 26.078 232.834 1.00 86.35 66 SER D O 1
ATOM 6151 N N . VAL D 1 68 ? 152.899 26.653 230.765 1.00 81.36 67 VAL D N 1
ATOM 6152 C CA . VAL D 1 68 ? 151.655 27.366 230.406 1.00 81.57 67 VAL D CA 1
ATOM 6153 C C . VAL D 1 68 ? 150.521 26.376 230.348 1.00 89.11 67 VAL D C 1
ATOM 6154 O O . VAL D 1 68 ? 149.380 26.716 230.688 1.00 89.26 67 VAL D O 1
ATOM 6158 N N . GLN D 1 69 ? 150.829 25.156 229.848 1.00 87.72 68 GLN D N 1
ATOM 6159 C CA . GLN D 1 69 ? 149.859 24.084 229.633 1.00 88.61 68 GLN D CA 1
ATOM 6160 C C . GLN D 1 69 ? 149.121 23.716 230.899 1.00 93.67 68 GLN D C 1
ATOM 6161 O O . GLN D 1 69 ? 148.010 23.206 230.807 1.00 93.25 68 GLN D O 1
ATOM 6167 N N . ARG D 1 70 ? 149.678 24.074 232.072 1.00 90.94 69 ARG D N 1
ATOM 6168 C CA . ARG D 1 70 ? 149.038 23.844 233.363 1.00 90.48 69 ARG D CA 1
ATOM 6169 C C . ARG D 1 70 ? 147.594 24.424 233.384 1.00 95.01 69 ARG D C 1
ATOM 6170 O O . ARG D 1 70 ? 146.709 23.756 233.905 1.00 94.87 69 ARG D O 1
ATOM 6178 N N . HIS D 1 71 ? 147.351 25.603 232.749 1.00 92.12 70 HIS D N 1
ATOM 6179 C CA . HIS D 1 71 ? 146.018 26.231 232.644 1.00 92.85 70 HIS D CA 1
ATOM 6180 C C . HIS D 1 71 ? 145.049 25.389 231.819 1.00 98.03 70 HIS D C 1
ATOM 6181 O O . HIS D 1 71 ? 143.941 25.138 232.285 1.00 97.78 70 HIS D O 1
ATOM 6188 N N . THR D 1 72 ? 145.471 24.951 230.608 1.00 95.13 71 THR D N 1
ATOM 6189 C CA . THR D 1 72 ? 144.669 24.134 229.688 1.00 95.16 71 THR D CA 1
ATOM 6190 C C . THR D 1 72 ? 144.448 22.689 230.210 1.00 102.27 71 THR D C 1
ATOM 6191 O O . THR D 1 72 ? 143.312 22.193 230.141 1.00 104.37 71 THR D O 1
ATOM 6195 N N . ILE D 1 73 ? 145.515 22.029 230.748 1.00 97.13 72 ILE D N 1
ATOM 6196 C CA . ILE D 1 73 ? 145.456 20.675 231.331 1.00 96.09 72 ILE D CA 1
ATOM 6197 C C . ILE D 1 73 ? 144.371 20.674 232.408 1.00 102.28 72 ILE D C 1
ATOM 6198 O O . ILE D 1 73 ? 143.538 19.766 232.477 1.00 102.39 72 ILE D O 1
ATOM 6203 N N . GLY D 1 74 ? 144.368 21.745 233.182 1.00 99.97 73 GLY D N 1
ATOM 6204 C CA . GLY D 1 74 ? 143.441 21.964 234.274 1.00 100.61 73 GLY D CA 1
ATOM 6205 C C . GLY D 1 74 ? 142.003 22.241 233.913 1.00 105.86 73 GLY D C 1
ATOM 6206 O O . GLY D 1 74 ? 141.209 22.441 234.828 1.00 104.98 73 GLY D O 1
ATOM 6207 N N . ILE D 1 75 ? 141.640 22.275 232.603 1.00 102.95 74 ILE D N 1
ATOM 6208 C CA . ILE D 1 75 ? 140.248 22.519 232.209 1.00 102.36 74 ILE D CA 1
ATOM 6209 C C . ILE D 1 75 ? 139.424 21.306 232.605 1.00 107.10 74 ILE D C 1
ATOM 6210 O O . ILE D 1 75 ? 138.442 21.449 233.342 1.00 106.40 74 ILE D O 1
ATOM 6215 N N . MET D 1 76 ? 139.885 20.110 232.183 1.00 104.74 75 MET D N 1
ATOM 6216 C CA . MET D 1 76 ? 139.216 18.845 232.474 1.00 105.03 75 MET D CA 1
ATOM 6217 C C . MET D 1 76 ? 139.822 18.093 233.659 1.00 109.51 75 MET D C 1
ATOM 6218 O O . MET D 1 76 ? 139.106 17.338 234.319 1.00 108.89 75 MET D O 1
ATOM 6223 N N . ASN D 1 77 ? 141.113 18.315 233.952 1.00 106.83 76 ASN D N 1
ATOM 6224 C CA . ASN D 1 77 ? 141.746 17.681 235.104 1.00 106.59 76 ASN D CA 1
ATOM 6225 C C . ASN D 1 77 ? 141.643 18.656 236.267 1.00 113.18 76 ASN D C 1
ATOM 6226 O O . ASN D 1 77 ? 142.339 19.664 236.286 1.00 113.26 76 ASN D O 1
ATOM 6231 N N . HIS D 1 78 ? 140.747 18.369 237.218 1.00 111.70 77 HIS D N 1
ATOM 6232 C CA . HIS D 1 78 ? 140.479 19.230 238.370 1.00 112.43 77 HIS D CA 1
ATOM 6233 C C . HIS D 1 78 ? 141.480 19.026 239.523 1.00 115.67 77 HIS D C 1
ATOM 6234 O O . HIS D 1 78 ? 141.119 19.233 240.692 1.00 117.05 77 HIS D O 1
ATOM 6241 N N . ALA D 1 79 ? 142.749 18.666 239.195 1.00 108.61 78 ALA D N 1
ATOM 6242 C CA . ALA D 1 79 ? 143.824 18.446 240.173 1.00 106.21 78 ALA D CA 1
ATOM 6243 C C . ALA D 1 79 ? 144.295 19.756 240.841 1.00 106.93 78 ALA D C 1
ATOM 6244 O O . ALA D 1 79 ? 143.808 20.844 240.500 1.00 105.75 78 ALA D O 1
ATOM 6246 N N . THR D 1 80 ? 145.222 19.645 241.815 1.00 102.17 79 THR D N 1
ATOM 6247 C CA . THR D 1 80 ? 145.787 20.805 242.521 1.00 100.61 79 THR D CA 1
ATOM 6248 C C . THR D 1 80 ? 146.659 21.614 241.568 1.00 101.56 79 THR D C 1
ATOM 6249 O O . THR D 1 80 ? 147.269 21.041 240.655 1.00 101.07 79 THR D O 1
ATOM 6253 N N . THR D 1 81 ? 146.723 22.939 241.786 1.00 94.95 80 THR D N 1
ATOM 6254 C CA . THR D 1 81 ? 147.531 23.863 240.980 1.00 93.35 80 THR D CA 1
ATOM 6255 C C . THR D 1 81 ? 148.976 23.350 240.835 1.00 94.00 80 THR D C 1
ATOM 6256 O O . THR D 1 81 ? 149.557 23.441 239.745 1.00 93.43 80 THR D O 1
ATOM 6260 N N . GLU D 1 82 ? 149.518 22.758 241.921 1.00 87.88 81 GLU D N 1
ATOM 6261 C CA . GLU D 1 82 ? 150.845 22.163 241.946 1.00 86.94 81 GLU D CA 1
ATOM 6262 C C . GLU D 1 82 ? 150.890 20.873 241.105 1.00 90.88 81 GLU D C 1
ATOM 6263 O O . GLU D 1 82 ? 151.846 20.669 240.346 1.00 89.41 81 GLU D O 1
ATOM 6269 N N . GLU D 1 83 ? 149.856 20.020 241.225 1.00 88.35 82 GLU D N 1
ATOM 6270 C CA . GLU D 1 83 ? 149.763 18.767 240.469 1.00 88.83 82 GLU D CA 1
ATOM 6271 C C . GLU D 1 83 ? 149.771 19.059 238.968 1.00 92.20 82 GLU D C 1
ATOM 6272 O O . GLU D 1 83 ? 150.535 18.438 238.209 1.00 92.36 82 GLU D O 1
ATOM 6278 N N . LEU D 1 84 ? 148.946 20.061 238.566 1.00 86.95 83 LEU D N 1
ATOM 6279 C CA . LEU D 1 84 ? 148.799 20.549 237.192 1.00 85.60 83 LEU D CA 1
ATOM 6280 C C . LEU D 1 84 ? 150.101 21.138 236.678 1.00 87.92 83 LEU D C 1
ATOM 6281 O O . LEU D 1 84 ? 150.454 20.905 235.520 1.00 88.69 83 LEU D O 1
ATOM 6286 N N . TYR D 1 85 ? 150.819 21.898 237.526 1.00 82.11 84 TYR D N 1
ATOM 6287 C CA . TYR D 1 85 ? 152.112 22.473 237.156 1.00 80.39 84 TYR D CA 1
ATOM 6288 C C . TYR D 1 85 ? 153.105 21.349 236.859 1.00 82.55 84 TYR D C 1
ATOM 6289 O O . TYR D 1 85 ? 153.791 21.392 235.849 1.00 80.17 84 TYR D O 1
ATOM 6298 N N . GLN D 1 86 ? 153.173 20.354 237.749 1.00 81.28 85 GLN D N 1
ATOM 6299 C CA . GLN D 1 86 ? 154.108 19.234 237.646 1.00 81.74 85 GLN D CA 1
ATOM 6300 C C . GLN D 1 86 ? 153.861 18.352 236.406 1.00 84.82 85 GLN D C 1
ATOM 6301 O O . GLN D 1 86 ? 154.832 17.855 235.816 1.00 84.14 85 GLN D O 1
ATOM 6307 N N . LEU D 1 87 ? 152.578 18.216 235.987 1.00 80.78 86 LEU D N 1
ATOM 6308 C CA . LEU D 1 87 ? 152.169 17.487 234.771 1.00 80.41 86 LEU D CA 1
ATOM 6309 C C . LEU D 1 87 ? 152.702 18.224 233.525 1.00 84.26 86 LEU D C 1
ATOM 6310 O O . LEU D 1 87 ? 153.322 17.611 232.650 1.00 82.92 86 LEU D O 1
ATOM 6315 N N . ALA D 1 88 ? 152.427 19.557 233.465 1.00 81.25 87 ALA D N 1
ATOM 6316 C CA . ALA D 1 88 ? 152.826 20.489 232.417 1.00 80.87 87 ALA D CA 1
ATOM 6317 C C . ALA D 1 88 ? 154.337 20.456 232.232 1.00 86.13 87 ALA D C 1
ATOM 6318 O O . ALA D 1 88 ? 154.801 20.379 231.089 1.00 86.62 87 ALA D O 1
ATOM 6320 N N . VAL D 1 89 ? 155.102 20.450 233.348 1.00 83.30 88 VAL D N 1
ATOM 6321 C CA . VAL D 1 89 ? 156.567 20.370 233.311 1.00 83.93 88 VAL D CA 1
ATOM 6322 C C . VAL D 1 89 ? 156.988 19.033 232.731 1.00 87.64 88 VAL D C 1
ATOM 6323 O O . VAL D 1 89 ? 157.865 19.007 231.869 1.00 86.14 88 VAL D O 1
ATOM 6327 N N . LYS D 1 90 ? 156.340 17.938 233.186 1.00 86.13 89 LYS D N 1
ATOM 6328 C CA . LYS D 1 90 ? 156.580 16.558 232.730 1.00 87.00 89 LYS D CA 1
ATOM 6329 C C . LYS D 1 90 ? 156.432 16.448 231.187 1.00 87.93 89 LYS D C 1
ATOM 6330 O O . LYS D 1 90 ? 157.232 15.766 230.537 1.00 85.41 89 LYS D O 1
ATOM 6336 N N . GLU D 1 91 ? 155.445 17.174 230.612 1.00 83.68 90 GLU D N 1
ATOM 6337 C CA . GLU D 1 91 ? 155.223 17.191 229.171 1.00 82.95 90 GLU D CA 1
ATOM 6338 C C . GLU D 1 91 ? 156.372 17.858 228.405 1.00 85.75 90 GLU D C 1
ATOM 6339 O O . GLU D 1 91 ? 156.753 17.377 227.329 1.00 85.26 90 GLU D O 1
ATOM 6345 N N . GLY D 1 92 ? 156.951 18.900 229.001 1.00 81.54 91 GLY D N 1
ATOM 6346 C CA . GLY D 1 92 ? 158.122 19.585 228.472 1.00 81.10 91 GLY D CA 1
ATOM 6347 C C . GLY D 1 92 ? 159.363 18.723 228.591 1.00 85.83 91 GLY D C 1
ATOM 6348 O O . GLY D 1 92 ? 160.182 18.676 227.668 1.00 84.83 91 GLY D O 1
ATOM 6349 N N . ASP D 1 93 ? 159.487 17.999 229.726 1.00 85.00 92 ASP D N 1
ATOM 6350 C CA . ASP D 1 93 ? 160.598 17.080 230.008 1.00 85.98 92 ASP D CA 1
ATOM 6351 C C . ASP D 1 93 ? 160.651 16.004 228.899 1.00 90.98 92 ASP D C 1
ATOM 6352 O O . ASP D 1 93 ? 161.692 15.801 228.265 1.00 89.80 92 ASP D O 1
ATOM 6357 N N . GLU D 1 94 ? 159.496 15.368 228.643 1.00 88.64 93 GLU D N 1
ATOM 6358 C CA . GLU D 1 94 ? 159.334 14.315 227.650 1.00 88.97 93 GLU D CA 1
ATOM 6359 C C . GLU D 1 94 ? 159.560 14.799 226.213 1.00 92.50 93 GLU D C 1
ATOM 6360 O O . GLU D 1 94 ? 160.140 14.045 225.418 1.00 91.46 93 GLU D O 1
ATOM 6366 N N . TRP D 1 95 ? 159.143 16.056 225.889 1.00 88.31 94 TRP D N 1
ATOM 6367 C CA . TRP D 1 95 ? 159.355 16.636 224.559 1.00 87.41 94 TRP D CA 1
ATOM 6368 C C . TRP D 1 95 ? 160.845 16.750 224.299 1.00 88.05 94 TRP D C 1
ATOM 6369 O O . TRP D 1 95 ? 161.311 16.436 223.202 1.00 86.58 94 TRP D O 1
ATOM 6380 N N . LEU D 1 96 ? 161.583 17.235 225.304 1.00 83.47 95 LEU D N 1
ATOM 6381 C CA . LEU D 1 96 ? 163.023 17.397 225.202 1.00 83.23 95 LEU D CA 1
ATOM 6382 C C . LEU D 1 96 ? 163.731 16.055 225.001 1.00 88.74 95 LEU D C 1
ATOM 6383 O O . LEU D 1 96 ? 164.687 16.015 224.239 1.00 86.89 95 LEU D O 1
ATOM 6388 N N . LYS D 1 97 ? 163.230 14.957 225.650 1.00 87.96 96 LYS D N 1
ATOM 6389 C CA . LYS D 1 97 ? 163.756 13.583 225.532 1.00 88.42 96 LYS D CA 1
ATOM 6390 C C . LYS D 1 97 ? 163.569 13.131 224.075 1.00 93.66 96 LYS D C 1
ATOM 6391 O O . LYS D 1 97 ? 164.539 12.795 223.367 1.00 94.57 96 LYS D O 1
ATOM 6397 N N . ARG D 1 98 ? 162.294 13.184 223.636 1.00 88.71 97 ARG D N 1
ATOM 6398 C CA . ARG D 1 98 ? 161.815 12.818 222.313 1.00 87.51 97 ARG D CA 1
ATOM 6399 C C . ARG D 1 98 ? 162.579 13.507 221.186 1.00 92.66 97 ARG D C 1
ATOM 6400 O O . ARG D 1 98 ? 162.906 12.834 220.215 1.00 93.97 97 ARG D O 1
ATOM 6408 N N . ASN D 1 99 ? 162.828 14.840 221.283 1.00 87.33 98 ASN D N 1
ATOM 6409 C CA . ASN D 1 99 ? 163.380 15.609 220.174 1.00 85.95 98 ASN D CA 1
ATOM 6410 C C . ASN D 1 99 ? 164.829 16.096 220.361 1.00 91.62 98 ASN D C 1
ATOM 6411 O O . ASN D 1 99 ? 165.337 16.833 219.502 1.00 90.25 98 ASN D O 1
ATOM 6416 N N . GLN D 1 100 ? 165.530 15.589 221.405 1.00 90.73 99 GLN D N 1
ATOM 6417 C CA . GLN D 1 100 ? 166.948 15.899 221.647 1.00 91.59 99 GLN D CA 1
ATOM 6418 C C . GLN D 1 100 ? 167.782 15.496 220.416 1.00 97.45 99 GLN D C 1
ATOM 6419 O O . GLN D 1 100 ? 168.595 16.299 219.929 1.00 96.80 99 GLN D O 1
ATOM 6425 N N . ARG D 1 101 ? 167.457 14.291 219.855 1.00 94.79 100 ARG D N 1
ATOM 6426 C CA . ARG D 1 101 ? 168.021 13.649 218.657 1.00 94.84 100 ARG D CA 1
ATOM 6427 C C . ARG D 1 101 ? 168.157 14.622 217.476 1.00 100.63 100 ARG D C 1
ATOM 6428 O O . ARG D 1 101 ? 169.149 14.571 216.734 1.00 99.48 100 ARG D O 1
ATOM 6436 N N . PHE D 1 102 ? 167.129 15.479 217.295 1.00 98.24 101 PHE D N 1
ATOM 6437 C CA . PHE D 1 102 ? 167.021 16.402 216.181 1.00 98.03 101 PHE D CA 1
ATOM 6438 C C . PHE D 1 102 ? 167.667 17.739 216.400 1.00 101.45 101 PHE D C 1
ATOM 6439 O O . PHE D 1 102 ? 168.430 18.150 215.526 1.00 101.19 101 PHE D O 1
ATOM 6447 N N . TYR D 1 103 ? 167.357 18.450 217.520 1.00 96.81 102 TYR D N 1
ATOM 6448 C CA . TYR D 1 103 ? 167.932 19.785 217.707 1.00 95.71 102 TYR D CA 1
ATOM 6449 C C . TYR D 1 103 ? 169.416 19.760 217.938 1.00 99.79 102 TYR D C 1
ATOM 6450 O O . TYR D 1 103 ? 170.073 20.742 217.579 1.00 99.00 102 TYR D O 1
ATOM 6459 N N . LYS D 1 104 ? 169.966 18.627 218.458 1.00 97.04 103 LYS D N 1
ATOM 6460 C CA . LYS D 1 104 ? 171.417 18.495 218.669 1.00 97.08 103 LYS D CA 1
ATOM 6461 C C . LYS D 1 104 ? 172.193 18.675 217.350 1.00 99.04 103 LYS D C 1
ATOM 6462 O O . LYS D 1 104 ? 173.306 19.202 217.348 1.00 98.24 103 LYS D O 1
ATOM 6468 N N . GLN D 1 105 ? 171.534 18.343 216.227 1.00 94.86 104 GLN D N 1
ATOM 6469 C CA . GLN D 1 105 ? 172.072 18.455 214.874 1.00 94.02 104 GLN D CA 1
ATOM 6470 C C . GLN D 1 105 ? 172.177 19.902 214.368 1.00 98.20 104 GLN D C 1
ATOM 6471 O O . GLN D 1 105 ? 172.654 20.118 213.252 1.00 98.06 104 GLN D O 1
ATOM 6477 N N . LEU D 1 106 ? 171.807 20.892 215.194 1.00 95.77 105 LEU D N 1
ATOM 6478 C CA . LEU D 1 106 ? 171.963 22.294 214.812 1.00 96.08 105 LEU D CA 1
ATOM 6479 C C . LEU D 1 106 ? 173.437 22.672 214.880 1.00 97.79 105 LEU D C 1
ATOM 6480 O O . LEU D 1 106 ? 174.098 22.441 215.895 1.00 96.99 105 LEU D O 1
ATOM 6485 N N . THR D 1 107 ? 173.944 23.210 213.775 1.00 92.70 106 THR D N 1
ATOM 6486 C CA . THR D 1 107 ? 175.315 23.656 213.596 1.00 91.71 106 THR D CA 1
ATOM 6487 C C . THR D 1 107 ? 175.426 25.143 213.951 1.00 95.52 106 THR D C 1
ATOM 6488 O O . THR D 1 107 ? 176.496 25.598 214.357 1.00 96.38 106 THR D O 1
ATOM 6492 N N . ILE D 1 108 ? 174.328 25.901 213.771 1.00 90.64 107 ILE D N 1
ATOM 6493 C CA . ILE D 1 108 ? 174.294 27.328 214.094 1.00 90.05 107 ILE D CA 1
ATOM 6494 C C . ILE D 1 108 ? 174.228 27.495 215.629 1.00 92.63 107 ILE D C 1
ATOM 6495 O O . ILE D 1 108 ? 173.865 26.533 216.327 1.00 91.37 107 ILE D O 1
ATOM 6500 N N . PRO D 1 109 ? 174.586 28.678 216.189 1.00 88.82 108 PRO D N 1
ATOM 6501 C CA . PRO D 1 109 ? 174.488 28.837 217.646 1.00 88.04 108 PRO D CA 1
ATOM 6502 C C . PRO D 1 109 ? 173.026 28.759 218.102 1.00 90.13 108 PRO D C 1
ATOM 6503 O O . PRO D 1 109 ? 172.164 29.474 217.579 1.00 89.95 108 PRO D O 1
ATOM 6507 N N . PHE D 1 110 ? 172.743 27.848 219.034 1.00 84.64 109 PHE D N 1
ATOM 6508 C CA . PHE D 1 110 ? 171.400 27.696 219.539 1.00 83.72 109 PHE D CA 1
ATOM 6509 C C . PHE D 1 110 ? 171.318 27.650 221.071 1.00 88.47 109 PHE D C 1
ATOM 6510 O O . PHE D 1 110 ? 172.318 27.396 221.743 1.00 89.80 109 PHE D O 1
ATOM 6518 N N . GLU D 1 111 ? 170.115 27.894 221.610 1.00 83.52 110 GLU D N 1
ATOM 6519 C CA . GLU D 1 111 ? 169.806 27.957 223.035 1.00 82.38 110 GLU D CA 1
ATOM 6520 C C . GLU D 1 111 ? 168.472 27.261 223.261 1.00 83.93 110 GLU D C 1
ATOM 6521 O O . GLU D 1 111 ? 167.545 27.456 222.466 1.00 85.69 110 GLU D O 1
ATOM 6527 N N . ILE D 1 112 ? 168.367 26.448 224.316 1.00 76.01 111 ILE D N 1
ATOM 6528 C CA . ILE D 1 112 ? 167.110 25.780 224.631 1.00 74.75 111 ILE D CA 1
ATOM 6529 C C . ILE D 1 112 ? 166.562 26.392 225.913 1.00 79.31 111 ILE D C 1
ATOM 6530 O O . ILE D 1 112 ? 167.187 26.282 226.974 1.00 79.79 111 ILE D O 1
ATOM 6535 N N . MET D 1 113 ? 165.406 27.051 225.818 1.00 74.85 112 MET D N 1
ATOM 6536 C CA . MET D 1 113 ? 164.770 27.674 226.977 1.00 73.95 112 MET D CA 1
ATOM 6537 C C . MET D 1 113 ? 163.465 26.949 227.300 1.00 77.05 112 MET D C 1
ATOM 6538 O O . MET D 1 113 ? 162.982 26.140 226.496 1.00 78.50 112 MET D O 1
ATOM 6543 N N . ARG D 1 114 ? 162.906 27.225 228.481 1.00 70.07 113 ARG D N 1
ATOM 6544 C CA . ARG D 1 114 ? 161.666 26.614 228.936 1.00 69.02 113 ARG D CA 1
ATOM 6545 C C . ARG D 1 114 ? 160.734 27.716 229.426 1.00 75.83 113 ARG D C 1
ATOM 6546 O O . ARG D 1 114 ? 161.217 28.791 229.797 1.00 76.25 113 ARG D O 1
ATOM 6554 N N . TRP D 1 115 ? 159.406 27.467 229.411 1.00 73.01 114 TRP D N 1
ATOM 6555 C CA . TRP D 1 115 ? 158.403 28.480 229.749 1.00 73.30 114 TRP D CA 1
ATOM 6556 C C . TRP D 1 115 ? 158.686 29.265 231.028 1.00 77.97 114 TRP D C 1
ATOM 6557 O O . TRP D 1 115 ? 158.633 30.501 231.007 1.00 75.69 114 TRP D O 1
ATOM 6568 N N . ASP D 1 116 ? 159.026 28.544 232.122 1.00 76.73 115 ASP D N 1
ATOM 6569 C CA . ASP D 1 116 ? 159.310 29.132 233.434 1.00 76.88 115 ASP D CA 1
ATOM 6570 C C . ASP D 1 116 ? 160.419 30.202 233.400 1.00 80.65 115 ASP D C 1
ATOM 6571 O O . ASP D 1 116 ? 160.356 31.157 234.174 1.00 80.22 115 ASP D O 1
ATOM 6576 N N . ASP D 1 117 ? 161.397 30.073 232.472 1.00 76.66 116 ASP D N 1
ATOM 6577 C CA . ASP D 1 117 ? 162.488 31.038 232.315 1.00 76.82 116 ASP D CA 1
ATOM 6578 C C . ASP D 1 117 ? 161.936 32.452 232.006 1.00 81.01 116 ASP D C 1
ATOM 6579 O O . ASP D 1 117 ? 162.579 33.463 232.311 1.00 80.98 116 ASP D O 1
ATOM 6584 N N . TRP D 1 118 ? 160.755 32.508 231.382 1.00 77.21 117 TRP D N 1
ATOM 6585 C CA . TRP D 1 118 ? 160.120 33.767 231.014 1.00 76.50 117 TRP D CA 1
ATOM 6586 C C . TRP D 1 118 ? 159.057 34.178 232.035 1.00 79.71 117 TRP D C 1
ATOM 6587 O O . TRP D 1 118 ? 158.979 35.354 232.387 1.00 79.72 117 TRP D O 1
ATOM 6598 N N . TYR D 1 119 ? 158.254 33.217 232.522 1.00 74.14 118 TYR D N 1
ATOM 6599 C CA . TYR D 1 119 ? 157.204 33.482 233.504 1.00 74.01 118 TYR D CA 1
ATOM 6600 C C . TYR D 1 119 ? 157.748 34.048 234.831 1.00 80.25 118 TYR D C 1
ATOM 6601 O O . TYR D 1 119 ? 157.111 34.902 235.475 1.00 80.11 118 TYR D O 1
ATOM 6610 N N . ASN D 1 120 ? 158.941 33.555 235.225 1.00 76.52 119 ASN D N 1
ATOM 6611 C CA . ASN D 1 120 ? 159.629 33.942 236.436 1.00 74.31 119 ASN D CA 1
ATOM 6612 C C . ASN D 1 120 ? 160.469 35.210 236.242 1.00 79.92 119 ASN D C 1
ATOM 6613 O O . ASN D 1 120 ? 161.089 35.668 237.200 1.00 80.17 119 ASN D O 1
ATOM 6618 N N . SER D 1 121 ? 160.432 35.823 235.031 1.00 77.05 120 SER D N 1
ATOM 6619 C CA . SER D 1 121 ? 161.146 37.069 234.768 1.00 77.69 120 SER D CA 1
ATOM 6620 C C . SER D 1 121 ? 160.650 38.171 235.705 1.00 85.38 120 SER D C 1
ATOM 6621 O O . SER D 1 121 ? 159.457 38.235 236.029 1.00 83.65 120 SER D O 1
ATOM 6624 N N . PRO D 1 122 ? 161.568 39.039 236.174 1.00 86.92 121 PRO D N 1
ATOM 6625 C CA . PRO D 1 122 ? 161.143 40.158 237.036 1.00 88.34 121 PRO D CA 1
ATOM 6626 C C . PRO D 1 122 ? 160.107 41.065 236.349 1.00 92.37 121 PRO D C 1
ATOM 6627 O O . PRO D 1 122 ? 159.203 41.617 237.005 1.00 92.64 121 PRO D O 1
ATOM 6631 N N . ASN D 1 123 ? 160.224 41.171 235.009 1.00 86.52 122 ASN D N 1
ATOM 6632 C CA . ASN D 1 123 ? 159.357 41.996 234.192 1.00 85.51 122 ASN D CA 1
ATOM 6633 C C . ASN D 1 123 ? 158.018 41.356 233.848 1.00 88.46 122 ASN D C 1
ATOM 6634 O O . ASN D 1 123 ? 157.175 42.033 233.248 1.00 88.22 122 ASN D O 1
ATOM 6639 N N . TYR D 1 124 ? 157.794 40.080 234.235 1.00 83.83 123 TYR D N 1
ATOM 6640 C CA . TYR D 1 124 ? 156.537 39.412 233.892 1.00 82.98 123 TYR D CA 1
ATOM 6641 C C . TYR D 1 124 ? 155.309 40.133 234.410 1.00 88.72 123 TYR D C 1
ATOM 6642 O O . TYR D 1 124 ? 154.395 40.382 233.626 1.00 88.59 123 TYR D O 1
ATOM 6651 N N . ILE D 1 125 ? 155.262 40.422 235.723 1.00 86.67 124 ILE D N 1
ATOM 6652 C CA . ILE D 1 125 ? 154.086 41.017 236.369 1.00 86.34 124 ILE D CA 1
ATOM 6653 C C . ILE D 1 125 ? 153.658 42.293 235.660 1.00 92.47 124 ILE D C 1
ATOM 6654 O O . ILE D 1 125 ? 152.497 42.375 235.268 1.00 93.07 124 ILE D O 1
ATOM 6659 N N . ASN D 1 126 ? 154.588 43.230 235.417 1.00 89.91 125 ASN D N 1
ATOM 6660 C CA . ASN D 1 126 ? 154.288 44.491 234.721 1.00 90.36 125 ASN D CA 1
ATOM 6661 C C . ASN D 1 126 ? 153.703 44.247 233.325 1.00 94.31 125 ASN D C 1
ATOM 6662 O O . ASN D 1 126 ? 152.685 44.856 232.979 1.00 95.45 125 ASN D O 1
ATOM 6667 N N . SER D 1 127 ? 154.305 43.310 232.557 1.00 88.11 126 SER D N 1
ATOM 6668 C CA . SER D 1 127 ? 153.839 42.934 231.224 1.00 86.77 126 SER D CA 1
ATOM 6669 C C . SER D 1 127 ? 152.467 42.306 231.292 1.00 88.64 126 SER D C 1
ATOM 6670 O O . SER D 1 127 ? 151.643 42.556 230.411 1.00 88.86 126 SER D O 1
ATOM 6673 N N . HIS D 1 128 ? 152.218 41.494 232.331 1.00 83.80 127 HIS D N 1
ATOM 6674 C CA . HIS D 1 128 ? 150.934 40.855 232.569 1.00 84.20 127 HIS D CA 1
ATOM 6675 C C . HIS D 1 128 ? 149.847 41.919 232.787 1.00 90.46 127 HIS D C 1
ATOM 6676 O O . HIS D 1 128 ? 148.727 41.763 232.299 1.00 90.48 127 HIS D O 1
ATOM 6683 N N . LEU D 1 129 ? 150.193 42.997 233.517 1.00 87.27 128 LEU D N 1
ATOM 6684 C CA . LEU D 1 129 ? 149.294 44.113 233.792 1.00 86.93 128 LEU D CA 1
ATOM 6685 C C . LEU D 1 129 ? 149.018 44.886 232.500 1.00 90.81 128 LEU D C 1
ATOM 6686 O O . LEU D 1 129 ? 147.867 45.260 232.267 1.00 90.81 128 LEU D O 1
ATOM 6691 N N . ARG D 1 130 ? 150.067 45.088 231.648 1.00 85.15 129 ARG D N 1
ATOM 6692 C CA . ARG D 1 130 ? 149.967 45.768 230.354 1.00 83.49 129 ARG D CA 1
ATOM 6693 C C . ARG D 1 130 ? 148.989 45.044 229.432 1.00 84.67 129 ARG D C 1
ATOM 6694 O O . ARG D 1 130 ? 148.147 45.697 228.795 1.00 82.72 129 ARG D O 1
ATOM 6702 N N . VAL D 1 131 ? 149.098 43.697 229.382 1.00 81.85 130 VAL D N 1
ATOM 6703 C CA . VAL D 1 131 ? 148.225 42.838 228.573 1.00 82.44 130 VAL D CA 1
ATOM 6704 C C . VAL D 1 131 ? 146.799 42.920 229.143 1.00 86.20 130 VAL D C 1
ATOM 6705 O O . VAL D 1 131 ? 145.860 43.183 228.392 1.00 84.43 130 VAL D O 1
ATOM 6709 N N . GLN D 1 132 ? 146.672 42.803 230.483 1.00 84.02 131 GLN D N 1
ATOM 6710 C CA . GLN D 1 132 ? 145.401 42.895 231.200 1.00 84.26 131 GLN D CA 1
ATOM 6711 C C . GLN D 1 132 ? 144.698 44.235 230.915 1.00 91.66 131 GLN D C 1
ATOM 6712 O O . GLN D 1 132 ? 143.499 44.234 230.642 1.00 90.85 131 GLN D O 1
ATOM 6718 N N . LYS D 1 133 ? 145.469 45.353 230.891 1.00 91.19 132 LYS D N 1
ATOM 6719 C CA . LYS D 1 133 ? 144.999 46.718 230.603 1.00 92.15 132 LYS D CA 1
ATOM 6720 C C . LYS D 1 133 ? 144.450 46.797 229.187 1.00 99.45 132 LYS D C 1
ATOM 6721 O O . LYS D 1 133 ? 143.310 47.239 229.013 1.00 100.11 132 LYS D O 1
ATOM 6727 N N . GLU D 1 134 ? 145.246 46.344 228.181 1.00 95.93 133 GLU D N 1
ATOM 6728 C CA . GLU D 1 134 ? 144.828 46.336 226.779 1.00 94.75 133 GLU D CA 1
ATOM 6729 C C . GLU D 1 134 ? 143.569 45.507 226.545 1.00 96.92 133 GLU D C 1
ATOM 6730 O O . GLU D 1 134 ? 142.746 45.895 225.727 1.00 96.44 133 GLU D O 1
ATOM 6736 N N . TYR D 1 135 ? 143.388 44.406 227.295 1.00 93.47 134 TYR D N 1
ATOM 6737 C CA . TYR D 1 135 ? 142.198 43.556 227.207 1.00 93.94 134 TYR D CA 1
ATOM 6738 C C . TYR D 1 135 ? 140.967 44.355 227.648 1.00 101.03 134 TYR D C 1
ATOM 6739 O O . TYR D 1 135 ? 139.913 44.269 227.016 1.00 100.14 134 TYR D O 1
ATOM 6748 N N . ASP D 1 136 ? 141.118 45.139 228.731 1.00 100.12 135 ASP D N 1
ATOM 6749 C CA . ASP D 1 136 ? 140.053 45.962 229.309 1.00 99.62 135 ASP D CA 1
ATOM 6750 C C . ASP D 1 136 ? 139.731 47.187 228.438 1.00 102.31 135 ASP D C 1
ATOM 6751 O O . ASP D 1 136 ? 138.577 47.357 228.046 1.00 101.87 135 ASP D O 1
ATOM 6756 N N . THR D 1 137 ? 140.751 47.994 228.094 1.00 99.16 136 THR D N 1
ATOM 6757 C CA . THR D 1 137 ? 140.619 49.211 227.288 1.00 99.76 136 THR D CA 1
ATOM 6758 C C . THR D 1 137 ? 140.278 48.902 225.792 1.00 106.35 136 THR D C 1
ATOM 6759 O O . THR D 1 137 ? 139.153 49.162 225.372 1.00 107.48 136 THR D O 1
ATOM 6763 N N . ASN D 1 138 ? 141.228 48.341 225.016 1.00 103.40 137 ASN D N 1
ATOM 6764 C CA . ASN D 1 138 ? 141.109 48.004 223.587 1.00 103.12 137 ASN D CA 1
ATOM 6765 C C . ASN D 1 138 ? 140.176 46.809 223.305 1.00 107.25 137 ASN D C 1
ATOM 6766 O O . ASN D 1 138 ? 140.537 45.664 223.585 1.00 105.75 137 ASN D O 1
ATOM 6771 N N . LYS D 1 139 ? 138.998 47.087 222.702 1.00 105.76 138 LYS D N 1
ATOM 6772 C CA . LYS D 1 139 ? 137.981 46.078 222.376 1.00 106.53 138 LYS D CA 1
ATOM 6773 C C . LYS D 1 139 ? 138.385 45.170 221.203 1.00 110.35 138 LYS D C 1
ATOM 6774 O O . LYS D 1 139 ? 137.985 43.999 221.183 1.00 110.35 138 LYS D O 1
ATOM 6780 N N . ALA D 1 140 ? 139.183 45.685 220.245 1.00 105.99 139 ALA D N 1
ATOM 6781 C CA . ALA D 1 140 ? 139.649 44.876 219.107 1.00 105.25 139 ALA D CA 1
ATOM 6782 C C . ALA D 1 140 ? 140.488 43.699 219.636 1.00 108.23 139 ALA D C 1
ATOM 6783 O O . ALA D 1 140 ? 140.260 42.542 219.254 1.00 107.75 139 ALA D O 1
ATOM 6785 N N . PHE D 1 141 ? 141.394 44.013 220.594 1.00 103.01 140 PHE D N 1
ATOM 6786 C CA . PHE D 1 141 ? 142.276 43.081 221.278 1.00 101.53 140 PHE D CA 1
ATOM 6787 C C . PHE D 1 141 ? 141.458 42.086 222.086 1.00 101.43 140 PHE D C 1
ATOM 6788 O O . PHE D 1 141 ? 141.720 40.884 222.041 1.00 99.67 140 PHE D O 1
ATOM 6796 N N . GLN D 1 142 ? 140.436 42.596 222.788 1.00 97.16 141 GLN D N 1
ATOM 6797 C CA . GLN D 1 142 ? 139.512 41.812 223.603 1.00 96.65 141 GLN D CA 1
ATOM 6798 C C . GLN D 1 142 ? 138.801 40.775 222.726 1.00 99.69 141 GLN D C 1
ATOM 6799 O O . GLN D 1 142 ? 138.746 39.595 223.094 1.00 99.57 141 GLN D O 1
ATOM 6805 N N . ASN D 1 143 ? 138.318 41.216 221.544 1.00 94.66 142 ASN D N 1
ATOM 6806 C CA . ASN D 1 143 ? 137.603 40.376 220.591 1.00 94.09 142 ASN D CA 1
ATOM 6807 C C . ASN D 1 143 ? 138.479 39.266 220.042 1.00 95.17 142 ASN D C 1
ATOM 6808 O O . ASN D 1 143 ? 138.018 38.121 219.948 1.00 93.09 142 ASN D O 1
ATOM 6813 N N . ALA D 1 144 ? 139.753 39.601 219.729 1.00 91.41 143 ALA D N 1
ATOM 6814 C CA . ALA D 1 144 ? 140.754 38.659 219.210 1.00 91.09 143 ALA D CA 1
ATOM 6815 C C . ALA D 1 144 ? 141.000 37.540 220.224 1.00 95.05 143 ALA D C 1
ATOM 6816 O O . ALA D 1 144 ? 140.981 36.364 219.845 1.00 95.41 143 ALA D O 1
ATOM 6818 N N . ILE D 1 145 ? 141.172 37.906 221.520 1.00 89.74 144 ILE D N 1
ATOM 6819 C CA . ILE D 1 145 ? 141.383 36.946 222.596 1.00 89.48 144 ILE D CA 1
ATOM 6820 C C . ILE D 1 145 ? 140.166 36.022 222.714 1.00 95.23 144 ILE D C 1
ATOM 6821 O O . ILE D 1 145 ? 140.322 34.799 222.723 1.00 93.72 144 ILE D O 1
ATOM 6826 N N . HIS D 1 146 ? 138.956 36.614 222.721 1.00 94.12 145 HIS D N 1
ATOM 6827 C CA . HIS D 1 146 ? 137.708 35.870 222.798 1.00 94.54 145 HIS D CA 1
ATOM 6828 C C . HIS D 1 146 ? 137.549 34.913 221.635 1.00 93.06 145 HIS D C 1
ATOM 6829 O O . HIS D 1 146 ? 137.147 33.767 221.856 1.00 91.90 145 HIS D O 1
ATOM 6836 N N . ALA D 1 147 ? 137.923 35.364 220.416 1.00 87.08 146 ALA D N 1
ATOM 6837 C CA . ALA D 1 147 ? 137.895 34.558 219.192 1.00 86.55 146 ALA D CA 1
ATOM 6838 C C . ALA D 1 147 ? 138.836 33.371 219.346 1.00 90.56 146 ALA D C 1
ATOM 6839 O O . ALA D 1 147 ? 138.451 32.237 219.054 1.00 90.59 146 ALA D O 1
ATOM 6841 N N . ASN D 1 148 ? 140.041 33.631 219.879 1.00 86.10 147 ASN D N 1
ATOM 6842 C CA . ASN D 1 148 ? 141.063 32.622 220.127 1.00 85.14 147 ASN D CA 1
ATOM 6843 C C . ASN D 1 148 ? 140.538 31.570 221.118 1.00 85.44 147 ASN D C 1
ATOM 6844 O O . ASN D 1 148 ? 140.785 30.371 220.925 1.00 82.81 147 ASN D O 1
ATOM 6849 N N . ILE D 1 149 ? 139.804 32.030 222.165 1.00 81.42 148 ILE D N 1
ATOM 6850 C CA . ILE D 1 149 ? 139.227 31.144 223.172 1.00 81.39 148 ILE D CA 1
ATOM 6851 C C . ILE D 1 149 ? 138.301 30.146 222.475 1.00 89.25 148 ILE D C 1
ATOM 6852 O O . ILE D 1 149 ? 138.479 28.935 222.660 1.00 86.73 148 ILE D O 1
ATOM 6857 N N . ASP D 1 150 ? 137.386 30.663 221.600 1.00 91.81 149 ASP D N 1
ATOM 6858 C CA . ASP D 1 150 ? 136.414 29.876 220.816 1.00 94.35 149 ASP D CA 1
ATOM 6859 C C . ASP D 1 150 ? 137.115 28.860 219.941 1.00 100.02 149 ASP D C 1
ATOM 6860 O O . ASP D 1 150 ? 136.753 27.686 219.999 1.00 99.64 149 ASP D O 1
ATOM 6865 N N . ASP D 1 151 ? 138.133 29.310 219.152 1.00 97.36 150 ASP D N 1
ATOM 6866 C CA . ASP D 1 151 ? 138.933 28.479 218.240 1.00 97.51 150 ASP D CA 1
ATOM 6867 C C . ASP D 1 151 ? 139.589 27.336 218.996 1.00 101.24 150 ASP D C 1
ATOM 6868 O O . ASP D 1 151 ? 139.510 26.181 218.563 1.00 100.93 150 ASP D O 1
ATOM 6873 N N . PHE D 1 152 ? 140.214 27.658 220.143 1.00 97.29 151 PHE D N 1
ATOM 6874 C CA . PHE D 1 152 ? 140.903 26.673 220.952 1.00 96.84 151 PHE D CA 1
ATOM 6875 C C . PHE D 1 152 ? 139.981 25.667 221.593 1.00 100.43 151 PHE D C 1
ATOM 6876 O O . PHE D 1 152 ? 140.251 24.468 221.499 1.00 99.22 151 PHE D O 1
ATOM 6884 N N . LEU D 1 153 ? 138.941 26.149 222.294 1.00 97.59 152 LEU D N 1
ATOM 6885 C CA . LEU D 1 153 ? 138.049 25.275 223.035 1.00 98.19 152 LEU D CA 1
ATOM 6886 C C . LEU D 1 153 ? 137.190 24.372 222.151 1.00 104.73 152 LEU D C 1
ATOM 6887 O O . LEU D 1 153 ? 136.980 23.205 222.516 1.00 103.38 152 LEU D O 1
ATOM 6892 N N . THR D 1 154 ? 136.747 24.871 220.973 1.00 103.98 153 THR D N 1
ATOM 6893 C CA . THR D 1 154 ? 135.958 24.053 220.034 1.00 104.98 153 THR D CA 1
ATOM 6894 C C . THR D 1 154 ? 136.777 22.829 219.577 1.00 110.65 153 THR D C 1
ATOM 6895 O O . THR D 1 154 ? 136.219 21.744 219.409 1.00 109.42 153 THR D O 1
ATOM 6899 N N . ARG D 1 155 ? 138.111 22.995 219.478 1.00 109.38 154 ARG D N 1
ATOM 6900 C CA . ARG D 1 155 ? 139.042 21.942 219.106 1.00 110.17 154 ARG D CA 1
ATOM 6901 C C . ARG D 1 155 ? 139.405 21.064 220.311 1.00 117.15 154 ARG D C 1
ATOM 6902 O O . ARG D 1 155 ? 139.236 19.843 220.242 1.00 116.56 154 ARG D O 1
ATOM 6910 N N . TYR D 1 156 ? 139.895 21.687 221.412 1.00 116.41 155 TYR D N 1
ATOM 6911 C CA . TYR D 1 156 ? 140.341 21.020 222.643 1.00 117.68 155 TYR D CA 1
ATOM 6912 C C . TYR D 1 156 ? 139.258 20.158 223.273 1.00 123.12 155 TYR D C 1
ATOM 6913 O O . TYR D 1 156 ? 139.527 19.010 223.637 1.00 122.85 155 TYR D O 1
ATOM 6922 N N . LEU D 1 157 ? 138.029 20.703 223.360 1.00 120.68 156 LEU D N 1
ATOM 6923 C CA . LEU D 1 157 ? 136.880 20.043 223.986 1.00 121.03 156 LEU D CA 1
ATOM 6924 C C . LEU D 1 157 ? 135.902 19.386 222.992 1.00 125.19 156 LEU D C 1
ATOM 6925 O O . LEU D 1 157 ? 134.735 19.157 223.344 1.00 124.32 156 LEU D O 1
ATOM 6930 N N . SER D 1 158 ? 136.381 19.055 221.766 1.00 121.61 157 SER D N 1
ATOM 6931 C CA . SER D 1 158 ? 135.572 18.421 220.715 1.00 120.66 157 SER D CA 1
ATOM 6932 C C . SER D 1 158 ? 135.172 17.017 221.131 1.00 123.54 157 SER D C 1
ATOM 6933 O O . SER D 1 158 ? 134.040 16.590 220.879 1.00 123.69 157 SER D O 1
ATOM 6936 N N . ARG D 1 159 ? 136.127 16.319 221.776 1.00 118.76 158 ARG D N 1
ATOM 6937 C CA . ARG D 1 159 ? 136.041 14.945 222.257 1.00 118.19 158 ARG D CA 1
ATOM 6938 C C . ARG D 1 159 ? 135.282 14.783 223.631 1.00 123.00 158 ARG D C 1
ATOM 6939 O O . ARG D 1 159 ? 135.357 13.704 224.243 1.00 123.50 158 ARG D O 1
ATOM 6947 N N . PHE D 1 160 ? 134.510 15.828 224.077 1.00 118.34 159 PHE D N 1
ATOM 6948 C CA . PHE D 1 160 ? 133.743 15.830 225.341 1.00 117.19 159 PHE D CA 1
ATOM 6949 C C . PHE D 1 160 ? 132.327 16.312 225.162 1.00 122.70 159 PHE D C 1
ATOM 6950 O O . PHE D 1 160 ? 132.086 17.260 224.401 1.00 122.73 159 PHE D O 1
ATOM 6958 N N . SER D 1 161 ? 131.399 15.694 225.923 1.00 119.79 160 SER D N 1
ATOM 6959 C CA . SER D 1 161 ? 129.983 16.053 225.915 1.00 119.41 160 SER D CA 1
ATOM 6960 C C . SER D 1 161 ? 129.848 17.363 226.695 1.00 122.96 160 SER D C 1
ATOM 6961 O O . SER D 1 161 ? 130.497 17.486 227.741 1.00 123.63 160 SER D O 1
ATOM 6964 N N . PRO D 1 162 ? 129.074 18.373 226.204 1.00 118.18 161 PRO D N 1
ATOM 6965 C CA . PRO D 1 162 ? 128.979 19.659 226.940 1.00 117.35 161 PRO D CA 1
ATOM 6966 C C . PRO D 1 162 ? 128.544 19.519 228.399 1.00 120.30 161 PRO D C 1
ATOM 6967 O O . PRO D 1 162 ? 128.824 20.400 229.212 1.00 119.78 161 PRO D O 1
ATOM 6971 N N . ALA D 1 163 ? 127.910 18.378 228.721 1.00 116.50 162 ALA D N 1
ATOM 6972 C CA . ALA D 1 163 ? 127.429 17.984 230.036 1.00 116.38 162 ALA D CA 1
ATOM 6973 C C . ALA D 1 163 ? 128.552 17.803 231.062 1.00 120.81 162 ALA D C 1
ATOM 6974 O O . ALA D 1 163 ? 128.327 18.085 232.242 1.00 121.06 162 ALA D O 1
ATOM 6976 N N . ASP D 1 164 ? 129.740 17.309 230.628 1.00 116.47 163 ASP D N 1
ATOM 6977 C CA . ASP D 1 164 ? 130.900 17.038 231.500 1.00 115.51 163 ASP D CA 1
ATOM 6978 C C . ASP D 1 164 ? 131.903 18.208 231.585 1.00 117.70 163 ASP D C 1
ATOM 6979 O O . ASP D 1 164 ? 132.900 18.118 232.311 1.00 117.05 163 ASP D O 1
ATOM 6984 N N . VAL D 1 165 ? 131.621 19.307 230.863 1.00 113.35 164 VAL D N 1
ATOM 6985 C CA . VAL D 1 165 ? 132.491 20.481 230.761 1.00 112.41 164 VAL D CA 1
ATOM 6986 C C . VAL D 1 165 ? 131.984 21.680 231.546 1.00 115.13 164 VAL D C 1
ATOM 6987 O O . VAL D 1 165 ? 130.876 22.147 231.282 1.00 114.25 164 VAL D O 1
ATOM 6991 N N . ASP D 1 166 ? 132.809 22.208 232.475 1.00 111.60 165 ASP D N 1
ATOM 6992 C CA . ASP D 1 166 ? 132.459 23.446 233.170 1.00 111.65 165 ASP D CA 1
ATOM 6993 C C . ASP D 1 166 ? 132.857 24.515 232.165 1.00 114.47 165 ASP D C 1
ATOM 6994 O O . ASP D 1 166 ? 134.048 24.703 231.909 1.00 114.09 165 ASP D O 1
ATOM 6999 N N . HIS D 1 167 ? 131.861 25.128 231.516 1.00 110.45 166 HIS D N 1
ATOM 7000 C CA . HIS D 1 167 ? 132.107 26.135 230.489 1.00 110.29 166 HIS D CA 1
ATOM 7001 C C . HIS D 1 167 ? 132.614 27.451 231.057 1.00 111.53 166 HIS D C 1
ATOM 7002 O O . HIS D 1 167 ? 133.352 28.145 230.355 1.00 110.22 166 HIS D O 1
ATOM 7009 N N . GLU D 1 168 ? 132.292 27.783 232.324 1.00 107.83 167 GLU D N 1
ATOM 7010 C CA . GLU D 1 168 ? 132.853 29.016 232.892 1.00 107.61 167 GLU D CA 1
ATOM 7011 C C . GLU D 1 168 ? 134.260 28.781 233.523 1.00 107.40 167 GLU D C 1
ATOM 7012 O O . GLU D 1 168 ? 134.988 29.746 233.769 1.00 107.02 167 GLU D O 1
ATOM 7018 N N . ARG D 1 169 ? 134.657 27.508 233.712 1.00 100.43 168 ARG D N 1
ATOM 7019 C CA . ARG D 1 169 ? 136.012 27.151 234.110 1.00 98.77 168 ARG D CA 1
ATOM 7020 C C . ARG D 1 169 ? 136.856 27.177 232.828 1.00 100.68 168 ARG D C 1
ATOM 7021 O O . ARG D 1 169 ? 137.908 27.824 232.794 1.00 99.76 168 ARG D O 1
ATOM 7029 N N . ALA D 1 170 ? 136.374 26.450 231.778 1.00 95.35 169 ALA D N 1
ATOM 7030 C CA . ALA D 1 170 ? 136.993 26.343 230.465 1.00 93.52 169 ALA D CA 1
ATOM 7031 C C . ALA D 1 170 ? 137.395 27.722 229.991 1.00 94.88 169 ALA D C 1
ATOM 7032 O O . ALA D 1 170 ? 138.582 27.930 229.779 1.00 95.00 169 ALA D O 1
ATOM 7034 N N . PHE D 1 171 ? 136.448 28.686 229.942 1.00 88.93 170 PHE D N 1
ATOM 7035 C CA . PHE D 1 171 ? 136.718 30.055 229.509 1.00 87.86 170 PHE D CA 1
ATOM 7036 C C . PHE D 1 171 ? 137.751 30.753 230.387 1.00 94.41 170 PHE D C 1
ATOM 7037 O O . PHE D 1 171 ? 138.683 31.359 229.855 1.00 93.60 170 PHE D O 1
ATOM 7045 N N . ARG D 1 172 ? 137.560 30.708 231.724 1.00 93.31 171 ARG D N 1
ATOM 7046 C CA . ARG D 1 172 ? 138.440 31.358 232.701 1.00 93.54 171 ARG D CA 1
ATOM 7047 C C . ARG D 1 172 ? 139.890 30.899 232.560 1.00 96.63 171 ARG D C 1
ATOM 7048 O O . ARG D 1 172 ? 140.765 31.749 232.439 1.00 95.29 171 ARG D O 1
ATOM 7056 N N . LEU D 1 173 ? 140.131 29.572 232.558 1.00 94.16 172 LEU D N 1
ATOM 7057 C CA . LEU D 1 173 ? 141.465 28.974 232.430 1.00 94.70 172 LEU D CA 1
ATOM 7058 C C . LEU D 1 173 ? 142.112 29.242 231.077 1.00 99.53 172 LEU D C 1
ATOM 7059 O O . LEU D 1 173 ? 143.314 29.492 231.021 1.00 99.91 172 LEU D O 1
ATOM 7064 N N . CYS D 1 174 ? 141.316 29.210 229.998 1.00 96.20 173 CYS D N 1
ATOM 7065 C CA . CYS D 1 174 ? 141.767 29.475 228.639 1.00 96.13 173 CYS D CA 1
ATOM 7066 C C . CYS D 1 174 ? 142.204 30.930 228.534 1.00 97.55 173 CYS D C 1
ATOM 7067 O O . CYS D 1 174 ? 143.204 31.213 227.873 1.00 98.51 173 CYS D O 1
ATOM 7070 N N . LEU D 1 175 ? 141.484 31.846 229.219 1.00 90.68 174 LEU D N 1
ATOM 7071 C CA . LEU D 1 175 ? 141.802 33.272 229.276 1.00 88.40 174 LEU D CA 1
ATOM 7072 C C . LEU D 1 175 ? 143.142 33.452 230.017 1.00 91.24 174 LEU D C 1
ATOM 7073 O O . LEU D 1 175 ? 143.984 34.217 229.559 1.00 90.69 174 LEU D O 1
ATOM 7078 N N . ASP D 1 176 ? 143.340 32.729 231.141 1.00 86.79 175 ASP D N 1
ATOM 7079 C CA . ASP D 1 176 ? 144.563 32.745 231.950 1.00 86.19 175 ASP D CA 1
ATOM 7080 C C . ASP D 1 176 ? 145.742 32.313 231.101 1.00 90.92 175 ASP D C 1
ATOM 7081 O O . ASP D 1 176 ? 146.779 32.984 231.124 1.00 91.66 175 ASP D O 1
ATOM 7086 N N . TYR D 1 177 ? 145.595 31.184 230.365 1.00 86.28 176 TYR D N 1
ATOM 7087 C CA . TYR D 1 177 ? 146.633 30.693 229.465 1.00 85.60 176 TYR D CA 1
ATOM 7088 C C . TYR D 1 177 ? 146.939 31.734 228.381 1.00 84.29 176 TYR D C 1
ATOM 7089 O O . TYR D 1 177 ? 148.103 32.067 228.217 1.00 84.54 176 TYR D O 1
ATOM 7098 N N . LEU D 1 178 ? 145.925 32.288 227.696 1.00 76.18 177 LEU D N 1
ATOM 7099 C CA . LEU D 1 178 ? 146.183 33.261 226.643 1.00 75.12 177 LEU D CA 1
ATOM 7100 C C . LEU D 1 178 ? 146.794 34.564 227.139 1.00 78.18 177 LEU D C 1
ATOM 7101 O O . LEU D 1 178 ? 147.652 35.129 226.448 1.00 77.50 177 LEU D O 1
ATOM 7106 N N . ILE D 1 179 ? 146.400 35.019 228.340 1.00 74.87 178 ILE D N 1
ATOM 7107 C CA . ILE D 1 179 ? 146.971 36.235 228.933 1.00 74.53 178 ILE D CA 1
ATOM 7108 C C . ILE D 1 179 ? 148.459 35.999 229.274 1.00 74.71 178 ILE D C 1
ATOM 7109 O O . ILE D 1 179 ? 149.294 36.868 228.990 1.00 72.72 178 ILE D O 1
ATOM 7114 N N . GLU D 1 180 ? 148.783 34.800 229.807 1.00 68.81 179 GLU D N 1
ATOM 7115 C CA . GLU D 1 180 ? 150.158 34.421 230.124 1.00 68.14 179 GLU D CA 1
ATOM 7116 C C . GLU D 1 180 ? 150.998 34.357 228.831 1.00 75.63 179 GLU D C 1
ATOM 7117 O O . GLU D 1 180 ? 152.078 34.954 228.772 1.00 76.56 179 GLU D O 1
ATOM 7123 N N . GLU D 1 181 ? 150.482 33.661 227.794 1.00 72.12 180 GLU D N 1
ATOM 7124 C CA . GLU D 1 181 ? 151.132 33.498 226.507 1.00 71.36 180 GLU D CA 1
ATOM 7125 C C . GLU D 1 181 ? 151.460 34.863 225.902 1.00 76.18 180 GLU D C 1
ATOM 7126 O O . GLU D 1 181 ? 152.591 35.062 225.466 1.00 76.09 180 GLU D O 1
ATOM 7132 N N . CYS D 1 182 ? 150.513 35.816 225.956 1.00 74.20 181 CYS D N 1
ATOM 7133 C CA . CYS D 1 182 ? 150.718 37.164 225.417 1.00 76.10 181 CYS D CA 1
ATOM 7134 C C . CYS D 1 182 ? 151.682 38.022 226.253 1.00 81.16 181 CYS D C 1
ATOM 7135 O O . CYS D 1 182 ? 152.448 38.811 225.676 1.00 78.76 181 CYS D O 1
ATOM 7138 N N . SER D 1 183 ? 151.631 37.872 227.616 1.00 78.21 182 SER D N 1
ATOM 7139 C CA . SER D 1 183 ? 152.488 38.607 228.554 1.00 77.08 182 SER D CA 1
ATOM 7140 C C . SER D 1 183 ? 153.926 38.161 228.394 1.00 82.02 182 SER D C 1
ATOM 7141 O O . SER D 1 183 ? 154.834 38.992 228.430 1.00 83.56 182 SER D O 1
ATOM 7144 N N . VAL D 1 184 ? 154.134 36.856 228.166 1.00 76.46 183 VAL D N 1
ATOM 7145 C CA . VAL D 1 184 ? 155.458 36.288 227.960 1.00 75.32 183 VAL D CA 1
ATOM 7146 C C . VAL D 1 184 ? 155.950 36.710 226.597 1.00 78.26 183 VAL D C 1
ATOM 7147 O O . VAL D 1 184 ? 157.124 37.041 226.474 1.00 79.34 183 VAL D O 1
ATOM 7151 N N . MET D 1 185 ? 155.047 36.751 225.589 1.00 71.87 184 MET D N 1
ATOM 7152 C CA . MET D 1 185 ? 155.391 37.169 224.231 1.00 70.39 184 MET D CA 1
ATOM 7153 C C . MET D 1 185 ? 156.002 38.561 224.232 1.00 76.45 184 MET D C 1
ATOM 7154 O O . MET D 1 185 ? 157.016 38.773 223.577 1.00 75.93 184 MET D O 1
ATOM 7159 N N . CYS D 1 186 ? 155.420 39.495 225.006 1.00 75.86 185 CYS D N 1
ATOM 7160 C CA . CYS D 1 186 ? 155.904 40.871 225.100 1.00 77.20 185 CYS D CA 1
ATOM 7161 C C . CYS D 1 186 ? 157.318 40.969 225.622 1.00 81.30 185 CYS D C 1
ATOM 7162 O O . CYS D 1 186 ? 158.090 41.825 225.172 1.00 81.01 185 CYS D O 1
ATOM 7165 N N . LEU D 1 187 ? 157.660 40.058 226.542 1.00 77.73 186 LEU D N 1
ATOM 7166 C CA . LEU D 1 187 ? 158.976 39.934 227.156 1.00 77.56 186 LEU D CA 1
ATOM 7167 C C . LEU D 1 187 ? 160.049 39.542 226.149 1.00 80.37 186 LEU D C 1
ATOM 7168 O O . LEU D 1 187 ? 161.193 39.875 226.374 1.00 81.09 186 LEU D O 1
ATOM 7173 N N . TRP D 1 188 ? 159.694 38.845 225.049 1.00 75.50 187 TRP D N 1
ATOM 7174 C CA . TRP D 1 188 ? 160.650 38.323 224.067 1.00 74.62 187 TRP D CA 1
ATOM 7175 C C . TRP D 1 188 ? 161.497 39.380 223.371 1.00 83.27 187 TRP D C 1
ATOM 7176 O O . TRP D 1 188 ? 162.626 39.065 222.986 1.00 85.21 187 TRP D O 1
ATOM 7187 N N . THR D 1 189 ? 160.995 40.640 223.266 1.00 80.17 188 THR D N 1
ATOM 7188 C CA . THR D 1 189 ? 161.712 41.791 222.682 1.00 79.21 188 THR D CA 1
ATOM 7189 C C . THR D 1 189 ? 163.023 42.043 223.434 1.00 82.09 188 THR D C 1
ATOM 7190 O O . THR D 1 189 ? 163.985 42.516 222.825 1.00 82.90 188 THR D O 1
ATOM 7194 N N . GLU D 1 190 ? 163.073 41.662 224.748 1.00 76.39 189 GLU D N 1
ATOM 7195 C CA . GLU D 1 190 ? 164.261 41.751 225.617 1.00 75.07 189 GLU D CA 1
ATOM 7196 C C . GLU D 1 190 ? 165.471 41.070 224.967 1.00 79.35 189 GLU D C 1
ATOM 7197 O O . GLU D 1 190 ? 166.588 41.587 225.060 1.00 79.61 189 GLU D O 1
ATOM 7203 N N . GLN D 1 191 ? 165.247 39.915 224.311 1.00 75.02 190 GLN D N 1
ATOM 7204 C CA . GLN D 1 191 ? 166.318 39.136 223.701 1.00 74.25 190 GLN D CA 1
ATOM 7205 C C . GLN D 1 191 ? 166.493 39.421 222.225 1.00 77.35 190 GLN D C 1
ATOM 7206 O O . GLN D 1 191 ? 167.286 38.761 221.555 1.00 76.28 190 GLN D O 1
ATOM 7212 N N . LYS D 1 192 ? 165.819 40.479 221.742 1.00 75.66 191 LYS D N 1
ATOM 7213 C CA . LYS D 1 192 ? 165.974 41.047 220.398 1.00 76.27 191 LYS D CA 1
ATOM 7214 C C . LYS D 1 192 ? 165.910 40.021 219.229 1.00 79.58 191 LYS D C 1
ATOM 7215 O O . LYS D 1 192 ? 166.730 40.081 218.295 1.00 79.54 191 LYS D O 1
ATOM 7221 N N . TYR D 1 193 ? 164.940 39.071 219.307 1.00 73.66 192 TYR D N 1
ATOM 7222 C CA . TYR D 1 193 ? 164.731 38.031 218.298 1.00 70.95 192 TYR D CA 1
ATOM 7223 C C . TYR D 1 193 ? 164.144 38.732 217.089 1.00 75.49 192 TYR D C 1
ATOM 7224 O O . TYR D 1 193 ? 163.125 39.415 217.229 1.00 76.19 192 TYR D O 1
ATOM 7233 N N . ASP D 1 194 ? 164.821 38.627 215.917 1.00 70.48 193 ASP D N 1
ATOM 7234 C CA . ASP D 1 194 ? 164.383 39.278 214.689 1.00 69.65 193 ASP D CA 1
ATOM 7235 C C . ASP D 1 194 ? 163.100 38.636 214.160 1.00 73.72 193 ASP D C 1
ATOM 7236 O O . ASP D 1 194 ? 162.138 39.338 213.846 1.00 71.11 193 ASP D O 1
ATOM 7241 N N . PHE D 1 195 ? 163.066 37.284 214.128 1.00 72.22 194 PHE D N 1
ATOM 7242 C CA . PHE D 1 195 ? 161.938 36.510 213.612 1.00 70.98 194 PHE D CA 1
ATOM 7243 C C . PHE D 1 195 ? 161.403 35.473 214.562 1.00 74.11 194 PHE D C 1
ATOM 7244 O O . PHE D 1 195 ? 162.167 34.859 215.299 1.00 74.40 194 PHE D O 1
ATOM 7252 N N . GLU D 1 196 ? 160.081 35.254 214.521 1.00 69.81 195 GLU D N 1
ATOM 7253 C CA . GLU D 1 196 ? 159.408 34.234 215.318 1.00 69.32 195 GLU D CA 1
ATOM 7254 C C . GLU D 1 196 ? 158.874 33.200 214.339 1.00 73.06 195 GLU D C 1
ATOM 7255 O O . GLU D 1 196 ? 157.942 33.486 213.561 1.00 72.75 195 GLU D O 1
ATOM 7261 N N . VAL D 1 197 ? 159.491 32.001 214.380 1.00 68.80 196 VAL D N 1
ATOM 7262 C CA . VAL D 1 197 ? 159.188 30.854 213.521 1.00 67.80 196 VAL D CA 1
ATOM 7263 C C . VAL D 1 197 ? 158.192 29.906 214.195 1.00 71.24 196 VAL D C 1
ATOM 7264 O O . VAL D 1 197 ? 158.511 29.205 215.164 1.00 71.84 196 VAL D O 1
ATOM 7268 N N . TYR D 1 198 ? 156.960 29.935 213.694 1.00 66.80 197 TYR D N 1
ATOM 7269 C CA . TYR D 1 198 ? 155.902 29.049 214.105 1.00 65.59 197 TYR D CA 1
ATOM 7270 C C . TYR D 1 198 ? 155.353 28.424 212.824 1.00 66.17 197 TYR D C 1
ATOM 7271 O O . TYR D 1 198 ? 154.981 29.189 211.938 1.00 62.37 197 TYR D O 1
ATOM 7280 N N . PRO D 1 199 ? 155.435 27.063 212.643 1.00 65.36 198 PRO D N 1
ATOM 7281 C CA . PRO D 1 199 ? 155.053 26.435 211.363 1.00 66.43 198 PRO D CA 1
ATOM 7282 C C . PRO D 1 199 ? 153.661 26.810 210.823 1.00 73.06 198 PRO D C 1
ATOM 7283 O O . PRO D 1 199 ? 153.563 27.357 209.713 1.00 71.85 198 PRO D O 1
ATOM 7287 N N . SER D 1 200 ? 152.594 26.567 211.614 1.00 71.43 199 SER D N 1
ATOM 7288 C CA . SER D 1 200 ? 151.250 27.031 211.258 1.00 71.38 199 SER D CA 1
ATOM 7289 C C . SER D 1 200 ? 151.252 28.544 211.590 1.00 75.76 199 SER D C 1
ATOM 7290 O O . SER D 1 200 ? 152.288 29.097 211.943 1.00 74.51 199 SER D O 1
ATOM 7293 N N . GLY D 1 201 ? 150.143 29.226 211.488 1.00 73.81 200 GLY D N 1
ATOM 7294 C CA . GLY D 1 201 ? 150.228 30.636 211.840 1.00 75.13 200 GLY D CA 1
ATOM 7295 C C . GLY D 1 201 ? 150.351 30.922 213.332 1.00 82.73 200 GLY D C 1
ATOM 7296 O O . GLY D 1 201 ? 150.387 30.016 214.189 1.00 82.08 200 GLY D O 1
ATOM 7297 N N . ARG D 1 202 ? 150.397 32.208 213.634 1.00 80.89 201 ARG D N 1
ATOM 7298 C CA . ARG D 1 202 ? 150.348 32.731 214.979 1.00 81.50 201 ARG D CA 1
ATOM 7299 C C . ARG D 1 202 ? 148.851 32.709 215.348 1.00 88.59 201 ARG D C 1
ATOM 7300 O O . ARG D 1 202 ? 148.013 33.077 214.515 1.00 88.20 201 ARG D O 1
ATOM 7308 N N . ASN D 1 203 ? 148.504 32.301 216.578 1.00 86.22 202 ASN D N 1
ATOM 7309 C CA . ASN D 1 203 ? 147.097 32.318 216.994 1.00 85.02 202 ASN D CA 1
ATOM 7310 C C . ASN D 1 203 ? 146.573 33.773 217.083 1.00 88.38 202 ASN D C 1
ATOM 7311 O O . ASN D 1 203 ? 147.375 34.711 217.102 1.00 87.71 202 ASN D O 1
ATOM 7316 N N . LYS D 1 204 ? 145.242 33.957 217.073 1.00 85.32 203 LYS D N 1
ATOM 7317 C CA . LYS D 1 204 ? 144.586 35.281 217.070 1.00 84.63 203 LYS D CA 1
ATOM 7318 C C . LYS D 1 204 ? 145.091 36.256 218.168 1.00 85.90 203 LYS D C 1
ATOM 7319 O O . LYS D 1 204 ? 145.408 37.410 217.860 1.00 84.65 203 LYS D O 1
ATOM 7325 N N . ALA D 1 205 ? 145.200 35.767 219.417 1.00 80.21 204 ALA D N 1
ATOM 7326 C CA . ALA D 1 205 ? 145.658 36.533 220.567 1.00 79.71 204 ALA D CA 1
ATOM 7327 C C . ALA D 1 205 ? 147.080 37.064 220.369 1.00 84.14 204 ALA D C 1
ATOM 7328 O O . ALA D 1 205 ? 147.305 38.260 220.535 1.00 83.32 204 ALA D O 1
ATOM 7330 N N . MET D 1 206 ? 148.019 36.188 219.970 1.00 81.27 205 MET D N 1
ATOM 7331 C CA . MET D 1 206 ? 149.412 36.560 219.739 1.00 80.41 205 MET D CA 1
ATOM 7332 C C . MET D 1 206 ? 149.585 37.502 218.570 1.00 84.03 205 MET D C 1
ATOM 7333 O O . MET D 1 206 ? 150.392 38.424 218.650 1.00 83.49 205 MET D O 1
ATOM 7338 N N . ALA D 1 207 ? 148.793 37.307 217.508 1.00 81.70 206 ALA D N 1
ATOM 7339 C CA . ALA D 1 207 ? 148.781 38.177 216.333 1.00 81.60 206 ALA D CA 1
ATOM 7340 C C . ALA D 1 207 ? 148.309 39.586 216.754 1.00 85.83 206 ALA D C 1
ATOM 7341 O O . ALA D 1 207 ? 148.914 40.588 216.365 1.00 84.89 206 ALA D O 1
ATOM 7343 N N . ALA D 1 208 ? 147.281 39.644 217.623 1.00 83.80 207 ALA D N 1
ATOM 7344 C CA . ALA D 1 208 ? 146.730 40.894 218.144 1.00 84.44 207 ALA D CA 1
ATOM 7345 C C . ALA D 1 208 ? 147.733 41.617 219.008 1.00 88.46 207 ALA D C 1
ATOM 7346 O O . ALA D 1 208 ? 147.884 42.833 218.854 1.00 88.19 207 ALA D O 1
ATOM 7348 N N . THR D 1 209 ? 148.443 40.857 219.900 1.00 84.12 208 THR D N 1
ATOM 7349 C CA . THR D 1 209 ? 149.475 41.358 220.819 1.00 82.30 208 THR D CA 1
ATOM 7350 C C . THR D 1 209 ? 150.596 41.972 220.023 1.00 86.49 208 THR D C 1
ATOM 7351 O O . THR D 1 209 ? 151.045 43.057 220.377 1.00 85.34 208 THR D O 1
ATOM 7355 N N . TYR D 1 210 ? 151.019 41.309 218.926 1.00 85.28 209 TYR D N 1
ATOM 7356 C CA . TYR D 1 210 ? 152.072 41.830 218.061 1.00 86.97 209 TYR D CA 1
ATOM 7357 C C . TYR D 1 210 ? 151.595 43.152 217.477 1.00 96.04 209 TYR D C 1
ATOM 7358 O O . TYR D 1 210 ? 152.286 44.163 217.609 1.00 95.92 209 TYR D O 1
ATOM 7367 N N . GLU D 1 211 ? 150.365 43.161 216.941 1.00 96.45 210 GLU D N 1
ATOM 7368 C CA . GLU D 1 211 ? 149.774 44.336 216.323 1.00 98.29 210 GLU D CA 1
ATOM 7369 C C . GLU D 1 211 ? 149.715 45.568 217.251 1.00 104.42 210 GLU D C 1
ATOM 7370 O O . GLU D 1 211 ? 150.233 46.627 216.884 1.00 103.47 210 GLU D O 1
ATOM 7376 N N . PHE D 1 212 ? 149.129 45.417 218.450 1.00 102.67 211 PHE D N 1
ATOM 7377 C CA . PHE D 1 212 ? 148.922 46.521 219.392 1.00 103.05 211 PHE D CA 1
ATOM 7378 C C . PHE D 1 212 ? 150.024 46.811 220.391 1.00 107.92 211 PHE D C 1
ATOM 7379 O O . PHE D 1 212 ? 150.212 47.979 220.743 1.00 108.01 211 PHE D O 1
ATOM 7387 N N . LEU D 1 213 ? 150.725 45.784 220.879 1.00 104.34 212 LEU D N 1
ATOM 7388 C CA . LEU D 1 213 ? 151.725 45.989 221.926 1.00 103.79 212 LEU D CA 1
ATOM 7389 C C . LEU D 1 213 ? 153.185 45.830 221.513 1.00 106.76 212 LEU D C 1
ATOM 7390 O O . LEU D 1 213 ? 154.052 46.414 222.169 1.00 106.55 212 LEU D O 1
ATOM 7395 N N . ILE D 1 214 ? 153.475 45.046 220.464 1.00 102.15 213 ILE D N 1
ATOM 7396 C CA . ILE D 1 214 ? 154.873 44.794 220.117 1.00 101.44 213 ILE D CA 1
ATOM 7397 C C . ILE D 1 214 ? 155.345 45.597 218.872 1.00 104.23 213 ILE D C 1
ATOM 7398 O O . ILE D 1 214 ? 156.240 46.435 219.032 1.00 103.23 213 ILE D O 1
ATOM 7403 N N . LYS D 1 215 ? 154.779 45.334 217.665 1.00 100.75 214 LYS D N 1
ATOM 7404 C CA . LYS D 1 215 ? 155.149 45.977 216.391 1.00 100.95 214 LYS D CA 1
ATOM 7405 C C . LYS D 1 215 ? 155.313 47.512 216.493 1.00 107.06 214 LYS D C 1
ATOM 7406 O O . LYS D 1 215 ? 156.358 48.002 216.051 1.00 107.47 214 LYS D O 1
ATOM 7412 N N . PRO D 1 216 ? 154.375 48.282 217.115 1.00 103.49 215 PRO D N 1
ATOM 7413 C CA . PRO D 1 216 ? 154.575 49.737 217.211 1.00 103.42 215 PRO D CA 1
ATOM 7414 C C . PRO D 1 216 ? 155.886 50.202 217.851 1.00 108.04 215 PRO D C 1
ATOM 7415 O O . PRO D 1 216 ? 156.423 51.226 217.428 1.00 108.04 215 PRO D O 1
ATOM 7419 N N . HIS D 1 217 ? 156.411 49.453 218.836 1.00 104.73 216 HIS D N 1
ATOM 7420 C CA . HIS D 1 217 ? 157.627 49.833 219.559 1.00 104.72 216 HIS D CA 1
ATOM 7421 C C . HIS D 1 217 ? 158.891 49.184 219.029 1.00 108.31 216 HIS D C 1
ATOM 7422 O O . HIS D 1 217 ? 159.959 49.776 219.160 1.00 108.66 216 HIS D O 1
ATOM 7429 N N . HIS D 1 218 ? 158.796 47.971 218.466 1.00 104.85 217 HIS D N 1
ATOM 7430 C CA . HIS D 1 218 ? 159.941 47.254 217.881 1.00 105.00 217 HIS D CA 1
ATOM 7431 C C . HIS D 1 218 ? 159.452 46.504 216.638 1.00 106.10 217 HIS D C 1
ATOM 7432 O O . HIS D 1 218 ? 159.022 45.350 216.741 1.00 105.49 217 HIS D O 1
ATOM 7439 N N . PRO D 1 219 ? 159.460 47.126 215.450 1.00 100.53 218 PRO D N 1
ATOM 7440 C CA . PRO D 1 219 ? 158.929 46.420 214.275 1.00 99.32 218 PRO D CA 1
ATOM 7441 C C . PRO D 1 219 ? 159.924 45.436 213.680 1.00 99.30 218 PRO D C 1
ATOM 7442 O O . PRO D 1 219 ? 159.521 44.577 212.902 1.00 99.96 218 PRO D O 1
ATOM 7446 N N . ASN D 1 220 ? 161.206 45.544 214.070 1.00 90.95 219 ASN D N 1
ATOM 7447 C CA . ASN D 1 220 ? 162.274 44.689 213.571 1.00 88.84 219 ASN D CA 1
ATOM 7448 C C . ASN D 1 220 ? 162.576 43.517 214.516 1.00 87.76 219 ASN D C 1
ATOM 7449 O O . ASN D 1 220 ? 163.632 42.882 214.421 1.00 86.16 219 ASN D O 1
ATOM 7454 N N . TYR D 1 221 ? 161.613 43.213 215.399 1.00 81.41 220 TYR D N 1
ATOM 7455 C CA . TYR D 1 221 ? 161.645 42.087 216.313 1.00 79.70 220 TYR D CA 1
ATOM 7456 C C . TYR D 1 221 ? 160.374 41.280 216.143 1.00 78.99 220 TYR D C 1
ATOM 7457 O O . TYR D 1 221 ? 159.321 41.832 215.771 1.00 75.22 220 TYR D O 1
ATOM 7466 N N . LEU D 1 222 ? 160.475 39.965 216.442 1.00 75.33 221 LEU D N 1
ATOM 7467 C CA . LEU D 1 222 ? 159.378 38.994 216.398 1.00 74.43 221 LEU D CA 1
ATOM 7468 C C . LEU D 1 222 ? 158.581 39.029 215.079 1.00 74.36 221 LEU D C 1
ATOM 7469 O O . LEU D 1 222 ? 157.366 38.881 215.106 1.00 71.44 221 LEU D O 1
ATOM 7474 N N . ARG D 1 223 ? 159.265 39.256 213.932 1.00 70.44 222 ARG D N 1
ATOM 7475 C CA . ARG D 1 223 ? 158.599 39.294 212.625 1.00 70.19 222 ARG D CA 1
ATOM 7476 C C . ARG D 1 223 ? 158.168 37.835 212.327 1.00 73.16 222 ARG D C 1
ATOM 7477 O O . ARG D 1 223 ? 159.002 36.926 212.376 1.00 73.18 222 ARG D O 1
ATOM 7485 N N . PRO D 1 224 ? 156.862 37.577 212.147 1.00 67.73 223 PRO D N 1
ATOM 7486 C CA . PRO D 1 224 ? 156.406 36.186 211.982 1.00 67.62 223 PRO D CA 1
ATOM 7487 C C . PRO D 1 224 ? 156.879 35.473 210.712 1.00 74.65 223 PRO D C 1
ATOM 7488 O O . PRO D 1 224 ? 156.942 36.067 209.625 1.00 75.47 223 PRO D O 1
ATOM 7492 N N . VAL D 1 225 ? 157.203 34.174 210.869 1.00 71.06 224 VAL D N 1
ATOM 7493 C CA . VAL D 1 225 ? 157.673 33.287 209.797 1.00 70.17 224 VAL D CA 1
ATOM 7494 C C . VAL D 1 225 ? 156.875 31.985 209.911 1.00 78.36 224 VAL D C 1
ATOM 7495 O O . VAL D 1 225 ? 156.884 31.343 210.962 1.00 78.49 224 VAL D O 1
ATOM 7499 N N . ALA D 1 226 ? 156.127 31.646 208.855 1.00 77.01 225 ALA D N 1
ATOM 7500 C CA . ALA D 1 226 ? 155.296 30.446 208.809 1.00 76.45 225 ALA D CA 1
ATOM 7501 C C . ALA D 1 226 ? 155.925 29.443 207.843 1.00 78.26 225 ALA D C 1
ATOM 7502 O O . ALA D 1 226 ? 156.672 29.831 206.943 1.00 79.74 225 ALA D O 1
ATOM 7504 N N . LEU D 1 227 ? 155.621 28.166 208.014 1.00 70.28 226 LEU D N 1
ATOM 7505 C CA . LEU D 1 227 ? 156.192 27.147 207.169 1.00 68.26 226 LEU D CA 1
ATOM 7506 C C . LEU D 1 227 ? 155.180 26.342 206.367 1.00 72.75 226 LEU D C 1
ATOM 7507 O O . LEU D 1 227 ? 153.977 26.377 206.637 1.00 73.45 226 LEU D O 1
ATOM 7512 N N . ARG D 1 228 ? 155.700 25.599 205.381 1.00 68.13 227 ARG D N 1
ATOM 7513 C CA . ARG D 1 228 ? 154.964 24.733 204.487 1.00 67.80 227 ARG D CA 1
ATOM 7514 C C . ARG D 1 228 ? 155.682 23.387 204.469 1.00 76.27 227 ARG D C 1
ATOM 7515 O O . ARG D 1 228 ? 156.888 23.315 204.190 1.00 77.10 227 ARG D O 1
ATOM 7523 N N . PHE D 1 229 ? 154.953 22.319 204.796 1.00 74.52 228 PHE D N 1
ATOM 7524 C CA . PHE D 1 229 ? 155.544 20.993 204.775 1.00 74.73 228 PHE D CA 1
ATOM 7525 C C . PHE D 1 229 ? 155.090 20.256 203.515 1.00 84.86 228 PHE D C 1
ATOM 7526 O O . PHE D 1 229 ? 153.920 20.340 203.110 1.00 84.25 228 PHE D O 1
ATOM 7534 N N . LYS D 1 230 ? 156.047 19.591 202.872 1.00 85.17 229 LYS D N 1
ATOM 7535 C CA . LYS D 1 230 ? 155.859 18.812 201.656 1.00 86.53 229 LYS D CA 1
ATOM 7536 C C . LYS D 1 230 ? 156.410 17.425 201.950 1.00 94.02 229 LYS D C 1
ATOM 7537 O O . LYS D 1 230 ? 157.346 17.305 202.738 1.00 92.25 229 LYS D O 1
ATOM 7543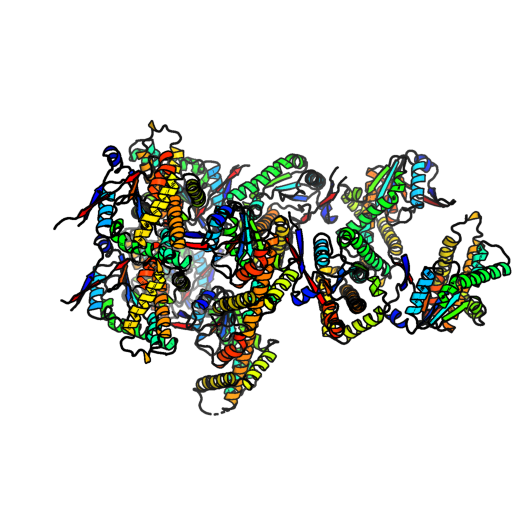 N N . LYS D 1 231 ? 155.866 16.386 201.289 1.00 95.70 230 LYS D N 1
ATOM 7544 C CA . LYS D 1 231 ? 156.310 14.992 201.471 1.00 97.61 230 LYS D CA 1
ATOM 7545 C C . LYS D 1 231 ? 156.986 14.386 200.180 1.00 105.66 230 LYS D C 1
ATOM 7546 O O . LYS D 1 231 ? 157.092 15.068 199.144 1.00 104.99 230 LYS D O 1
ATOM 7552 N N . TYR D 1 232 ? 157.472 13.111 200.275 1.00 104.67 231 TYR D N 1
ATOM 7553 C CA . TYR D 1 232 ? 158.075 12.349 199.168 1.00 152.42 231 TYR D CA 1
ATOM 7554 C C . TYR D 1 232 ? 157.290 11.041 198.924 1.00 157.51 231 TYR D C 1
ATOM 7555 O O . TYR D 1 232 ? 156.828 10.786 197.808 1.00 101.20 231 TYR D O 1
ATOM 7564 N N . ASN E 1 7 ? 126.570 23.643 258.169 1.00 111.39 6 ASN E N 1
ATOM 7565 C CA . ASN E 1 7 ? 125.266 23.146 257.733 1.00 111.35 6 ASN E CA 1
ATOM 7566 C C . ASN E 1 7 ? 124.888 21.762 258.336 1.00 114.57 6 ASN E C 1
ATOM 7567 O O . ASN E 1 7 ? 125.691 21.148 259.060 1.00 113.28 6 ASN E O 1
ATOM 7572 N N . ARG E 1 8 ? 123.636 21.301 258.038 1.00 111.00 7 ARG E N 1
ATOM 7573 C CA . ARG E 1 8 ? 123.010 20.047 258.513 1.00 110.24 7 ARG E CA 1
ATOM 7574 C C . ARG E 1 8 ? 122.823 19.020 257.366 1.00 111.72 7 ARG E C 1
ATOM 7575 O O . ARG E 1 8 ? 122.422 19.410 256.259 1.00 110.80 7 ARG E O 1
ATOM 7583 N N . ILE E 1 9 ? 123.102 17.715 257.639 1.00 106.47 8 ILE E N 1
ATOM 7584 C CA . ILE E 1 9 ? 123.029 16.624 256.635 1.00 105.28 8 ILE E CA 1
ATOM 7585 C C . ILE E 1 9 ? 121.572 16.353 256.165 1.00 105.85 8 ILE E C 1
ATOM 7586 O O . ILE E 1 9 ? 120.654 16.378 256.985 1.00 106.30 8 ILE E O 1
ATOM 7591 N N . VAL E 1 10 ? 121.376 16.134 254.839 1.00 98.42 9 VAL E N 1
ATOM 7592 C CA . VAL E 1 10 ? 120.074 15.774 254.242 1.00 96.48 9 VAL E CA 1
ATOM 7593 C C . VAL E 1 10 ? 120.190 14.364 253.614 1.00 98.23 9 VAL E C 1
ATOM 7594 O O . VAL E 1 10 ? 121.166 14.071 252.907 1.00 96.37 9 VAL E O 1
ATOM 7598 N N . LYS E 1 11 ? 119.223 13.479 253.936 1.00 93.85 10 LYS E N 1
ATOM 7599 C CA . LYS E 1 11 ? 119.271 12.107 253.446 1.00 93.06 10 LYS E CA 1
ATOM 7600 C C . LYS E 1 11 ? 118.022 11.723 252.649 1.00 96.00 10 LYS E C 1
ATOM 7601 O O . LYS E 1 11 ? 116.891 12.109 252.985 1.00 95.29 10 LYS E O 1
ATOM 7607 N N . ALA E 1 12 ? 118.259 10.999 251.551 1.00 91.15 11 ALA E N 1
ATOM 7608 C CA . ALA E 1 12 ? 117.191 10.525 250.697 1.00 91.19 11 ALA E CA 1
ATOM 7609 C C . ALA E 1 12 ? 117.036 9.020 250.856 1.00 94.72 11 ALA E C 1
ATOM 7610 O O . ALA E 1 12 ? 118.031 8.296 250.984 1.00 94.39 11 ALA E O 1
ATOM 7612 N N . SER E 1 13 ? 115.773 8.562 250.871 1.00 90.40 12 SER E N 1
ATOM 7613 C CA . SER E 1 13 ? 115.383 7.162 251.019 1.00 89.34 12 SER E CA 1
ATOM 7614 C C . SER E 1 13 ? 114.202 6.855 250.086 1.00 92.17 12 SER E C 1
ATOM 7615 O O . SER E 1 13 ? 113.487 7.777 249.692 1.00 90.58 12 SER E O 1
ATOM 7618 N N . PHE E 1 14 ? 113.997 5.572 249.733 1.00 88.94 13 PHE E N 1
ATOM 7619 C CA . PHE E 1 14 ? 112.864 5.177 248.906 1.00 89.64 13 PHE E CA 1
ATOM 7620 C C . PHE E 1 14 ? 111.577 5.230 249.698 1.00 95.67 13 PHE E C 1
ATOM 7621 O O . PHE E 1 14 ? 111.580 5.197 250.930 1.00 96.86 13 PHE E O 1
ATOM 7629 N N . ARG E 1 15 ? 110.476 5.334 248.990 1.00 92.77 14 ARG E N 1
ATOM 7630 C CA . ARG E 1 15 ? 109.168 5.392 249.607 1.00 93.20 14 ARG E CA 1
ATOM 7631 C C . ARG E 1 15 ? 108.227 4.462 248.825 1.00 101.45 14 ARG E C 1
ATOM 7632 O O . ARG E 1 15 ? 108.235 4.484 247.588 1.00 103.70 14 ARG E O 1
ATOM 7640 N N . GLU E 1 16 ? 107.469 3.615 249.536 1.00 98.10 15 GLU E N 1
ATOM 7641 C CA . GLU E 1 16 ? 106.400 2.748 249.008 1.00 98.69 15 GLU E CA 1
ATOM 7642 C C . GLU E 1 16 ? 106.800 1.726 247.893 1.00 104.73 15 GLU E C 1
ATOM 7643 O O . GLU E 1 16 ? 105.917 1.126 247.266 1.00 104.86 15 GLU E O 1
ATOM 7649 N N . ASN E 1 17 ? 108.097 1.501 247.673 1.00 101.83 16 ASN E N 1
ATOM 7650 C CA . ASN E 1 17 ? 108.526 0.508 246.690 1.00 101.94 16 ASN E CA 1
ATOM 7651 C C . ASN E 1 17 ? 108.699 -0.848 247.377 1.00 106.32 16 ASN E C 1
ATOM 7652 O O . ASN E 1 17 ? 109.533 -0.946 248.277 1.00 106.67 16 ASN E O 1
ATOM 7657 N N . PRO E 1 18 ? 107.916 -1.894 246.991 1.00 102.71 17 PRO E N 1
ATOM 7658 C CA . PRO E 1 18 ? 108.038 -3.211 247.651 1.00 102.29 17 PRO E CA 1
ATOM 7659 C C . PRO E 1 18 ? 109.410 -3.843 247.518 1.00 105.39 17 PRO E C 1
ATOM 7660 O O . PRO E 1 18 ? 110.134 -3.554 246.567 1.00 104.66 17 PRO E O 1
ATOM 7664 N N . VAL E 1 19 ? 109.750 -4.721 248.468 1.00 101.90 18 VAL E N 1
ATOM 7665 C CA . VAL E 1 19 ? 111.024 -5.448 248.513 1.00 102.02 18 VAL E CA 1
ATOM 7666 C C . VAL E 1 19 ? 111.286 -6.206 247.185 1.00 107.60 18 VAL E C 1
ATOM 7667 O O . VAL E 1 19 ? 112.420 -6.231 246.688 1.00 106.88 18 VAL E O 1
ATOM 7671 N N . GLU E 1 20 ? 110.215 -6.758 246.591 1.00 105.18 19 GLU E N 1
ATOM 7672 C CA . GLU E 1 20 ? 110.263 -7.483 245.316 1.00 105.22 19 GLU E CA 1
ATOM 7673 C C . GLU E 1 20 ? 110.687 -6.587 244.152 1.00 107.71 19 GLU E C 1
ATOM 7674 O O . GLU E 1 20 ? 111.330 -7.060 243.215 1.00 107.75 19 GLU E O 1
ATOM 7680 N N . GLU E 1 21 ? 110.365 -5.286 244.240 1.00 101.84 20 GLU E N 1
ATOM 7681 C CA . GLU E 1 21 ? 110.730 -4.274 243.259 1.00 100.04 20 GLU E CA 1
ATOM 7682 C C . GLU E 1 21 ? 112.153 -3.797 243.567 1.00 100.86 20 GLU E C 1
ATOM 7683 O O . GLU E 1 21 ? 113.009 -3.829 242.687 1.00 100.47 20 GLU E O 1
ATOM 7689 N N . ARG E 1 22 ? 112.411 -3.410 244.838 1.00 95.06 21 ARG E N 1
ATOM 7690 C CA . ARG E 1 22 ? 113.693 -2.891 245.324 1.00 93.75 21 ARG E CA 1
ATOM 7691 C C . ARG E 1 22 ? 114.858 -3.841 245.150 1.00 94.54 21 ARG E C 1
ATOM 7692 O O . ARG E 1 22 ? 116.000 -3.373 245.074 1.00 92.84 21 ARG E O 1
ATOM 7700 N N . LYS E 1 23 ? 114.588 -5.165 245.092 1.00 90.86 22 LYS E N 1
ATOM 7701 C CA . LYS E 1 23 ? 115.657 -6.157 244.926 1.00 91.40 22 LYS E CA 1
ATOM 7702 C C . LYS E 1 23 ? 116.334 -6.029 243.557 1.00 98.73 22 LYS E C 1
ATOM 7703 O O . LYS E 1 23 ? 117.543 -6.295 243.414 1.00 97.76 22 LYS E O 1
ATOM 7709 N N . LEU E 1 24 ? 115.532 -5.561 242.562 1.00 96.94 23 LEU E N 1
ATOM 7710 C CA . LEU E 1 24 ? 115.914 -5.349 241.161 1.00 95.84 23 LEU E CA 1
ATOM 7711 C C . LEU E 1 24 ? 116.811 -4.129 240.986 1.00 97.14 23 LEU E C 1
ATOM 7712 O O . LEU E 1 24 ? 117.754 -4.212 240.211 1.00 96.70 23 LEU E O 1
ATOM 7717 N N . PHE E 1 25 ? 116.521 -3.006 241.700 1.00 92.28 24 PHE E N 1
ATOM 7718 C CA . PHE E 1 25 ? 117.256 -1.719 241.674 1.00 91.55 24 PHE E CA 1
ATOM 7719 C C . PHE E 1 25 ? 118.777 -1.790 241.420 1.00 100.50 24 PHE E C 1
ATOM 7720 O O . PHE E 1 25 ? 119.259 -1.013 240.581 1.00 99.97 24 PHE E O 1
ATOM 7728 N N . PRO E 1 26 ? 119.565 -2.659 242.131 1.00 100.98 25 PRO E N 1
ATOM 7729 C CA . PRO E 1 26 ? 121.033 -2.670 241.899 1.00 102.03 25 PRO E CA 1
ATOM 7730 C C . PRO E 1 26 ? 121.486 -3.171 240.529 1.00 105.96 25 PRO E C 1
ATOM 7731 O O . PRO E 1 26 ? 122.601 -2.871 240.106 1.00 104.87 25 PRO E O 1
ATOM 7735 N N . GLN E 1 27 ? 120.625 -3.946 239.859 1.00 103.09 26 GLN E N 1
ATOM 7736 C CA . GLN E 1 27 ? 120.880 -4.489 238.528 1.00 102.71 26 GLN E CA 1
ATOM 7737 C C . GLN E 1 27 ? 119.959 -3.864 237.464 1.00 105.97 26 GLN E C 1
ATOM 7738 O O . GLN E 1 27 ? 119.896 -4.334 236.328 1.00 105.77 26 GLN E O 1
ATOM 7744 N N . SER E 1 28 ? 119.318 -2.756 237.817 1.00 101.87 27 SER E N 1
ATOM 7745 C CA . SER E 1 28 ? 118.422 -2.046 236.928 1.00 100.80 27 SER E CA 1
ATOM 7746 C C . SER E 1 28 ? 118.861 -0.593 236.695 1.00 103.83 27 SER E C 1
ATOM 7747 O O . SER E 1 28 ? 119.575 0.008 237.513 1.00 103.38 27 SER E O 1
ATOM 7750 N N . SER E 1 29 ? 118.452 -0.064 235.532 1.00 98.70 28 SER E N 1
ATOM 7751 C CA . SER E 1 29 ? 118.704 1.299 235.066 1.00 96.77 28 SER E CA 1
ATOM 7752 C C . SER E 1 29 ? 117.584 2.185 235.537 1.00 94.19 28 SER E C 1
ATOM 7753 O O . SER E 1 29 ? 116.457 1.712 235.728 1.00 93.37 28 SER E O 1
ATOM 7756 N N . CYS E 1 30 ? 117.873 3.476 235.673 1.00 86.31 29 CYS E N 1
ATOM 7757 C CA . CYS E 1 30 ? 116.856 4.427 236.072 1.00 84.00 29 CYS E CA 1
ATOM 7758 C C . CYS E 1 30 ? 116.906 5.722 235.275 1.00 83.29 29 CYS E C 1
ATOM 7759 O O . CYS E 1 30 ? 117.964 6.128 234.786 1.00 82.55 29 CYS E O 1
ATOM 7762 N N . LEU E 1 31 ? 115.759 6.371 235.167 1.00 76.86 30 LEU E N 1
ATOM 7763 C CA . LEU E 1 31 ? 115.671 7.653 234.513 1.00 76.39 30 LEU E CA 1
ATOM 7764 C C . LEU E 1 31 ? 115.213 8.684 235.524 1.00 81.41 30 LEU E C 1
ATOM 7765 O O . LEU E 1 31 ? 114.128 8.548 236.084 1.00 81.53 30 LEU E O 1
ATOM 7770 N N . MET E 1 32 ? 116.015 9.734 235.712 1.00 78.50 31 MET E N 1
ATOM 7771 C CA . MET E 1 32 ? 115.680 10.822 236.616 1.00 78.83 31 MET E CA 1
ATOM 7772 C C . MET E 1 32 ? 115.181 12.078 235.869 1.00 78.74 31 MET E C 1
ATOM 7773 O O . MET E 1 32 ? 115.983 12.970 235.582 1.00 78.38 31 MET E O 1
ATOM 7778 N N . PRO E 1 33 ? 113.877 12.227 235.572 1.00 72.54 32 PRO E N 1
ATOM 7779 C CA . PRO E 1 33 ? 113.415 13.491 234.967 1.00 71.84 32 PRO E CA 1
ATOM 7780 C C . PRO E 1 33 ? 113.592 14.662 235.951 1.00 76.59 32 PRO E C 1
ATOM 7781 O O . PRO E 1 33 ? 113.540 14.461 237.184 1.00 75.45 32 PRO E O 1
ATOM 7785 N N . ILE E 1 34 ? 113.868 15.869 235.402 1.00 73.90 33 ILE E N 1
ATOM 7786 C CA . ILE E 1 34 ? 114.139 17.081 236.182 1.00 73.92 33 ILE E CA 1
ATOM 7787 C C . ILE E 1 34 ? 113.255 18.230 235.790 1.00 81.80 33 ILE E C 1
ATOM 7788 O O . ILE E 1 34 ? 113.504 18.867 234.766 1.00 81.13 33 ILE E O 1
ATOM 7793 N N . SER E 1 35 ? 112.279 18.558 236.633 1.00 82.90 34 SER E N 1
ATOM 7794 C CA . SER E 1 35 ? 111.454 19.739 236.388 1.00 84.97 34 SER E CA 1
ATOM 7795 C C . SER E 1 35 ? 112.306 20.856 236.996 1.00 92.02 34 SER E C 1
ATOM 7796 O O . SER E 1 35 ? 112.324 21.022 238.218 1.00 92.35 34 SER E O 1
ATOM 7799 N N . VAL E 1 36 ? 113.100 21.530 236.133 1.00 89.47 35 VAL E N 1
ATOM 7800 C CA . VAL E 1 36 ? 114.131 22.541 236.451 1.00 89.06 35 VAL E CA 1
ATOM 7801 C C . VAL E 1 36 ? 113.743 23.538 237.594 1.00 94.13 35 VAL E C 1
ATOM 7802 O O . VAL E 1 36 ? 114.509 23.649 238.577 1.00 92.77 35 VAL E O 1
ATOM 7806 N N . GLY E 1 37 ? 112.569 24.172 237.500 1.00 91.22 36 GLY E N 1
ATOM 7807 C CA . GLY E 1 37 ? 112.119 25.128 238.515 1.00 92.50 36 GLY E CA 1
ATOM 7808 C C . GLY E 1 37 ? 112.108 24.681 239.977 1.00 99.51 36 GLY E C 1
ATOM 7809 O O . GLY E 1 37 ? 112.272 25.510 240.881 1.00 98.87 36 GLY E O 1
ATOM 7810 N N . GLN E 1 38 ? 111.895 23.362 240.217 1.00 97.11 37 GLN E N 1
ATOM 7811 C CA . GLN E 1 38 ? 111.773 22.713 241.526 1.00 96.07 37 GLN E CA 1
ATOM 7812 C C . GLN E 1 38 ? 113.054 22.660 242.356 1.00 96.24 37 GLN E C 1
ATOM 7813 O O . GLN E 1 38 ? 114.156 22.426 241.840 1.00 94.10 37 GLN E O 1
ATOM 7819 N N . ALA E 1 39 ? 112.858 22.815 243.673 1.00 91.61 38 ALA E N 1
ATOM 7820 C CA . ALA E 1 39 ? 113.895 22.786 244.690 1.00 90.81 38 ALA E CA 1
ATOM 7821 C C . ALA E 1 39 ? 114.335 21.373 245.068 1.00 93.42 38 ALA E C 1
ATOM 7822 O O . ALA E 1 39 ? 115.424 21.221 245.616 1.00 91.68 38 ALA E O 1
ATOM 7824 N N . ILE E 1 40 ? 113.510 20.340 244.775 1.00 90.40 39 ILE E N 1
ATOM 7825 C CA . ILE E 1 40 ? 113.876 18.930 245.004 1.00 90.37 39 ILE E CA 1
ATOM 7826 C C . ILE E 1 40 ? 115.058 18.528 244.099 1.00 95.09 39 ILE E C 1
ATOM 7827 O O . ILE E 1 40 ? 115.750 17.526 244.343 1.00 93.80 39 ILE E O 1
ATOM 7832 N N . HIS E 1 41 ? 115.264 19.344 243.050 1.00 92.81 40 HIS E N 1
ATOM 7833 C CA . HIS E 1 41 ? 116.284 19.176 242.027 1.00 92.77 40 HIS E CA 1
ATOM 7834 C C . HIS E 1 41 ? 117.511 20.039 242.268 1.00 97.20 40 HIS E C 1
ATOM 7835 O O . HIS E 1 41 ? 118.443 19.995 241.468 1.00 97.29 40 HIS E O 1
ATOM 7842 N N . GLU E 1 42 ? 117.541 20.775 243.394 1.00 92.91 41 GLU E N 1
ATOM 7843 C CA . GLU E 1 42 ? 118.668 21.630 243.745 1.00 91.77 41 GLU E CA 1
ATOM 7844 C C . GLU E 1 42 ? 119.391 21.227 245.050 1.00 94.33 41 GLU E C 1
ATOM 7845 O O . GLU E 1 42 ? 118.889 20.422 245.841 1.00 93.48 41 GLU E O 1
ATOM 7851 N N . ASP E 1 43 ? 120.612 21.766 245.203 1.00 90.19 42 ASP E N 1
ATOM 7852 C CA . ASP E 1 43 ? 121.547 21.719 246.327 1.00 89.53 42 ASP E CA 1
ATOM 7853 C C . ASP E 1 43 ? 121.497 20.434 247.160 1.00 94.06 42 ASP E C 1
ATOM 7854 O O . ASP E 1 43 ? 121.593 19.335 246.599 1.00 93.49 42 ASP E O 1
ATOM 7859 N N . GLU E 1 44 ? 121.370 20.594 248.507 1.00 91.79 43 GLU E N 1
ATOM 7860 C CA . GLU E 1 44 ? 121.323 19.557 249.548 1.00 91.68 43 GLU E CA 1
ATOM 7861 C C . GLU E 1 44 ? 120.456 18.367 249.148 1.00 94.10 43 GLU E C 1
ATOM 7862 O O . GLU E 1 44 ? 120.925 17.217 249.196 1.00 92.44 43 GLU E O 1
ATOM 7868 N N . LYS E 1 45 ? 119.209 18.668 248.670 1.00 89.98 44 LYS E N 1
ATOM 7869 C CA . LYS E 1 45 ? 118.224 17.685 248.197 1.00 88.59 44 LYS E CA 1
ATOM 7870 C C . LYS E 1 45 ? 118.694 16.911 246.951 1.00 89.45 44 LYS E C 1
ATOM 7871 O O . LYS E 1 45 ? 118.597 15.693 246.934 1.00 87.62 44 LYS E O 1
ATOM 7877 N N . PHE E 1 46 ? 119.220 17.602 245.933 1.00 85.30 45 PHE E N 1
ATOM 7878 C CA . PHE E 1 46 ? 119.702 16.944 244.726 1.00 84.99 45 PHE E CA 1
ATOM 7879 C C . PHE E 1 46 ? 120.897 16.039 245.029 1.00 88.35 45 PHE E C 1
ATOM 7880 O O . PHE E 1 46 ? 120.949 14.892 244.560 1.00 87.75 45 PHE E O 1
ATOM 7888 N N . ALA E 1 47 ? 121.833 16.560 245.843 1.00 83.90 46 ALA E N 1
ATOM 7889 C CA . ALA E 1 47 ? 123.043 15.875 246.264 1.00 83.10 46 ALA E CA 1
ATOM 7890 C C . ALA E 1 47 ? 122.656 14.562 246.959 1.00 86.76 46 ALA E C 1
ATOM 7891 O O . ALA E 1 47 ? 123.188 13.487 246.627 1.00 85.87 46 ALA E O 1
ATOM 7893 N N . ALA E 1 48 ? 121.655 14.655 247.862 1.00 82.87 47 ALA E N 1
ATOM 7894 C CA . ALA E 1 48 ? 121.105 13.526 248.598 1.00 82.21 47 ALA E CA 1
ATOM 7895 C C . ALA E 1 48 ? 120.650 12.430 247.626 1.00 82.71 47 ALA E C 1
ATOM 7896 O O . ALA E 1 48 ? 121.026 11.272 247.817 1.00 82.26 47 ALA E O 1
ATOM 7898 N N . VAL E 1 49 ? 119.905 12.818 246.555 1.00 76.95 48 VAL E N 1
ATOM 7899 C CA . VAL E 1 49 ? 119.390 11.916 245.514 1.00 75.68 48 VAL E CA 1
ATOM 7900 C C . VAL E 1 49 ? 120.544 11.228 244.815 1.00 78.99 48 VAL E C 1
ATOM 7901 O O . VAL E 1 49 ? 120.560 9.994 244.704 1.00 76.75 48 VAL E O 1
ATOM 7905 N N . ILE E 1 50 ? 121.521 12.041 244.385 1.00 76.64 49 ILE E N 1
ATOM 7906 C CA . ILE E 1 50 ? 122.707 11.564 243.696 1.00 77.76 49 ILE E CA 1
ATOM 7907 C C . ILE E 1 50 ? 123.380 10.462 244.534 1.00 85.61 49 ILE E C 1
ATOM 7908 O O . ILE E 1 50 ? 123.649 9.374 243.993 1.00 85.50 49 ILE E O 1
ATOM 7913 N N . LYS E 1 51 ? 123.560 10.716 245.867 1.00 84.10 50 LYS E N 1
ATOM 7914 C CA . LYS E 1 51 ? 124.182 9.772 246.811 1.00 84.08 50 LYS E CA 1
ATOM 7915 C C . LYS E 1 51 ? 123.433 8.420 246.884 1.00 86.05 50 LYS E C 1
ATOM 7916 O O . LYS E 1 51 ? 124.071 7.361 246.805 1.00 83.93 50 LYS E O 1
ATOM 7922 N N . LEU E 1 52 ? 122.090 8.465 246.982 1.00 83.11 51 LEU E N 1
ATOM 7923 C CA . LEU E 1 52 ? 121.281 7.252 247.068 1.00 83.79 51 LEU E CA 1
ATOM 7924 C C . LEU E 1 52 ? 121.355 6.443 245.762 1.00 91.85 51 LEU E C 1
ATOM 7925 O O . LEU E 1 52 ? 121.675 5.243 245.806 1.00 91.44 51 LEU E O 1
ATOM 7930 N N . ILE E 1 53 ? 121.093 7.125 244.605 1.00 89.36 52 ILE E N 1
ATOM 7931 C CA . ILE E 1 53 ? 121.096 6.538 243.260 1.00 88.41 52 ILE E CA 1
ATOM 7932 C C . ILE E 1 53 ? 122.402 5.824 243.037 1.00 91.57 52 ILE E C 1
ATOM 7933 O O . ILE E 1 53 ? 122.397 4.662 242.627 1.00 90.53 52 ILE E O 1
ATOM 7938 N N . ASN E 1 54 ? 123.512 6.500 243.360 1.00 89.48 53 ASN E N 1
ATOM 7939 C CA . ASN E 1 54 ? 124.842 5.941 243.199 1.00 91.09 53 ASN E CA 1
ATOM 7940 C C . ASN E 1 54 ? 124.970 4.623 243.964 1.00 97.20 53 ASN E C 1
ATOM 7941 O O . ASN E 1 54 ? 125.384 3.599 243.399 1.00 95.75 53 ASN E O 1
ATOM 7946 N N . ALA E 1 55 ? 124.540 4.666 245.239 1.00 95.16 54 ALA E N 1
ATOM 7947 C CA . ALA E 1 55 ? 124.576 3.575 246.186 1.00 95.43 54 ALA E CA 1
ATOM 7948 C C . ALA E 1 55 ? 123.649 2.407 245.851 1.00 100.80 54 ALA E C 1
ATOM 7949 O O . ALA E 1 55 ? 123.950 1.271 246.232 1.00 101.35 54 ALA E O 1
ATOM 7951 N N . SER E 1 56 ? 122.531 2.662 245.156 1.00 97.46 55 SER E N 1
ATOM 7952 C CA . SER E 1 56 ? 121.539 1.609 244.920 1.00 96.97 55 SER E CA 1
ATOM 7953 C C . SER E 1 56 ? 121.176 1.265 243.459 1.00 99.15 55 SER E C 1
ATOM 7954 O O . SER E 1 56 ? 120.340 0.371 243.264 1.00 98.63 55 SER E O 1
ATOM 7957 N N . PHE E 1 57 ? 121.768 1.940 242.441 1.00 93.85 56 PHE E N 1
ATOM 7958 C CA . PHE E 1 57 ? 121.365 1.675 241.048 1.00 92.26 56 PHE E CA 1
ATOM 7959 C C . PHE E 1 57 ? 122.476 1.221 240.097 1.00 96.48 56 PHE E C 1
ATOM 7960 O O . PHE E 1 57 ? 123.624 1.647 240.261 1.00 96.54 56 PHE E O 1
ATOM 7968 N N . LYS E 1 58 ? 122.119 0.377 239.078 1.00 91.54 57 LYS E N 1
ATOM 7969 C CA . LYS E 1 58 ? 123.094 -0.094 238.091 1.00 90.88 57 LYS E CA 1
ATOM 7970 C C . LYS E 1 58 ? 123.633 1.091 237.277 1.00 96.37 57 LYS E C 1
ATOM 7971 O O . LYS E 1 58 ? 124.847 1.337 237.261 1.00 96.20 57 LYS E O 1
ATOM 7977 N N . GLN E 1 59 ? 122.699 1.840 236.651 1.00 92.92 58 GLN E N 1
ATOM 7978 C CA . GLN E 1 59 ? 122.955 2.995 235.786 1.00 92.17 58 GLN E CA 1
ATOM 7979 C C . GLN E 1 59 ? 121.861 4.037 235.909 1.00 94.10 58 GLN E C 1
ATOM 7980 O O . GLN E 1 59 ? 120.725 3.730 236.274 1.00 93.98 58 GLN E O 1
ATOM 7986 N N . CYS E 1 60 ? 122.223 5.274 235.620 1.00 89.46 59 CYS E N 1
ATOM 7987 C CA . CYS E 1 60 ? 121.335 6.417 235.711 1.00 89.03 59 CYS E CA 1
ATOM 7988 C C . CYS E 1 60 ? 121.416 7.231 234.451 1.00 92.56 59 CYS E C 1
ATOM 7989 O O . CYS E 1 60 ? 122.390 7.123 233.701 1.00 95.33 59 CYS E O 1
ATOM 7992 N N . THR E 1 61 ? 120.384 8.042 234.200 1.00 83.57 60 THR E N 1
ATOM 7993 C CA . THR E 1 61 ? 120.327 8.971 233.093 1.00 80.31 60 THR E CA 1
ATOM 7994 C C . THR E 1 61 ? 119.349 10.077 233.518 1.00 79.99 60 THR E C 1
ATOM 7995 O O . THR E 1 61 ? 118.181 9.826 233.794 1.00 79.70 60 THR E O 1
ATOM 7999 N N . ILE E 1 62 ? 119.885 11.280 233.691 1.00 73.49 61 ILE E N 1
ATOM 8000 C CA . ILE E 1 62 ? 119.137 12.464 234.103 1.00 72.18 61 ILE E CA 1
ATOM 8001 C C . ILE E 1 62 ? 118.610 13.215 232.850 1.00 77.32 61 ILE E C 1
ATOM 8002 O O . ILE E 1 62 ? 119.387 13.559 231.942 1.00 77.73 61 ILE E O 1
ATOM 8007 N N . LEU E 1 63 ? 117.302 13.465 232.811 1.00 71.82 62 LEU E N 1
ATOM 8008 C CA . LEU E 1 63 ? 116.718 14.184 231.708 1.00 70.99 62 LEU E CA 1
ATOM 8009 C C . LEU E 1 63 ? 116.325 15.546 232.192 1.00 76.06 62 LEU E C 1
ATOM 8010 O O . LEU E 1 63 ? 115.531 15.675 233.129 1.00 76.40 62 LEU E O 1
ATOM 8015 N N . VAL E 1 64 ? 116.895 16.573 231.572 1.00 73.55 63 VAL E N 1
ATOM 8016 C CA . VAL E 1 64 ? 116.603 17.974 231.933 1.00 73.44 63 VAL E CA 1
ATOM 8017 C C . VAL E 1 64 ? 115.314 18.427 231.177 1.00 78.25 63 VAL E C 1
ATOM 8018 O O . VAL E 1 64 ? 115.369 18.669 229.969 1.00 76.95 63 VAL E O 1
ATOM 8022 N N . ASP E 1 65 ? 114.155 18.469 231.873 1.00 76.51 64 ASP E N 1
ATOM 8023 C CA . ASP E 1 65 ? 112.883 18.878 231.263 1.00 77.47 64 ASP E CA 1
ATOM 8024 C C . ASP E 1 65 ? 112.935 20.410 231.172 1.00 82.98 64 ASP E C 1
ATOM 8025 O O . ASP E 1 65 ? 112.399 21.100 232.057 1.00 84.95 64 ASP E O 1
ATOM 8030 N N . ASP E 1 66 ? 113.640 20.943 230.144 1.00 77.05 65 ASP E N 1
ATOM 8031 C CA . ASP E 1 66 ? 113.817 22.393 229.983 1.00 75.88 65 ASP E CA 1
ATOM 8032 C C . ASP E 1 66 ? 112.930 23.041 228.933 1.00 81.43 65 ASP E C 1
ATOM 8033 O O . ASP E 1 66 ? 112.124 23.906 229.284 1.00 80.80 65 ASP E O 1
ATOM 8038 N N . SER E 1 67 ? 113.073 22.649 227.647 1.00 78.71 66 SER E N 1
ATOM 8039 C CA . SER E 1 67 ? 112.311 23.256 226.564 1.00 78.28 66 SER E CA 1
ATOM 8040 C C . SER E 1 67 ? 110.804 23.064 226.691 1.00 83.04 66 SER E C 1
ATOM 8041 O O . SER E 1 67 ? 110.088 23.836 226.078 1.00 84.56 66 SER E O 1
ATOM 8044 N N . VAL E 1 68 ? 110.308 22.118 227.529 1.00 78.42 67 VAL E N 1
ATOM 8045 C CA . VAL E 1 68 ? 108.857 21.961 227.782 1.00 77.13 67 VAL E CA 1
ATOM 8046 C C . VAL E 1 68 ? 108.349 23.190 228.478 1.00 79.90 67 VAL E C 1
ATOM 8047 O O . VAL E 1 68 ? 107.214 23.595 228.252 1.00 79.58 67 VAL E O 1
ATOM 8051 N N . GLN E 1 69 ? 109.182 23.750 229.373 1.00 76.79 68 GLN E N 1
ATOM 8052 C CA . GLN E 1 69 ? 108.847 24.898 230.209 1.00 77.19 68 GLN E CA 1
ATOM 8053 C C . GLN E 1 69 ? 108.444 26.103 229.397 1.00 81.63 68 GLN E C 1
ATOM 8054 O O . GLN E 1 69 ? 107.714 26.942 229.917 1.00 79.83 68 GLN E O 1
ATOM 8060 N N . ARG E 1 70 ? 108.819 26.136 228.093 1.00 79.45 69 ARG E N 1
ATOM 8061 C CA . ARG E 1 70 ? 108.440 27.213 227.193 1.00 79.89 69 ARG E CA 1
ATOM 8062 C C . ARG E 1 70 ? 106.911 27.457 227.220 1.00 87.13 69 ARG E C 1
ATOM 8063 O O . ARG E 1 70 ? 106.497 28.621 227.244 1.00 88.56 69 ARG E O 1
ATOM 8071 N N . HIS E 1 71 ? 106.095 26.368 227.328 1.00 83.55 70 HIS E N 1
ATOM 8072 C CA . HIS E 1 71 ? 104.629 26.434 227.408 1.00 83.49 70 HIS E CA 1
ATOM 8073 C C . HIS E 1 71 ? 104.167 27.127 228.687 1.00 92.78 70 HIS E C 1
ATOM 8074 O O . HIS E 1 71 ? 103.354 28.060 228.600 1.00 93.64 70 HIS E O 1
ATOM 8081 N N . THR E 1 72 ? 104.698 26.685 229.865 1.00 91.09 71 THR E N 1
ATOM 8082 C CA . THR E 1 72 ? 104.356 27.217 231.196 1.00 91.49 71 THR E CA 1
ATOM 8083 C C . THR E 1 72 ? 104.886 28.654 231.408 1.00 98.09 71 THR E C 1
ATOM 8084 O O . THR E 1 72 ? 104.136 29.502 231.902 1.00 98.07 71 THR E O 1
ATOM 8088 N N . ILE E 1 73 ? 106.159 28.931 231.012 1.00 96.08 72 ILE E N 1
ATOM 8089 C CA . ILE E 1 73 ? 106.792 30.261 231.104 1.00 96.77 72 ILE E CA 1
ATOM 8090 C C . ILE E 1 73 ? 105.895 31.277 230.399 1.00 104.06 72 ILE E C 1
ATOM 8091 O O . ILE E 1 73 ? 105.620 32.362 230.932 1.00 104.20 72 ILE E O 1
ATOM 8096 N N . GLY E 1 74 ? 105.404 30.859 229.239 1.00 101.91 73 GLY E N 1
ATOM 8097 C CA . GLY E 1 74 ? 104.528 31.634 228.392 1.00 102.62 73 GLY E CA 1
ATOM 8098 C C . GLY E 1 74 ? 103.140 31.896 228.914 1.00 109.82 73 GLY E C 1
ATOM 8099 O O . GLY E 1 74 ? 102.385 32.552 228.209 1.00 110.34 73 GLY E O 1
ATOM 8100 N N . ILE E 1 75 ? 102.763 31.394 230.114 1.00 108.16 74 ILE E N 1
ATOM 8101 C CA . ILE E 1 75 ? 101.420 31.658 230.655 1.00 109.20 74 ILE E CA 1
ATOM 8102 C C . ILE E 1 75 ? 101.318 33.141 231.029 1.00 117.57 74 ILE E C 1
ATOM 8103 O O . ILE E 1 75 ? 100.431 33.844 230.532 1.00 116.05 74 ILE E O 1
ATOM 8108 N N . MET E 1 76 ? 102.289 33.622 231.825 1.00 118.79 75 MET E N 1
ATOM 8109 C CA . MET E 1 76 ? 102.335 35.010 232.268 1.00 120.59 75 MET E CA 1
ATOM 8110 C C . MET E 1 76 ? 103.282 35.876 231.440 1.00 126.40 75 MET E C 1
ATOM 8111 O O . MET E 1 76 ? 103.074 37.089 231.366 1.00 126.56 75 MET E O 1
ATOM 8116 N N . ASN E 1 77 ? 104.291 35.273 230.798 1.00 123.98 76 ASN E N 1
ATOM 8117 C CA . ASN E 1 77 ? 105.199 36.031 229.941 1.00 124.14 76 ASN E CA 1
ATOM 8118 C C . ASN E 1 77 ? 104.675 35.915 228.513 1.00 128.62 76 ASN E C 1
ATOM 8119 O O . ASN E 1 77 ? 104.784 34.857 227.891 1.00 128.58 76 ASN E O 1
ATOM 8124 N N . HIS E 1 78 ? 104.083 37.000 228.011 1.00 125.19 77 HIS E N 1
ATOM 8125 C CA . HIS E 1 78 ? 103.473 37.064 226.687 1.00 125.24 77 HIS E CA 1
ATOM 8126 C C . HIS E 1 78 ? 104.499 37.327 225.545 1.00 127.79 77 HIS E C 1
ATOM 8127 O O . HIS E 1 78 ? 104.147 37.919 224.520 1.00 127.43 77 HIS E O 1
ATOM 8134 N N . ALA E 1 79 ? 105.749 36.845 225.712 1.00 122.60 78 ALA E N 1
ATOM 8135 C CA . ALA E 1 79 ? 106.834 37.004 224.737 1.00 121.10 78 ALA E CA 1
ATOM 8136 C C . ALA E 1 79 ? 106.640 36.136 223.479 1.00 122.60 78 ALA E C 1
ATOM 8137 O O . ALA E 1 79 ? 105.671 35.370 223.393 1.00 121.49 78 ALA E O 1
ATOM 8139 N N . THR E 1 80 ? 107.569 36.276 222.496 1.00 118.07 79 THR E N 1
ATOM 8140 C CA . THR E 1 80 ? 107.604 35.525 221.228 1.00 116.92 79 THR E CA 1
ATOM 8141 C C . THR E 1 80 ? 107.877 34.062 221.534 1.00 117.28 79 THR E C 1
ATOM 8142 O O . THR E 1 80 ? 108.622 33.764 222.465 1.00 116.95 79 THR E O 1
ATOM 8146 N N . THR E 1 81 ? 107.297 33.156 220.729 1.00 110.95 80 THR E N 1
ATOM 8147 C CA . THR E 1 81 ? 107.478 31.707 220.827 1.00 109.39 80 THR E CA 1
ATOM 8148 C C . THR E 1 81 ? 108.976 31.349 220.885 1.00 109.67 80 THR E C 1
ATOM 8149 O O . THR E 1 81 ? 109.364 30.468 221.671 1.00 109.12 80 THR E O 1
ATOM 8153 N N . GLU E 1 82 ? 109.810 32.073 220.094 1.00 103.61 81 GLU E N 1
ATOM 8154 C CA . GLU E 1 82 ? 111.255 31.882 220.073 1.00 102.91 81 GLU E CA 1
ATOM 8155 C C . GLU E 1 82 ? 111.878 32.403 221.355 1.00 106.86 81 GLU E C 1
ATOM 8156 O O . GLU E 1 82 ? 112.756 31.737 221.926 1.00 106.91 81 GLU E O 1
ATOM 8162 N N . GLU E 1 83 ? 111.417 33.602 221.799 1.00 102.67 82 GLU E N 1
ATOM 8163 C CA . GLU E 1 83 ? 111.860 34.252 223.038 1.00 101.94 82 GLU E CA 1
ATOM 8164 C C . GLU E 1 83 ? 111.659 33.274 224.215 1.00 102.23 82 GLU E C 1
ATOM 8165 O O . GLU E 1 83 ? 112.610 33.019 224.959 1.00 101.85 82 GLU E O 1
ATOM 8171 N N . LEU E 1 84 ? 110.439 32.680 224.318 1.00 95.83 83 LEU E N 1
ATOM 8172 C CA . LEU E 1 84 ? 109.998 31.694 225.323 1.00 94.04 83 LEU E CA 1
ATOM 8173 C C . LEU E 1 84 ? 110.804 30.400 225.243 1.00 94.93 83 LEU E C 1
ATOM 8174 O O . LEU E 1 84 ? 111.153 29.852 226.298 1.00 95.91 83 LEU E O 1
ATOM 8179 N N . TYR E 1 85 ? 111.115 29.921 224.011 1.00 86.01 84 TYR E N 1
ATOM 8180 C CA . TYR E 1 85 ? 111.934 28.724 223.845 1.00 83.78 84 TYR E CA 1
ATOM 8181 C C . TYR E 1 85 ? 113.328 28.968 224.408 1.00 89.34 84 TYR E C 1
ATOM 8182 O O . TYR E 1 85 ? 113.849 28.121 225.141 1.00 89.13 84 TYR E O 1
ATOM 8191 N N . GLN E 1 86 ? 113.925 30.118 224.058 1.00 87.86 85 GLN E N 1
ATOM 8192 C CA . GLN E 1 86 ? 115.287 30.485 224.480 1.00 88.83 85 GLN E CA 1
ATOM 8193 C C . GLN E 1 86 ? 115.418 30.678 226.007 1.00 92.74 85 GLN E C 1
ATOM 8194 O O . GLN E 1 86 ? 116.456 30.321 226.575 1.00 91.05 85 GLN E O 1
ATOM 8200 N N . LEU E 1 87 ? 114.345 31.166 226.661 1.00 90.73 86 LEU E N 1
ATOM 8201 C CA . LEU E 1 87 ? 114.269 31.315 228.117 1.00 92.29 86 LEU E CA 1
ATOM 8202 C C . LEU E 1 87 ? 114.286 29.929 228.784 1.00 97.73 86 LEU E C 1
ATOM 8203 O O . LEU E 1 87 ? 115.040 29.719 229.747 1.00 99.05 86 LEU E O 1
ATOM 8208 N N . ALA E 1 88 ? 113.423 28.999 228.271 1.00 91.12 87 ALA E N 1
ATOM 8209 C CA . ALA E 1 88 ? 113.274 27.616 228.718 1.00 88.71 87 ALA E CA 1
ATOM 8210 C C . ALA E 1 88 ? 114.593 26.879 228.597 1.00 89.74 87 ALA E C 1
ATOM 8211 O O . ALA E 1 88 ? 114.976 26.182 229.530 1.00 90.45 87 ALA E O 1
ATOM 8213 N N . VAL E 1 89 ? 115.323 27.081 227.493 1.00 84.23 88 VAL E N 1
ATOM 8214 C CA . VAL E 1 89 ? 116.638 26.473 227.312 1.00 84.56 88 VAL E CA 1
ATOM 8215 C C . VAL E 1 89 ? 117.612 27.043 228.338 1.00 90.47 88 VAL E C 1
ATOM 8216 O O . VAL E 1 89 ? 118.341 26.263 228.958 1.00 90.84 88 VAL E O 1
ATOM 8220 N N . LYS E 1 90 ? 117.594 28.396 228.534 1.00 87.45 89 LYS E N 1
ATOM 8221 C CA . LYS E 1 90 ? 118.429 29.127 229.506 1.00 87.47 89 LYS E CA 1
ATOM 8222 C C . LYS E 1 90 ? 118.275 28.541 230.923 1.00 88.20 89 LYS E C 1
ATOM 8223 O O . LYS E 1 90 ? 119.279 28.425 231.630 1.00 87.07 89 LYS E O 1
ATOM 8229 N N . GLU E 1 91 ? 117.032 28.177 231.331 1.00 82.39 90 GLU E N 1
ATOM 8230 C CA . GLU E 1 91 ? 116.791 27.549 232.633 1.00 81.18 90 GLU E CA 1
ATOM 8231 C C . GLU E 1 91 ? 117.494 26.180 232.752 1.00 82.72 90 GLU E C 1
ATOM 8232 O O . GLU E 1 91 ? 118.125 25.901 233.785 1.00 82.39 90 GLU E O 1
ATOM 8238 N N . GLY E 1 92 ? 117.467 25.406 231.665 1.00 77.00 91 GLY E N 1
ATOM 8239 C CA . GLY E 1 92 ? 118.140 24.117 231.595 1.00 76.76 91 GLY E CA 1
ATOM 8240 C C . GLY E 1 92 ? 119.639 24.281 231.662 1.00 82.47 91 GLY E C 1
ATOM 8241 O O . GLY E 1 92 ? 120.318 23.518 232.353 1.00 80.87 91 GLY E O 1
ATOM 8242 N N . ASP E 1 93 ? 120.156 25.322 230.963 1.00 82.02 92 ASP E N 1
ATOM 8243 C CA . ASP E 1 93 ? 121.583 25.683 230.920 1.00 82.55 92 ASP E CA 1
ATOM 8244 C C . ASP E 1 93 ? 122.038 25.986 232.364 1.00 85.87 92 ASP E C 1
ATOM 8245 O O . ASP E 1 93 ? 122.996 25.384 232.880 1.00 85.21 92 ASP E O 1
ATOM 8250 N N . GLU E 1 94 ? 121.263 26.876 233.013 1.00 81.10 93 GLU E N 1
ATOM 8251 C CA . GLU E 1 94 ? 121.450 27.319 234.375 1.00 81.00 93 GLU E CA 1
ATOM 8252 C C . GLU E 1 94 ? 121.375 26.170 235.374 1.00 85.66 93 GLU E C 1
ATOM 8253 O O . GLU E 1 94 ? 122.217 26.111 236.267 1.00 85.18 93 GLU E O 1
ATOM 8259 N N . TRP E 1 95 ? 120.419 25.228 235.214 1.00 82.53 94 TRP E N 1
ATOM 8260 C CA . TRP E 1 95 ? 120.351 24.092 236.146 1.00 82.09 94 TRP E CA 1
ATOM 8261 C C . TRP E 1 95 ? 121.651 23.287 236.057 1.00 81.32 94 TRP E C 1
ATOM 8262 O O . TRP E 1 95 ? 122.223 22.939 237.091 1.00 79.17 94 TRP E O 1
ATOM 8273 N N . LEU E 1 96 ? 122.106 23.004 234.826 1.00 76.38 95 LEU E N 1
ATOM 8274 C CA . LEU E 1 96 ? 123.310 22.223 234.596 1.00 76.46 95 LEU E CA 1
ATOM 8275 C C . LEU E 1 96 ? 124.543 22.848 235.249 1.00 82.77 95 LEU E C 1
ATOM 8276 O O . LEU E 1 96 ? 125.401 22.101 235.744 1.00 81.93 95 LEU E O 1
ATOM 8281 N N . LYS E 1 97 ? 124.581 24.219 235.329 1.00 80.18 96 LYS E N 1
ATOM 8282 C CA . LYS E 1 97 ? 125.645 25.008 235.984 1.00 80.03 96 LYS E CA 1
ATOM 8283 C C . LYS E 1 97 ? 125.694 24.674 237.495 1.00 85.55 96 LYS E C 1
ATOM 8284 O O . LYS E 1 97 ? 126.696 24.131 238.001 1.00 86.41 96 LYS E O 1
ATOM 8290 N N . ARG E 1 98 ? 124.607 25.040 238.205 1.00 80.33 97 ARG E N 1
ATOM 8291 C CA . ARG E 1 98 ? 124.378 24.841 239.626 1.00 79.90 97 ARG E CA 1
ATOM 8292 C C . ARG E 1 98 ? 124.593 23.398 240.079 1.00 87.56 97 ARG E C 1
ATOM 8293 O O . ARG E 1 98 ? 124.980 23.184 241.224 1.00 88.41 97 ARG E O 1
ATOM 8301 N N . ASN E 1 99 ? 124.262 22.405 239.239 1.00 85.81 98 ASN E N 1
ATOM 8302 C CA . ASN E 1 99 ? 124.288 21.020 239.701 1.00 86.04 98 ASN E CA 1
ATOM 8303 C C . ASN E 1 99 ? 125.345 20.156 239.050 1.00 92.33 98 ASN E C 1
ATOM 8304 O O . ASN E 1 99 ? 125.402 18.971 239.376 1.00 93.09 98 ASN E O 1
ATOM 8309 N N . GLN E 1 100 ? 126.221 20.724 238.211 1.00 89.62 99 GLN E N 1
ATOM 8310 C CA . GLN E 1 100 ? 127.307 19.952 237.605 1.00 90.68 99 GLN E CA 1
ATOM 8311 C C . GLN E 1 100 ? 128.164 19.314 238.739 1.00 95.11 99 GLN E C 1
ATOM 8312 O O . GLN E 1 100 ? 128.447 18.103 238.704 1.00 94.17 99 GLN E O 1
ATOM 8318 N N . ARG E 1 101 ? 128.457 20.143 239.788 1.00 91.02 100 ARG E N 1
ATOM 8319 C CA . ARG E 1 101 ? 129.182 19.849 241.029 1.00 90.34 100 ARG E CA 1
ATOM 8320 C C . ARG E 1 101 ? 128.756 18.527 241.656 1.00 94.69 100 ARG E C 1
ATOM 8321 O O . ARG E 1 101 ? 129.603 17.796 242.185 1.00 94.50 100 ARG E O 1
ATOM 8329 N N . PHE E 1 102 ? 127.428 18.254 241.642 1.00 90.72 101 PHE E N 1
ATOM 8330 C CA . PHE E 1 102 ? 126.807 17.096 242.265 1.00 89.60 101 PHE E CA 1
ATOM 8331 C C . PHE E 1 102 ? 126.740 15.865 241.409 1.00 93.92 101 PHE E C 1
ATOM 8332 O O . PHE E 1 102 ? 127.166 14.814 241.875 1.00 94.67 101 PHE E O 1
ATOM 8340 N N . TYR E 1 103 ? 126.185 15.950 240.185 1.00 90.60 102 TYR E N 1
ATOM 8341 C CA . TYR E 1 103 ? 126.042 14.744 239.373 1.00 91.23 102 TYR E CA 1
ATOM 8342 C C . TYR E 1 103 ? 127.355 14.192 238.911 1.00 95.80 102 TYR E C 1
ATOM 8343 O O . TYR E 1 103 ? 127.424 12.979 238.709 1.00 94.12 102 TYR E O 1
ATOM 8352 N N . LYS E 1 104 ? 128.416 15.046 238.805 1.00 94.50 103 LYS E N 1
ATOM 8353 C CA . LYS E 1 104 ? 129.755 14.583 238.407 1.00 95.12 103 LYS E CA 1
ATOM 8354 C C . LYS E 1 104 ? 130.290 13.504 239.373 1.00 99.79 103 LYS E C 1
ATOM 8355 O O . LYS E 1 104 ? 131.031 12.604 238.960 1.00 98.40 103 LYS E O 1
ATOM 8361 N N . GLN E 1 105 ? 129.816 13.560 240.640 1.00 97.43 104 GLN E N 1
ATOM 8362 C CA . GLN E 1 105 ? 130.176 12.630 241.706 1.00 97.11 104 GLN E CA 1
ATOM 8363 C C . GLN E 1 105 ? 129.556 11.221 241.528 1.00 100.89 104 GLN E C 1
ATOM 8364 O O . GLN E 1 105 ? 129.851 10.327 242.327 1.00 100.35 104 GLN E O 1
ATOM 8370 N N . LEU E 1 106 ? 128.753 11.009 240.465 1.00 97.33 105 LEU E N 1
ATOM 8371 C CA . LEU E 1 106 ? 128.204 9.687 240.168 1.00 97.49 105 LEU E CA 1
ATOM 8372 C C . LEU E 1 106 ? 129.319 8.771 239.674 1.00 103.85 105 LEU E C 1
ATOM 8373 O O . LEU E 1 106 ? 130.065 9.124 238.756 1.00 104.13 105 LEU E O 1
ATOM 8378 N N . THR E 1 107 ? 129.449 7.617 240.325 1.00 101.49 106 THR E N 1
ATOM 8379 C CA . THR E 1 107 ? 130.438 6.575 240.040 1.00 101.43 106 THR E CA 1
ATOM 8380 C C . THR E 1 107 ? 129.851 5.547 239.072 1.00 104.30 106 THR E C 1
ATOM 8381 O O . THR E 1 107 ? 130.601 4.902 238.335 1.00 104.26 106 THR E O 1
ATOM 8385 N N . ILE E 1 108 ? 128.514 5.380 239.100 1.00 99.44 107 ILE E N 1
ATOM 8386 C CA . ILE E 1 108 ? 127.814 4.448 238.215 1.00 99.01 107 ILE E CA 1
ATOM 8387 C C . ILE E 1 108 ? 127.754 5.038 236.798 1.00 100.79 107 ILE E C 1
ATOM 8388 O O . ILE E 1 108 ? 127.916 6.261 236.656 1.00 99.85 107 ILE E O 1
ATOM 8393 N N . PRO E 1 109 ? 127.540 4.210 235.738 1.00 96.00 108 PRO E N 1
ATOM 8394 C CA . PRO E 1 109 ? 127.456 4.780 234.382 1.00 95.53 108 PRO E CA 1
ATOM 8395 C C . PRO E 1 109 ? 126.262 5.714 234.245 1.00 99.09 108 PRO E C 1
ATOM 8396 O O . PRO E 1 109 ? 125.137 5.317 234.544 1.00 99.08 108 PRO E O 1
ATOM 8400 N N . PHE E 1 110 ? 126.506 6.966 233.852 1.00 95.05 109 PHE E N 1
ATOM 8401 C CA . PHE E 1 110 ? 125.412 7.911 233.716 1.00 94.81 109 PHE E CA 1
ATOM 8402 C C . PHE E 1 110 ? 125.454 8.705 232.398 1.00 99.55 109 PHE E C 1
ATOM 8403 O O . PHE E 1 110 ? 126.506 8.804 231.756 1.00 101.41 109 PHE E O 1
ATOM 8411 N N . GLU E 1 111 ? 124.296 9.267 232.013 1.00 92.83 110 GLU E N 1
ATOM 8412 C CA . GLU E 1 111 ? 124.088 10.015 230.783 1.00 91.16 110 GLU E CA 1
ATOM 8413 C C . GLU E 1 111 ? 123.246 11.240 231.117 1.00 93.60 110 GLU E C 1
ATOM 8414 O O . GLU E 1 111 ? 122.304 11.136 231.907 1.00 94.25 110 GLU E O 1
ATOM 8420 N N . ILE E 1 112 ? 123.577 12.396 230.537 1.00 87.67 111 ILE E N 1
ATOM 8421 C CA . ILE E 1 112 ? 122.787 13.605 230.781 1.00 86.50 111 ILE E CA 1
ATOM 8422 C C . ILE E 1 112 ? 122.088 13.950 229.491 1.00 88.12 111 ILE E C 1
ATOM 8423 O O . ILE E 1 112 ? 122.756 14.212 228.492 1.00 89.72 111 ILE E O 1
ATOM 8428 N N . MET E 1 113 ? 120.750 13.880 229.485 1.00 80.49 112 MET E N 1
ATOM 8429 C CA . MET E 1 113 ? 119.960 14.215 228.306 1.00 78.12 112 MET E CA 1
ATOM 8430 C C . MET E 1 113 ? 119.190 15.502 228.562 1.00 82.84 112 MET E C 1
ATOM 8431 O O . MET E 1 113 ? 119.119 15.965 229.710 1.00 83.48 112 MET E O 1
ATOM 8436 N N . ARG E 1 114 ? 118.667 16.110 227.492 1.00 78.36 113 ARG E N 1
ATOM 8437 C CA . ARG E 1 114 ? 117.891 17.345 227.578 1.00 77.99 113 ARG E CA 1
ATOM 8438 C C . ARG E 1 114 ? 116.581 17.147 226.838 1.00 81.01 113 ARG E C 1
ATOM 8439 O O . ARG E 1 114 ? 116.510 16.276 225.958 1.00 78.84 113 ARG E O 1
ATOM 8447 N N . TRP E 1 115 ? 115.538 17.924 227.203 1.00 78.19 114 TRP E N 1
ATOM 8448 C CA . TRP E 1 115 ? 114.188 17.761 226.654 1.00 78.37 114 TRP E CA 1
ATOM 8449 C C . TRP E 1 115 ? 114.121 17.620 225.144 1.00 82.71 114 TRP E C 1
ATOM 8450 O O . TRP E 1 115 ? 113.464 16.688 224.650 1.00 81.07 114 TRP E O 1
ATOM 8461 N N . ASP E 1 116 ? 114.821 18.530 224.415 1.00 79.73 115 ASP E N 1
ATOM 8462 C CA . ASP E 1 116 ? 114.864 18.565 222.951 1.00 78.29 115 ASP E CA 1
ATOM 8463 C C . ASP E 1 116 ? 115.318 17.245 222.332 1.00 78.21 115 ASP E C 1
ATOM 8464 O O . ASP E 1 116 ? 114.841 16.898 221.261 1.00 76.59 115 ASP E O 1
ATOM 8469 N N . ASP E 1 117 ? 116.174 16.473 223.037 1.00 74.17 116 ASP E N 1
ATOM 8470 C CA . ASP E 1 117 ? 116.660 15.167 222.570 1.00 73.91 116 ASP E CA 1
ATOM 8471 C C . ASP E 1 117 ? 115.495 14.203 222.343 1.00 75.53 116 ASP E C 1
ATOM 8472 O O . ASP E 1 117 ? 115.597 13.315 221.505 1.00 75.07 116 ASP E O 1
ATOM 8477 N N . TRP E 1 118 ? 114.388 14.389 223.089 1.00 71.82 117 TRP E N 1
ATOM 8478 C CA . TRP E 1 118 ? 113.194 13.555 222.997 1.00 71.25 117 TRP E CA 1
ATOM 8479 C C . TRP E 1 118 ? 112.133 14.168 222.097 1.00 76.83 117 TRP E C 1
ATOM 8480 O O . TRP E 1 118 ? 111.555 13.454 221.275 1.00 76.87 117 TRP E O 1
ATOM 8491 N N . TYR E 1 119 ? 111.895 15.482 222.226 1.00 73.97 118 TYR E N 1
ATOM 8492 C CA . TYR E 1 119 ? 110.915 16.206 221.425 1.00 75.05 118 TYR E CA 1
ATOM 8493 C C . TYR E 1 119 ? 111.210 16.140 219.918 1.00 81.50 118 TYR E C 1
ATOM 8494 O O . TYR E 1 119 ? 110.286 16.087 219.091 1.00 82.81 118 TYR E O 1
ATOM 8503 N N . ASN E 1 120 ? 112.507 16.145 219.567 1.00 77.37 119 ASN E N 1
ATOM 8504 C CA . ASN E 1 120 ? 112.983 16.104 218.190 1.00 76.09 119 ASN E CA 1
ATOM 8505 C C . ASN E 1 120 ? 113.112 14.672 217.667 1.00 75.82 119 ASN E C 1
ATOM 8506 O O . ASN E 1 120 ? 113.532 14.484 216.517 1.00 75.82 119 ASN E O 1
ATOM 8511 N N . SER E 1 121 ? 112.719 13.667 218.482 1.00 69.03 120 SER E N 1
ATOM 8512 C CA . SER E 1 121 ? 112.738 12.275 218.049 1.00 68.89 120 SER E CA 1
ATOM 8513 C C . SER E 1 121 ? 111.824 12.081 216.819 1.00 72.47 120 SER E C 1
ATOM 8514 O O . SER E 1 121 ? 110.751 12.699 216.748 1.00 70.96 120 SER E O 1
ATOM 8517 N N . PRO E 1 122 ? 112.232 11.223 215.848 1.00 69.63 121 PRO E N 1
ATOM 8518 C CA . PRO E 1 122 ? 111.379 10.975 214.674 1.00 69.99 121 PRO E CA 1
ATOM 8519 C C . PRO E 1 122 ? 110.004 10.443 215.068 1.00 75.28 121 PRO E C 1
ATOM 8520 O O . PRO E 1 122 ? 108.989 10.734 214.398 1.00 76.34 121 PRO E O 1
ATOM 8524 N N . ASN E 1 123 ? 109.974 9.699 216.197 1.00 69.96 122 ASN E N 1
ATOM 8525 C CA . ASN E 1 123 ? 108.762 9.080 216.704 1.00 68.82 122 ASN E CA 1
ATOM 8526 C C . ASN E 1 123 ? 107.891 10.005 217.521 1.00 69.99 122 ASN E C 1
ATOM 8527 O O . ASN E 1 123 ? 106.781 9.595 217.863 1.00 69.25 122 ASN E O 1
ATOM 8532 N N . TYR E 1 124 ? 108.345 11.255 217.807 1.00 65.52 123 TYR E N 1
ATOM 8533 C CA . TYR E 1 124 ? 107.535 12.171 218.621 1.00 64.81 123 TYR E CA 1
ATOM 8534 C C . TYR E 1 124 ? 106.155 12.446 218.045 1.00 70.00 123 TYR E C 1
ATOM 8535 O O . TYR E 1 124 ? 105.180 12.315 218.774 1.00 66.38 123 TYR E O 1
ATOM 8544 N N . ILE E 1 125 ? 106.074 12.859 216.758 1.00 70.90 124 ILE E N 1
ATOM 8545 C CA . ILE E 1 125 ? 104.806 13.253 216.141 1.00 71.48 124 ILE E CA 1
ATOM 8546 C C . ILE E 1 125 ? 103.757 12.153 216.271 1.00 76.63 124 ILE E C 1
ATOM 8547 O O . ILE E 1 125 ? 102.674 12.446 216.784 1.00 75.08 124 ILE E O 1
ATOM 8552 N N . ASN E 1 126 ? 104.099 10.892 215.894 1.00 73.80 125 ASN E N 1
ATOM 8553 C CA . ASN E 1 126 ? 103.183 9.737 215.999 1.00 72.60 125 ASN E CA 1
ATOM 8554 C C . ASN E 1 126 ? 102.693 9.537 217.428 1.00 75.18 125 ASN E C 1
ATOM 8555 O O . ASN E 1 126 ? 101.478 9.390 217.627 1.00 76.52 125 ASN E O 1
ATOM 8560 N N . SER E 1 127 ? 103.626 9.596 218.418 1.00 68.08 126 SER E N 1
ATOM 8561 C CA . SER E 1 127 ? 103.319 9.477 219.837 1.00 67.53 126 SER E CA 1
ATOM 8562 C C . SER E 1 127 ? 102.423 10.612 220.289 1.00 74.96 126 SER E C 1
ATOM 8563 O O . SER E 1 127 ? 101.527 10.380 221.091 1.00 78.22 126 SER E O 1
ATOM 8566 N N . HIS E 1 128 ? 102.656 11.833 219.780 1.00 69.89 127 HIS E N 1
ATOM 8567 C CA . HIS E 1 128 ? 101.865 13.030 220.077 1.00 67.93 127 HIS E CA 1
ATOM 8568 C C . HIS E 1 128 ? 100.444 12.817 219.628 1.00 69.25 127 HIS E C 1
ATOM 8569 O O . HIS E 1 128 ? 99.527 13.229 220.339 1.00 69.24 127 HIS E O 1
ATOM 8576 N N . LEU E 1 129 ? 100.265 12.182 218.446 1.00 63.87 128 LEU E N 1
ATOM 8577 C CA . LEU E 1 129 ? 98.956 11.891 217.876 1.00 63.53 128 LEU E CA 1
ATOM 8578 C C . LEU E 1 129 ? 98.243 10.834 218.718 1.00 72.31 128 LEU E C 1
ATOM 8579 O O . LEU E 1 129 ? 97.044 10.996 218.989 1.00 72.89 128 LEU E O 1
ATOM 8584 N N . ARG E 1 130 ? 98.998 9.779 219.175 1.00 69.43 129 ARG E N 1
ATOM 8585 C CA . ARG E 1 130 ? 98.504 8.696 220.035 1.00 68.36 129 ARG E CA 1
ATOM 8586 C C . ARG E 1 130 ? 97.953 9.272 221.350 1.00 73.35 129 ARG E C 1
ATOM 8587 O O . ARG E 1 130 ? 96.858 8.891 221.772 1.00 75.48 129 ARG E O 1
ATOM 8595 N N . VAL E 1 131 ? 98.698 10.195 221.974 1.00 68.70 130 VAL E N 1
ATOM 8596 C CA . VAL E 1 131 ? 98.309 10.859 223.222 1.00 69.10 130 VAL E CA 1
ATOM 8597 C C . VAL E 1 131 ? 97.079 11.721 222.950 1.00 77.77 130 VAL E C 1
ATOM 8598 O O . VAL E 1 131 ? 96.088 11.599 223.670 1.00 77.89 130 VAL E O 1
ATOM 8602 N N . GLN E 1 132 ? 97.115 12.506 221.856 1.00 77.46 131 GLN E N 1
ATOM 8603 C CA . GLN E 1 132 ? 96.025 13.379 221.435 1.00 78.61 131 GLN E CA 1
ATOM 8604 C C . GLN E 1 132 ? 94.726 12.579 221.240 1.00 86.49 131 GLN E C 1
ATOM 8605 O O . GLN E 1 132 ? 93.672 13.007 221.726 1.00 85.73 131 GLN E O 1
ATOM 8611 N N . LYS E 1 133 ? 94.833 11.381 220.603 1.00 86.13 132 LYS E N 1
ATOM 8612 C CA . LYS E 1 133 ? 93.723 10.441 220.349 1.00 86.75 132 LYS E CA 1
ATOM 8613 C C . LYS E 1 133 ? 93.137 9.934 221.664 1.00 90.41 132 LYS E C 1
ATOM 8614 O O . LYS E 1 133 ? 91.926 10.041 221.860 1.00 89.41 132 LYS E O 1
ATOM 8620 N N . GLU E 1 134 ? 94.002 9.419 222.570 1.00 87.22 133 GLU E N 1
ATOM 8621 C CA . GLU E 1 134 ? 93.583 8.939 223.883 1.00 87.58 133 GLU E CA 1
ATOM 8622 C C . GLU E 1 134 ? 92.878 10.028 224.719 1.00 91.95 133 GLU E C 1
ATOM 8623 O O . GLU E 1 134 ? 91.938 9.714 225.439 1.00 91.46 133 GLU E O 1
ATOM 8629 N N . TYR E 1 135 ? 93.299 11.301 224.592 1.00 87.40 134 TYR E N 1
ATOM 8630 C CA . TYR E 1 135 ? 92.685 12.422 225.292 1.00 86.57 134 TYR E CA 1
ATOM 8631 C C . TYR E 1 135 ? 91.257 12.601 224.788 1.00 96.07 134 TYR E C 1
ATOM 8632 O O . TYR E 1 135 ? 90.346 12.839 225.583 1.00 97.01 134 TYR E O 1
ATOM 8641 N N . ASP E 1 136 ? 91.066 12.474 223.469 1.00 96.21 135 ASP E N 1
ATOM 8642 C CA . ASP E 1 136 ? 89.760 12.624 222.822 1.00 98.09 135 ASP E CA 1
ATOM 8643 C C . ASP E 1 136 ? 88.814 11.435 223.121 1.00 103.76 135 ASP E C 1
ATOM 8644 O O . ASP E 1 136 ? 87.708 11.650 223.642 1.00 102.66 135 ASP E O 1
ATOM 8649 N N . THR E 1 137 ? 89.288 10.191 222.854 1.00 101.72 136 THR E N 1
ATOM 8650 C CA . THR E 1 137 ? 88.544 8.940 223.061 1.00 102.25 136 THR E CA 1
ATOM 8651 C C . THR E 1 137 ? 88.360 8.579 224.588 1.00 108.88 136 THR E C 1
ATOM 8652 O O . THR E 1 137 ? 87.231 8.658 225.084 1.00 109.62 136 THR E O 1
ATOM 8656 N N . ASN E 1 138 ? 89.458 8.200 225.314 1.00 105.12 137 ASN E N 1
ATOM 8657 C CA . ASN E 1 138 ? 89.485 7.797 226.739 1.00 104.36 137 ASN E CA 1
ATOM 8658 C C . ASN E 1 138 ? 89.237 8.967 227.747 1.00 108.80 137 ASN E C 1
ATOM 8659 O O . ASN E 1 138 ? 90.134 9.766 228.008 1.00 108.38 137 ASN E O 1
ATOM 8664 N N . LYS E 1 139 ? 88.032 9.015 228.347 1.00 106.01 138 LYS E N 1
ATOM 8665 C CA . LYS E 1 139 ? 87.628 10.059 229.300 1.00 105.83 138 LYS E CA 1
ATOM 8666 C C . LYS E 1 139 ? 88.382 10.010 230.663 1.00 108.52 138 LYS E C 1
ATOM 8667 O O . LYS E 1 139 ? 88.576 11.073 231.258 1.00 108.94 138 LYS E O 1
ATOM 8673 N N . ALA E 1 140 ? 88.805 8.816 231.151 1.00 102.39 139 ALA E N 1
ATOM 8674 C CA . ALA E 1 140 ? 89.538 8.687 232.427 1.00 100.78 139 ALA E CA 1
ATOM 8675 C C . ALA E 1 140 ? 90.908 9.420 232.373 1.00 102.64 139 ALA E C 1
ATOM 8676 O O . ALA E 1 140 ? 91.316 10.062 233.346 1.00 102.07 139 ALA E O 1
ATOM 8678 N N . PHE E 1 141 ? 91.564 9.351 231.191 1.00 96.58 140 PHE E N 1
ATOM 8679 C CA . PHE E 1 141 ? 92.822 9.981 230.814 1.00 94.78 140 PHE E CA 1
ATOM 8680 C C . PHE E 1 141 ? 92.589 11.458 230.679 1.00 97.09 140 PHE E C 1
ATOM 8681 O O . PHE E 1 141 ? 93.380 12.246 231.201 1.00 95.59 140 PHE E O 1
ATOM 8689 N N . GLN E 1 142 ? 91.487 11.837 229.976 1.00 94.25 141 GLN E N 1
ATOM 8690 C CA . GLN E 1 142 ? 91.068 13.229 229.787 1.00 93.75 141 GLN E CA 1
ATOM 8691 C C . GLN E 1 142 ? 90.897 13.900 231.153 1.00 96.36 141 GLN E C 1
ATOM 8692 O O . GLN E 1 142 ? 91.440 14.983 231.369 1.00 96.05 141 GLN E O 1
ATOM 8698 N N . ASN E 1 143 ? 90.203 13.218 232.087 1.00 92.39 142 ASN E N 1
ATOM 8699 C CA . ASN E 1 143 ? 89.943 13.703 233.437 1.00 92.18 142 ASN E CA 1
ATOM 8700 C C . ASN E 1 143 ? 91.220 13.884 234.226 1.00 96.64 142 ASN E C 1
ATOM 8701 O O . ASN E 1 143 ? 91.376 14.909 234.905 1.00 96.89 142 ASN E O 1
ATOM 8706 N N . ALA E 1 144 ? 92.155 12.913 234.092 1.00 92.37 143 ALA E N 1
ATOM 8707 C CA . ALA E 1 144 ? 93.462 12.926 234.758 1.00 91.18 143 ALA E CA 1
ATOM 8708 C C . ALA E 1 144 ? 94.268 14.155 234.332 1.00 95.01 143 ALA E C 1
ATOM 8709 O O . ALA E 1 144 ? 94.802 14.868 235.196 1.00 94.71 143 ALA E O 1
ATOM 8711 N N . ILE E 1 145 ? 94.305 14.433 233.003 1.00 89.96 144 ILE E N 1
ATOM 8712 C CA . ILE E 1 145 ? 95.005 15.593 232.442 1.00 88.32 144 ILE E CA 1
ATOM 8713 C C . ILE E 1 145 ? 94.391 16.886 232.990 1.00 93.62 144 ILE E C 1
ATOM 8714 O O . ILE E 1 145 ? 95.130 17.748 233.478 1.00 93.66 144 ILE E O 1
ATOM 8719 N N . HIS E 1 146 ? 93.040 16.978 232.984 1.00 89.90 145 HIS E N 1
ATOM 8720 C CA . HIS E 1 146 ? 92.313 18.137 233.500 1.00 89.54 145 HIS E CA 1
ATOM 8721 C C . HIS E 1 146 ? 92.589 18.374 234.971 1.00 92.10 145 HIS E C 1
ATOM 8722 O O . HIS E 1 146 ? 92.801 19.524 235.372 1.00 89.78 145 HIS E O 1
ATOM 8729 N N . ALA E 1 147 ? 92.656 17.270 235.756 1.00 90.66 146 ALA E N 1
ATOM 8730 C CA . ALA E 1 147 ? 92.970 17.292 237.188 1.00 92.00 146 ALA E CA 1
ATOM 8731 C C . ALA E 1 147 ? 94.372 17.841 237.403 1.00 100.35 146 ALA E C 1
ATOM 8732 O O . ALA E 1 147 ? 94.576 18.722 238.242 1.00 100.44 146 ALA E O 1
ATOM 8734 N N . ASN E 1 148 ? 95.324 17.356 236.588 1.00 99.16 147 ASN E N 1
ATOM 8735 C CA . ASN E 1 148 ? 96.721 17.777 236.597 1.00 99.33 147 ASN E CA 1
ATOM 8736 C C . ASN E 1 148 ? 96.835 19.274 236.302 1.00 102.83 147 ASN E C 1
ATOM 8737 O O . ASN E 1 148 ? 97.636 19.956 236.945 1.00 100.63 147 ASN E O 1
ATOM 8742 N N . ILE E 1 149 ? 96.020 19.777 235.342 1.00 101.71 148 ILE E N 1
ATOM 8743 C CA . ILE E 1 149 ? 95.998 21.192 234.976 1.00 102.61 148 ILE E CA 1
ATOM 8744 C C . ILE E 1 149 ? 95.639 22.019 236.218 1.00 109.36 148 ILE E C 1
ATOM 8745 O O . ILE E 1 149 ? 96.371 22.957 236.550 1.00 108.18 148 ILE E O 1
ATOM 8750 N N . ASP E 1 150 ? 94.567 21.605 236.944 1.00 108.92 149 ASP E N 1
ATOM 8751 C CA . ASP E 1 150 ? 94.102 22.264 238.171 1.00 110.24 149 ASP E CA 1
ATOM 8752 C C . ASP E 1 150 ? 95.172 22.278 239.248 1.00 114.21 149 ASP E C 1
ATOM 8753 O O . ASP E 1 150 ? 95.442 23.344 239.795 1.00 113.93 149 ASP E O 1
ATOM 8758 N N . ASP E 1 151 ? 95.793 21.105 239.525 1.00 110.32 150 ASP E N 1
ATOM 8759 C CA . ASP E 1 151 ? 96.865 20.919 240.510 1.00 109.61 150 ASP E CA 1
ATOM 8760 C C . ASP E 1 151 ? 98.024 21.851 240.211 1.00 114.56 150 ASP E C 1
ATOM 8761 O O . ASP E 1 151 ? 98.497 22.548 241.109 1.00 114.06 150 ASP E O 1
ATOM 8766 N N . PHE E 1 152 ? 98.457 21.890 238.939 1.00 112.63 151 PHE E N 1
ATOM 8767 C CA . PHE E 1 152 ? 99.572 22.727 238.529 1.00 113.01 151 PHE E CA 1
ATOM 8768 C C . PHE E 1 152 ? 99.285 24.214 238.600 1.00 117.78 151 PHE E C 1
ATOM 8769 O O . PHE E 1 152 ? 100.101 24.954 239.152 1.00 117.25 151 PHE E O 1
ATOM 8777 N N . LEU E 1 153 ? 98.180 24.658 237.985 1.00 115.44 152 LEU E N 1
ATOM 8778 C CA . LEU E 1 153 ? 97.855 26.074 237.909 1.00 116.03 152 LEU E CA 1
ATOM 8779 C C . LEU E 1 153 ? 97.503 26.697 239.258 1.00 123.27 152 LEU E C 1
ATOM 8780 O O . LEU E 1 153 ? 97.878 27.851 239.482 1.00 122.86 152 LEU E O 1
ATOM 8785 N N . THR E 1 154 ? 96.858 25.938 240.179 1.00 122.34 153 THR E N 1
ATOM 8786 C CA . THR E 1 154 ? 96.543 26.446 241.526 1.00 123.13 153 THR E CA 1
ATOM 8787 C C . THR E 1 154 ? 97.843 26.793 242.277 1.00 128.99 153 THR E C 1
ATOM 8788 O O . THR E 1 154 ? 97.888 27.778 243.012 1.00 128.61 153 THR E O 1
ATOM 8792 N N . ARG E 1 155 ? 98.913 26.038 242.002 1.00 127.43 154 ARG E N 1
ATOM 8793 C CA . ARG E 1 155 ? 100.231 26.256 242.575 1.00 128.41 154 ARG E CA 1
ATOM 8794 C C . ARG E 1 155 ? 101.011 27.351 241.820 1.00 135.27 154 ARG E C 1
ATOM 8795 O O . ARG E 1 155 ? 101.455 28.318 242.445 1.00 134.49 154 ARG E O 1
ATOM 8803 N N . TYR E 1 156 ? 101.155 27.205 240.485 1.00 134.65 155 TYR E N 1
ATOM 8804 C CA . TYR E 1 156 ? 101.889 28.126 239.601 1.00 136.13 155 TYR E CA 1
ATOM 8805 C C . TYR E 1 156 ? 101.356 29.559 239.632 1.00 141.24 155 TYR E C 1
ATOM 8806 O O . TYR E 1 156 ? 102.136 30.513 239.704 1.00 140.99 155 TYR E O 1
ATOM 8815 N N . LEU E 1 157 ? 100.029 29.702 239.597 1.00 138.91 156 LEU E N 1
ATOM 8816 C CA . LEU E 1 157 ? 99.349 30.995 239.586 1.00 139.53 156 LEU E CA 1
ATOM 8817 C C . LEU E 1 157 ? 98.792 31.419 240.956 1.00 145.75 156 LEU E C 1
ATOM 8818 O O . LEU E 1 157 ? 97.854 32.223 241.017 1.00 145.45 156 LEU E O 1
ATOM 8823 N N . SER E 1 158 ? 99.392 30.898 242.056 1.00 143.77 157 SER E N 1
ATOM 8824 C CA . SER E 1 158 ? 98.990 31.221 243.434 1.00 144.21 157 SER E CA 1
ATOM 8825 C C . SER E 1 158 ? 99.262 32.695 243.735 1.00 149.29 157 SER E C 1
ATOM 8826 O O . SER E 1 158 ? 98.499 33.331 244.467 1.00 149.04 157 SER E O 1
ATOM 8829 N N . ARG E 1 159 ? 100.300 33.252 243.078 1.00 145.83 158 ARG E N 1
ATOM 8830 C CA . ARG E 1 159 ? 100.683 34.660 243.161 1.00 145.21 158 ARG E CA 1
ATOM 8831 C C . ARG E 1 159 ? 99.739 35.511 242.239 1.00 149.76 158 ARG E C 1
ATOM 8832 O O . ARG E 1 159 ? 98.678 35.017 241.825 1.00 149.62 158 ARG E O 1
ATOM 8840 N N . PHE E 1 160 ? 100.126 36.782 241.933 1.00 145.81 159 PHE E N 1
ATOM 8841 C CA . PHE E 1 160 ? 99.440 37.722 241.028 1.00 159.20 159 PHE E CA 1
ATOM 8842 C C . PHE E 1 160 ? 97.909 37.625 241.056 1.00 170.85 159 PHE E C 1
ATOM 8843 O O . PHE E 1 160 ? 97.218 38.622 240.877 1.00 130.92 159 PHE E O 1
ATOM 8851 N N . ALA E 1 163 ? 94.655 37.186 240.909 1.00 132.59 162 ALA E N 1
ATOM 8852 C CA . ALA E 1 163 ? 93.760 36.388 240.072 1.00 132.65 162 ALA E CA 1
ATOM 8853 C C . ALA E 1 163 ? 93.222 37.153 238.826 1.00 138.17 162 ALA E C 1
ATOM 8854 O O . ALA E 1 163 ? 92.073 36.951 238.413 1.00 137.66 162 ALA E O 1
ATOM 8856 N N . ASP E 1 164 ? 94.084 38.004 238.213 1.00 135.93 163 ASP E N 1
ATOM 8857 C CA . ASP E 1 164 ? 93.805 38.798 236.992 1.00 136.14 163 ASP E CA 1
ATOM 8858 C C . ASP E 1 164 ? 94.271 38.069 235.683 1.00 139.16 163 ASP E C 1
ATOM 8859 O O . ASP E 1 164 ? 94.172 38.627 234.582 1.00 138.33 163 ASP E O 1
ATOM 8864 N N . VAL E 1 165 ? 94.747 36.808 235.839 1.00 134.69 164 VAL E N 1
ATOM 8865 C CA . VAL E 1 165 ? 95.341 35.898 234.844 1.00 133.36 164 VAL E CA 1
ATOM 8866 C C . VAL E 1 165 ? 94.407 35.520 233.682 1.00 136.16 164 VAL E C 1
ATOM 8867 O O . VAL E 1 165 ? 93.198 35.399 233.887 1.00 135.46 164 VAL E O 1
ATOM 8871 N N . ASP E 1 166 ? 94.976 35.313 232.466 1.00 132.23 165 ASP E N 1
ATOM 8872 C CA . ASP E 1 166 ? 94.183 34.887 231.311 1.00 131.91 165 ASP E CA 1
ATOM 8873 C C . ASP E 1 166 ? 93.983 33.399 231.503 1.00 137.03 165 ASP E C 1
ATOM 8874 O O . ASP E 1 166 ? 94.865 32.611 231.164 1.00 137.52 165 ASP E O 1
ATOM 8879 N N . HIS E 1 167 ? 92.845 33.022 232.092 1.00 133.51 166 HIS E N 1
ATOM 8880 C CA . HIS E 1 167 ? 92.507 31.632 232.400 1.00 133.56 166 HIS E CA 1
ATOM 8881 C C . HIS E 1 167 ? 92.383 30.750 231.173 1.00 135.30 166 HIS E C 1
ATOM 8882 O O . HIS E 1 167 ? 92.666 29.552 231.254 1.00 134.72 166 HIS E O 1
ATOM 8889 N N . GLU E 1 168 ? 91.964 31.346 230.041 1.00 130.13 167 GLU E N 1
ATOM 8890 C CA . GLU E 1 168 ? 91.795 30.683 228.742 1.00 128.58 167 GLU E CA 1
ATOM 8891 C C . GLU E 1 168 ? 93.175 30.207 228.261 1.00 127.46 167 GLU E C 1
ATOM 8892 O O . GLU E 1 168 ? 93.336 29.044 227.865 1.00 126.14 167 GLU E O 1
ATOM 8898 N N . ARG E 1 169 ? 94.172 31.117 228.363 1.00 120.60 168 ARG E N 1
ATOM 8899 C CA . ARG E 1 169 ? 95.567 30.928 227.976 1.00 118.51 168 ARG E CA 1
ATOM 8900 C C . ARG E 1 169 ? 96.236 29.890 228.855 1.00 118.56 168 ARG E C 1
ATOM 8901 O O . ARG E 1 169 ? 96.838 28.936 228.350 1.00 117.42 168 ARG E O 1
ATOM 8909 N N . ALA E 1 170 ? 96.128 30.096 230.182 1.00 113.03 169 ALA E N 1
ATOM 8910 C CA . ALA E 1 170 ? 96.709 29.257 231.222 1.00 112.08 169 ALA E CA 1
ATOM 8911 C C . ALA E 1 170 ? 96.356 27.806 231.003 1.00 113.62 169 ALA E C 1
ATOM 8912 O O . ALA E 1 170 ? 97.258 26.970 231.001 1.00 113.05 169 ALA E O 1
ATOM 8914 N N . PHE E 1 171 ? 95.065 27.522 230.731 1.00 108.36 170 PHE E N 1
ATOM 8915 C CA . PHE E 1 171 ? 94.588 26.168 230.457 1.00 107.26 170 PHE E CA 1
ATOM 8916 C C . PHE E 1 171 ? 95.186 25.615 229.161 1.00 109.77 170 PHE E C 1
ATOM 8917 O O . PHE E 1 171 ? 95.691 24.489 229.167 1.00 109.14 170 PHE E O 1
ATOM 8925 N N . ARG E 1 172 ? 95.091 26.388 228.055 1.00 105.03 171 ARG E N 1
ATOM 8926 C CA . ARG E 1 172 ? 95.575 25.991 226.735 1.00 103.91 171 ARG E CA 1
ATOM 8927 C C . ARG E 1 172 ? 97.057 25.612 226.750 1.00 104.65 171 ARG E C 1
ATOM 8928 O O . ARG E 1 172 ? 97.404 24.531 226.284 1.00 104.16 171 ARG E O 1
ATOM 8936 N N . LEU E 1 173 ? 97.914 26.493 227.294 1.00 99.07 172 LEU E N 1
ATOM 8937 C CA . LEU E 1 173 ? 99.359 26.291 227.372 1.00 97.57 172 LEU E CA 1
ATOM 8938 C C . LEU E 1 173 ? 99.744 25.143 228.307 1.00 97.70 172 LEU E C 1
ATOM 8939 O O . LEU E 1 173 ? 100.665 24.382 227.994 1.00 95.18 172 LEU E O 1
ATOM 8944 N N . CYS E 1 174 ? 99.027 25.011 229.443 1.00 93.27 173 CYS E N 1
ATOM 8945 C CA . CYS E 1 174 ? 99.238 23.945 230.414 1.00 92.28 173 CYS E CA 1
ATOM 8946 C C . CYS E 1 174 ? 98.901 22.598 229.781 1.00 92.16 173 CYS E C 1
ATOM 8947 O O . CYS E 1 174 ? 99.605 21.622 230.023 1.00 91.38 173 CYS E O 1
ATOM 8950 N N . LEU E 1 175 ? 97.855 22.561 228.933 1.00 86.71 174 LEU E N 1
ATOM 8951 C CA . LEU E 1 175 ? 97.436 21.373 228.189 1.00 85.84 174 LEU E CA 1
ATOM 8952 C C . LEU E 1 175 ? 98.536 20.977 227.198 1.00 88.44 174 LEU E C 1
ATOM 8953 O O . LEU E 1 175 ? 98.858 19.797 227.093 1.00 86.84 174 LEU E O 1
ATOM 8958 N N . ASP E 1 176 ? 99.113 21.973 226.486 1.00 85.55 175 ASP E N 1
ATOM 8959 C CA . ASP E 1 176 ? 100.191 21.798 225.502 1.00 84.90 175 ASP E CA 1
ATOM 8960 C C . ASP E 1 176 ? 101.397 21.174 226.197 1.00 87.12 175 ASP E C 1
ATOM 8961 O O . ASP E 1 176 ? 102.000 20.231 225.664 1.00 84.92 175 ASP E O 1
ATOM 8966 N N . TYR E 1 177 ? 101.715 21.701 227.415 1.00 84.10 176 TYR E N 1
ATOM 8967 C CA . TYR E 1 177 ? 102.805 21.253 228.282 1.00 83.58 176 TYR E CA 1
ATOM 8968 C C . TYR E 1 177 ? 102.600 19.793 228.651 1.00 84.69 176 TYR E C 1
ATOM 8969 O O . TYR E 1 177 ? 103.510 18.979 228.464 1.00 85.22 176 TYR E O 1
ATOM 8978 N N . LEU E 1 178 ? 101.392 19.454 229.126 1.00 78.48 177 LEU E N 1
ATOM 8979 C CA . LEU E 1 178 ? 101.088 18.100 229.558 1.00 77.77 177 LEU E CA 1
ATOM 8980 C C . LEU E 1 178 ? 101.012 17.101 228.425 1.00 81.19 177 LEU E C 1
ATOM 8981 O O . LEU E 1 178 ? 101.477 15.975 228.609 1.00 81.83 177 LEU E O 1
ATOM 8986 N N . ILE E 1 179 ? 100.499 17.506 227.244 1.00 76.34 178 ILE E N 1
ATOM 8987 C CA . ILE E 1 179 ? 100.434 16.624 226.065 1.00 75.28 178 ILE E CA 1
ATOM 8988 C C . ILE E 1 179 ? 101.857 16.279 225.589 1.00 77.85 178 ILE E C 1
ATOM 8989 O O . ILE E 1 179 ? 102.134 15.117 225.268 1.00 76.28 178 ILE E O 1
ATOM 8994 N N . GLU E 1 180 ? 102.755 17.282 225.597 1.00 74.03 179 GLU E N 1
ATOM 8995 C CA . GLU E 1 180 ? 104.147 17.096 225.221 1.00 74.04 179 GLU E CA 1
ATOM 8996 C C . GLU E 1 180 ? 104.837 16.146 226.228 1.00 77.23 179 GLU E C 1
ATOM 8997 O O . GLU E 1 180 ? 105.475 15.166 225.801 1.00 77.21 179 GLU E O 1
ATOM 9003 N N . GLU E 1 181 ? 104.666 16.421 227.554 1.00 70.28 180 GLU E N 1
ATOM 9004 C CA . GLU E 1 181 ? 105.256 15.635 228.633 1.00 69.42 180 GLU E CA 1
ATOM 9005 C C . GLU E 1 181 ? 104.885 14.150 228.503 1.00 74.38 180 GLU E C 1
ATOM 9006 O O . GLU E 1 181 ? 105.747 13.276 228.592 1.00 72.20 180 GLU E O 1
ATOM 9012 N N . CYS E 1 182 ? 103.614 13.884 228.226 1.00 73.27 181 CYS E N 1
ATOM 9013 C CA . CYS E 1 182 ? 103.076 12.540 228.045 1.00 73.91 181 CYS E CA 1
ATOM 9014 C C . CYS E 1 182 ? 103.598 11.829 226.755 1.00 76.58 181 CYS E C 1
ATOM 9015 O O . CYS E 1 182 ? 103.954 10.630 226.791 1.00 74.38 181 CYS E O 1
ATOM 9018 N N . SER E 1 183 ? 103.620 12.587 225.622 1.00 72.11 182 SER E N 1
ATOM 9019 C CA . SER E 1 183 ? 104.039 12.081 224.317 1.00 71.29 182 SER E CA 1
ATOM 9020 C C . SER E 1 183 ? 105.479 11.708 224.397 1.00 77.10 182 SER E C 1
ATOM 9021 O O . SER E 1 183 ? 105.883 10.675 223.852 1.00 77.28 182 SER E O 1
ATOM 9024 N N . VAL E 1 184 ? 106.255 12.543 225.120 1.00 74.18 183 VAL E N 1
ATOM 9025 C CA . VAL E 1 184 ? 107.672 12.306 225.334 1.00 74.03 183 VAL E CA 1
ATOM 9026 C C . VAL E 1 184 ? 107.820 11.039 226.173 1.00 79.67 183 VAL E C 1
ATOM 9027 O O . VAL E 1 184 ? 108.512 10.117 225.747 1.00 77.22 183 VAL E O 1
ATOM 9031 N N . MET E 1 185 ? 107.072 10.961 227.303 1.00 78.93 184 MET E N 1
ATOM 9032 C CA . MET E 1 185 ? 107.083 9.831 228.234 1.00 78.61 184 MET E CA 1
ATOM 9033 C C . MET E 1 185 ? 106.942 8.487 227.521 1.00 81.89 184 MET E C 1
ATOM 9034 O O . MET E 1 185 ? 107.709 7.565 227.822 1.00 82.41 184 MET E O 1
ATOM 9039 N N . CYS E 1 186 ? 106.009 8.392 226.540 1.00 76.23 185 CYS E N 1
ATOM 9040 C CA . CYS E 1 186 ? 105.783 7.172 225.756 1.00 75.96 185 CYS E CA 1
ATOM 9041 C C . CYS E 1 186 ? 107.020 6.710 225.007 1.00 80.62 185 CYS E C 1
ATOM 9042 O O . CYS E 1 186 ? 107.247 5.502 224.866 1.00 82.26 185 CYS E O 1
ATOM 9045 N N . LEU E 1 187 ? 107.824 7.684 224.547 1.00 74.37 186 LEU E N 1
ATOM 9046 C CA . LEU E 1 187 ? 109.068 7.484 223.824 1.00 72.68 186 LEU E CA 1
ATOM 9047 C C . LEU E 1 187 ? 110.154 6.838 224.683 1.00 76.67 186 LEU E C 1
ATOM 9048 O O . LEU E 1 187 ? 111.035 6.192 224.133 1.00 75.15 186 LEU E O 1
ATOM 9053 N N . TRP E 1 188 ? 110.112 7.013 226.023 1.00 75.07 187 TRP E N 1
ATOM 9054 C CA . TRP E 1 188 ? 111.145 6.533 226.942 1.00 74.74 187 TRP E CA 1
ATOM 9055 C C . TRP E 1 188 ? 111.366 5.028 226.933 1.00 77.36 187 TRP E C 1
ATOM 9056 O O . TRP E 1 188 ? 112.501 4.601 227.190 1.00 76.15 187 TRP E O 1
ATOM 9067 N N . THR E 1 189 ? 110.319 4.234 226.577 1.00 73.75 188 THR E N 1
ATOM 9068 C CA . THR E 1 189 ? 110.372 2.771 226.465 1.00 73.79 188 THR E CA 1
ATOM 9069 C C . THR E 1 189 ? 111.442 2.333 225.464 1.00 81.45 188 THR E C 1
ATOM 9070 O O . THR E 1 189 ? 112.017 1.253 225.628 1.00 83.23 188 THR E O 1
ATOM 9074 N N . GLU E 1 190 ? 111.744 3.200 224.455 1.00 78.73 189 GLU E N 1
ATOM 9075 C CA . GLU E 1 190 ? 112.787 3.011 223.434 1.00 78.86 189 GLU E CA 1
ATOM 9076 C C . GLU E 1 190 ? 114.147 2.714 224.091 1.00 85.46 189 GLU E C 1
ATOM 9077 O O . GLU E 1 190 ? 114.888 1.870 223.596 1.00 86.04 189 GLU E O 1
ATOM 9083 N N . GLN E 1 191 ? 114.459 3.389 225.211 1.00 84.31 190 GLN E N 1
ATOM 9084 C CA . GLN E 1 191 ? 115.732 3.223 225.910 1.00 85.02 190 GLN E CA 1
ATOM 9085 C C . GLN E 1 191 ? 115.669 2.205 227.065 1.00 88.65 190 GLN E C 1
ATOM 9086 O O . GLN E 1 191 ? 116.648 2.028 227.805 1.00 88.14 190 GLN E O 1
ATOM 9092 N N . LYS E 1 192 ? 114.539 1.482 227.161 1.00 84.42 191 LYS E N 1
ATOM 9093 C CA . LYS E 1 192 ? 114.345 0.383 228.099 1.00 83.99 191 LYS E CA 1
ATOM 9094 C C . LYS E 1 192 ? 114.721 0.718 229.604 1.00 91.90 191 LYS E C 1
ATOM 9095 O O . LYS E 1 192 ? 115.333 -0.111 230.299 1.00 91.73 191 LYS E O 1
ATOM 9101 N N . TYR E 1 193 ? 114.356 1.952 230.075 1.00 89.77 192 TYR E N 1
ATOM 9102 C CA . TYR E 1 193 ? 114.588 2.443 231.442 1.00 90.33 192 TYR E CA 1
ATOM 9103 C C . TYR E 1 193 ? 113.711 1.615 232.387 1.00 95.55 192 TYR E C 1
ATOM 9104 O O . TYR E 1 193 ? 112.490 1.677 232.271 1.00 95.72 192 TYR E O 1
ATOM 9113 N N . ASP E 1 194 ? 114.332 0.815 233.284 1.00 91.46 193 ASP E N 1
ATOM 9114 C CA . ASP E 1 194 ? 113.659 -0.090 234.224 1.00 90.04 193 ASP E CA 1
ATOM 9115 C C . ASP E 1 194 ? 112.807 0.643 235.245 1.00 92.49 193 ASP E C 1
ATOM 9116 O O . ASP E 1 194 ? 111.711 0.189 235.556 1.00 91.97 193 ASP E O 1
ATOM 9121 N N . PHE E 1 195 ? 113.300 1.779 235.754 1.00 89.20 194 PHE E N 1
ATOM 9122 C CA . PHE E 1 195 ? 112.612 2.595 236.760 1.00 89.07 194 PHE E CA 1
ATOM 9123 C C . PHE E 1 195 ? 112.690 4.072 236.469 1.00 89.09 194 PHE E C 1
ATOM 9124 O O . PHE E 1 195 ? 113.729 4.568 236.034 1.00 89.39 194 PHE E O 1
ATOM 9132 N N . GLU E 1 196 ? 111.629 4.791 236.795 1.00 81.70 195 GLU E N 1
ATOM 9133 C CA . GLU E 1 196 ? 111.589 6.239 236.643 1.00 79.92 195 GLU E CA 1
ATOM 9134 C C . GLU E 1 196 ? 111.563 6.864 238.036 1.00 82.14 195 GLU E C 1
ATOM 9135 O O . GLU E 1 196 ? 110.572 6.720 238.748 1.00 83.59 195 GLU E O 1
ATOM 9141 N N . VAL E 1 197 ? 112.643 7.564 238.409 1.00 76.67 196 VAL E N 1
ATOM 9142 C CA . VAL E 1 197 ? 112.828 8.172 239.732 1.00 75.17 196 VAL E CA 1
ATOM 9143 C C . VAL E 1 197 ? 112.462 9.679 239.734 1.00 78.07 196 VAL E C 1
ATOM 9144 O O . VAL E 1 197 ? 113.150 10.520 239.130 1.00 78.11 196 VAL E O 1
ATOM 9148 N N . TYR E 1 198 ? 111.333 9.985 240.378 1.00 73.71 197 TYR E N 1
ATOM 9149 C CA . TYR E 1 198 ? 110.844 11.335 240.582 1.00 73.84 197 TYR E CA 1
ATOM 9150 C C . TYR E 1 198 ? 110.604 11.486 242.088 1.00 82.47 197 TYR E C 1
ATOM 9151 O O . TYR E 1 198 ? 109.854 10.666 242.608 1.00 84.63 197 TYR E O 1
ATOM 9160 N N . PRO E 1 199 ? 111.307 12.411 242.819 1.00 80.83 198 PRO E N 1
ATOM 9161 C CA . PRO E 1 199 ? 111.205 12.470 244.300 1.00 81.38 198 PRO E CA 1
ATOM 9162 C C . PRO E 1 199 ? 109.787 12.547 244.872 1.00 87.08 198 PRO E C 1
ATOM 9163 O O . PRO E 1 199 ? 109.386 11.650 245.637 1.00 86.86 198 PRO E O 1
ATOM 9167 N N . SER E 1 200 ? 109.006 13.574 244.471 1.00 83.61 199 SER E N 1
ATOM 9168 C CA . SER E 1 200 ? 107.594 13.659 244.850 1.00 82.74 199 SER E CA 1
ATOM 9169 C C . SER E 1 200 ? 106.881 12.667 243.914 1.00 86.21 199 SER E C 1
ATOM 9170 O O . SER E 1 200 ? 107.540 11.921 243.179 1.00 85.61 199 SER E O 1
ATOM 9173 N N . GLY E 1 201 ? 105.570 12.622 243.928 1.00 83.06 200 GLY E N 1
ATOM 9174 C CA . GLY E 1 201 ? 104.926 11.659 243.047 1.00 83.71 200 GLY E CA 1
ATOM 9175 C C . GLY E 1 201 ? 105.024 11.944 241.554 1.00 86.15 200 GLY E C 1
ATOM 9176 O O . GLY E 1 201 ? 105.521 13.007 241.142 1.00 85.04 200 GLY E O 1
ATOM 9177 N N . ARG E 1 202 ? 104.522 10.971 240.741 1.00 81.09 201 ARG E N 1
ATOM 9178 C CA . ARG E 1 202 ? 104.323 11.117 239.305 1.00 80.29 201 ARG E CA 1
ATOM 9179 C C . ARG E 1 202 ? 103.065 11.952 239.210 1.00 86.39 201 ARG E C 1
ATOM 9180 O O . ARG E 1 202 ? 102.096 11.662 239.922 1.00 87.68 201 ARG E O 1
ATOM 9188 N N . ASN E 1 203 ? 103.052 12.988 238.364 1.00 82.95 202 ASN E N 1
ATOM 9189 C CA . ASN E 1 203 ? 101.840 13.793 238.257 1.00 83.10 202 ASN E CA 1
ATOM 9190 C C . ASN E 1 203 ? 100.689 12.969 237.651 1.00 85.22 202 ASN E C 1
ATOM 9191 O O . ASN E 1 203 ? 100.929 11.911 237.065 1.00 84.57 202 ASN E O 1
ATOM 9196 N N . LYS E 1 204 ? 99.456 13.416 237.848 1.00 81.39 203 LYS E N 1
ATOM 9197 C CA . LYS E 1 204 ? 98.256 12.714 237.386 1.00 81.09 203 LYS E CA 1
ATOM 9198 C C . LYS E 1 204 ? 98.294 12.285 235.892 1.00 85.67 203 LYS E C 1
ATOM 9199 O O . LYS E 1 204 ? 98.003 11.119 235.592 1.00 85.70 203 LYS E O 1
ATOM 9205 N N . ALA E 1 205 ? 98.687 13.207 234.985 1.00 81.35 204 ALA E N 1
ATOM 9206 C CA . ALA E 1 205 ? 98.786 12.982 233.541 1.00 80.57 204 ALA E CA 1
ATOM 9207 C C . ALA E 1 205 ? 99.765 11.862 233.201 1.00 83.94 204 ALA E C 1
ATOM 9208 O O . ALA E 1 205 ? 99.412 10.968 232.443 1.00 82.80 204 ALA E O 1
ATOM 9210 N N . MET E 1 206 ? 100.971 11.887 233.792 1.00 80.86 205 MET E N 1
ATOM 9211 C CA . MET E 1 206 ? 101.988 10.875 233.553 1.00 81.02 205 MET E CA 1
ATOM 9212 C C . MET E 1 206 ? 101.608 9.520 234.125 1.00 86.42 205 MET E C 1
ATOM 9213 O O . MET E 1 206 ? 101.854 8.490 233.487 1.00 85.85 205 MET E O 1
ATOM 9218 N N . ALA E 1 207 ? 100.957 9.518 235.305 1.00 83.58 206 ALA E N 1
ATOM 9219 C CA . ALA E 1 207 ? 100.440 8.306 235.945 1.00 82.34 206 ALA E CA 1
ATOM 9220 C C . ALA E 1 207 ? 99.364 7.671 235.017 1.00 84.47 206 ALA E C 1
ATOM 9221 O O . ALA E 1 207 ? 99.400 6.460 234.757 1.00 82.70 206 ALA E O 1
ATOM 9223 N N . ALA E 1 208 ? 98.461 8.530 234.466 1.00 81.08 207 ALA E N 1
ATOM 9224 C CA . ALA E 1 208 ? 97.404 8.173 233.509 1.00 80.75 207 ALA E CA 1
ATOM 9225 C C . ALA E 1 208 ? 97.982 7.551 232.222 1.00 85.91 207 ALA E C 1
ATOM 9226 O O . ALA E 1 208 ? 97.458 6.536 231.744 1.00 86.33 207 ALA E O 1
ATOM 9228 N N . THR E 1 209 ? 99.069 8.157 231.683 1.00 81.43 208 THR E N 1
ATOM 9229 C CA . THR E 1 209 ? 99.765 7.726 230.467 1.00 80.66 208 THR E CA 1
ATOM 9230 C C . THR E 1 209 ? 100.406 6.366 230.680 1.00 85.40 208 THR E C 1
ATOM 9231 O O . THR E 1 209 ? 100.303 5.504 229.805 1.00 83.12 208 THR E O 1
ATOM 9235 N N . TYR E 1 210 ? 101.040 6.164 231.857 1.00 84.65 209 TYR E N 1
ATOM 9236 C CA . TYR E 1 210 ? 101.658 4.887 232.195 1.00 85.12 209 TYR E CA 1
ATOM 9237 C C . TYR E 1 210 ? 100.559 3.817 232.209 1.00 88.80 209 TYR E C 1
ATOM 9238 O O . TYR E 1 210 ? 100.721 2.791 231.556 1.00 86.60 209 TYR E O 1
ATOM 9247 N N . GLU E 1 211 ? 99.371 4.135 232.784 1.00 87.41 210 GLU E N 1
ATOM 9248 C CA . GLU E 1 211 ? 98.270 3.168 232.846 1.00 87.83 210 GLU E CA 1
ATOM 9249 C C . GLU E 1 211 ? 97.684 2.793 231.504 1.00 89.55 210 GLU E C 1
ATOM 9250 O O . GLU E 1 211 ? 97.698 1.618 231.162 1.00 87.86 210 GLU E O 1
ATOM 9256 N N . PHE E 1 212 ? 97.186 3.765 230.749 1.00 87.27 211 PHE E N 1
ATOM 9257 C CA . PHE E 1 212 ? 96.552 3.514 229.452 1.00 87.51 211 PHE E CA 1
ATOM 9258 C C . PHE E 1 212 ? 97.470 3.252 228.245 1.00 91.60 211 PHE E C 1
ATOM 9259 O O . PHE E 1 212 ? 97.011 2.584 227.304 1.00 91.93 211 PHE E O 1
ATOM 9267 N N . LEU E 1 213 ? 98.729 3.789 228.231 1.00 86.93 212 LEU E N 1
ATOM 9268 C CA . LEU E 1 213 ? 99.579 3.686 227.039 1.00 85.44 212 LEU E CA 1
ATOM 9269 C C . LEU E 1 213 ? 100.913 2.979 227.204 1.00 88.78 212 LEU E C 1
ATOM 9270 O O . LEU E 1 213 ? 101.427 2.471 226.211 1.00 88.66 212 LEU E O 1
ATOM 9275 N N . ILE E 1 214 ? 101.487 2.940 228.409 1.00 86.07 213 ILE E N 1
ATOM 9276 C CA . ILE E 1 214 ? 102.822 2.356 228.572 1.00 87.07 213 ILE E CA 1
ATOM 9277 C C . ILE E 1 214 ? 102.831 0.950 229.246 1.00 94.49 213 ILE E C 1
ATOM 9278 O O . ILE E 1 214 ? 103.267 -0.005 228.593 1.00 95.01 213 ILE E O 1
ATOM 9283 N N . LYS E 1 215 ? 102.392 0.831 230.537 1.00 92.12 214 LYS E N 1
ATOM 9284 C CA . LYS E 1 215 ? 102.362 -0.424 231.325 1.00 91.71 214 LYS E CA 1
ATOM 9285 C C . LYS E 1 215 ? 101.794 -1.605 230.541 1.00 94.56 214 LYS E C 1
ATOM 9286 O O . LYS E 1 215 ? 102.473 -2.634 230.526 1.00 93.65 214 LYS E O 1
ATOM 9292 N N . PRO E 1 216 ? 100.623 -1.488 229.831 1.00 90.39 215 PRO E N 1
ATOM 9293 C CA . PRO E 1 216 ? 100.115 -2.629 229.064 1.00 90.18 215 PRO E CA 1
ATOM 9294 C C . PRO E 1 216 ? 101.085 -3.260 228.066 1.00 97.22 215 PRO E C 1
ATOM 9295 O O . PRO E 1 216 ? 101.067 -4.479 227.902 1.00 97.58 215 PRO E O 1
ATOM 9299 N N . HIS E 1 217 ? 101.949 -2.459 227.437 1.00 95.90 216 HIS E N 1
ATOM 9300 C CA . HIS E 1 217 ? 102.869 -2.967 226.418 1.00 97.32 216 HIS E CA 1
ATOM 9301 C C . HIS E 1 217 ? 104.258 -3.311 226.940 1.00 102.07 216 HIS E C 1
ATOM 9302 O O . HIS E 1 217 ? 104.903 -4.191 226.368 1.00 101.32 216 HIS E O 1
ATOM 9309 N N . HIS E 1 218 ? 104.736 -2.605 227.992 1.00 99.85 217 HIS E N 1
ATOM 9310 C CA . HIS E 1 218 ? 106.055 -2.844 228.610 1.00 100.08 217 HIS E CA 1
ATOM 9311 C C . HIS E 1 218 ? 105.919 -2.601 230.106 1.00 105.55 217 HIS E C 1
ATOM 9312 O O . HIS E 1 218 ? 106.094 -1.466 230.576 1.00 104.85 217 HIS E O 1
ATOM 9319 N N . PRO E 1 219 ? 105.561 -3.638 230.888 1.00 103.43 218 PRO E N 1
ATOM 9320 C CA . PRO E 1 219 ? 105.347 -3.409 232.324 1.00 102.93 218 PRO E CA 1
ATOM 9321 C C . PRO E 1 219 ? 106.632 -3.385 233.113 1.00 105.23 218 PRO E C 1
ATOM 9322 O O . PRO E 1 219 ? 106.607 -2.932 234.259 1.00 106.23 218 PRO E O 1
ATOM 9326 N N . ASN E 1 220 ? 107.744 -3.848 232.502 1.00 99.10 219 ASN E N 1
ATOM 9327 C CA . ASN E 1 220 ? 109.031 -3.925 233.172 1.00 98.58 219 ASN E CA 1
ATOM 9328 C C . ASN E 1 220 ? 109.913 -2.723 232.864 1.00 100.80 219 ASN E C 1
ATOM 9329 O O . ASN E 1 220 ? 111.112 -2.700 233.185 1.00 100.90 219 ASN E O 1
ATOM 9334 N N . TYR E 1 221 ? 109.269 -1.683 232.323 1.00 95.01 220 TYR E N 1
ATOM 9335 C CA . TYR E 1 221 ? 109.864 -0.400 232.007 1.00 92.56 220 TYR E CA 1
ATOM 9336 C C . TYR E 1 221 ? 109.118 0.699 232.734 1.00 93.00 220 TYR E C 1
ATOM 9337 O O . TYR E 1 221 ? 107.920 0.564 233.013 1.00 91.47 220 TYR E O 1
ATOM 9346 N N . LEU E 1 222 ? 109.846 1.796 233.032 1.00 88.51 221 LEU E N 1
ATOM 9347 C CA . LEU E 1 222 ? 109.368 3.033 233.660 1.00 87.32 221 LEU E CA 1
ATOM 9348 C C . LEU E 1 222 ? 108.596 2.764 234.939 1.00 90.48 221 LEU E C 1
ATOM 9349 O O . LEU E 1 222 ? 107.562 3.397 235.169 1.00 90.43 221 LEU E O 1
ATOM 9354 N N . ARG E 1 223 ? 109.106 1.829 235.788 1.00 84.95 222 ARG E N 1
ATOM 9355 C CA . ARG E 1 223 ? 108.420 1.512 237.041 1.00 83.02 222 ARG E CA 1
ATOM 9356 C C . ARG E 1 223 ? 108.648 2.701 237.980 1.00 84.02 222 ARG E C 1
ATOM 9357 O O . ARG E 1 223 ? 109.794 3.082 238.210 1.00 84.76 222 ARG E O 1
ATOM 9365 N N . PRO E 1 224 ? 107.584 3.388 238.432 1.00 77.35 223 PRO E N 1
ATOM 9366 C CA . PRO E 1 224 ? 107.800 4.578 239.266 1.00 76.84 223 PRO E CA 1
ATOM 9367 C C . PRO E 1 224 ? 108.489 4.340 240.610 1.00 83.45 223 PRO E C 1
ATOM 9368 O O . PRO E 1 224 ? 108.230 3.348 241.286 1.00 83.73 223 PRO E O 1
ATOM 9372 N N . VAL E 1 225 ? 109.371 5.275 240.990 1.00 80.38 224 VAL E N 1
ATOM 9373 C CA . VAL E 1 225 ? 110.138 5.281 242.236 1.00 79.64 224 VAL E CA 1
ATOM 9374 C C . VAL E 1 225 ? 110.048 6.708 242.845 1.00 84.71 224 VAL E C 1
ATOM 9375 O O . VAL E 1 225 ? 110.385 7.684 242.183 1.00 84.59 224 VAL E O 1
ATOM 9379 N N . ALA E 1 226 ? 109.548 6.821 244.080 1.00 82.22 225 ALA E N 1
ATOM 9380 C CA . ALA E 1 226 ? 109.400 8.102 244.784 1.00 82.26 225 ALA E CA 1
ATOM 9381 C C . ALA E 1 226 ? 110.378 8.131 245.928 1.00 87.96 225 ALA E C 1
ATOM 9382 O O . ALA E 1 226 ? 110.867 7.070 246.341 1.00 88.76 225 ALA E O 1
ATOM 9384 N N . LEU E 1 227 ? 110.675 9.333 246.445 1.00 83.38 226 LEU E N 1
ATOM 9385 C CA . LEU E 1 227 ? 111.647 9.485 247.522 1.00 82.20 226 LEU E CA 1
ATOM 9386 C C . LEU E 1 227 ? 111.133 10.191 248.755 1.00 89.39 226 LEU E C 1
ATOM 9387 O O . LEU E 1 227 ? 110.059 10.791 248.740 1.00 90.17 226 LEU E O 1
ATOM 9392 N N . ARG E 1 228 ? 111.932 10.115 249.834 1.00 87.37 227 ARG E N 1
ATOM 9393 C CA . ARG E 1 228 ? 111.669 10.722 251.133 1.00 87.89 227 ARG E CA 1
ATOM 9394 C C . ARG E 1 228 ? 112.929 11.409 251.610 1.00 93.52 227 ARG E C 1
ATOM 9395 O O . ARG E 1 228 ? 113.996 10.795 251.646 1.00 93.24 227 ARG E O 1
ATOM 9403 N N . PHE E 1 229 ? 112.818 12.685 251.963 1.00 92.05 228 PHE E N 1
ATOM 9404 C CA . PHE E 1 229 ? 113.966 13.448 252.434 1.00 93.11 228 PHE E CA 1
ATOM 9405 C C . PHE E 1 229 ? 113.873 13.696 253.920 1.00 99.04 228 PHE E C 1
ATOM 9406 O O . PHE E 1 229 ? 112.784 13.970 254.431 1.00 99.16 228 PHE E O 1
ATOM 9414 N N . LYS E 1 230 ? 115.040 13.668 254.599 1.00 95.83 229 LYS E N 1
ATOM 9415 C CA . LYS E 1 230 ? 115.177 13.835 256.049 1.00 95.03 229 LYS E CA 1
ATOM 9416 C C . LYS E 1 230 ? 116.408 14.710 256.449 1.00 96.76 229 LYS E C 1
ATOM 9417 O O . LYS E 1 230 ? 117.565 14.293 256.295 1.00 95.05 229 LYS E O 1
ATOM 9423 N N . LYS E 1 231 ? 116.146 15.937 256.934 1.00 93.22 230 LYS E N 1
ATOM 9424 C CA . LYS E 1 231 ? 117.214 16.848 257.369 1.00 93.17 230 LYS E CA 1
ATOM 9425 C C . LYS E 1 231 ? 117.558 16.530 258.849 1.00 99.38 230 LYS E C 1
ATOM 9426 O O . LYS E 1 231 ? 116.650 16.155 259.601 1.00 98.85 230 LYS E O 1
ATOM 9432 N N . TYR E 1 232 ? 118.880 16.636 259.237 1.00 97.05 231 TYR E N 1
ATOM 9433 C CA . TYR E 1 232 ? 119.426 16.384 260.584 1.00 118.49 231 TYR E CA 1
ATOM 9434 C C . TYR E 1 232 ? 120.268 17.571 261.097 1.00 130.83 231 TYR E C 1
ATOM 9435 O O . TYR E 1 232 ? 121.471 17.661 260.845 1.00 92.73 231 TYR E O 1
ATOM 9444 N N . ILE F 1 9 ? 126.044 64.247 257.453 1.00 119.20 8 ILE F N 1
ATOM 9445 C CA . ILE F 1 9 ? 125.343 63.522 258.518 1.00 118.61 8 ILE F CA 1
ATOM 9446 C C . ILE F 1 9 ? 124.066 62.824 257.982 1.00 118.44 8 ILE F C 1
ATOM 9447 O O . ILE F 1 9 ? 123.800 61.687 258.395 1.00 118.49 8 ILE F O 1
ATOM 9452 N N . VAL F 1 10 ? 123.299 63.494 257.064 1.00 110.25 9 VAL F N 1
ATOM 9453 C CA . VAL F 1 10 ? 122.047 62.978 256.487 1.00 107.36 9 VAL F CA 1
ATOM 9454 C C . VAL F 1 10 ? 122.265 61.635 255.803 1.00 107.96 9 VAL F C 1
ATOM 9455 O O . VAL F 1 10 ? 123.112 61.506 254.913 1.00 106.80 9 VAL F O 1
ATOM 9459 N N . LYS F 1 11 ? 121.523 60.626 256.298 1.00 103.11 10 LYS F N 1
ATOM 9460 C CA . LYS F 1 11 ? 121.513 59.250 255.814 1.00 101.89 10 LYS F CA 1
ATOM 9461 C C . LYS F 1 11 ? 120.144 58.929 255.242 1.00 103.80 10 LYS F C 1
ATOM 9462 O O . LYS F 1 11 ? 119.112 59.372 255.767 1.00 103.55 10 LYS F O 1
ATOM 9468 N N . ALA F 1 12 ? 120.144 58.198 254.131 1.00 98.29 11 ALA F N 1
ATOM 9469 C CA . ALA F 1 12 ? 118.909 57.833 253.477 1.00 97.42 11 ALA F CA 1
ATOM 9470 C C . ALA F 1 12 ? 118.729 56.329 253.446 1.00 100.50 11 ALA F C 1
ATOM 9471 O O . ALA F 1 12 ? 119.711 55.570 253.466 1.00 98.59 11 ALA F O 1
ATOM 9473 N N . SER F 1 13 ? 117.451 55.905 253.427 1.00 97.99 12 SER F N 1
ATOM 9474 C CA . SER F 1 13 ? 117.060 54.502 253.434 1.00 98.19 12 SER F CA 1
ATOM 9475 C C . SER F 1 13 ? 115.838 54.270 252.544 1.00 102.83 12 SER F C 1
ATOM 9476 O O . SER F 1 13 ? 115.090 55.209 252.245 1.00 102.65 12 SER F O 1
ATOM 9479 N N . PHE F 1 14 ? 115.652 53.023 252.106 1.00 98.82 13 PHE F N 1
ATOM 9480 C CA . PHE F 1 14 ? 114.526 52.636 251.278 1.00 98.42 13 PHE F CA 1
ATOM 9481 C C . PHE F 1 14 ? 113.300 52.447 252.163 1.00 102.68 13 PHE F C 1
ATOM 9482 O O . PHE F 1 14 ? 113.434 52.312 253.375 1.00 102.63 13 PHE F O 1
ATOM 9490 N N . ARG F 1 15 ? 112.109 52.448 251.567 1.00 99.70 14 ARG F N 1
ATOM 9491 C CA . ARG F 1 15 ? 110.841 52.256 252.276 1.00 99.72 14 ARG F CA 1
ATOM 9492 C C . ARG F 1 15 ? 109.801 51.690 251.318 1.00 108.66 14 ARG F C 1
ATOM 9493 O O . ARG F 1 15 ? 109.936 51.886 250.097 1.00 110.73 14 ARG F O 1
ATOM 9501 N N . GLU F 1 16 ? 108.761 50.999 251.863 1.00 105.41 15 GLU F N 1
ATOM 9502 C CA . GLU F 1 16 ? 107.620 50.400 251.130 1.00 105.09 15 GLU F CA 1
ATOM 9503 C C . GLU F 1 16 ? 108.054 49.475 249.960 1.00 108.85 15 GLU F C 1
ATOM 9504 O O . GLU F 1 16 ? 107.348 49.353 248.950 1.00 108.51 15 GLU F O 1
ATOM 9510 N N . ASN F 1 17 ? 109.221 48.827 250.113 1.00 105.34 16 ASN F N 1
ATOM 9511 C CA . ASN F 1 17 ? 109.761 47.923 249.113 1.00 105.30 16 ASN F CA 1
ATOM 9512 C C . ASN F 1 17 ? 109.958 46.577 249.762 1.00 109.82 16 ASN F C 1
ATOM 9513 O O . ASN F 1 17 ? 110.784 46.480 250.668 1.00 109.62 16 ASN F O 1
ATOM 9518 N N . PRO F 1 18 ? 109.188 45.535 249.341 1.00 106.76 17 PRO F N 1
ATOM 9519 C CA . PRO F 1 18 ? 109.331 44.201 249.960 1.00 106.12 17 PRO F CA 1
ATOM 9520 C C . PRO F 1 18 ? 110.718 43.614 249.833 1.00 106.37 17 PRO F C 1
ATOM 9521 O O . PRO F 1 18 ? 111.464 43.971 248.924 1.00 104.49 17 PRO F O 1
ATOM 9525 N N . VAL F 1 19 ? 111.052 42.707 250.758 1.00 102.33 18 VAL F N 1
ATOM 9526 C CA . VAL F 1 19 ? 112.366 42.072 250.838 1.00 102.38 18 VAL F CA 1
ATOM 9527 C C . VAL F 1 19 ? 112.733 41.355 249.526 1.00 105.60 18 VAL F C 1
ATOM 9528 O O . VAL F 1 19 ? 113.894 41.419 249.078 1.00 104.57 18 VAL F O 1
ATOM 9532 N N . GLU F 1 20 ? 111.721 40.770 248.877 1.00 102.00 19 GLU F N 1
ATOM 9533 C CA . GLU F 1 20 ? 111.890 40.115 247.597 1.00 101.82 19 GLU F CA 1
ATOM 9534 C C . GLU F 1 20 ? 112.323 41.091 246.461 1.00 102.57 19 GLU F C 1
ATOM 9535 O O . GLU F 1 20 ? 113.076 40.676 245.577 1.00 102.67 19 GLU F O 1
ATOM 9541 N N . GLU F 1 21 ? 111.889 42.371 246.537 1.00 94.71 20 GLU F N 1
ATOM 9542 C CA . GLU F 1 21 ? 112.256 43.458 245.630 1.00 91.78 20 GLU F CA 1
ATOM 9543 C C . GLU F 1 21 ? 113.704 43.856 245.979 1.00 93.41 20 GLU F C 1
ATOM 9544 O O . GLU F 1 21 ? 114.621 43.737 245.160 1.00 91.52 20 GLU F O 1
ATOM 9550 N N . ARG F 1 22 ? 113.892 44.224 247.256 1.00 89.36 21 ARG F N 1
ATOM 9551 C CA . ARG F 1 22 ? 115.095 44.748 247.878 1.00 89.12 21 ARG F CA 1
ATOM 9552 C C . ARG F 1 22 ? 116.336 43.873 247.760 1.00 92.18 21 ARG F C 1
ATOM 9553 O O . ARG F 1 22 ? 117.463 44.399 247.821 1.00 90.36 21 ARG F O 1
ATOM 9561 N N . LYS F 1 23 ? 116.145 42.559 247.597 1.00 90.15 22 LYS F N 1
ATOM 9562 C CA . LYS F 1 23 ? 117.273 41.630 247.492 1.00 91.09 22 LYS F CA 1
ATOM 9563 C C . LYS F 1 23 ? 117.997 41.727 246.132 1.00 97.35 22 LYS F C 1
ATOM 9564 O O . LYS F 1 23 ? 119.211 41.481 246.033 1.00 96.51 22 LYS F O 1
ATOM 9570 N N . LEU F 1 24 ? 117.217 42.116 245.096 1.00 94.34 23 LEU F N 1
ATOM 9571 C CA . LEU F 1 24 ? 117.622 42.257 243.701 1.00 92.40 23 LEU F CA 1
ATOM 9572 C C . LEU F 1 24 ? 118.491 43.483 243.475 1.00 93.68 23 LEU F C 1
ATOM 9573 O O . LEU F 1 24 ? 119.373 43.435 242.625 1.00 93.45 23 LEU F O 1
ATOM 9578 N N . PHE F 1 25 ? 118.246 44.569 244.221 1.00 88.78 24 PHE F N 1
ATOM 9579 C CA . PHE F 1 25 ? 118.957 45.842 244.117 1.00 89.28 24 PHE F CA 1
ATOM 9580 C C . PHE F 1 25 ? 120.479 45.749 243.795 1.00 98.35 24 PHE F C 1
ATOM 9581 O O . PHE F 1 25 ? 120.926 46.451 242.882 1.00 96.64 24 PHE F O 1
ATOM 9589 N N . PRO F 1 26 ? 121.300 44.909 244.494 1.00 100.33 25 PRO F N 1
ATOM 9590 C CA . PRO F 1 26 ? 122.754 44.887 244.189 1.00 101.42 25 PRO F CA 1
ATOM 9591 C C . PRO F 1 26 ? 123.132 44.396 242.800 1.00 108.31 25 PRO F C 1
ATOM 9592 O O . PRO F 1 26 ? 124.227 44.701 242.332 1.00 108.05 25 PRO F O 1
ATOM 9596 N N . GLN F 1 27 ? 122.240 43.628 242.161 1.00 106.98 26 GLN F N 1
ATOM 9597 C CA . GLN F 1 27 ? 122.451 43.089 240.818 1.00 107.65 26 GLN F CA 1
ATOM 9598 C C . GLN F 1 27 ? 121.512 43.749 239.781 1.00 111.54 26 GLN F C 1
ATOM 9599 O O . GLN F 1 27 ? 121.452 43.296 238.628 1.00 112.32 26 GLN F O 1
ATOM 9605 N N . SER F 1 28 ? 120.823 44.848 240.195 1.00 105.68 27 SER F N 1
ATOM 9606 C CA . SER F 1 28 ? 119.864 45.597 239.386 1.00 104.17 27 SER F CA 1
ATOM 9607 C C . SER F 1 28 ? 120.336 46.983 238.974 1.00 106.39 27 SER F C 1
ATOM 9608 O O . SER F 1 28 ? 121.233 47.558 239.599 1.00 106.37 27 SER F O 1
ATOM 9611 N N . SER F 1 29 ? 119.697 47.521 237.911 1.00 100.38 28 SER F N 1
ATOM 9612 C CA . SER F 1 29 ? 119.928 48.863 237.367 1.00 98.02 28 SER F CA 1
ATOM 9613 C C . SER F 1 29 ? 118.817 49.796 237.863 1.00 95.53 28 SER F C 1
ATOM 9614 O O . SER F 1 29 ? 117.680 49.358 238.088 1.00 95.16 28 SER F O 1
ATOM 9617 N N . CYS F 1 30 ? 119.141 51.069 238.034 1.00 87.77 29 CYS F N 1
ATOM 9618 C CA . CYS F 1 30 ? 118.145 52.038 238.461 1.00 86.59 29 CYS F CA 1
ATOM 9619 C C . CYS F 1 30 ? 118.214 53.343 237.690 1.00 87.66 29 CYS F C 1
ATOM 9620 O O . CYS F 1 30 ? 119.278 53.759 237.204 1.00 88.43 29 CYS F O 1
ATOM 9623 N N . LEU F 1 31 ? 117.062 53.990 237.597 1.00 79.82 30 LEU F N 1
ATOM 9624 C CA . LEU F 1 31 ? 116.929 55.283 236.965 1.00 77.64 30 LEU F CA 1
ATOM 9625 C C . LEU F 1 31 ? 116.593 56.305 238.049 1.00 80.74 30 LEU F C 1
ATOM 9626 O O . LEU F 1 31 ? 115.707 56.066 238.857 1.00 79.92 30 LEU F O 1
ATOM 9631 N N . MET F 1 32 ? 117.311 57.416 238.075 1.00 77.74 31 MET F N 1
ATOM 9632 C CA . MET F 1 32 ? 117.059 58.458 239.040 1.00 77.94 31 MET F CA 1
ATOM 9633 C C . MET F 1 32 ? 116.554 59.713 238.333 1.00 78.73 31 MET F C 1
ATOM 9634 O O . MET F 1 32 ? 117.360 60.580 237.991 1.00 77.75 31 MET F O 1
ATOM 9639 N N . PRO F 1 33 ? 115.235 59.838 238.078 1.00 73.97 32 PRO F N 1
ATOM 9640 C CA . PRO F 1 33 ? 114.729 61.063 237.461 1.00 73.56 32 PRO F CA 1
ATOM 9641 C C . PRO F 1 33 ? 114.868 62.223 238.449 1.00 79.98 32 PRO F C 1
ATOM 9642 O O . PRO F 1 33 ? 114.637 62.054 239.654 1.00 79.57 32 PRO F O 1
ATOM 9646 N N . ILE F 1 34 ? 115.322 63.377 237.943 1.00 78.92 33 ILE F N 1
ATOM 9647 C CA . ILE F 1 34 ? 115.572 64.594 238.730 1.00 79.68 33 ILE F CA 1
ATOM 9648 C C . ILE F 1 34 ? 114.618 65.747 238.353 1.00 91.50 33 ILE F C 1
ATOM 9649 O O . ILE F 1 34 ? 114.811 66.368 237.306 1.00 92.27 33 ILE F O 1
ATOM 9654 N N . SER F 1 35 ? 113.638 66.082 239.209 1.00 92.80 34 SER F N 1
ATOM 9655 C CA . SER F 1 35 ? 112.796 67.258 238.952 1.00 94.88 34 SER F CA 1
ATOM 9656 C C . SER F 1 35 ? 113.654 68.373 239.541 1.00 102.78 34 SER F C 1
ATOM 9657 O O . SER F 1 35 ? 113.707 68.524 240.760 1.00 102.57 34 SER F O 1
ATOM 9660 N N . VAL F 1 36 ? 114.436 69.041 238.668 1.00 102.49 35 VAL F N 1
ATOM 9661 C CA . VAL F 1 36 ? 115.500 70.011 238.981 1.00 103.41 35 VAL F CA 1
ATOM 9662 C C . VAL F 1 36 ? 115.173 70.982 240.156 1.00 109.12 35 VAL F C 1
ATOM 9663 O O . VAL F 1 36 ? 115.953 71.017 241.133 1.00 110.15 35 VAL F O 1
ATOM 9667 N N . GLY F 1 37 ? 114.029 71.674 240.093 1.00 103.87 36 GLY F N 1
ATOM 9668 C CA . GLY F 1 37 ? 113.613 72.619 241.131 1.00 102.87 36 GLY F CA 1
ATOM 9669 C C . GLY F 1 37 ? 113.610 72.148 242.582 1.00 103.87 36 GLY F C 1
ATOM 9670 O O . GLY F 1 37 ? 113.848 72.951 243.483 1.00 104.61 36 GLY F O 1
ATOM 9671 N N . GLN F 1 38 ? 113.354 70.846 242.815 1.00 97.08 37 GLN F N 1
ATOM 9672 C CA . GLN F 1 38 ? 113.205 70.196 244.114 1.00 95.06 37 GLN F CA 1
ATOM 9673 C C . GLN F 1 38 ? 114.452 70.153 244.960 1.00 96.67 37 GLN F C 1
ATOM 9674 O O . GLN F 1 38 ? 115.567 69.955 244.468 1.00 96.26 37 GLN F O 1
ATOM 9680 N N . ALA F 1 39 ? 114.211 70.307 246.263 1.00 92.27 38 ALA F N 1
ATOM 9681 C CA . ALA F 1 39 ? 115.171 70.322 247.358 1.00 92.16 38 ALA F CA 1
ATOM 9682 C C . ALA F 1 39 ? 115.771 68.940 247.677 1.00 94.52 38 ALA F C 1
ATOM 9683 O O . ALA F 1 39 ? 116.875 68.861 248.231 1.00 93.60 38 ALA F O 1
ATOM 9685 N N . ILE F 1 40 ? 115.027 67.858 247.350 1.00 90.00 39 ILE F N 1
ATOM 9686 C CA . ILE F 1 40 ? 115.434 66.462 247.571 1.00 89.12 39 ILE F CA 1
ATOM 9687 C C . ILE F 1 40 ? 116.646 66.094 246.683 1.00 94.66 39 ILE F C 1
ATOM 9688 O O . ILE F 1 40 ? 117.348 65.094 246.934 1.00 94.65 39 ILE F O 1
ATOM 9693 N N . HIS F 1 41 ? 116.888 66.935 245.646 1.00 90.98 40 HIS F N 1
ATOM 9694 C CA . HIS F 1 41 ? 117.950 66.772 244.651 1.00 89.40 40 HIS F CA 1
ATOM 9695 C C . HIS F 1 41 ? 119.153 67.671 244.892 1.00 94.08 40 HIS F C 1
ATOM 9696 O O . HIS F 1 41 ? 120.111 67.642 244.131 1.00 92.05 40 HIS F O 1
ATOM 9703 N N . GLU F 1 42 ? 119.138 68.404 246.000 1.00 93.77 41 GLU F N 1
ATOM 9704 C CA . GLU F 1 42 ? 120.221 69.313 246.348 1.00 94.41 41 GLU F CA 1
ATOM 9705 C C . GLU F 1 42 ? 120.854 68.934 247.658 1.00 98.37 41 GLU F C 1
ATOM 9706 O O . GLU F 1 42 ? 120.349 68.062 248.368 1.00 97.10 41 GLU F O 1
ATOM 9712 N N . ASP F 1 43 ? 121.989 69.598 247.935 1.00 96.81 42 ASP F N 1
ATOM 9713 C CA . ASP F 1 43 ? 122.822 69.626 249.142 1.00 97.88 42 ASP F CA 1
ATOM 9714 C C . ASP F 1 43 ? 122.920 68.273 249.924 1.00 100.81 42 ASP F C 1
ATOM 9715 O O . ASP F 1 43 ? 123.110 67.219 249.294 1.00 98.04 42 ASP F O 1
ATOM 9720 N N . GLU F 1 44 ? 122.826 68.329 251.292 1.00 99.10 43 GLU F N 1
ATOM 9721 C CA . GLU F 1 44 ? 122.930 67.199 252.229 1.00 99.62 43 GLU F CA 1
ATOM 9722 C C . GLU F 1 44 ? 122.176 65.933 251.741 1.00 100.82 43 GLU F C 1
ATOM 9723 O O . GLU F 1 44 ? 122.752 64.833 251.750 1.00 99.62 43 GLU F O 1
ATOM 9729 N N . LYS F 1 45 ? 120.909 66.131 251.274 1.00 95.21 44 LYS F N 1
ATOM 9730 C CA . LYS F 1 45 ? 119.982 65.120 250.746 1.00 94.29 44 LYS F CA 1
ATOM 9731 C C . LYS F 1 45 ? 120.502 64.375 249.478 1.00 98.00 44 LYS F C 1
ATOM 9732 O O . LYS F 1 45 ? 120.517 63.138 249.455 1.00 97.06 44 LYS F O 1
ATOM 9738 N N . PHE F 1 46 ? 120.931 65.121 248.438 1.00 93.32 45 PHE F N 1
ATOM 9739 C CA . PHE F 1 46 ? 121.429 64.500 247.221 1.00 92.11 45 PHE F CA 1
ATOM 9740 C C . PHE F 1 46 ? 122.713 63.641 247.463 1.00 94.47 45 PHE F C 1
ATOM 9741 O O . PHE F 1 46 ? 122.822 62.520 246.933 1.00 92.80 45 PHE F O 1
ATOM 9749 N N . ALA F 1 47 ? 123.632 64.137 248.324 1.00 90.93 46 ALA F N 1
ATOM 9750 C CA . ALA F 1 47 ? 124.872 63.440 248.730 1.00 90.64 46 ALA F CA 1
ATOM 9751 C C . ALA F 1 47 ? 124.520 62.055 249.335 1.00 95.53 46 ALA F C 1
ATOM 9752 O O . ALA F 1 47 ? 125.159 61.032 249.017 1.00 94.14 46 ALA F O 1
ATOM 9754 N N . ALA F 1 48 ? 123.450 62.062 250.194 1.00 92.24 47 ALA F N 1
ATOM 9755 C CA . ALA F 1 48 ? 122.866 60.925 250.889 1.00 91.14 47 ALA F CA 1
ATOM 9756 C C . ALA F 1 48 ? 122.313 59.910 249.877 1.00 93.75 47 ALA F C 1
ATOM 9757 O O . ALA F 1 48 ? 122.648 58.720 249.984 1.00 92.32 47 ALA F O 1
ATOM 9759 N N . VAL F 1 49 ? 121.527 60.400 248.853 1.00 89.10 48 VAL F N 1
ATOM 9760 C CA . VAL F 1 49 ? 120.966 59.572 247.773 1.00 87.49 48 VAL F CA 1
ATOM 9761 C C . VAL F 1 49 ? 122.093 58.843 247.049 1.00 90.84 48 VAL F C 1
ATOM 9762 O O . VAL F 1 49 ? 122.005 57.628 246.859 1.00 89.27 48 VAL F O 1
ATOM 9766 N N . ILE F 1 50 ? 123.171 59.573 246.698 1.00 88.81 49 ILE F N 1
ATOM 9767 C CA . ILE F 1 50 ? 124.333 58.984 246.017 1.00 89.73 49 ILE F CA 1
ATOM 9768 C C . ILE F 1 50 ? 124.913 57.837 246.863 1.00 95.97 49 ILE F C 1
ATOM 9769 O O . ILE F 1 50 ? 125.034 56.711 246.354 1.00 94.23 49 ILE F O 1
ATOM 9774 N N . LYS F 1 51 ? 125.205 58.131 248.172 1.00 95.12 50 LYS F N 1
ATOM 9775 C CA . LYS F 1 51 ? 125.777 57.185 249.148 1.00 95.88 50 LYS F CA 1
ATOM 9776 C C . LYS F 1 51 ? 125.023 55.840 249.173 1.00 99.25 50 LYS F C 1
ATOM 9777 O O . LYS F 1 51 ? 125.656 54.783 249.062 1.00 98.10 50 LYS F O 1
ATOM 9783 N N . LEU F 1 52 ? 123.683 55.904 249.333 1.00 95.65 51 LEU F N 1
ATOM 9784 C CA . LEU F 1 52 ? 122.803 54.746 249.395 1.00 95.17 51 LEU F CA 1
ATOM 9785 C C . LEU F 1 52 ? 122.806 54.006 248.063 1.00 102.36 51 LEU F C 1
ATOM 9786 O O . LEU F 1 52 ? 122.993 52.787 248.068 1.00 101.96 51 LEU F O 1
ATOM 9791 N N . ILE F 1 53 ? 122.649 54.743 246.922 1.00 100.75 52 ILE F N 1
ATOM 9792 C CA . ILE F 1 53 ? 122.629 54.157 245.574 1.00 100.68 52 ILE F CA 1
ATOM 9793 C C . ILE F 1 53 ? 123.923 53.400 245.300 1.00 102.18 52 ILE F C 1
ATOM 9794 O O . ILE F 1 53 ? 123.869 52.230 244.900 1.00 101.03 52 ILE F O 1
ATOM 9799 N N . ASN F 1 54 ? 125.069 54.036 245.592 1.00 97.68 53 ASN F N 1
ATOM 9800 C CA . ASN F 1 54 ? 126.393 53.450 245.411 1.00 97.65 53 ASN F CA 1
ATOM 9801 C C . ASN F 1 54 ? 126.524 52.122 246.150 1.00 102.99 53 ASN F C 1
ATOM 9802 O O . ASN F 1 54 ? 126.954 51.111 245.585 1.00 102.35 53 ASN F O 1
ATOM 9807 N N . ALA F 1 55 ? 126.087 52.135 247.409 1.00 100.76 54 ALA F N 1
ATOM 9808 C CA . ALA F 1 55 ? 126.111 51.002 248.311 1.00 100.67 54 ALA F CA 1
ATOM 9809 C C . ALA F 1 55 ? 125.133 49.870 247.949 1.00 105.10 54 ALA F C 1
ATOM 9810 O O . ALA F 1 55 ? 125.425 48.709 248.274 1.00 105.40 54 ALA F O 1
ATOM 9812 N N . SER F 1 56 ? 123.984 50.181 247.296 1.00 100.07 55 SER F N 1
ATOM 9813 C CA . SER F 1 56 ? 122.986 49.137 247.077 1.00 99.22 55 SER F CA 1
ATOM 9814 C C . SER F 1 56 ? 122.615 48.772 245.630 1.00 102.12 55 SER F C 1
ATOM 9815 O O . SER F 1 56 ? 121.920 47.768 245.478 1.00 101.02 55 SER F O 1
ATOM 9818 N N . PHE F 1 57 ? 123.061 49.513 244.585 1.00 98.65 56 PHE F N 1
ATOM 9819 C CA . PHE F 1 57 ? 122.704 49.147 243.197 1.00 98.50 56 PHE F CA 1
ATOM 9820 C C . PHE F 1 57 ? 123.891 48.738 242.318 1.00 104.97 56 PHE F C 1
ATOM 9821 O O . PHE F 1 57 ? 125.026 49.147 242.588 1.00 105.29 56 PHE F O 1
ATOM 9829 N N . LYS F 1 58 ? 123.619 47.941 241.251 1.00 101.92 57 LYS F N 1
ATOM 9830 C CA . LYS F 1 58 ? 124.637 47.470 240.293 1.00 101.58 57 LYS F CA 1
ATOM 9831 C C . LYS F 1 58 ? 125.158 48.631 239.448 1.00 104.25 57 LYS F C 1
ATOM 9832 O O . LYS F 1 58 ? 126.362 48.892 239.430 1.00 102.28 57 LYS F O 1
ATOM 9838 N N . GLN F 1 59 ? 124.236 49.321 238.758 1.00 101.61 58 GLN F N 1
ATOM 9839 C CA . GLN F 1 59 ? 124.511 50.473 237.895 1.00 100.97 58 GLN F CA 1
ATOM 9840 C C . GLN F 1 59 ? 123.376 51.495 237.999 1.00 103.64 58 GLN F C 1
ATOM 9841 O O . GLN F 1 59 ? 122.226 51.136 238.270 1.00 102.79 58 GLN F O 1
ATOM 9847 N N . CYS F 1 60 ? 123.705 52.761 237.816 1.00 100.12 59 CYS F N 1
ATOM 9848 C CA . CYS F 1 60 ? 122.720 53.821 237.940 1.00 100.14 59 CYS F CA 1
ATOM 9849 C C . CYS F 1 60 ? 122.781 54.809 236.779 1.00 101.96 59 CYS F C 1
ATOM 9850 O O . CYS F 1 60 ? 123.853 55.048 236.223 1.00 103.69 59 CYS F O 1
ATOM 9853 N N . THR F 1 61 ? 121.631 55.392 236.414 1.00 92.43 60 THR F N 1
ATOM 9854 C CA . THR F 1 61 ? 121.585 56.418 235.390 1.00 89.05 60 THR F CA 1
ATOM 9855 C C . THR F 1 61 ? 120.655 57.518 235.907 1.00 86.94 60 THR F C 1
ATOM 9856 O O . THR F 1 61 ? 119.543 57.236 236.338 1.00 86.28 60 THR F O 1
ATOM 9860 N N . ILE F 1 62 ? 121.178 58.753 235.958 1.00 79.91 61 ILE F N 1
ATOM 9861 C CA . ILE F 1 62 ? 120.527 59.984 236.425 1.00 77.55 61 ILE F CA 1
ATOM 9862 C C . ILE F 1 62 ? 119.986 60.754 235.217 1.00 80.81 61 ILE F C 1
ATOM 9863 O O . ILE F 1 62 ? 120.753 61.095 234.318 1.00 81.21 61 ILE F O 1
ATOM 9868 N N . LEU F 1 63 ? 118.681 61.042 235.212 1.00 76.96 62 LEU F N 1
ATOM 9869 C CA . LEU F 1 63 ? 117.976 61.772 234.149 1.00 76.06 62 LEU F CA 1
ATOM 9870 C C . LEU F 1 63 ? 117.641 63.161 234.659 1.00 80.50 62 LEU F C 1
ATOM 9871 O O . LEU F 1 63 ? 116.947 63.303 235.666 1.00 80.21 62 LEU F O 1
ATOM 9876 N N . VAL F 1 64 ? 118.134 64.179 233.978 1.00 77.12 63 VAL F N 1
ATOM 9877 C CA . VAL F 1 64 ? 117.865 65.550 234.374 1.00 76.98 63 VAL F CA 1
ATOM 9878 C C . VAL F 1 64 ? 116.564 66.000 233.647 1.00 83.38 63 VAL F C 1
ATOM 9879 O O . VAL F 1 64 ? 116.592 66.232 232.435 1.00 83.75 63 VAL F O 1
ATOM 9883 N N . ASP F 1 65 ? 115.420 66.062 234.374 1.00 81.11 64 ASP F N 1
ATOM 9884 C CA . ASP F 1 65 ? 114.131 66.494 233.809 1.00 81.78 64 ASP F CA 1
ATOM 9885 C C . ASP F 1 65 ? 114.196 68.019 233.717 1.00 88.08 64 ASP F C 1
ATOM 9886 O O . ASP F 1 65 ? 113.687 68.715 234.615 1.00 89.68 64 ASP F O 1
ATOM 9891 N N . ASP F 1 66 ? 114.881 68.541 232.670 1.00 82.75 65 ASP F N 1
ATOM 9892 C CA . ASP F 1 66 ? 115.069 69.983 232.508 1.00 80.83 65 ASP F CA 1
ATOM 9893 C C . ASP F 1 66 ? 114.174 70.622 231.452 1.00 85.99 65 ASP F C 1
ATOM 9894 O O . ASP F 1 66 ? 113.378 71.485 231.804 1.00 85.73 65 ASP F O 1
ATOM 9899 N N . SER F 1 67 ? 114.289 70.214 230.173 1.00 83.11 66 SER F N 1
ATOM 9900 C CA . SER F 1 67 ? 113.519 70.823 229.100 1.00 83.53 66 SER F CA 1
ATOM 9901 C C . SER F 1 67 ? 112.029 70.657 229.244 1.00 89.74 66 SER F C 1
ATOM 9902 O O . SER F 1 67 ? 111.322 71.430 228.626 1.00 90.89 66 SER F O 1
ATOM 9905 N N . VAL F 1 68 ? 111.537 69.736 230.098 1.00 87.83 67 VAL F N 1
ATOM 9906 C CA . VAL F 1 68 ? 110.090 69.608 230.371 1.00 88.57 67 VAL F CA 1
ATOM 9907 C C . VAL F 1 68 ? 109.603 70.862 231.071 1.00 95.86 67 VAL F C 1
ATOM 9908 O O . VAL F 1 68 ? 108.465 71.291 230.856 1.00 94.89 67 VAL F O 1
ATOM 9912 N N . GLN F 1 69 ? 110.462 71.413 231.963 1.00 95.04 68 GLN F N 1
ATOM 9913 C CA . GLN F 1 69 ? 110.157 72.573 232.795 1.00 95.91 68 GLN F CA 1
ATOM 9914 C C . GLN F 1 69 ? 109.765 73.776 231.973 1.00 102.53 68 GLN F C 1
ATOM 9915 O O . GLN F 1 69 ? 109.064 74.634 232.495 1.00 104.03 68 GLN F O 1
ATOM 9921 N N . ARG F 1 70 ? 110.105 73.791 230.672 1.00 99.24 69 ARG F N 1
ATOM 9922 C CA . ARG F 1 70 ? 109.716 74.862 229.764 1.00 99.87 69 ARG F CA 1
ATOM 9923 C C . ARG F 1 70 ? 108.191 75.123 229.811 1.00 108.59 69 ARG F C 1
ATOM 9924 O O . ARG F 1 70 ? 107.793 76.286 229.822 1.00 109.19 69 ARG F O 1
ATOM 9932 N N . HIS F 1 71 ? 107.358 74.052 229.936 1.00 107.68 70 HIS F N 1
ATOM 9933 C CA . HIS F 1 71 ? 105.891 74.146 230.042 1.00 108.66 70 HIS F CA 1
ATOM 9934 C C . HIS F 1 71 ? 105.460 74.855 231.335 1.00 114.80 70 HIS F C 1
ATOM 9935 O O . HIS F 1 71 ? 104.647 75.779 231.271 1.00 114.59 70 HIS F O 1
ATOM 9942 N N . THR F 1 72 ? 106.013 74.428 232.497 1.00 112.45 71 THR F N 1
ATOM 9943 C CA . THR F 1 72 ? 105.695 74.977 233.823 1.00 112.84 71 THR F CA 1
ATOM 9944 C C . THR F 1 72 ? 106.248 76.402 234.012 1.00 119.75 71 THR F C 1
ATOM 9945 O O . THR F 1 72 ? 105.519 77.260 234.516 1.00 119.72 71 THR F O 1
ATOM 9949 N N . ILE F 1 73 ? 107.520 76.660 233.595 1.00 118.06 72 ILE F N 1
ATOM 9950 C CA . ILE F 1 73 ? 108.178 77.982 233.656 1.00 118.44 72 ILE F CA 1
ATOM 9951 C C . ILE F 1 73 ? 107.291 78.994 232.932 1.00 125.47 72 ILE F C 1
ATOM 9952 O O . ILE F 1 73 ? 107.046 80.094 233.431 1.00 124.95 72 ILE F O 1
ATOM 9957 N N . GLY F 1 74 ? 106.769 78.560 231.796 1.00 124.79 73 GLY F N 1
ATOM 9958 C CA . GLY F 1 74 ? 105.886 79.335 230.947 1.00 125.75 73 GLY F CA 1
ATOM 9959 C C . GLY F 1 74 ? 104.504 79.630 231.485 1.00 131.97 73 GLY F C 1
ATOM 9960 O O . GLY F 1 74 ? 103.738 80.278 230.779 1.00 131.98 73 GLY F O 1
ATOM 9961 N N . ILE F 1 75 ? 104.148 79.161 232.705 1.00 129.74 74 ILE F N 1
ATOM 9962 C CA . ILE F 1 75 ? 102.828 79.456 233.276 1.00 130.34 74 ILE F CA 1
ATOM 9963 C C . ILE F 1 75 ? 102.766 80.946 233.618 1.00 135.78 74 ILE F C 1
ATOM 9964 O O . ILE F 1 75 ? 101.867 81.641 233.144 1.00 135.08 74 ILE F O 1
ATOM 9969 N N . MET F 1 76 ? 103.771 81.439 234.363 1.00 133.84 75 MET F N 1
ATOM 9970 C CA . MET F 1 76 ? 103.861 82.841 234.763 1.00 134.11 75 MET F CA 1
ATOM 9971 C C . MET F 1 76 ? 104.795 83.660 233.879 1.00 137.86 75 MET F C 1
ATOM 9972 O O . MET F 1 76 ? 104.599 84.868 233.761 1.00 138.24 75 MET F O 1
ATOM 9977 N N . ASN F 1 77 ? 105.782 83.023 233.239 1.00 133.57 76 ASN F N 1
ATOM 9978 C CA . ASN F 1 77 ? 106.672 83.743 232.337 1.00 133.21 76 ASN F CA 1
ATOM 9979 C C . ASN F 1 77 ? 106.114 83.591 230.925 1.00 138.60 76 ASN F C 1
ATOM 9980 O O . ASN F 1 77 ? 106.188 82.509 230.341 1.00 138.65 76 ASN F O 1
ATOM 9985 N N . HIS F 1 78 ? 105.527 84.675 230.389 1.00 135.77 77 HIS F N 1
ATOM 9986 C CA . HIS F 1 78 ? 104.898 84.689 229.063 1.00 135.57 77 HIS F CA 1
ATOM 9987 C C . HIS F 1 78 ? 105.899 84.924 227.909 1.00 136.30 77 HIS F C 1
ATOM 9988 O O . HIS F 1 78 ? 105.523 85.465 226.868 1.00 135.72 77 HIS F O 1
ATOM 9995 N N . ALA F 1 79 ? 107.153 84.450 228.071 1.00 130.38 78 ALA F N 1
ATOM 9996 C CA . ALA F 1 79 ? 108.221 84.565 227.075 1.00 129.11 78 ALA F CA 1
ATOM 9997 C C . ALA F 1 79 ? 107.991 83.655 225.839 1.00 131.71 78 ALA F C 1
ATOM 9998 O O . ALA F 1 79 ? 107.015 82.890 225.802 1.00 131.03 78 ALA F O 1
ATOM 10000 N N . THR F 1 80 ? 108.902 83.754 224.823 1.00 126.81 79 THR F N 1
ATOM 10001 C CA . THR F 1 80 ? 108.895 82.968 223.571 1.00 125.43 79 THR F CA 1
ATOM 10002 C C . THR F 1 80 ? 109.120 81.504 223.926 1.00 127.42 79 THR F C 1
ATOM 10003 O O . THR F 1 80 ? 109.877 81.214 224.861 1.00 127.92 79 THR F O 1
ATOM 10007 N N . THR F 1 81 ? 108.516 80.585 223.145 1.00 120.88 80 THR F N 1
ATOM 10008 C CA . THR F 1 81 ? 108.677 79.135 223.307 1.00 119.53 80 THR F CA 1
ATOM 10009 C C . THR F 1 81 ? 110.171 78.753 223.354 1.00 121.20 80 THR F C 1
ATOM 10010 O O . THR F 1 81 ? 110.568 77.909 224.170 1.00 121.31 80 THR F O 1
ATOM 10014 N N . GLU F 1 82 ? 110.995 79.427 222.522 1.00 115.07 81 GLU F N 1
ATOM 10015 C CA . GLU F 1 82 ? 112.438 79.232 222.487 1.00 113.96 81 GLU F CA 1
ATOM 10016 C C . GLU F 1 82 ? 113.101 79.806 223.752 1.00 119.21 81 GLU F C 1
ATOM 10017 O O . GLU F 1 82 ? 113.995 79.163 224.309 1.00 119.84 81 GLU F O 1
ATOM 10023 N N . GLU F 1 83 ? 112.667 81.001 224.208 1.00 115.13 82 GLU F N 1
ATOM 10024 C CA . GLU F 1 83 ? 113.201 81.641 225.421 1.00 114.74 82 GLU F CA 1
ATOM 10025 C C . GLU F 1 83 ? 112.979 80.730 226.637 1.00 114.35 82 GLU F C 1
ATOM 10026 O O . GLU F 1 83 ? 113.913 80.485 227.418 1.00 112.41 82 GLU F O 1
ATOM 10032 N N . LEU F 1 84 ? 111.736 80.192 226.745 1.00 108.57 83 LEU F N 1
ATOM 10033 C CA . LEU F 1 84 ? 111.297 79.263 227.789 1.00 106.93 83 LEU F CA 1
ATOM 10034 C C . LEU F 1 84 ? 112.092 77.961 227.722 1.00 106.68 83 LEU F C 1
ATOM 10035 O O . LEU F 1 84 ? 112.460 77.442 228.774 1.00 108.62 83 LEU F O 1
ATOM 10040 N N . TYR F 1 85 ? 112.365 77.440 226.502 1.00 96.22 84 TYR F N 1
ATOM 10041 C CA . TYR F 1 85 ? 113.165 76.232 226.339 1.00 93.02 84 TYR F CA 1
ATOM 10042 C C . TYR F 1 85 ? 114.571 76.476 226.872 1.00 98.24 84 TYR F C 1
ATOM 10043 O O . TYR F 1 85 ? 115.094 75.641 227.610 1.00 97.38 84 TYR F O 1
ATOM 10052 N N . GLN F 1 86 ? 115.177 77.616 226.492 1.00 96.96 85 GLN F N 1
ATOM 10053 C CA . GLN F 1 86 ? 116.547 77.970 226.867 1.00 97.64 85 GLN F CA 1
ATOM 10054 C C . GLN F 1 86 ? 116.722 78.180 228.385 1.00 102.36 85 GLN F C 1
ATOM 10055 O O . GLN F 1 86 ? 117.776 77.806 228.928 1.00 100.93 85 GLN F O 1
ATOM 10061 N N . LEU F 1 87 ? 115.662 78.691 229.067 1.00 100.11 86 LEU F N 1
ATOM 10062 C CA . LEU F 1 87 ? 115.622 78.866 230.529 1.00 100.95 86 LEU F CA 1
ATOM 10063 C C . LEU F 1 87 ? 115.639 77.505 231.213 1.00 103.78 86 LEU F C 1
ATOM 10064 O O . LEU F 1 87 ? 116.428 77.294 232.138 1.00 104.14 86 LEU F O 1
ATOM 10069 N N . ALA F 1 88 ? 114.739 76.590 230.753 1.00 98.08 87 ALA F N 1
ATOM 10070 C CA . ALA F 1 88 ? 114.573 75.203 231.210 1.00 96.09 87 ALA F CA 1
ATOM 10071 C C . ALA F 1 88 ? 115.868 74.440 231.079 1.00 97.10 87 ALA F C 1
ATOM 10072 O O . ALA F 1 88 ? 116.246 73.753 232.017 1.00 97.31 87 ALA F O 1
ATOM 10074 N N . VAL F 1 89 ? 116.586 74.612 229.956 1.00 91.53 88 VAL F N 1
ATOM 10075 C CA . VAL F 1 89 ? 117.884 73.972 229.747 1.00 90.43 88 VAL F CA 1
ATOM 10076 C C . VAL F 1 89 ? 118.862 74.521 230.760 1.00 94.94 88 VAL F C 1
ATOM 10077 O O . VAL F 1 89 ? 119.524 73.728 231.420 1.00 92.42 88 VAL F O 1
ATOM 10081 N N . LYS F 1 90 ? 118.888 75.872 230.926 1.00 95.43 89 LYS F N 1
ATOM 10082 C CA . LYS F 1 90 ? 119.769 76.589 231.856 1.00 97.54 89 LYS F CA 1
ATOM 10083 C C . LYS F 1 90 ? 119.629 76.034 233.287 1.00 105.40 89 LYS F C 1
ATOM 10084 O O . LYS F 1 90 ? 120.647 75.816 233.954 1.00 105.47 89 LYS F O 1
ATOM 10090 N N . GLU F 1 91 ? 118.379 75.786 233.740 1.00 103.09 90 GLU F N 1
ATOM 10091 C CA . GLU F 1 91 ? 118.101 75.245 235.077 1.00 103.24 90 GLU F CA 1
ATOM 10092 C C . GLU F 1 91 ? 118.741 73.852 235.294 1.00 105.75 90 GLU F C 1
ATOM 10093 O O . GLU F 1 91 ? 119.237 73.569 236.389 1.00 105.56 90 GLU F O 1
ATOM 10099 N N . GLY F 1 92 ? 118.774 73.047 234.229 1.00 100.86 91 GLY F N 1
ATOM 10100 C CA . GLY F 1 92 ? 119.380 71.726 234.215 1.00 100.54 91 GLY F CA 1
ATOM 10101 C C . GLY F 1 92 ? 120.885 71.835 234.256 1.00 105.66 91 GLY F C 1
ATOM 10102 O O . GLY F 1 92 ? 121.553 71.061 234.947 1.00 104.71 91 GLY F O 1
ATOM 10103 N N . ASP F 1 93 ? 121.420 72.832 233.520 1.00 104.35 92 ASP F N 1
ATOM 10104 C CA . ASP F 1 93 ? 122.851 73.150 233.439 1.00 104.64 92 ASP F CA 1
ATOM 10105 C C . ASP F 1 93 ? 123.300 73.611 234.835 1.00 107.32 92 ASP F C 1
ATOM 10106 O O . ASP F 1 93 ? 124.326 73.141 235.344 1.00 106.27 92 ASP F O 1
ATOM 10111 N N . GLU F 1 94 ? 122.455 74.461 235.476 1.00 103.15 93 GLU F N 1
ATOM 10112 C CA . GLU F 1 94 ? 122.633 74.984 236.828 1.00 102.85 93 GLU F CA 1
ATOM 10113 C C . GLU F 1 94 ? 122.704 73.816 237.819 1.00 105.72 93 GLU F C 1
ATOM 10114 O O . GLU F 1 94 ? 123.657 73.735 238.598 1.00 104.79 93 GLU F O 1
ATOM 10120 N N . TRP F 1 95 ? 121.723 72.879 237.745 1.00 101.18 94 TRP F N 1
ATOM 10121 C CA . TRP F 1 95 ? 121.687 71.687 238.600 1.00 99.39 94 TRP F CA 1
ATOM 10122 C C . TRP F 1 95 ? 122.979 70.871 238.428 1.00 101.26 94 TRP F C 1
ATOM 10123 O O . TRP F 1 95 ? 123.595 70.475 239.423 1.00 99.50 94 TRP F O 1
ATOM 10134 N N . LEU F 1 96 ? 123.408 70.678 237.170 1.00 98.20 95 LEU F N 1
ATOM 10135 C CA . LEU F 1 96 ? 124.626 69.949 236.841 1.00 98.40 95 LEU F CA 1
ATOM 10136 C C . LEU F 1 96 ? 125.886 70.607 237.419 1.00 104.41 95 LEU F C 1
ATOM 10137 O O . LEU F 1 96 ? 126.866 69.898 237.689 1.00 103.15 95 LEU F O 1
ATOM 10142 N N . LYS F 1 97 ? 125.832 71.953 237.669 1.00 102.97 96 LYS F N 1
ATOM 10143 C CA . LYS F 1 97 ? 126.933 72.725 238.282 1.00 103.24 96 LYS F CA 1
ATOM 10144 C C . LYS F 1 97 ? 127.142 72.199 239.709 1.00 107.49 96 LYS F C 1
ATOM 10145 O O . LYS F 1 97 ? 128.066 71.407 239.976 1.00 106.96 96 LYS F O 1
ATOM 10151 N N . ARG F 1 98 ? 126.220 72.635 240.603 1.00 103.50 97 ARG F N 1
ATOM 10152 C CA . ARG F 1 98 ? 126.167 72.353 242.029 1.00 102.86 97 ARG F CA 1
ATOM 10153 C C . ARG F 1 98 ? 126.338 70.883 242.368 1.00 110.09 97 ARG F C 1
ATOM 10154 O O . ARG F 1 98 ? 127.186 70.543 243.194 1.00 111.50 97 ARG F O 1
ATOM 10162 N N . ASN F 1 99 ? 125.566 70.006 241.725 1.00 106.50 98 ASN F N 1
ATOM 10163 C CA . ASN F 1 99 ? 125.554 68.613 242.129 1.00 106.17 98 ASN F CA 1
ATOM 10164 C C . ASN F 1 99 ? 126.597 67.719 241.423 1.00 109.16 98 ASN F C 1
ATOM 10165 O O . ASN F 1 99 ? 126.613 66.515 241.689 1.00 108.14 98 ASN F O 1
ATOM 10170 N N . GLN F 1 100 ? 127.555 68.310 240.681 1.00 106.36 99 GLN F N 1
ATOM 10171 C CA . GLN F 1 100 ? 128.645 67.555 240.044 1.00 106.84 99 GLN F CA 1
ATOM 10172 C C . GLN F 1 100 ? 129.519 66.876 241.140 1.00 109.36 99 GLN F C 1
ATOM 10173 O O . GLN F 1 100 ? 129.789 65.661 241.081 1.00 106.26 99 GLN F O 1
ATOM 10179 N N . ARG F 1 101 ? 129.855 67.687 242.182 1.00 107.14 100 ARG F N 1
ATOM 10180 C CA . ARG F 1 101 ? 130.627 67.378 243.396 1.00 107.31 100 ARG F CA 1
ATOM 10181 C C . ARG F 1 101 ? 130.199 66.058 244.026 1.00 112.75 100 ARG F C 1
ATOM 10182 O O . ARG F 1 101 ? 131.035 65.285 244.521 1.00 112.96 100 ARG F O 1
ATOM 10190 N N . PHE F 1 102 ? 128.879 65.810 243.993 1.00 108.64 101 PHE F N 1
ATOM 10191 C CA . PHE F 1 102 ? 128.236 64.640 244.556 1.00 107.20 101 PHE F CA 1
ATOM 10192 C C . PHE F 1 102 ? 128.288 63.436 243.633 1.00 111.61 101 PHE F C 1
ATOM 10193 O O . PHE F 1 102 ? 129.035 62.505 243.948 1.00 111.16 101 PHE F O 1
ATOM 10201 N N . TYR F 1 103 ? 127.542 63.451 242.483 1.00 108.23 102 TYR F N 1
ATOM 10202 C CA . TYR F 1 103 ? 127.452 62.286 241.591 1.00 108.14 102 TYR F CA 1
ATOM 10203 C C . TYR F 1 103 ? 128.799 61.764 241.119 1.00 112.47 102 TYR F C 1
ATOM 10204 O O . TYR F 1 103 ? 128.906 60.564 240.862 1.00 110.36 102 TYR F O 1
ATOM 10213 N N . LYS F 1 104 ? 129.836 62.619 241.086 1.00 111.46 103 LYS F N 1
ATOM 10214 C CA . LYS F 1 104 ? 131.162 62.167 240.671 1.00 112.60 103 LYS F CA 1
ATOM 10215 C C . LYS F 1 104 ? 131.709 61.066 241.588 1.00 118.94 103 LYS F C 1
ATOM 10216 O O . LYS F 1 104 ? 132.444 60.180 241.130 1.00 118.19 103 LYS F O 1
ATOM 10222 N N . GLN F 1 105 ? 131.268 61.086 242.867 1.00 116.90 104 GLN F N 1
ATOM 10223 C CA . GLN F 1 105 ? 131.664 60.120 243.884 1.00 116.70 104 GLN F CA 1
ATOM 10224 C C . GLN F 1 105 ? 131.037 58.719 243.680 1.00 120.14 104 GLN F C 1
ATOM 10225 O O . GLN F 1 105 ? 131.338 57.810 244.462 1.00 120.81 104 GLN F O 1
ATOM 10231 N N . LEU F 1 106 ? 130.223 58.523 242.618 1.00 114.53 105 LEU F N 1
ATOM 10232 C CA . LEU F 1 106 ? 129.668 57.205 242.323 1.00 113.14 105 LEU F CA 1
ATOM 10233 C C . LEU F 1 106 ? 130.777 56.310 241.791 1.00 117.19 105 LEU F C 1
ATOM 10234 O O . LEU F 1 106 ? 131.500 56.683 240.861 1.00 116.06 105 LEU F O 1
ATOM 10239 N N . THR F 1 107 ? 130.935 55.152 242.429 1.00 115.16 106 THR F N 1
ATOM 10240 C CA . THR F 1 107 ? 131.924 54.120 242.112 1.00 115.55 106 THR F CA 1
ATOM 10241 C C . THR F 1 107 ? 131.323 53.118 241.136 1.00 119.96 106 THR F C 1
ATOM 10242 O O . THR F 1 107 ? 132.057 52.526 240.339 1.00 119.60 106 THR F O 1
ATOM 10246 N N . ILE F 1 108 ? 129.988 52.923 241.212 1.00 116.30 107 ILE F N 1
ATOM 10247 C CA . ILE F 1 108 ? 129.258 52.015 240.329 1.00 115.97 107 ILE F CA 1
ATOM 10248 C C . ILE F 1 108 ? 129.155 52.635 238.926 1.00 118.13 107 ILE F C 1
ATOM 10249 O O . ILE F 1 108 ? 129.312 53.861 238.793 1.00 117.54 107 ILE F O 1
ATOM 10254 N N . PRO F 1 109 ? 128.935 51.827 237.856 1.00 112.77 108 PRO F N 1
ATOM 10255 C CA . PRO F 1 109 ? 128.833 52.427 236.514 1.00 111.33 108 PRO F CA 1
ATOM 10256 C C . PRO F 1 109 ? 127.612 53.340 236.420 1.00 112.14 108 PRO F C 1
ATOM 10257 O O . PRO F 1 109 ? 126.495 52.927 236.747 1.00 112.16 108 PRO F O 1
ATOM 10261 N N . PHE F 1 110 ? 127.839 54.601 236.047 1.00 105.50 109 PHE F N 1
ATOM 10262 C CA . PHE F 1 110 ? 126.746 55.543 235.935 1.00 104.02 109 PHE F CA 1
ATOM 10263 C C . PHE F 1 110 ? 126.757 56.339 234.624 1.00 104.82 109 PHE F C 1
ATOM 10264 O O . PHE F 1 110 ? 127.784 56.436 233.944 1.00 105.50 109 PHE F O 1
ATOM 10272 N N . GLU F 1 111 ? 125.592 56.905 234.283 1.00 97.08 110 GLU F N 1
ATOM 10273 C CA . GLU F 1 111 ? 125.322 57.647 233.057 1.00 94.28 110 GLU F CA 1
ATOM 10274 C C . GLU F 1 111 ? 124.498 58.864 233.409 1.00 92.72 110 GLU F C 1
ATOM 10275 O O . GLU F 1 111 ? 123.581 58.768 234.207 1.00 93.32 110 GLU F O 1
ATOM 10281 N N . ILE F 1 112 ? 124.826 60.004 232.841 1.00 85.53 111 ILE F N 1
ATOM 10282 C CA . ILE F 1 112 ? 124.055 61.218 233.081 1.00 84.32 111 ILE F CA 1
ATOM 10283 C C . ILE F 1 112 ? 123.331 61.561 231.782 1.00 87.04 111 ILE F C 1
ATOM 10284 O O . ILE F 1 112 ? 123.981 61.841 230.766 1.00 87.74 111 ILE F O 1
ATOM 10289 N N . MET F 1 113 ? 121.995 61.508 231.804 1.00 79.69 112 MET F N 1
ATOM 10290 C CA . MET F 1 113 ? 121.168 61.845 230.651 1.00 76.83 112 MET F CA 1
ATOM 10291 C C . MET F 1 113 ? 120.383 63.111 230.930 1.00 77.82 112 MET F C 1
ATOM 10292 O O . MET F 1 113 ? 120.309 63.554 232.073 1.00 77.03 112 MET F O 1
ATOM 10297 N N . ARG F 1 114 ? 119.829 63.719 229.881 1.00 74.16 113 ARG F N 1
ATOM 10298 C CA . ARG F 1 114 ? 119.054 64.957 229.977 1.00 73.67 113 ARG F CA 1
ATOM 10299 C C . ARG F 1 114 ? 117.740 64.763 229.254 1.00 77.91 113 ARG F C 1
ATOM 10300 O O . ARG F 1 114 ? 117.652 63.897 228.374 1.00 77.08 113 ARG F O 1
ATOM 10308 N N . TRP F 1 115 ? 116.703 65.520 229.653 1.00 74.06 114 TRP F N 1
ATOM 10309 C CA . TRP F 1 115 ? 115.344 65.350 229.140 1.00 73.34 114 TRP F CA 1
ATOM 10310 C C . TRP F 1 115 ? 115.243 65.212 227.618 1.00 79.32 114 TRP F C 1
ATOM 10311 O O . TRP F 1 115 ? 114.575 64.287 227.140 1.00 77.72 114 TRP F O 1
ATOM 10322 N N . ASP F 1 116 ? 115.924 66.112 226.866 1.00 78.60 115 ASP F N 1
ATOM 10323 C CA . ASP F 1 116 ? 115.941 66.131 225.395 1.00 78.61 115 ASP F CA 1
ATOM 10324 C C . ASP F 1 116 ? 116.389 64.808 224.760 1.00 79.52 115 ASP F C 1
ATOM 10325 O O . ASP F 1 116 ? 115.883 64.450 223.701 1.00 78.21 115 ASP F O 1
ATOM 10330 N N . ASP F 1 117 ? 117.276 64.049 225.439 1.00 75.36 116 ASP F N 1
ATOM 10331 C CA . ASP F 1 117 ? 117.745 62.733 224.980 1.00 74.60 116 ASP F CA 1
ATOM 10332 C C . ASP F 1 117 ? 116.565 61.766 224.788 1.00 76.17 116 ASP F C 1
ATOM 10333 O O . ASP F 1 117 ? 116.641 60.863 223.958 1.00 78.24 116 ASP F O 1
ATOM 10338 N N . TRP F 1 118 ? 115.479 61.959 225.562 1.00 68.04 117 TRP F N 1
ATOM 10339 C CA . TRP F 1 118 ? 114.298 61.123 225.491 1.00 65.75 117 TRP F CA 1
ATOM 10340 C C . TRP F 1 118 ? 113.221 61.735 224.623 1.00 70.47 117 TRP F C 1
ATOM 10341 O O . TRP F 1 118 ? 112.624 61.019 223.820 1.00 69.15 117 TRP F O 1
ATOM 10352 N N . TYR F 1 119 ? 112.985 63.065 224.758 1.00 68.79 118 TYR F N 1
ATOM 10353 C CA . TYR F 1 119 ? 111.977 63.796 223.984 1.00 68.95 118 TYR F CA 1
ATOM 10354 C C . TYR F 1 119 ? 112.221 63.710 222.478 1.00 74.63 118 TYR F C 1
ATOM 10355 O O . TYR F 1 119 ? 111.274 63.632 221.698 1.00 75.16 118 TYR F O 1
ATOM 10364 N N . ASN F 1 120 ? 113.501 63.721 222.078 1.00 71.46 119 ASN F N 1
ATOM 10365 C CA . ASN F 1 120 ? 113.928 63.666 220.687 1.00 70.52 119 ASN F CA 1
ATOM 10366 C C . ASN F 1 120 ? 114.024 62.237 220.154 1.00 72.73 119 ASN F C 1
ATOM 10367 O O . ASN F 1 120 ? 114.314 62.067 218.965 1.00 71.26 119 ASN F O 1
ATOM 10372 N N . SER F 1 121 ? 113.685 61.223 220.993 1.00 69.20 120 SER F N 1
ATOM 10373 C CA . SER F 1 121 ? 113.668 59.821 220.571 1.00 69.19 120 SER F CA 1
ATOM 10374 C C . SER F 1 121 ? 112.728 59.617 219.367 1.00 71.78 120 SER F C 1
ATOM 10375 O O . SER F 1 121 ? 111.662 60.266 219.286 1.00 71.85 120 SER F O 1
ATOM 10378 N N . PRO F 1 122 ? 113.116 58.726 218.419 1.00 66.17 121 PRO F N 1
ATOM 10379 C CA . PRO F 1 122 ? 112.247 58.467 217.258 1.00 66.69 121 PRO F CA 1
ATOM 10380 C C . PRO F 1 122 ? 110.866 57.965 217.677 1.00 76.58 121 PRO F C 1
ATOM 10381 O O . PRO F 1 122 ? 109.843 58.271 217.043 1.00 78.48 121 PRO F O 1
ATOM 10385 N N . ASN F 1 123 ? 110.843 57.227 218.796 1.00 75.21 122 ASN F N 1
ATOM 10386 C CA . ASN F 1 123 ? 109.637 56.638 219.360 1.00 75.11 122 ASN F CA 1
ATOM 10387 C C . ASN F 1 123 ? 108.804 57.596 220.213 1.00 78.83 122 ASN F C 1
ATOM 10388 O O . ASN F 1 123 ? 107.711 57.203 220.616 1.00 79.46 122 ASN F O 1
ATOM 10393 N N . TYR F 1 124 ? 109.275 58.841 220.468 1.00 73.80 123 TYR F N 1
ATOM 10394 C CA . TYR F 1 124 ? 108.502 59.769 221.293 1.00 73.16 123 TYR F CA 1
ATOM 10395 C C . TYR F 1 124 ? 107.119 60.056 220.755 1.00 81.17 123 TYR F C 1
ATOM 10396 O O . TYR F 1 124 ? 106.155 59.954 221.512 1.00 81.94 123 TYR F O 1
ATOM 10405 N N . ILE F 1 125 ? 107.015 60.464 219.484 1.00 79.19 124 ILE F N 1
ATOM 10406 C CA . ILE F 1 125 ? 105.738 60.879 218.909 1.00 80.13 124 ILE F CA 1
ATOM 10407 C C . ILE F 1 125 ? 104.675 59.790 219.078 1.00 84.67 124 ILE F C 1
ATOM 10408 O O . ILE F 1 125 ? 103.619 60.093 219.631 1.00 83.17 124 ILE F O 1
ATOM 10413 N N . ASN F 1 126 ? 104.979 58.528 218.696 1.00 82.15 125 ASN F N 1
ATOM 10414 C CA . ASN F 1 126 ? 104.047 57.396 218.835 1.00 81.42 125 ASN F CA 1
ATOM 10415 C C . ASN F 1 126 ? 103.603 57.207 220.285 1.00 83.55 125 ASN F C 1
ATOM 10416 O O . ASN F 1 126 ? 102.406 57.064 220.522 1.00 82.94 125 ASN F O 1
ATOM 10421 N N . SER F 1 127 ? 104.557 57.262 221.249 1.00 78.65 126 SER F N 1
ATOM 10422 C CA . SER F 1 127 ? 104.292 57.159 222.682 1.00 77.90 126 SER F CA 1
ATOM 10423 C C . SER F 1 127 ? 103.435 58.304 223.149 1.00 83.56 126 SER F C 1
ATOM 10424 O O . SER F 1 127 ? 102.567 58.081 223.977 1.00 84.39 126 SER F O 1
ATOM 10427 N N . HIS F 1 128 ? 103.656 59.513 222.613 1.00 81.80 127 HIS F N 1
ATOM 10428 C CA . HIS F 1 128 ? 102.879 60.714 222.915 1.00 83.26 127 HIS F CA 1
ATOM 10429 C C . HIS F 1 128 ? 101.431 60.516 222.485 1.00 88.30 127 HIS F C 1
ATOM 10430 O O . HIS F 1 128 ? 100.521 60.938 223.206 1.00 88.53 127 HIS F O 1
ATOM 10437 N N . LEU F 1 129 ? 101.226 59.874 221.317 1.00 83.79 128 LEU F N 1
ATOM 10438 C CA . LEU F 1 129 ? 99.905 59.565 220.778 1.00 83.26 128 LEU F CA 1
ATOM 10439 C C . LEU F 1 129 ? 99.206 58.520 221.650 1.00 86.74 128 LEU F C 1
ATOM 10440 O O . LEU F 1 129 ? 98.018 58.678 221.938 1.00 87.44 128 LEU F O 1
ATOM 10445 N N . ARG F 1 130 ? 99.958 57.487 222.105 1.00 81.54 129 ARG F N 1
ATOM 10446 C CA . ARG F 1 130 ? 99.473 56.417 222.984 1.00 80.57 129 ARG F CA 1
ATOM 10447 C C . ARG F 1 130 ? 98.947 56.999 224.288 1.00 85.70 129 ARG F C 1
ATOM 10448 O O . ARG F 1 130 ? 97.860 56.609 224.718 1.00 86.19 129 ARG F O 1
ATOM 10456 N N . VAL F 1 131 ? 99.720 57.929 224.905 1.00 82.69 130 VAL F N 1
ATOM 10457 C CA . VAL F 1 131 ? 99.379 58.616 226.158 1.00 82.40 130 VAL F CA 1
ATOM 10458 C C . VAL F 1 131 ? 98.160 59.504 225.893 1.00 91.29 130 VAL F C 1
ATOM 10459 O O . VAL F 1 131 ? 97.192 59.428 226.653 1.00 91.91 130 VAL F O 1
ATOM 10463 N N . GLN F 1 132 ? 98.170 60.263 224.774 1.00 90.12 131 GLN F N 1
ATOM 10464 C CA . GLN F 1 132 ? 97.060 61.128 224.364 1.00 91.64 131 GLN F CA 1
ATOM 10465 C C . GLN F 1 132 ? 95.754 60.324 224.223 1.00 99.41 131 GLN F C 1
ATOM 10466 O O . GLN F 1 132 ? 94.715 60.755 224.730 1.00 99.76 131 GLN F O 1
ATOM 10472 N N . LYS F 1 133 ? 95.843 59.116 223.619 1.00 98.07 132 LYS F N 1
ATOM 10473 C CA . LYS F 1 133 ? 94.727 58.178 223.429 1.00 98.72 132 LYS F CA 1
ATOM 10474 C C . LYS F 1 133 ? 94.185 57.692 224.769 1.00 104.92 132 LYS F C 1
ATOM 10475 O O . LYS F 1 133 ? 92.983 57.811 225.008 1.00 106.33 132 LYS F O 1
ATOM 10481 N N . GLU F 1 134 ? 95.071 57.203 225.666 1.00 101.03 133 GLU F N 1
ATOM 10482 C CA . GLU F 1 134 ? 94.678 56.725 226.996 1.00 100.64 133 GLU F CA 1
ATOM 10483 C C . GLU F 1 134 ? 94.098 57.822 227.888 1.00 105.22 133 GLU F C 1
ATOM 10484 O O . GLU F 1 134 ? 93.359 57.501 228.808 1.00 105.07 133 GLU F O 1
ATOM 10490 N N . TYR F 1 135 ? 94.416 59.096 227.628 1.00 102.57 134 TYR F N 1
ATOM 10491 C CA . TYR F 1 135 ? 93.840 60.228 228.351 1.00 103.27 134 TYR F CA 1
ATOM 10492 C C . TYR F 1 135 ? 92.391 60.397 227.883 1.00 111.22 134 TYR F C 1
ATOM 10493 O O . TYR F 1 135 ? 91.500 60.646 228.702 1.00 112.38 134 TYR F O 1
ATOM 10502 N N . ASP F 1 136 ? 92.161 60.251 226.568 1.00 108.94 135 ASP F N 1
ATOM 10503 C CA . ASP F 1 136 ? 90.837 60.387 225.962 1.00 109.84 135 ASP F CA 1
ATOM 10504 C C . ASP F 1 136 ? 89.902 59.194 226.290 1.00 114.34 135 ASP F C 1
ATOM 10505 O O . ASP F 1 136 ? 88.808 59.411 226.817 1.00 113.32 135 ASP F O 1
ATOM 10510 N N . THR F 1 137 ? 90.360 57.952 226.028 1.00 111.99 136 THR F N 1
ATOM 10511 C CA . THR F 1 137 ? 89.608 56.715 226.268 1.00 112.71 136 THR F CA 1
ATOM 10512 C C . THR F 1 137 ? 89.438 56.391 227.786 1.00 119.83 136 THR F C 1
ATOM 10513 O O . THR F 1 137 ? 88.320 56.507 228.294 1.00 120.22 136 THR F O 1
ATOM 10517 N N . ASN F 1 138 ? 90.529 55.996 228.493 1.00 117.55 137 ASN F N 1
ATOM 10518 C CA . ASN F 1 138 ? 90.550 55.630 229.920 1.00 117.76 137 ASN F CA 1
ATOM 10519 C C . ASN F 1 138 ? 90.338 56.835 230.873 1.00 124.28 137 ASN F C 1
ATOM 10520 O O . ASN F 1 138 ? 91.229 57.677 231.030 1.00 123.30 137 ASN F O 1
ATOM 10525 N N . LYS F 1 139 ? 89.157 56.881 231.532 1.00 123.13 138 LYS F N 1
ATOM 10526 C CA . LYS F 1 139 ? 88.768 57.964 232.448 1.00 123.21 138 LYS F CA 1
ATOM 10527 C C . LYS F 1 139 ? 89.525 57.917 233.777 1.00 127.12 138 LYS F C 1
ATOM 10528 O O . LYS F 1 139 ? 89.761 58.977 234.357 1.00 126.47 138 LYS F O 1
ATOM 10534 N N . ALA F 1 140 ? 89.920 56.711 234.252 1.00 124.05 139 ALA F N 1
ATOM 10535 C CA . ALA F 1 140 ? 90.692 56.566 235.498 1.00 123.89 139 ALA F CA 1
ATOM 10536 C C . ALA F 1 140 ? 92.019 57.317 235.352 1.00 128.49 139 ALA F C 1
ATOM 10537 O O . ALA F 1 140 ? 92.381 58.113 236.226 1.00 127.14 139 ALA F O 1
ATOM 10539 N N . PHE F 1 141 ? 92.685 57.107 234.188 1.00 126.13 140 PHE F N 1
ATOM 10540 C CA . PHE F 1 141 ? 93.938 57.729 233.781 1.00 125.99 140 PHE F CA 1
ATOM 10541 C C . PHE F 1 141 ? 93.756 59.244 233.663 1.00 128.79 140 PHE F C 1
ATOM 10542 O O . PHE F 1 141 ? 94.582 60.004 234.167 1.00 127.98 140 PHE F O 1
ATOM 10550 N N . GLN F 1 142 ? 92.647 59.669 233.035 1.00 125.45 141 GLN F N 1
ATOM 10551 C CA . GLN F 1 142 ? 92.275 61.070 232.842 1.00 125.36 141 GLN F CA 1
ATOM 10552 C C . GLN F 1 142 ? 92.136 61.768 234.198 1.00 130.13 141 GLN F C 1
ATOM 10553 O O . GLN F 1 142 ? 92.683 62.858 234.383 1.00 129.45 141 GLN F O 1
ATOM 10559 N N . ASN F 1 143 ? 91.445 61.105 235.154 1.00 127.26 142 ASN F N 1
ATOM 10560 C CA . ASN F 1 143 ? 91.206 61.618 236.502 1.00 127.13 142 ASN F CA 1
ATOM 10561 C C . ASN F 1 143 ? 92.499 61.786 237.284 1.00 129.25 142 ASN F C 1
ATOM 10562 O O . ASN F 1 143 ? 92.675 62.815 237.947 1.00 128.23 142 ASN F O 1
ATOM 10567 N N . ALA F 1 144 ? 93.419 60.800 237.157 1.00 124.57 143 ALA F N 1
ATOM 10568 C CA . ALA F 1 144 ? 94.739 60.807 237.793 1.00 123.45 143 ALA F CA 1
ATOM 10569 C C . ALA F 1 144 ? 95.549 62.025 237.331 1.00 126.55 143 ALA F C 1
ATOM 10570 O O . ALA F 1 144 ? 96.093 62.754 238.169 1.00 125.64 143 ALA F O 1
ATOM 10572 N N . ILE F 1 145 ? 95.578 62.273 236.004 1.00 122.68 144 ILE F N 1
ATOM 10573 C CA . ILE F 1 145 ? 96.277 63.415 235.411 1.00 122.31 144 ILE F CA 1
ATOM 10574 C C . ILE F 1 145 ? 95.682 64.720 235.940 1.00 124.91 144 ILE F C 1
ATOM 10575 O O . ILE F 1 145 ? 96.421 65.588 236.414 1.00 123.96 144 ILE F O 1
ATOM 10580 N N . HIS F 1 146 ? 94.337 64.805 235.920 1.00 120.97 145 HIS F N 1
ATOM 10581 C CA . HIS F 1 146 ? 93.560 65.944 236.386 1.00 120.25 145 HIS F CA 1
ATOM 10582 C C . HIS F 1 146 ? 93.833 66.244 237.862 1.00 121.10 145 HIS F C 1
ATOM 10583 O O . HIS F 1 146 ? 94.032 67.407 238.218 1.00 119.90 145 HIS F O 1
ATOM 10590 N N . ALA F 1 147 ? 93.966 65.185 238.685 1.00 116.76 146 ALA F N 1
ATOM 10591 C CA . ALA F 1 147 ? 94.298 65.264 240.110 1.00 116.59 146 ALA F CA 1
ATOM 10592 C C . ALA F 1 147 ? 95.717 65.806 240.285 1.00 120.63 146 ALA F C 1
ATOM 10593 O O . ALA F 1 147 ? 95.934 66.718 241.088 1.00 119.76 146 ALA F O 1
ATOM 10595 N N . ASN F 1 148 ? 96.665 65.279 239.478 1.00 117.18 147 ASN F N 1
ATOM 10596 C CA . ASN F 1 148 ? 98.072 65.670 239.475 1.00 116.72 147 ASN F CA 1
ATOM 10597 C C . ASN F 1 148 ? 98.199 67.149 239.156 1.00 119.31 147 ASN F C 1
ATOM 10598 O O . ASN F 1 148 ? 99.007 67.834 239.786 1.00 117.96 147 ASN F O 1
ATOM 10603 N N . ILE F 1 149 ? 97.379 67.642 238.199 1.00 116.45 148 ILE F N 1
ATOM 10604 C CA . ILE F 1 149 ? 97.365 69.050 237.805 1.00 116.62 148 ILE F CA 1
ATOM 10605 C C . ILE F 1 149 ? 97.043 69.924 239.018 1.00 123.24 148 ILE F C 1
ATOM 10606 O O . ILE F 1 149 ? 97.822 70.827 239.331 1.00 121.99 148 ILE F O 1
ATOM 10611 N N . ASP F 1 150 ? 95.927 69.637 239.720 1.00 122.51 149 ASP F N 1
ATOM 10612 C CA . ASP F 1 150 ? 95.559 70.457 240.878 1.00 123.79 149 ASP F CA 1
ATOM 10613 C C . ASP F 1 150 ? 96.616 70.374 241.973 1.00 126.99 149 ASP F C 1
ATOM 10614 O O . ASP F 1 150 ? 97.059 71.415 242.460 1.00 125.34 149 ASP F O 1
ATOM 10619 N N . ASP F 1 151 ? 97.105 69.146 242.249 1.00 124.65 150 ASP F N 1
ATOM 10620 C CA . ASP F 1 151 ? 98.160 68.849 243.223 1.00 124.86 150 ASP F CA 1
ATOM 10621 C C . ASP F 1 151 ? 99.378 69.733 242.992 1.00 129.56 150 ASP F C 1
ATOM 10622 O O . ASP F 1 151 ? 99.883 70.352 243.930 1.00 128.61 150 ASP F O 1
ATOM 10627 N N . PHE F 1 152 ? 99.818 69.816 241.726 1.00 127.48 151 PHE F N 1
ATOM 10628 C CA . PHE F 1 152 ? 100.962 70.612 241.314 1.00 127.66 151 PHE F CA 1
ATOM 10629 C C . PHE F 1 152 ? 100.673 72.103 241.349 1.00 133.11 151 PHE F C 1
ATOM 10630 O O . PHE F 1 152 ? 101.497 72.852 241.869 1.00 132.15 151 PHE F O 1
ATOM 10638 N N . LEU F 1 153 ? 99.553 72.536 240.734 1.00 131.62 152 LEU F N 1
ATOM 10639 C CA . LEU F 1 153 ? 99.209 73.948 240.615 1.00 132.58 152 LEU F CA 1
ATOM 10640 C C . LEU F 1 153 ? 98.889 74.632 241.938 1.00 141.63 152 LEU F C 1
ATOM 10641 O O . LEU F 1 153 ? 99.221 75.808 242.096 1.00 141.42 152 LEU F O 1
ATOM 10646 N N . THR F 1 154 ? 98.279 73.911 242.898 1.00 141.88 153 THR F N 1
ATOM 10647 C CA . THR F 1 154 ? 97.982 74.479 244.224 1.00 143.31 153 THR F CA 1
ATOM 10648 C C . THR F 1 154 ? 99.297 74.796 244.975 1.00 150.50 153 THR F C 1
ATOM 10649 O O . THR F 1 154 ? 99.370 75.786 245.702 1.00 150.28 153 THR F O 1
ATOM 10653 N N . ARG F 1 155 ? 100.344 73.987 244.728 1.00 149.13 154 ARG F N 1
ATOM 10654 C CA . ARG F 1 155 ? 101.670 74.164 245.309 1.00 149.84 154 ARG F CA 1
ATOM 10655 C C . ARG F 1 155 ? 102.492 75.212 244.535 1.00 157.26 154 ARG F C 1
ATOM 10656 O O . ARG F 1 155 ? 102.999 76.143 245.160 1.00 157.28 154 ARG F O 1
ATOM 10664 N N . TYR F 1 156 ? 102.625 75.060 243.186 1.00 155.76 155 TYR F N 1
ATOM 10665 C CA . TYR F 1 156 ? 103.403 75.936 242.293 1.00 156.43 155 TYR F CA 1
ATOM 10666 C C . TYR F 1 156 ? 102.945 77.388 242.332 1.00 160.73 155 TYR F C 1
ATOM 10667 O O . TYR F 1 156 ? 103.781 78.293 242.414 1.00 160.33 155 TYR F O 1
ATOM 10676 N N . LEU F 1 157 ? 101.621 77.603 242.321 1.00 157.54 156 LEU F N 1
ATOM 10677 C CA . LEU F 1 157 ? 101.005 78.927 242.314 1.00 157.56 156 LEU F CA 1
ATOM 10678 C C . LEU F 1 157 ? 100.497 79.385 243.696 1.00 162.59 156 LEU F C 1
ATOM 10679 O O . LEU F 1 157 ? 99.610 80.228 243.776 1.00 161.71 156 LEU F O 1
ATOM 10684 N N . SER F 1 158 ? 101.068 78.834 244.777 1.00 160.70 157 SER F N 1
ATOM 10685 C CA . SER F 1 158 ? 100.716 79.218 246.147 1.00 161.17 157 SER F CA 1
ATOM 10686 C C . SER F 1 158 ? 101.318 80.600 246.471 1.00 166.37 157 SER F C 1
ATOM 10687 O O . SER F 1 158 ? 100.663 81.413 247.125 1.00 166.06 157 SER F O 1
ATOM 10690 N N . ARG F 1 159 ? 102.582 80.839 246.005 1.00 163.50 158 ARG F N 1
ATOM 10691 C CA . ARG F 1 159 ? 103.392 82.055 246.202 1.00 163.43 158 ARG F CA 1
ATOM 10692 C C . ARG F 1 159 ? 102.945 83.248 245.318 1.00 168.73 158 ARG F C 1
ATOM 10693 O O . ARG F 1 159 ? 103.556 84.324 245.375 1.00 168.08 158 ARG F O 1
ATOM 10701 N N . PHE F 1 160 ? 101.869 83.063 244.516 1.00 166.41 159 PHE F N 1
ATOM 10702 C CA . PHE F 1 160 ? 101.334 84.100 243.626 1.00 166.56 159 PHE F CA 1
ATOM 10703 C C . PHE F 1 160 ? 99.812 84.094 243.625 1.00 170.33 159 PHE F C 1
ATOM 10704 O O . PHE F 1 160 ? 99.215 83.022 243.508 1.00 170.14 159 PHE F O 1
ATOM 10712 N N . SER F 1 161 ? 99.180 85.282 243.763 1.00 166.15 160 SER F N 1
ATOM 10713 C CA . SER F 1 161 ? 97.718 85.411 243.706 1.00 165.25 160 SER F CA 1
ATOM 10714 C C . SER F 1 161 ? 97.345 86.210 242.447 1.00 168.05 160 SER F C 1
ATOM 10715 O O . SER F 1 161 ? 98.119 87.108 242.091 1.00 167.46 160 SER F O 1
ATOM 10718 N N . PRO F 1 162 ? 96.221 85.873 241.737 1.00 163.68 161 PRO F N 1
ATOM 10719 C CA . PRO F 1 162 ? 95.888 86.558 240.466 1.00 166.22 161 PRO F CA 1
ATOM 10720 C C . PRO F 1 162 ? 96.314 88.030 240.333 1.00 184.67 161 PRO F C 1
ATOM 10721 O O . PRO F 1 162 ? 97.329 88.344 239.697 1.00 134.82 161 PRO F O 1
ATOM 10725 N N . ASP F 1 166 ? 97.875 83.798 232.079 1.00 136.24 165 ASP F N 1
ATOM 10726 C CA . ASP F 1 166 ? 96.484 83.612 232.515 1.00 136.21 165 ASP F CA 1
ATOM 10727 C C . ASP F 1 166 ? 96.408 82.664 233.723 1.00 139.19 165 ASP F C 1
ATOM 10728 O O . ASP F 1 166 ? 97.370 82.576 234.498 1.00 138.83 165 ASP F O 1
ATOM 10733 N N . HIS F 1 167 ? 95.245 81.984 233.888 1.00 134.40 166 HIS F N 1
ATOM 10734 C CA . HIS F 1 167 ? 94.946 81.015 234.937 1.00 133.80 166 HIS F CA 1
ATOM 10735 C C . HIS F 1 167 ? 94.381 79.743 234.334 1.00 138.45 166 HIS F C 1
ATOM 10736 O O . HIS F 1 167 ? 94.423 78.693 234.971 1.00 137.41 166 HIS F O 1
ATOM 10743 N N . GLU F 1 168 ? 93.865 79.838 233.095 1.00 137.13 167 GLU F N 1
ATOM 10744 C CA . GLU F 1 168 ? 93.354 78.702 232.311 1.00 137.89 167 GLU F CA 1
ATOM 10745 C C . GLU F 1 168 ? 94.492 78.139 231.454 1.00 141.68 167 GLU F C 1
ATOM 10746 O O . GLU F 1 168 ? 94.511 76.947 231.119 1.00 141.33 167 GLU F O 1
ATOM 10752 N N . ARG F 1 169 ? 95.455 79.030 231.130 1.00 137.07 168 ARG F N 1
ATOM 10753 C CA . ARG F 1 169 ? 96.706 78.772 230.427 1.00 135.87 168 ARG F CA 1
ATOM 10754 C C . ARG F 1 169 ? 97.521 77.853 231.351 1.00 138.95 168 ARG F C 1
ATOM 10755 O O . ARG F 1 169 ? 98.214 76.960 230.864 1.00 139.61 168 ARG F O 1
ATOM 10763 N N . ALA F 1 170 ? 97.385 78.051 232.686 1.00 133.47 169 ALA F N 1
ATOM 10764 C CA . ALA F 1 170 ? 98.050 77.279 233.734 1.00 132.27 169 ALA F CA 1
ATOM 10765 C C . ALA F 1 170 ? 97.676 75.805 233.686 1.00 134.17 169 ALA F C 1
ATOM 10766 O O . ALA F 1 170 ? 98.559 74.979 233.891 1.00 134.28 169 ALA F O 1
ATOM 10768 N N . PHE F 1 171 ? 96.392 75.469 233.400 1.00 128.66 170 PHE F N 1
ATOM 10769 C CA . PHE F 1 171 ? 95.933 74.083 233.278 1.00 127.86 170 PHE F CA 1
ATOM 10770 C C . PHE F 1 171 ? 96.487 73.454 232.000 1.00 130.56 170 PHE F C 1
ATOM 10771 O O . PHE F 1 171 ? 96.979 72.324 232.043 1.00 130.95 170 PHE F O 1
ATOM 10779 N N . ARG F 1 172 ? 96.350 74.154 230.858 1.00 125.34 171 ARG F N 1
ATOM 10780 C CA . ARG F 1 172 ? 96.813 73.664 229.554 1.00 124.10 171 ARG F CA 1
ATOM 10781 C C . ARG F 1 172 ? 98.307 73.329 229.561 1.00 124.88 171 ARG F C 1
ATOM 10782 O O . ARG F 1 172 ? 98.659 72.221 229.169 1.00 124.90 171 ARG F O 1
ATOM 10790 N N . LEU F 1 173 ? 99.168 74.256 230.041 1.00 118.46 172 LEU F N 1
ATOM 10791 C CA . LEU F 1 173 ? 100.619 74.055 230.127 1.00 116.98 172 LEU F CA 1
ATOM 10792 C C . LEU F 1 173 ? 101.011 72.915 231.077 1.00 118.19 172 LEU F C 1
ATOM 10793 O O . LEU F 1 173 ? 101.927 72.145 230.764 1.00 118.89 172 LEU F O 1
ATOM 10798 N N . CYS F 1 174 ? 100.299 72.794 232.211 1.00 110.56 173 CYS F N 1
ATOM 10799 C CA . CYS F 1 174 ? 100.525 71.740 233.187 1.00 109.07 173 CYS F CA 1
ATOM 10800 C C . CYS F 1 174 ? 100.173 70.381 232.585 1.00 108.49 173 CYS F C 1
ATOM 10801 O O . CYS F 1 174 ? 100.865 69.390 232.839 1.00 108.39 173 CYS F O 1
ATOM 10804 N N . LEU F 1 175 ? 99.119 70.350 231.756 1.00 101.55 174 LEU F N 1
ATOM 10805 C CA . LEU F 1 175 ? 98.672 69.158 231.044 1.00 100.14 174 LEU F CA 1
ATOM 10806 C C . LEU F 1 175 ? 99.757 68.744 230.043 1.00 102.02 174 LEU F C 1
ATOM 10807 O O . LEU F 1 175 ? 100.074 67.555 229.953 1.00 101.34 174 LEU F O 1
ATOM 10812 N N . ASP F 1 176 ? 100.327 69.736 229.299 1.00 96.28 175 ASP F N 1
ATOM 10813 C CA . ASP F 1 176 ? 101.382 69.538 228.301 1.00 94.22 175 ASP F CA 1
ATOM 10814 C C . ASP F 1 176 ? 102.591 68.913 228.982 1.00 93.66 175 ASP F C 1
ATOM 10815 O O . ASP F 1 176 ? 103.159 67.948 228.464 1.00 92.89 175 ASP F O 1
ATOM 10820 N N . TYR F 1 177 ? 102.944 69.453 230.167 1.00 87.83 176 TYR F N 1
ATOM 10821 C CA . TYR F 1 177 ? 104.036 68.994 231.007 1.00 87.76 176 TYR F CA 1
ATOM 10822 C C . TYR F 1 177 ? 103.832 67.528 231.393 1.00 90.35 176 TYR F C 1
ATOM 10823 O O . TYR F 1 177 ? 104.727 66.701 231.199 1.00 89.76 176 TYR F O 1
ATOM 10832 N N . LEU F 1 178 ? 102.645 67.204 231.902 1.00 86.92 177 LEU F N 1
ATOM 10833 C CA . LEU F 1 178 ? 102.351 65.850 232.359 1.00 86.86 177 LEU F CA 1
ATOM 10834 C C . LEU F 1 178 ? 102.245 64.831 231.226 1.00 87.97 177 LEU F C 1
ATOM 10835 O O . LEU F 1 178 ? 102.691 63.693 231.414 1.00 86.14 177 LEU F O 1
ATOM 10840 N N . ILE F 1 179 ? 101.712 65.243 230.046 1.00 83.04 178 ILE F N 1
ATOM 10841 C CA . ILE F 1 179 ? 101.606 64.359 228.876 1.00 81.90 178 ILE F CA 1
ATOM 10842 C C . ILE F 1 179 ? 103.005 63.995 228.386 1.00 86.29 178 ILE F C 1
ATOM 10843 O O . ILE F 1 179 ? 103.273 62.822 228.093 1.00 85.69 178 ILE F O 1
ATOM 10848 N N . GLU F 1 180 ? 103.907 64.991 228.363 1.00 81.91 179 GLU F N 1
ATOM 10849 C CA . GLU F 1 180 ? 105.294 64.790 227.969 1.00 80.58 179 GLU F CA 1
ATOM 10850 C C . GLU F 1 180 ? 106.001 63.845 228.962 1.00 83.79 179 GLU F C 1
ATOM 10851 O O . GLU F 1 180 ? 106.625 62.866 228.525 1.00 84.68 179 GLU F O 1
ATOM 10857 N N . GLU F 1 181 ? 105.869 64.123 230.285 1.00 77.96 180 GLU F N 1
ATOM 10858 C CA . GLU F 1 181 ? 106.473 63.332 231.359 1.00 77.07 180 GLU F CA 1
ATOM 10859 C C . GLU F 1 181 ? 106.071 61.852 231.256 1.00 80.84 180 GLU F C 1
ATOM 10860 O O . GLU F 1 181 ? 106.924 60.965 231.331 1.00 77.02 180 GLU F O 1
ATOM 10866 N N . CYS F 1 182 ? 104.784 61.596 230.992 1.00 80.91 181 CYS F N 1
ATOM 10867 C CA . CYS F 1 182 ? 104.268 60.235 230.853 1.00 82.01 181 CYS F CA 1
ATOM 10868 C C . CYS F 1 182 ? 104.696 59.537 229.552 1.00 83.31 181 CYS F C 1
ATOM 10869 O O . CYS F 1 182 ? 104.971 58.331 229.570 1.00 83.35 181 CYS F O 1
ATOM 10872 N N . SER F 1 183 ? 104.750 60.296 228.430 1.00 76.63 182 SER F N 1
ATOM 10873 C CA . SER F 1 183 ? 105.157 59.784 227.120 1.00 73.89 182 SER F CA 1
ATOM 10874 C C . SER F 1 183 ? 106.619 59.375 227.160 1.00 72.83 182 SER F C 1
ATOM 10875 O O . SER F 1 183 ? 106.970 58.336 226.612 1.00 70.81 182 SER F O 1
ATOM 10878 N N . VAL F 1 184 ? 107.460 60.172 227.857 1.00 68.19 183 VAL F N 1
ATOM 10879 C CA . VAL F 1 184 ? 108.888 59.907 228.028 1.00 67.46 183 VAL F CA 1
ATOM 10880 C C . VAL F 1 184 ? 109.061 58.728 228.965 1.00 76.29 183 VAL F C 1
ATOM 10881 O O . VAL F 1 184 ? 109.918 57.880 228.714 1.00 76.60 183 VAL F O 1
ATOM 10885 N N . MET F 1 185 ? 108.207 58.640 230.011 1.00 75.56 184 MET F N 1
ATOM 10886 C CA . MET F 1 185 ? 108.261 57.537 230.964 1.00 75.99 184 MET F CA 1
ATOM 10887 C C . MET F 1 185 ? 108.114 56.190 230.264 1.00 79.20 184 MET F C 1
ATOM 10888 O O . MET F 1 185 ? 108.888 55.271 230.550 1.00 78.69 184 MET F O 1
ATOM 10893 N N . CYS F 1 186 ? 107.167 56.095 229.314 1.00 75.84 185 CYS F N 1
ATOM 10894 C CA . CYS F 1 186 ? 106.921 54.869 228.544 1.00 77.02 185 CYS F CA 1
ATOM 10895 C C . CYS F 1 186 ? 108.146 54.395 227.763 1.00 82.21 185 CYS F C 1
ATOM 10896 O O . CYS F 1 186 ? 108.381 53.190 227.617 1.00 83.43 185 CYS F O 1
ATOM 10899 N N . LEU F 1 187 ? 108.934 55.362 227.289 1.00 77.40 186 LEU F N 1
ATOM 10900 C CA . LEU F 1 187 ? 110.144 55.144 226.533 1.00 76.62 186 LEU F CA 1
ATOM 10901 C C . LEU F 1 187 ? 111.237 54.493 227.358 1.00 80.12 186 LEU F C 1
ATOM 10902 O O . LEU F 1 187 ? 112.089 53.829 226.788 1.00 80.51 186 LEU F O 1
ATOM 10907 N N . TRP F 1 188 ? 111.229 54.675 228.684 1.00 77.34 187 TRP F N 1
ATOM 10908 C CA . TRP F 1 188 ? 112.295 54.196 229.575 1.00 77.40 187 TRP F CA 1
ATOM 10909 C C . TRP F 1 188 ? 112.521 52.679 229.563 1.00 82.08 187 TRP F C 1
ATOM 10910 O O . TRP F 1 188 ? 113.662 52.250 229.781 1.00 81.33 187 TRP F O 1
ATOM 10921 N N . THR F 1 189 ? 111.470 51.884 229.228 1.00 78.94 188 THR F N 1
ATOM 10922 C CA . THR F 1 189 ? 111.526 50.411 229.109 1.00 78.76 188 THR F CA 1
ATOM 10923 C C . THR F 1 189 ? 112.574 49.980 228.077 1.00 84.49 188 THR F C 1
ATOM 10924 O O . THR F 1 189 ? 113.168 48.908 228.216 1.00 85.97 188 THR F O 1
ATOM 10928 N N . GLU F 1 190 ? 112.832 50.848 227.072 1.00 80.64 189 GLU F N 1
ATOM 10929 C CA . GLU F 1 190 ? 113.841 50.653 226.024 1.00 80.74 189 GLU F CA 1
ATOM 10930 C C . GLU F 1 190 ? 115.220 50.355 226.633 1.00 85.32 189 GLU F C 1
ATOM 10931 O O . GLU F 1 190 ? 115.953 49.516 226.098 1.00 82.95 189 GLU F O 1
ATOM 10937 N N . GLN F 1 191 ? 115.566 51.050 227.752 1.00 83.92 190 GLN F N 1
ATOM 10938 C CA . GLN F 1 191 ? 116.869 50.899 228.406 1.00 84.01 190 GLN F CA 1
ATOM 10939 C C . GLN F 1 191 ? 116.847 49.900 229.563 1.00 87.45 190 GLN F C 1
ATOM 10940 O O . GLN F 1 191 ? 117.840 49.754 230.286 1.00 87.19 190 GLN F O 1
ATOM 10946 N N . LYS F 1 192 ? 115.737 49.155 229.680 1.00 83.19 191 LYS F N 1
ATOM 10947 C CA . LYS F 1 192 ? 115.586 48.039 230.598 1.00 83.59 191 LYS F CA 1
ATOM 10948 C C . LYS F 1 192 ? 115.992 48.331 232.078 1.00 91.61 191 LYS F C 1
ATOM 10949 O O . LYS F 1 192 ? 116.652 47.499 232.729 1.00 93.62 191 LYS F O 1
ATOM 10955 N N . TYR F 1 193 ? 115.599 49.522 232.598 1.00 86.89 192 TYR F N 1
ATOM 10956 C CA . TYR F 1 193 ? 115.872 49.949 233.971 1.00 85.38 192 TYR F CA 1
ATOM 10957 C C . TYR F 1 193 ? 114.979 49.103 234.871 1.00 89.13 192 TYR F C 1
ATOM 10958 O O . TYR F 1 193 ? 113.759 49.070 234.662 1.00 87.98 192 TYR F O 1
ATOM 10967 N N . ASP F 1 194 ? 115.591 48.375 235.828 1.00 85.29 193 ASP F N 1
ATOM 10968 C CA . ASP F 1 194 ? 114.861 47.490 236.734 1.00 84.94 193 ASP F CA 1
ATOM 10969 C C . ASP F 1 194 ? 114.023 48.287 237.718 1.00 88.40 193 ASP F C 1
ATOM 10970 O O . ASP F 1 194 ? 112.832 48.009 237.885 1.00 87.35 193 ASP F O 1
ATOM 10975 N N . PHE F 1 195 ? 114.635 49.329 238.318 1.00 84.84 194 PHE F N 1
ATOM 10976 C CA . PHE F 1 195 ? 113.985 50.179 239.314 1.00 83.56 194 PHE F CA 1
ATOM 10977 C C . PHE F 1 195 ? 114.049 51.655 238.992 1.00 86.83 194 PHE F C 1
ATOM 10978 O O . PHE F 1 195 ? 115.042 52.133 238.444 1.00 87.10 194 PHE F O 1
ATOM 10986 N N . GLU F 1 196 ? 113.003 52.383 239.378 1.00 81.88 195 GLU F N 1
ATOM 10987 C CA . GLU F 1 196 ? 112.944 53.833 239.243 1.00 80.75 195 GLU F CA 1
ATOM 10988 C C . GLU F 1 196 ? 112.944 54.419 240.659 1.00 85.36 195 GLU F C 1
ATOM 10989 O O . GLU F 1 196 ? 111.958 54.279 241.394 1.00 86.32 195 GLU F O 1
ATOM 10995 N N . VAL F 1 197 ? 114.058 55.064 241.026 1.00 81.01 196 VAL F N 1
ATOM 10996 C CA . VAL F 1 197 ? 114.295 55.703 242.321 1.00 80.32 196 VAL F CA 1
ATOM 10997 C C . VAL F 1 197 ? 113.909 57.200 242.326 1.00 85.32 196 VAL F C 1
ATOM 10998 O O . VAL F 1 197 ? 114.572 58.043 241.705 1.00 87.07 196 VAL F O 1
ATOM 11002 N N . TYR F 1 198 ? 112.825 57.509 243.017 1.00 80.69 197 TYR F N 1
ATOM 11003 C CA . TYR F 1 198 ? 112.366 58.866 243.220 1.00 81.02 197 TYR F CA 1
ATOM 11004 C C . TYR F 1 198 ? 112.154 59.015 244.724 1.00 86.86 197 TYR F C 1
ATOM 11005 O O . TYR F 1 198 ? 111.430 58.195 245.262 1.00 88.00 197 TYR F O 1
ATOM 11014 N N . PRO F 1 199 ? 112.850 59.947 245.436 1.00 84.59 198 PRO F N 1
ATOM 11015 C CA . PRO F 1 199 ? 112.771 60.010 246.916 1.00 84.60 198 PRO F CA 1
ATOM 11016 C C . PRO F 1 199 ? 111.369 60.084 247.523 1.00 86.60 198 PRO F C 1
ATOM 11017 O O . PRO F 1 199 ? 111.006 59.215 248.317 1.00 85.22 198 PRO F O 1
ATOM 11021 N N . SER F 1 200 ? 110.565 61.074 247.131 1.00 83.54 199 SER F N 1
ATOM 11022 C CA . SER F 1 200 ? 109.165 61.132 247.553 1.00 84.11 199 SER F CA 1
ATOM 11023 C C . SER F 1 200 ? 108.458 60.134 246.633 1.00 89.74 199 SER F C 1
ATOM 11024 O O . SER F 1 200 ? 109.111 59.420 245.880 1.00 89.20 199 SER F O 1
ATOM 11027 N N . GLY F 1 201 ? 107.152 60.063 246.656 1.00 88.32 200 GLY F N 1
ATOM 11028 C CA . GLY F 1 201 ? 106.524 59.100 245.757 1.00 89.15 200 GLY F CA 1
ATOM 11029 C C . GLY F 1 201 ? 106.549 59.478 244.286 1.00 92.64 200 GLY F C 1
ATOM 11030 O O . GLY F 1 201 ? 107.038 60.550 243.909 1.00 92.66 200 GLY F O 1
ATOM 11031 N N . ARG F 1 202 ? 105.993 58.597 243.460 1.00 88.12 201 ARG F N 1
ATOM 11032 C CA . ARG F 1 202 ? 105.758 58.826 242.052 1.00 87.91 201 ARG F CA 1
ATOM 11033 C C . ARG F 1 202 ? 104.511 59.694 242.006 1.00 94.15 201 ARG F C 1
ATOM 11034 O O . ARG F 1 202 ? 103.565 59.403 242.734 1.00 94.97 201 ARG F O 1
ATOM 11042 N N . ASN F 1 203 ? 104.480 60.749 241.182 1.00 92.34 202 ASN F N 1
ATOM 11043 C CA . ASN F 1 203 ? 103.271 61.576 241.106 1.00 92.95 202 ASN F CA 1
ATOM 11044 C C . ASN F 1 203 ? 102.089 60.769 240.523 1.00 98.10 202 ASN F C 1
ATOM 11045 O O . ASN F 1 203 ? 102.303 59.698 239.941 1.00 96.72 202 ASN F O 1
ATOM 11050 N N . LYS F 1 204 ? 100.855 61.246 240.736 1.00 96.92 203 LYS F N 1
ATOM 11051 C CA . LYS F 1 204 ? 99.619 60.565 240.312 1.00 97.42 203 LYS F CA 1
ATOM 11052 C C . LYS F 1 204 ? 99.615 60.109 238.837 1.00 99.32 203 LYS F C 1
ATOM 11053 O O . LYS F 1 204 ? 99.307 58.938 238.562 1.00 98.55 203 LYS F O 1
ATOM 11059 N N . ALA F 1 205 ? 100.002 61.021 237.909 1.00 94.35 204 ALA F N 1
ATOM 11060 C CA . ALA F 1 205 ? 100.069 60.777 236.460 1.00 92.65 204 ALA F CA 1
ATOM 11061 C C . ALA F 1 205 ? 101.029 59.643 236.109 1.00 92.24 204 ALA F C 1
ATOM 11062 O O . ALA F 1 205 ? 100.643 58.730 235.383 1.00 90.16 204 ALA F O 1
ATOM 11064 N N . MET F 1 206 ? 102.252 59.680 236.664 1.00 88.49 205 MET F N 1
ATOM 11065 C CA . MET F 1 206 ? 103.267 58.660 236.417 1.00 88.78 205 MET F CA 1
ATOM 11066 C C . MET F 1 206 ? 102.912 57.303 236.998 1.00 93.10 205 MET F C 1
ATOM 11067 O O . MET F 1 206 ? 103.180 56.269 236.365 1.00 91.90 205 MET F O 1
ATOM 11072 N N . ALA F 1 207 ? 102.262 57.312 238.177 1.00 90.43 206 ALA F N 1
ATOM 11073 C CA . ALA F 1 207 ? 101.791 56.102 238.840 1.00 90.06 206 ALA F CA 1
ATOM 11074 C C . ALA F 1 207 ? 100.726 55.446 237.955 1.00 92.74 206 ALA F C 1
ATOM 11075 O O . ALA F 1 207 ? 100.781 54.236 237.712 1.00 90.65 206 ALA F O 1
ATOM 11077 N N . ALA F 1 208 ? 99.819 56.278 237.398 1.00 91.06 207 ALA F N 1
ATOM 11078 C CA . ALA F 1 208 ? 98.755 55.842 236.494 1.00 91.80 207 ALA F CA 1
ATOM 11079 C C . ALA F 1 208 ? 99.319 55.229 235.212 1.00 97.44 207 ALA F C 1
ATOM 11080 O O . ALA F 1 208 ? 98.873 54.154 234.797 1.00 97.26 207 ALA F O 1
ATOM 11082 N N . THR F 1 209 ? 100.334 55.901 234.620 1.00 94.16 208 THR F N 1
ATOM 11083 C CA . THR F 1 209 ? 101.011 55.473 233.395 1.00 93.01 208 THR F CA 1
ATOM 11084 C C . THR F 1 209 ? 101.668 54.119 233.594 1.00 95.98 208 THR F C 1
ATOM 11085 O O . THR F 1 209 ? 101.534 53.255 232.725 1.00 94.03 208 THR F O 1
ATOM 11089 N N . TYR F 1 210 ? 102.345 53.921 234.749 1.00 93.83 209 TYR F N 1
ATOM 11090 C CA . TYR F 1 210 ? 102.967 52.633 235.063 1.00 94.48 209 TYR F CA 1
ATOM 11091 C C . TYR F 1 210 ? 101.876 51.568 235.136 1.00 103.14 209 TYR F C 1
ATOM 11092 O O . TYR F 1 210 ? 101.981 50.542 234.460 1.00 101.92 209 TYR F O 1
ATOM 11101 N N . GLU F 1 211 ? 100.781 51.872 235.869 1.00 103.77 210 GLU F N 1
ATOM 11102 C CA . GLU F 1 211 ? 99.649 50.968 236.046 1.00 105.29 210 GLU F CA 1
ATOM 11103 C C . GLU F 1 211 ? 99.018 50.486 234.717 1.00 109.25 210 GLU F C 1
ATOM 11104 O O . GLU F 1 211 ? 98.935 49.278 234.482 1.00 107.95 210 GLU F O 1
ATOM 11110 N N . PHE F 1 212 ? 98.626 51.431 233.845 1.00 106.67 211 PHE F N 1
ATOM 11111 C CA . PHE F 1 212 ? 97.929 51.138 232.596 1.00 106.98 211 PHE F CA 1
ATOM 11112 C C . PHE F 1 212 ? 98.786 50.870 231.360 1.00 109.17 211 PHE F C 1
ATOM 11113 O O . PHE F 1 212 ? 98.376 50.062 230.521 1.00 109.62 211 PHE F O 1
ATOM 11121 N N . LEU F 1 213 ? 99.930 51.557 231.207 1.00 102.50 212 LEU F N 1
ATOM 11122 C CA . LEU F 1 213 ? 100.724 51.438 229.984 1.00 100.28 212 LEU F CA 1
ATOM 11123 C C . LEU F 1 213 ? 102.075 50.713 230.110 1.00 102.23 212 LEU F C 1
ATOM 11124 O O . LEU F 1 213 ? 102.577 50.198 229.105 1.00 101.28 212 LEU F O 1
ATOM 11129 N N . ILE F 1 214 ? 102.666 50.669 231.304 1.00 97.96 213 ILE F N 1
ATOM 11130 C CA . ILE F 1 214 ? 103.990 50.069 231.419 1.00 98.25 213 ILE F CA 1
ATOM 11131 C C . ILE F 1 214 ? 103.989 48.663 232.098 1.00 107.17 213 ILE F C 1
ATOM 11132 O O . ILE F 1 214 ? 104.405 47.697 231.446 1.00 108.31 213 ILE F O 1
ATOM 11137 N N . LYS F 1 215 ? 103.568 48.553 233.393 1.00 105.18 214 LYS F N 1
ATOM 11138 C CA . LYS F 1 215 ? 103.546 47.302 234.184 1.00 104.90 214 LYS F CA 1
ATOM 11139 C C . LYS F 1 215 ? 102.956 46.113 233.426 1.00 106.93 214 LYS F C 1
ATOM 11140 O O . LYS F 1 215 ? 103.616 45.071 233.420 1.00 105.23 214 LYS F O 1
ATOM 11146 N N . PRO F 1 216 ? 101.787 46.249 232.725 1.00 103.52 215 PRO F N 1
ATOM 11147 C CA . PRO F 1 216 ? 101.250 45.101 231.979 1.00 104.00 215 PRO F CA 1
ATOM 11148 C C . PRO F 1 216 ? 102.202 44.452 230.975 1.00 111.25 215 PRO F C 1
ATOM 11149 O O . PRO F 1 216 ? 102.166 43.236 230.830 1.00 111.42 215 PRO F O 1
ATOM 11153 N N . HIS F 1 217 ? 103.063 45.237 230.314 1.00 109.94 216 HIS F N 1
ATOM 11154 C CA . HIS F 1 217 ? 103.969 44.726 229.287 1.00 110.99 216 HIS F CA 1
ATOM 11155 C C . HIS F 1 217 ? 105.368 44.365 229.808 1.00 116.40 216 HIS F C 1
ATOM 11156 O O . HIS F 1 217 ? 106.008 43.467 229.250 1.00 115.80 216 HIS F O 1
ATOM 11163 N N . HIS F 1 218 ? 105.864 45.085 230.837 1.00 113.90 217 HIS F N 1
ATOM 11164 C CA . HIS F 1 218 ? 107.179 44.826 231.436 1.00 114.09 217 HIS F CA 1
ATOM 11165 C C . HIS F 1 218 ? 107.062 45.064 232.938 1.00 119.33 217 HIS F C 1
ATOM 11166 O O . HIS F 1 218 ? 107.254 46.196 233.400 1.00 119.41 217 HIS F O 1
ATOM 11173 N N . PRO F 1 219 ? 106.723 44.035 233.735 1.00 115.51 218 PRO F N 1
ATOM 11174 C CA . PRO F 1 219 ? 106.568 44.270 235.178 1.00 114.38 218 PRO F CA 1
ATOM 11175 C C . PRO F 1 219 ? 107.898 44.270 235.917 1.00 113.45 218 PRO F C 1
ATOM 11176 O O . PRO F 1 219 ? 107.946 44.738 237.051 1.00 113.72 218 PRO F O 1
ATOM 11180 N N . ASN F 1 220 ? 108.974 43.788 235.265 1.00 105.59 219 ASN F N 1
ATOM 11181 C CA . ASN F 1 220 ? 110.309 43.718 235.854 1.00 104.10 219 ASN F CA 1
ATOM 11182 C C . ASN F 1 220 ? 111.192 44.903 235.451 1.00 104.46 219 ASN F C 1
ATOM 11183 O O . ASN F 1 220 ? 112.426 44.865 235.614 1.00 103.26 219 ASN F O 1
ATOM 11188 N N . TYR F 1 221 ? 110.528 45.982 234.978 1.00 98.65 220 TYR F N 1
ATOM 11189 C CA . TYR F 1 221 ? 111.138 47.264 234.638 1.00 96.66 220 TYR F CA 1
ATOM 11190 C C . TYR F 1 221 ? 110.415 48.369 235.371 1.00 94.03 220 TYR F C 1
ATOM 11191 O O . TYR F 1 221 ? 109.220 48.247 235.675 1.00 90.68 220 TYR F O 1
ATOM 11200 N N . LEU F 1 222 ? 111.151 49.455 235.649 1.00 89.31 221 LEU F N 1
ATOM 11201 C CA . LEU F 1 222 ? 110.655 50.672 236.300 1.00 88.54 221 LEU F CA 1
ATOM 11202 C C . LEU F 1 222 ? 109.888 50.385 237.601 1.00 95.12 221 LEU F C 1
ATOM 11203 O O . LEU F 1 222 ? 108.884 51.046 237.864 1.00 96.38 221 LEU F O 1
ATOM 11208 N N . ARG F 1 223 ? 110.339 49.382 238.400 1.00 90.31 222 ARG F N 1
ATOM 11209 C CA . ARG F 1 223 ? 109.688 49.046 239.670 1.00 88.83 222 ARG F CA 1
ATOM 11210 C C . ARG F 1 223 ? 109.997 50.228 240.624 1.00 91.49 222 ARG F C 1
ATOM 11211 O O . ARG F 1 223 ? 111.173 50.565 240.811 1.00 92.32 222 ARG F O 1
ATOM 11219 N N . PRO F 1 224 ? 108.961 50.945 241.125 1.00 84.98 223 PRO F N 1
ATOM 11220 C CA . PRO F 1 224 ? 109.219 52.141 241.943 1.00 84.34 223 PRO F CA 1
ATOM 11221 C C . PRO F 1 224 ? 109.930 51.906 243.269 1.00 89.89 223 PRO F C 1
ATOM 11222 O O . PRO F 1 224 ? 109.688 50.905 243.945 1.00 91.64 223 PRO F O 1
ATOM 11226 N N . VAL F 1 225 ? 110.830 52.838 243.619 1.00 84.39 224 VAL F N 1
ATOM 11227 C CA . VAL F 1 225 ? 111.611 52.840 244.851 1.00 83.36 224 VAL F CA 1
ATOM 11228 C C . VAL F 1 225 ? 111.530 54.265 245.466 1.00 88.99 224 VAL F C 1
ATOM 11229 O O . VAL F 1 225 ? 111.899 55.223 244.804 1.00 89.59 224 VAL F O 1
ATOM 11233 N N . ALA F 1 226 ? 110.994 54.411 246.690 1.00 85.39 225 ALA F N 1
ATOM 11234 C CA . ALA F 1 226 ? 110.922 55.703 247.368 1.00 84.61 225 ALA F CA 1
ATOM 11235 C C . ALA F 1 226 ? 111.952 55.689 248.501 1.00 90.25 225 ALA F C 1
ATOM 11236 O O . ALA F 1 226 ? 112.488 54.618 248.812 1.00 90.62 225 ALA F O 1
ATOM 11238 N N . LEU F 1 227 ? 112.276 56.870 249.073 1.00 86.65 226 LEU F N 1
ATOM 11239 C CA . LEU F 1 227 ? 113.292 57.006 250.113 1.00 86.24 226 LEU F CA 1
ATOM 11240 C C . LEU F 1 227 ? 112.845 57.733 251.366 1.00 92.19 226 LEU F C 1
ATOM 11241 O O . LEU F 1 227 ? 111.796 58.389 251.384 1.00 91.20 226 LEU F O 1
ATOM 11246 N N . ARG F 1 228 ? 113.704 57.647 252.404 1.00 90.24 227 ARG F N 1
ATOM 11247 C CA . ARG F 1 228 ? 113.512 58.186 253.741 1.00 90.64 227 ARG F CA 1
ATOM 11248 C C . ARG F 1 228 ? 114.799 58.859 254.187 1.00 98.14 227 ARG F C 1
ATOM 11249 O O . ARG F 1 228 ? 115.869 58.249 254.097 1.00 97.45 227 ARG F O 1
ATOM 11257 N N . PHE F 1 229 ? 114.707 60.106 254.677 1.00 98.36 228 PHE F N 1
ATOM 11258 C CA . PHE F 1 229 ? 115.897 60.834 255.147 1.00 99.99 228 PHE F CA 1
ATOM 11259 C C . PHE F 1 229 ? 115.887 61.079 256.666 1.00 108.67 228 PHE F C 1
ATOM 11260 O O . PHE F 1 229 ? 114.832 61.421 257.216 1.00 108.85 228 PHE F O 1
ATOM 11268 N N . LYS F 1 230 ? 117.064 60.931 257.333 1.00 107.94 229 LYS F N 1
ATOM 11269 C CA . LYS F 1 230 ? 117.251 61.188 258.778 1.00 109.49 229 LYS F CA 1
ATOM 11270 C C . LYS F 1 230 ? 118.662 61.723 259.102 1.00 117.94 229 LYS F C 1
ATOM 11271 O O . LYS F 1 230 ? 119.604 61.487 258.336 1.00 118.47 229 LYS F O 1
ATOM 11277 N N . LYS F 1 231 ? 118.806 62.427 260.245 1.00 116.03 230 LYS F N 1
ATOM 11278 C CA . LYS F 1 231 ? 120.084 63.002 260.684 1.00 143.11 230 LYS F CA 1
ATOM 11279 C C . LYS F 1 231 ? 120.790 62.165 261.764 1.00 159.36 230 LYS F C 1
ATOM 11280 O O . LYS F 1 231 ? 121.661 61.347 261.453 1.00 114.97 230 LYS F O 1
ATOM 11286 N N . ILE G 1 9 ? 173.378 76.895 241.112 1.00 99.00 8 ILE G N 1
ATOM 11287 C CA . ILE G 1 9 ? 173.332 77.088 242.570 1.00 99.20 8 ILE G CA 1
ATOM 11288 C C . ILE G 1 9 ? 171.869 77.214 243.081 1.00 102.23 8 ILE G C 1
ATOM 11289 O O . ILE G 1 9 ? 170.922 77.094 242.273 1.00 101.29 8 ILE G O 1
ATOM 11294 N N . VAL G 1 10 ? 171.703 77.432 244.434 1.00 96.61 9 VAL G N 1
ATOM 11295 C CA . VAL G 1 10 ? 170.388 77.564 245.080 1.00 94.84 9 VAL G CA 1
ATOM 11296 C C . VAL G 1 10 ? 169.777 78.963 244.811 1.00 94.38 9 VAL G C 1
ATOM 11297 O O . VAL G 1 10 ? 170.438 80.001 244.950 1.00 93.06 9 VAL G O 1
ATOM 11301 N N . LYS G 1 11 ? 168.513 78.933 244.355 1.00 88.19 10 LYS G N 1
ATOM 11302 C CA . LYS G 1 11 ? 167.664 80.054 243.974 1.00 86.66 10 LYS G CA 1
ATOM 11303 C C . LYS G 1 11 ? 166.330 79.870 244.714 1.00 88.62 10 LYS G C 1
ATOM 11304 O O . LYS G 1 11 ? 165.764 78.773 244.738 1.00 86.67 10 LYS G O 1
ATOM 11310 N N . ALA G 1 12 ? 165.880 80.936 245.373 1.00 85.33 11 ALA G N 1
ATOM 11311 C CA . ALA G 1 12 ? 164.663 80.938 246.157 1.00 85.27 11 ALA G CA 1
ATOM 11312 C C . ALA G 1 12 ? 163.567 81.692 245.414 1.00 87.54 11 ALA G C 1
ATOM 11313 O O . ALA G 1 12 ? 163.821 82.720 244.777 1.00 87.03 11 ALA G O 1
ATOM 11315 N N . SER G 1 13 ? 162.351 81.161 245.483 1.00 82.61 12 SER G N 1
ATOM 11316 C CA . SER G 1 13 ? 161.175 81.709 244.801 1.00 81.09 12 SER G CA 1
ATOM 11317 C C . SER G 1 13 ? 159.986 81.629 245.748 1.00 83.54 12 SER G C 1
ATOM 11318 O O . SER G 1 13 ? 160.059 80.906 246.738 1.00 84.17 12 SER G O 1
ATOM 11321 N N . PHE G 1 14 ? 158.912 82.370 245.483 1.00 77.95 13 PHE G N 1
ATOM 11322 C CA . PHE G 1 14 ? 157.767 82.296 246.380 1.00 77.45 13 PHE G CA 1
ATOM 11323 C C . PHE G 1 14 ? 156.790 81.191 245.978 1.00 88.18 13 PHE G C 1
ATOM 11324 O O . PHE G 1 14 ? 156.404 81.078 244.812 1.00 87.88 13 PHE G O 1
ATOM 11332 N N . ARG G 1 15 ? 156.395 80.377 246.957 1.00 89.68 14 ARG G N 1
ATOM 11333 C CA . ARG G 1 15 ? 155.445 79.275 246.791 1.00 91.71 14 ARG G CA 1
ATOM 11334 C C . ARG G 1 15 ? 154.070 79.682 247.375 1.00 100.70 14 ARG G C 1
ATOM 11335 O O . ARG G 1 15 ? 154.033 80.289 248.452 1.00 103.12 14 ARG G O 1
ATOM 11343 N N . GLU G 1 16 ? 152.957 79.366 246.668 1.00 98.08 15 GLU G N 1
ATOM 11344 C CA . GLU G 1 16 ? 151.544 79.586 247.074 1.00 98.83 15 GLU G CA 1
ATOM 11345 C C . GLU G 1 16 ? 151.063 81.053 247.259 1.00 102.42 15 GLU G C 1
ATOM 11346 O O . GLU G 1 16 ? 149.884 81.229 247.563 1.00 103.79 15 GLU G O 1
ATOM 11352 N N . ASN G 1 17 ? 151.917 82.082 247.117 1.00 96.92 16 ASN G N 1
ATOM 11353 C CA . ASN G 1 17 ? 151.480 83.465 247.326 1.00 96.03 16 ASN G CA 1
ATOM 11354 C C . ASN G 1 17 ? 150.858 84.075 246.077 1.00 99.82 16 ASN G C 1
ATOM 11355 O O . ASN G 1 17 ? 151.573 84.246 245.077 1.00 99.76 16 ASN G O 1
ATOM 11360 N N . PRO G 1 18 ? 149.533 84.423 246.125 1.00 95.60 17 PRO G N 1
ATOM 11361 C CA . PRO G 1 18 ? 148.864 85.003 244.943 1.00 94.77 17 PRO G CA 1
ATOM 11362 C C . PRO G 1 18 ? 149.442 86.328 244.484 1.00 97.23 17 PRO G C 1
ATOM 11363 O O . PRO G 1 18 ? 150.034 87.055 245.275 1.00 97.43 17 PRO G O 1
ATOM 11367 N N . VAL G 1 19 ? 149.259 86.642 243.202 1.00 92.98 18 VAL G N 1
ATOM 11368 C CA . VAL G 1 19 ? 149.760 87.876 242.578 1.00 92.59 18 VAL G CA 1
ATOM 11369 C C . VAL G 1 19 ? 149.291 89.125 243.337 1.00 96.96 18 VAL G C 1
ATOM 11370 O O . VAL G 1 19 ? 150.056 90.083 243.505 1.00 95.91 18 VAL G O 1
ATOM 11374 N N . GLU G 1 20 ? 148.047 89.068 243.844 1.00 94.47 19 GLU G N 1
ATOM 11375 C CA . GLU G 1 20 ? 147.413 90.144 244.607 1.00 94.52 19 GLU G CA 1
ATOM 11376 C C . GLU G 1 20 ? 148.149 90.422 245.905 1.00 96.80 19 GLU G C 1
ATOM 11377 O O . GLU G 1 20 ? 148.212 91.573 246.340 1.00 97.39 19 GLU G O 1
ATOM 11383 N N . GLU G 1 21 ? 148.751 89.370 246.490 1.00 89.76 20 GLU G N 1
ATOM 11384 C CA . GLU G 1 21 ? 149.550 89.432 247.712 1.00 86.53 20 GLU G CA 1
ATOM 11385 C C . GLU G 1 21 ? 150.974 89.897 247.359 1.00 83.31 20 GLU G C 1
ATOM 11386 O O . GLU G 1 21 ? 151.459 90.885 247.904 1.00 80.71 20 GLU G O 1
ATOM 11392 N N . ARG G 1 22 ? 151.609 89.213 246.393 1.00 78.00 21 ARG G N 1
ATOM 11393 C CA . ARG G 1 22 ? 152.972 89.478 245.934 1.00 76.76 21 ARG G CA 1
ATOM 11394 C C . ARG G 1 22 ? 153.207 90.891 245.400 1.00 79.66 21 ARG G C 1
ATOM 11395 O O . ARG G 1 22 ? 154.352 91.356 245.411 1.00 77.58 21 ARG G O 1
ATOM 11403 N N . LYS G 1 23 ? 152.134 91.574 244.934 1.00 77.83 22 LYS G N 1
ATOM 11404 C CA . LYS G 1 23 ? 152.256 92.936 244.406 1.00 78.18 22 LYS G CA 1
ATOM 11405 C C . LYS G 1 23 ? 152.627 93.914 245.497 1.00 84.58 22 LYS G C 1
ATOM 11406 O O . LYS G 1 23 ? 153.328 94.918 245.230 1.00 84.11 22 LYS G O 1
ATOM 11412 N N . LEU G 1 24 ? 152.195 93.569 246.752 1.00 81.46 23 LEU G N 1
ATOM 11413 C CA . LEU G 1 24 ? 152.414 94.351 247.980 1.00 80.84 23 LEU G CA 1
ATOM 11414 C C . LEU G 1 24 ? 153.868 94.288 248.493 1.00 84.33 23 LEU G C 1
ATOM 11415 O O . LEU G 1 24 ? 154.397 95.298 248.990 1.00 85.26 23 LEU G O 1
ATOM 11420 N N . PHE G 1 25 ? 154.514 93.108 248.353 1.00 76.82 24 PHE G N 1
ATOM 11421 C CA . PHE G 1 25 ? 155.872 92.835 248.833 1.00 74.14 24 PHE G CA 1
ATOM 11422 C C . PHE G 1 25 ? 156.873 93.994 248.676 1.00 81.82 24 PHE G C 1
ATOM 11423 O O . PHE G 1 25 ? 157.575 94.258 249.650 1.00 82.77 24 PHE G O 1
ATOM 11431 N N . PRO G 1 26 ? 157.006 94.695 247.520 1.00 81.16 25 PRO G N 1
ATOM 11432 C CA . PRO G 1 26 ? 158.053 95.753 247.422 1.00 82.01 25 PRO G CA 1
ATOM 11433 C C . PRO G 1 26 ? 157.873 96.965 248.337 1.00 88.54 25 PRO G C 1
ATOM 11434 O O . PRO G 1 26 ? 158.839 97.713 248.581 1.00 86.89 25 PRO G O 1
ATOM 11438 N N . GLN G 1 27 ? 156.635 97.162 248.820 1.00 87.20 26 GLN G N 1
ATOM 11439 C CA . GLN G 1 27 ? 156.310 98.267 249.703 1.00 87.94 26 GLN G CA 1
ATOM 11440 C C . GLN G 1 27 ? 155.922 97.768 251.096 1.00 93.18 26 GLN G C 1
ATOM 11441 O O . GLN G 1 27 ? 155.455 98.551 251.926 1.00 94.85 26 GLN G O 1
ATOM 11447 N N . SER G 1 28 ? 156.164 96.470 251.360 1.00 88.04 27 SER G N 1
ATOM 11448 C CA . SER G 1 28 ? 155.851 95.801 252.627 1.00 86.83 27 SER G CA 1
ATOM 11449 C C . SER G 1 28 ? 157.093 95.441 253.465 1.00 89.27 27 SER G C 1
ATOM 11450 O O . SER G 1 28 ? 158.213 95.351 252.944 1.00 88.27 27 SER G O 1
ATOM 11453 N N . SER G 1 29 ? 156.861 95.207 254.773 1.00 84.47 28 SER G N 1
ATOM 11454 C CA . SER G 1 29 ? 157.854 94.787 255.755 1.00 83.09 28 SER G CA 1
ATOM 11455 C C . SER G 1 29 ? 157.700 93.285 255.996 1.00 87.95 28 SER G C 1
ATOM 11456 O O . SER G 1 29 ? 156.591 92.735 255.896 1.00 88.20 28 SER G O 1
ATOM 11459 N N . CYS G 1 30 ? 158.813 92.619 256.319 1.00 85.14 29 CYS G N 1
ATOM 11460 C CA . CYS G 1 30 ? 158.763 91.191 256.605 1.00 85.21 29 CYS G CA 1
ATOM 11461 C C . CYS G 1 30 ? 159.595 90.792 257.814 1.00 85.72 29 CYS G C 1
ATOM 11462 O O . CYS G 1 30 ? 160.596 91.435 258.157 1.00 85.78 29 CYS G O 1
ATOM 11465 N N . LEU G 1 31 ? 159.156 89.718 258.450 1.00 79.38 30 LEU G N 1
ATOM 11466 C CA . LEU G 1 31 ? 159.829 89.125 259.583 1.00 77.67 30 LEU G CA 1
ATOM 11467 C C . LEU G 1 31 ? 160.355 87.764 259.148 1.00 83.59 30 LEU G C 1
ATOM 11468 O O . LEU G 1 31 ? 159.611 86.980 258.561 1.00 84.18 30 LEU G O 1
ATOM 11473 N N . MET G 1 32 ? 161.628 87.494 259.420 1.00 79.76 31 MET G N 1
ATOM 11474 C CA . MET G 1 32 ? 162.231 86.216 259.101 1.00 78.60 31 MET G CA 1
ATOM 11475 C C . MET G 1 32 ? 162.597 85.463 260.380 1.00 74.45 31 MET G C 1
ATOM 11476 O O . MET G 1 32 ? 163.719 85.592 260.860 1.00 71.85 31 MET G O 1
ATOM 11481 N N . PRO G 1 33 ? 161.677 84.684 260.966 1.00 69.73 32 PRO G N 1
ATOM 11482 C CA . PRO G 1 33 ? 162.028 83.926 262.173 1.00 70.20 32 PRO G CA 1
ATOM 11483 C C . PRO G 1 33 ? 162.986 82.805 261.810 1.00 77.83 32 PRO G C 1
ATOM 11484 O O . PRO G 1 33 ? 162.804 82.151 260.778 1.00 79.28 32 PRO G O 1
ATOM 11488 N N . ILE G 1 34 ? 164.030 82.623 262.630 1.00 75.60 33 ILE G N 1
ATOM 11489 C CA . ILE G 1 34 ? 165.081 81.627 262.429 1.00 76.19 33 ILE G CA 1
ATOM 11490 C C . ILE G 1 34 ? 165.078 80.518 263.479 1.00 83.51 33 ILE G C 1
ATOM 11491 O O . ILE G 1 34 ? 165.535 80.760 264.598 1.00 83.75 33 ILE G O 1
ATOM 11496 N N . SER G 1 35 ? 164.638 79.300 263.119 1.00 82.97 34 SER G N 1
ATOM 11497 C CA . SER G 1 35 ? 164.744 78.166 264.041 1.00 85.17 34 SER G CA 1
ATOM 11498 C C . SER G 1 35 ? 166.176 77.687 263.820 1.00 92.14 34 SER G C 1
ATOM 11499 O O . SER G 1 35 ? 166.444 77.015 262.827 1.00 91.73 34 SER G O 1
ATOM 11502 N N . VAL G 1 36 ? 167.108 78.167 264.679 1.00 90.71 35 VAL G N 1
ATOM 11503 C CA . VAL G 1 36 ? 168.571 78.031 264.588 1.00 91.19 35 VAL G CA 1
ATOM 11504 C C . VAL G 1 36 ? 169.057 76.634 264.076 1.00 99.53 35 VAL G C 1
ATOM 11505 O O . VAL G 1 36 ? 169.808 76.602 263.083 1.00 100.22 35 VAL G O 1
ATOM 11509 N N . GLY G 1 37 ? 168.576 75.537 264.679 1.00 97.31 36 GLY G N 1
ATOM 11510 C CA . GLY G 1 37 ? 168.946 74.169 264.286 1.00 97.79 36 GLY G CA 1
ATOM 11511 C C . GLY G 1 37 ? 168.830 73.772 262.813 1.00 101.81 36 GLY G C 1
ATOM 11512 O O . GLY G 1 37 ? 169.656 73.005 262.309 1.00 101.22 36 GLY G O 1
ATOM 11513 N N . GLN G 1 38 ? 167.817 74.319 262.114 1.00 98.49 37 GLN G N 1
ATOM 11514 C CA . GLN G 1 38 ? 167.465 74.050 260.718 1.00 98.09 37 GLN G CA 1
ATOM 11515 C C . GLN G 1 38 ? 168.486 74.474 259.673 1.00 104.16 37 GLN G C 1
ATOM 11516 O O . GLN G 1 38 ? 169.139 75.525 259.782 1.00 103.09 37 GLN G O 1
ATOM 11522 N N . ALA G 1 39 ? 168.547 73.639 258.611 1.00 102.23 38 ALA G N 1
ATOM 11523 C CA . ALA G 1 39 ? 169.400 73.737 257.426 1.00 101.77 38 ALA G CA 1
ATOM 11524 C C . ALA G 1 39 ? 168.955 74.838 256.464 1.00 104.59 38 ALA G C 1
ATOM 11525 O O . ALA G 1 39 ? 169.794 75.399 255.749 1.00 104.42 38 ALA G O 1
ATOM 11527 N N . ILE G 1 40 ? 167.637 75.134 256.432 1.00 100.18 39 ILE G N 1
ATOM 11528 C CA . ILE G 1 40 ? 167.061 76.180 255.565 1.00 99.82 39 ILE G CA 1
ATOM 11529 C C . ILE G 1 40 ? 167.582 77.596 255.927 1.00 102.83 39 ILE G C 1
ATOM 11530 O O . ILE G 1 40 ? 167.496 78.524 255.111 1.00 103.10 39 ILE G O 1
ATOM 11535 N N . HIS G 1 41 ? 168.145 77.733 257.140 1.00 97.20 40 HIS G N 1
ATOM 11536 C CA . HIS G 1 41 ? 168.695 78.977 257.669 1.00 95.49 40 HIS G CA 1
ATOM 11537 C C . HIS G 1 41 ? 170.200 78.973 257.591 1.00 100.58 40 HIS G C 1
ATOM 11538 O O . HIS G 1 41 ? 170.832 79.812 258.231 1.00 99.41 40 HIS G O 1
ATOM 11545 N N . GLU G 1 42 ? 170.785 78.042 256.804 1.00 99.45 41 GLU G N 1
ATOM 11546 C CA . GLU G 1 42 ? 172.246 77.939 256.659 1.00 100.18 41 GLU G CA 1
ATOM 11547 C C . GLU G 1 42 ? 172.725 77.940 255.219 1.00 104.97 41 GLU G C 1
ATOM 11548 O O . GLU G 1 42 ? 172.045 77.430 254.321 1.00 104.28 41 GLU G O 1
ATOM 11554 N N . ASP G 1 43 ? 173.948 78.481 255.041 1.00 103.13 42 ASP G N 1
ATOM 11555 C CA . ASP G 1 43 ? 174.758 78.540 253.820 1.00 103.60 42 ASP G CA 1
ATOM 11556 C C . ASP G 1 43 ? 173.974 78.910 252.547 1.00 106.15 42 ASP G C 1
ATOM 11557 O O . ASP G 1 43 ? 173.238 79.901 252.553 1.00 106.12 42 ASP G O 1
ATOM 11562 N N . GLU G 1 44 ? 174.147 78.093 251.468 1.00 100.29 43 GLU G N 1
ATOM 11563 C CA . GLU G 1 44 ? 173.568 78.219 250.130 1.00 98.47 43 GLU G CA 1
ATOM 11564 C C . GLU G 1 44 ? 172.110 78.605 250.161 1.00 96.11 43 GLU G C 1
ATOM 11565 O O . GLU G 1 44 ? 171.723 79.542 249.459 1.00 95.80 43 GLU G O 1
ATOM 11571 N N . LYS G 1 45 ? 171.320 77.910 251.010 1.00 87.45 44 LYS G N 1
ATOM 11572 C CA . LYS G 1 45 ? 169.900 78.164 251.225 1.00 84.61 44 LYS G CA 1
ATOM 11573 C C . LYS G 1 45 ? 169.609 79.532 251.884 1.00 86.51 44 LYS G C 1
ATOM 11574 O O . LYS G 1 45 ? 168.704 80.226 251.433 1.00 86.97 44 LYS G O 1
ATOM 11580 N N . PHE G 1 46 ? 170.378 79.936 252.916 1.00 80.19 45 PHE G N 1
ATOM 11581 C CA . PHE G 1 46 ? 170.113 81.208 253.583 1.00 79.22 45 PHE G CA 1
ATOM 11582 C C . PHE G 1 46 ? 170.415 82.414 252.691 1.00 81.86 45 PHE G C 1
ATOM 11583 O O . PHE G 1 46 ? 169.606 83.350 252.676 1.00 81.97 45 PHE G O 1
ATOM 11591 N N . ALA G 1 47 ? 171.544 82.396 251.941 1.00 76.52 46 ALA G N 1
ATOM 11592 C CA . ALA G 1 47 ? 171.909 83.507 251.037 1.00 75.79 46 ALA G CA 1
ATOM 11593 C C . ALA G 1 47 ? 170.978 83.562 249.813 1.00 80.29 46 ALA G C 1
ATOM 11594 O O . ALA G 1 47 ? 170.853 84.615 249.155 1.00 79.46 46 ALA G O 1
ATOM 11596 N N . ALA G 1 48 ? 170.309 82.412 249.533 1.00 76.65 47 ALA G N 1
ATOM 11597 C CA . ALA G 1 48 ? 169.316 82.258 248.473 1.00 75.80 47 ALA G CA 1
ATOM 11598 C C . ALA G 1 48 ? 168.168 83.182 248.838 1.00 79.10 47 ALA G C 1
ATOM 11599 O O . ALA G 1 48 ? 167.755 84.016 248.019 1.00 80.04 47 ALA G O 1
ATOM 11601 N N . VAL G 1 49 ? 167.734 83.077 250.123 1.00 72.32 48 VAL G N 1
ATOM 11602 C CA . VAL G 1 49 ? 166.651 83.831 250.762 1.00 69.87 48 VAL G CA 1
ATOM 11603 C C . VAL G 1 49 ? 167.037 85.287 250.827 1.00 71.93 48 VAL G C 1
ATOM 11604 O O . VAL G 1 49 ? 166.227 86.143 250.493 1.00 71.19 48 VAL G O 1
ATOM 11608 N N . ILE G 1 50 ? 168.278 85.571 251.249 1.00 67.98 49 ILE G N 1
ATOM 11609 C CA . ILE G 1 50 ? 168.745 86.940 251.349 1.00 67.69 49 ILE G CA 1
ATOM 11610 C C . ILE G 1 50 ? 168.547 87.646 250.026 1.00 74.37 49 ILE G C 1
ATOM 11611 O O . ILE G 1 50 ? 167.856 88.671 249.991 1.00 72.74 49 ILE G O 1
ATOM 11616 N N . LYS G 1 51 ? 169.049 87.022 248.929 1.00 73.84 50 LYS G N 1
ATOM 11617 C CA . LYS G 1 51 ? 168.943 87.553 247.567 1.00 74.32 50 LYS G CA 1
ATOM 11618 C C . LYS G 1 51 ? 167.495 87.879 247.167 1.00 78.12 50 LYS G C 1
ATOM 11619 O O . LYS G 1 51 ? 167.211 88.971 246.670 1.00 77.87 50 LYS G O 1
ATOM 11625 N N . LEU G 1 52 ? 166.594 86.948 247.434 1.00 75.33 51 LEU G N 1
ATOM 11626 C CA . LEU G 1 52 ? 165.181 87.101 247.139 1.00 76.23 51 LEU G CA 1
ATOM 11627 C C . LEU G 1 52 ? 164.572 88.235 247.936 1.00 83.58 51 LEU G C 1
ATOM 11628 O O . LEU G 1 52 ? 163.971 89.122 247.330 1.00 83.79 51 LEU G O 1
ATOM 11633 N N . ILE G 1 53 ? 164.737 88.209 249.287 1.00 81.66 52 ILE G N 1
ATOM 11634 C CA . ILE G 1 53 ? 164.206 89.215 250.205 1.00 81.51 52 ILE G CA 1
ATOM 11635 C C . ILE G 1 53 ? 164.656 90.608 249.789 1.00 87.83 52 ILE G C 1
ATOM 11636 O O . ILE G 1 53 ? 163.817 91.500 249.655 1.00 88.04 52 ILE G O 1
ATOM 11641 N N . ASN G 1 54 ? 165.962 90.767 249.513 1.00 85.33 53 ASN G N 1
ATOM 11642 C CA . ASN G 1 54 ? 166.563 92.030 249.100 1.00 85.57 53 ASN G CA 1
ATOM 11643 C C . ASN G 1 54 ? 165.879 92.584 247.854 1.00 93.24 53 ASN G C 1
ATOM 11644 O O . ASN G 1 54 ? 165.483 93.759 247.805 1.00 94.10 53 ASN G O 1
ATOM 11649 N N . ALA G 1 55 ? 165.694 91.705 246.870 1.00 90.28 54 ALA G N 1
ATOM 11650 C CA . ALA G 1 55 ? 165.078 92.029 245.607 1.00 89.73 54 ALA G CA 1
ATOM 11651 C C . ALA G 1 55 ? 163.573 92.297 245.667 1.00 93.20 54 ALA G C 1
ATOM 11652 O O . ALA G 1 55 ? 163.090 93.022 244.801 1.00 94.14 54 ALA G O 1
ATOM 11654 N N . SER G 1 56 ? 162.831 91.738 246.654 1.00 88.16 55 SER G N 1
ATOM 11655 C CA . SER G 1 56 ? 161.372 91.875 246.639 1.00 87.48 55 SER G CA 1
ATOM 11656 C C . SER G 1 56 ? 160.686 92.575 247.830 1.00 89.60 55 SER G C 1
ATOM 11657 O O . SER G 1 56 ? 159.492 92.834 247.710 1.00 88.92 55 SER G O 1
ATOM 11660 N N . PHE G 1 57 ? 161.380 92.891 248.942 1.00 85.24 56 PHE G N 1
ATOM 11661 C CA . PHE G 1 57 ? 160.731 93.564 250.096 1.00 83.42 56 PHE G CA 1
ATOM 11662 C C . PHE G 1 57 ? 161.264 94.972 250.391 1.00 88.76 56 PHE G C 1
ATOM 11663 O O . PHE G 1 57 ? 162.399 95.305 250.013 1.00 87.21 56 PHE G O 1
ATOM 11671 N N . LYS G 1 58 ? 160.430 95.799 251.072 1.00 86.81 57 LYS G N 1
ATOM 11672 C CA . LYS G 1 58 ? 160.771 97.179 251.449 1.00 86.76 57 LYS G CA 1
ATOM 11673 C C . LYS G 1 58 ? 161.827 97.173 252.556 1.00 92.60 57 LYS G C 1
ATOM 11674 O O . LYS G 1 58 ? 162.894 97.773 252.389 1.00 92.93 57 LYS G O 1
ATOM 11680 N N . GLN G 1 59 ? 161.528 96.478 253.677 1.00 89.42 58 GLN G N 1
ATOM 11681 C CA . GLN G 1 59 ? 162.412 96.336 254.836 1.00 89.29 58 GLN G CA 1
ATOM 11682 C C . GLN G 1 59 ? 162.253 94.952 255.456 1.00 88.46 58 GLN G C 1
ATOM 11683 O O . GLN G 1 59 ? 161.186 94.344 255.366 1.00 86.65 58 GLN G O 1
ATOM 11689 N N . CYS G 1 60 ? 163.322 94.456 256.078 1.00 83.52 59 CYS G N 1
ATOM 11690 C CA . CYS G 1 60 ? 163.311 93.133 256.678 1.00 82.89 59 CYS G CA 1
ATOM 11691 C C . CYS G 1 60 ? 163.887 93.113 258.071 1.00 86.21 59 CYS G C 1
ATOM 11692 O O . CYS G 1 60 ? 164.831 93.846 258.349 1.00 85.96 59 CYS G O 1
ATOM 11695 N N . THR G 1 61 ? 163.345 92.241 258.940 1.00 81.15 60 THR G N 1
ATOM 11696 C CA . THR G 1 61 ? 163.871 92.063 260.286 1.00 80.64 60 THR G CA 1
ATOM 11697 C C . THR G 1 61 ? 163.935 90.551 260.556 1.00 83.23 60 THR G C 1
ATOM 11698 O O . THR G 1 61 ? 162.949 89.841 260.363 1.00 82.50 60 THR G O 1
ATOM 11702 N N . ILE G 1 62 ? 165.149 90.071 260.910 1.00 78.13 61 ILE G N 1
ATOM 11703 C CA . ILE G 1 62 ? 165.499 88.680 261.184 1.00 76.25 61 ILE G CA 1
ATOM 11704 C C . ILE G 1 62 ? 165.485 88.443 262.695 1.00 80.04 61 ILE G C 1
ATOM 11705 O O . ILE G 1 62 ? 166.188 89.130 263.423 1.00 78.26 61 ILE G O 1
ATOM 11710 N N . LEU G 1 63 ? 164.707 87.459 263.151 1.00 79.25 62 LEU G N 1
ATOM 11711 C CA . LEU G 1 63 ? 164.553 87.085 264.559 1.00 80.01 62 LEU G CA 1
ATOM 11712 C C . LEU G 1 63 ? 165.266 85.779 264.796 1.00 86.58 62 LEU G C 1
ATOM 11713 O O . LEU G 1 63 ? 164.941 84.778 264.154 1.00 86.17 62 LEU G O 1
ATOM 11718 N N . VAL G 1 64 ? 166.226 85.777 265.726 1.00 84.71 63 VAL G N 1
ATOM 11719 C CA . VAL G 1 64 ? 166.963 84.566 266.054 1.00 85.16 63 VAL G CA 1
ATOM 11720 C C . VAL G 1 64 ? 166.207 83.842 267.193 1.00 90.36 63 VAL G C 1
ATOM 11721 O O . VAL G 1 64 ? 166.249 84.307 268.340 1.00 90.58 63 VAL G O 1
ATOM 11725 N N . ASP G 1 65 ? 165.467 82.739 266.868 1.00 87.19 64 ASP G N 1
ATOM 11726 C CA . ASP G 1 65 ? 164.719 81.945 267.873 1.00 87.17 64 ASP G CA 1
ATOM 11727 C C . ASP G 1 65 ? 165.748 81.088 268.610 1.00 90.28 64 ASP G C 1
ATOM 11728 O O . ASP G 1 65 ? 165.897 79.904 268.267 1.00 91.17 64 ASP G O 1
ATOM 11733 N N . ASP G 1 66 ? 166.495 81.693 269.570 1.00 84.37 65 ASP G N 1
ATOM 11734 C CA . ASP G 1 66 ? 167.557 81.005 270.291 1.00 83.43 65 ASP G CA 1
ATOM 11735 C C . ASP G 1 66 ? 167.193 80.567 271.707 1.00 90.64 65 ASP G C 1
ATOM 11736 O O . ASP G 1 66 ? 167.215 79.368 271.979 1.00 91.54 65 ASP G O 1
ATOM 11741 N N . SER G 1 67 ? 166.874 81.511 272.614 1.00 88.15 66 SER G N 1
ATOM 11742 C CA . SER G 1 67 ? 166.588 81.176 274.001 1.00 88.16 66 SER G CA 1
ATOM 11743 C C . SER G 1 67 ? 165.374 80.280 274.166 1.00 95.05 66 SER G C 1
ATOM 11744 O O . SER G 1 67 ? 165.293 79.637 275.196 1.00 96.05 66 SER G O 1
ATOM 11747 N N . VAL G 1 68 ? 164.484 80.152 273.156 1.00 92.99 67 VAL G N 1
ATOM 11748 C CA . VAL G 1 68 ? 163.341 79.218 273.238 1.00 94.49 67 VAL G CA 1
ATOM 11749 C C . VAL G 1 68 ? 163.863 77.799 273.296 1.00 105.05 67 VAL G C 1
ATOM 11750 O O . VAL G 1 68 ? 163.257 76.937 273.947 1.00 105.05 67 VAL G O 1
ATOM 11754 N N . GLN G 1 69 ? 164.962 77.551 272.546 1.00 105.42 68 GLN G N 1
ATOM 11755 C CA . GLN G 1 69 ? 165.579 76.238 272.382 1.00 106.72 68 GLN G CA 1
ATOM 11756 C C . GLN G 1 69 ? 165.980 75.636 273.706 1.00 113.12 68 GLN G C 1
ATOM 11757 O O . GLN G 1 69 ? 166.069 74.411 273.791 1.00 112.47 68 GLN G O 1
ATOM 11763 N N . ARG G 1 70 ? 166.104 76.472 274.766 1.00 112.00 69 ARG G N 1
ATOM 11764 C CA . ARG G 1 70 ? 166.423 75.996 276.114 1.00 112.95 69 ARG G CA 1
ATOM 11765 C C . ARG G 1 70 ? 165.469 74.857 276.570 1.00 118.32 69 ARG G C 1
ATOM 11766 O O . ARG G 1 70 ? 165.939 73.881 277.153 1.00 117.49 69 ARG G O 1
ATOM 11774 N N . HIS G 1 71 ? 164.170 74.932 276.196 1.00 116.48 70 HIS G N 1
ATOM 11775 C CA . HIS G 1 71 ? 163.157 73.921 276.519 1.00 117.24 70 HIS G CA 1
ATOM 11776 C C . HIS G 1 71 ? 163.401 72.597 275.784 1.00 121.76 70 HIS G C 1
ATOM 11777 O O . HIS G 1 71 ? 163.320 71.534 276.401 1.00 122.28 70 HIS G O 1
ATOM 11784 N N . THR G 1 72 ? 163.697 72.662 274.478 1.00 117.28 71 THR G N 1
ATOM 11785 C CA . THR G 1 72 ? 163.949 71.482 273.652 1.00 116.55 71 THR G CA 1
ATOM 11786 C C . THR G 1 72 ? 165.321 70.852 273.947 1.00 119.24 71 THR G C 1
ATOM 11787 O O . THR G 1 72 ? 165.402 69.628 274.067 1.00 118.33 71 THR G O 1
ATOM 11791 N N . ILE G 1 73 ? 166.389 71.683 274.083 1.00 115.45 72 ILE G N 1
ATOM 11792 C CA . ILE G 1 73 ? 167.763 71.246 274.404 1.00 115.16 72 ILE G CA 1
ATOM 11793 C C . ILE G 1 73 ? 167.701 70.403 275.674 1.00 122.09 72 ILE G C 1
ATOM 11794 O O . ILE G 1 73 ? 168.317 69.339 275.743 1.00 122.17 72 ILE G O 1
ATOM 11799 N N . GLY G 1 74 ? 166.902 70.878 276.631 1.00 120.14 73 GLY G N 1
ATOM 11800 C CA . GLY G 1 74 ? 166.678 70.250 277.924 1.00 120.07 73 GLY G CA 1
ATOM 11801 C C . GLY G 1 74 ? 165.946 68.925 277.925 1.00 123.92 73 GLY G C 1
ATOM 11802 O O . GLY G 1 74 ? 165.789 68.345 279.001 1.00 123.51 73 GLY G O 1
ATOM 11803 N N . ILE G 1 75 ? 165.484 68.425 276.753 1.00 120.17 74 ILE G N 1
ATOM 11804 C CA . ILE G 1 75 ? 164.794 67.125 276.697 1.00 119.83 74 ILE G CA 1
ATOM 11805 C C . ILE G 1 75 ? 165.796 65.996 277.006 1.00 123.94 74 ILE G C 1
ATOM 11806 O O . ILE G 1 75 ? 165.575 65.212 277.931 1.00 122.57 74 ILE G O 1
ATOM 11811 N N . MET G 1 76 ? 166.927 65.986 276.290 1.00 121.64 75 MET G N 1
ATOM 11812 C CA . MET G 1 76 ? 167.987 65.004 276.468 1.00 121.96 75 MET G CA 1
ATOM 11813 C C . MET G 1 76 ? 169.138 65.511 277.345 1.00 126.76 75 MET G C 1
ATOM 11814 O O . MET G 1 76 ? 169.812 64.710 277.994 1.00 126.65 75 MET G O 1
ATOM 11819 N N . ASN G 1 77 ? 169.345 66.830 277.404 1.00 123.80 76 ASN G N 1
ATOM 11820 C CA . ASN G 1 77 ? 170.386 67.384 278.262 1.00 124.08 76 ASN G CA 1
ATOM 11821 C C . ASN G 1 77 ? 169.732 67.782 279.582 1.00 131.53 76 ASN G C 1
ATOM 11822 O O . ASN G 1 77 ? 168.994 68.766 279.646 1.00 131.42 76 ASN G O 1
ATOM 11827 N N . HIS G 1 78 ? 169.982 66.990 280.631 1.00 130.03 77 HIS G N 1
ATOM 11828 C CA . HIS G 1 78 ? 169.401 67.177 281.960 1.00 130.36 77 HIS G CA 1
ATOM 11829 C C . HIS G 1 78 ? 170.135 68.235 282.811 1.00 130.60 77 HIS G C 1
ATOM 11830 O O . HIS G 1 78 ? 170.122 68.147 284.037 1.00 130.66 77 HIS G O 1
ATOM 11837 N N . ALA G 1 79 ? 170.734 69.252 282.165 1.00 123.98 78 ALA G N 1
ATOM 11838 C CA . ALA G 1 79 ? 171.485 70.320 282.828 1.00 122.56 78 ALA G CA 1
ATOM 11839 C C . ALA G 1 79 ? 170.581 71.305 283.594 1.00 125.84 78 ALA G C 1
ATOM 11840 O O . ALA G 1 79 ? 169.349 71.167 283.568 1.00 125.09 78 ALA G O 1
ATOM 11842 N N . THR G 1 80 ? 171.208 72.294 284.291 1.00 122.03 79 THR G N 1
ATOM 11843 C CA . THR G 1 80 ? 170.537 73.360 285.060 1.00 121.40 79 THR G CA 1
ATOM 11844 C C . THR G 1 80 ? 169.772 74.250 284.086 1.00 124.76 79 THR G C 1
ATOM 11845 O O . THR G 1 80 ? 170.246 74.469 282.969 1.00 124.85 79 THR G O 1
ATOM 11849 N N . THR G 1 81 ? 168.619 74.800 284.525 1.00 119.72 80 THR G N 1
ATOM 11850 C CA . THR G 1 81 ? 167.792 75.724 283.735 1.00 118.40 80 THR G CA 1
ATOM 11851 C C . THR G 1 81 ? 168.645 76.892 283.187 1.00 119.87 80 THR G C 1
ATOM 11852 O O . THR G 1 81 ? 168.471 77.293 282.029 1.00 119.92 80 THR G O 1
ATOM 11856 N N . GLU G 1 82 ? 169.602 77.381 284.003 1.00 113.22 81 GLU G N 1
ATOM 11857 C CA . GLU G 1 82 ? 170.531 78.428 283.604 1.00 111.62 81 GLU G CA 1
ATOM 11858 C C . GLU G 1 82 ? 171.543 77.898 282.572 1.00 115.19 81 GLU G C 1
ATOM 11859 O O . GLU G 1 82 ? 171.828 78.596 281.595 1.00 114.22 81 GLU G O 1
ATOM 11865 N N . GLU G 1 83 ? 172.081 76.672 282.787 1.00 111.73 82 GLU G N 1
ATOM 11866 C CA . GLU G 1 83 ? 173.039 76.036 281.870 1.00 111.02 82 GLU G CA 1
ATOM 11867 C C . GLU G 1 83 ? 172.404 75.885 280.485 1.00 110.74 82 GLU G C 1
ATOM 11868 O O . GLU G 1 83 ? 173.033 76.256 279.489 1.00 109.81 82 GLU G O 1
ATOM 11874 N N . LEU G 1 84 ? 171.136 75.389 280.449 1.00 104.10 83 LEU G N 1
ATOM 11875 C CA . LEU G 1 84 ? 170.320 75.198 279.252 1.00 102.44 83 LEU G CA 1
ATOM 11876 C C . LEU G 1 84 ? 170.033 76.530 278.574 1.00 101.97 83 LEU G C 1
ATOM 11877 O O . LEU G 1 84 ? 170.065 76.587 277.346 1.00 101.68 83 LEU G O 1
ATOM 11882 N N . TYR G 1 85 ? 169.768 77.603 279.356 1.00 94.48 84 TYR G N 1
ATOM 11883 C CA . TYR G 1 85 ? 169.535 78.931 278.790 1.00 92.24 84 TYR G CA 1
ATOM 11884 C C . TYR G 1 85 ? 170.806 79.404 278.100 1.00 96.62 84 TYR G C 1
ATOM 11885 O O . TYR G 1 85 ? 170.731 79.883 276.972 1.00 97.95 84 TYR G O 1
ATOM 11894 N N . GLN G 1 86 ? 171.966 79.273 278.777 1.00 91.79 85 GLN G N 1
ATOM 11895 C CA . GLN G 1 86 ? 173.256 79.731 278.263 1.00 90.92 85 GLN G CA 1
ATOM 11896 C C . GLN G 1 86 ? 173.700 78.982 276.998 1.00 94.82 85 GLN G C 1
ATOM 11897 O O . GLN G 1 86 ? 174.310 79.605 276.123 1.00 93.86 85 GLN G O 1
ATOM 11903 N N . LEU G 1 87 ? 173.335 77.673 276.877 1.00 91.17 86 LEU G N 1
ATOM 11904 C CA . LEU G 1 87 ? 173.587 76.832 275.694 1.00 90.62 86 LEU G CA 1
ATOM 11905 C C . LEU G 1 87 ? 172.767 77.365 274.518 1.00 93.63 86 LEU G C 1
ATOM 11906 O O . LEU G 1 87 ? 173.317 77.540 273.428 1.00 93.13 86 LEU G O 1
ATOM 11911 N N . ALA G 1 88 ? 171.437 77.581 274.744 1.00 88.66 87 ALA G N 1
ATOM 11912 C CA . ALA G 1 88 ? 170.460 78.106 273.787 1.00 87.10 87 ALA G CA 1
ATOM 11913 C C . ALA G 1 88 ? 170.925 79.448 273.248 1.00 88.13 87 ALA G C 1
ATOM 11914 O O . ALA G 1 88 ? 170.879 79.641 272.038 1.00 89.15 87 ALA G O 1
ATOM 11916 N N . VAL G 1 89 ? 171.444 80.334 274.120 1.00 81.52 88 VAL G N 1
ATOM 11917 C CA . VAL G 1 89 ? 171.968 81.634 273.708 1.00 80.97 88 VAL G CA 1
ATOM 11918 C C . VAL G 1 89 ? 173.210 81.412 272.840 1.00 89.18 88 VAL G C 1
ATOM 11919 O O . VAL G 1 89 ? 173.307 82.036 271.788 1.00 89.46 88 VAL G O 1
ATOM 11923 N N . LYS G 1 90 ? 174.115 80.474 273.255 1.00 88.07 89 LYS G N 1
ATOM 11924 C CA . LYS G 1 90 ? 175.352 80.089 272.543 1.00 88.54 89 LYS G CA 1
ATOM 11925 C C . LYS G 1 90 ? 175.036 79.617 271.104 1.00 91.92 89 LYS G C 1
ATOM 11926 O O . LYS G 1 90 ? 175.769 79.964 270.174 1.00 90.59 89 LYS G O 1
ATOM 11932 N N . GLU G 1 91 ? 173.914 78.883 270.921 1.00 88.40 90 GLU G N 1
ATOM 11933 C CA . GLU G 1 91 ? 173.471 78.428 269.604 1.00 88.25 90 GLU G CA 1
ATOM 11934 C C . GLU G 1 91 ? 173.082 79.599 268.680 1.00 92.31 90 GLU G C 1
ATOM 11935 O O . GLU G 1 91 ? 173.402 79.578 267.484 1.00 92.52 90 GLU G O 1
ATOM 11941 N N . GLY G 1 92 ? 172.468 80.628 269.262 1.00 87.35 91 GLY G N 1
ATOM 11942 C CA . GLY G 1 92 ? 172.117 81.855 268.566 1.00 87.11 91 GLY G CA 1
ATOM 11943 C C . GLY G 1 92 ? 173.354 82.674 268.246 1.00 91.88 91 GLY G C 1
ATOM 11944 O O . GLY G 1 92 ? 173.451 83.256 267.163 1.00 91.55 91 GLY G O 1
ATOM 11945 N N . ASP G 1 93 ? 174.328 82.697 269.178 1.00 89.75 92 ASP G N 1
ATOM 11946 C CA . ASP G 1 93 ? 175.605 83.409 269.025 1.00 90.37 92 ASP G CA 1
ATOM 11947 C C . ASP G 1 93 ? 176.350 82.844 267.801 1.00 94.27 92 ASP G C 1
ATOM 11948 O O . ASP G 1 93 ? 176.772 83.602 266.923 1.00 92.57 92 ASP G O 1
ATOM 11953 N N . GLU G 1 94 ? 176.432 81.501 267.726 1.00 92.08 93 GLU G N 1
ATOM 11954 C CA . GLU G 1 94 ? 177.095 80.764 266.650 1.00 92.31 93 GLU G CA 1
ATOM 11955 C C . GLU G 1 94 ? 176.382 80.903 265.307 1.00 94.72 93 GLU G C 1
ATOM 11956 O O . GLU G 1 94 ? 177.062 80.984 264.278 1.00 94.54 93 GLU G O 1
ATOM 11962 N N . TRP G 1 95 ? 175.025 80.974 265.304 1.00 88.89 94 TRP G N 1
ATOM 11963 C CA . TRP G 1 95 ? 174.259 81.172 264.070 1.00 87.20 94 TRP G CA 1
ATOM 11964 C C . TRP G 1 95 ? 174.602 82.516 263.490 1.00 89.25 94 TRP G C 1
ATOM 11965 O O . TRP G 1 95 ? 174.782 82.628 262.287 1.00 89.82 94 TRP G O 1
ATOM 11976 N N . LEU G 1 96 ? 174.668 83.539 264.334 1.00 85.51 95 LEU G N 1
ATOM 11977 C CA . LEU G 1 96 ? 175.018 84.891 263.911 1.00 85.76 95 LEU G CA 1
ATOM 11978 C C . LEU G 1 96 ? 176.431 84.953 263.327 1.00 88.92 95 LEU G C 1
ATOM 11979 O O . LEU G 1 96 ? 176.617 85.661 262.350 1.00 87.60 95 LEU G O 1
ATOM 11984 N N . LYS G 1 97 ? 177.400 84.164 263.883 1.00 86.50 96 LYS G N 1
ATOM 11985 C CA . LYS G 1 97 ? 178.796 84.045 263.407 1.00 86.85 96 LYS G CA 1
ATOM 11986 C C . LYS G 1 97 ? 178.777 83.481 261.986 1.00 89.47 96 LYS G C 1
ATOM 11987 O O . LYS G 1 97 ? 179.271 84.104 261.027 1.00 90.18 96 LYS G O 1
ATOM 11993 N N . ARG G 1 98 ? 178.158 82.286 261.877 1.00 82.30 97 ARG G N 1
ATOM 11994 C CA . ARG G 1 98 ? 177.974 81.503 260.676 1.00 79.48 97 ARG G CA 1
ATOM 11995 C C . ARG G 1 98 ? 177.334 82.294 259.556 1.00 86.13 97 ARG G C 1
ATOM 11996 O O . ARG G 1 98 ? 177.812 82.213 258.428 1.00 88.45 97 ARG G O 1
ATOM 12004 N N . ASN G 1 99 ? 176.235 83.024 259.843 1.00 80.91 98 ASN G N 1
ATOM 12005 C CA . ASN G 1 99 ? 175.438 83.613 258.791 1.00 79.33 98 ASN G CA 1
ATOM 12006 C C . ASN G 1 99 ? 175.555 85.107 258.624 1.00 81.10 98 ASN G C 1
ATOM 12007 O O . ASN G 1 99 ? 174.910 85.630 257.717 1.00 80.32 98 ASN G O 1
ATOM 12012 N N . GLN G 1 100 ? 176.466 85.770 259.346 1.00 77.77 99 GLN G N 1
ATOM 12013 C CA . GLN G 1 100 ? 176.633 87.221 259.187 1.00 78.59 99 GLN G CA 1
ATOM 12014 C C . GLN G 1 100 ? 177.036 87.585 257.759 1.00 87.33 99 GLN G C 1
ATOM 12015 O O . GLN G 1 100 ? 176.478 88.517 257.153 1.00 86.36 99 GLN G O 1
ATOM 12021 N N . ARG G 1 101 ? 177.986 86.804 257.225 1.00 86.49 100 ARG G N 1
ATOM 12022 C CA . ARG G 1 101 ? 178.505 86.884 255.862 1.00 86.32 100 ARG G CA 1
ATOM 12023 C C . ARG G 1 101 ? 177.389 87.149 254.849 1.00 89.31 100 ARG G C 1
ATOM 12024 O O . ARG G 1 101 ? 177.588 87.905 253.901 1.00 89.59 100 ARG G O 1
ATOM 12032 N N . PHE G 1 102 ? 176.225 86.511 255.051 1.00 84.46 101 PHE G N 1
ATOM 12033 C CA . PHE G 1 102 ? 175.092 86.577 254.146 1.00 84.17 101 PHE G CA 1
ATOM 12034 C C . PHE G 1 102 ? 174.127 87.728 254.382 1.00 87.27 101 PHE G C 1
ATOM 12035 O O . PHE G 1 102 ? 173.853 88.465 253.432 1.00 86.55 101 PHE G O 1
ATOM 12043 N N . TYR G 1 103 ? 173.582 87.880 255.613 1.00 82.23 102 TYR G N 1
ATOM 12044 C CA . TYR G 1 103 ? 172.634 88.963 255.878 1.00 80.43 102 TYR G CA 1
ATOM 12045 C C . TYR G 1 103 ? 173.253 90.342 255.766 1.00 84.80 102 TYR G C 1
ATOM 12046 O O . TYR G 1 103 ? 172.530 91.273 255.425 1.00 83.54 102 TYR G O 1
ATOM 12055 N N . LYS G 1 104 ? 174.594 90.477 255.990 1.00 82.49 103 LYS G N 1
ATOM 12056 C CA . LYS G 1 104 ? 175.286 91.766 255.871 1.00 82.36 103 LYS G CA 1
ATOM 12057 C C . LYS G 1 104 ? 175.175 92.349 254.460 1.00 88.95 103 LYS G C 1
ATOM 12058 O O . LYS G 1 104 ? 175.280 93.567 254.286 1.00 88.82 103 LYS G O 1
ATOM 12064 N N . GLN G 1 105 ? 174.886 91.469 253.469 1.00 87.37 104 GLN G N 1
ATOM 12065 C CA . GLN G 1 105 ? 174.698 91.808 252.051 1.00 87.86 104 GLN G CA 1
ATOM 12066 C C . GLN G 1 105 ? 173.309 92.412 251.736 1.00 90.05 104 GLN G C 1
ATOM 12067 O O . GLN G 1 105 ? 173.048 92.788 250.587 1.00 88.39 104 GLN G O 1
ATOM 12073 N N . LEU G 1 106 ? 172.440 92.542 252.753 1.00 86.74 105 LEU G N 1
ATOM 12074 C CA . LEU G 1 106 ? 171.135 93.176 252.573 1.00 86.62 105 LEU G CA 1
ATOM 12075 C C . LEU G 1 106 ? 171.326 94.674 252.351 1.00 93.50 105 LEU G C 1
ATOM 12076 O O . LEU G 1 106 ? 172.015 95.347 253.134 1.00 93.92 105 LEU G O 1
ATOM 12081 N N . THR G 1 107 ? 170.753 95.172 251.249 1.00 91.11 106 THR G N 1
ATOM 12082 C CA . THR G 1 107 ? 170.776 96.577 250.831 1.00 91.68 106 THR G CA 1
ATOM 12083 C C . THR G 1 107 ? 169.564 97.316 251.395 1.00 94.34 106 THR G C 1
ATOM 12084 O O . THR G 1 107 ? 169.640 98.516 251.651 1.00 93.80 106 THR G O 1
ATOM 12088 N N . ILE G 1 108 ? 168.456 96.595 251.588 1.00 90.87 107 ILE G N 1
ATOM 12089 C CA . ILE G 1 108 ? 167.227 97.141 252.161 1.00 91.24 107 ILE G CA 1
ATOM 12090 C C . ILE G 1 108 ? 167.417 97.369 253.676 1.00 98.09 107 ILE G C 1
ATOM 12091 O O . ILE G 1 108 ? 168.318 96.766 254.268 1.00 96.97 107 ILE G O 1
ATOM 12096 N N . PRO G 1 109 ? 166.617 98.248 254.328 1.00 97.43 108 PRO G N 1
ATOM 12097 C CA . PRO G 1 109 ? 166.797 98.447 255.773 1.00 96.86 108 PRO G CA 1
ATOM 12098 C C . PRO G 1 109 ? 166.487 97.167 256.540 1.00 97.41 108 PRO G C 1
ATOM 12099 O O . PRO G 1 109 ? 165.423 96.566 256.353 1.00 97.41 108 PRO G O 1
ATOM 12103 N N . PHE G 1 110 ? 167.443 96.724 257.361 1.00 91.44 109 PHE G N 1
ATOM 12104 C CA . PHE G 1 110 ? 167.239 95.516 258.139 1.00 90.33 109 PHE G CA 1
ATOM 12105 C C . PHE G 1 110 ? 167.643 95.660 259.615 1.00 92.94 109 PHE G C 1
ATOM 12106 O O . PHE G 1 110 ? 168.414 96.551 259.972 1.00 92.51 109 PHE G O 1
ATOM 12114 N N . GLU G 1 111 ? 167.112 94.756 260.451 1.00 87.75 110 GLU G N 1
ATOM 12115 C CA . GLU G 1 111 ? 167.270 94.716 261.896 1.00 86.22 110 GLU G CA 1
ATOM 12116 C C . GLU G 1 111 ? 167.445 93.258 262.309 1.00 86.86 110 GLU G C 1
ATOM 12117 O O . GLU G 1 111 ? 166.747 92.376 261.806 1.00 85.48 110 GLU G O 1
ATOM 12123 N N . ILE G 1 112 ? 168.375 93.001 263.222 1.00 81.37 111 ILE G N 1
ATOM 12124 C CA . ILE G 1 112 ? 168.593 91.650 263.732 1.00 79.53 111 ILE G CA 1
ATOM 12125 C C . ILE G 1 112 ? 168.140 91.639 265.185 1.00 83.06 111 ILE G C 1
ATOM 12126 O O . ILE G 1 112 ? 168.679 92.367 266.010 1.00 83.37 111 ILE G O 1
ATOM 12131 N N . MET G 1 113 ? 167.122 90.854 265.483 1.00 79.05 112 MET G N 1
ATOM 12132 C CA . MET G 1 113 ? 166.592 90.709 266.829 1.00 78.07 112 MET G CA 1
ATOM 12133 C C . MET G 1 113 ? 166.865 89.299 267.330 1.00 82.03 112 MET G C 1
ATOM 12134 O O . MET G 1 113 ? 167.237 88.413 266.553 1.00 80.73 112 MET G O 1
ATOM 12139 N N . ARG G 1 114 ? 166.705 89.095 268.644 1.00 79.27 113 ARG G N 1
ATOM 12140 C CA . ARG G 1 114 ? 166.948 87.812 269.295 1.00 78.75 113 ARG G CA 1
ATOM 12141 C C . ARG G 1 114 ? 165.767 87.474 270.156 1.00 84.14 113 ARG G C 1
ATOM 12142 O O . ARG G 1 114 ? 165.044 88.380 270.567 1.00 83.53 113 ARG G O 1
ATOM 12150 N N . TRP G 1 115 ? 165.543 86.172 270.408 1.00 82.85 114 TRP G N 1
ATOM 12151 C CA . TRP G 1 115 ? 164.368 85.691 271.140 1.00 83.44 114 TRP G CA 1
ATOM 12152 C C . TRP G 1 115 ? 164.042 86.455 272.431 1.00 87.28 114 TRP G C 1
ATOM 12153 O O . TRP G 1 115 ? 162.898 86.853 272.624 1.00 85.15 114 TRP G O 1
ATOM 12164 N N . ASP G 1 116 ? 165.051 86.677 273.288 1.00 86.81 115 ASP G N 1
ATOM 12165 C CA . ASP G 1 116 ? 164.922 87.387 274.568 1.00 87.53 115 ASP G CA 1
ATOM 12166 C C . ASP G 1 116 ? 164.316 88.792 274.436 1.00 89.16 115 ASP G C 1
ATOM 12167 O O . ASP G 1 116 ? 163.594 89.209 275.333 1.00 90.12 115 ASP G O 1
ATOM 12172 N N . ASP G 1 117 ? 164.544 89.481 273.299 1.00 82.06 116 ASP G N 1
ATOM 12173 C CA . ASP G 1 117 ? 163.993 90.809 273.027 1.00 80.90 116 ASP G CA 1
ATOM 12174 C C . ASP G 1 117 ? 162.460 90.785 273.092 1.00 84.68 116 ASP G C 1
ATOM 12175 O O . ASP G 1 117 ? 161.837 91.795 273.405 1.00 83.77 116 ASP G O 1
ATOM 12180 N N . TRP G 1 118 ? 161.863 89.629 272.789 1.00 82.93 117 TRP G N 1
ATOM 12181 C CA . TRP G 1 118 ? 160.415 89.446 272.772 1.00 83.40 117 TRP G CA 1
ATOM 12182 C C . TRP G 1 118 ? 159.917 88.804 274.057 1.00 90.38 117 TRP G C 1
ATOM 12183 O O . TRP G 1 118 ? 158.892 89.239 274.584 1.00 91.28 117 TRP G O 1
ATOM 12194 N N . TYR G 1 119 ? 160.638 87.787 274.573 1.00 86.98 118 TYR G N 1
ATOM 12195 C CA . TYR G 1 119 ? 160.264 87.084 275.806 1.00 87.13 118 TYR G CA 1
ATOM 12196 C C . TYR G 1 119 ? 160.226 88.004 277.033 1.00 92.23 118 TYR G C 1
ATOM 12197 O O . TYR G 1 119 ? 159.375 87.850 277.922 1.00 90.25 118 TYR G O 1
ATOM 12206 N N . ASN G 1 120 ? 161.155 88.970 277.054 1.00 91.00 119 ASN G N 1
ATOM 12207 C CA . ASN G 1 120 ? 161.297 89.953 278.117 1.00 91.45 119 ASN G CA 1
ATOM 12208 C C . ASN G 1 120 ? 160.376 91.164 277.928 1.00 100.15 119 ASN G C 1
ATOM 12209 O O . ASN G 1 120 ? 160.398 92.072 278.755 1.00 101.13 119 ASN G O 1
ATOM 12214 N N . SER G 1 121 ? 159.521 91.156 276.878 1.00 99.19 120 SER G N 1
ATOM 12215 C CA . SER G 1 121 ? 158.561 92.237 276.619 1.00 99.55 120 SER G CA 1
ATOM 12216 C C . SER G 1 121 ? 157.593 92.347 277.796 1.00 105.18 120 SER G C 1
ATOM 12217 O O . SER G 1 121 ? 157.218 91.317 278.385 1.00 105.38 120 SER G O 1
ATOM 12220 N N . PRO G 1 122 ? 157.197 93.590 278.166 1.00 102.01 121 PRO G N 1
ATOM 12221 C CA . PRO G 1 122 ? 156.238 93.756 279.279 1.00 101.75 121 PRO G CA 1
ATOM 12222 C C . PRO G 1 122 ? 154.920 93.020 279.020 1.00 103.91 121 PRO G C 1
ATOM 12223 O O . PRO G 1 122 ? 154.287 92.485 279.947 1.00 102.92 121 PRO G O 1
ATOM 12227 N N . ASN G 1 123 ? 154.550 92.946 277.724 1.00 98.94 122 ASN G N 1
ATOM 12228 C CA . ASN G 1 123 ? 153.327 92.312 277.255 1.00 97.76 122 ASN G CA 1
ATOM 12229 C C . ASN G 1 123 ? 153.393 90.787 277.142 1.00 97.69 122 ASN G C 1
ATOM 12230 O O . ASN G 1 123 ? 152.352 90.170 276.878 1.00 96.11 122 ASN G O 1
ATOM 12235 N N . TYR G 1 124 ? 154.579 90.177 277.363 1.00 92.37 123 TYR G N 1
ATOM 12236 C CA . TYR G 1 124 ? 154.702 88.735 277.237 1.00 92.45 123 TYR G CA 1
ATOM 12237 C C . TYR G 1 124 ? 153.747 87.963 278.130 1.00 100.87 123 TYR G C 1
ATOM 12238 O O . TYR G 1 124 ? 153.052 87.079 277.635 1.00 101.29 123 TYR G O 1
ATOM 12247 N N . ILE G 1 125 ? 153.749 88.251 279.438 1.00 100.38 124 ILE G N 1
ATOM 12248 C CA . ILE G 1 125 ? 152.959 87.502 280.423 1.00 100.36 124 ILE G CA 1
ATOM 12249 C C . ILE G 1 125 ? 151.484 87.466 280.037 1.00 104.26 124 ILE G C 1
ATOM 12250 O O . ILE G 1 125 ? 150.938 86.368 279.960 1.00 104.26 124 ILE G O 1
ATOM 12255 N N . ASN G 1 126 ? 150.874 88.623 279.720 1.00 100.79 125 ASN G N 1
ATOM 12256 C CA . ASN G 1 126 ? 149.459 88.701 279.317 1.00 100.84 125 ASN G CA 1
ATOM 12257 C C . ASN G 1 126 ? 149.167 87.815 278.109 1.00 104.32 125 ASN G C 1
ATOM 12258 O O . ASN G 1 126 ? 148.204 87.032 278.139 1.00 101.82 125 ASN G O 1
ATOM 12263 N N . SER G 1 127 ? 150.040 87.912 277.070 1.00 102.24 126 SER G N 1
ATOM 12264 C CA . SER G 1 127 ? 149.950 87.121 275.847 1.00 102.55 126 SER G CA 1
ATOM 12265 C C . SER G 1 127 ? 150.097 85.628 276.153 1.00 107.19 126 SER G C 1
ATOM 12266 O O . SER G 1 127 ? 149.393 84.817 275.551 1.00 107.21 126 SER G O 1
ATOM 12269 N N . HIS G 1 128 ? 150.998 85.276 277.093 1.00 103.23 127 HIS G N 1
ATOM 12270 C CA . HIS G 1 128 ? 151.231 83.911 277.542 1.00 102.80 127 HIS G CA 1
ATOM 12271 C C . HIS G 1 128 ? 149.972 83.351 278.158 1.00 106.50 127 HIS G C 1
ATOM 12272 O O . HIS G 1 128 ? 149.658 82.181 277.938 1.00 106.43 127 HIS G O 1
ATOM 12279 N N . LEU G 1 129 ? 149.255 84.186 278.930 1.00 103.01 128 LEU G N 1
ATOM 12280 C CA . LEU G 1 129 ? 148.004 83.803 279.582 1.00 102.77 128 LEU G CA 1
ATOM 12281 C C . LEU G 1 129 ? 146.915 83.588 278.530 1.00 103.94 128 LEU G C 1
ATOM 12282 O O . LEU G 1 129 ? 146.172 82.608 278.622 1.00 102.24 128 LEU G O 1
ATOM 12287 N N . ARG G 1 130 ? 146.870 84.472 277.503 1.00 99.85 129 ARG G N 1
ATOM 12288 C CA . ARG G 1 130 ? 145.930 84.389 276.376 1.00 99.46 129 ARG G CA 1
ATOM 12289 C C . ARG G 1 130 ? 146.107 83.054 275.616 1.00 105.08 129 ARG G C 1
ATOM 12290 O O . ARG G 1 130 ? 145.120 82.378 275.302 1.00 105.54 129 ARG G O 1
ATOM 12298 N N . VAL G 1 131 ? 147.376 82.678 275.365 1.00 101.57 130 VAL G N 1
ATOM 12299 C CA . VAL G 1 131 ? 147.789 81.436 274.694 1.00 101.47 130 VAL G CA 1
ATOM 12300 C C . VAL G 1 131 ? 147.442 80.206 275.586 1.00 108.37 130 VAL G C 1
ATOM 12301 O O . VAL G 1 131 ? 146.957 79.178 275.091 1.00 108.29 130 VAL G O 1
ATOM 12305 N N . GLN G 1 132 ? 147.644 80.345 276.899 1.00 106.56 131 GLN G N 1
ATOM 12306 C CA . GLN G 1 132 ? 147.350 79.307 277.878 1.00 107.16 131 GLN G CA 1
ATOM 12307 C C . GLN G 1 132 ? 145.838 79.065 277.952 1.00 113.53 131 GLN G C 1
ATOM 12308 O O . GLN G 1 132 ? 145.413 77.905 277.961 1.00 112.12 131 GLN G O 1
ATOM 12314 N N . LYS G 1 133 ? 145.033 80.171 277.918 1.00 113.11 132 LYS G N 1
ATOM 12315 C CA . LYS G 1 133 ? 143.558 80.174 277.952 1.00 114.06 132 LYS G CA 1
ATOM 12316 C C . LYS G 1 133 ? 142.998 79.445 276.732 1.00 121.53 132 LYS G C 1
ATOM 12317 O O . LYS G 1 133 ? 142.195 78.520 276.899 1.00 120.87 132 LYS G O 1
ATOM 12323 N N . GLU G 1 134 ? 143.436 79.849 275.512 1.00 120.03 133 GLU G N 1
ATOM 12324 C CA . GLU G 1 134 ? 143.001 79.234 274.263 1.00 120.48 133 GLU G CA 1
ATOM 12325 C C . GLU G 1 134 ? 143.316 77.741 274.207 1.00 126.95 133 GLU G C 1
ATOM 12326 O O . GLU G 1 134 ? 142.508 76.983 273.677 1.00 127.20 133 GLU G O 1
ATOM 12332 N N . TYR G 1 135 ? 144.450 77.309 274.800 1.00 124.97 134 TYR G N 1
ATOM 12333 C CA . TYR G 1 135 ? 144.830 75.897 274.858 1.00 125.81 134 TYR G CA 1
ATOM 12334 C C . TYR G 1 135 ? 143.805 75.128 275.695 1.00 131.59 134 TYR G C 1
ATOM 12335 O O . TYR G 1 135 ? 143.401 74.024 275.318 1.00 131.08 134 TYR G O 1
ATOM 12344 N N . ASP G 1 136 ? 143.387 75.726 276.824 1.00 129.74 135 ASP G N 1
ATOM 12345 C CA . ASP G 1 136 ? 142.430 75.127 277.750 1.00 130.42 135 ASP G CA 1
ATOM 12346 C C . ASP G 1 136 ? 140.995 75.116 277.188 1.00 135.10 135 ASP G C 1
ATOM 12347 O O . ASP G 1 136 ? 140.378 74.044 277.128 1.00 135.33 135 ASP G O 1
ATOM 12352 N N . THR G 1 137 ? 140.492 76.293 276.736 1.00 130.72 136 THR G N 1
ATOM 12353 C CA . THR G 1 137 ? 139.136 76.466 276.188 1.00 129.72 136 THR G CA 1
ATOM 12354 C C . THR G 1 137 ? 138.963 75.788 274.797 1.00 132.94 136 THR G C 1
ATOM 12355 O O . THR G 1 137 ? 138.272 74.772 274.710 1.00 131.89 136 THR G O 1
ATOM 12359 N N . ASN G 1 138 ? 139.600 76.339 273.735 1.00 129.94 137 ASN G N 1
ATOM 12360 C CA . ASN G 1 138 ? 139.538 75.879 272.338 1.00 129.72 137 ASN G CA 1
ATOM 12361 C C . ASN G 1 138 ? 140.277 74.544 272.098 1.00 134.64 137 ASN G C 1
ATOM 12362 O O . ASN G 1 138 ? 141.514 74.507 272.110 1.00 134.67 137 ASN G O 1
ATOM 12367 N N . LYS G 1 139 ? 139.509 73.464 271.837 1.00 131.23 138 LYS G N 1
ATOM 12368 C CA . LYS G 1 139 ? 140.044 72.117 271.598 1.00 131.21 138 LYS G CA 1
ATOM 12369 C C . LYS G 1 139 ? 140.736 71.979 270.234 1.00 136.21 138 LYS G C 1
ATOM 12370 O O . LYS G 1 139 ? 141.676 71.191 270.125 1.00 135.88 138 LYS G O 1
ATOM 12376 N N . ALA G 1 140 ? 140.295 72.744 269.206 1.00 133.30 139 ALA G N 1
ATOM 12377 C CA . ALA G 1 140 ? 140.922 72.711 267.878 1.00 133.18 139 ALA G CA 1
ATOM 12378 C C . ALA G 1 140 ? 142.387 73.143 268.012 1.00 137.08 139 ALA G C 1
ATOM 12379 O O . ALA G 1 140 ? 143.288 72.456 267.520 1.00 136.42 139 ALA G O 1
ATOM 12381 N N . PHE G 1 141 ? 142.605 74.240 268.765 1.00 133.48 140 PHE G N 1
ATOM 12382 C CA . PHE G 1 141 ? 143.903 74.825 269.068 1.00 133.13 140 PHE G CA 1
ATOM 12383 C C . PHE G 1 141 ? 144.749 73.847 269.874 1.00 138.22 140 PHE G C 1
ATOM 12384 O O . PHE G 1 141 ? 145.928 73.655 269.574 1.00 136.81 140 PHE G O 1
ATOM 12392 N N . GLN G 1 142 ? 144.121 73.197 270.865 1.00 137.12 141 GLN G N 1
ATOM 12393 C CA . GLN G 1 142 ? 144.740 72.194 271.734 1.00 138.08 141 GLN G CA 1
ATOM 12394 C C . GLN G 1 142 ? 145.253 71.014 270.898 1.00 144.06 141 GLN G C 1
ATOM 12395 O O . GLN G 1 142 ? 146.394 70.586 271.082 1.00 143.54 141 GLN G O 1
ATOM 12401 N N . ASN G 1 143 ? 144.420 70.533 269.948 1.00 141.81 142 ASN G N 1
ATOM 12402 C CA . ASN G 1 143 ? 144.742 69.413 269.064 1.00 141.85 142 ASN G CA 1
ATOM 12403 C C . ASN G 1 143 ? 145.915 69.737 268.146 1.00 144.66 142 ASN G C 1
ATOM 12404 O O . ASN G 1 143 ? 146.794 68.888 267.960 1.00 144.29 142 ASN G O 1
ATOM 12409 N N . ALA G 1 144 ? 145.946 70.984 267.616 1.00 139.61 143 ALA G N 1
ATOM 12410 C CA . ALA G 1 144 ? 147.006 71.489 266.743 1.00 138.40 143 ALA G CA 1
ATOM 12411 C C . ALA G 1 144 ? 148.342 71.471 267.467 1.00 139.82 143 ALA G C 1
ATOM 12412 O O . ALA G 1 144 ? 149.319 70.972 266.914 1.00 139.36 143 ALA G O 1
ATOM 12414 N N . ILE G 1 145 ? 148.367 71.966 268.723 1.00 134.78 144 ILE G N 1
ATOM 12415 C CA . ILE G 1 145 ? 149.558 71.984 269.568 1.00 134.24 144 ILE G CA 1
ATOM 12416 C C . ILE G 1 145 ? 150.036 70.552 269.831 1.00 139.65 144 ILE G C 1
ATOM 12417 O O . ILE G 1 145 ? 151.219 70.270 269.648 1.00 139.69 144 ILE G O 1
ATOM 12422 N N . HIS G 1 146 ? 149.108 69.643 270.192 1.00 136.80 145 HIS G N 1
ATOM 12423 C CA . HIS G 1 146 ? 149.411 68.229 270.437 1.00 136.62 145 HIS G CA 1
ATOM 12424 C C . HIS G 1 146 ? 149.976 67.527 269.208 1.00 138.29 145 HIS G C 1
ATOM 12425 O O . HIS G 1 146 ? 150.947 66.778 269.338 1.00 137.29 145 HIS G O 1
ATOM 12432 N N . ALA G 1 147 ? 149.381 67.775 268.019 1.00 133.69 146 ALA G N 1
ATOM 12433 C CA . ALA G 1 147 ? 149.838 67.212 266.752 1.00 133.11 146 ALA G CA 1
ATOM 12434 C C . ALA G 1 147 ? 151.277 67.670 266.487 1.00 136.25 146 ALA G C 1
ATOM 12435 O O . ALA G 1 147 ? 152.139 66.835 266.218 1.00 135.51 146 ALA G O 1
ATOM 12437 N N . ASN G 1 148 ? 151.540 68.988 266.671 1.00 132.76 147 ASN G N 1
ATOM 12438 C CA . ASN G 1 148 ? 152.841 69.668 266.531 1.00 132.36 147 ASN G CA 1
ATOM 12439 C C . ASN G 1 148 ? 153.887 69.036 267.467 1.00 137.61 147 ASN G C 1
ATOM 12440 O O . ASN G 1 148 ? 155.050 68.899 267.083 1.00 136.56 147 ASN G O 1
ATOM 12445 N N . ILE G 1 149 ? 153.460 68.640 268.686 1.00 136.14 148 ILE G N 1
ATOM 12446 C CA . ILE G 1 149 ? 154.311 67.991 269.682 1.00 136.62 148 ILE G CA 1
ATOM 12447 C C . ILE G 1 149 ? 154.783 66.646 269.128 1.00 142.30 148 ILE G C 1
ATOM 12448 O O . ILE G 1 149 ? 155.981 66.365 269.156 1.00 141.18 148 ILE G O 1
ATOM 12453 N N . ASP G 1 150 ? 153.841 65.855 268.573 1.00 141.48 149 ASP G N 1
ATOM 12454 C CA . ASP G 1 150 ? 154.115 64.547 267.986 1.00 142.66 149 ASP G CA 1
ATOM 12455 C C . ASP G 1 150 ? 155.087 64.635 266.800 1.00 146.55 149 ASP G C 1
ATOM 12456 O O . ASP G 1 150 ? 156.066 63.881 266.770 1.00 146.47 149 ASP G O 1
ATOM 12461 N N . ASP G 1 151 ? 154.827 65.564 265.845 1.00 142.11 150 ASP G N 1
ATOM 12462 C CA . ASP G 1 151 ? 155.658 65.759 264.650 1.00 141.55 150 ASP G CA 1
ATOM 12463 C C . ASP G 1 151 ? 157.108 66.086 265.028 1.00 144.62 150 ASP G C 1
ATOM 12464 O O . ASP G 1 151 ? 158.038 65.530 264.429 1.00 143.99 150 ASP G O 1
ATOM 12469 N N . PHE G 1 152 ? 157.287 66.964 266.045 1.00 140.52 151 PHE G N 1
ATOM 12470 C CA . PHE G 1 152 ? 158.584 67.410 266.539 1.00 140.07 151 PHE G CA 1
ATOM 12471 C C . PHE G 1 152 ? 159.400 66.317 267.242 1.00 143.15 151 PHE G C 1
ATOM 12472 O O . PHE G 1 152 ? 160.583 66.143 266.926 1.00 142.29 151 PHE G O 1
ATOM 12480 N N . LEU G 1 153 ? 158.794 65.647 268.245 1.00 139.16 152 LEU G N 1
ATOM 12481 C CA . LEU G 1 153 ? 159.476 64.647 269.072 1.00 138.50 152 LEU G CA 1
ATOM 12482 C C . LEU G 1 153 ? 159.940 63.427 268.287 1.00 140.85 152 LEU G C 1
ATOM 12483 O O . LEU G 1 153 ? 161.067 62.962 268.504 1.00 139.76 152 LEU G O 1
ATOM 12488 N N . THR G 1 154 ? 159.094 62.947 267.342 1.00 136.87 153 THR G N 1
ATOM 12489 C CA . THR G 1 154 ? 159.394 61.821 266.441 1.00 136.24 153 THR G CA 1
ATOM 12490 C C . THR G 1 154 ? 160.723 62.096 265.714 1.00 138.91 153 THR G C 1
ATOM 12491 O O . THR G 1 154 ? 161.630 61.254 265.742 1.00 137.54 153 THR G O 1
ATOM 12495 N N . ARG G 1 155 ? 160.851 63.327 265.158 1.00 135.61 154 ARG G N 1
ATOM 12496 C CA . ARG G 1 155 ? 162.041 63.805 264.451 1.00 135.26 154 ARG G CA 1
ATOM 12497 C C . ARG G 1 155 ? 163.249 64.002 265.369 1.00 139.34 154 ARG G C 1
ATOM 12498 O O . ARG G 1 155 ? 164.272 63.352 265.154 1.00 138.06 154 ARG G O 1
ATOM 12506 N N . TYR G 1 156 ? 163.129 64.909 266.368 1.00 137.35 155 TYR G N 1
ATOM 12507 C CA . TYR G 1 156 ? 164.185 65.342 267.288 1.00 138.08 155 TYR G CA 1
ATOM 12508 C C . TYR G 1 156 ? 165.096 64.211 267.819 1.00 143.23 155 TYR G C 1
ATOM 12509 O O . TYR G 1 156 ? 166.319 64.365 267.767 1.00 142.95 155 TYR G O 1
ATOM 12518 N N . LEU G 1 157 ? 164.519 63.103 268.325 1.00 140.50 156 LEU G N 1
ATOM 12519 C CA . LEU G 1 157 ? 165.288 61.985 268.912 1.00 140.31 156 LEU G CA 1
ATOM 12520 C C . LEU G 1 157 ? 165.823 60.966 267.860 1.00 143.83 156 LEU G C 1
ATOM 12521 O O . LEU G 1 157 ? 167.049 60.828 267.694 1.00 142.07 156 LEU G O 1
ATOM 12526 N N . SER G 1 158 ? 164.874 60.266 267.167 1.00 140.81 157 SER G N 1
ATOM 12527 C CA . SER G 1 158 ? 165.059 59.252 266.118 1.00 162.74 157 SER G CA 1
ATOM 12528 C C . SER G 1 158 ? 166.180 58.242 266.371 1.00 192.48 157 SER G C 1
ATOM 12529 O O . SER G 1 158 ? 166.081 57.091 265.945 1.00 150.06 157 SER G O 1
ATOM 12532 N N . ALA G 1 163 ? 164.060 54.489 273.149 1.00 135.86 162 ALA G N 1
ATOM 12533 C CA . ALA G 1 163 ? 163.257 54.546 274.374 1.00 136.09 162 ALA G CA 1
ATOM 12534 C C . ALA G 1 163 ? 164.046 55.004 275.631 1.00 142.06 162 ALA G C 1
ATOM 12535 O O . ALA G 1 163 ? 163.559 54.843 276.757 1.00 141.99 162 ALA G O 1
ATOM 12537 N N . ASP G 1 164 ? 165.231 55.647 275.421 1.00 139.37 163 ASP G N 1
ATOM 12538 C CA . ASP G 1 164 ? 166.120 56.264 276.440 1.00 139.25 163 ASP G CA 1
ATOM 12539 C C . ASP G 1 164 ? 165.483 57.637 276.848 1.00 145.57 163 ASP G C 1
ATOM 12540 O O . ASP G 1 164 ? 166.126 58.542 277.427 1.00 144.32 163 ASP G O 1
ATOM 12545 N N . VAL G 1 165 ? 164.168 57.721 276.523 1.00 144.34 164 VAL G N 1
ATOM 12546 C CA . VAL G 1 165 ? 163.208 58.818 276.606 1.00 144.70 164 VAL G CA 1
ATOM 12547 C C . VAL G 1 165 ? 162.411 58.833 277.918 1.00 150.25 164 VAL G C 1
ATOM 12548 O O . VAL G 1 165 ? 161.841 57.815 278.338 1.00 149.85 164 VAL G O 1
ATOM 12552 N N . ASP G 1 166 ? 162.345 60.031 278.522 1.00 147.45 165 ASP G N 1
ATOM 12553 C CA . ASP G 1 166 ? 161.530 60.368 279.676 1.00 147.24 165 ASP G CA 1
ATOM 12554 C C . ASP G 1 166 ? 160.327 61.033 278.985 1.00 151.64 165 ASP G C 1
ATOM 12555 O O . ASP G 1 166 ? 160.218 62.261 278.982 1.00 151.17 165 ASP G O 1
ATOM 12560 N N . HIS G 1 167 ? 159.475 60.211 278.316 1.00 148.59 166 HIS G N 1
ATOM 12561 C CA . HIS G 1 167 ? 158.305 60.620 277.525 1.00 148.89 166 HIS G CA 1
ATOM 12562 C C . HIS G 1 167 ? 157.387 61.630 278.213 1.00 152.35 166 HIS G C 1
ATOM 12563 O O . HIS G 1 167 ? 156.609 62.308 277.540 1.00 151.74 166 HIS G O 1
ATOM 12570 N N . GLU G 1 168 ? 157.512 61.743 279.546 1.00 149.13 167 GLU G N 1
ATOM 12571 C CA . GLU G 1 168 ? 156.790 62.665 280.432 1.00 148.92 167 GLU G CA 1
ATOM 12572 C C . GLU G 1 168 ? 157.395 64.055 280.259 1.00 150.53 167 GLU G C 1
ATOM 12573 O O . GLU G 1 168 ? 156.676 65.007 279.938 1.00 149.78 167 GLU G O 1
ATOM 12579 N N . ARG G 1 169 ? 158.737 64.143 280.446 1.00 145.26 168 ARG G N 1
ATOM 12580 C CA . ARG G 1 169 ? 159.560 65.350 280.332 1.00 143.97 168 ARG G CA 1
ATOM 12581 C C . ARG G 1 169 ? 159.611 65.899 278.905 1.00 144.98 168 ARG G C 1
ATOM 12582 O O . ARG G 1 169 ? 159.557 67.119 278.729 1.00 145.14 168 ARG G O 1
ATOM 12590 N N . ALA G 1 170 ? 159.724 65.003 277.894 1.00 138.09 169 ALA G N 1
ATOM 12591 C CA . ALA G 1 170 ? 159.773 65.349 276.476 1.00 136.02 169 ALA G CA 1
ATOM 12592 C C . ALA G 1 170 ? 158.512 66.094 276.048 1.00 134.84 169 ALA G C 1
ATOM 12593 O O . ALA G 1 170 ? 158.630 67.152 275.442 1.00 133.84 169 ALA G O 1
ATOM 12595 N N . PHE G 1 171 ? 157.322 65.580 276.412 1.00 128.51 170 PHE G N 1
ATOM 12596 C CA . PHE G 1 171 ? 156.040 66.194 276.091 1.00 127.38 170 PHE G CA 1
ATOM 12597 C C . PHE G 1 171 ? 155.861 67.549 276.789 1.00 129.85 170 PHE G C 1
ATOM 12598 O O . PHE G 1 171 ? 155.385 68.497 276.158 1.00 128.66 170 PHE G O 1
ATOM 12606 N N . ARG G 1 172 ? 156.222 67.633 278.087 1.00 126.66 171 ARG G N 1
ATOM 12607 C CA . ARG G 1 172 ? 156.129 68.853 278.905 1.00 126.92 171 ARG G CA 1
ATOM 12608 C C . ARG G 1 172 ? 156.970 69.996 278.313 1.00 130.25 171 ARG G C 1
ATOM 12609 O O . ARG G 1 172 ? 156.431 71.069 278.043 1.00 130.08 171 ARG G O 1
ATOM 12617 N N . LEU G 1 173 ? 158.286 69.753 278.110 1.00 125.89 172 LEU G N 1
ATOM 12618 C CA . LEU G 1 173 ? 159.250 70.709 277.555 1.00 125.70 172 LEU G CA 1
ATOM 12619 C C . LEU G 1 173 ? 158.907 71.117 276.118 1.00 128.16 172 LEU G C 1
ATOM 12620 O O . LEU G 1 173 ? 159.266 72.213 275.687 1.00 128.02 172 LEU G O 1
ATOM 12625 N N . CYS G 1 174 ? 158.229 70.220 275.381 1.00 123.05 173 CYS G N 1
ATOM 12626 C CA . CYS G 1 174 ? 157.752 70.434 274.015 1.00 121.87 173 CYS G CA 1
ATOM 12627 C C . CYS G 1 174 ? 156.597 71.425 274.120 1.00 121.72 173 CYS G C 1
ATOM 12628 O O . CYS G 1 174 ? 156.584 72.437 273.412 1.00 120.52 173 CYS G O 1
ATOM 12631 N N . LEU G 1 175 ? 155.657 71.147 275.056 1.00 116.10 174 LEU G N 1
ATOM 12632 C CA . LEU G 1 175 ? 154.499 71.988 275.331 1.00 115.06 174 LEU G CA 1
ATOM 12633 C C . LEU G 1 175 ? 154.950 73.385 275.701 1.00 117.37 174 LEU G C 1
ATOM 12634 O O . LEU G 1 175 ? 154.464 74.345 275.113 1.00 116.54 174 LEU G O 1
ATOM 12639 N N . ASP G 1 176 ? 155.916 73.477 276.642 1.00 113.42 175 ASP G N 1
ATOM 12640 C CA . ASP G 1 176 ? 156.533 74.700 277.160 1.00 113.15 175 ASP G CA 1
ATOM 12641 C C . ASP G 1 176 ? 157.041 75.578 276.022 1.00 117.33 175 ASP G C 1
ATOM 12642 O O . ASP G 1 176 ? 156.735 76.775 275.957 1.00 116.87 175 ASP G O 1
ATOM 12647 N N . TYR G 1 177 ? 157.823 74.952 275.130 1.00 114.39 176 TYR G N 1
ATOM 12648 C CA . TYR G 1 177 ? 158.440 75.541 273.948 1.00 114.39 176 TYR G CA 1
ATOM 12649 C C . TYR G 1 177 ? 157.380 76.149 273.028 1.00 111.55 176 TYR G C 1
ATOM 12650 O O . TYR G 1 177 ? 157.491 77.312 272.636 1.00 110.49 176 TYR G O 1
ATOM 12659 N N . LEU G 1 178 ? 156.341 75.369 272.723 1.00 104.26 177 LEU G N 1
ATOM 12660 C CA . LEU G 1 178 ? 155.283 75.799 271.820 1.00 102.59 177 LEU G CA 1
ATOM 12661 C C . LEU G 1 178 ? 154.425 76.931 272.374 1.00 103.94 177 LEU G C 1
ATOM 12662 O O . LEU G 1 178 ? 154.048 77.804 271.595 1.00 102.49 177 LEU G O 1
ATOM 12667 N N . ILE G 1 179 ? 154.182 76.972 273.710 1.00 99.81 178 ILE G N 1
ATOM 12668 C CA . ILE G 1 179 ? 153.403 78.043 274.368 1.00 98.47 178 ILE G CA 1
ATOM 12669 C C . ILE G 1 179 ? 154.148 79.362 274.257 1.00 99.46 178 ILE G C 1
ATOM 12670 O O . ILE G 1 179 ? 153.552 80.381 273.915 1.00 97.95 178 ILE G O 1
ATOM 12675 N N . GLU G 1 180 ? 155.460 79.317 274.508 1.00 94.56 179 GLU G N 1
ATOM 12676 C CA . GLU G 1 180 ? 156.333 80.472 274.423 1.00 93.74 179 GLU G CA 1
ATOM 12677 C C . GLU G 1 180 ? 156.381 80.987 272.983 1.00 98.19 179 GLU G C 1
ATOM 12678 O O . GLU G 1 180 ? 156.226 82.203 272.768 1.00 97.61 179 GLU G O 1
ATOM 12684 N N . GLU G 1 181 ? 156.578 80.052 272.000 1.00 94.16 180 GLU G N 1
ATOM 12685 C CA . GLU G 1 181 ? 156.651 80.368 270.568 1.00 93.40 180 GLU G CA 1
ATOM 12686 C C . GLU G 1 181 ? 155.374 81.089 270.098 1.00 93.72 180 GLU G C 1
ATOM 12687 O O . GLU G 1 181 ? 155.458 82.132 269.437 1.00 90.51 180 GLU G O 1
ATOM 12693 N N . CYS G 1 182 ? 154.206 80.578 270.522 1.00 90.31 181 CYS G N 1
ATOM 12694 C CA . CYS G 1 182 ? 152.916 81.162 270.167 1.00 90.34 181 CYS G CA 1
ATOM 12695 C C . CYS G 1 182 ? 152.633 82.482 270.872 1.00 95.28 181 CYS G C 1
ATOM 12696 O O . CYS G 1 182 ? 152.073 83.382 270.241 1.00 95.05 181 CYS G O 1
ATOM 12699 N N . SER G 1 183 ? 153.035 82.612 272.160 1.00 92.05 182 SER G N 1
ATOM 12700 C CA . SER G 1 183 ? 152.863 83.846 272.940 1.00 91.41 182 SER G CA 1
ATOM 12701 C C . SER G 1 183 ? 153.728 84.979 272.387 1.00 94.49 182 SER G C 1
ATOM 12702 O O . SER G 1 183 ? 153.268 86.124 272.300 1.00 93.66 182 SER G O 1
ATOM 12705 N N . VAL G 1 184 ? 154.958 84.642 271.957 1.00 91.13 183 VAL G N 1
ATOM 12706 C CA . VAL G 1 184 ? 155.870 85.605 271.345 1.00 91.63 183 VAL G CA 1
ATOM 12707 C C . VAL G 1 184 ? 155.342 85.982 269.970 1.00 96.49 183 VAL G C 1
ATOM 12708 O O . VAL G 1 184 ? 155.409 87.161 269.611 1.00 95.34 183 VAL G O 1
ATOM 12712 N N . MET G 1 185 ? 154.769 84.992 269.225 1.00 93.99 184 MET G N 1
ATOM 12713 C CA . MET G 1 185 ? 154.190 85.235 267.907 1.00 93.91 184 MET G CA 1
ATOM 12714 C C . MET G 1 185 ? 153.116 86.311 267.963 1.00 95.03 184 MET G C 1
ATOM 12715 O O . MET G 1 185 ? 153.129 87.222 267.130 1.00 92.97 184 MET G O 1
ATOM 12720 N N . CYS G 1 186 ? 152.229 86.237 268.980 1.00 90.84 185 CYS G N 1
ATOM 12721 C CA . CYS G 1 186 ? 151.150 87.210 269.187 1.00 90.50 185 CYS G CA 1
ATOM 12722 C C . CYS G 1 186 ? 151.671 88.636 269.363 1.00 90.86 185 CYS G C 1
ATOM 12723 O O . CYS G 1 186 ? 151.038 89.588 268.898 1.00 89.37 185 CYS G O 1
ATOM 12726 N N . LEU G 1 187 ? 152.837 88.758 270.014 1.00 85.58 186 LEU G N 1
ATOM 12727 C CA . LEU G 1 187 ? 153.513 90.009 270.284 1.00 85.37 186 LEU G CA 1
ATOM 12728 C C . LEU G 1 187 ? 153.999 90.696 269.019 1.00 91.29 186 LEU G C 1
ATOM 12729 O O . LEU G 1 187 ? 154.122 91.919 269.018 1.00 90.09 186 LEU G O 1
ATOM 12734 N N . TRP G 1 188 ? 154.269 89.931 267.942 1.00 90.12 187 TRP G N 1
ATOM 12735 C CA . TRP G 1 188 ? 154.851 90.464 266.702 1.00 90.75 187 TRP G CA 1
ATOM 12736 C C . TRP G 1 188 ? 154.017 91.536 266.004 1.00 94.33 187 TRP G C 1
ATOM 12737 O O . TRP G 1 188 ? 154.599 92.400 265.336 1.00 92.54 187 TRP G O 1
ATOM 12748 N N . THR G 1 189 ? 152.679 91.528 266.222 1.00 92.44 188 THR G N 1
ATOM 12749 C CA . THR G 1 189 ? 151.734 92.521 265.680 1.00 92.51 188 THR G CA 1
ATOM 12750 C C . THR G 1 189 ? 152.120 93.941 266.134 1.00 95.01 188 THR G C 1
ATOM 12751 O O . THR G 1 189 ? 151.867 94.903 265.398 1.00 95.00 188 THR G O 1
ATOM 12755 N N . GLU G 1 190 ? 152.789 94.051 267.317 1.00 88.89 189 GLU G N 1
ATOM 12756 C CA . GLU G 1 190 ? 153.284 95.309 267.886 1.00 88.15 189 GLU G CA 1
ATOM 12757 C C . GLU G 1 190 ? 154.171 96.057 266.889 1.00 92.13 189 GLU G C 1
ATOM 12758 O O . GLU G 1 190 ? 154.105 97.291 266.828 1.00 91.34 189 GLU G O 1
ATOM 12764 N N . GLN G 1 191 ? 154.999 95.305 266.106 1.00 88.21 190 GLN G N 1
ATOM 12765 C CA . GLN G 1 191 ? 155.927 95.893 265.141 1.00 86.86 190 GLN G CA 1
ATOM 12766 C C . GLN G 1 191 ? 155.367 95.917 263.721 1.00 89.90 190 GLN G C 1
ATOM 12767 O O . GLN G 1 191 ? 156.075 96.273 262.772 1.00 88.40 190 GLN G O 1
ATOM 12773 N N . LYS G 1 192 ? 154.062 95.615 263.594 1.00 87.45 191 LYS G N 1
ATOM 12774 C CA . LYS G 1 192 ? 153.297 95.767 262.364 1.00 88.24 191 LYS G CA 1
ATOM 12775 C C . LYS G 1 192 ? 153.950 95.144 261.102 1.00 93.16 191 LYS G C 1
ATOM 12776 O O . LYS G 1 192 ? 153.949 95.757 260.023 1.00 93.79 191 LYS G O 1
ATOM 12782 N N . TYR G 1 193 ? 154.520 93.925 261.251 1.00 88.48 192 TYR G N 1
ATOM 12783 C CA . TYR G 1 193 ? 155.167 93.182 260.168 1.00 86.42 192 TYR G CA 1
ATOM 12784 C C . TYR G 1 193 ? 154.050 92.724 259.257 1.00 88.39 192 TYR G C 1
ATOM 12785 O O . TYR G 1 193 ? 153.114 92.064 259.733 1.00 88.03 192 TYR G O 1
ATOM 12794 N N . ASP G 1 194 ? 154.110 93.126 257.971 1.00 82.67 193 ASP G N 1
ATOM 12795 C CA . ASP G 1 194 ? 153.088 92.769 256.985 1.00 81.23 193 ASP G CA 1
ATOM 12796 C C . ASP G 1 194 ? 153.123 91.271 256.676 1.00 82.64 193 ASP G C 1
ATOM 12797 O O . ASP G 1 194 ? 152.083 90.605 256.714 1.00 79.33 193 ASP G O 1
ATOM 12802 N N . PHE G 1 195 ? 154.345 90.733 256.444 1.00 80.11 194 PHE G N 1
ATOM 12803 C CA . PHE G 1 195 ? 154.543 89.331 256.091 1.00 79.92 194 PHE G CA 1
ATOM 12804 C C . PHE G 1 195 ? 155.524 88.609 256.959 1.00 82.80 194 PHE G C 1
ATOM 12805 O O . PHE G 1 195 ? 156.527 89.197 257.362 1.00 81.39 194 PHE G O 1
ATOM 12813 N N . GLU G 1 196 ? 155.256 87.308 257.199 1.00 79.97 195 GLU G N 1
ATOM 12814 C CA . GLU G 1 196 ? 156.146 86.435 257.954 1.00 80.63 195 GLU G CA 1
ATOM 12815 C C . GLU G 1 196 ? 156.688 85.407 256.972 1.00 87.22 195 GLU G C 1
ATOM 12816 O O . GLU G 1 196 ? 155.940 84.528 256.514 1.00 87.46 195 GLU G O 1
ATOM 12822 N N . VAL G 1 197 ? 157.992 85.539 256.650 1.00 83.94 196 VAL G N 1
ATOM 12823 C CA . VAL G 1 197 ? 158.738 84.679 255.736 1.00 83.67 196 VAL G CA 1
ATOM 12824 C C . VAL G 1 197 ? 159.420 83.514 256.472 1.00 90.57 196 VAL G C 1
ATOM 12825 O O . VAL G 1 197 ? 160.413 83.695 257.197 1.00 89.62 196 VAL G O 1
ATOM 12829 N N . TYR G 1 198 ? 158.848 82.323 256.302 1.00 90.69 197 TYR G N 1
ATOM 12830 C CA . TYR G 1 198 ? 159.394 81.085 256.810 1.00 92.54 197 TYR G CA 1
ATOM 12831 C C . TYR G 1 198 ? 159.486 80.134 255.616 1.00 99.02 197 TYR G C 1
ATOM 12832 O O . TYR G 1 198 ? 158.451 79.906 254.986 1.00 99.05 197 TYR G O 1
ATOM 12841 N N . PRO G 1 199 ? 160.712 79.673 255.213 1.00 97.08 198 PRO G N 1
ATOM 12842 C CA . PRO G 1 199 ? 160.853 78.877 253.968 1.00 97.10 198 PRO G CA 1
ATOM 12843 C C . PRO G 1 199 ? 159.931 77.665 253.850 1.00 98.13 198 PRO G C 1
ATOM 12844 O O . PRO G 1 199 ? 159.123 77.605 252.911 1.00 96.22 198 PRO G O 1
ATOM 12848 N N . SER G 1 200 ? 160.008 76.735 254.817 1.00 94.12 199 SER G N 1
ATOM 12849 C CA . SER G 1 200 ? 159.091 75.602 254.856 1.00 94.70 199 SER G CA 1
ATOM 12850 C C . SER G 1 200 ? 157.797 76.179 255.427 1.00 100.93 199 SER G C 1
ATOM 12851 O O . SER G 1 200 ? 157.698 77.401 255.603 1.00 101.69 199 SER G O 1
ATOM 12854 N N . GLY G 1 201 ? 156.809 75.349 255.710 1.00 97.52 200 GLY G N 1
ATOM 12855 C CA . GLY G 1 201 ? 155.578 75.903 256.249 1.00 97.92 200 GLY G CA 1
ATOM 12856 C C . GLY G 1 201 ? 155.694 76.453 257.662 1.00 103.58 200 GLY G C 1
ATOM 12857 O O . GLY G 1 201 ? 156.743 76.363 258.317 1.00 102.83 200 GLY G O 1
ATOM 12858 N N . ARG G 1 202 ? 154.597 77.035 258.132 1.00 101.40 201 ARG G N 1
ATOM 12859 C CA . ARG G 1 202 ? 154.436 77.478 259.507 1.00 101.44 201 ARG G CA 1
ATOM 12860 C C . ARG G 1 202 ? 154.070 76.188 260.230 1.00 107.54 201 ARG G C 1
ATOM 12861 O O . ARG G 1 202 ? 153.266 75.419 259.697 1.00 107.63 201 ARG G O 1
ATOM 12869 N N . ASN G 1 203 ? 154.642 75.915 261.408 1.00 106.05 202 ASN G N 1
ATOM 12870 C CA . ASN G 1 203 ? 154.267 74.685 262.131 1.00 106.61 202 ASN G CA 1
ATOM 12871 C C . ASN G 1 203 ? 152.772 74.728 262.560 1.00 110.60 202 ASN G C 1
ATOM 12872 O O . ASN G 1 203 ? 152.166 75.811 262.546 1.00 111.67 202 ASN G O 1
ATOM 12877 N N . LYS G 1 204 ? 152.174 73.567 262.877 1.00 104.77 203 LYS G N 1
ATOM 12878 C CA . LYS G 1 204 ? 150.746 73.465 263.226 1.00 104.00 203 LYS G CA 1
ATOM 12879 C C . LYS G 1 204 ? 150.283 74.448 264.313 1.00 107.70 203 LYS G C 1
ATOM 12880 O O . LYS G 1 204 ? 149.260 75.115 264.114 1.00 106.68 203 LYS G O 1
ATOM 12886 N N . ALA G 1 205 ? 151.061 74.567 265.422 1.00 104.42 204 ALA G N 1
ATOM 12887 C CA . ALA G 1 205 ? 150.791 75.461 266.552 1.00 104.33 204 ALA G CA 1
ATOM 12888 C C . ALA G 1 205 ? 150.734 76.935 266.124 1.00 107.41 204 ALA G C 1
ATOM 12889 O O . ALA G 1 205 ? 149.761 77.619 266.449 1.00 106.98 204 ALA G O 1
ATOM 12891 N N . MET G 1 206 ? 151.745 77.405 265.365 1.00 103.25 205 MET G N 1
ATOM 12892 C CA . MET G 1 206 ? 151.804 78.786 264.897 1.00 103.47 205 MET G CA 1
ATOM 12893 C C . MET G 1 206 ? 150.730 79.117 263.894 1.00 110.97 205 MET G C 1
ATOM 12894 O O . MET G 1 206 ? 150.193 80.231 263.923 1.00 111.61 205 MET G O 1
ATOM 12899 N N . ALA G 1 207 ? 150.377 78.134 263.038 1.00 108.99 206 ALA G N 1
ATOM 12900 C CA . ALA G 1 207 ? 149.305 78.253 262.051 1.00 108.86 206 ALA G CA 1
ATOM 12901 C C . ALA G 1 207 ? 147.973 78.438 262.786 1.00 111.59 206 ALA G C 1
ATOM 12902 O O . ALA G 1 207 ? 147.200 79.338 262.439 1.00 110.34 206 ALA G O 1
ATOM 12904 N N . ALA G 1 208 ? 147.741 77.624 263.843 1.00 108.19 207 ALA G N 1
ATOM 12905 C CA . ALA G 1 208 ? 146.534 77.700 264.678 1.00 107.80 207 ALA G CA 1
ATOM 12906 C C . ALA G 1 208 ? 146.448 79.027 265.427 1.00 110.82 207 ALA G C 1
ATOM 12907 O O . ALA G 1 208 ? 145.368 79.610 265.482 1.00 110.38 207 ALA G O 1
ATOM 12909 N N . THR G 1 209 ? 147.589 79.525 265.956 1.00 106.94 208 THR G N 1
ATOM 12910 C CA . THR G 1 209 ? 147.665 80.804 266.674 1.00 106.79 208 THR G CA 1
ATOM 12911 C C . THR G 1 209 ? 147.296 81.956 265.748 1.00 111.72 208 THR G C 1
ATOM 12912 O O . THR G 1 209 ? 146.538 82.838 266.155 1.00 111.35 208 THR G O 1
ATOM 12916 N N . TYR G 1 210 ? 147.803 81.933 264.498 1.00 108.80 209 TYR G N 1
ATOM 12917 C CA . TYR G 1 210 ? 147.462 82.956 263.519 1.00 108.72 209 TYR G CA 1
ATOM 12918 C C . TYR G 1 210 ? 145.962 82.896 263.262 1.00 114.14 209 TYR G C 1
ATOM 12919 O O . TYR G 1 210 ? 145.288 83.920 263.392 1.00 113.72 209 TYR G O 1
ATOM 12928 N N . GLU G 1 211 ? 145.431 81.679 263.007 1.00 111.96 210 GLU G N 1
ATOM 12929 C CA . GLU G 1 211 ? 144.014 81.448 262.733 1.00 112.81 210 GLU G CA 1
ATOM 12930 C C . GLU G 1 211 ? 143.084 81.991 263.819 1.00 118.14 210 GLU G C 1
ATOM 12931 O O . GLU G 1 211 ? 142.216 82.795 263.493 1.00 117.80 210 GLU G O 1
ATOM 12937 N N . PHE G 1 212 ? 143.297 81.598 265.098 1.00 115.57 211 PHE G N 1
ATOM 12938 C CA . PHE G 1 212 ? 142.436 81.954 266.228 1.00 115.57 211 PHE G CA 1
ATOM 12939 C C . PHE G 1 212 ? 142.751 83.246 266.969 1.00 117.95 211 PHE G C 1
ATOM 12940 O O . PHE G 1 212 ? 141.812 83.876 267.463 1.00 118.26 211 PHE G O 1
ATOM 12948 N N . LEU G 1 213 ? 144.036 83.623 267.101 1.00 111.98 212 LEU G N 1
ATOM 12949 C CA . LEU G 1 213 ? 144.412 84.779 267.918 1.00 110.25 212 LEU G CA 1
ATOM 12950 C C . LEU G 1 213 ? 144.956 86.014 267.177 1.00 111.30 212 LEU G C 1
ATOM 12951 O O . LEU G 1 213 ? 144.822 87.118 267.714 1.00 110.21 212 LEU G O 1
ATOM 12956 N N . ILE G 1 214 ? 145.571 85.862 265.987 1.00 106.38 213 ILE G N 1
ATOM 12957 C CA . ILE G 1 214 ? 146.190 87.019 265.314 1.00 105.58 213 ILE G CA 1
ATOM 12958 C C . ILE G 1 214 ? 145.353 87.569 264.122 1.00 112.47 213 ILE G C 1
ATOM 12959 O O . ILE G 1 214 ? 145.020 88.766 264.118 1.00 111.52 213 ILE G O 1
ATOM 12964 N N . LYS G 1 215 ? 145.056 86.694 263.116 1.00 111.28 214 LYS G N 1
ATOM 12965 C CA . LYS G 1 215 ? 144.298 86.947 261.872 1.00 111.41 214 LYS G CA 1
ATOM 12966 C C . LYS G 1 215 ? 142.967 87.718 262.132 1.00 115.18 214 LYS G C 1
ATOM 12967 O O . LYS G 1 215 ? 142.789 88.785 261.526 1.00 114.49 214 LYS G O 1
ATOM 12973 N N . PRO G 1 216 ? 142.080 87.253 263.067 1.00 111.03 215 PRO G N 1
ATOM 12974 C CA . PRO G 1 216 ? 140.819 87.972 263.324 1.00 110.75 215 PRO G CA 1
ATOM 12975 C C . PRO G 1 216 ? 140.922 89.450 263.712 1.00 115.21 215 PRO G C 1
ATOM 12976 O O . PRO G 1 216 ? 140.054 90.231 263.325 1.00 114.67 215 PRO G O 1
ATOM 12980 N N . HIS G 1 217 ? 141.971 89.842 264.448 1.00 112.48 216 HIS G N 1
ATOM 12981 C CA . HIS G 1 217 ? 142.123 91.218 264.928 1.00 112.84 216 HIS G CA 1
ATOM 12982 C C . HIS G 1 217 ? 142.946 92.096 264.000 1.00 120.30 216 HIS G C 1
ATOM 12983 O O . HIS G 1 217 ? 142.692 93.300 263.922 1.00 119.88 216 HIS G O 1
ATOM 12990 N N . HIS G 1 218 ? 143.949 91.512 263.338 1.00 119.74 217 HIS G N 1
ATOM 12991 C CA . HIS G 1 218 ? 144.673 92.194 262.280 1.00 120.77 217 HIS G CA 1
ATOM 12992 C C . HIS G 1 218 ? 145.141 91.196 261.224 1.00 125.26 217 HIS G C 1
ATOM 12993 O O . HIS G 1 218 ? 146.108 90.440 261.396 1.00 125.16 217 HIS G O 1
ATOM 13000 N N . PRO G 1 219 ? 144.378 91.204 260.114 1.00 120.70 218 PRO G N 1
ATOM 13001 C CA . PRO G 1 219 ? 144.645 90.266 259.021 1.00 119.23 218 PRO G CA 1
ATOM 13002 C C . PRO G 1 219 ? 145.725 90.748 258.061 1.00 118.44 218 PRO G C 1
ATOM 13003 O O . PRO G 1 219 ? 146.205 89.957 257.255 1.00 118.79 218 PRO G O 1
ATOM 13007 N N . ASN G 1 220 ? 146.116 92.025 258.158 1.00 110.64 219 ASN G N 1
ATOM 13008 C CA . ASN G 1 220 ? 147.129 92.626 257.290 1.00 108.41 219 ASN G CA 1
ATOM 13009 C C . ASN G 1 220 ? 148.530 92.636 257.931 1.00 107.91 219 ASN G C 1
ATOM 13010 O O . ASN G 1 220 ? 149.435 93.359 257.485 1.00 106.72 219 ASN G O 1
ATOM 13015 N N . TYR G 1 221 ? 148.701 91.781 258.953 1.00 101.84 220 TYR G N 1
ATOM 13016 C CA . TYR G 1 221 ? 149.964 91.551 259.641 1.00 100.96 220 TYR G CA 1
ATOM 13017 C C . TYR G 1 221 ? 150.254 90.075 259.655 1.00 100.12 220 TYR G C 1
ATOM 13018 O O . TYR G 1 221 ? 149.319 89.266 259.631 1.00 100.07 220 TYR G O 1
ATOM 13027 N N . LEU G 1 222 ? 151.552 89.725 259.699 1.00 92.00 221 LEU G N 1
ATOM 13028 C CA . LEU G 1 222 ? 152.048 88.353 259.753 1.00 89.88 221 LEU G CA 1
ATOM 13029 C C . LEU G 1 222 ? 151.436 87.425 258.675 1.00 92.06 221 LEU G C 1
ATOM 13030 O O . LEU G 1 222 ? 151.153 86.260 258.954 1.00 90.08 221 LEU G O 1
ATOM 13035 N N . ARG G 1 223 ? 151.204 87.955 257.450 1.00 88.43 222 ARG G N 1
ATOM 13036 C CA . ARG G 1 223 ? 150.649 87.158 256.349 1.00 87.17 222 ARG G CA 1
ATOM 13037 C C . ARG G 1 223 ? 151.755 86.174 255.927 1.00 89.22 222 ARG G C 1
ATOM 13038 O O . ARG G 1 223 ? 152.871 86.612 255.611 1.00 88.79 222 ARG G O 1
ATOM 13046 N N . PRO G 1 224 ? 151.509 84.848 256.038 1.00 84.02 223 PRO G N 1
ATOM 13047 C CA . PRO G 1 224 ? 152.578 83.875 255.760 1.00 84.08 223 PRO G CA 1
ATOM 13048 C C . PRO G 1 224 ? 153.095 83.839 254.320 1.00 89.12 223 PRO G C 1
ATOM 13049 O O . PRO G 1 224 ? 152.326 83.969 253.367 1.00 90.79 223 PRO G O 1
ATOM 13053 N N . VAL G 1 225 ? 154.423 83.674 254.182 1.00 82.07 224 VAL G N 1
ATOM 13054 C CA . VAL G 1 225 ? 155.143 83.591 252.917 1.00 79.71 224 VAL G CA 1
ATOM 13055 C C . VAL G 1 225 ? 156.075 82.375 253.010 1.00 83.75 224 VAL G C 1
ATOM 13056 O O . VAL G 1 225 ? 156.928 82.329 253.889 1.00 82.62 224 VAL G O 1
ATOM 13060 N N . ALA G 1 226 ? 155.860 81.371 252.139 1.00 82.42 225 ALA G N 1
ATOM 13061 C CA . ALA G 1 226 ? 156.666 80.144 252.078 1.00 83.01 225 ALA G CA 1
ATOM 13062 C C . ALA G 1 226 ? 157.557 80.184 250.851 1.00 87.24 225 ALA G C 1
ATOM 13063 O O . ALA G 1 226 ? 157.251 80.893 249.883 1.00 87.82 225 ALA G O 1
ATOM 13065 N N . LEU G 1 227 ? 158.663 79.436 250.890 1.00 81.60 226 LEU G N 1
ATOM 13066 C CA . LEU G 1 227 ? 159.598 79.449 249.785 1.00 80.32 226 LEU G CA 1
ATOM 13067 C C . LEU G 1 227 ? 159.836 78.093 249.130 1.00 84.50 226 LEU G C 1
ATOM 13068 O O . LEU G 1 227 ? 159.500 77.046 249.677 1.00 84.87 226 LEU G O 1
ATOM 13073 N N . ARG G 1 228 ? 160.447 78.139 247.949 1.00 80.46 227 ARG G N 1
ATOM 13074 C CA . ARG G 1 228 ? 160.815 77.003 247.128 1.00 79.70 227 ARG G CA 1
ATOM 13075 C C . ARG G 1 228 ? 162.271 77.200 246.718 1.00 82.58 227 ARG G C 1
ATOM 13076 O O . ARG G 1 228 ? 162.647 78.275 246.216 1.00 80.80 227 ARG G O 1
ATOM 13084 N N . PHE G 1 229 ? 163.091 76.178 246.970 1.00 80.41 228 PHE G N 1
ATOM 13085 C CA . PHE G 1 229 ? 164.494 76.249 246.618 1.00 82.08 228 PHE G CA 1
ATOM 13086 C C . PHE G 1 229 ? 164.790 75.380 245.437 1.00 89.50 228 PHE G C 1
ATOM 13087 O O . PHE G 1 229 ? 164.236 74.281 245.322 1.00 90.28 228 PHE G O 1
ATOM 13095 N N . LYS G 1 230 ? 165.688 75.855 244.564 1.00 87.34 229 LYS G N 1
ATOM 13096 C CA . LYS G 1 230 ? 166.078 75.085 243.400 1.00 87.80 229 LYS G CA 1
ATOM 13097 C C . LYS G 1 230 ? 167.545 75.133 243.171 1.00 95.45 229 LYS G C 1
ATOM 13098 O O . LYS G 1 230 ? 168.121 76.216 243.062 1.00 94.61 229 LYS G O 1
ATOM 13104 N N . LYS G 1 231 ? 168.164 73.956 243.099 1.00 96.06 230 LYS G N 1
ATOM 13105 C CA . LYS G 1 231 ? 169.556 73.877 242.694 1.00 97.97 230 LYS G CA 1
ATOM 13106 C C . LYS G 1 231 ? 169.387 73.586 241.207 1.00 107.88 230 LYS G C 1
ATOM 13107 O O . LYS G 1 231 ? 168.828 72.544 240.819 1.00 107.61 230 LYS G O 1
ATOM 13113 N N . TYR G 1 232 ? 169.675 74.615 240.392 1.00 108.33 231 TYR G N 1
ATOM 13114 C CA . TYR G 1 232 ? 169.472 74.559 238.953 1.00 109.78 231 TYR G CA 1
ATOM 13115 C C . TYR G 1 232 ? 170.431 75.549 238.204 1.00 114.32 231 TYR G C 1
ATOM 13116 O O . TYR G 1 232 ? 170.814 76.558 238.813 1.00 115.25 231 TYR G O 1
ATOM 13125 N N . PRO G 1 233 ? 170.867 75.281 236.932 1.00 109.27 232 PRO G N 1
ATOM 13126 C CA . PRO G 1 233 ? 171.767 76.236 236.239 1.00 112.71 232 PRO G CA 1
ATOM 13127 C C . PRO G 1 233 ? 171.134 77.610 235.954 1.00 148.23 232 PRO G C 1
ATOM 13128 O O . PRO G 1 233 ? 171.596 78.388 235.110 1.00 111.95 232 PRO G O 1
ATOM 13132 N N . ILE H 1 9 ? 107.127 3.053 294.176 1.00 101.80 8 ILE H N 1
ATOM 13133 C CA . ILE H 1 9 ? 107.998 2.944 292.996 1.00 101.52 8 ILE H CA 1
ATOM 13134 C C . ILE H 1 9 ? 108.246 1.503 292.564 1.00 104.01 8 ILE H C 1
ATOM 13135 O O . ILE H 1 9 ? 108.101 0.579 293.372 1.00 104.25 8 ILE H O 1
ATOM 13140 N N . VAL H 1 10 ? 108.665 1.316 291.302 1.00 98.07 9 VAL H N 1
ATOM 13141 C CA . VAL H 1 10 ? 108.958 -0.019 290.780 1.00 96.69 9 VAL H CA 1
ATOM 13142 C C . VAL H 1 10 ? 110.454 -0.188 290.649 1.00 96.38 9 VAL H C 1
ATOM 13143 O O . VAL H 1 10 ? 111.167 0.804 290.437 1.00 95.70 9 VAL H O 1
ATOM 13147 N N . LYS H 1 11 ? 110.933 -1.433 290.813 1.00 89.68 10 LYS H N 1
ATOM 13148 C CA . LYS H 1 11 ? 112.352 -1.722 290.718 1.00 88.63 10 LYS H CA 1
ATOM 13149 C C . LYS H 1 11 ? 112.619 -2.869 289.798 1.00 90.54 10 LYS H C 1
ATOM 13150 O O . LYS H 1 11 ? 111.969 -3.912 289.870 1.00 89.83 10 LYS H O 1
ATOM 13156 N N . ALA H 1 12 ? 113.582 -2.654 288.906 1.00 86.73 11 ALA H N 1
ATOM 13157 C CA . ALA H 1 12 ? 113.932 -3.625 287.890 1.00 86.42 11 ALA H CA 1
ATOM 13158 C C . ALA H 1 12 ? 115.138 -4.487 288.261 1.00 90.60 11 ALA H C 1
ATOM 13159 O O . ALA H 1 12 ? 116.140 -3.990 288.782 1.00 89.80 11 ALA H O 1
ATOM 13161 N N . SER H 1 13 ? 115.021 -5.787 288.006 1.00 87.67 12 SER H N 1
ATOM 13162 C CA . SER H 1 13 ? 116.060 -6.771 288.286 1.00 87.84 12 SER H CA 1
ATOM 13163 C C . SER H 1 13 ? 116.120 -7.763 287.135 1.00 94.89 12 SER H C 1
ATOM 13164 O O . SER H 1 13 ? 115.141 -7.899 286.401 1.00 93.79 12 SER H O 1
ATOM 13167 N N . PHE H 1 14 ? 117.256 -8.458 286.977 1.00 94.48 13 PHE H N 1
ATOM 13168 C CA . PHE H 1 14 ? 117.414 -9.476 285.936 1.00 95.66 13 PHE H CA 1
ATOM 13169 C C . PHE H 1 14 ? 116.660 -10.772 286.306 1.00 100.31 13 PHE H C 1
ATOM 13170 O O . PHE H 1 14 ? 116.399 -11.028 287.484 1.00 100.03 13 PHE H O 1
ATOM 13178 N N . ARG H 1 15 ? 116.300 -11.568 285.301 1.00 98.15 14 ARG H N 1
ATOM 13179 C CA . ARG H 1 15 ? 115.528 -12.800 285.435 1.00 99.42 14 ARG H CA 1
ATOM 13180 C C . ARG H 1 15 ? 116.059 -13.825 284.435 1.00 108.06 14 ARG H C 1
ATOM 13181 O O . ARG H 1 15 ? 116.110 -13.502 283.236 1.00 110.33 14 ARG H O 1
ATOM 13189 N N . GLU H 1 16 ? 116.414 -15.059 284.899 1.00 104.36 15 GLU H N 1
ATOM 13190 C CA . GLU H 1 16 ? 116.913 -16.198 284.072 1.00 104.80 15 GLU H CA 1
ATOM 13191 C C . GLU H 1 16 ? 118.392 -16.103 283.610 1.00 110.62 15 GLU H C 1
ATOM 13192 O O . GLU H 1 16 ? 118.908 -17.090 283.086 1.00 110.58 15 GLU H O 1
ATOM 13198 N N . ASN H 1 17 ? 119.067 -14.947 283.790 1.00 108.33 16 ASN H N 1
ATOM 13199 C CA . ASN H 1 17 ? 120.457 -14.780 283.352 1.00 108.09 16 ASN H CA 1
ATOM 13200 C C . ASN H 1 17 ? 121.469 -15.331 284.368 1.00 113.77 16 ASN H C 1
ATOM 13201 O O . ASN H 1 17 ? 121.585 -14.772 285.469 1.00 114.09 16 ASN H O 1
ATOM 13206 N N . PRO H 1 18 ? 122.217 -16.415 284.006 1.00 110.74 17 PRO H N 1
ATOM 13207 C CA . PRO H 1 18 ? 123.202 -16.995 284.940 1.00 110.76 17 PRO H CA 1
ATOM 13208 C C . PRO H 1 18 ? 124.294 -16.026 285.362 1.00 116.31 17 PRO H C 1
ATOM 13209 O O . PRO H 1 18 ? 124.602 -15.077 284.632 1.00 115.93 17 PRO H O 1
ATOM 13213 N N . VAL H 1 19 ? 124.883 -16.278 286.546 1.00 113.20 18 VAL H N 1
ATOM 13214 C CA . VAL H 1 19 ? 125.971 -15.475 287.126 1.00 112.48 18 VAL H CA 1
ATOM 13215 C C . VAL H 1 19 ? 127.147 -15.321 286.135 1.00 113.98 18 VAL H C 1
ATOM 13216 O O . VAL H 1 19 ? 127.728 -14.233 286.010 1.00 113.37 18 VAL H O 1
ATOM 13220 N N . GLU H 1 20 ? 127.437 -16.409 285.387 1.00 108.30 19 GLU H N 1
ATOM 13221 C CA . GLU H 1 20 ? 128.498 -16.458 284.374 1.00 107.17 19 GLU H CA 1
ATOM 13222 C C . GLU H 1 20 ? 128.253 -15.486 283.219 1.00 106.84 19 GLU H C 1
ATOM 13223 O O . GLU H 1 20 ? 129.203 -14.950 282.654 1.00 106.28 19 GLU H O 1
ATOM 13229 N N . GLU H 1 21 ? 126.973 -15.227 282.912 1.00 100.25 20 GLU H N 1
ATOM 13230 C CA . GLU H 1 21 ? 126.517 -14.297 281.887 1.00 98.13 20 GLU H CA 1
ATOM 13231 C C . GLU H 1 21 ? 126.510 -12.889 282.468 1.00 98.88 20 GLU H C 1
ATOM 13232 O O . GLU H 1 21 ? 127.108 -11.997 281.880 1.00 98.97 20 GLU H O 1
ATOM 13238 N N . ARG H 1 22 ? 125.872 -12.702 283.641 1.00 92.73 21 ARG H N 1
ATOM 13239 C CA . ARG H 1 22 ? 125.739 -11.412 284.329 1.00 91.49 21 ARG H CA 1
ATOM 13240 C C . ARG H 1 22 ? 127.072 -10.775 284.689 1.00 92.65 21 ARG H C 1
ATOM 13241 O O . ARG H 1 22 ? 127.153 -9.540 284.857 1.00 90.45 21 ARG H O 1
ATOM 13249 N N . LYS H 1 23 ? 128.117 -11.654 284.776 1.00 88.61 22 LYS H N 1
ATOM 13250 C CA . LYS H 1 23 ? 129.528 -11.358 285.021 1.00 88.00 22 LYS H CA 1
ATOM 13251 C C . LYS H 1 23 ? 129.972 -10.297 283.976 1.00 92.29 22 LYS H C 1
ATOM 13252 O O . LYS H 1 23 ? 130.447 -9.217 284.327 1.00 91.22 22 LYS H O 1
ATOM 13258 N N . LEU H 1 24 ? 129.646 -10.579 282.713 1.00 89.35 23 LEU H N 1
ATOM 13259 C CA . LEU H 1 24 ? 129.978 -9.865 281.491 1.00 88.90 23 LEU H CA 1
ATOM 13260 C C . LEU H 1 24 ? 129.343 -8.486 281.349 1.00 95.27 23 LEU H C 1
ATOM 13261 O O . LEU H 1 24 ? 129.996 -7.565 280.846 1.00 96.32 23 LEU H O 1
ATOM 13266 N N . PHE H 1 25 ? 128.089 -8.336 281.802 1.00 91.85 24 PHE H N 1
ATOM 13267 C CA . PHE H 1 25 ? 127.302 -7.104 281.685 1.00 92.20 24 PHE H CA 1
ATOM 13268 C C . PHE H 1 25 ? 128.075 -5.787 281.892 1.00 98.49 24 PHE H C 1
ATOM 13269 O O . PHE H 1 25 ? 127.892 -4.891 281.063 1.00 96.94 24 PHE H O 1
ATOM 13277 N N . PRO H 1 26 ? 128.929 -5.613 282.944 1.00 98.44 25 PRO H N 1
ATOM 13278 C CA . PRO H 1 26 ? 129.606 -4.296 283.133 1.00 98.74 25 PRO H CA 1
ATOM 13279 C C . PRO H 1 26 ? 130.598 -3.891 282.049 1.00 102.31 25 PRO H C 1
ATOM 13280 O O . PRO H 1 26 ? 130.921 -2.704 281.923 1.00 99.65 25 PRO H O 1
ATOM 13284 N N . GLN H 1 27 ? 131.084 -4.881 281.290 1.00 100.56 26 GLN H N 1
ATOM 13285 C CA . GLN H 1 27 ? 132.027 -4.652 280.206 1.00 101.53 26 GLN H CA 1
ATOM 13286 C C . GLN H 1 27 ? 131.407 -4.940 278.826 1.00 106.21 26 GLN H C 1
ATOM 13287 O O . GLN H 1 27 ? 132.119 -4.937 277.810 1.00 105.55 26 GLN H O 1
ATOM 13293 N N . SER H 1 28 ? 130.058 -5.134 278.798 1.00 102.13 27 SER H N 1
ATOM 13294 C CA . SER H 1 28 ? 129.282 -5.448 277.597 1.00 100.30 27 SER H CA 1
ATOM 13295 C C . SER H 1 28 ? 128.372 -4.306 277.129 1.00 104.21 27 SER H C 1
ATOM 13296 O O . SER H 1 28 ? 128.037 -3.396 277.903 1.00 103.43 27 SER H O 1
ATOM 13299 N N . SER H 1 29 ? 127.974 -4.379 275.835 1.00 100.48 28 SER H N 1
ATOM 13300 C CA . SER H 1 29 ? 127.057 -3.447 275.173 1.00 99.58 28 SER H CA 1
ATOM 13301 C C . SER H 1 29 ? 125.663 -4.083 275.109 1.00 101.85 28 SER H C 1
ATOM 13302 O O . SER H 1 29 ? 125.538 -5.320 275.017 1.00 101.85 28 SER H O 1
ATOM 13305 N N . CYS H 1 30 ? 124.617 -3.241 275.160 1.00 95.60 29 CYS H N 1
ATOM 13306 C CA . CYS H 1 30 ? 123.244 -3.745 275.080 1.00 93.49 29 CYS H CA 1
ATOM 13307 C C . CYS H 1 30 ? 122.349 -2.916 274.162 1.00 92.29 29 CYS H C 1
ATOM 13308 O O . CYS H 1 30 ? 122.544 -1.699 273.978 1.00 89.86 29 CYS H O 1
ATOM 13311 N N . LEU H 1 31 ? 121.354 -3.608 273.595 1.00 85.49 30 LEU H N 1
ATOM 13312 C CA . LEU H 1 31 ? 120.355 -3.004 272.738 1.00 83.13 30 LEU H CA 1
ATOM 13313 C C . LEU H 1 31 ? 119.017 -3.069 273.460 1.00 85.59 30 LEU H C 1
ATOM 13314 O O . LEU H 1 31 ? 118.654 -4.128 273.986 1.00 85.24 30 LEU H O 1
ATOM 13319 N N . MET H 1 32 ? 118.305 -1.941 273.501 1.00 79.64 31 MET H N 1
ATOM 13320 C CA . MET H 1 32 ? 117.017 -1.901 274.140 1.00 78.86 31 MET H CA 1
ATOM 13321 C C . MET H 1 32 ? 115.945 -1.618 273.106 1.00 78.66 31 MET H C 1
ATOM 13322 O O . MET H 1 32 ? 115.604 -0.439 272.901 1.00 79.48 31 MET H O 1
ATOM 13327 N N . PRO H 1 33 ? 115.384 -2.656 272.430 1.00 70.42 32 PRO H N 1
ATOM 13328 C CA . PRO H 1 33 ? 114.299 -2.399 271.475 1.00 69.34 32 PRO H CA 1
ATOM 13329 C C . PRO H 1 33 ? 113.033 -1.949 272.225 1.00 76.52 32 PRO H C 1
ATOM 13330 O O . PRO H 1 33 ? 112.701 -2.487 273.289 1.00 77.30 32 PRO H O 1
ATOM 13334 N N . ILE H 1 34 ? 112.368 -0.914 271.702 1.00 73.79 33 ILE H N 1
ATOM 13335 C CA . ILE H 1 34 ? 111.165 -0.324 272.279 1.00 73.73 33 ILE H CA 1
ATOM 13336 C C . ILE H 1 34 ? 109.922 -0.557 271.404 1.00 85.09 33 ILE H C 1
ATOM 13337 O O . ILE H 1 34 ? 109.783 0.119 270.388 1.00 86.23 33 ILE H 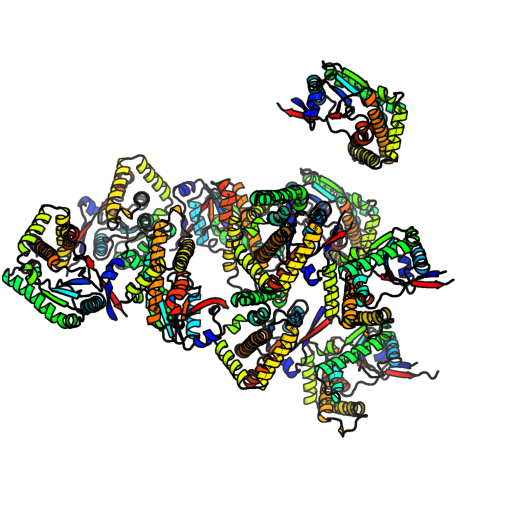O 1
ATOM 13342 N N . SER H 1 35 ? 108.992 -1.446 271.814 1.00 85.13 34 SER H N 1
ATOM 13343 C CA . SER H 1 35 ? 107.725 -1.579 271.091 1.00 86.15 34 SER H CA 1
ATOM 13344 C C . SER H 1 35 ? 106.873 -0.452 271.673 1.00 91.56 34 SER H C 1
ATOM 13345 O O . SER H 1 35 ? 106.391 -0.570 272.797 1.00 90.31 34 SER H O 1
ATOM 13348 N N . VAL H 1 36 ? 106.815 0.702 270.956 1.00 90.99 35 VAL H N 1
ATOM 13349 C CA . VAL H 1 36 ? 106.128 1.926 271.415 1.00 92.01 35 VAL H CA 1
ATOM 13350 C C . VAL H 1 36 ? 104.603 1.655 271.624 1.00 100.75 35 VAL H C 1
ATOM 13351 O O . VAL H 1 36 ? 103.927 1.003 270.806 1.00 100.76 35 VAL H O 1
ATOM 13355 N N . GLY H 1 37 ? 104.132 2.108 272.784 1.00 99.30 36 GLY H N 1
ATOM 13356 C CA . GLY H 1 37 ? 102.756 1.931 273.233 1.00 99.52 36 GLY H CA 1
ATOM 13357 C C . GLY H 1 37 ? 102.753 1.121 274.508 1.00 102.79 36 GLY H C 1
ATOM 13358 O O . GLY H 1 37 ? 102.105 1.502 275.489 1.00 102.52 36 GLY H O 1
ATOM 13359 N N . GLN H 1 38 ? 103.552 0.028 274.504 1.00 97.63 37 GLN H N 1
ATOM 13360 C CA . GLN H 1 38 ? 103.716 -0.872 275.632 1.00 95.80 37 GLN H CA 1
ATOM 13361 C C . GLN H 1 38 ? 104.121 -0.137 276.877 1.00 98.06 37 GLN H C 1
ATOM 13362 O O . GLN H 1 38 ? 104.986 0.748 276.867 1.00 96.23 37 GLN H O 1
ATOM 13368 N N . ALA H 1 39 ? 103.397 -0.466 277.935 1.00 94.81 38 ALA H N 1
ATOM 13369 C CA . ALA H 1 39 ? 103.525 0.104 279.257 1.00 94.30 38 ALA H CA 1
ATOM 13370 C C . ALA H 1 39 ? 104.903 -0.131 279.874 1.00 95.10 38 ALA H C 1
ATOM 13371 O O . ALA H 1 39 ? 105.366 0.714 280.649 1.00 94.93 38 ALA H O 1
ATOM 13373 N N . ILE H 1 40 ? 105.555 -1.273 279.541 1.00 88.41 39 ILE H N 1
ATOM 13374 C CA . ILE H 1 40 ? 106.884 -1.613 280.067 1.00 86.84 39 ILE H CA 1
ATOM 13375 C C . ILE H 1 40 ? 107.960 -0.587 279.640 1.00 91.80 39 ILE H C 1
ATOM 13376 O O . ILE H 1 40 ? 109.020 -0.496 280.281 1.00 90.01 39 ILE H O 1
ATOM 13381 N N . HIS H 1 41 ? 107.657 0.201 278.574 1.00 90.16 40 HIS H N 1
ATOM 13382 C CA . HIS H 1 41 ? 108.520 1.244 278.014 1.00 89.94 40 HIS H CA 1
ATOM 13383 C C . HIS H 1 41 ? 108.071 2.629 278.454 1.00 95.53 40 HIS H C 1
ATOM 13384 O O . HIS H 1 41 ? 108.521 3.612 277.890 1.00 94.94 40 HIS H O 1
ATOM 13391 N N . GLU H 1 42 ? 107.205 2.722 279.474 1.00 94.45 41 GLU H N 1
ATOM 13392 C CA . GLU H 1 42 ? 106.730 4.025 279.958 1.00 94.70 41 GLU H CA 1
ATOM 13393 C C . GLU H 1 42 ? 106.926 4.213 281.453 1.00 99.03 41 GLU H C 1
ATOM 13394 O O . GLU H 1 42 ? 106.920 3.241 282.222 1.00 97.13 41 GLU H O 1
ATOM 13400 N N . ASP H 1 43 ? 107.063 5.501 281.842 1.00 97.28 42 ASP H N 1
ATOM 13401 C CA . ASP H 1 43 ? 107.148 6.042 283.205 1.00 97.57 42 ASP H CA 1
ATOM 13402 C C . ASP H 1 43 ? 108.029 5.236 284.172 1.00 100.90 42 ASP H C 1
ATOM 13403 O O . ASP H 1 43 ? 109.166 4.902 283.843 1.00 99.78 42 ASP H O 1
ATOM 13408 N N . GLU H 1 44 ? 107.473 4.938 285.367 1.00 98.11 43 GLU H N 1
ATOM 13409 C CA . GLU H 1 44 ? 108.084 4.223 286.486 1.00 97.89 43 GLU H CA 1
ATOM 13410 C C . GLU H 1 44 ? 108.839 2.972 286.033 1.00 98.49 43 GLU H C 1
ATOM 13411 O O . GLU H 1 44 ? 109.992 2.782 286.427 1.00 97.96 43 GLU H O 1
ATOM 13417 N N . LYS H 1 45 ? 108.197 2.160 285.163 1.00 92.14 44 LYS H N 1
ATOM 13418 C CA . LYS H 1 45 ? 108.752 0.935 284.608 1.00 90.43 44 LYS H CA 1
ATOM 13419 C C . LYS H 1 45 ? 109.952 1.218 283.702 1.00 95.83 44 LYS H C 1
ATOM 13420 O O . LYS H 1 45 ? 110.968 0.536 283.829 1.00 96.91 44 LYS H O 1
ATOM 13426 N N . PHE H 1 46 ? 109.862 2.245 282.824 1.00 90.50 45 PHE H N 1
ATOM 13427 C CA . PHE H 1 46 ? 110.983 2.588 281.951 1.00 88.72 45 PHE H CA 1
ATOM 13428 C C . PHE H 1 46 ? 112.165 3.172 282.755 1.00 89.99 45 PHE H C 1
ATOM 13429 O O . PHE H 1 46 ? 113.282 2.671 282.621 1.00 88.69 45 PHE H O 1
ATOM 13437 N N . ALA H 1 47 ? 111.893 4.173 283.639 1.00 86.16 46 ALA H N 1
ATOM 13438 C CA . ALA H 1 47 ? 112.852 4.857 284.536 1.00 85.18 46 ALA H CA 1
ATOM 13439 C C . ALA H 1 47 ? 113.566 3.866 285.454 1.00 88.27 46 ALA H C 1
ATOM 13440 O O . ALA H 1 47 ? 114.704 4.115 285.866 1.00 86.69 46 ALA H O 1
ATOM 13442 N N . ALA H 1 48 ? 112.881 2.737 285.754 1.00 85.48 47 ALA H N 1
ATOM 13443 C CA . ALA H 1 48 ? 113.392 1.629 286.547 1.00 85.85 47 ALA H CA 1
ATOM 13444 C C . ALA H 1 48 ? 114.399 0.837 285.729 1.00 90.06 47 ALA H C 1
ATOM 13445 O O . ALA H 1 48 ? 115.382 0.378 286.306 1.00 91.24 47 ALA H O 1
ATOM 13447 N N . VAL H 1 49 ? 114.162 0.665 284.395 1.00 85.35 48 VAL H N 1
ATOM 13448 C CA . VAL H 1 49 ? 115.074 -0.040 283.467 1.00 84.21 48 VAL H CA 1
ATOM 13449 C C . VAL H 1 49 ? 116.300 0.831 283.246 1.00 86.35 48 VAL H C 1
ATOM 13450 O O . VAL H 1 49 ? 117.429 0.348 283.362 1.00 84.53 48 VAL H O 1
ATOM 13454 N N . ILE H 1 50 ? 116.050 2.118 282.949 1.00 83.37 49 ILE H N 1
ATOM 13455 C CA . ILE H 1 50 ? 117.034 3.180 282.831 1.00 84.44 49 ILE H CA 1
ATOM 13456 C C . ILE H 1 50 ? 118.097 3.004 283.956 1.00 90.38 49 ILE H C 1
ATOM 13457 O O . ILE H 1 50 ? 119.234 2.630 283.645 1.00 90.59 49 ILE H O 1
ATOM 13462 N N . LYS H 1 51 ? 117.672 3.104 285.247 1.00 87.12 50 LYS H N 1
ATOM 13463 C CA . LYS H 1 51 ? 118.489 2.972 286.469 1.00 86.63 50 LYS H CA 1
ATOM 13464 C C . LYS H 1 51 ? 119.315 1.654 286.561 1.00 89.57 50 LYS H C 1
ATOM 13465 O O . LYS H 1 51 ? 120.516 1.713 286.861 1.00 89.34 50 LYS H O 1
ATOM 13471 N N . LEU H 1 52 ? 118.674 0.491 286.284 1.00 84.79 51 LEU H N 1
ATOM 13472 C CA . LEU H 1 52 ? 119.341 -0.812 286.287 1.00 84.07 51 LEU H CA 1
ATOM 13473 C C . LEU H 1 52 ? 120.401 -0.890 285.172 1.00 91.13 51 LEU H C 1
ATOM 13474 O O . LEU H 1 52 ? 121.519 -1.315 285.450 1.00 90.65 51 LEU H O 1
ATOM 13479 N N . ILE H 1 53 ? 120.061 -0.468 283.930 1.00 89.79 52 ILE H N 1
ATOM 13480 C CA . ILE H 1 53 ? 120.985 -0.499 282.791 1.00 90.30 52 ILE H CA 1
ATOM 13481 C C . ILE H 1 53 ? 122.230 0.332 283.091 1.00 94.28 52 ILE H C 1
ATOM 13482 O O . ILE H 1 53 ? 123.348 -0.163 282.919 1.00 94.28 52 ILE H O 1
ATOM 13487 N N . ASN H 1 54 ? 122.031 1.559 283.606 1.00 89.81 53 ASN H N 1
ATOM 13488 C CA . ASN H 1 54 ? 123.106 2.482 283.969 1.00 89.10 53 ASN H CA 1
ATOM 13489 C C . ASN H 1 54 ? 124.084 1.824 284.933 1.00 95.23 53 ASN H C 1
ATOM 13490 O O . ASN H 1 54 ? 125.297 1.844 284.712 1.00 94.53 53 ASN H O 1
ATOM 13495 N N . ALA H 1 55 ? 123.526 1.195 285.975 1.00 93.23 54 ALA H N 1
ATOM 13496 C CA . ALA H 1 55 ? 124.241 0.494 287.024 1.00 92.69 54 ALA H CA 1
ATOM 13497 C C . ALA H 1 55 ? 124.953 -0.809 286.575 1.00 93.82 54 ALA H C 1
ATOM 13498 O O . ALA H 1 55 ? 125.929 -1.197 287.220 1.00 93.22 54 ALA H O 1
ATOM 13500 N N . SER H 1 56 ? 124.484 -1.488 285.512 1.00 88.19 55 SER H N 1
ATOM 13501 C CA . SER H 1 56 ? 125.088 -2.775 285.182 1.00 88.01 55 SER H CA 1
ATOM 13502 C C . SER H 1 56 ? 125.717 -2.954 283.772 1.00 93.37 55 SER H C 1
ATOM 13503 O O . SER H 1 56 ? 126.365 -3.983 283.563 1.00 92.58 55 SER H O 1
ATOM 13506 N N . PHE H 1 57 ? 125.563 -2.001 282.822 1.00 90.27 56 PHE H N 1
ATOM 13507 C CA . PHE H 1 57 ? 126.153 -2.174 281.475 1.00 89.27 56 PHE H CA 1
ATOM 13508 C C . PHE H 1 57 ? 127.229 -1.147 281.117 1.00 96.87 56 PHE H C 1
ATOM 13509 O O . PHE H 1 57 ? 127.231 -0.039 281.675 1.00 96.11 56 PHE H O 1
ATOM 13517 N N . LYS H 1 58 ? 128.130 -1.516 280.157 1.00 95.95 57 LYS H N 1
ATOM 13518 C CA . LYS H 1 58 ? 129.220 -0.654 279.681 1.00 96.51 57 LYS H CA 1
ATOM 13519 C C . LYS H 1 58 ? 128.660 0.521 278.879 1.00 102.83 57 LYS H C 1
ATOM 13520 O O . LYS H 1 58 ? 128.899 1.685 279.225 1.00 102.06 57 LYS H O 1
ATOM 13526 N N . GLN H 1 59 ? 127.901 0.195 277.812 1.00 101.07 58 GLN H N 1
ATOM 13527 C CA . GLN H 1 59 ? 127.254 1.148 276.903 1.00 100.38 58 GLN H CA 1
ATOM 13528 C C . GLN H 1 59 ? 125.893 0.605 276.446 1.00 100.88 58 GLN H C 1
ATOM 13529 O O . GLN H 1 59 ? 125.690 -0.620 276.365 1.00 98.48 58 GLN H O 1
ATOM 13535 N N . CYS H 1 60 ? 124.962 1.518 276.168 1.00 96.76 59 CYS H N 1
ATOM 13536 C CA . CYS H 1 60 ? 123.615 1.132 275.771 1.00 96.18 59 CYS H CA 1
ATOM 13537 C C . CYS H 1 60 ? 123.132 1.876 274.540 1.00 97.80 59 CYS H C 1
ATOM 13538 O O . CYS H 1 60 ? 123.497 3.025 274.330 1.00 96.94 59 CYS H O 1
ATOM 13541 N N . THR H 1 61 ? 122.290 1.223 273.732 1.00 92.72 60 THR H N 1
ATOM 13542 C CA . THR H 1 61 ? 121.664 1.864 272.584 1.00 91.24 60 THR H CA 1
ATOM 13543 C C . THR H 1 61 ? 120.172 1.438 272.572 1.00 91.41 60 THR H C 1
ATOM 13544 O O . THR H 1 61 ? 119.847 0.253 272.660 1.00 88.93 60 THR H O 1
ATOM 13548 N N . ILE H 1 62 ? 119.289 2.444 272.566 1.00 87.06 61 ILE H N 1
ATOM 13549 C CA . ILE H 1 62 ? 117.824 2.335 272.574 1.00 85.89 61 ILE H CA 1
ATOM 13550 C C . ILE H 1 62 ? 117.290 2.494 271.134 1.00 85.52 61 ILE H C 1
ATOM 13551 O O . ILE H 1 62 ? 117.532 3.523 270.501 1.00 83.54 61 ILE H O 1
ATOM 13556 N N . LEU H 1 63 ? 116.540 1.490 270.651 1.00 80.16 62 LEU H N 1
ATOM 13557 C CA . LEU H 1 63 ? 115.933 1.448 269.318 1.00 78.56 62 LEU H CA 1
ATOM 13558 C C . LEU H 1 63 ? 114.425 1.699 269.438 1.00 82.77 62 LEU H C 1
ATOM 13559 O O . LEU H 1 63 ? 113.735 0.952 270.125 1.00 83.55 62 LEU H O 1
ATOM 13564 N N . VAL H 1 64 ? 113.923 2.743 268.789 1.00 77.76 63 VAL H N 1
ATOM 13565 C CA . VAL H 1 64 ? 112.502 3.045 268.813 1.00 77.74 63 VAL H CA 1
ATOM 13566 C C . VAL H 1 64 ? 111.836 2.271 267.625 1.00 86.97 63 VAL H C 1
ATOM 13567 O O . VAL H 1 64 ? 112.007 2.667 266.467 1.00 88.40 63 VAL H O 1
ATOM 13571 N N . ASP H 1 65 ? 111.129 1.142 267.904 1.00 84.57 64 ASP H N 1
ATOM 13572 C CA . ASP H 1 65 ? 110.443 0.333 266.874 1.00 84.50 64 ASP H CA 1
ATOM 13573 C C . ASP H 1 65 ? 109.167 1.088 266.533 1.00 89.41 64 ASP H C 1
ATOM 13574 O O . ASP H 1 65 ? 108.103 0.736 267.044 1.00 90.45 64 ASP H O 1
ATOM 13579 N N . ASP H 1 66 ? 109.268 2.158 265.720 1.00 85.57 65 ASP H N 1
ATOM 13580 C CA . ASP H 1 66 ? 108.118 3.003 265.392 1.00 84.97 65 ASP H CA 1
ATOM 13581 C C . ASP H 1 66 ? 107.498 2.724 264.031 1.00 89.16 65 ASP H C 1
ATOM 13582 O O . ASP H 1 66 ? 106.320 2.372 264.001 1.00 90.40 65 ASP H O 1
ATOM 13587 N N . SER H 1 67 ? 108.243 2.875 262.917 1.00 84.18 66 SER H N 1
ATOM 13588 C CA . SER H 1 67 ? 107.654 2.672 261.593 1.00 83.60 66 SER H CA 1
ATOM 13589 C C . SER H 1 67 ? 107.122 1.241 261.367 1.00 87.49 66 SER H C 1
ATOM 13590 O O . SER H 1 67 ? 106.139 1.122 260.651 1.00 88.80 66 SER H O 1
ATOM 13593 N N . VAL H 1 68 ? 107.681 0.182 262.019 1.00 81.07 67 VAL H N 1
ATOM 13594 C CA . VAL H 1 68 ? 107.165 -1.199 261.879 1.00 79.64 67 VAL H CA 1
ATOM 13595 C C . VAL H 1 68 ? 105.672 -1.217 262.136 1.00 84.29 67 VAL H C 1
ATOM 13596 O O . VAL H 1 68 ? 104.928 -1.981 261.511 1.00 83.00 67 VAL H O 1
ATOM 13600 N N . GLN H 1 69 ? 105.257 -0.408 263.137 1.00 81.82 68 GLN H N 1
ATOM 13601 C CA . GLN H 1 69 ? 103.892 -0.315 263.602 1.00 81.59 68 GLN H CA 1
ATOM 13602 C C . GLN H 1 69 ? 102.939 0.175 262.518 1.00 86.69 68 GLN H C 1
ATOM 13603 O O . GLN H 1 69 ? 101.750 -0.118 262.623 1.00 87.23 68 GLN H O 1
ATOM 13609 N N . ARG H 1 70 ? 103.460 0.773 261.415 1.00 82.65 69 ARG H N 1
ATOM 13610 C CA . ARG H 1 70 ? 102.640 1.146 260.259 1.00 82.10 69 ARG H CA 1
ATOM 13611 C C . ARG H 1 70 ? 101.819 -0.079 259.747 1.00 86.38 69 ARG H C 1
ATOM 13612 O O . ARG H 1 70 ? 100.651 0.097 259.401 1.00 86.11 69 ARG H O 1
ATOM 13620 N N . HIS H 1 71 ? 102.403 -1.316 259.800 1.00 82.58 70 HIS H N 1
ATOM 13621 C CA . HIS H 1 71 ? 101.732 -2.563 259.399 1.00 82.30 70 HIS H CA 1
ATOM 13622 C C . HIS H 1 71 ? 100.556 -2.888 260.307 1.00 86.68 70 HIS H C 1
ATOM 13623 O O . HIS H 1 71 ? 99.461 -3.139 259.798 1.00 86.42 70 HIS H O 1
ATOM 13630 N N . THR H 1 72 ? 100.782 -2.865 261.651 1.00 82.94 71 THR H N 1
ATOM 13631 C CA . THR H 1 72 ? 99.778 -3.169 262.680 1.00 82.00 71 THR H CA 1
ATOM 13632 C C . THR H 1 72 ? 98.692 -2.074 262.778 1.00 86.50 71 THR H C 1
ATOM 13633 O O . THR H 1 72 ? 97.505 -2.415 262.848 1.00 88.22 71 THR H O 1
ATOM 13637 N N . ILE H 1 73 ? 99.083 -0.772 262.757 1.00 80.78 72 ILE H N 1
ATOM 13638 C CA . ILE H 1 73 ? 98.160 0.369 262.793 1.00 80.37 72 ILE H CA 1
ATOM 13639 C C . ILE H 1 73 ? 97.146 0.214 261.662 1.00 86.66 72 ILE H C 1
ATOM 13640 O O . ILE H 1 73 ? 95.939 0.380 261.849 1.00 87.53 72 ILE H O 1
ATOM 13645 N N . GLY H 1 74 ? 97.668 -0.182 260.521 1.00 83.96 73 GLY H N 1
ATOM 13646 C CA . GLY H 1 74 ? 96.907 -0.404 259.313 1.00 84.43 73 GLY H CA 1
ATOM 13647 C C . GLY H 1 74 ? 95.974 -1.583 259.296 1.00 89.36 73 GLY H C 1
ATOM 13648 O O . GLY H 1 74 ? 95.344 -1.791 258.270 1.00 89.13 73 GLY H O 1
ATOM 13649 N N . ILE H 1 75 ? 95.876 -2.373 260.384 1.00 87.45 74 ILE H N 1
ATOM 13650 C CA . ILE H 1 75 ? 94.952 -3.514 260.411 1.00 88.44 74 ILE H CA 1
ATOM 13651 C C . ILE H 1 75 ? 93.514 -2.986 260.436 1.00 97.87 74 ILE H C 1
ATOM 13652 O O . ILE H 1 75 ? 92.713 -3.338 259.563 1.00 98.21 74 ILE H O 1
ATOM 13657 N N . MET H 1 76 ? 93.228 -2.079 261.387 1.00 97.52 75 MET H N 1
ATOM 13658 C CA . MET H 1 76 ? 91.912 -1.470 261.545 1.00 97.89 75 MET H CA 1
ATOM 13659 C C . MET H 1 76 ? 91.820 -0.087 260.909 1.00 104.71 75 MET H C 1
ATOM 13660 O O . MET H 1 76 ? 90.720 0.317 260.527 1.00 106.60 75 MET H O 1
ATOM 13665 N N . ASN H 1 77 ? 92.948 0.629 260.756 1.00 100.52 76 ASN H N 1
ATOM 13666 C CA . ASN H 1 77 ? 92.917 1.929 260.094 1.00 100.22 76 ASN H CA 1
ATOM 13667 C C . ASN H 1 77 ? 93.257 1.700 258.622 1.00 103.79 76 ASN H C 1
ATOM 13668 O O . ASN H 1 77 ? 94.401 1.418 258.287 1.00 103.41 76 ASN H O 1
ATOM 13673 N N . HIS H 1 78 ? 92.252 1.790 257.748 1.00 100.71 77 HIS H N 1
ATOM 13674 C CA . HIS H 1 78 ? 92.403 1.544 256.315 1.00 101.07 77 HIS H CA 1
ATOM 13675 C C . HIS H 1 78 ? 92.915 2.768 255.531 1.00 103.06 77 HIS H C 1
ATOM 13676 O O . HIS H 1 78 ? 92.592 2.931 254.346 1.00 103.74 77 HIS H O 1
ATOM 13683 N N . ALA H 1 79 ? 93.759 3.598 256.173 1.00 96.18 78 ALA H N 1
ATOM 13684 C CA . ALA H 1 79 ? 94.342 4.797 255.577 1.00 94.42 78 ALA H CA 1
ATOM 13685 C C . ALA H 1 79 ? 95.407 4.476 254.511 1.00 95.65 78 ALA H C 1
ATOM 13686 O O . ALA H 1 79 ? 95.711 3.300 254.265 1.00 93.28 78 ALA H O 1
ATOM 13688 N N . THR H 1 80 ? 95.963 5.534 253.873 1.00 92.78 79 THR H N 1
ATOM 13689 C CA . THR H 1 80 ? 97.010 5.407 252.850 1.00 92.55 79 THR H CA 1
ATOM 13690 C C . THR H 1 80 ? 98.294 4.899 253.488 1.00 93.11 79 THR H C 1
ATOM 13691 O O . THR H 1 80 ? 98.558 5.209 254.652 1.00 92.33 79 THR H O 1
ATOM 13695 N N . THR H 1 81 ? 99.100 4.149 252.719 1.00 87.65 80 THR H N 1
ATOM 13696 C CA . THR H 1 81 ? 100.387 3.600 253.171 1.00 86.94 80 THR H CA 1
ATOM 13697 C C . THR H 1 81 ? 101.260 4.698 253.793 1.00 90.41 80 THR H C 1
ATOM 13698 O O . THR H 1 81 ? 101.906 4.470 254.830 1.00 89.22 80 THR H O 1
ATOM 13702 N N . GLU H 1 82 ? 101.220 5.904 253.182 1.00 87.35 81 GLU H N 1
ATOM 13703 C CA . GLU H 1 82 ? 101.933 7.082 253.662 1.00 87.06 81 GLU H CA 1
ATOM 13704 C C . GLU H 1 82 ? 101.313 7.617 254.950 1.00 89.81 81 GLU H C 1
ATOM 13705 O O . GLU H 1 82 ? 102.056 7.950 255.867 1.00 88.99 81 GLU H O 1
ATOM 13711 N N . GLU H 1 83 ? 99.973 7.695 255.024 1.00 87.70 82 GLU H N 1
ATOM 13712 C CA . GLU H 1 83 ? 99.256 8.166 256.217 1.00 88.97 82 GLU H CA 1
ATOM 13713 C C . GLU H 1 83 ? 99.618 7.293 257.421 1.00 94.80 82 GLU H C 1
ATOM 13714 O O . GLU H 1 83 ? 99.946 7.827 258.493 1.00 94.38 82 GLU H O 1
ATOM 13720 N N . LEU H 1 84 ? 99.597 5.940 257.204 1.00 91.27 83 LEU H N 1
ATOM 13721 C CA . LEU H 1 84 ? 99.947 4.910 258.185 1.00 90.18 83 LEU H CA 1
ATOM 13722 C C . LEU H 1 84 ? 101.408 5.029 258.613 1.00 92.40 83 LEU H C 1
ATOM 13723 O O . LEU H 1 84 ? 101.700 4.894 259.802 1.00 92.33 83 LEU H O 1
ATOM 13728 N N . TYR H 1 85 ? 102.322 5.297 257.655 1.00 86.92 84 TYR H N 1
ATOM 13729 C CA . TYR H 1 85 ? 103.735 5.485 257.978 1.00 85.62 84 TYR H CA 1
ATOM 13730 C C . TYR H 1 85 ? 103.898 6.686 258.896 1.00 88.61 84 TYR H C 1
ATOM 13731 O O . TYR H 1 85 ? 104.592 6.592 259.905 1.00 86.69 84 TYR H O 1
ATOM 13740 N N . GLN H 1 86 ? 103.255 7.808 258.537 1.00 86.83 85 GLN H N 1
ATOM 13741 C CA . GLN H 1 86 ? 103.344 9.071 259.270 1.00 87.58 85 GLN H CA 1
ATOM 13742 C C . GLN H 1 86 ? 102.780 8.977 260.695 1.00 93.71 85 GLN H C 1
ATOM 13743 O O . GLN H 1 86 ? 103.340 9.612 261.600 1.00 93.50 85 GLN H O 1
ATOM 13749 N N . LEU H 1 87 ? 101.724 8.139 260.900 1.00 89.86 86 LEU H N 1
ATOM 13750 C CA . LEU H 1 87 ? 101.116 7.892 262.212 1.00 88.73 86 LEU H CA 1
ATOM 13751 C C . LEU H 1 87 ? 102.122 7.156 263.087 1.00 91.95 86 LEU H C 1
ATOM 13752 O O . LEU H 1 87 ? 102.334 7.553 264.228 1.00 91.94 86 LEU H O 1
ATOM 13757 N N . ALA H 1 88 ? 102.729 6.070 262.530 1.00 87.70 87 ALA H N 1
ATOM 13758 C CA . ALA H 1 88 ? 103.733 5.204 263.156 1.00 86.79 87 ALA H CA 1
ATOM 13759 C C . ALA H 1 88 ? 104.934 6.029 263.598 1.00 89.07 87 ALA H C 1
ATOM 13760 O O . ALA H 1 88 ? 105.408 5.856 264.722 1.00 89.02 87 ALA H O 1
ATOM 13762 N N . VAL H 1 89 ? 105.386 6.970 262.743 1.00 84.04 88 VAL H N 1
ATOM 13763 C CA . VAL H 1 89 ? 106.499 7.863 263.071 1.00 82.92 88 VAL H CA 1
ATOM 13764 C C . VAL H 1 89 ? 106.078 8.780 264.213 1.00 85.55 88 VAL H C 1
ATOM 13765 O O . VAL H 1 89 ? 106.836 8.927 265.163 1.00 84.12 88 VAL H O 1
ATOM 13769 N N . LYS H 1 90 ? 104.853 9.348 264.137 1.00 83.25 89 LYS H N 1
ATOM 13770 C CA . LYS H 1 90 ? 104.264 10.228 265.153 1.00 83.86 89 LYS H CA 1
ATOM 13771 C C . LYS H 1 90 ? 104.261 9.541 266.550 1.00 90.00 89 LYS H C 1
ATOM 13772 O O . LYS H 1 90 ? 104.552 10.199 267.547 1.00 88.54 89 LYS H O 1
ATOM 13778 N N . GLU H 1 91 ? 104.008 8.216 266.599 1.00 89.45 90 GLU H N 1
ATOM 13779 C CA . GLU H 1 91 ? 104.018 7.437 267.838 1.00 90.77 90 GLU H CA 1
ATOM 13780 C C . GLU H 1 91 ? 105.408 7.345 268.447 1.00 98.49 90 GLU H C 1
ATOM 13781 O O . GLU H 1 91 ? 105.542 7.451 269.672 1.00 99.44 90 GLU H O 1
ATOM 13787 N N . GLY H 1 92 ? 106.421 7.231 267.587 1.00 95.69 91 GLY H N 1
ATOM 13788 C CA . GLY H 1 92 ? 107.822 7.238 267.985 1.00 95.69 91 GLY H CA 1
ATOM 13789 C C . GLY H 1 92 ? 108.243 8.620 268.450 1.00 100.12 91 GLY H C 1
ATOM 13790 O O . GLY H 1 92 ? 108.968 8.739 269.436 1.00 98.73 91 GLY H O 1
ATOM 13791 N N . ASP H 1 93 ? 107.754 9.679 267.762 1.00 98.90 92 ASP H N 1
ATOM 13792 C CA . ASP H 1 93 ? 108.030 11.087 268.078 1.00 100.15 92 ASP H CA 1
ATOM 13793 C C . ASP H 1 93 ? 107.560 11.380 269.507 1.00 105.25 92 ASP H C 1
ATOM 13794 O O . ASP H 1 93 ? 108.333 11.884 270.331 1.00 104.27 92 ASP H O 1
ATOM 13799 N N . GLU H 1 94 ? 106.304 11.003 269.797 1.00 103.46 93 GLU H N 1
ATOM 13800 C CA . GLU H 1 94 ? 105.664 11.192 271.096 1.00 103.90 93 GLU H CA 1
ATOM 13801 C C . GLU H 1 94 ? 106.317 10.370 272.215 1.00 107.07 93 GLU H C 1
ATOM 13802 O O . GLU H 1 94 ? 106.399 10.869 273.342 1.00 106.89 93 GLU H O 1
ATOM 13808 N N . TRP H 1 95 ? 106.807 9.143 271.906 1.00 101.92 94 TRP H N 1
ATOM 13809 C CA . TRP H 1 95 ? 107.493 8.303 272.893 1.00 100.59 94 TRP H CA 1
ATOM 13810 C C . TRP H 1 95 ? 108.763 8.997 273.330 1.00 103.50 94 TRP H C 1
ATOM 13811 O O . TRP H 1 95 ? 109.083 8.993 274.513 1.00 103.95 94 TRP H O 1
ATOM 13822 N N . LEU H 1 96 ? 109.500 9.567 272.371 1.00 99.25 95 LEU H N 1
ATOM 13823 C CA . LEU H 1 96 ? 110.739 10.283 272.639 1.00 98.37 95 LEU H CA 1
ATOM 13824 C C . LEU H 1 96 ? 110.498 11.515 273.498 1.00 102.59 95 LEU H C 1
ATOM 13825 O O . LEU H 1 96 ? 111.307 11.774 274.379 1.00 101.94 95 LEU H O 1
ATOM 13830 N N . LYS H 1 97 ? 109.360 12.229 273.291 1.00 100.52 96 LYS H N 1
ATOM 13831 C CA . LYS H 1 97 ? 108.941 13.406 274.079 1.00 101.61 96 LYS H CA 1
ATOM 13832 C C . LYS H 1 97 ? 108.724 12.964 275.536 1.00 108.32 96 LYS H C 1
ATOM 13833 O O . LYS H 1 97 ? 109.365 13.481 276.460 1.00 108.51 96 LYS H O 1
ATOM 13839 N N . ARG H 1 98 ? 107.824 11.966 275.699 1.00 105.77 97 ARG H N 1
ATOM 13840 C CA . ARG H 1 98 ? 107.409 11.311 276.933 1.00 105.36 97 ARG H CA 1
ATOM 13841 C C . ARG H 1 98 ? 108.574 10.787 277.749 1.00 110.35 97 ARG H C 1
ATOM 13842 O O . ARG H 1 98 ? 108.574 10.969 278.960 1.00 111.90 97 ARG H O 1
ATOM 13850 N N . ASN H 1 99 ? 109.525 10.084 277.121 1.00 105.41 98 ASN H N 1
ATOM 13851 C CA . ASN H 1 99 ? 110.562 9.420 277.882 1.00 105.04 98 ASN H CA 1
ATOM 13852 C C . ASN H 1 99 ? 111.972 10.013 277.714 1.00 111.16 98 ASN H C 1
ATOM 13853 O O . ASN H 1 99 ? 112.934 9.367 278.135 1.00 111.08 98 ASN H O 1
ATOM 13858 N N . GLN H 1 100 ? 112.087 11.277 277.227 1.00 108.63 99 GLN H N 1
ATOM 13859 C CA . GLN H 1 100 ? 113.363 12.008 277.133 1.00 108.89 99 GLN H CA 1
ATOM 13860 C C . GLN H 1 100 ? 113.904 12.224 278.566 1.00 113.80 99 GLN H C 1
ATOM 13861 O O . GLN H 1 100 ? 115.080 11.961 278.837 1.00 112.80 99 GLN H O 1
ATOM 13867 N N . ARG H 1 101 ? 112.989 12.602 279.485 1.00 111.59 100 ARG H N 1
ATOM 13868 C CA . ARG H 1 101 ? 113.192 12.857 280.917 1.00 112.16 100 ARG H CA 1
ATOM 13869 C C . ARG H 1 101 ? 114.004 11.768 281.606 1.00 117.60 100 ARG H C 1
ATOM 13870 O O . ARG H 1 101 ? 114.811 12.067 282.489 1.00 118.44 100 ARG H O 1
ATOM 13878 N N . PHE H 1 102 ? 113.755 10.507 281.228 1.00 114.14 101 PHE H N 1
ATOM 13879 C CA . PHE H 1 102 ? 114.368 9.337 281.832 1.00 114.52 101 PHE H CA 1
ATOM 13880 C C . PHE H 1 102 ? 115.660 8.902 281.211 1.00 117.67 101 PHE H C 1
ATOM 13881 O O . PHE H 1 102 ? 116.610 8.710 281.963 1.00 117.08 101 PHE H O 1
ATOM 13889 N N . TYR H 1 103 ? 115.717 8.707 279.868 1.00 114.58 102 TYR H N 1
ATOM 13890 C CA . TYR H 1 103 ? 116.960 8.240 279.242 1.00 114.41 102 TYR H CA 1
ATOM 13891 C C . TYR H 1 103 ? 118.084 9.268 279.313 1.00 117.84 102 TYR H C 1
ATOM 13892 O O . TYR H 1 103 ? 119.243 8.858 279.346 1.00 117.01 102 TYR H O 1
ATOM 13901 N N . LYS H 1 104 ? 117.759 10.580 279.416 1.00 114.50 103 LYS H N 1
ATOM 13902 C CA . LYS H 1 104 ? 118.784 11.620 279.555 1.00 114.37 103 LYS H CA 1
ATOM 13903 C C . LYS H 1 104 ? 119.647 11.391 280.814 1.00 118.58 103 LYS H C 1
ATOM 13904 O O . LYS H 1 104 ? 120.838 11.718 280.828 1.00 118.93 103 LYS H O 1
ATOM 13910 N N . GLN H 1 105 ? 119.061 10.732 281.823 1.00 114.43 104 GLN H N 1
ATOM 13911 C CA . GLN H 1 105 ? 119.719 10.406 283.085 1.00 113.92 104 GLN H CA 1
ATOM 13912 C C . GLN H 1 105 ? 120.762 9.265 282.965 1.00 116.49 104 GLN H C 1
ATOM 13913 O O . GLN H 1 105 ? 121.414 8.927 283.954 1.00 116.56 104 GLN H O 1
ATOM 13919 N N . LEU H 1 106 ? 120.966 8.727 281.757 1.00 111.76 105 LEU H N 1
ATOM 13920 C CA . LEU H 1 106 ? 121.986 7.710 281.546 1.00 111.66 105 LEU H CA 1
ATOM 13921 C C . LEU H 1 106 ? 123.359 8.374 281.591 1.00 118.85 105 LEU H C 1
ATOM 13922 O O . LEU H 1 106 ? 123.594 9.378 280.911 1.00 119.15 105 LEU H O 1
ATOM 13927 N N . THR H 1 107 ? 124.240 7.831 282.435 1.00 116.98 106 THR H N 1
ATOM 13928 C CA . THR H 1 107 ? 125.621 8.280 282.649 1.00 117.10 106 THR H CA 1
ATOM 13929 C C . THR H 1 107 ? 126.565 7.514 281.726 1.00 120.97 106 THR H C 1
ATOM 13930 O O . THR H 1 107 ? 127.616 8.045 281.353 1.00 120.63 106 THR H O 1
ATOM 13934 N N . ILE H 1 108 ? 126.192 6.265 281.370 1.00 117.23 107 ILE H N 1
ATOM 13935 C CA . ILE H 1 108 ? 126.984 5.424 280.473 1.00 117.20 107 ILE H CA 1
ATOM 13936 C C . ILE H 1 108 ? 126.840 5.936 279.029 1.00 120.78 107 ILE H C 1
ATOM 13937 O O . ILE H 1 108 ? 125.881 6.679 278.746 1.00 120.12 107 ILE H O 1
ATOM 13942 N N . PRO H 1 109 ? 127.780 5.604 278.105 1.00 116.84 108 PRO H N 1
ATOM 13943 C CA . PRO H 1 109 ? 127.622 6.075 276.718 1.00 116.18 108 PRO H CA 1
ATOM 13944 C C . PRO H 1 109 ? 126.384 5.452 276.073 1.00 118.30 108 PRO H C 1
ATOM 13945 O O . PRO H 1 109 ? 126.215 4.224 276.082 1.00 117.90 108 PRO H O 1
ATOM 13949 N N . PHE H 1 110 ? 125.484 6.306 275.565 1.00 112.82 109 PHE H N 1
ATOM 13950 C CA . PHE H 1 110 ? 124.260 5.818 274.943 1.00 110.68 109 PHE H CA 1
ATOM 13951 C C . PHE H 1 110 ? 123.956 6.477 273.588 1.00 112.62 109 PHE H C 1
ATOM 13952 O O . PHE H 1 110 ? 124.457 7.566 273.286 1.00 113.20 109 PHE H O 1
ATOM 13960 N N . GLU H 1 111 ? 123.120 5.794 272.785 1.00 105.86 110 GLU H N 1
ATOM 13961 C CA . GLU H 1 111 ? 122.723 6.159 271.432 1.00 103.45 110 GLU H CA 1
ATOM 13962 C C . GLU H 1 111 ? 121.232 5.906 271.293 1.00 102.18 110 GLU H C 1
ATOM 13963 O O . GLU H 1 111 ? 120.734 4.888 271.760 1.00 99.83 110 GLU H O 1
ATOM 13969 N N . ILE H 1 112 ? 120.519 6.833 270.666 1.00 97.89 111 ILE H N 1
ATOM 13970 C CA . ILE H 1 112 ? 119.087 6.673 270.421 1.00 96.93 111 ILE H CA 1
ATOM 13971 C C . ILE H 1 112 ? 118.897 6.487 268.916 1.00 100.03 111 ILE H C 1
ATOM 13972 O O . ILE H 1 112 ? 119.223 7.384 268.134 1.00 100.40 111 ILE H O 1
ATOM 13977 N N . MET H 1 113 ? 118.406 5.315 268.515 1.00 94.42 112 MET H N 1
ATOM 13978 C CA . MET H 1 113 ? 118.131 5.004 267.115 1.00 92.42 112 MET H CA 1
ATOM 13979 C C . MET H 1 113 ? 116.625 4.859 266.889 1.00 91.79 112 MET H C 1
ATOM 13980 O O . MET H 1 113 ? 115.862 4.772 267.852 1.00 91.98 112 MET H O 1
ATOM 13985 N N . ARG H 1 114 ? 116.199 4.862 265.617 1.00 84.30 113 ARG H N 1
ATOM 13986 C CA . ARG H 1 114 ? 114.798 4.745 265.214 1.00 81.82 113 ARG H CA 1
ATOM 13987 C C . ARG H 1 114 ? 114.684 3.669 264.156 1.00 84.98 113 ARG H C 1
ATOM 13988 O O . ARG H 1 114 ? 115.668 3.389 263.469 1.00 85.28 113 ARG H O 1
ATOM 13996 N N . TRP H 1 115 ? 113.504 3.036 264.044 1.00 79.73 114 TRP H N 1
ATOM 13997 C CA . TRP H 1 115 ? 113.289 1.901 263.147 1.00 78.47 114 TRP H CA 1
ATOM 13998 C C . TRP H 1 115 ? 113.818 2.082 261.727 1.00 89.85 114 TRP H C 1
ATOM 13999 O O . TRP H 1 115 ? 114.509 1.182 261.214 1.00 90.41 114 TRP H O 1
ATOM 14010 N N . ASP H 1 116 ? 113.514 3.247 261.105 1.00 89.95 115 ASP H N 1
ATOM 14011 C CA . ASP H 1 116 ? 113.935 3.588 259.735 1.00 90.22 115 ASP H CA 1
ATOM 14012 C C . ASP H 1 116 ? 115.460 3.512 259.513 1.00 92.11 115 ASP H C 1
ATOM 14013 O O . ASP H 1 116 ? 115.893 3.133 258.430 1.00 90.85 115 ASP H O 1
ATOM 14018 N N . ASP H 1 117 ? 116.265 3.794 260.557 1.00 88.24 116 ASP H N 1
ATOM 14019 C CA . ASP H 1 117 ? 117.731 3.704 260.511 1.00 87.16 116 ASP H CA 1
ATOM 14020 C C . ASP H 1 117 ? 118.183 2.287 260.101 1.00 89.50 116 ASP H C 1
ATOM 14021 O O . ASP H 1 117 ? 119.252 2.129 259.518 1.00 89.04 116 ASP H O 1
ATOM 14026 N N . TRP H 1 118 ? 117.367 1.271 260.417 1.00 85.89 117 TRP H N 1
ATOM 14027 C CA . TRP H 1 118 ? 117.658 -0.128 260.129 1.00 86.15 117 TRP H CA 1
ATOM 14028 C C . TRP H 1 118 ? 116.968 -0.598 258.867 1.00 89.85 117 TRP H C 1
ATOM 14029 O O . TRP H 1 118 ? 117.583 -1.301 258.066 1.00 88.74 117 TRP H O 1
ATOM 14040 N N . TYR H 1 119 ? 115.688 -0.212 258.679 1.00 86.04 118 TYR H N 1
ATOM 14041 C CA . TYR H 1 119 ? 114.894 -0.593 257.507 1.00 84.39 118 TYR H CA 1
ATOM 14042 C C . TYR H 1 119 ? 115.505 -0.087 256.204 1.00 86.77 118 TYR H C 1
ATOM 14043 O O . TYR H 1 119 ? 115.456 -0.780 255.189 1.00 87.60 118 TYR H O 1
ATOM 14052 N N . ASN H 1 120 ? 116.093 1.113 256.252 1.00 81.95 119 ASN H N 1
ATOM 14053 C CA . ASN H 1 120 ? 116.725 1.764 255.120 1.00 82.20 119 ASN H CA 1
ATOM 14054 C C . ASN H 1 120 ? 118.181 1.314 254.900 1.00 91.06 119 ASN H C 1
ATOM 14055 O O . ASN H 1 120 ? 118.804 1.755 253.934 1.00 90.54 119 ASN H O 1
ATOM 14060 N N . SER H 1 121 ? 118.698 0.381 255.743 1.00 91.92 120 SER H N 1
ATOM 14061 C CA . SER H 1 121 ? 120.044 -0.181 255.601 1.00 92.98 120 SER H CA 1
ATOM 14062 C C . SER H 1 121 ? 120.197 -0.855 254.209 1.00 99.25 120 SER H C 1
ATOM 14063 O O . SER H 1 121 ? 119.244 -1.477 253.697 1.00 99.20 120 SER H O 1
ATOM 14066 N N . PRO H 1 122 ? 121.398 -0.729 253.588 1.00 95.56 121 PRO H N 1
ATOM 14067 C CA . PRO H 1 122 ? 121.627 -1.381 252.288 1.00 94.95 121 PRO H CA 1
ATOM 14068 C C . PRO H 1 122 ? 121.431 -2.897 252.357 1.00 98.66 121 PRO H C 1
ATOM 14069 O O . PRO H 1 122 ? 120.986 -3.532 251.387 1.00 97.70 121 PRO H O 1
ATOM 14073 N N . ASN H 1 123 ? 121.740 -3.470 253.538 1.00 95.41 122 ASN H N 1
ATOM 14074 C CA . ASN H 1 123 ? 121.640 -4.901 253.791 1.00 94.72 122 ASN H CA 1
ATOM 14075 C C . ASN H 1 123 ? 120.237 -5.387 254.130 1.00 96.58 122 ASN H C 1
ATOM 14076 O O . ASN H 1 123 ? 120.041 -6.609 254.206 1.00 96.72 122 ASN H O 1
ATOM 14081 N N . TYR H 1 124 ? 119.255 -4.469 254.295 1.00 90.46 123 TYR H N 1
ATOM 14082 C CA . TYR H 1 124 ? 117.906 -4.896 254.643 1.00 89.99 123 TYR H CA 1
ATOM 14083 C C . TYR H 1 124 ? 117.308 -5.897 253.657 1.00 93.57 123 TYR H C 1
ATOM 14084 O O . TYR H 1 124 ? 116.820 -6.942 254.091 1.00 92.71 123 TYR H O 1
ATOM 14093 N N . ILE H 1 125 ? 117.302 -5.558 252.352 1.00 90.38 124 ILE H N 1
ATOM 14094 C CA . ILE H 1 125 ? 116.659 -6.365 251.317 1.00 89.89 124 ILE H CA 1
ATOM 14095 C C . ILE H 1 125 ? 117.155 -7.804 251.348 1.00 94.01 124 ILE H C 1
ATOM 14096 O O . ILE H 1 125 ? 116.326 -8.705 251.431 1.00 94.09 124 ILE H O 1
ATOM 14101 N N . ASN H 1 126 ? 118.478 -8.017 251.360 1.00 90.71 125 ASN H N 1
ATOM 14102 C CA . ASN H 1 126 ? 119.066 -9.366 251.406 1.00 90.85 125 ASN H CA 1
ATOM 14103 C C . ASN H 1 126 ? 118.599 -10.152 252.636 1.00 93.94 125 ASN H C 1
ATOM 14104 O O . ASN H 1 126 ? 118.198 -11.324 252.507 1.00 92.87 125 ASN H O 1
ATOM 14109 N N . SER H 1 127 ? 118.607 -9.479 253.818 1.00 89.10 126 SER H N 1
ATOM 14110 C CA . SER H 1 127 ? 118.170 -10.061 255.086 1.00 87.79 126 SER H CA 1
ATOM 14111 C C . SER H 1 127 ? 116.693 -10.412 255.019 1.00 89.63 126 SER H C 1
ATOM 14112 O O . SER H 1 127 ? 116.294 -11.457 255.531 1.00 90.09 126 SER H O 1
ATOM 14115 N N . HIS H 1 128 ? 115.889 -9.540 254.384 1.00 83.29 127 HIS H N 1
ATOM 14116 C CA . HIS H 1 128 ? 114.460 -9.739 254.199 1.00 82.13 127 HIS H CA 1
ATOM 14117 C C . HIS H 1 128 ? 114.205 -11.007 253.370 1.00 86.46 127 HIS H C 1
ATOM 14118 O O . HIS H 1 128 ? 113.272 -11.758 253.654 1.00 85.78 127 HIS H O 1
ATOM 14125 N N . LEU H 1 129 ? 115.036 -11.227 252.344 1.00 83.30 128 LEU H N 1
ATOM 14126 C CA . LEU H 1 129 ? 114.942 -12.391 251.472 1.00 83.16 128 LEU H CA 1
ATOM 14127 C C . LEU H 1 129 ? 115.320 -13.656 252.257 1.00 88.05 128 LEU H C 1
ATOM 14128 O O . LEU H 1 129 ? 114.648 -14.686 252.108 1.00 86.24 128 LEU H O 1
ATOM 14133 N N . ARG H 1 130 ? 116.374 -13.555 253.124 1.00 85.66 129 ARG H N 1
ATOM 14134 C CA . ARG H 1 130 ? 116.851 -14.648 253.983 1.00 85.72 129 ARG H CA 1
ATOM 14135 C C . ARG H 1 130 ? 115.737 -15.118 254.921 1.00 90.13 129 ARG H C 1
ATOM 14136 O O . ARG H 1 130 ? 115.518 -16.336 255.049 1.00 91.82 129 ARG H O 1
ATOM 14144 N N . VAL H 1 131 ? 115.032 -14.147 255.562 1.00 83.74 130 VAL H N 1
ATOM 14145 C CA . VAL H 1 131 ? 113.918 -14.404 256.482 1.00 81.85 130 VAL H CA 1
ATOM 14146 C C . VAL H 1 131 ? 112.776 -15.040 255.690 1.00 86.85 130 VAL H C 1
ATOM 14147 O O . VAL H 1 131 ? 112.270 -16.093 256.093 1.00 84.01 130 VAL H O 1
ATOM 14151 N N . GLN H 1 132 ? 112.460 -14.455 254.502 1.00 87.46 131 GLN H N 1
ATOM 14152 C CA . GLN H 1 132 ? 111.406 -14.930 253.593 1.00 88.18 131 GLN H CA 1
ATOM 14153 C C . GLN H 1 132 ? 111.642 -16.390 253.174 1.00 93.22 131 GLN H C 1
ATOM 14154 O O . GLN H 1 132 ? 110.707 -17.198 253.207 1.00 91.44 131 GLN H O 1
ATOM 14160 N N . LYS H 1 133 ? 112.920 -16.730 252.877 1.00 91.82 132 LYS H N 1
ATOM 14161 C CA . LYS H 1 133 ? 113.365 -18.070 252.497 1.00 92.42 132 LYS H CA 1
ATOM 14162 C C . LYS H 1 133 ? 113.144 -19.055 253.642 1.00 97.68 132 LYS H C 1
ATOM 14163 O O . LYS H 1 133 ? 112.516 -20.100 253.425 1.00 96.86 132 LYS H O 1
ATOM 14169 N N . GLU H 1 134 ? 113.630 -18.704 254.860 1.00 94.87 133 GLU H N 1
ATOM 14170 C CA . GLU H 1 134 ? 113.472 -19.538 256.049 1.00 95.09 133 GLU H CA 1
ATOM 14171 C C . GLU H 1 134 ? 112.009 -19.797 256.387 1.00 100.41 133 GLU H C 1
ATOM 14172 O O . GLU H 1 134 ? 111.687 -20.900 256.820 1.00 100.10 133 GLU H O 1
ATOM 14178 N N . TYR H 1 135 ? 111.118 -18.810 256.139 1.00 97.66 134 TYR H N 1
ATOM 14179 C CA . TYR H 1 135 ? 109.673 -18.952 256.362 1.00 96.99 134 TYR H CA 1
ATOM 14180 C C . TYR H 1 135 ? 109.110 -20.032 255.419 1.00 100.78 134 TYR H C 1
ATOM 14181 O O . TYR H 1 135 ? 108.301 -20.864 255.836 1.00 98.64 134 TYR H O 1
ATOM 14190 N N . ASP H 1 136 ? 109.564 -20.015 254.156 1.00 99.30 135 ASP H N 1
ATOM 14191 C CA . ASP H 1 136 ? 109.133 -20.960 253.130 1.00 100.28 135 ASP H CA 1
ATOM 14192 C C . ASP H 1 136 ? 109.701 -22.373 253.347 1.00 105.46 135 ASP H C 1
ATOM 14193 O O . ASP H 1 136 ? 108.924 -23.330 253.421 1.00 103.80 135 ASP H O 1
ATOM 14198 N N . THR H 1 137 ? 111.043 -22.487 253.503 1.00 104.37 136 THR H N 1
ATOM 14199 C CA . THR H 1 137 ? 111.759 -23.759 253.709 1.00 104.72 136 THR H CA 1
ATOM 14200 C C . THR H 1 137 ? 111.478 -24.383 255.106 1.00 110.51 136 THR H C 1
ATOM 14201 O O . THR H 1 137 ? 110.780 -25.395 255.178 1.00 111.37 136 THR H O 1
ATOM 14205 N N . ASN H 1 138 ? 111.993 -23.770 256.197 1.00 106.64 137 ASN H N 1
ATOM 14206 C CA . ASN H 1 138 ? 111.870 -24.228 257.594 1.00 105.54 137 ASN H CA 1
ATOM 14207 C C . ASN H 1 138 ? 110.456 -24.067 258.172 1.00 107.00 137 ASN H C 1
ATOM 14208 O O . ASN H 1 138 ? 110.028 -22.948 258.449 1.00 106.08 137 ASN H O 1
ATOM 14213 N N . LYS H 1 139 ? 109.759 -25.199 258.398 1.00 102.95 138 LYS H N 1
ATOM 14214 C CA . LYS H 1 139 ? 108.389 -25.236 258.938 1.00 102.22 138 LYS H CA 1
ATOM 14215 C C . LYS H 1 139 ? 108.322 -24.881 260.422 1.00 103.78 138 LYS H C 1
ATOM 14216 O O . LYS H 1 139 ? 107.320 -24.318 260.851 1.00 102.02 138 LYS H O 1
ATOM 14222 N N . ALA H 1 140 ? 109.381 -25.182 261.199 1.00 101.20 139 ALA H N 1
ATOM 14223 C CA . ALA H 1 140 ? 109.429 -24.844 262.631 1.00 100.99 139 ALA H CA 1
ATOM 14224 C C . ALA H 1 140 ? 109.341 -23.325 262.786 1.00 103.85 139 ALA H C 1
ATOM 14225 O O . ALA H 1 140 ? 108.530 -22.828 263.575 1.00 103.42 139 ALA H O 1
ATOM 14227 N N . PHE H 1 141 ? 110.131 -22.602 261.957 1.00 99.33 140 PHE H N 1
ATOM 14228 C CA . PHE H 1 141 ? 110.197 -21.146 261.878 1.00 98.41 140 PHE H CA 1
ATOM 14229 C C . PHE H 1 141 ? 108.853 -20.580 261.425 1.00 100.45 140 PHE H C 1
ATOM 14230 O O . PHE H 1 141 ? 108.365 -19.612 262.012 1.00 99.96 140 PHE H O 1
ATOM 14238 N N . GLN H 1 142 ? 108.240 -21.218 260.412 1.00 95.55 141 GLN H N 1
ATOM 14239 C CA . GLN H 1 142 ? 106.931 -20.866 259.860 1.00 94.53 141 GLN H CA 1
ATOM 14240 C C . GLN H 1 142 ? 105.861 -20.950 260.950 1.00 98.32 141 GLN H C 1
ATOM 14241 O O . GLN H 1 142 ? 105.077 -20.009 261.107 1.00 96.86 141 GLN H O 1
ATOM 14247 N N . ASN H 1 143 ? 105.878 -22.060 261.741 1.00 95.25 142 ASN H N 1
ATOM 14248 C CA . ASN H 1 143 ? 104.940 -22.314 262.837 1.00 94.29 142 ASN H CA 1
ATOM 14249 C C . ASN H 1 143 ? 105.072 -21.285 263.941 1.00 95.88 142 ASN H C 1
ATOM 14250 O O . ASN H 1 143 ? 104.051 -20.805 264.432 1.00 95.48 142 ASN H O 1
ATOM 14255 N N . ALA H 1 144 ? 106.323 -20.912 264.290 1.00 90.59 143 ALA H N 1
ATOM 14256 C CA . ALA H 1 144 ? 106.631 -19.908 265.301 1.00 90.27 143 ALA H CA 1
ATOM 14257 C C . ALA H 1 144 ? 106.025 -18.560 264.922 1.00 95.73 143 ALA H C 1
ATOM 14258 O O . ALA H 1 144 ? 105.361 -17.935 265.753 1.00 96.36 143 ALA H O 1
ATOM 14260 N N . ILE H 1 145 ? 106.216 -18.134 263.657 1.00 91.97 144 ILE H N 1
ATOM 14261 C CA . ILE H 1 145 ? 105.665 -16.885 263.134 1.00 91.10 144 ILE H CA 1
ATOM 14262 C C . ILE H 1 145 ? 104.120 -16.926 263.198 1.00 91.78 144 ILE H C 1
ATOM 14263 O O . ILE H 1 145 ? 103.508 -15.995 263.723 1.00 90.49 144 ILE H O 1
ATOM 14268 N N . HIS H 1 146 ? 103.515 -18.038 262.739 1.00 86.09 145 HIS H N 1
ATOM 14269 C CA . HIS H 1 146 ? 102.067 -18.218 262.770 1.00 85.42 145 HIS H CA 1
ATOM 14270 C C . HIS H 1 146 ? 101.510 -18.167 264.182 1.00 88.12 145 HIS H C 1
ATOM 14271 O O . HIS H 1 146 ? 100.469 -17.550 264.401 1.00 87.23 145 HIS H O 1
ATOM 14278 N N . ALA H 1 147 ? 102.229 -18.784 265.141 1.00 83.97 146 ALA H N 1
ATOM 14279 C CA . ALA H 1 147 ? 101.882 -18.792 266.560 1.00 82.39 146 ALA H CA 1
ATOM 14280 C C . ALA H 1 147 ? 101.925 -17.354 267.096 1.00 83.73 146 ALA H C 1
ATOM 14281 O O . ALA H 1 147 ? 100.986 -16.927 267.755 1.00 83.19 146 ALA H O 1
ATOM 14283 N N . ASN H 1 148 ? 102.978 -16.598 266.745 1.00 79.03 147 ASN H N 1
ATOM 14284 C CA . ASN H 1 148 ? 103.161 -15.208 267.115 1.00 79.05 147 ASN H CA 1
ATOM 14285 C C . ASN H 1 148 ? 101.993 -14.368 266.566 1.00 86.93 147 ASN H C 1
ATOM 14286 O O . ASN H 1 148 ? 101.493 -13.495 267.278 1.00 87.31 147 ASN H O 1
ATOM 14291 N N . ILE H 1 149 ? 101.545 -14.644 265.312 1.00 84.91 148 ILE H N 1
ATOM 14292 C CA . ILE H 1 149 ? 100.415 -13.939 264.695 1.00 85.11 148 ILE H CA 1
ATOM 14293 C C . ILE H 1 149 ? 99.165 -14.117 265.570 1.00 90.07 148 ILE H C 1
ATOM 14294 O O . ILE H 1 149 ? 98.542 -13.114 265.929 1.00 89.08 148 ILE H O 1
ATOM 14299 N N . ASP H 1 150 ? 98.863 -15.383 265.977 1.00 88.78 149 ASP H N 1
ATOM 14300 C CA . ASP H 1 150 ? 97.716 -15.741 266.831 1.00 90.30 149 ASP H CA 1
ATOM 14301 C C . ASP H 1 150 ? 97.788 -15.017 268.164 1.00 95.02 149 ASP H C 1
ATOM 14302 O O . ASP H 1 150 ? 96.806 -14.383 268.553 1.00 96.26 149 ASP H O 1
ATOM 14307 N N . ASP H 1 151 ? 98.960 -15.086 268.847 1.00 89.11 150 ASP H N 1
ATOM 14308 C CA . ASP H 1 151 ? 99.214 -14.455 270.137 1.00 88.30 150 ASP H CA 1
ATOM 14309 C C . ASP H 1 151 ? 98.965 -12.957 270.042 1.00 90.06 150 ASP H C 1
ATOM 14310 O O . ASP H 1 151 ? 98.240 -12.404 270.864 1.00 90.32 150 ASP H O 1
ATOM 14315 N N . PHE H 1 152 ? 99.532 -12.311 269.015 1.00 84.94 151 PHE H N 1
ATOM 14316 C CA . PHE H 1 152 ? 99.399 -10.877 268.827 1.00 84.27 151 PHE H CA 1
ATOM 14317 C C . PHE H 1 152 ? 97.984 -10.431 268.513 1.00 89.80 151 PHE H C 1
ATOM 14318 O O . PHE H 1 152 ? 97.512 -9.480 269.132 1.00 89.90 151 PHE H O 1
ATOM 14326 N N . LEU H 1 153 ? 97.337 -11.059 267.512 1.00 86.10 152 LEU H N 1
ATOM 14327 C CA . LEU H 1 153 ? 96.014 -10.643 267.072 1.00 85.64 152 LEU H CA 1
ATOM 14328 C C . LEU H 1 153 ? 94.906 -10.893 268.110 1.00 90.11 152 LEU H C 1
ATOM 14329 O O . LEU H 1 153 ? 93.989 -10.059 268.220 1.00 88.24 152 LEU H O 1
ATOM 14334 N N . THR H 1 154 ? 95.017 -11.995 268.917 1.00 87.78 153 THR H N 1
ATOM 14335 C CA . THR H 1 154 ? 94.041 -12.298 269.982 1.00 87.78 153 THR H CA 1
ATOM 14336 C C . THR H 1 154 ? 94.015 -11.137 270.987 1.00 92.79 153 THR H C 1
ATOM 14337 O O . THR H 1 154 ? 92.947 -10.768 271.481 1.00 91.56 153 THR H O 1
ATOM 14341 N N . ARG H 1 155 ? 95.191 -10.534 271.223 1.00 91.50 154 ARG H N 1
ATOM 14342 C CA . ARG H 1 155 ? 95.372 -9.403 272.117 1.00 92.66 154 ARG H CA 1
ATOM 14343 C C . ARG H 1 155 ? 94.989 -8.074 271.456 1.00 98.77 154 ARG H C 1
ATOM 14344 O O . ARG H 1 155 ? 94.144 -7.359 271.990 1.00 99.73 154 ARG H O 1
ATOM 14352 N N . TYR H 1 156 ? 95.595 -7.758 270.297 1.00 96.11 155 TYR H N 1
ATOM 14353 C CA . TYR H 1 156 ? 95.394 -6.516 269.537 1.00 96.73 155 TYR H CA 1
ATOM 14354 C C . TYR H 1 156 ? 93.941 -6.266 269.146 1.00 102.91 155 TYR H C 1
ATOM 14355 O O . TYR H 1 156 ? 93.442 -5.150 269.319 1.00 102.13 155 TYR H O 1
ATOM 14364 N N . LEU H 1 157 ? 93.260 -7.321 268.657 1.00 101.75 156 LEU H N 1
ATOM 14365 C CA . LEU H 1 157 ? 91.876 -7.262 268.188 1.00 102.25 156 LEU H CA 1
ATOM 14366 C C . LEU H 1 157 ? 90.849 -7.791 269.209 1.00 108.24 156 LEU H C 1
ATOM 14367 O O . LEU H 1 157 ? 89.745 -8.191 268.817 1.00 108.92 156 LEU H O 1
ATOM 14372 N N . SER H 1 158 ? 91.198 -7.764 270.513 1.00 104.59 157 SER H N 1
ATOM 14373 C CA . SER H 1 158 ? 90.318 -8.231 271.590 1.00 104.02 157 SER H CA 1
ATOM 14374 C C . SER H 1 158 ? 89.080 -7.352 271.746 1.00 105.94 157 SER H C 1
ATOM 14375 O O . SER H 1 158 ? 88.004 -7.882 271.994 1.00 105.18 157 SER H O 1
ATOM 14378 N N . ARG H 1 159 ? 89.226 -6.024 271.565 1.00 102.04 158 ARG H N 1
ATOM 14379 C CA . ARG H 1 159 ? 88.146 -5.041 271.723 1.00 102.00 158 ARG H CA 1
ATOM 14380 C C . ARG H 1 159 ? 87.302 -4.838 270.452 1.00 106.40 158 ARG H C 1
ATOM 14381 O O . ARG H 1 159 ? 86.577 -3.838 270.329 1.00 105.42 158 ARG H O 1
ATOM 14389 N N . PHE H 1 160 ? 87.373 -5.801 269.518 1.00 103.98 159 PHE H N 1
ATOM 14390 C CA . PHE H 1 160 ? 86.602 -5.760 268.278 1.00 103.64 159 PHE H CA 1
ATOM 14391 C C . PHE H 1 160 ? 85.800 -7.036 268.070 1.00 102.77 159 PHE H C 1
ATOM 14392 O O . PHE H 1 160 ? 86.262 -8.147 268.391 1.00 100.89 159 PHE H O 1
ATOM 14400 N N . SER H 1 161 ? 84.591 -6.861 267.510 1.00 96.64 160 SER H N 1
ATOM 14401 C CA . SER H 1 161 ? 83.714 -7.972 267.152 1.00 95.04 160 SER H CA 1
ATOM 14402 C C . SER H 1 161 ? 84.297 -8.580 265.878 1.00 93.57 160 SER H C 1
ATOM 14403 O O . SER H 1 161 ? 84.729 -7.818 265.000 1.00 91.41 160 SER H O 1
ATOM 14406 N N . PRO H 1 162 ? 84.323 -9.930 265.747 1.00 88.26 161 PRO H N 1
ATOM 14407 C CA . PRO H 1 162 ? 84.893 -10.532 264.516 1.00 88.46 161 PRO H CA 1
ATOM 14408 C C . PRO H 1 162 ? 84.262 -10.016 263.213 1.00 93.57 161 PRO H C 1
ATOM 14409 O O . PRO H 1 162 ? 84.906 -10.036 262.160 1.00 93.38 161 PRO H O 1
ATOM 14413 N N . ALA H 1 163 ? 83.025 -9.493 263.323 1.00 90.25 162 ALA H N 1
ATOM 14414 C CA . ALA H 1 163 ? 82.238 -8.932 262.243 1.00 90.61 162 ALA H CA 1
ATOM 14415 C C . ALA H 1 163 ? 82.835 -7.665 261.635 1.00 98.23 162 ALA H C 1
ATOM 14416 O O . ALA H 1 163 ? 82.585 -7.385 260.462 1.00 97.36 162 ALA H O 1
ATOM 14418 N N . ASP H 1 164 ? 83.579 -6.877 262.433 1.00 98.76 163 ASP H N 1
ATOM 14419 C CA . ASP H 1 164 ? 84.181 -5.613 261.984 1.00 100.29 163 ASP H CA 1
ATOM 14420 C C . ASP H 1 164 ? 85.665 -5.753 261.574 1.00 105.99 163 ASP H C 1
ATOM 14421 O O . ASP H 1 164 ? 86.290 -4.774 261.159 1.00 106.37 163 ASP H O 1
ATOM 14426 N N . VAL H 1 165 ? 86.209 -6.973 261.655 1.00 102.93 164 VAL H N 1
ATOM 14427 C CA . VAL H 1 165 ? 87.618 -7.254 261.360 1.00 103.10 164 VAL H CA 1
ATOM 14428 C C . VAL H 1 165 ? 87.822 -7.994 260.038 1.00 107.71 164 VAL H C 1
ATOM 14429 O O . VAL H 1 165 ? 87.268 -9.084 259.888 1.00 107.67 164 VAL H O 1
ATOM 14433 N N . ASP H 1 166 ? 88.678 -7.454 259.121 1.00 103.58 165 ASP H N 1
ATOM 14434 C CA . ASP H 1 166 ? 89.050 -8.170 257.889 1.00 102.91 165 ASP H CA 1
ATOM 14435 C C . ASP H 1 166 ? 90.168 -9.127 258.314 1.00 104.83 165 ASP H C 1
ATOM 14436 O O . ASP H 1 166 ? 91.312 -8.705 258.488 1.00 104.51 165 ASP H O 1
ATOM 14441 N N . HIS H 1 167 ? 89.815 -10.390 258.551 1.00 99.82 166 HIS H N 1
ATOM 14442 C CA . HIS H 1 167 ? 90.739 -11.404 259.048 1.00 99.42 166 HIS H CA 1
ATOM 14443 C C . HIS H 1 167 ? 91.865 -11.741 258.071 1.00 102.34 166 HIS H C 1
ATOM 14444 O O . HIS H 1 167 ? 92.976 -12.083 258.501 1.00 100.97 166 HIS H O 1
ATOM 14451 N N . GLU H 1 168 ? 91.584 -11.585 256.766 1.00 99.54 167 GLU H N 1
ATOM 14452 C CA . GLU H 1 168 ? 92.541 -11.808 255.680 1.00 99.70 167 GLU H CA 1
ATOM 14453 C C . GLU H 1 168 ? 93.658 -10.767 255.803 1.00 101.78 167 GLU H C 1
ATOM 14454 O O . GLU H 1 168 ? 94.842 -11.112 255.762 1.00 101.77 167 GLU H O 1
ATOM 14460 N N . ARG H 1 169 ? 93.251 -9.502 256.000 1.00 95.91 168 ARG H N 1
ATOM 14461 C CA . ARG H 1 169 ? 94.105 -8.333 256.135 1.00 94.56 168 ARG H CA 1
ATOM 14462 C C . ARG H 1 169 ? 94.956 -8.428 257.376 1.00 97.05 168 ARG H C 1
ATOM 14463 O O . ARG H 1 169 ? 96.175 -8.286 257.285 1.00 96.91 168 ARG H O 1
ATOM 14471 N N . ALA H 1 170 ? 94.302 -8.662 258.537 1.00 92.81 169 ALA H N 1
ATOM 14472 C CA . ALA H 1 170 ? 94.914 -8.777 259.860 1.00 91.74 169 ALA H CA 1
ATOM 14473 C C . ALA H 1 170 ? 96.081 -9.741 259.828 1.00 94.06 169 ALA H C 1
ATOM 14474 O O . ALA H 1 170 ? 97.161 -9.375 260.284 1.00 93.50 169 ALA H O 1
ATOM 14476 N N . PHE H 1 171 ? 95.893 -10.930 259.217 1.00 89.55 170 PHE H N 1
ATOM 14477 C CA . PHE H 1 171 ? 96.953 -11.920 259.089 1.00 89.01 170 PHE H CA 1
ATOM 14478 C C . PHE H 1 171 ? 98.087 -11.418 258.187 1.00 94.16 170 PHE H C 1
ATOM 14479 O O . PHE H 1 171 ? 99.252 -11.512 258.569 1.00 95.14 170 PHE H O 1
ATOM 14487 N N . ARG H 1 172 ? 97.748 -10.933 256.981 1.00 90.48 171 ARG H N 1
ATOM 14488 C CA . ARG H 1 172 ? 98.701 -10.449 255.989 1.00 90.25 171 ARG H CA 1
ATOM 14489 C C . ARG H 1 172 ? 99.604 -9.356 256.549 1.00 93.38 171 ARG H C 1
ATOM 14490 O O . ARG H 1 172 ? 100.825 -9.478 256.448 1.00 92.94 171 ARG H O 1
ATOM 14498 N N . LEU H 1 173 ? 99.008 -8.305 257.146 1.00 89.90 172 LEU H N 1
ATOM 14499 C CA . LEU H 1 173 ? 99.734 -7.173 257.727 1.00 89.87 172 LEU H CA 1
ATOM 14500 C C . LEU H 1 173 ? 100.582 -7.557 258.933 1.00 93.53 172 LEU H C 1
ATOM 14501 O O . LEU H 1 173 ? 101.695 -7.053 259.078 1.00 94.33 172 LEU H O 1
ATOM 14506 N N . CYS H 1 174 ? 100.068 -8.456 259.780 1.00 88.72 173 CYS H N 1
ATOM 14507 C CA . CYS H 1 174 ? 100.769 -8.949 260.955 1.00 88.28 173 CYS H CA 1
ATOM 14508 C C . CYS H 1 174 ? 102.005 -9.756 260.516 1.00 91.30 173 CYS H C 1
ATOM 14509 O O . CYS H 1 174 ? 103.062 -9.665 261.151 1.00 91.31 173 CYS H O 1
ATOM 14512 N N . LEU H 1 175 ? 101.878 -10.509 259.399 1.00 85.75 174 LEU H N 1
ATOM 14513 C CA . LEU H 1 175 ? 102.968 -11.283 258.808 1.00 84.11 174 LEU H CA 1
ATOM 14514 C C . LEU H 1 175 ? 104.055 -10.310 258.302 1.00 86.55 174 LEU H C 1
ATOM 14515 O O . LEU H 1 175 ? 105.238 -10.548 258.522 1.00 84.68 174 LEU H O 1
ATOM 14520 N N . ASP H 1 176 ? 103.632 -9.212 257.642 1.00 83.34 175 ASP H N 1
ATOM 14521 C CA . ASP H 1 176 ? 104.515 -8.178 257.108 1.00 83.45 175 ASP H CA 1
ATOM 14522 C C . ASP H 1 176 ? 105.307 -7.571 258.244 1.00 85.71 175 ASP H C 1
ATOM 14523 O O . ASP H 1 176 ? 106.519 -7.401 258.126 1.00 86.47 175 ASP H O 1
ATOM 14528 N N . TYR H 1 177 ? 104.614 -7.275 259.354 1.00 81.29 176 TYR H N 1
ATOM 14529 C CA . TYR H 1 177 ? 105.175 -6.714 260.581 1.00 81.18 176 TYR H CA 1
ATOM 14530 C C . TYR H 1 177 ? 106.257 -7.638 261.144 1.00 82.23 176 TYR H C 1
ATOM 14531 O O . TYR H 1 177 ? 107.375 -7.185 261.412 1.00 82.97 176 TYR H O 1
ATOM 14540 N N . LEU H 1 178 ? 105.933 -8.931 261.283 1.00 74.57 177 LEU H N 1
ATOM 14541 C CA . LEU H 1 178 ? 106.856 -9.901 261.853 1.00 72.17 177 LEU H CA 1
ATOM 14542 C C . LEU H 1 178 ? 108.060 -10.198 260.960 1.00 73.66 177 LEU H C 1
ATOM 14543 O O . LEU H 1 178 ? 109.169 -10.328 261.479 1.00 72.64 177 LEU H O 1
ATOM 14548 N N . ILE H 1 179 ? 107.866 -10.247 259.636 1.00 70.10 178 ILE H N 1
ATOM 14549 C CA . ILE H 1 179 ? 108.957 -10.465 258.683 1.00 69.98 178 ILE H CA 1
ATOM 14550 C C . ILE H 1 179 ? 109.924 -9.284 258.733 1.00 75.42 178 ILE H C 1
ATOM 14551 O O . ILE H 1 179 ? 111.137 -9.517 258.765 1.00 78.99 178 ILE H O 1
ATOM 14556 N N . GLU H 1 180 ? 109.401 -8.034 258.809 1.00 67.69 179 GLU H N 1
ATOM 14557 C CA . GLU H 1 180 ? 110.226 -6.844 258.921 1.00 67.10 179 GLU H CA 1
ATOM 14558 C C . GLU H 1 180 ? 111.027 -6.863 260.239 1.00 77.42 179 GLU H C 1
ATOM 14559 O O . GLU H 1 180 ? 112.246 -6.653 260.219 1.00 79.20 179 GLU H O 1
ATOM 14565 N N . GLU H 1 181 ? 110.339 -7.133 261.368 1.00 75.89 180 GLU H N 1
ATOM 14566 C CA . GLU H 1 181 ? 110.939 -7.190 262.694 1.00 76.99 180 GLU H CA 1
ATOM 14567 C C . GLU H 1 181 ? 112.108 -8.191 262.730 1.00 82.60 180 GLU H C 1
ATOM 14568 O O . GLU H 1 181 ? 113.183 -7.865 263.246 1.00 81.99 180 GLU H O 1
ATOM 14574 N N . CYS H 1 182 ? 111.920 -9.368 262.121 1.00 81.31 181 CYS H N 1
ATOM 14575 C CA . CYS H 1 182 ? 112.954 -10.398 262.079 1.00 83.25 181 CYS H CA 1
ATOM 14576 C C . CYS H 1 182 ? 114.119 -10.070 261.143 1.00 89.65 181 CYS H C 1
ATOM 14577 O O . CYS H 1 182 ? 115.274 -10.388 261.475 1.00 90.66 181 CYS H O 1
ATOM 14580 N N . SER H 1 183 ? 113.818 -9.440 259.983 1.00 84.87 182 SER H N 1
ATOM 14581 C CA . SER H 1 183 ? 114.816 -9.031 258.989 1.00 83.35 182 SER H CA 1
ATOM 14582 C C . SER H 1 183 ? 115.729 -7.951 259.569 1.00 85.15 182 SER H C 1
ATOM 14583 O O . SER H 1 183 ? 116.931 -7.989 259.346 1.00 85.60 182 SER H O 1
ATOM 14586 N N . VAL H 1 184 ? 115.164 -7.025 260.358 1.00 79.05 183 VAL H N 1
ATOM 14587 C CA . VAL H 1 184 ? 115.898 -5.946 261.005 1.00 77.85 183 VAL H CA 1
ATOM 14588 C C . VAL H 1 184 ? 116.695 -6.523 262.151 1.00 83.21 183 VAL H C 1
ATOM 14589 O O . VAL H 1 184 ? 117.830 -6.107 262.351 1.00 82.94 183 VAL H O 1
ATOM 14593 N N . MET H 1 185 ? 116.124 -7.511 262.879 1.00 80.98 184 MET H N 1
ATOM 14594 C CA . MET H 1 185 ? 116.814 -8.177 263.983 1.00 80.52 184 MET H CA 1
ATOM 14595 C C . MET H 1 185 ? 118.140 -8.778 263.511 1.00 83.93 184 MET H C 1
ATOM 14596 O O . MET H 1 185 ? 119.147 -8.593 264.194 1.00 85.24 184 MET H O 1
ATOM 14601 N N . CYS H 1 186 ? 118.148 -9.453 262.333 1.00 77.30 185 CYS H N 1
ATOM 14602 C CA . CYS H 1 186 ? 119.342 -10.063 261.754 1.00 76.59 185 CYS H CA 1
ATOM 14603 C C . CYS H 1 186 ? 120.459 -9.057 261.507 1.00 83.28 185 CYS H C 1
ATOM 14604 O O . CYS H 1 186 ? 121.641 -9.372 261.709 1.00 83.18 185 CYS H O 1
ATOM 14607 N N . LEU H 1 187 ? 120.071 -7.832 261.127 1.00 81.00 186 LEU H N 1
ATOM 14608 C CA . LEU H 1 187 ? 120.955 -6.697 260.854 1.00 80.59 186 LEU H CA 1
ATOM 14609 C C . LEU H 1 187 ? 121.686 -6.210 262.092 1.00 85.75 186 LEU H C 1
ATOM 14610 O O . LEU H 1 187 ? 122.748 -5.630 261.950 1.00 85.17 186 LEU H O 1
ATOM 14615 N N . TRP H 1 188 ? 121.125 -6.419 263.298 1.00 84.27 187 TRP H N 1
ATOM 14616 C CA . TRP H 1 188 ? 121.692 -5.912 264.555 1.00 84.99 187 TRP H CA 1
ATOM 14617 C C . TRP H 1 188 ? 123.093 -6.421 264.885 1.00 87.58 187 TRP H C 1
ATOM 14618 O O . TRP H 1 188 ? 123.839 -5.688 265.542 1.00 86.02 187 TRP H O 1
ATOM 14629 N N . THR H 1 189 ? 123.472 -7.628 264.370 1.00 83.91 188 THR H N 1
ATOM 14630 C CA . THR H 1 189 ? 124.804 -8.233 264.524 1.00 83.66 188 THR H CA 1
ATOM 14631 C C . THR H 1 189 ? 125.901 -7.296 263.973 1.00 88.22 188 THR H C 1
ATOM 14632 O O . THR H 1 189 ? 127.014 -7.302 264.491 1.00 89.29 188 THR H O 1
ATOM 14636 N N . GLU H 1 190 ? 125.567 -6.468 262.959 1.00 83.88 189 GLU H N 1
ATOM 14637 C CA . GLU H 1 190 ? 126.432 -5.443 262.357 1.00 83.30 189 GLU H CA 1
ATOM 14638 C C . GLU H 1 190 ? 127.014 -4.499 263.417 1.00 87.02 189 GLU H C 1
ATOM 14639 O O . GLU H 1 190 ? 128.167 -4.111 263.296 1.00 86.23 189 GLU H O 1
ATOM 14645 N N . GLN H 1 191 ? 126.224 -4.133 264.443 1.00 84.86 190 GLN H N 1
ATOM 14646 C CA . GLN H 1 191 ? 126.673 -3.227 265.494 1.00 85.65 190 GLN H CA 1
ATOM 14647 C C . GLN H 1 191 ? 127.196 -3.950 266.743 1.00 91.03 190 GLN H C 1
ATOM 14648 O O . GLN H 1 191 ? 127.508 -3.309 267.761 1.00 88.74 190 GLN H O 1
ATOM 14654 N N . LYS H 1 192 ? 127.364 -5.292 266.625 1.00 91.35 191 LYS H N 1
ATOM 14655 C CA . LYS H 1 192 ? 128.004 -6.165 267.616 1.00 92.39 191 LYS H CA 1
ATOM 14656 C C . LYS H 1 192 ? 127.492 -5.984 269.074 1.00 97.80 191 LYS H C 1
ATOM 14657 O O . LYS H 1 192 ? 128.299 -5.916 270.023 1.00 98.35 191 LYS H O 1
ATOM 14663 N N . TYR H 1 193 ? 126.146 -5.884 269.233 1.00 93.01 192 TYR H N 1
ATOM 14664 C CA . TYR H 1 193 ? 125.477 -5.744 270.529 1.00 91.42 192 TYR H CA 1
ATOM 14665 C C . TYR H 1 193 ? 125.595 -7.096 271.222 1.00 96.00 192 TYR H C 1
ATOM 14666 O O . TYR H 1 193 ? 125.190 -8.114 270.648 1.00 94.12 192 TYR H O 1
ATOM 14675 N N . ASP H 1 194 ? 126.208 -7.111 272.427 1.00 93.99 193 ASP H N 1
ATOM 14676 C CA . ASP H 1 194 ? 126.424 -8.340 273.189 1.00 93.89 193 ASP H CA 1
ATOM 14677 C C . ASP H 1 194 ? 125.101 -8.889 273.708 1.00 98.10 193 ASP H C 1
ATOM 14678 O O . ASP H 1 194 ? 124.825 -10.082 273.542 1.00 97.53 193 ASP H O 1
ATOM 14683 N N . PHE H 1 195 ? 124.255 -7.996 274.277 1.00 94.17 194 PHE H N 1
ATOM 14684 C CA . PHE H 1 195 ? 122.967 -8.367 274.851 1.00 93.50 194 PHE H CA 1
ATOM 14685 C C . PHE H 1 195 ? 121.794 -7.568 274.325 1.00 96.00 194 PHE H C 1
ATOM 14686 O O . PHE H 1 195 ? 121.922 -6.371 274.064 1.00 94.12 194 PHE H O 1
ATOM 14694 N N . GLU H 1 196 ? 120.630 -8.231 274.219 1.00 92.63 195 GLU H N 1
ATOM 14695 C CA . GLU H 1 196 ? 119.371 -7.600 273.823 1.00 91.86 195 GLU H CA 1
ATOM 14696 C C . GLU H 1 196 ? 118.441 -7.629 275.037 1.00 93.11 195 GLU H C 1
ATOM 14697 O O . GLU H 1 196 ? 117.981 -8.701 275.447 1.00 91.91 195 GLU H O 1
ATOM 14703 N N . VAL H 1 197 ? 118.189 -6.440 275.607 1.00 88.32 196 VAL H N 1
ATOM 14704 C CA . VAL H 1 197 ? 117.363 -6.215 276.790 1.00 87.60 196 VAL H CA 1
ATOM 14705 C C . VAL H 1 197 ? 115.910 -5.878 276.417 1.00 92.20 196 VAL H C 1
ATOM 14706 O O . VAL H 1 197 ? 115.594 -4.777 275.946 1.00 92.01 196 VAL H O 1
ATOM 14710 N N . TYR H 1 198 ? 115.035 -6.855 276.617 1.00 89.11 197 TYR H N 1
ATOM 14711 C CA . TYR H 1 198 ? 113.602 -6.714 276.442 1.00 88.31 197 TYR H CA 1
ATOM 14712 C C . TYR H 1 198 ? 112.956 -7.194 277.758 1.00 89.05 197 TYR H C 1
ATOM 14713 O O . TYR H 1 198 ? 113.229 -8.331 278.154 1.00 87.50 197 TYR H O 1
ATOM 14722 N N . PRO H 1 199 ? 112.208 -6.312 278.498 1.00 84.20 198 PRO H N 1
ATOM 14723 C CA . PRO H 1 199 ? 111.696 -6.681 279.834 1.00 83.27 198 PRO H CA 1
ATOM 14724 C C . PRO H 1 199 ? 110.921 -7.997 279.906 1.00 86.97 198 PRO H C 1
ATOM 14725 O O . PRO H 1 199 ? 111.330 -8.911 280.637 1.00 86.13 198 PRO H O 1
ATOM 14729 N N . SER H 1 200 ? 109.837 -8.122 279.122 1.00 83.87 199 SER H N 1
ATOM 14730 C CA . SER H 1 200 ? 109.103 -9.383 279.021 1.00 83.56 199 SER H CA 1
ATOM 14731 C C . SER H 1 200 ? 109.960 -10.248 278.098 1.00 89.47 199 SER H C 1
ATOM 14732 O O . SER H 1 200 ? 111.078 -9.860 277.742 1.00 89.66 199 SER H O 1
ATOM 14735 N N . GLY H 1 201 ? 109.484 -11.402 277.704 1.00 87.59 200 GLY H N 1
ATOM 14736 C CA . GLY H 1 201 ? 110.318 -12.205 276.819 1.00 88.66 200 GLY H CA 1
ATOM 14737 C C . GLY H 1 201 ? 110.452 -11.676 275.394 1.00 93.85 200 GLY H C 1
ATOM 14738 O O . GLY H 1 201 ? 109.889 -10.634 275.008 1.00 93.46 200 GLY H O 1
ATOM 14739 N N . ARG H 1 202 ? 111.199 -12.425 274.602 1.00 89.69 201 ARG H N 1
ATOM 14740 C CA . ARG H 1 202 ? 111.342 -12.181 273.185 1.00 89.31 201 ARG H CA 1
ATOM 14741 C C . ARG H 1 202 ? 110.122 -12.870 272.594 1.00 93.70 201 ARG H C 1
ATOM 14742 O O . ARG H 1 202 ? 109.809 -13.995 273.024 1.00 94.44 201 ARG H O 1
ATOM 14750 N N . ASN H 1 203 ? 109.431 -12.237 271.625 1.00 88.75 202 ASN H N 1
ATOM 14751 C CA . ASN H 1 203 ? 108.260 -12.880 271.014 1.00 87.69 202 ASN H CA 1
ATOM 14752 C C . ASN H 1 203 ? 108.669 -14.148 270.237 1.00 87.98 202 ASN H C 1
ATOM 14753 O O . ASN H 1 203 ? 109.860 -14.318 269.957 1.00 87.54 202 ASN H O 1
ATOM 14758 N N . LYS H 1 204 ? 107.711 -15.049 269.953 1.00 82.67 203 LYS H N 1
ATOM 14759 C CA . LYS H 1 204 ? 107.965 -16.332 269.283 1.00 82.89 203 LYS H CA 1
ATOM 14760 C C . LYS H 1 204 ? 108.802 -16.225 267.977 1.00 87.14 203 LYS H C 1
ATOM 14761 O O . LYS H 1 204 ? 109.772 -16.976 267.798 1.00 85.21 203 LYS H O 1
ATOM 14767 N N . ALA H 1 205 ? 108.441 -15.273 267.100 1.00 85.23 204 ALA H N 1
ATOM 14768 C CA . ALA H 1 205 ? 109.116 -15.031 265.830 1.00 86.21 204 ALA H CA 1
ATOM 14769 C C . ALA H 1 205 ? 110.594 -14.636 266.018 1.00 91.07 204 ALA H C 1
ATOM 14770 O O . ALA H 1 205 ? 111.466 -15.238 265.384 1.00 91.08 204 ALA H O 1
ATOM 14772 N N . MET H 1 206 ? 110.871 -13.656 266.906 1.00 86.99 205 MET H N 1
ATOM 14773 C CA . MET H 1 206 ? 112.227 -13.199 267.186 1.00 86.46 205 MET H CA 1
ATOM 14774 C C . MET H 1 206 ? 113.082 -14.255 267.860 1.00 92.74 205 MET H C 1
ATOM 14775 O O . MET H 1 206 ? 114.270 -14.369 267.542 1.00 93.05 205 MET H O 1
ATOM 14780 N N . ALA H 1 207 ? 112.468 -15.059 268.745 1.00 90.34 206 ALA H N 1
ATOM 14781 C CA . ALA H 1 207 ? 113.123 -16.171 269.426 1.00 90.77 206 ALA H CA 1
ATOM 14782 C C . ALA H 1 207 ? 113.540 -17.208 268.376 1.00 95.54 206 ALA H C 1
ATOM 14783 O O . ALA H 1 207 ? 114.676 -17.690 268.412 1.00 95.91 206 ALA H O 1
ATOM 14785 N N . ALA H 1 208 ? 112.647 -17.484 267.400 1.00 91.76 207 ALA H N 1
ATOM 14786 C CA . ALA H 1 208 ? 112.894 -18.426 266.315 1.00 91.68 207 ALA H CA 1
ATOM 14787 C C . ALA H 1 208 ? 114.021 -17.941 265.409 1.00 96.54 207 ALA H C 1
ATOM 14788 O O . ALA H 1 208 ? 114.896 -18.730 265.049 1.00 95.60 207 ALA H O 1
ATOM 14790 N N . THR H 1 209 ? 114.020 -16.633 265.086 1.00 94.85 208 THR H N 1
ATOM 14791 C CA . THR H 1 209 ? 115.028 -15.984 264.245 1.00 95.13 208 THR H CA 1
ATOM 14792 C C . THR H 1 209 ? 116.387 -16.075 264.908 1.00 100.70 208 THR H C 1
ATOM 14793 O O . THR H 1 209 ? 117.353 -16.400 264.220 1.00 102.82 208 THR H O 1
ATOM 14797 N N . TYR H 1 210 ? 116.468 -15.831 266.240 1.00 95.64 209 TYR H N 1
ATOM 14798 C CA . TYR H 1 210 ? 117.729 -15.958 266.969 1.00 94.96 209 TYR H CA 1
ATOM 14799 C C . TYR H 1 210 ? 118.205 -17.409 266.864 1.00 99.92 209 TYR H C 1
ATOM 14800 O O . TYR H 1 210 ? 119.340 -17.656 266.453 1.00 99.43 209 TYR H O 1
ATOM 14809 N N . GLU H 1 211 ? 117.296 -18.360 267.118 1.00 97.77 210 GLU H N 1
ATOM 14810 C CA . GLU H 1 211 ? 117.585 -19.789 267.071 1.00 98.88 210 GLU H CA 1
ATOM 14811 C C . GLU H 1 211 ? 118.150 -20.270 265.734 1.00 104.25 210 GLU H C 1
ATOM 14812 O O . GLU H 1 211 ? 119.238 -20.848 265.720 1.00 105.64 210 GLU H O 1
ATOM 14818 N N . PHE H 1 212 ? 117.448 -20.003 264.628 1.00 100.12 211 PHE H N 1
ATOM 14819 C CA . PHE H 1 212 ? 117.832 -20.479 263.299 1.00 99.99 211 PHE H CA 1
ATOM 14820 C C . PHE H 1 212 ? 118.778 -19.602 262.482 1.00 102.33 211 PHE H C 1
ATOM 14821 O O . PHE H 1 212 ? 119.567 -20.149 261.711 1.00 102.12 211 PHE H O 1
ATOM 14829 N N . LEU H 1 213 ? 118.682 -18.271 262.597 1.00 97.38 212 LEU H N 1
ATOM 14830 C CA . LEU H 1 213 ? 119.453 -17.375 261.746 1.00 96.53 212 LEU H CA 1
ATOM 14831 C C . LEU H 1 213 ? 120.558 -16.588 262.422 1.00 101.42 212 LEU H C 1
ATOM 14832 O O . LEU H 1 213 ? 121.507 -16.201 261.734 1.00 101.56 212 LEU H O 1
ATOM 14837 N N . ILE H 1 214 ? 120.457 -16.326 263.732 1.00 98.68 213 ILE H N 1
ATOM 14838 C CA . ILE H 1 214 ? 121.462 -15.476 264.387 1.00 99.05 213 ILE H CA 1
ATOM 14839 C C . ILE H 1 214 ? 122.481 -16.276 265.268 1.00 105.02 213 ILE H C 1
ATOM 14840 O O . ILE H 1 214 ? 123.673 -16.243 264.952 1.00 104.05 213 ILE H O 1
ATOM 14845 N N . LYS H 1 215 ? 122.023 -16.953 266.357 1.00 103.38 214 LYS H N 1
ATOM 14846 C CA . LYS H 1 215 ? 122.861 -17.715 267.300 1.00 103.77 214 LYS H CA 1
ATOM 14847 C C . LYS H 1 215 ? 123.898 -18.624 266.617 1.00 108.77 214 LYS H C 1
ATOM 14848 O O . LYS H 1 215 ? 125.074 -18.539 266.997 1.00 108.27 214 LYS H O 1
ATOM 14854 N N . PRO H 1 216 ? 123.536 -19.434 265.580 1.00 105.68 215 PRO H N 1
ATOM 14855 C CA . PRO H 1 216 ? 124.556 -20.277 264.932 1.00 105.91 215 PRO H CA 1
ATOM 14856 C C . PRO H 1 216 ? 125.791 -19.543 264.395 1.00 112.58 215 PRO H C 1
ATOM 14857 O O . PRO H 1 216 ? 126.879 -20.101 264.442 1.00 113.08 215 PRO H O 1
ATOM 14861 N N . HIS H 1 217 ? 125.639 -18.298 263.913 1.00 110.68 216 HIS H N 1
ATOM 14862 C CA . HIS H 1 217 ? 126.741 -17.528 263.324 1.00 111.08 216 HIS H CA 1
ATOM 14863 C C . HIS H 1 217 ? 127.426 -16.572 264.289 1.00 115.81 216 HIS H C 1
ATOM 14864 O O . HIS H 1 217 ? 128.614 -16.308 264.112 1.00 115.76 216 HIS H O 1
ATOM 14871 N N . HIS H 1 218 ? 126.691 -16.025 265.279 1.00 113.24 217 HIS H N 1
ATOM 14872 C CA . HIS H 1 218 ? 127.238 -15.109 266.298 1.00 113.52 217 HIS H CA 1
ATOM 14873 C C . HIS H 1 218 ? 126.557 -15.412 267.629 1.00 117.68 217 HIS H C 1
ATOM 14874 O O . HIS H 1 218 ? 125.514 -14.815 267.929 1.00 117.21 217 HIS H O 1
ATOM 14881 N N . PRO H 1 219 ? 127.083 -16.351 268.442 1.00 113.58 218 PRO H N 1
ATOM 14882 C CA . PRO H 1 219 ? 126.399 -16.671 269.699 1.00 113.26 218 PRO H CA 1
ATOM 14883 C C . PRO H 1 219 ? 126.706 -15.662 270.802 1.00 116.96 218 PRO H C 1
ATOM 14884 O O . PRO H 1 219 ? 126.001 -15.641 271.811 1.00 117.36 218 PRO H O 1
ATOM 14888 N N . ASN H 1 220 ? 127.730 -14.810 270.598 1.00 112.26 219 ASN H N 1
ATOM 14889 C CA . ASN H 1 220 ? 128.143 -13.809 271.577 1.00 111.87 219 ASN H CA 1
ATOM 14890 C C . ASN H 1 220 ? 127.569 -12.421 271.279 1.00 114.77 219 ASN H C 1
ATOM 14891 O O . ASN H 1 220 ? 128.032 -11.408 271.821 1.00 114.65 219 ASN H O 1
ATOM 14896 N N . TYR H 1 221 ? 126.514 -12.398 270.446 1.00 110.51 220 TYR H N 1
ATOM 14897 C CA . TYR H 1 221 ? 125.740 -11.210 270.101 1.00 109.54 220 TYR H CA 1
ATOM 14898 C C . TYR H 1 221 ? 124.276 -11.482 270.371 1.00 109.72 220 TYR H C 1
ATOM 14899 O O . TYR H 1 221 ? 123.823 -12.636 270.317 1.00 108.63 220 TYR H O 1
ATOM 14908 N N . LEU H 1 222 ? 123.534 -10.403 270.658 1.00 103.84 221 LEU H N 1
ATOM 14909 C CA . LEU H 1 222 ? 122.093 -10.419 270.907 1.00 102.11 221 LEU H CA 1
ATOM 14910 C C . LEU H 1 222 ? 121.668 -11.487 271.921 1.00 102.50 221 LEU H C 1
ATOM 14911 O O . LEU H 1 222 ? 120.622 -12.105 271.741 1.00 102.84 221 LEU H O 1
ATOM 14916 N N . ARG H 1 223 ? 122.490 -11.718 272.979 1.00 95.44 222 ARG H N 1
ATOM 14917 C CA . ARG H 1 223 ? 122.163 -12.689 274.027 1.00 92.91 222 ARG H CA 1
ATOM 14918 C C . ARG H 1 223 ? 120.974 -12.081 274.815 1.00 92.34 222 ARG H C 1
ATOM 14919 O O . ARG H 1 223 ? 121.079 -10.938 275.277 1.00 91.95 222 ARG H O 1
ATOM 14927 N N . PRO H 1 224 ? 119.801 -12.763 274.848 1.00 85.13 223 PRO H N 1
ATOM 14928 C CA . PRO H 1 224 ? 118.618 -12.165 275.489 1.00 84.79 223 PRO H CA 1
ATOM 14929 C C . PRO H 1 224 ? 118.719 -11.934 276.993 1.00 91.28 223 PRO H C 1
ATOM 14930 O O . PRO H 1 224 ? 119.303 -12.744 277.730 1.00 92.49 223 PRO H O 1
ATOM 14934 N N . VAL H 1 225 ? 118.168 -10.795 277.435 1.00 87.52 224 VAL H N 1
ATOM 14935 C CA . VAL H 1 225 ? 118.133 -10.362 278.832 1.00 87.52 224 VAL H CA 1
ATOM 14936 C C . VAL H 1 225 ? 116.691 -9.928 279.141 1.00 92.39 224 VAL H C 1
ATOM 14937 O O . VAL H 1 225 ? 116.175 -9.016 278.497 1.00 91.27 224 VAL H O 1
ATOM 14941 N N . ALA H 1 226 ? 116.039 -10.624 280.092 1.00 90.74 225 ALA H N 1
ATOM 14942 C CA . ALA H 1 226 ? 114.664 -10.347 280.516 1.00 90.93 225 ALA H CA 1
ATOM 14943 C C . ALA H 1 226 ? 114.675 -9.718 281.894 1.00 93.99 225 ALA H C 1
ATOM 14944 O O . ALA H 1 226 ? 115.648 -9.875 282.634 1.00 94.38 225 ALA H O 1
ATOM 14946 N N . LEU H 1 227 ? 113.605 -8.998 282.237 1.00 88.67 226 LEU H N 1
ATOM 14947 C CA . LEU H 1 227 ? 113.541 -8.310 283.509 1.00 87.83 226 LEU H CA 1
ATOM 14948 C C . LEU H 1 227 ? 112.369 -8.704 284.399 1.00 95.85 226 LEU H C 1
ATOM 14949 O O . LEU H 1 227 ? 111.411 -9.331 283.947 1.00 97.48 226 LEU H O 1
ATOM 14954 N N . ARG H 1 228 ? 112.449 -8.293 285.676 1.00 92.42 227 ARG H N 1
ATOM 14955 C CA . ARG H 1 228 ? 111.453 -8.498 286.715 1.00 91.33 227 ARG H CA 1
ATOM 14956 C C . ARG H 1 228 ? 111.214 -7.151 287.401 1.00 96.53 227 ARG H C 1
ATOM 14957 O O . ARG H 1 228 ? 112.150 -6.493 287.862 1.00 95.58 227 ARG H O 1
ATOM 14965 N N . PHE H 1 229 ? 109.969 -6.729 287.435 1.00 95.85 228 PHE H N 1
ATOM 14966 C CA . PHE H 1 229 ? 109.610 -5.487 288.095 1.00 97.72 228 PHE H CA 1
ATOM 14967 C C . PHE H 1 229 ? 108.877 -5.847 289.375 1.00 106.10 228 PHE H C 1
ATOM 14968 O O . PHE H 1 229 ? 108.044 -6.764 289.391 1.00 106.49 228 PHE H O 1
ATOM 14976 N N . LYS H 1 230 ? 109.203 -5.168 290.458 1.00 104.95 229 LYS H N 1
ATOM 14977 C CA . LYS H 1 230 ? 108.522 -5.419 291.718 1.00 105.60 229 LYS H CA 1
ATOM 14978 C C . LYS H 1 230 ? 108.144 -4.059 292.294 1.00 112.86 229 LYS H C 1
ATOM 14979 O O . LYS H 1 230 ? 108.980 -3.153 292.302 1.00 112.50 229 LYS H O 1
ATOM 14985 N N . LYS H 1 231 ? 106.869 -3.870 292.660 1.00 112.25 230 LYS H N 1
ATOM 14986 C CA . LYS H 1 231 ? 106.457 -2.585 293.216 1.00 113.69 230 LYS H CA 1
ATOM 14987 C C . LYS H 1 231 ? 106.669 -2.599 294.730 1.00 122.15 230 LYS H C 1
ATOM 14988 O O . LYS H 1 231 ? 106.861 -3.675 295.317 1.00 120.71 230 LYS H O 1
ATOM 14994 N N . TYR H 1 232 ? 106.672 -1.400 295.352 1.00 123.91 231 TYR H N 1
ATOM 14995 C CA . TYR H 1 232 ? 106.885 -1.239 296.790 1.00 126.27 231 TYR H CA 1
ATOM 14996 C C . TYR H 1 232 ? 105.610 -0.747 297.535 1.00 134.05 231 TYR H C 1
ATOM 14997 O O . TYR H 1 232 ? 105.059 0.323 297.213 1.00 134.38 231 TYR H O 1
ATOM 15006 N N . PRO H 1 233 ? 105.153 -1.604 298.513 1.00 131.28 232 PRO H N 1
ATOM 15007 C CA . PRO H 1 233 ? 103.868 -1.377 299.228 1.00 130.86 232 PRO H CA 1
ATOM 15008 C C . PRO H 1 233 ? 103.536 0.015 299.810 1.00 132.97 232 PRO H C 1
ATOM 15009 O O . PRO H 1 233 ? 102.342 0.329 299.886 1.00 131.32 232 PRO H O 1
ATOM 15013 N N . ALA H 1 234 ? 104.552 0.811 300.239 1.00 129.56 233 ALA H N 1
ATOM 15014 C CA . ALA H 1 234 ? 104.460 2.185 300.789 1.00 154.25 233 ALA H CA 1
ATOM 15015 C C . ALA H 1 234 ? 103.143 2.556 301.531 1.00 154.51 233 ALA H C 1
ATOM 15016 O O . ALA H 1 234 ? 102.671 1.847 302.424 1.00 100.12 233 ALA H O 1
ATOM 15018 N N . ILE I 1 9 ? 107.468 50.576 295.265 1.00 108.25 8 ILE I N 1
ATOM 15019 C CA . ILE I 1 9 ? 108.876 50.191 295.459 1.00 108.34 8 ILE I CA 1
ATOM 15020 C C . ILE I 1 9 ? 109.131 48.784 294.857 1.00 111.83 8 ILE I C 1
ATOM 15021 O O . ILE I 1 9 ? 108.380 47.851 295.172 1.00 112.76 8 ILE I O 1
ATOM 15026 N N . VAL I 1 10 ? 110.184 48.644 293.982 1.00 104.45 9 VAL I N 1
ATOM 15027 C CA . VAL I 1 10 ? 110.563 47.383 293.307 1.00 101.98 9 VAL I CA 1
ATOM 15028 C C . VAL I 1 10 ? 112.094 47.108 293.413 1.00 100.74 9 VAL I C 1
ATOM 15029 O O . VAL I 1 10 ? 112.867 48.029 293.675 1.00 100.13 9 VAL I O 1
ATOM 15033 N N . LYS I 1 11 ? 112.508 45.830 293.227 1.00 93.79 10 LYS I N 1
ATOM 15034 C CA . LYS I 1 11 ? 113.898 45.355 293.212 1.00 92.23 10 LYS I CA 1
ATOM 15035 C C . LYS I 1 11 ? 114.065 44.216 292.196 1.00 93.62 10 LYS I C 1
ATOM 15036 O O . LYS I 1 11 ? 113.273 43.258 292.197 1.00 92.83 10 LYS I O 1
ATOM 15042 N N . ALA I 1 12 ? 115.086 44.331 291.311 1.00 88.16 11 ALA I N 1
ATOM 15043 C CA . ALA I 1 12 ? 115.338 43.318 290.287 1.00 87.14 11 ALA I CA 1
ATOM 15044 C C . ALA I 1 12 ? 116.406 42.329 290.693 1.00 89.13 11 ALA I C 1
ATOM 15045 O O . ALA I 1 12 ? 117.428 42.721 291.276 1.00 89.09 11 ALA I O 1
ATOM 15047 N N . SER I 1 13 ? 116.170 41.042 290.400 1.00 83.50 12 SER I N 1
ATOM 15048 C CA . SER I 1 13 ? 117.147 39.982 290.687 1.00 82.62 12 SER I CA 1
ATOM 15049 C C . SER I 1 13 ? 117.169 38.965 289.536 1.00 87.50 12 SER I C 1
ATOM 15050 O O . SER I 1 13 ? 116.186 38.859 288.799 1.00 88.82 12 SER I O 1
ATOM 15053 N N . PHE I 1 14 ? 118.272 38.241 289.365 1.00 82.91 13 PHE I N 1
ATOM 15054 C CA . PHE I 1 14 ? 118.353 37.220 288.329 1.00 83.93 13 PHE I CA 1
ATOM 15055 C C . PHE I 1 14 ? 117.514 35.996 288.683 1.00 91.17 13 PHE I C 1
ATOM 15056 O O . PHE I 1 14 ? 117.249 35.721 289.856 1.00 91.89 13 PHE I O 1
ATOM 15064 N N . ARG I 1 15 ? 117.057 35.301 287.663 1.00 89.26 14 ARG I N 1
ATOM 15065 C CA . ARG I 1 15 ? 116.172 34.168 287.792 1.00 90.56 14 ARG I CA 1
ATOM 15066 C C . ARG I 1 15 ? 116.679 33.113 286.837 1.00 101.26 14 ARG I C 1
ATOM 15067 O O . ARG I 1 15 ? 116.900 33.418 285.647 1.00 103.65 14 ARG I O 1
ATOM 15075 N N . GLU I 1 16 ? 116.917 31.887 287.367 1.00 98.94 15 GLU I N 1
ATOM 15076 C CA . GLU I 1 16 ? 117.319 30.661 286.645 1.00 99.42 15 GLU I CA 1
ATOM 15077 C C . GLU I 1 16 ? 118.801 30.627 286.092 1.00 104.75 15 GLU I C 1
ATOM 15078 O O . GLU I 1 16 ? 119.228 29.568 285.612 1.00 104.91 15 GLU I O 1
ATOM 15084 N N . ASN I 1 17 ? 119.590 31.727 286.225 1.00 101.71 16 ASN I N 1
ATOM 15085 C CA . ASN I 1 17 ? 120.988 31.777 285.760 1.00 101.57 16 ASN I CA 1
ATOM 15086 C C . ASN I 1 17 ? 121.975 31.155 286.778 1.00 104.20 16 ASN I C 1
ATOM 15087 O O . ASN I 1 17 ? 122.127 31.701 287.882 1.00 102.52 16 ASN I O 1
ATOM 15092 N N . PRO I 1 18 ? 122.649 30.019 286.409 1.00 100.29 17 PRO I N 1
ATOM 15093 C CA . PRO I 1 18 ? 123.583 29.361 287.341 1.00 99.80 17 PRO I CA 1
ATOM 15094 C C . PRO I 1 18 ? 124.744 30.237 287.770 1.00 104.24 17 PRO I C 1
ATOM 15095 O O . PRO I 1 18 ? 125.127 31.149 287.035 1.00 104.32 17 PRO I O 1
ATOM 15099 N N . VAL I 1 19 ? 125.316 29.943 288.955 1.00 99.86 18 VAL I N 1
ATOM 15100 C CA . VAL I 1 19 ? 126.448 30.689 289.532 1.00 98.47 18 VAL I CA 1
ATOM 15101 C C . VAL I 1 19 ? 127.631 30.735 288.554 1.00 101.32 18 VAL I C 1
ATOM 15102 O O . VAL I 1 19 ? 128.298 31.768 288.437 1.00 99.61 18 VAL I O 1
ATOM 15106 N N . GLU I 1 20 ? 127.836 29.626 287.817 1.00 98.81 19 GLU I N 1
ATOM 15107 C CA . GLU I 1 20 ? 128.897 29.484 286.825 1.00 99.54 19 GLU I CA 1
ATOM 15108 C C . GLU I 1 20 ? 128.742 30.461 285.655 1.00 103.79 19 GLU I C 1
ATOM 15109 O O . GLU I 1 20 ? 129.748 30.909 285.100 1.00 103.61 19 GLU I O 1
ATOM 15115 N N . GLU I 1 21 ? 127.476 30.811 285.314 1.00 99.08 20 GLU I N 1
ATOM 15116 C CA . GLU I 1 21 ? 127.100 31.768 284.273 1.00 97.55 20 GLU I CA 1
ATOM 15117 C C . GLU I 1 21 ? 127.209 33.166 284.851 1.00 98.21 20 GLU I C 1
ATOM 15118 O O . GLU I 1 21 ? 127.880 34.002 284.267 1.00 97.96 20 GLU I O 1
ATOM 15124 N N . ARG I 1 22 ? 126.582 33.407 286.022 1.00 93.34 21 ARG I N 1
ATOM 15125 C CA . ARG I 1 22 ? 126.542 34.701 286.712 1.00 92.38 21 ARG I CA 1
ATOM 15126 C C . ARG I 1 22 ? 127.900 35.254 287.091 1.00 95.89 21 ARG I C 1
ATOM 15127 O O . ARG I 1 22 ? 128.033 36.476 287.233 1.00 94.49 21 ARG I O 1
ATOM 15135 N N . LYS I 1 23 ? 128.911 34.369 287.250 1.00 93.84 22 LYS I N 1
ATOM 15136 C CA . LYS I 1 23 ? 130.266 34.804 287.593 1.00 94.61 22 LYS I CA 1
ATOM 15137 C C . LYS I 1 23 ? 130.916 35.559 286.411 1.00 98.24 22 LYS I C 1
ATOM 15138 O O . LYS I 1 23 ? 131.763 36.443 286.623 1.00 97.36 22 LYS I O 1
ATOM 15144 N N . LEU I 1 24 ? 130.430 35.255 285.179 1.00 93.64 23 LEU I N 1
ATOM 15145 C CA . LEU I 1 24 ? 130.857 35.876 283.937 1.00 92.88 23 LEU I CA 1
ATOM 15146 C C . LEU I 1 24 ? 130.354 37.303 283.777 1.00 97.85 23 LEU I C 1
ATOM 15147 O O . LEU I 1 24 ? 131.116 38.154 283.320 1.00 98.45 23 LEU I O 1
ATOM 15152 N N . PHE I 1 25 ? 129.098 37.569 284.181 1.00 94.72 24 PHE I N 1
ATOM 15153 C CA . PHE I 1 25 ? 128.401 38.855 284.073 1.00 95.72 24 PHE I CA 1
ATOM 15154 C C . PHE I 1 25 ? 129.261 40.111 284.304 1.00 102.42 24 PHE I C 1
ATOM 15155 O O . PHE I 1 25 ? 129.130 41.030 283.496 1.00 102.01 24 PHE I O 1
ATOM 15163 N N . PRO I 1 26 ? 130.126 40.222 285.355 1.00 101.51 25 PRO I N 1
ATOM 15164 C CA . PRO I 1 26 ? 130.889 41.479 285.547 1.00 101.97 25 PRO I CA 1
ATOM 15165 C C . PRO I 1 26 ? 131.908 41.817 284.461 1.00 107.11 25 PRO I C 1
ATOM 15166 O O . PRO I 1 26 ? 132.319 42.979 284.335 1.00 106.06 25 PRO I O 1
ATOM 15170 N N . GLN I 1 27 ? 132.317 40.805 283.690 1.00 105.05 26 GLN I N 1
ATOM 15171 C CA . GLN I 1 27 ? 133.265 40.979 282.598 1.00 105.48 26 GLN I CA 1
ATOM 15172 C C . GLN I 1 27 ? 132.610 40.759 281.218 1.00 108.24 26 GLN I C 1
ATOM 15173 O O . GLN I 1 27 ? 133.307 40.736 280.198 1.00 108.22 26 GLN I O 1
ATOM 15179 N N . SER I 1 28 ? 131.254 40.661 281.198 1.00 102.61 27 SER I N 1
ATOM 15180 C CA . SER I 1 28 ? 130.441 40.430 280.005 1.00 100.74 27 SER I CA 1
ATOM 15181 C C . SER I 1 28 ? 129.616 41.643 279.562 1.00 103.29 27 SER I C 1
ATOM 15182 O O . SER I 1 28 ? 129.354 42.561 280.353 1.00 102.35 27 SER I O 1
ATOM 15185 N N . SER I 1 29 ? 129.193 41.615 278.274 1.00 99.01 28 SER I N 1
ATOM 15186 C CA . SER I 1 29 ? 128.346 42.628 277.643 1.00 97.94 28 SER I CA 1
ATOM 15187 C C . SER I 1 29 ? 126.915 42.096 277.583 1.00 100.21 28 SER I C 1
ATOM 15188 O O . SER I 1 29 ? 126.696 40.873 277.497 1.00 99.30 28 SER I O 1
ATOM 15191 N N . CYS I 1 30 ? 125.937 43.018 277.627 1.00 94.48 29 CYS I N 1
ATOM 15192 C CA . CYS I 1 30 ? 124.533 42.629 277.538 1.00 91.82 29 CYS I CA 1
ATOM 15193 C C . CYS I 1 30 ? 123.711 43.551 276.638 1.00 87.00 29 CYS I C 1
ATOM 15194 O O . CYS I 1 30 ? 123.996 44.749 276.474 1.00 84.43 29 CYS I O 1
ATOM 15197 N N . LEU I 1 31 ? 122.683 42.962 276.060 1.00 79.17 30 LEU I N 1
ATOM 15198 C CA . LEU I 1 31 ? 121.740 43.662 275.213 1.00 77.05 30 LEU I CA 1
ATOM 15199 C C . LEU I 1 31 ? 120.388 43.681 275.934 1.00 81.79 30 LEU I C 1
ATOM 15200 O O . LEU I 1 31 ? 119.931 42.641 276.431 1.00 82.04 30 LEU I O 1
ATOM 15205 N N . MET I 1 32 ? 119.767 44.857 276.010 1.00 77.64 31 MET I N 1
ATOM 15206 C CA . MET I 1 32 ? 118.476 44.986 276.653 1.00 77.97 31 MET I CA 1
ATOM 15207 C C . MET I 1 32 ? 117.427 45.371 275.636 1.00 80.81 31 MET I C 1
ATOM 15208 O O . MET I 1 32 ? 117.165 46.567 275.475 1.00 81.82 31 MET I O 1
ATOM 15213 N N . PRO I 1 33 ? 116.813 44.399 274.912 1.00 75.21 32 PRO I N 1
ATOM 15214 C CA . PRO I 1 33 ? 115.754 44.760 273.968 1.00 74.97 32 PRO I CA 1
ATOM 15215 C C . PRO I 1 33 ? 114.528 45.278 274.732 1.00 82.93 32 PRO I C 1
ATOM 15216 O O . PRO I 1 33 ? 114.166 44.720 275.775 1.00 84.09 32 PRO I O 1
ATOM 15220 N N . ILE I 1 34 ? 113.943 46.381 274.245 1.00 80.63 33 ILE I N 1
ATOM 15221 C CA . ILE I 1 34 ? 112.797 47.055 274.842 1.00 81.40 33 ILE I CA 1
ATOM 15222 C C . ILE I 1 34 ? 111.539 46.960 273.973 1.00 92.31 33 ILE I C 1
ATOM 15223 O O . ILE I 1 34 ? 111.439 47.694 272.985 1.00 93.31 33 ILE I O 1
ATOM 15228 N N . SER I 1 35 ? 110.542 46.137 274.372 1.00 92.25 34 SER I N 1
ATOM 15229 C CA . SER I 1 35 ? 109.253 46.130 273.665 1.00 92.73 34 SER I CA 1
ATOM 15230 C C . SER I 1 35 ? 108.525 47.314 274.322 1.00 96.52 34 SER I C 1
ATOM 15231 O O . SER I 1 35 ? 108.032 47.178 275.441 1.00 94.95 34 SER I O 1
ATOM 15234 N N . VAL I 1 36 ? 108.612 48.506 273.676 1.00 94.26 35 VAL I N 1
ATOM 15235 C CA . VAL I 1 36 ? 108.162 49.820 274.149 1.00 95.16 35 VAL I CA 1
ATOM 15236 C C . VAL I 1 36 ? 106.829 49.796 274.955 1.00 102.81 35 VAL I C 1
ATOM 15237 O O . VAL I 1 36 ? 106.831 50.252 276.120 1.00 104.08 35 VAL I O 1
ATOM 15241 N N . GLY I 1 37 ? 105.759 49.226 274.383 1.00 98.64 36 GLY I N 1
ATOM 15242 C CA . GLY I 1 37 ? 104.451 49.147 275.037 1.00 98.25 36 GLY I CA 1
ATOM 15243 C C . GLY I 1 37 ? 104.392 48.629 276.471 1.00 101.36 36 GLY I C 1
ATOM 15244 O O . GLY I 1 37 ? 103.628 49.146 277.298 1.00 100.38 36 GLY I O 1
ATOM 15245 N N . GLN I 1 38 ? 105.224 47.617 276.771 1.00 97.64 37 GLN I N 1
ATOM 15246 C CA . GLN I 1 38 ? 105.298 46.893 278.038 1.00 97.06 37 GLN I CA 1
ATOM 15247 C C . GLN I 1 38 ? 105.666 47.719 279.266 1.00 101.41 37 GLN I C 1
ATOM 15248 O O . GLN I 1 38 ? 106.513 48.620 279.213 1.00 101.72 37 GLN I O 1
ATOM 15254 N N . ALA I 1 39 ? 105.041 47.329 280.383 1.00 97.52 38 ALA I N 1
ATOM 15255 C CA . ALA I 1 39 ? 105.183 47.877 281.719 1.00 97.62 38 ALA I CA 1
ATOM 15256 C C . ALA I 1 39 ? 106.528 47.534 282.368 1.00 99.80 38 ALA I C 1
ATOM 15257 O O . ALA I 1 39 ? 107.019 48.311 283.193 1.00 98.94 38 ALA I O 1
ATOM 15259 N N . ILE I 1 40 ? 107.107 46.366 282.022 1.00 95.92 39 ILE I N 1
ATOM 15260 C CA . ILE I 1 40 ? 108.398 45.908 282.563 1.00 95.87 39 ILE I CA 1
ATOM 15261 C C . ILE I 1 40 ? 109.555 46.841 282.165 1.00 99.03 39 ILE I C 1
ATOM 15262 O O . ILE I 1 40 ? 110.622 46.812 282.794 1.00 98.31 39 ILE I O 1
ATOM 15267 N N . HIS I 1 41 ? 109.319 47.681 281.133 1.00 95.36 40 HIS I N 1
ATOM 15268 C CA . HIS I 1 41 ? 110.267 48.666 280.608 1.00 94.32 40 HIS I CA 1
ATOM 15269 C C . HIS I 1 41 ? 109.933 50.069 281.073 1.00 97.34 40 HIS I C 1
ATOM 15270 O O . HIS I 1 41 ? 110.465 51.022 280.521 1.00 95.53 40 HIS I O 1
ATOM 15277 N N . GLU I 1 42 ? 109.075 50.199 282.109 1.00 95.54 41 GLU I N 1
ATOM 15278 C CA . GLU I 1 42 ? 108.680 51.499 282.650 1.00 96.04 41 GLU I CA 1
ATOM 15279 C C . GLU I 1 42 ? 108.848 51.618 284.156 1.00 101.68 41 GLU I C 1
ATOM 15280 O O . GLU I 1 42 ? 108.705 50.641 284.900 1.00 100.57 41 GLU I O 1
ATOM 15286 N N . ASP I 1 43 ? 109.110 52.869 284.584 1.00 100.96 42 ASP I N 1
ATOM 15287 C CA . ASP I 1 43 ? 109.213 53.392 285.949 1.00 101.54 42 ASP I CA 1
ATOM 15288 C C . ASP I 1 43 ? 110.001 52.488 286.905 1.00 103.61 42 ASP I C 1
ATOM 15289 O O . ASP I 1 43 ? 111.116 52.087 286.588 1.00 102.17 42 ASP I O 1
ATOM 15294 N N . GLU I 1 44 ? 109.390 52.183 288.069 1.00 100.57 43 GLU I N 1
ATOM 15295 C CA . GLU I 1 44 ? 109.839 51.353 289.198 1.00 100.09 43 GLU I CA 1
ATOM 15296 C C . GLU I 1 44 ? 110.558 50.084 288.735 1.00 100.88 43 GLU I C 1
ATOM 15297 O O . GLU I 1 44 ? 111.642 49.770 289.249 1.00 99.31 43 GLU I O 1
ATOM 15303 N N . LYS I 1 45 ? 109.934 49.361 287.763 1.00 95.26 44 LYS I N 1
ATOM 15304 C CA . LYS I 1 45 ? 110.448 48.125 287.174 1.00 93.96 44 LYS I CA 1
ATOM 15305 C C . LYS I 1 45 ? 111.689 48.340 286.297 1.00 99.24 44 LYS I C 1
ATOM 15306 O O . LYS I 1 45 ? 112.653 47.587 286.427 1.00 99.08 44 LYS I O 1
ATOM 15312 N N . PHE I 1 46 ? 111.685 49.363 285.414 1.00 95.41 45 PHE I N 1
ATOM 15313 C CA . PHE I 1 46 ? 112.836 49.672 284.557 1.00 93.84 45 PHE I CA 1
ATOM 15314 C C . PHE I 1 46 ? 113.992 50.174 285.420 1.00 94.84 45 PHE I C 1
ATOM 15315 O O . PHE I 1 46 ? 115.132 49.723 285.263 1.00 93.71 45 PHE I O 1
ATOM 15323 N N . ALA I 1 47 ? 113.665 51.105 286.348 1.00 90.20 46 ALA I N 1
ATOM 15324 C CA . ALA I 1 47 ? 114.575 51.721 287.306 1.00 89.81 46 ALA I CA 1
ATOM 15325 C C . ALA I 1 47 ? 115.261 50.660 288.184 1.00 93.00 46 ALA I C 1
ATOM 15326 O O . ALA I 1 47 ? 116.403 50.856 288.594 1.00 91.63 46 ALA I O 1
ATOM 15328 N N . ALA I 1 48 ? 114.575 49.522 288.435 1.00 89.98 47 ALA I N 1
ATOM 15329 C CA . ALA I 1 48 ? 115.130 48.403 289.196 1.00 89.55 47 ALA I CA 1
ATOM 15330 C C . ALA I 1 48 ? 116.183 47.697 288.356 1.00 91.59 47 ALA I C 1
ATOM 15331 O O . ALA I 1 48 ? 117.269 47.392 288.871 1.00 89.62 47 ALA I O 1
ATOM 15333 N N . VAL I 1 49 ? 115.853 47.465 287.051 1.00 88.56 48 VAL I N 1
ATOM 15334 C CA . VAL I 1 49 ? 116.710 46.793 286.059 1.00 89.02 48 VAL I CA 1
ATOM 15335 C C . VAL I 1 49 ? 118.017 47.557 285.845 1.00 93.19 48 VAL I C 1
ATOM 15336 O O . VAL I 1 49 ? 119.088 46.936 285.913 1.00 93.54 48 VAL I O 1
ATOM 15340 N N . ILE I 1 50 ? 117.937 48.900 285.657 1.00 88.14 49 ILE I N 1
ATOM 15341 C CA . ILE I 1 50 ? 119.116 49.765 285.521 1.00 87.75 49 ILE I CA 1
ATOM 15342 C C . ILE I 1 50 ? 120.093 49.491 286.691 1.00 90.98 49 ILE I C 1
ATOM 15343 O O . ILE I 1 50 ? 121.244 49.103 286.454 1.00 89.58 49 ILE I O 1
ATOM 15348 N N . LYS I 1 51 ? 119.588 49.608 287.939 1.00 88.66 50 LYS I N 1
ATOM 15349 C CA . LYS I 1 51 ? 120.358 49.383 289.162 1.00 89.49 50 LYS I CA 1
ATOM 15350 C C . LYS I 1 51 ? 121.077 48.009 289.182 1.00 94.78 50 LYS I C 1
ATOM 15351 O O . LYS I 1 51 ? 122.279 47.956 289.490 1.00 95.70 50 LYS I O 1
ATOM 15357 N N . LEU I 1 52 ? 120.343 46.919 288.827 1.00 89.36 51 LEU I N 1
ATOM 15358 C CA . LEU I 1 52 ? 120.899 45.573 288.768 1.00 88.32 51 LEU I CA 1
ATOM 15359 C C . LEU I 1 52 ? 121.952 45.456 287.664 1.00 96.08 51 LEU I C 1
ATOM 15360 O O . LEU I 1 52 ? 123.037 44.936 287.932 1.00 95.50 51 LEU I O 1
ATOM 15365 N N . ILE I 1 53 ? 121.644 45.950 286.438 1.00 94.96 52 ILE I N 1
ATOM 15366 C CA . ILE I 1 53 ? 122.568 45.892 285.303 1.00 95.96 52 ILE I CA 1
ATOM 15367 C C . ILE I 1 53 ? 123.871 46.630 285.614 1.00 99.08 52 ILE I C 1
ATOM 15368 O O . ILE I 1 53 ? 124.955 46.065 285.412 1.00 99.86 52 ILE I O 1
ATOM 15373 N N . ASN I 1 54 ? 123.760 47.852 286.172 1.00 92.61 53 ASN I N 1
ATOM 15374 C CA . ASN I 1 54 ? 124.909 48.667 286.547 1.00 91.30 53 ASN I CA 1
ATOM 15375 C C . ASN I 1 54 ? 125.830 47.915 287.493 1.00 93.87 53 ASN I C 1
ATOM 15376 O O . ASN I 1 54 ? 127.041 47.851 287.283 1.00 93.56 53 ASN I O 1
ATOM 15381 N N . ALA I 1 55 ? 125.228 47.299 288.502 1.00 90.09 54 ALA I N 1
ATOM 15382 C CA . ALA I 1 55 ? 125.887 46.529 289.533 1.00 89.93 54 ALA I CA 1
ATOM 15383 C C . ALA I 1 55 ? 126.510 45.212 289.058 1.00 94.87 54 ALA I C 1
ATOM 15384 O O . ALA I 1 55 ? 127.470 44.758 289.674 1.00 94.31 54 ALA I O 1
ATOM 15386 N N . SER I 1 56 ? 125.976 44.580 288.002 1.00 93.21 55 SER I N 1
ATOM 15387 C CA . SER I 1 56 ? 126.483 43.260 287.635 1.00 93.75 55 SER I CA 1
ATOM 15388 C C . SER I 1 56 ? 127.100 43.073 286.220 1.00 99.25 55 SER I C 1
ATOM 15389 O O . SER I 1 56 ? 127.682 42.013 285.992 1.00 99.17 55 SER I O 1
ATOM 15392 N N . PHE I 1 57 ? 127.020 44.051 285.296 1.00 96.22 56 PHE I N 1
ATOM 15393 C CA . PHE I 1 57 ? 127.597 43.856 283.950 1.00 95.96 56 PHE I CA 1
ATOM 15394 C C . PHE I 1 57 ? 128.743 44.806 283.608 1.00 101.22 56 PHE I C 1
ATOM 15395 O O . PHE I 1 57 ? 128.838 45.891 284.197 1.00 100.63 56 PHE I O 1
ATOM 15403 N N . LYS I 1 58 ? 129.607 44.393 282.633 1.00 98.58 57 LYS I N 1
ATOM 15404 C CA . LYS I 1 58 ? 130.760 45.182 282.168 1.00 98.48 57 LYS I CA 1
ATOM 15405 C C . LYS I 1 58 ? 130.287 46.403 281.382 1.00 102.07 57 LYS I C 1
ATOM 15406 O O . LYS I 1 58 ? 130.626 47.539 281.732 1.00 99.48 57 LYS I O 1
ATOM 15412 N N . GLN I 1 59 ? 129.494 46.149 280.324 1.00 100.66 58 GLN I N 1
ATOM 15413 C CA . GLN I 1 59 ? 128.914 47.165 279.444 1.00 100.55 58 GLN I CA 1
ATOM 15414 C C . GLN I 1 59 ? 127.508 46.743 278.999 1.00 102.72 58 GLN I C 1
ATOM 15415 O O . GLN I 1 59 ? 127.199 45.543 278.921 1.00 102.20 58 GLN I O 1
ATOM 15421 N N . CYS I 1 60 ? 126.660 47.731 278.730 1.00 97.73 59 CYS I N 1
ATOM 15422 C CA . CYS I 1 60 ? 125.290 47.456 278.334 1.00 97.26 59 CYS I CA 1
ATOM 15423 C C . CYS I 1 60 ? 124.863 48.271 277.139 1.00 100.58 59 CYS I C 1
ATOM 15424 O O . CYS I 1 60 ? 125.322 49.398 276.958 1.00 99.61 59 CYS I O 1
ATOM 15427 N N . THR I 1 61 ? 123.964 47.702 276.319 1.00 96.51 60 THR I N 1
ATOM 15428 C CA . THR I 1 61 ? 123.402 48.415 275.182 1.00 95.28 60 THR I CA 1
ATOM 15429 C C . THR I 1 61 ? 121.900 48.103 275.162 1.00 94.93 60 THR I C 1
ATOM 15430 O O . THR I 1 61 ? 121.502 46.933 275.220 1.00 93.19 60 THR I O 1
ATOM 15434 N N . ILE I 1 62 ? 121.090 49.181 275.187 1.00 89.22 61 ILE I N 1
ATOM 15435 C CA . ILE I 1 62 ? 119.622 49.190 275.199 1.00 87.61 61 ILE I CA 1
ATOM 15436 C C . ILE I 1 62 ? 119.108 49.417 273.771 1.00 90.38 61 ILE I C 1
ATOM 15437 O O . ILE I 1 62 ? 119.442 50.435 273.158 1.00 90.34 61 ILE I O 1
ATOM 15442 N N . LEU I 1 63 ? 118.280 48.484 273.264 1.00 85.63 62 LEU I N 1
ATOM 15443 C CA . LEU I 1 63 ? 117.688 48.529 271.926 1.00 85.16 62 LEU I CA 1
ATOM 15444 C C . LEU I 1 63 ? 116.218 48.894 272.048 1.00 89.82 62 LEU I C 1
ATOM 15445 O O . LEU I 1 63 ? 115.477 48.191 272.727 1.00 90.92 62 LEU I O 1
ATOM 15450 N N . VAL I 1 64 ? 115.799 49.986 271.413 1.00 85.52 63 VAL I N 1
ATOM 15451 C CA . VAL I 1 64 ? 114.409 50.423 271.445 1.00 85.31 63 VAL I CA 1
ATOM 15452 C C . VAL I 1 64 ? 113.677 49.748 270.250 1.00 92.87 63 VAL I C 1
ATOM 15453 O O . VAL I 1 64 ? 113.867 50.163 269.108 1.00 93.35 63 VAL I O 1
ATOM 15457 N N . ASP I 1 65 ? 112.885 48.677 270.505 1.00 92.07 64 ASP I N 1
ATOM 15458 C CA . ASP I 1 65 ? 112.117 47.967 269.465 1.00 93.19 64 ASP I CA 1
ATOM 15459 C C . ASP I 1 65 ? 110.907 48.852 269.156 1.00 98.81 64 ASP I C 1
ATOM 15460 O O . ASP I 1 65 ? 109.815 48.604 269.690 1.00 98.20 64 ASP I O 1
ATOM 15465 N N . ASP I 1 66 ? 111.114 49.922 268.345 1.00 96.83 65 ASP I N 1
ATOM 15466 C CA . ASP I 1 66 ? 110.052 50.886 268.012 1.00 96.69 65 ASP I CA 1
ATOM 15467 C C . ASP I 1 66 ? 109.441 50.719 266.619 1.00 101.28 65 ASP I C 1
ATOM 15468 O O . ASP I 1 66 ? 108.243 50.473 266.524 1.00 101.24 65 ASP I O 1
ATOM 15473 N N . SER I 1 67 ? 110.241 50.864 265.544 1.00 97.52 66 SER I N 1
ATOM 15474 C CA . SER I 1 67 ? 109.732 50.780 264.182 1.00 96.50 66 SER I CA 1
ATOM 15475 C C . SER I 1 67 ? 109.151 49.426 263.841 1.00 99.54 66 SER I C 1
ATOM 15476 O O . SER I 1 67 ? 108.370 49.386 262.910 1.00 99.82 66 SER I O 1
ATOM 15479 N N . VAL I 1 68 ? 109.438 48.342 264.620 1.00 94.19 67 VAL I N 1
ATOM 15480 C CA . VAL I 1 68 ? 108.811 47.024 264.393 1.00 92.83 67 VAL I CA 1
ATOM 15481 C C . VAL I 1 68 ? 107.330 47.139 264.641 1.00 95.55 67 VAL I C 1
ATOM 15482 O O . VAL I 1 68 ? 106.538 46.477 263.972 1.00 93.55 67 VAL I O 1
ATOM 15486 N N . GLN I 1 69 ? 106.965 47.942 265.662 1.00 93.61 68 GLN I N 1
ATOM 15487 C CA . GLN I 1 69 ? 105.591 48.136 266.126 1.00 93.49 68 GLN I CA 1
ATOM 15488 C C . GLN I 1 69 ? 104.685 48.641 265.027 1.00 97.32 68 GLN I C 1
ATOM 15489 O O . GLN I 1 69 ? 103.482 48.426 265.121 1.00 97.17 68 GLN I O 1
ATOM 15495 N N . ARG I 1 70 ? 105.257 49.198 263.935 1.00 93.52 69 ARG I N 1
ATOM 15496 C CA . ARG I 1 70 ? 104.485 49.645 262.774 1.00 93.10 69 ARG I CA 1
ATOM 15497 C C . ARG I 1 70 ? 103.573 48.513 262.228 1.00 96.60 69 ARG I C 1
ATOM 15498 O O . ARG I 1 70 ? 102.430 48.793 261.879 1.00 95.85 69 ARG I O 1
ATOM 15506 N N . HIS I 1 71 ? 104.052 47.235 262.248 1.00 93.28 70 HIS I N 1
ATOM 15507 C CA . HIS I 1 71 ? 103.296 46.050 261.824 1.00 92.67 70 HIS I CA 1
ATOM 15508 C C . HIS I 1 71 ? 102.087 45.819 262.728 1.00 97.51 70 HIS I C 1
ATOM 15509 O O . HIS I 1 71 ? 100.976 45.664 262.211 1.00 97.79 70 HIS I O 1
ATOM 15516 N N . THR I 1 72 ? 102.303 45.801 264.070 1.00 93.20 71 THR I N 1
ATOM 15517 C CA . THR I 1 72 ? 101.265 45.556 265.073 1.00 92.92 71 THR I CA 1
ATOM 15518 C C . THR I 1 72 ? 100.270 46.728 265.180 1.00 98.06 71 THR I C 1
ATOM 15519 O O . THR I 1 72 ? 99.061 46.474 265.222 1.00 99.20 71 THR I O 1
ATOM 15523 N N . ILE I 1 73 ? 100.762 48.002 265.205 1.00 92.93 72 ILE I N 1
ATOM 15524 C CA . ILE I 1 73 ? 99.932 49.227 265.254 1.00 91.36 72 ILE I CA 1
ATOM 15525 C C . ILE I 1 73 ? 98.935 49.180 264.101 1.00 97.81 72 ILE I C 1
ATOM 15526 O O . ILE I 1 73 ? 97.744 49.431 264.286 1.00 98.20 72 ILE I O 1
ATOM 15531 N N . GLY I 1 74 ? 99.441 48.767 262.948 1.00 96.07 73 GLY I N 1
ATOM 15532 C CA . GLY I 1 74 ? 98.686 48.622 261.719 1.00 97.18 73 GLY I CA 1
ATOM 15533 C C . GLY I 1 74 ? 97.646 47.529 261.673 1.00 104.54 73 GLY I C 1
ATOM 15534 O O . GLY I 1 74 ? 97.005 47.383 260.641 1.00 103.46 73 GLY I O 1
ATOM 15535 N N . ILE I 1 75 ? 97.465 46.741 262.751 1.00 105.12 74 ILE I N 1
ATOM 15536 C CA . ILE I 1 75 ? 96.446 45.679 262.750 1.00 106.34 74 ILE I CA 1
ATOM 15537 C C . ILE I 1 75 ? 95.064 46.329 262.765 1.00 111.98 74 ILE I C 1
ATOM 15538 O O . ILE I 1 75 ? 94.248 46.065 261.875 1.00 111.20 74 ILE I O 1
ATOM 15543 N N . MET I 1 76 ? 94.849 47.236 263.728 1.00 110.11 75 MET I N 1
ATOM 15544 C CA . MET I 1 76 ? 93.588 47.949 263.875 1.00 110.82 75 MET I CA 1
ATOM 15545 C C . MET I 1 76 ? 93.614 49.347 263.258 1.00 117.26 75 MET I C 1
ATOM 15546 O O . MET I 1 76 ? 92.559 49.854 262.870 1.00 118.18 75 MET I O 1
ATOM 15551 N N . ASN I 1 77 ? 94.801 49.969 263.140 1.00 113.72 76 ASN I N 1
ATOM 15552 C CA . ASN I 1 77 ? 94.895 51.274 262.502 1.00 113.83 76 ASN I CA 1
ATOM 15553 C C . ASN I 1 77 ? 95.238 51.034 261.030 1.00 120.49 76 ASN I C 1
ATOM 15554 O O . ASN I 1 77 ? 96.370 50.668 260.707 1.00 120.38 76 ASN I O 1
ATOM 15559 N N . HIS I 1 78 ? 94.250 51.216 260.136 1.00 118.65 77 HIS I N 1
ATOM 15560 C CA . HIS I 1 78 ? 94.400 50.970 258.698 1.00 118.86 77 HIS I CA 1
ATOM 15561 C C . HIS I 1 78 ? 95.048 52.145 257.940 1.00 122.72 77 HIS I C 1
ATOM 15562 O O . HIS I 1 78 ? 94.813 52.308 256.736 1.00 123.31 77 HIS I O 1
ATOM 15569 N N . ALA I 1 79 ? 95.918 52.921 258.627 1.00 117.49 78 ALA I N 1
ATOM 15570 C CA . ALA I 1 79 ? 96.619 54.079 258.076 1.00 116.38 78 ALA I CA 1
ATOM 15571 C C . ALA I 1 79 ? 97.666 53.711 257.007 1.00 119.15 78 ALA I C 1
ATOM 15572 O O . ALA I 1 79 ? 97.878 52.527 256.714 1.00 116.74 78 ALA I O 1
ATOM 15574 N N . THR I 1 80 ? 98.306 54.751 256.421 1.00 117.43 79 THR I N 1
ATOM 15575 C CA . THR I 1 80 ? 99.366 54.638 255.408 1.00 117.90 79 THR I CA 1
ATOM 15576 C C . THR I 1 80 ? 100.585 53.974 256.056 1.00 121.21 79 THR I C 1
ATOM 15577 O O . THR I 1 80 ? 100.868 54.220 257.229 1.00 120.00 79 THR I O 1
ATOM 15581 N N . THR I 1 81 ? 101.328 53.178 255.274 1.00 117.57 80 THR I N 1
ATOM 15582 C CA . THR I 1 81 ? 102.556 52.506 255.691 1.00 117.16 80 THR I CA 1
ATOM 15583 C C . THR I 1 81 ? 103.511 53.504 256.359 1.00 120.77 80 THR I C 1
ATOM 15584 O O . THR I 1 81 ? 104.130 53.181 257.386 1.00 121.01 80 THR I O 1
ATOM 15588 N N . GLU I 1 82 ? 103.583 54.729 255.791 1.00 116.34 81 GLU I N 1
ATOM 15589 C CA . GLU I 1 82 ? 104.399 55.819 256.310 1.00 115.86 81 GLU I CA 1
ATOM 15590 C C . GLU I 1 82 ? 103.815 56.370 257.610 1.00 119.29 81 GLU I C 1
ATOM 15591 O O . GLU I 1 82 ? 104.570 56.629 258.547 1.00 118.33 81 GLU I O 1
ATOM 15597 N N . GLU I 1 83 ? 102.479 56.539 257.673 1.00 116.60 82 GLU I N 1
ATOM 15598 C CA . GLU I 1 83 ? 101.785 57.031 258.876 1.00 116.79 82 GLU I CA 1
ATOM 15599 C C . GLU I 1 83 ? 102.056 56.091 260.057 1.00 117.54 82 GLU I C 1
ATOM 15600 O O . GLU I 1 83 ? 102.419 56.563 261.144 1.00 117.65 82 GLU I O 1
ATOM 15606 N N . LEU I 1 84 ? 101.920 54.755 259.805 1.00 109.81 83 LEU I N 1
ATOM 15607 C CA . LEU I 1 84 ? 102.166 53.670 260.762 1.00 107.18 83 LEU I CA 1
ATOM 15608 C C . LEU I 1 84 ? 103.619 53.655 261.209 1.00 108.11 83 LEU I C 1
ATOM 15609 O O . LEU I 1 84 ? 103.884 53.453 262.391 1.00 107.98 83 LEU I O 1
ATOM 15614 N N . TYR I 1 85 ? 104.560 53.878 260.277 1.00 102.51 84 TYR I N 1
ATOM 15615 C CA . TYR I 1 85 ? 105.972 53.930 260.624 1.00 101.77 84 TYR I CA 1
ATOM 15616 C C . TYR I 1 85 ? 106.226 55.098 261.580 1.00 108.12 84 TYR I C 1
ATOM 15617 O O . TYR I 1 85 ? 106.901 54.922 262.595 1.00 107.89 84 TYR I O 1
ATOM 15626 N N . GLN I 1 86 ? 105.683 56.287 261.244 1.00 105.93 85 GLN I N 1
ATOM 15627 C CA . GLN I 1 86 ? 105.878 57.519 262.009 1.00 105.76 85 GLN I CA 1
ATOM 15628 C C . GLN I 1 86 ? 105.286 57.441 263.423 1.00 109.46 85 GLN I C 1
ATOM 15629 O O . GLN I 1 86 ? 105.884 57.995 264.355 1.00 108.83 85 GLN I O 1
ATOM 15635 N N . LEU I 1 87 ? 104.165 56.697 263.589 1.00 105.01 86 LEU I N 1
ATOM 15636 C CA . LEU I 1 87 ? 103.524 56.448 264.885 1.00 104.27 86 LEU I CA 1
ATOM 15637 C C . LEU I 1 87 ? 104.452 55.588 265.760 1.00 109.78 86 LEU I C 1
ATOM 15638 O O . LEU I 1 87 ? 104.685 55.921 266.925 1.00 110.39 86 LEU I O 1
ATOM 15643 N N . ALA I 1 88 ? 104.975 54.478 265.173 1.00 106.16 87 ALA I N 1
ATOM 15644 C CA . ALA I 1 88 ? 105.900 53.519 265.783 1.00 105.52 87 ALA I CA 1
ATOM 15645 C C . ALA I 1 88 ? 107.147 54.224 266.265 1.00 109.52 87 ALA I C 1
ATOM 15646 O O . ALA I 1 88 ? 107.581 53.982 267.389 1.00 110.06 87 ALA I O 1
ATOM 15648 N N . VAL I 1 89 ? 107.688 55.142 265.448 1.00 106.19 88 VAL I N 1
ATOM 15649 C CA . VAL I 1 89 ? 108.868 55.933 265.814 1.00 106.15 88 VAL I CA 1
ATOM 15650 C C . VAL I 1 89 ? 108.515 56.849 266.984 1.00 109.43 88 VAL I C 1
ATOM 15651 O O . VAL I 1 89 ? 109.284 56.912 267.937 1.00 109.14 88 VAL I O 1
ATOM 15655 N N . LYS I 1 90 ? 107.343 57.519 266.919 1.00 105.47 89 LYS I N 1
ATOM 15656 C CA . LYS I 1 90 ? 106.829 58.423 267.952 1.00 105.53 89 LYS I CA 1
ATOM 15657 C C . LYS I 1 90 ? 106.775 57.708 269.319 1.00 108.13 89 LYS I C 1
ATOM 15658 O O . LYS I 1 90 ? 107.117 58.314 270.340 1.00 106.15 89 LYS I O 1
ATOM 15664 N N . GLU I 1 91 ? 106.404 56.411 269.319 1.00 105.68 90 GLU I N 1
ATOM 15665 C CA . GLU I 1 91 ? 106.344 55.603 270.534 1.00 106.33 90 GLU I CA 1
ATOM 15666 C C . GLU I 1 91 ? 107.734 55.361 271.154 1.00 109.53 90 GLU I C 1
ATOM 15667 O O . GLU I 1 91 ? 107.880 55.399 272.380 1.00 109.55 90 GLU I O 1
ATOM 15673 N N . GLY I 1 92 ? 108.732 55.190 270.298 1.00 104.83 91 GLY I N 1
ATOM 15674 C CA . GLY I 1 92 ? 110.118 55.049 270.706 1.00 104.64 91 GLY I CA 1
ATOM 15675 C C . GLY I 1 92 ? 110.660 56.364 271.221 1.00 109.91 91 GLY I C 1
ATOM 15676 O O . GLY I 1 92 ? 111.401 56.375 272.205 1.00 109.86 91 GLY I O 1
ATOM 15677 N N . ASP I 1 93 ? 110.261 57.494 270.571 1.00 107.26 92 ASP I N 1
ATOM 15678 C CA . ASP I 1 93 ? 110.661 58.866 270.932 1.00 106.83 92 ASP I CA 1
ATOM 15679 C C . ASP I 1 93 ? 110.209 59.144 272.365 1.00 107.43 92 ASP I C 1
ATOM 15680 O O . ASP I 1 93 ? 111.014 59.550 273.208 1.00 106.54 92 ASP I O 1
ATOM 15685 N N . GLU I 1 94 ? 108.927 58.859 272.639 1.00 102.32 93 GLU I N 1
ATOM 15686 C CA . GLU I 1 94 ? 108.303 59.063 273.942 1.00 101.88 93 GLU I CA 1
ATOM 15687 C C . GLU I 1 94 ? 108.882 58.151 275.038 1.00 103.15 93 GLU I C 1
ATOM 15688 O O . GLU I 1 94 ? 109.018 58.607 276.175 1.00 101.41 93 GLU I O 1
ATOM 15694 N N . TRP I 1 95 ? 109.260 56.891 274.695 1.00 98.82 94 TRP I N 1
ATOM 15695 C CA . TRP I 1 95 ? 109.870 55.959 275.651 1.00 98.15 94 TRP I CA 1
ATOM 15696 C C . TRP I 1 95 ? 111.190 56.532 276.121 1.00 102.12 94 TRP I C 1
ATOM 15697 O O . TRP I 1 95 ? 111.502 56.469 277.310 1.00 101.75 94 TRP I O 1
ATOM 15708 N N . LEU I 1 96 ? 111.977 57.064 275.180 1.00 99.05 95 LEU I N 1
ATOM 15709 C CA . LEU I 1 96 ? 113.268 57.669 275.475 1.00 99.17 95 LEU I CA 1
ATOM 15710 C C . LEU I 1 96 ? 113.122 58.895 276.382 1.00 104.93 95 LEU I C 1
ATOM 15711 O O . LEU I 1 96 ? 113.938 59.060 277.281 1.00 104.08 95 LEU I O 1
ATOM 15716 N N . LYS I 1 97 ? 112.049 59.707 276.195 1.00 103.53 96 LYS I N 1
ATOM 15717 C CA . LYS I 1 97 ? 111.729 60.881 277.025 1.00 104.35 96 LYS I CA 1
ATOM 15718 C C . LYS I 1 97 ? 111.454 60.407 278.468 1.00 107.85 96 LYS I C 1
ATOM 15719 O O . LYS I 1 97 ? 112.121 60.839 279.422 1.00 106.99 96 LYS I O 1
ATOM 15725 N N . ARG I 1 98 ? 110.475 59.477 278.585 1.00 103.90 97 ARG I N 1
ATOM 15726 C CA . ARG I 1 98 ? 109.992 58.831 279.799 1.00 102.89 97 ARG I CA 1
ATOM 15727 C C . ARG I 1 98 ? 111.094 58.198 280.618 1.00 108.27 97 ARG I C 1
ATOM 15728 O O . ARG I 1 98 ? 111.091 58.354 281.837 1.00 108.63 97 ARG I O 1
ATOM 15736 N N . ASN I 1 99 ? 112.002 57.437 279.960 1.00 105.12 98 ASN I N 1
ATOM 15737 C CA . ASN I 1 99 ? 113.014 56.627 280.630 1.00 105.13 98 ASN I CA 1
ATOM 15738 C C . ASN I 1 99 ? 114.439 57.178 280.617 1.00 110.65 98 ASN I C 1
ATOM 15739 O O . ASN I 1 99 ? 115.335 56.516 281.160 1.00 109.94 98 ASN I O 1
ATOM 15744 N N . GLN I 1 100 ? 114.636 58.412 280.106 1.00 108.70 99 GLN I N 1
ATOM 15745 C CA . GLN I 1 100 ? 115.945 59.078 280.073 1.00 109.04 99 GLN I CA 1
ATOM 15746 C C . GLN I 1 100 ? 116.492 59.194 281.508 1.00 111.78 99 GLN I C 1
ATOM 15747 O O . GLN I 1 100 ? 117.647 58.832 281.752 1.00 110.40 99 GLN I O 1
ATOM 15753 N N . ARG I 1 101 ? 115.599 59.594 282.453 1.00 108.27 100 ARG I N 1
ATOM 15754 C CA . ARG I 1 101 ? 115.811 59.765 283.904 1.00 107.83 100 ARG I CA 1
ATOM 15755 C C . ARG I 1 101 ? 116.553 58.595 284.552 1.00 110.21 100 ARG I C 1
ATOM 15756 O O . ARG I 1 101 ? 117.381 58.805 285.439 1.00 108.09 100 ARG I O 1
ATOM 15764 N N . PHE I 1 102 ? 116.214 57.366 284.124 1.00 107.64 101 PHE I N 1
ATOM 15765 C CA . PHE I 1 102 ? 116.746 56.134 284.667 1.00 107.97 101 PHE I CA 1
ATOM 15766 C C . PHE I 1 102 ? 118.010 55.643 284.014 1.00 113.02 101 PHE I C 1
ATOM 15767 O O . PHE I 1 102 ? 118.961 55.368 284.741 1.00 111.97 101 PHE I O 1
ATOM 15775 N N . TYR I 1 103 ? 118.045 55.507 282.667 1.00 111.93 102 TYR I N 1
ATOM 15776 C CA . TYR I 1 103 ? 119.260 54.984 282.022 1.00 112.51 102 TYR I CA 1
ATOM 15777 C C . TYR I 1 103 ? 12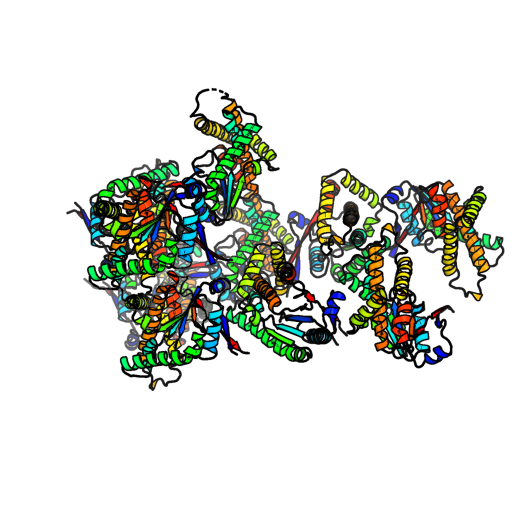0.461 55.928 282.118 1.00 114.72 102 TYR I C 1
ATOM 15778 O O . TYR I 1 103 ? 121.590 55.436 282.125 1.00 113.56 102 TYR I O 1
ATOM 15787 N N . LYS I 1 104 ? 120.229 57.252 282.270 1.00 110.42 103 LYS I N 1
ATOM 15788 C CA . LYS I 1 104 ? 121.319 58.216 282.436 1.00 109.77 103 LYS I CA 1
ATOM 15789 C C . LYS I 1 104 ? 122.171 57.875 283.661 1.00 112.74 103 LYS I C 1
ATOM 15790 O O . LYS I 1 104 ? 123.380 58.119 283.662 1.00 111.89 103 LYS I O 1
ATOM 15796 N N . GLN I 1 105 ? 121.543 57.221 284.661 1.00 109.13 104 GLN I N 1
ATOM 15797 C CA . GLN I 1 105 ? 122.178 56.796 285.905 1.00 108.53 104 GLN I CA 1
ATOM 15798 C C . GLN I 1 105 ? 123.142 55.616 285.722 1.00 112.28 104 GLN I C 1
ATOM 15799 O O . GLN I 1 105 ? 123.778 55.208 286.696 1.00 112.78 104 GLN I O 1
ATOM 15805 N N . LEU I 1 106 ? 123.294 55.099 284.484 1.00 107.50 105 LEU I N 1
ATOM 15806 C CA . LEU I 1 106 ? 124.244 54.025 284.229 1.00 107.17 105 LEU I CA 1
ATOM 15807 C C . LEU I 1 106 ? 125.666 54.589 284.273 1.00 112.97 105 LEU I C 1
ATOM 15808 O O . LEU I 1 106 ? 125.975 55.586 283.610 1.00 113.06 105 LEU I O 1
ATOM 15813 N N . THR I 1 107 ? 126.504 53.968 285.098 1.00 110.12 106 THR I N 1
ATOM 15814 C CA . THR I 1 107 ? 127.908 54.315 285.310 1.00 109.80 106 THR I CA 1
ATOM 15815 C C . THR I 1 107 ? 128.776 53.496 284.365 1.00 114.71 106 THR I C 1
ATOM 15816 O O . THR I 1 107 ? 129.848 53.960 283.975 1.00 115.11 106 THR I O 1
ATOM 15820 N N . ILE I 1 108 ? 128.317 52.276 284.007 1.00 111.29 107 ILE I N 1
ATOM 15821 C CA . ILE I 1 108 ? 129.030 51.381 283.091 1.00 111.07 107 ILE I CA 1
ATOM 15822 C C . ILE I 1 108 ? 128.920 51.927 281.654 1.00 116.07 107 ILE I C 1
ATOM 15823 O O . ILE I 1 108 ? 128.022 52.744 281.390 1.00 115.83 107 ILE I O 1
ATOM 15828 N N . PRO I 1 109 ? 129.824 51.537 280.716 1.00 112.55 108 PRO I N 1
ATOM 15829 C CA . PRO I 1 109 ? 129.695 52.045 279.341 1.00 111.85 108 PRO I CA 1
ATOM 15830 C C . PRO I 1 109 ? 128.404 51.544 278.699 1.00 113.51 108 PRO I C 1
ATOM 15831 O O . PRO I 1 109 ? 128.121 50.337 278.706 1.00 113.51 108 PRO I O 1
ATOM 15835 N N . PHE I 1 110 ? 127.587 52.481 278.210 1.00 107.38 109 PHE I N 1
ATOM 15836 C CA . PHE I 1 110 ? 126.331 52.107 277.588 1.00 105.77 109 PHE I CA 1
ATOM 15837 C C . PHE I 1 110 ? 126.087 52.808 276.247 1.00 109.46 109 PHE I C 1
ATOM 15838 O O . PHE I 1 110 ? 126.685 53.844 275.949 1.00 108.59 109 PHE I O 1
ATOM 15846 N N . GLU I 1 111 ? 125.199 52.210 275.446 1.00 106.15 110 GLU I N 1
ATOM 15847 C CA . GLU I 1 111 ? 124.823 52.632 274.104 1.00 105.39 110 GLU I CA 1
ATOM 15848 C C . GLU I 1 111 ? 123.304 52.510 273.967 1.00 106.97 110 GLU I C 1
ATOM 15849 O O . GLU I 1 111 ? 122.718 51.524 274.414 1.00 106.57 110 GLU I O 1
ATOM 15855 N N . ILE I 1 112 ? 122.670 53.508 273.370 1.00 102.02 111 ILE I N 1
ATOM 15856 C CA . ILE I 1 112 ? 121.228 53.464 273.139 1.00 101.35 111 ILE I CA 1
ATOM 15857 C C . ILE I 1 112 ? 121.013 53.324 271.637 1.00 105.07 111 ILE I C 1
ATOM 15858 O O . ILE I 1 112 ? 121.361 54.233 270.883 1.00 105.93 111 ILE I O 1
ATOM 15863 N N . MET I 1 113 ? 120.470 52.183 271.204 1.00 99.32 112 MET I N 1
ATOM 15864 C CA . MET I 1 113 ? 120.181 51.933 269.795 1.00 97.47 112 MET I CA 1
ATOM 15865 C C . MET I 1 113 ? 118.673 51.920 269.566 1.00 101.35 112 MET I C 1
ATOM 15866 O O . MET I 1 113 ? 117.899 51.862 270.527 1.00 102.54 112 MET I O 1
ATOM 15871 N N . ARG I 1 114 ? 118.259 52.006 268.296 1.00 95.42 113 ARG I N 1
ATOM 15872 C CA . ARG I 1 114 ? 116.856 52.014 267.896 1.00 93.54 113 ARG I CA 1
ATOM 15873 C C . ARG I 1 114 ? 116.651 50.971 266.816 1.00 96.32 113 ARG I C 1
ATOM 15874 O O . ARG I 1 114 ? 117.613 50.603 266.132 1.00 96.38 113 ARG I O 1
ATOM 15882 N N . TRP I 1 115 ? 115.414 50.463 266.683 1.00 91.28 114 TRP I N 1
ATOM 15883 C CA . TRP I 1 115 ? 115.101 49.375 265.766 1.00 90.12 114 TRP I CA 1
ATOM 15884 C C . TRP I 1 115 ? 115.669 49.542 264.351 1.00 95.68 114 TRP I C 1
ATOM 15885 O O . TRP I 1 115 ? 116.297 48.605 263.828 1.00 95.20 114 TRP I O 1
ATOM 15896 N N . ASP I 1 116 ? 115.482 50.740 263.755 1.00 93.27 115 ASP I N 1
ATOM 15897 C CA . ASP I 1 116 ? 115.940 51.063 262.393 1.00 92.88 115 ASP I CA 1
ATOM 15898 C C . ASP I 1 116 ? 117.448 50.853 262.173 1.00 93.46 115 ASP I C 1
ATOM 15899 O O . ASP I 1 116 ? 117.846 50.474 261.079 1.00 90.64 115 ASP I O 1
ATOM 15904 N N . ASP I 1 117 ? 118.265 51.037 263.226 1.00 90.98 116 ASP I N 1
ATOM 15905 C CA . ASP I 1 117 ? 119.717 50.830 263.183 1.00 91.14 116 ASP I CA 1
ATOM 15906 C C . ASP I 1 117 ? 120.046 49.384 262.756 1.00 95.77 116 ASP I C 1
ATOM 15907 O O . ASP I 1 117 ? 121.108 49.136 262.183 1.00 95.87 116 ASP I O 1
ATOM 15912 N N . TRP I 1 118 ? 119.132 48.438 263.044 1.00 91.79 117 TRP I N 1
ATOM 15913 C CA . TRP I 1 118 ? 119.311 47.029 262.720 1.00 91.15 117 TRP I CA 1
ATOM 15914 C C . TRP I 1 118 ? 118.600 46.649 261.442 1.00 96.95 117 TRP I C 1
ATOM 15915 O O . TRP I 1 118 ? 119.171 45.924 260.624 1.00 96.94 117 TRP I O 1
ATOM 15926 N N . TYR I 1 119 ? 117.361 47.129 261.263 1.00 94.43 118 TYR I N 1
ATOM 15927 C CA . TYR I 1 119 ? 116.553 46.837 260.079 1.00 95.19 118 TYR I CA 1
ATOM 15928 C C . TYR I 1 119 ? 117.211 47.318 258.781 1.00 102.21 118 TYR I C 1
ATOM 15929 O O . TYR I 1 119 ? 117.115 46.653 257.749 1.00 101.70 118 TYR I O 1
ATOM 15938 N N . ASN I 1 120 ? 117.884 48.476 258.854 1.00 101.35 119 ASN I N 1
ATOM 15939 C CA . ASN I 1 120 ? 118.586 49.107 257.743 1.00 101.58 119 ASN I CA 1
ATOM 15940 C C . ASN I 1 120 ? 120.016 48.562 257.554 1.00 108.25 119 ASN I C 1
ATOM 15941 O O . ASN I 1 120 ? 120.740 49.045 256.684 1.00 109.22 119 ASN I O 1
ATOM 15946 N N . SER I 1 121 ? 120.412 47.531 258.339 1.00 104.98 120 SER I N 1
ATOM 15947 C CA . SER I 1 121 ? 121.720 46.890 258.193 1.00 104.31 120 SER I CA 1
ATOM 15948 C C . SER I 1 121 ? 121.822 46.259 256.789 1.00 107.70 120 SER I C 1
ATOM 15949 O O . SER I 1 121 ? 120.825 45.727 256.274 1.00 106.91 120 SER I O 1
ATOM 15952 N N . PRO I 1 122 ? 123.017 46.318 256.157 1.00 104.16 121 PRO I N 1
ATOM 15953 C CA . PRO I 1 122 ? 123.181 45.692 254.832 1.00 103.97 121 PRO I CA 1
ATOM 15954 C C . PRO I 1 122 ? 122.873 44.195 254.863 1.00 108.44 121 PRO I C 1
ATOM 15955 O O . PRO I 1 122 ? 122.364 43.631 253.879 1.00 108.13 121 PRO I O 1
ATOM 15959 N N . ASN I 1 123 ? 123.153 43.563 256.029 1.00 103.90 122 ASN I N 1
ATOM 15960 C CA . ASN I 1 123 ? 122.955 42.137 256.249 1.00 102.64 122 ASN I CA 1
ATOM 15961 C C . ASN I 1 123 ? 121.528 41.734 256.589 1.00 102.12 122 ASN I C 1
ATOM 15962 O O . ASN I 1 123 ? 121.260 40.521 256.651 1.00 102.63 122 ASN I O 1
ATOM 15967 N N . TYR I 1 124 ? 120.611 42.714 256.782 1.00 94.24 123 TYR I N 1
ATOM 15968 C CA . TYR I 1 124 ? 119.235 42.376 257.129 1.00 93.41 123 TYR I CA 1
ATOM 15969 C C . TYR I 1 124 ? 118.560 41.444 256.123 1.00 99.45 123 TYR I C 1
ATOM 15970 O O . TYR I 1 124 ? 117.994 40.428 256.535 1.00 99.40 123 TYR I O 1
ATOM 15979 N N . ILE I 1 125 ? 118.581 41.811 254.827 1.00 96.70 124 ILE I N 1
ATOM 15980 C CA . ILE I 1 125 ? 117.885 41.079 253.769 1.00 96.41 124 ILE I CA 1
ATOM 15981 C C . ILE I 1 125 ? 118.274 39.598 253.775 1.00 100.11 124 ILE I C 1
ATOM 15982 O O . ILE I 1 125 ? 117.381 38.760 253.847 1.00 100.77 124 ILE I O 1
ATOM 15987 N N . ASN I 1 126 ? 119.577 39.274 253.780 1.00 95.63 125 ASN I N 1
ATOM 15988 C CA . ASN I 1 126 ? 120.064 37.885 253.795 1.00 94.94 125 ASN I CA 1
ATOM 15989 C C . ASN I 1 126 ? 119.554 37.108 255.001 1.00 96.34 125 ASN I C 1
ATOM 15990 O O . ASN I 1 126 ? 119.070 35.978 254.840 1.00 95.95 125 ASN I O 1
ATOM 15995 N N . SER I 1 127 ? 119.616 37.746 256.199 1.00 90.50 126 SER I N 1
ATOM 15996 C CA . SER I 1 127 ? 119.114 37.182 257.452 1.00 88.57 126 SER I CA 1
ATOM 15997 C C . SER I 1 127 ? 117.613 36.944 257.378 1.00 89.01 126 SER I C 1
ATOM 15998 O O . SER I 1 127 ? 117.138 35.916 257.864 1.00 88.53 126 SER I O 1
ATOM 16001 N N . HIS I 1 128 ? 116.881 37.893 256.762 1.00 82.88 127 HIS I N 1
ATOM 16002 C CA . HIS I 1 128 ? 115.442 37.816 256.564 1.00 82.21 127 HIS I CA 1
ATOM 16003 C C . HIS I 1 128 ? 115.092 36.605 255.706 1.00 86.17 127 HIS I C 1
ATOM 16004 O O . HIS I 1 128 ? 114.095 35.932 255.970 1.00 86.07 127 HIS I O 1
ATOM 16011 N N . LEU I 1 129 ? 115.906 36.337 254.682 1.00 83.04 128 LEU I N 1
ATOM 16012 C CA . LEU I 1 129 ? 115.709 35.206 253.780 1.00 83.81 128 LEU I CA 1
ATOM 16013 C C . LEU I 1 129 ? 115.973 33.901 254.519 1.00 90.82 128 LEU I C 1
ATOM 16014 O O . LEU I 1 129 ? 115.208 32.949 254.339 1.00 91.74 128 LEU I O 1
ATOM 16019 N N . ARG I 1 130 ? 117.025 33.877 255.386 1.00 87.59 129 ARG I N 1
ATOM 16020 C CA . ARG I 1 130 ? 117.389 32.724 256.219 1.00 87.26 129 ARG I CA 1
ATOM 16021 C C . ARG I 1 130 ? 116.229 32.341 257.159 1.00 91.54 129 ARG I C 1
ATOM 16022 O O . ARG I 1 130 ? 115.900 31.151 257.279 1.00 91.86 129 ARG I O 1
ATOM 16030 N N . VAL I 1 131 ? 115.619 33.358 257.818 1.00 86.42 130 VAL I N 1
ATOM 16031 C CA . VAL I 1 131 ? 114.487 33.181 258.731 1.00 84.89 130 VAL I CA 1
ATOM 16032 C C . VAL I 1 131 ? 113.296 32.677 257.916 1.00 87.82 130 VAL I C 1
ATOM 16033 O O . VAL I 1 131 ? 112.695 31.665 258.283 1.00 86.84 130 VAL I O 1
ATOM 16037 N N . GLN I 1 132 ? 113.035 33.319 256.759 1.00 84.81 131 GLN I N 1
ATOM 16038 C CA . GLN I 1 132 ? 111.940 32.958 255.853 1.00 85.23 131 GLN I CA 1
ATOM 16039 C C . GLN I 1 132 ? 112.044 31.507 255.409 1.00 89.23 131 GLN I C 1
ATOM 16040 O O . GLN I 1 132 ? 111.043 30.789 255.448 1.00 89.72 131 GLN I O 1
ATOM 16046 N N . LYS I 1 133 ? 113.275 31.062 255.078 1.00 85.18 132 LYS I N 1
ATOM 16047 C CA . LYS I 1 133 ? 113.600 29.697 254.660 1.00 84.95 132 LYS I CA 1
ATOM 16048 C C . LYS I 1 133 ? 113.300 28.704 255.788 1.00 88.24 132 LYS I C 1
ATOM 16049 O O . LYS I 1 133 ? 112.590 27.726 255.559 1.00 85.49 132 LYS I O 1
ATOM 16055 N N . GLU I 1 134 ? 113.798 28.988 257.010 1.00 86.98 133 GLU I N 1
ATOM 16056 C CA . GLU I 1 134 ? 113.568 28.137 258.173 1.00 87.91 133 GLU I CA 1
ATOM 16057 C C . GLU I 1 134 ? 112.091 27.995 258.501 1.00 94.41 133 GLU I C 1
ATOM 16058 O O . GLU I 1 134 ? 111.671 26.909 258.905 1.00 94.20 133 GLU I O 1
ATOM 16064 N N . TYR I 1 135 ? 111.296 29.063 258.278 1.00 92.23 134 TYR I N 1
ATOM 16065 C CA . TYR I 1 135 ? 109.849 29.040 258.507 1.00 92.74 134 TYR I CA 1
ATOM 16066 C C . TYR I 1 135 ? 109.201 28.042 257.535 1.00 95.76 134 TYR I C 1
ATOM 16067 O O . TYR I 1 135 ? 108.323 27.271 257.931 1.00 95.03 134 TYR I O 1
ATOM 16076 N N . ASP I 1 136 ? 109.656 28.057 256.275 1.00 91.94 135 ASP I N 1
ATOM 16077 C CA . ASP I 1 136 ? 109.144 27.185 255.226 1.00 92.22 135 ASP I CA 1
ATOM 16078 C C . ASP I 1 136 ? 109.587 25.723 255.405 1.00 95.77 135 ASP I C 1
ATOM 16079 O O . ASP I 1 136 ? 108.734 24.835 255.452 1.00 95.19 135 ASP I O 1
ATOM 16084 N N . THR I 1 137 ? 110.906 25.486 255.563 1.00 92.54 136 THR I N 1
ATOM 16085 C CA . THR I 1 137 ? 111.504 24.151 255.722 1.00 92.02 136 THR I CA 1
ATOM 16086 C C . THR I 1 137 ? 111.176 23.511 257.100 1.00 95.20 136 THR I C 1
ATOM 16087 O O . THR I 1 137 ? 110.424 22.542 257.135 1.00 93.95 136 THR I O 1
ATOM 16091 N N . ASN I 1 138 ? 111.720 24.063 258.215 1.00 92.25 137 ASN I N 1
ATOM 16092 C CA . ASN I 1 138 ? 111.569 23.570 259.595 1.00 91.78 137 ASN I CA 1
ATOM 16093 C C . ASN I 1 138 ? 110.170 23.831 260.184 1.00 94.46 137 ASN I C 1
ATOM 16094 O O . ASN I 1 138 ? 109.828 24.976 260.490 1.00 94.27 137 ASN I O 1
ATOM 16099 N N . LYS I 1 139 ? 109.386 22.753 260.380 1.00 89.54 138 LYS I N 1
ATOM 16100 C CA . LYS I 1 139 ? 108.024 22.829 260.916 1.00 89.25 138 LYS I CA 1
ATOM 16101 C C . LYS I 1 139 ? 107.979 23.157 262.410 1.00 93.14 138 LYS I C 1
ATOM 16102 O O . LYS I 1 139 ? 107.032 23.804 262.848 1.00 92.82 138 LYS I O 1
ATOM 16108 N N . ALA I 1 140 ? 108.987 22.732 263.188 1.00 90.55 139 ALA I N 1
ATOM 16109 C CA . ALA I 1 140 ? 109.056 23.040 264.628 1.00 90.52 139 ALA I CA 1
ATOM 16110 C C . ALA I 1 140 ? 109.092 24.566 264.815 1.00 92.97 139 ALA I C 1
ATOM 16111 O O . ALA I 1 140 ? 108.327 25.115 265.617 1.00 92.11 139 ALA I O 1
ATOM 16113 N N . PHE I 1 141 ? 109.948 25.239 264.003 1.00 88.18 140 PHE I N 1
ATOM 16114 C CA . PHE I 1 141 ? 110.148 26.682 263.961 1.00 86.58 140 PHE I CA 1
ATOM 16115 C C . PHE I 1 141 ? 108.864 27.364 263.522 1.00 89.53 140 PHE I C 1
ATOM 16116 O O . PHE I 1 141 ? 108.454 28.351 264.139 1.00 89.80 140 PHE I O 1
ATOM 16124 N N . GLN I 1 142 ? 108.204 26.801 262.496 1.00 84.79 141 GLN I N 1
ATOM 16125 C CA . GLN I 1 142 ? 106.937 27.285 261.951 1.00 84.66 141 GLN I CA 1
ATOM 16126 C C . GLN I 1 142 ? 105.847 27.272 263.033 1.00 88.74 141 GLN I C 1
ATOM 16127 O O . GLN I 1 142 ? 105.139 28.268 263.215 1.00 88.30 141 GLN I O 1
ATOM 16133 N N . ASN I 1 143 ? 105.765 26.161 263.783 1.00 85.58 142 ASN I N 1
ATOM 16134 C CA . ASN I 1 143 ? 104.794 25.967 264.860 1.00 84.91 142 ASN I CA 1
ATOM 16135 C C . ASN I 1 143 ? 105.002 26.956 265.993 1.00 86.63 142 ASN I C 1
ATOM 16136 O O . ASN I 1 143 ? 104.021 27.517 266.484 1.00 86.63 142 ASN I O 1
ATOM 16141 N N . ALA I 1 144 ? 106.278 27.206 266.363 1.00 81.39 143 ALA I N 1
ATOM 16142 C CA . ALA I 1 144 ? 106.659 28.149 267.410 1.00 81.49 143 ALA I CA 1
ATOM 16143 C C . ALA I 1 144 ? 106.176 29.555 267.063 1.00 89.00 143 ALA I C 1
ATOM 16144 O O . ALA I 1 144 ? 105.560 30.216 267.899 1.00 89.77 143 ALA I O 1
ATOM 16146 N N . ILE I 1 145 ? 106.408 29.984 265.811 1.00 86.92 144 ILE I N 1
ATOM 16147 C CA . ILE I 1 145 ? 105.978 31.288 265.309 1.00 87.03 144 ILE I CA 1
ATOM 16148 C C . ILE I 1 145 ? 104.443 31.394 265.375 1.00 91.34 144 ILE I C 1
ATOM 16149 O O . ILE I 1 145 ? 103.920 32.370 265.928 1.00 89.70 144 ILE I O 1
ATOM 16154 N N . HIS I 1 146 ? 103.739 30.350 264.880 1.00 89.14 145 HIS I N 1
ATOM 16155 C CA . HIS I 1 146 ? 102.278 30.296 264.896 1.00 89.58 145 HIS I CA 1
ATOM 16156 C C . HIS I 1 146 ? 101.714 30.382 266.292 1.00 94.78 145 HIS I C 1
ATOM 16157 O O . HIS I 1 146 ? 100.745 31.118 266.505 1.00 94.82 145 HIS I O 1
ATOM 16164 N N . ALA I 1 147 ? 102.362 29.681 267.252 1.00 91.43 146 ALA I N 1
ATOM 16165 C CA . ALA I 1 147 ? 101.997 29.688 268.668 1.00 91.03 146 ALA I CA 1
ATOM 16166 C C . ALA I 1 147 ? 102.154 31.101 269.233 1.00 93.73 146 ALA I C 1
ATOM 16167 O O . ALA I 1 147 ? 101.246 31.591 269.902 1.00 94.25 146 ALA I O 1
ATOM 16169 N N . ASN I 1 148 ? 103.274 31.771 268.900 1.00 88.27 147 ASN I N 1
ATOM 16170 C CA . ASN I 1 148 ? 103.587 33.133 269.308 1.00 87.30 147 ASN I CA 1
ATOM 16171 C C . ASN I 1 148 ? 102.520 34.092 268.774 1.00 92.42 147 ASN I C 1
ATOM 16172 O O . ASN I 1 148 ? 102.112 35.005 269.503 1.00 93.51 147 ASN I O 1
ATOM 16177 N N . ILE I 1 149 ? 102.055 33.874 267.512 1.00 87.77 148 ILE I N 1
ATOM 16178 C CA . ILE I 1 149 ? 101.004 34.694 266.899 1.00 87.17 148 ILE I CA 1
ATOM 16179 C C . ILE I 1 149 ? 99.728 34.624 267.753 1.00 88.89 148 ILE I C 1
ATOM 16180 O O . ILE I 1 149 ? 99.201 35.671 268.129 1.00 87.00 148 ILE I O 1
ATOM 16185 N N . ASP I 1 150 ? 99.308 33.391 268.135 1.00 86.93 149 ASP I N 1
ATOM 16186 C CA . ASP I 1 150 ? 98.122 33.128 268.974 1.00 88.07 149 ASP I CA 1
ATOM 16187 C C . ASP I 1 150 ? 98.230 33.825 270.310 1.00 93.54 149 ASP I C 1
ATOM 16188 O O . ASP I 1 150 ? 97.303 34.539 270.696 1.00 93.36 149 ASP I O 1
ATOM 16193 N N . ASP I 1 151 ? 99.377 33.629 271.011 1.00 90.89 150 ASP I N 1
ATOM 16194 C CA . ASP I 1 151 ? 99.681 34.209 272.323 1.00 90.26 150 ASP I CA 1
ATOM 16195 C C . ASP I 1 151 ? 99.559 35.725 272.268 1.00 94.01 150 ASP I C 1
ATOM 16196 O O . ASP I 1 151 ? 98.874 36.318 273.104 1.00 93.24 150 ASP I O 1
ATOM 16201 N N . PHE I 1 152 ? 100.185 36.338 271.250 1.00 91.14 151 PHE I N 1
ATOM 16202 C CA . PHE I 1 152 ? 100.188 37.780 271.080 1.00 91.27 151 PHE I CA 1
ATOM 16203 C C . PHE I 1 152 ? 98.826 38.363 270.771 1.00 95.55 151 PHE I C 1
ATOM 16204 O O . PHE I 1 152 ? 98.439 39.347 271.403 1.00 93.76 151 PHE I O 1
ATOM 16212 N N . LEU I 1 153 ? 98.137 37.814 269.753 1.00 93.55 152 LEU I N 1
ATOM 16213 C CA . LEU I 1 153 ? 96.858 38.361 269.295 1.00 93.51 152 LEU I CA 1
ATOM 16214 C C . LEU I 1 153 ? 95.729 38.192 270.304 1.00 98.38 152 LEU I C 1
ATOM 16215 O O . LEU I 1 153 ? 94.917 39.105 270.421 1.00 97.51 152 LEU I O 1
ATOM 16220 N N . THR I 1 154 ? 95.710 37.074 271.078 1.00 96.43 153 THR I N 1
ATOM 16221 C CA . THR I 1 154 ? 94.706 36.846 272.134 1.00 96.90 153 THR I CA 1
ATOM 16222 C C . THR I 1 154 ? 94.793 37.985 273.177 1.00 105.13 153 THR I C 1
ATOM 16223 O O . THR I 1 154 ? 93.766 38.439 273.688 1.00 106.29 153 THR I O 1
ATOM 16227 N N . ARG I 1 155 ? 96.015 38.473 273.439 1.00 103.15 154 ARG I N 1
ATOM 16228 C CA . ARG I 1 155 ? 96.282 39.568 274.364 1.00 103.78 154 ARG I CA 1
ATOM 16229 C C . ARG I 1 155 ? 96.020 40.925 273.721 1.00 108.86 154 ARG I C 1
ATOM 16230 O O . ARG I 1 155 ? 95.251 41.709 274.273 1.00 109.45 154 ARG I O 1
ATOM 16238 N N . TYR I 1 156 ? 96.653 41.198 272.560 1.00 106.12 155 TYR I N 1
ATOM 16239 C CA . TYR I 1 156 ? 96.573 42.468 271.819 1.00 106.55 155 TYR I CA 1
ATOM 16240 C C . TYR I 1 156 ? 95.151 42.857 271.403 1.00 109.03 155 TYR I C 1
ATOM 16241 O O . TYR I 1 156 ? 94.751 44.011 271.562 1.00 107.67 155 TYR I O 1
ATOM 16250 N N . LEU I 1 157 ? 94.389 41.885 270.898 1.00 105.81 156 LEU I N 1
ATOM 16251 C CA . LEU I 1 157 ? 93.019 42.080 270.418 1.00 104.92 156 LEU I CA 1
ATOM 16252 C C . LEU I 1 157 ? 91.940 41.626 271.416 1.00 108.60 156 LEU I C 1
ATOM 16253 O O . LEU I 1 157 ? 90.813 41.334 271.002 1.00 108.10 156 LEU I O 1
ATOM 16258 N N . SER I 1 158 ? 92.268 41.594 272.720 1.00 105.92 157 SER I N 1
ATOM 16259 C CA . SER I 1 158 ? 91.333 41.195 273.782 1.00 106.23 157 SER I CA 1
ATOM 16260 C C . SER I 1 158 ? 90.181 42.200 273.942 1.00 109.67 157 SER I C 1
ATOM 16261 O O . SER I 1 158 ? 89.038 41.789 274.149 1.00 108.67 157 SER I O 1
ATOM 16264 N N . ARG I 1 159 ? 90.478 43.506 273.810 1.00 106.85 158 ARG I N 1
ATOM 16265 C CA . ARG I 1 159 ? 89.507 44.593 273.961 1.00 107.27 158 ARG I CA 1
ATOM 16266 C C . ARG I 1 159 ? 88.715 44.905 272.669 1.00 111.98 158 ARG I C 1
ATOM 16267 O O . ARG I 1 159 ? 88.108 45.977 272.557 1.00 111.38 158 ARG I O 1
ATOM 16275 N N . PHE I 1 160 ? 88.699 43.963 271.708 1.00 108.85 159 PHE I N 1
ATOM 16276 C CA . PHE I 1 160 ? 87.967 44.130 270.455 1.00 108.36 159 PHE I CA 1
ATOM 16277 C C . PHE I 1 160 ? 87.055 42.973 270.184 1.00 111.30 159 PHE I C 1
ATOM 16278 O O . PHE I 1 160 ? 87.405 41.812 270.454 1.00 110.11 159 PHE I O 1
ATOM 16286 N N . SER I 1 161 ? 85.877 43.299 269.617 1.00 107.74 160 SER I N 1
ATOM 16287 C CA . SER I 1 161 ? 84.877 42.312 269.237 1.00 107.23 160 SER I CA 1
ATOM 16288 C C . SER I 1 161 ? 85.395 41.649 267.967 1.00 109.56 160 SER I C 1
ATOM 16289 O O . SER I 1 161 ? 85.919 42.359 267.094 1.00 108.83 160 SER I O 1
ATOM 16292 N N . PRO I 1 162 ? 85.291 40.301 267.850 1.00 104.83 161 PRO I N 1
ATOM 16293 C CA . PRO I 1 162 ? 85.797 39.629 266.629 1.00 105.18 161 PRO I CA 1
ATOM 16294 C C . PRO I 1 162 ? 85.247 40.203 265.319 1.00 110.83 161 PRO I C 1
ATOM 16295 O O . PRO I 1 162 ? 85.899 40.109 264.282 1.00 111.06 161 PRO I O 1
ATOM 16299 N N . ALA I 1 163 ? 84.071 40.842 265.395 1.00 107.82 162 ALA I N 1
ATOM 16300 C CA . ALA I 1 163 ? 83.365 41.485 264.295 1.00 107.70 162 ALA I CA 1
ATOM 16301 C C . ALA I 1 163 ? 84.108 42.672 263.678 1.00 110.21 162 ALA I C 1
ATOM 16302 O O . ALA I 1 163 ? 83.950 42.923 262.483 1.00 108.01 162 ALA I O 1
ATOM 16304 N N . ASP I 1 164 ? 84.887 43.411 264.488 1.00 108.68 163 ASP I N 1
ATOM 16305 C CA . ASP I 1 164 ? 85.631 44.606 264.054 1.00 109.99 163 ASP I CA 1
ATOM 16306 C C . ASP I 1 164 ? 87.109 44.318 263.670 1.00 114.93 163 ASP I C 1
ATOM 16307 O O . ASP I 1 164 ? 87.853 45.229 263.269 1.00 113.66 163 ASP I O 1
ATOM 16312 N N . VAL I 1 165 ? 87.514 43.041 263.775 1.00 112.04 164 VAL I N 1
ATOM 16313 C CA . VAL I 1 165 ? 88.878 42.582 263.511 1.00 111.14 164 VAL I CA 1
ATOM 16314 C C . VAL I 1 165 ? 89.004 41.797 262.199 1.00 113.26 164 VAL I C 1
ATOM 16315 O O . VAL I 1 165 ? 88.332 40.771 262.037 1.00 112.58 164 VAL I O 1
ATOM 16319 N N . ASP I 1 166 ? 89.911 42.244 261.297 1.00 107.55 165 ASP I N 1
ATOM 16320 C CA . ASP I 1 166 ? 90.225 41.492 260.083 1.00 106.06 165 ASP I CA 1
ATOM 16321 C C . ASP I 1 166 ? 91.270 40.482 260.547 1.00 108.20 165 ASP I C 1
ATOM 16322 O O . ASP I 1 166 ? 92.440 40.817 260.718 1.00 107.24 165 ASP I O 1
ATOM 16327 N N . HIS I 1 167 ? 90.823 39.263 260.821 1.00 104.96 166 HIS I N 1
ATOM 16328 C CA . HIS I 1 167 ? 91.674 38.204 261.351 1.00 105.26 166 HIS I CA 1
ATOM 16329 C C . HIS I 1 167 ? 92.787 37.761 260.384 1.00 107.81 166 HIS I C 1
ATOM 16330 O O . HIS I 1 167 ? 93.858 37.360 260.854 1.00 107.32 166 HIS I O 1
ATOM 16337 N N . GLU I 1 168 ? 92.571 37.881 259.057 1.00 103.20 167 GLU I N 1
ATOM 16338 C CA . GLU I 1 168 ? 93.586 37.522 258.060 1.00 102.81 167 GLU I CA 1
ATOM 16339 C C . GLU I 1 168 ? 94.711 38.580 258.043 1.00 103.43 167 GLU I C 1
ATOM 16340 O O . GLU I 1 168 ? 95.876 38.244 257.794 1.00 102.40 167 GLU I O 1
ATOM 16346 N N . ARG I 1 169 ? 94.341 39.857 258.329 1.00 97.42 168 ARG I N 1
ATOM 16347 C CA . ARG I 1 169 ? 95.260 40.983 258.420 1.00 95.83 168 ARG I CA 1
ATOM 16348 C C . ARG I 1 169 ? 96.106 40.815 259.656 1.00 99.20 168 ARG I C 1
ATOM 16349 O O . ARG I 1 169 ? 97.340 40.870 259.574 1.00 98.28 168 ARG I O 1
ATOM 16357 N N . ALA I 1 170 ? 95.423 40.610 260.811 1.00 95.92 169 ALA I N 1
ATOM 16358 C CA . ALA I 1 170 ? 96.018 40.428 262.133 1.00 95.15 169 ALA I CA 1
ATOM 16359 C C . ALA I 1 170 ? 97.101 39.371 262.084 1.00 97.53 169 ALA I C 1
ATOM 16360 O O . ALA I 1 170 ? 98.207 39.650 262.544 1.00 97.81 169 ALA I O 1
ATOM 16362 N N . PHE I 1 171 ? 96.815 38.198 261.452 1.00 91.19 170 PHE I N 1
ATOM 16363 C CA . PHE I 1 171 ? 97.791 37.123 261.293 1.00 89.46 170 PHE I CA 1
ATOM 16364 C C . PHE I 1 171 ? 98.966 37.543 260.408 1.00 93.56 170 PHE I C 1
ATOM 16365 O O . PHE I 1 171 ? 100.118 37.338 260.797 1.00 93.35 170 PHE I O 1
ATOM 16373 N N . ARG I 1 172 ? 98.674 38.091 259.216 1.00 90.89 171 ARG I N 1
ATOM 16374 C CA . ARG I 1 172 ? 99.681 38.522 258.248 1.00 91.31 171 ARG I CA 1
ATOM 16375 C C . ARG I 1 172 ? 100.669 39.534 258.833 1.00 95.43 171 ARG I C 1
ATOM 16376 O O . ARG I 1 172 ? 101.874 39.314 258.735 1.00 95.36 171 ARG I O 1
ATOM 16384 N N . LEU I 1 173 ? 100.159 40.619 259.442 1.00 91.89 172 LEU I N 1
ATOM 16385 C CA . LEU I 1 173 ? 100.976 41.667 260.048 1.00 92.40 172 LEU I CA 1
ATOM 16386 C C . LEU I 1 173 ? 101.767 41.179 261.256 1.00 98.39 172 LEU I C 1
ATOM 16387 O O . LEU I 1 173 ? 102.920 41.577 261.427 1.00 99.09 172 LEU I O 1
ATOM 16392 N N . CYS I 1 174 ? 101.164 40.297 262.078 1.00 95.15 173 CYS I N 1
ATOM 16393 C CA . CYS I 1 174 ? 101.807 39.700 263.254 1.00 94.42 173 CYS I CA 1
ATOM 16394 C C . CYS I 1 174 ? 102.983 38.812 262.807 1.00 94.60 173 CYS I C 1
ATOM 16395 O O . CYS I 1 174 ? 104.042 38.822 263.442 1.00 93.01 173 CYS I O 1
ATOM 16398 N N . LEU I 1 175 ? 102.802 38.099 261.682 1.00 89.12 174 LEU I N 1
ATOM 16399 C CA . LEU I 1 175 ? 103.824 37.256 261.080 1.00 88.64 174 LEU I CA 1
ATOM 16400 C C . LEU I 1 175 ? 104.987 38.129 260.605 1.00 92.68 174 LEU I C 1
ATOM 16401 O O . LEU I 1 175 ? 106.141 37.770 260.819 1.00 90.85 174 LEU I O 1
ATOM 16406 N N . ASP I 1 176 ? 104.671 39.277 259.964 1.00 91.38 175 ASP I N 1
ATOM 16407 C CA . ASP I 1 176 ? 105.648 40.247 259.450 1.00 91.94 175 ASP I CA 1
ATOM 16408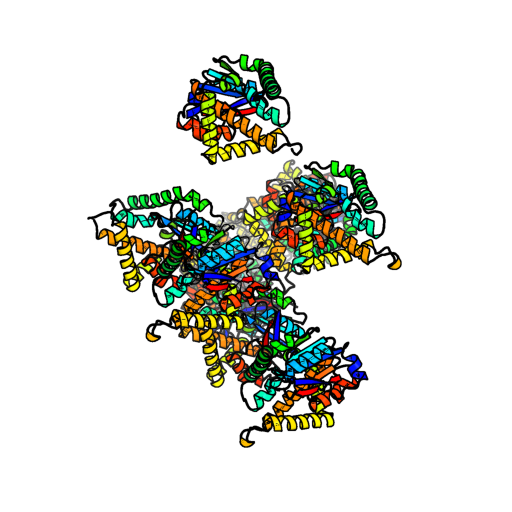 C C . ASP I 1 176 ? 106.478 40.761 260.607 1.00 95.66 175 ASP I C 1
ATOM 16409 O O . ASP I 1 176 ? 107.706 40.831 260.492 1.00 96.04 175 ASP I O 1
ATOM 16414 N N . TYR I 1 177 ? 105.791 41.091 261.732 1.00 91.01 176 TYR I N 1
ATOM 16415 C CA . TYR I 1 177 ? 106.387 41.572 262.976 1.00 90.53 176 TYR I CA 1
ATOM 16416 C C . TYR I 1 177 ? 107.383 40.537 263.524 1.00 89.13 176 TYR I C 1
ATOM 16417 O O . TYR I 1 177 ? 108.539 40.878 263.793 1.00 88.64 176 TYR I O 1
ATOM 16426 N N . LEU I 1 178 ? 106.940 39.272 263.639 1.00 80.06 177 LEU I N 1
ATOM 16427 C CA . LEU I 1 178 ? 107.770 38.217 264.186 1.00 76.89 177 LEU I CA 1
ATOM 16428 C C . LEU I 1 178 ? 108.926 37.839 263.292 1.00 79.02 177 LEU I C 1
ATOM 16429 O O . LEU I 1 178 ? 110.004 37.588 263.821 1.00 79.93 177 LEU I O 1
ATOM 16434 N N . ILE I 1 179 ? 108.743 37.851 261.955 1.00 74.20 178 ILE I N 1
ATOM 16435 C CA . ILE I 1 179 ? 109.823 37.534 261.000 1.00 73.15 178 ILE I CA 1
ATOM 16436 C C . ILE I 1 179 ? 110.912 38.596 261.082 1.00 78.40 178 ILE I C 1
ATOM 16437 O O . ILE I 1 179 ? 112.093 38.248 261.114 1.00 77.92 178 ILE I O 1
ATOM 16442 N N . GLU I 1 180 ? 110.511 39.879 261.188 1.00 75.99 179 GLU I N 1
ATOM 16443 C CA . GLU I 1 180 ? 111.430 40.999 261.326 1.00 76.58 179 GLU I CA 1
ATOM 16444 C C . GLU I 1 180 ? 112.200 40.873 262.642 1.00 86.85 179 GLU I C 1
ATOM 16445 O O . GLU I 1 180 ? 113.434 40.964 262.622 1.00 90.25 179 GLU I O 1
ATOM 16451 N N . GLU I 1 181 ? 111.479 40.624 263.772 1.00 82.39 180 GLU I N 1
ATOM 16452 C CA . GLU I 1 181 ? 112.060 40.478 265.109 1.00 81.24 180 GLU I CA 1
ATOM 16453 C C . GLU I 1 181 ? 113.123 39.396 265.118 1.00 82.93 180 GLU I C 1
ATOM 16454 O O . GLU I 1 181 ? 114.220 39.640 265.623 1.00 81.97 180 GLU I O 1
ATOM 16460 N N . CYS I 1 182 ? 112.842 38.246 264.481 1.00 79.56 181 CYS I N 1
ATOM 16461 C CA . CYS I 1 182 ? 113.784 37.123 264.406 1.00 80.57 181 CYS I CA 1
ATOM 16462 C C . CYS I 1 182 ? 114.980 37.374 263.481 1.00 87.04 181 CYS I C 1
ATOM 16463 O O . CYS I 1 182 ? 116.095 36.932 263.795 1.00 88.28 181 CYS I O 1
ATOM 16466 N N . SER I 1 183 ? 114.751 38.078 262.348 1.00 82.80 182 SER I N 1
ATOM 16467 C CA . SER I 1 183 ? 115.787 38.414 261.369 1.00 81.92 182 SER I CA 1
ATOM 16468 C C . SER I 1 183 ? 116.762 39.396 261.967 1.00 83.68 182 SER I C 1
ATOM 16469 O O . SER I 1 183 ? 117.961 39.233 261.770 1.00 86.19 182 SER I O 1
ATOM 16472 N N . VAL I 1 184 ? 116.266 40.385 262.744 1.00 75.51 183 VAL I N 1
ATOM 16473 C CA . VAL I 1 184 ? 117.105 41.361 263.448 1.00 73.23 183 VAL I CA 1
ATOM 16474 C C . VAL I 1 184 ? 117.843 40.672 264.606 1.00 79.54 183 VAL I C 1
ATOM 16475 O O . VAL I 1 184 ? 119.009 40.986 264.882 1.00 79.10 183 VAL I O 1
ATOM 16479 N N . MET I 1 185 ? 117.170 39.708 265.272 1.00 77.01 184 MET I N 1
ATOM 16480 C CA . MET I 1 185 ? 117.794 38.952 266.362 1.00 76.37 184 MET I CA 1
ATOM 16481 C C . MET I 1 185 ? 119.095 38.264 265.880 1.00 81.56 184 MET I C 1
ATOM 16482 O O . MET I 1 185 ? 120.119 38.354 266.565 1.00 80.76 184 MET I O 1
ATOM 16487 N N . CYS I 1 186 ? 119.049 37.634 264.682 1.00 77.95 185 CYS I N 1
ATOM 16488 C CA . CYS I 1 186 ? 120.189 36.948 264.089 1.00 78.09 185 CYS I CA 1
ATOM 16489 C C . CYS I 1 186 ? 121.380 37.867 263.853 1.00 83.18 185 CYS I C 1
ATOM 16490 O O . CYS I 1 186 ? 122.539 37.445 263.997 1.00 82.14 185 CYS I O 1
ATOM 16493 N N . LEU I 1 187 ? 121.080 39.135 263.529 1.00 80.07 186 LEU I N 1
ATOM 16494 C CA . LEU I 1 187 ? 122.055 40.193 263.274 1.00 79.48 186 LEU I CA 1
ATOM 16495 C C . LEU I 1 187 ? 122.817 40.595 264.521 1.00 86.27 186 LEU I C 1
ATOM 16496 O O . LEU I 1 187 ? 123.922 41.096 264.401 1.00 85.84 186 LEU I O 1
ATOM 16501 N N . TRP I 1 188 ? 122.237 40.395 265.715 1.00 86.46 187 TRP I N 1
ATOM 16502 C CA . TRP I 1 188 ? 122.841 40.821 266.988 1.00 87.61 187 TRP I CA 1
ATOM 16503 C C . TRP I 1 188 ? 124.206 40.207 267.296 1.00 89.97 187 TRP I C 1
ATOM 16504 O O . TRP I 1 188 ? 125.006 40.870 267.959 1.00 89.29 187 TRP I O 1
ATOM 16515 N N . THR I 1 189 ? 124.493 38.997 266.751 1.00 85.60 188 THR I N 1
ATOM 16516 C CA . THR I 1 189 ? 125.769 38.289 266.897 1.00 85.56 188 THR I CA 1
ATOM 16517 C C . THR I 1 189 ? 126.932 39.141 266.366 1.00 91.92 188 THR I C 1
ATOM 16518 O O . THR I 1 189 ? 128.051 39.024 266.863 1.00 91.24 188 THR I O 1
ATOM 16522 N N . GLU I 1 190 ? 126.645 40.031 265.389 1.00 91.20 189 GLU I N 1
ATOM 16523 C CA . GLU I 1 190 ? 127.595 40.989 264.793 1.00 91.82 189 GLU I CA 1
ATOM 16524 C C . GLU I 1 190 ? 128.280 41.842 265.868 1.00 97.76 189 GLU I C 1
ATOM 16525 O O . GLU I 1 190 ? 129.475 42.125 265.749 1.00 97.43 189 GLU I O 1
ATOM 16531 N N . GLN I 1 191 ? 127.514 42.261 266.902 1.00 95.00 190 GLN I N 1
ATOM 16532 C CA . GLN I 1 191 ? 128.041 43.106 267.972 1.00 94.45 190 GLN I CA 1
ATOM 16533 C C . GLN I 1 191 ? 128.497 42.307 269.197 1.00 98.72 190 GLN I C 1
ATOM 16534 O O . GLN I 1 191 ? 128.854 42.895 270.224 1.00 98.54 190 GLN I O 1
ATOM 16540 N N . LYS I 1 192 ? 128.560 40.965 269.048 1.00 95.78 191 LYS I N 1
ATOM 16541 C CA . LYS I 1 192 ? 129.123 40.025 270.018 1.00 96.33 191 LYS I CA 1
ATOM 16542 C C . LYS I 1 192 ? 128.621 40.200 271.486 1.00 99.35 191 LYS I C 1
ATOM 16543 O O . LYS I 1 192 ? 129.426 40.171 272.438 1.00 99.49 191 LYS I O 1
ATOM 16549 N N . TYR I 1 193 ? 127.285 40.398 271.650 1.00 92.93 192 TYR I N 1
ATOM 16550 C CA . TYR I 1 193 ? 126.634 40.566 272.950 1.00 90.02 192 TYR I CA 1
ATOM 16551 C C . TYR I 1 193 ? 126.634 39.205 273.610 1.00 94.82 192 TYR I C 1
ATOM 16552 O O . TYR I 1 193 ? 126.144 38.240 273.022 1.00 93.38 192 TYR I O 1
ATOM 16561 N N . ASP I 1 194 ? 127.231 39.116 274.806 1.00 93.92 193 ASP I N 1
ATOM 16562 C CA . ASP I 1 194 ? 127.345 37.860 275.542 1.00 94.66 193 ASP I CA 1
ATOM 16563 C C . ASP I 1 194 ? 125.988 37.403 276.057 1.00 97.87 193 ASP I C 1
ATOM 16564 O O . ASP I 1 194 ? 125.618 36.244 275.866 1.00 97.61 193 ASP I O 1
ATOM 16569 N N . PHE I 1 195 ? 125.222 38.337 276.653 1.00 93.67 194 PHE I N 1
ATOM 16570 C CA . PHE I 1 195 ? 123.920 38.051 277.240 1.00 93.01 194 PHE I CA 1
ATOM 16571 C C . PHE I 1 195 ? 122.818 38.950 276.740 1.00 95.11 194 PHE I C 1
ATOM 16572 O O . PHE I 1 195 ? 123.045 40.134 276.489 1.00 94.59 194 PHE I O 1
ATOM 16580 N N . GLU I 1 196 ? 121.605 38.389 276.627 1.00 90.10 195 GLU I N 1
ATOM 16581 C CA . GLU I 1 196 ? 120.406 39.121 276.231 1.00 88.25 195 GLU I CA 1
ATOM 16582 C C . GLU I 1 196 ? 119.494 39.132 277.442 1.00 89.25 195 GLU I C 1
ATOM 16583 O O . GLU I 1 196 ? 118.955 38.082 277.831 1.00 90.07 195 GLU I O 1
ATOM 16589 N N . VAL I 1 197 ? 119.334 40.320 278.029 1.00 82.65 196 VAL I N 1
ATOM 16590 C CA . VAL I 1 197 ? 118.519 40.571 279.208 1.00 82.21 196 VAL I CA 1
ATOM 16591 C C . VAL I 1 197 ? 117.102 41.031 278.832 1.00 87.51 196 VAL I C 1
ATOM 16592 O O . VAL I 1 197 ? 116.881 42.158 278.369 1.00 85.19 196 VAL I O 1
ATOM 16596 N N . TYR I 1 198 ? 116.150 40.121 279.027 1.00 87.99 197 TYR I N 1
ATOM 16597 C CA . TYR I 1 198 ? 114.732 40.374 278.859 1.00 89.10 197 TYR I CA 1
ATOM 16598 C C . TYR I 1 198 ? 114.043 39.933 280.172 1.00 90.53 197 TYR I C 1
ATOM 16599 O O . TYR I 1 198 ? 114.230 38.772 280.550 1.00 90.69 197 TYR I O 1
ATOM 16608 N N . PRO I 1 199 ? 113.364 40.853 280.929 1.00 83.81 198 PRO I N 1
ATOM 16609 C CA . PRO I 1 199 ? 112.825 40.494 282.260 1.00 83.21 198 PRO I CA 1
ATOM 16610 C C . PRO I 1 199 ? 111.942 39.247 282.314 1.00 88.17 198 PRO I C 1
ATOM 16611 O O . PRO I 1 199 ? 112.263 38.307 283.045 1.00 88.54 198 PRO I O 1
ATOM 16615 N N . SER I 1 200 ? 110.850 39.222 281.534 1.00 84.16 199 SER I N 1
ATOM 16616 C CA . SER I 1 200 ? 110.008 38.043 281.404 1.00 83.40 199 SER I CA 1
ATOM 16617 C C . SER I 1 200 ? 110.784 37.144 280.438 1.00 87.69 199 SER I C 1
ATOM 16618 O O . SER I 1 200 ? 111.923 37.453 280.079 1.00 87.30 199 SER I O 1
ATOM 16621 N N . GLY I 1 201 ? 110.214 36.044 280.004 1.00 85.34 200 GLY I N 1
ATOM 16622 C CA . GLY I 1 201 ? 110.972 35.208 279.081 1.00 85.30 200 GLY I CA 1
ATOM 16623 C C . GLY I 1 201 ? 111.132 35.779 277.678 1.00 88.12 200 GLY I C 1
ATOM 16624 O O . GLY I 1 201 ? 110.617 36.859 277.334 1.00 87.37 200 GLY I O 1
ATOM 16625 N N . ARG I 1 202 ? 111.874 35.035 276.862 1.00 82.51 201 ARG I N 1
ATOM 16626 C CA . ARG I 1 202 ? 112.040 35.282 275.439 1.00 80.86 201 ARG I CA 1
ATOM 16627 C C . ARG I 1 202 ? 110.713 34.730 274.838 1.00 83.91 201 ARG I C 1
ATOM 16628 O O . ARG I 1 202 ? 110.277 33.638 275.240 1.00 84.00 201 ARG I O 1
ATOM 16636 N N . ASN I 1 203 ? 110.077 35.440 273.889 1.00 78.24 202 ASN I N 1
ATOM 16637 C CA . ASN I 1 203 ? 108.861 34.902 273.276 1.00 76.74 202 ASN I CA 1
ATOM 16638 C C . ASN I 1 203 ? 109.159 33.604 272.465 1.00 80.73 202 ASN I C 1
ATOM 16639 O O . ASN I 1 203 ? 110.324 33.332 272.158 1.00 80.73 202 ASN I O 1
ATOM 16644 N N . LYS I 1 204 ? 108.128 32.796 272.165 1.00 77.05 203 LYS I N 1
ATOM 16645 C CA . LYS I 1 204 ? 108.269 31.510 271.467 1.00 77.74 203 LYS I CA 1
ATOM 16646 C C . LYS I 1 204 ? 109.124 31.560 270.173 1.00 83.66 203 LYS I C 1
ATOM 16647 O O . LYS I 1 204 ? 110.020 30.719 269.980 1.00 82.70 203 LYS I O 1
ATOM 16653 N N . ALA I 1 205 ? 108.859 32.561 269.316 1.00 81.81 204 ALA I N 1
ATOM 16654 C CA . ALA I 1 205 ? 109.559 32.769 268.044 1.00 81.72 204 ALA I CA 1
ATOM 16655 C C . ALA I 1 205 ? 111.059 33.021 268.246 1.00 84.00 204 ALA I C 1
ATOM 16656 O O . ALA I 1 205 ? 111.880 32.365 267.608 1.00 82.82 204 ALA I O 1
ATOM 16658 N N . MET I 1 206 ? 111.405 33.933 269.162 1.00 80.75 205 MET I N 1
ATOM 16659 C CA . MET I 1 206 ? 112.793 34.276 269.435 1.00 81.36 205 MET I CA 1
ATOM 16660 C C . MET I 1 206 ? 113.555 33.141 270.080 1.00 85.70 205 MET I C 1
ATOM 16661 O O . MET I 1 206 ? 114.728 32.934 269.763 1.00 84.73 205 MET I O 1
ATOM 16666 N N . ALA I 1 207 ? 112.873 32.377 270.949 1.00 83.07 206 ALA I N 1
ATOM 16667 C CA . ALA I 1 207 ? 113.443 31.218 271.619 1.00 82.94 206 ALA I CA 1
ATOM 16668 C C . ALA I 1 207 ? 113.787 30.170 270.561 1.00 88.12 206 ALA I C 1
ATOM 16669 O O . ALA I 1 207 ? 114.888 29.603 270.595 1.00 89.42 206 ALA I O 1
ATOM 16671 N N . ALA I 1 208 ? 112.878 29.982 269.576 1.00 84.16 207 ALA I N 1
ATOM 16672 C CA . ALA I 1 208 ? 113.046 29.044 268.471 1.00 83.41 207 ALA I CA 1
ATOM 16673 C C . ALA I 1 208 ? 114.225 29.446 267.593 1.00 90.56 207 ALA I C 1
ATOM 16674 O O . ALA I 1 208 ? 115.050 28.595 267.250 1.00 90.40 207 ALA I O 1
ATOM 16676 N N . THR I 1 209 ? 114.328 30.758 267.277 1.00 89.50 208 THR I N 1
ATOM 16677 C CA . THR I 1 209 ? 115.396 31.348 266.460 1.00 89.25 208 THR I CA 1
ATOM 16678 C C . THR I 1 209 ? 116.741 31.122 267.124 1.00 94.54 208 THR I C 1
ATOM 16679 O O . THR I 1 209 ? 117.673 30.729 266.436 1.00 95.51 208 THR I O 1
ATOM 16683 N N . TYR I 1 210 ? 116.843 31.333 268.455 1.00 91.46 209 TYR I N 1
ATOM 16684 C CA . TYR I 1 210 ? 118.087 31.088 269.194 1.00 91.15 209 TYR I CA 1
ATOM 16685 C C . TYR I 1 210 ? 118.437 29.605 269.068 1.00 94.26 209 TYR I C 1
ATOM 16686 O O . TYR I 1 210 ? 119.553 29.272 268.658 1.00 94.63 209 TYR I O 1
ATOM 16695 N N . GLU I 1 211 ? 117.450 28.729 269.311 1.00 89.01 210 GLU I N 1
ATOM 16696 C CA . GLU I 1 211 ? 117.629 27.293 269.240 1.00 89.24 210 GLU I CA 1
ATOM 16697 C C . GLU I 1 211 ? 118.169 26.785 267.896 1.00 94.47 210 GLU I C 1
ATOM 16698 O O . GLU I 1 211 ? 119.209 26.114 267.876 1.00 93.80 210 GLU I O 1
ATOM 16704 N N . PHE I 1 212 ? 117.488 27.133 266.785 1.00 92.16 211 PHE I N 1
ATOM 16705 C CA . PHE I 1 212 ? 117.824 26.655 265.435 1.00 91.69 211 PHE I CA 1
ATOM 16706 C C . PHE I 1 212 ? 118.848 27.463 264.635 1.00 93.28 211 PHE I C 1
ATOM 16707 O O . PHE I 1 212 ? 119.593 26.869 263.854 1.00 93.76 211 PHE I O 1
ATOM 16715 N N . LEU I 1 213 ? 118.863 28.793 264.780 1.00 86.21 212 LEU I N 1
ATOM 16716 C CA . LEU I 1 213 ? 119.702 29.640 263.947 1.00 83.91 212 LEU I CA 1
ATOM 16717 C C . LEU I 1 213 ? 120.866 30.329 264.641 1.00 89.63 212 LEU I C 1
ATOM 16718 O O . LEU I 1 213 ? 121.853 30.657 263.965 1.00 90.56 212 LEU I O 1
ATOM 16723 N N . ILE I 1 214 ? 120.777 30.576 265.952 1.00 86.43 213 ILE I N 1
ATOM 16724 C CA . ILE I 1 214 ? 121.845 31.324 266.624 1.00 86.69 213 ILE I CA 1
ATOM 16725 C C . ILE I 1 214 ? 122.797 30.428 267.488 1.00 93.19 213 ILE I C 1
ATOM 16726 O O . ILE I 1 214 ? 123.987 30.371 267.173 1.00 93.55 213 ILE I O 1
ATOM 16731 N N . LYS I 1 215 ? 122.291 29.766 268.555 1.00 91.16 214 LYS I N 1
ATOM 16732 C CA . LYS I 1 215 ? 123.074 28.927 269.479 1.00 92.19 214 LYS I CA 1
ATOM 16733 C C . LYS I 1 215 ? 124.033 27.967 268.777 1.00 98.56 214 LYS I C 1
ATOM 16734 O O . LYS I 1 215 ? 125.207 27.974 269.165 1.00 98.52 214 LYS I O 1
ATOM 16740 N N . PRO I 1 216 ? 123.610 27.199 267.722 1.00 96.26 215 PRO I N 1
ATOM 16741 C CA . PRO I 1 216 ? 124.557 26.291 267.054 1.00 96.60 215 PRO I CA 1
ATOM 16742 C C . PRO I 1 216 ? 125.847 26.930 266.536 1.00 104.71 215 PRO I C 1
ATOM 16743 O O . PRO I 1 216 ? 126.886 26.271 266.568 1.00 104.05 215 PRO I O 1
ATOM 16747 N N . HIS I 1 217 ? 125.793 28.205 266.083 1.00 104.45 216 HIS I N 1
ATOM 16748 C CA . HIS I 1 217 ? 126.950 28.911 265.507 1.00 105.14 216 HIS I CA 1
ATOM 16749 C C . HIS I 1 217 ? 127.703 29.792 266.495 1.00 108.75 216 HIS I C 1
ATOM 16750 O O . HIS I 1 217 ? 128.904 29.978 266.326 1.00 108.51 216 HIS I O 1
ATOM 16757 N N . HIS I 1 218 ? 127.011 30.356 267.498 1.00 105.61 217 HIS I N 1
ATOM 16758 C CA . HIS I 1 218 ? 127.630 31.198 268.528 1.00 106.28 217 HIS I CA 1
ATOM 16759 C C . HIS I 1 218 ? 126.932 30.914 269.853 1.00 109.41 217 HIS I C 1
ATOM 16760 O O . HIS I 1 218 ? 125.945 31.586 270.177 1.00 108.81 217 HIS I O 1
ATOM 16767 N N . PRO I 1 219 ? 127.390 29.915 270.640 1.00 104.91 218 PRO I N 1
ATOM 16768 C CA . PRO I 1 219 ? 126.696 29.625 271.901 1.00 103.82 218 PRO I CA 1
ATOM 16769 C C . PRO I 1 219 ? 127.079 30.587 273.020 1.00 104.28 218 PRO I C 1
ATOM 16770 O O . PRO I 1 219 ? 126.379 30.647 274.022 1.00 103.15 218 PRO I O 1
ATOM 16774 N N . ASN I 1 220 ? 128.157 31.362 272.828 1.00 99.90 219 ASN I N 1
ATOM 16775 C CA . ASN I 1 220 ? 128.655 32.322 273.812 1.00 99.76 219 ASN I CA 1
ATOM 16776 C C . ASN I 1 220 ? 128.182 33.753 273.544 1.00 100.77 219 ASN I C 1
ATOM 16777 O O . ASN I 1 220 ? 128.721 34.722 274.095 1.00 98.60 219 ASN I O 1
ATOM 16782 N N . TYR I 1 221 ? 127.129 33.861 272.730 1.00 98.20 220 TYR I N 1
ATOM 16783 C CA . TYR I 1 221 ? 126.449 35.107 272.412 1.00 98.61 220 TYR I CA 1
ATOM 16784 C C . TYR I 1 221 ? 124.968 34.944 272.688 1.00 98.57 220 TYR I C 1
ATOM 16785 O O . TYR I 1 221 ? 124.430 33.826 272.616 1.00 96.92 220 TYR I O 1
ATOM 16794 N N . LEU I 1 222 ? 124.310 36.075 273.006 1.00 92.93 221 LEU I N 1
ATOM 16795 C CA . LEU I 1 222 ? 122.874 36.163 273.255 1.00 91.70 221 LEU I CA 1
ATOM 16796 C C . LEU I 1 222 ? 122.361 35.103 274.253 1.00 92.62 221 LEU I C 1
ATOM 16797 O O . LEU I 1 222 ? 121.257 34.585 274.078 1.00 91.10 221 LEU I O 1
ATOM 16802 N N . ARG I 1 223 ? 123.175 34.776 275.296 1.00 87.29 222 ARG I N 1
ATOM 16803 C CA . ARG I 1 223 ? 122.786 33.807 276.337 1.00 84.95 222 ARG I CA 1
ATOM 16804 C C . ARG I 1 223 ? 121.649 34.497 277.138 1.00 85.71 222 ARG I C 1
ATOM 16805 O O . ARG I 1 223 ? 121.839 35.616 277.637 1.00 85.68 222 ARG I O 1
ATOM 16813 N N . PRO I 1 224 ? 120.430 33.906 277.159 1.00 77.21 223 PRO I N 1
ATOM 16814 C CA . PRO I 1 224 ? 119.306 34.583 277.829 1.00 75.57 223 PRO I CA 1
ATOM 16815 C C . PRO I 1 224 ? 119.460 34.772 279.334 1.00 80.47 223 PRO I C 1
ATOM 16816 O O . PRO I 1 224 ? 119.995 33.915 280.063 1.00 79.94 223 PRO I O 1
ATOM 16820 N N . VAL I 1 225 ? 118.996 35.929 279.785 1.00 78.45 224 VAL I N 1
ATOM 16821 C CA . VAL I 1 225 ? 118.977 36.327 281.183 1.00 79.80 224 VAL I CA 1
ATOM 16822 C C . VAL I 1 225 ? 117.558 36.855 281.494 1.00 88.11 224 VAL I C 1
ATOM 16823 O O . VAL I 1 225 ? 117.116 37.827 280.870 1.00 89.02 224 VAL I O 1
ATOM 16827 N N . ALA I 1 226 ? 116.834 36.165 282.413 1.00 85.44 225 ALA I N 1
ATOM 16828 C CA . ALA I 1 226 ? 115.494 36.552 282.831 1.00 85.07 225 ALA I CA 1
ATOM 16829 C C . ALA I 1 226 ? 115.562 37.155 284.236 1.00 90.25 225 ALA I C 1
ATOM 16830 O O . ALA I 1 226 ? 116.526 36.921 284.975 1.00 90.53 225 ALA I O 1
ATOM 16832 N N . LEU I 1 227 ? 114.554 37.946 284.599 1.00 86.62 226 LEU I N 1
ATOM 16833 C CA . LEU I 1 227 ? 114.545 38.599 285.895 1.00 85.73 226 LEU I CA 1
ATOM 16834 C C . LEU I 1 227 ? 113.347 38.247 286.777 1.00 92.09 226 LEU I C 1
ATOM 16835 O O . LEU I 1 227 ? 112.349 37.684 286.306 1.00 92.48 226 LEU I O 1
ATOM 16840 N N . ARG I 1 228 ? 113.466 38.618 288.070 1.00 88.19 227 ARG I N 1
ATOM 16841 C CA . ARG I 1 228 ? 112.478 38.453 289.125 1.00 86.96 227 ARG I CA 1
ATOM 16842 C C . ARG I 1 228 ? 112.301 39.804 289.825 1.00 93.03 227 ARG I C 1
ATOM 16843 O O . ARG I 1 228 ? 113.273 40.401 290.322 1.00 91.75 227 ARG I O 1
ATOM 16851 N N . PHE I 1 229 ? 111.063 40.291 289.839 1.00 92.05 228 PHE I N 1
ATOM 16852 C CA . PHE I 1 229 ? 110.759 41.545 290.505 1.00 93.13 228 PHE I CA 1
ATOM 16853 C C . PHE I 1 229 ? 110.061 41.228 291.807 1.00 100.36 228 PHE I C 1
ATOM 16854 O O . PHE I 1 229 ? 109.127 40.404 291.829 1.00 100.79 228 PHE I O 1
ATOM 16862 N N . LYS I 1 230 ? 110.587 41.810 292.906 1.00 97.49 229 LYS I N 1
ATOM 16863 C CA . LYS I 1 230 ? 110.068 41.657 294.264 1.00 97.01 229 LYS I CA 1
ATOM 16864 C C . LYS I 1 230 ? 109.766 43.043 294.788 1.00 101.22 229 LYS I C 1
ATOM 16865 O O . LYS I 1 230 ? 110.640 43.911 294.753 1.00 99.94 229 LYS I O 1
ATOM 16871 N N . LYS I 1 231 ? 108.504 43.271 295.210 1.00 99.55 230 LYS I N 1
ATOM 16872 C CA . LYS I 1 231 ? 108.056 44.544 295.799 1.00 99.03 230 LYS I CA 1
ATOM 16873 C C . LYS I 1 231 ? 108.434 44.503 297.291 1.00 103.59 230 LYS I C 1
ATOM 16874 O O . LYS I 1 231 ? 108.341 43.430 297.902 1.00 104.08 230 LYS I O 1
ATOM 16880 N N . TYR I 1 232 ? 108.962 45.622 297.844 1.00 99.50 231 TYR I N 1
ATOM 16881 C CA . TYR I 1 232 ? 109.404 45.698 299.247 1.00 120.83 231 TYR I CA 1
ATOM 16882 C C . TYR I 1 232 ? 108.583 46.726 300.034 1.00 144.42 231 TYR I C 1
ATOM 16883 O O . TYR I 1 232 ? 107.920 46.377 301.010 1.00 107.16 231 TYR I O 1
ATOM 16892 N N . ILE J 1 9 ? 174.160 26.629 239.359 1.00 105.03 8 ILE J N 1
ATOM 16893 C CA . ILE J 1 9 ? 173.428 27.777 239.923 1.00 104.57 8 ILE J CA 1
ATOM 16894 C C . ILE J 1 9 ? 172.011 27.379 240.408 1.00 106.46 8 ILE J C 1
ATOM 16895 O O . ILE J 1 9 ? 171.338 26.576 239.748 1.00 107.17 8 ILE J O 1
ATOM 16900 N N . VAL J 1 10 ? 171.571 27.939 241.557 1.00 99.32 9 VAL J N 1
ATOM 16901 C CA . VAL J 1 10 ? 170.246 27.652 242.135 1.00 97.53 9 VAL J CA 1
ATOM 16902 C C . VAL J 1 10 ? 169.352 28.929 242.148 1.00 98.04 9 VAL J C 1
ATOM 16903 O O . VAL J 1 10 ? 169.743 29.988 242.662 1.00 96.80 9 VAL J O 1
ATOM 16907 N N . LYS J 1 11 ? 168.158 28.795 241.527 1.00 92.44 10 LYS J N 1
ATOM 16908 C CA . LYS J 1 11 ? 167.162 29.851 241.375 1.00 91.09 10 LYS J CA 1
ATOM 16909 C C . LYS J 1 11 ? 165.887 29.579 242.159 1.00 92.99 10 LYS J C 1
ATOM 16910 O O . LYS J 1 11 ? 165.361 28.458 242.158 1.00 90.86 10 LYS J O 1
ATOM 16916 N N . ALA J 1 12 ? 165.434 30.620 242.882 1.00 90.24 11 ALA J N 1
ATOM 16917 C CA . ALA J 1 12 ? 164.222 30.587 243.693 1.00 90.46 11 ALA J CA 1
ATOM 16918 C C . ALA J 1 12 ? 163.111 31.351 242.981 1.00 91.89 11 ALA J C 1
ATOM 16919 O O . ALA J 1 12 ? 163.352 32.402 242.361 1.00 89.78 11 ALA J O 1
ATOM 16921 N N . SER J 1 13 ? 161.899 30.785 243.042 1.00 87.19 12 SER J N 1
ATOM 16922 C CA . SER J 1 13 ? 160.709 31.335 242.404 1.00 86.08 12 SER J CA 1
ATOM 16923 C C . SER J 1 13 ? 159.512 31.163 243.325 1.00 86.13 12 SER J C 1
ATOM 16924 O O . SER J 1 13 ? 159.534 30.292 244.194 1.00 87.06 12 SER J O 1
ATOM 16927 N N . PHE J 1 14 ? 158.482 31.988 243.152 1.00 78.91 13 PHE J N 1
ATOM 16928 C CA . PHE J 1 14 ? 157.273 31.868 243.958 1.00 78.48 13 PHE J CA 1
ATOM 16929 C C . PHE J 1 14 ? 156.442 30.646 243.556 1.00 87.83 13 PHE J C 1
ATOM 16930 O O . PHE J 1 14 ? 156.534 30.163 242.435 1.00 89.12 13 PHE J O 1
ATOM 16938 N N . ARG J 1 15 ? 155.669 30.120 244.489 1.00 87.31 14 ARG J N 1
ATOM 16939 C CA . ARG J 1 15 ? 154.820 28.951 244.284 1.00 88.17 14 ARG J CA 1
ATOM 16940 C C . ARG J 1 15 ? 153.426 29.233 244.910 1.00 98.36 14 ARG J C 1
ATOM 16941 O O . ARG J 1 15 ? 153.339 29.680 246.072 1.00 99.55 14 ARG J O 1
ATOM 16949 N N . GLU J 1 16 ? 152.347 29.004 244.116 1.00 96.52 15 GLU J N 1
ATOM 16950 C CA . GLU J 1 16 ? 150.914 29.149 244.479 1.00 96.78 15 GLU J CA 1
ATOM 16951 C C . GLU J 1 16 ? 150.486 30.591 244.883 1.00 100.67 15 GLU J C 1
ATOM 16952 O O . GLU J 1 16 ? 149.470 30.747 245.578 1.00 100.86 15 GLU J O 1
ATOM 16958 N N . ASN J 1 17 ? 151.237 31.636 244.455 1.00 96.43 16 ASN J N 1
ATOM 16959 C CA . ASN J 1 17 ? 150.838 33.026 244.743 1.00 96.14 16 ASN J CA 1
ATOM 16960 C C . ASN J 1 17 ? 150.270 33.670 243.483 1.00 101.66 16 ASN J C 1
ATOM 16961 O O . ASN J 1 17 ? 151.019 33.867 242.518 1.00 102.11 16 ASN J O 1
ATOM 16966 N N . PRO J 1 18 ? 148.943 33.979 243.468 1.00 98.40 17 PRO J N 1
ATOM 16967 C CA . PRO J 1 18 ? 148.322 34.581 242.267 1.00 97.75 17 PRO J CA 1
ATOM 16968 C C . PRO J 1 18 ? 148.915 35.920 241.861 1.00 99.14 17 PRO J C 1
ATOM 16969 O O . PRO J 1 18 ? 149.454 36.636 242.705 1.00 97.59 17 PRO J O 1
ATOM 16973 N N . VAL J 1 19 ? 148.801 36.258 240.565 1.00 95.07 18 VAL J N 1
ATOM 16974 C CA . VAL J 1 19 ? 149.326 37.504 239.983 1.00 94.54 18 VAL J CA 1
ATOM 16975 C C . VAL J 1 19 ? 148.810 38.732 240.747 1.00 96.96 18 VAL J C 1
ATOM 16976 O O . VAL J 1 19 ? 149.553 39.692 240.961 1.00 94.69 18 VAL J O 1
ATOM 16980 N N . GLU J 1 20 ? 147.545 38.659 241.198 1.00 94.99 19 GLU J N 1
ATOM 16981 C CA . GLU J 1 20 ? 146.868 39.719 241.949 1.00 94.83 19 GLU J CA 1
ATOM 16982 C C . GLU J 1 20 ? 147.528 39.958 243.299 1.00 97.80 19 GLU J C 1
ATOM 16983 O O . GLU J 1 20 ? 147.551 41.097 243.769 1.00 98.74 19 GLU J O 1
ATOM 16989 N N . GLU J 1 21 ? 148.113 38.888 243.891 1.00 91.43 20 GLU J N 1
ATOM 16990 C CA . GLU J 1 21 ? 148.854 38.922 245.158 1.00 88.63 20 GLU J CA 1
ATOM 16991 C C . GLU J 1 21 ? 150.276 39.405 244.875 1.00 88.80 20 GLU J C 1
ATOM 16992 O O . GLU J 1 21 ? 150.717 40.375 245.481 1.00 88.46 20 GLU J O 1
ATOM 16998 N N . ARG J 1 22 ? 150.966 38.758 243.910 1.00 82.07 21 ARG J N 1
ATOM 16999 C CA . ARG J 1 22 ? 152.339 39.057 243.512 1.00 80.17 21 ARG J CA 1
ATOM 17000 C C . ARG J 1 22 ? 152.557 40.481 243.031 1.00 83.36 21 ARG J C 1
ATOM 17001 O O . ARG J 1 22 ? 153.683 40.959 243.096 1.00 82.58 21 ARG J O 1
ATOM 17009 N N . LYS J 1 23 ? 151.500 41.166 242.557 1.00 81.60 22 LYS J N 1
ATOM 17010 C CA . LYS J 1 23 ? 151.628 42.550 242.079 1.00 82.32 22 LYS J CA 1
ATOM 17011 C C . LYS J 1 23 ? 151.880 43.513 243.237 1.00 87.19 22 LYS J C 1
ATOM 17012 O O . LYS J 1 23 ? 152.488 44.578 243.053 1.00 86.89 22 LYS J O 1
ATOM 17018 N N . LEU J 1 24 ? 151.448 43.099 244.444 1.00 83.33 23 LEU J N 1
ATOM 17019 C CA . LEU J 1 24 ? 151.591 43.847 245.696 1.00 81.96 23 LEU J CA 1
ATOM 17020 C C . LEU J 1 24 ? 153.021 43.772 246.248 1.00 85.83 23 LEU J C 1
ATOM 17021 O O . LEU J 1 24 ? 153.509 44.759 246.799 1.00 86.95 23 LEU J O 1
ATOM 17026 N N . PHE J 1 25 ? 153.694 42.615 246.092 1.00 80.12 24 PHE J N 1
ATOM 17027 C CA . PHE J 1 25 ? 155.054 42.353 246.574 1.00 78.21 24 PHE J CA 1
ATOM 17028 C C . PHE J 1 25 ? 156.035 43.527 246.442 1.00 84.83 24 PHE J C 1
ATOM 17029 O O . PHE J 1 25 ? 156.723 43.763 247.433 1.00 84.74 24 PHE J O 1
ATOM 17037 N N . PRO J 1 26 ? 156.161 44.272 245.295 1.00 83.54 25 PRO J N 1
ATOM 17038 C CA . PRO J 1 26 ? 157.160 45.372 245.226 1.00 84.48 25 PRO J CA 1
ATOM 17039 C C . PRO J 1 26 ? 156.930 46.551 246.164 1.00 91.22 25 PRO J C 1
ATOM 17040 O O . PRO J 1 26 ? 157.864 47.312 246.444 1.00 90.47 25 PRO J O 1
ATOM 17044 N N . GLN J 1 27 ? 155.686 46.707 246.629 1.00 89.85 26 GLN J N 1
ATOM 17045 C CA . GLN J 1 27 ? 155.303 47.768 247.548 1.00 90.62 26 GLN J CA 1
ATOM 17046 C C . GLN J 1 27 ? 154.931 47.216 248.931 1.00 94.98 26 GLN J C 1
ATOM 17047 O O . GLN J 1 27 ? 154.452 47.960 249.784 1.00 96.78 26 GLN J O 1
ATOM 17053 N N . SER J 1 28 ? 155.214 45.927 249.161 1.00 89.39 27 SER J N 1
ATOM 17054 C CA . SER J 1 28 ? 154.938 45.217 250.407 1.00 88.17 27 SER J CA 1
ATOM 17055 C C . SER J 1 28 ? 156.194 44.846 251.239 1.00 89.86 27 SER J C 1
ATOM 17056 O O . SER J 1 28 ? 157.312 44.777 250.726 1.00 88.58 27 SER J O 1
ATOM 17059 N N . SER J 1 29 ? 155.969 44.592 252.532 1.00 85.37 28 SER J N 1
ATOM 17060 C CA . SER J 1 29 ? 156.972 44.172 253.501 1.00 84.27 28 SER J CA 1
ATOM 17061 C C . SER J 1 29 ? 156.836 42.655 253.718 1.00 87.03 28 SER J C 1
ATOM 17062 O O . SER J 1 29 ? 155.734 42.089 253.586 1.00 85.58 28 SER J O 1
ATOM 17065 N N . CYS J 1 30 ? 157.961 41.994 254.044 1.00 82.40 29 CYS J N 1
ATOM 17066 C CA . CYS J 1 30 ? 157.929 40.562 254.298 1.00 80.93 29 CYS J CA 1
ATOM 17067 C C . CYS J 1 30 ? 158.756 40.160 255.490 1.00 81.31 29 CYS J C 1
ATOM 17068 O O . CYS J 1 30 ? 159.728 40.830 255.850 1.00 82.15 29 CYS J O 1
ATOM 17071 N N . LEU J 1 31 ? 158.334 39.069 256.118 1.00 73.78 30 LEU J N 1
ATOM 17072 C CA . LEU J 1 31 ? 159.003 38.480 257.254 1.00 71.48 30 LEU J CA 1
ATOM 17073 C C . LEU J 1 31 ? 159.541 37.134 256.805 1.00 78.23 30 LEU J C 1
ATOM 17074 O O . LEU J 1 31 ? 158.811 36.350 256.190 1.00 79.39 30 LEU J O 1
ATOM 17079 N N . MET J 1 32 ? 160.819 36.878 257.077 1.00 74.46 31 MET J N 1
ATOM 17080 C CA . MET J 1 32 ? 161.431 35.617 256.716 1.00 73.91 31 MET J CA 1
ATOM 17081 C C . MET J 1 32 ? 161.798 34.853 257.974 1.00 75.85 31 MET J C 1
ATOM 17082 O O . MET J 1 32 ? 162.914 35.004 258.465 1.00 76.25 31 MET J O 1
ATOM 17087 N N . PRO J 1 33 ? 160.885 34.045 258.551 1.00 71.15 32 PRO J N 1
ATOM 17088 C CA . PRO J 1 33 ? 161.256 33.255 259.732 1.00 70.78 32 PRO J CA 1
ATOM 17089 C C . PRO J 1 33 ? 162.252 32.166 259.317 1.00 74.51 32 PRO J C 1
ATOM 17090 O O . PRO J 1 33 ? 162.105 31.575 258.250 1.00 73.91 32 PRO J O 1
ATOM 17094 N N . ILE J 1 34 ? 163.298 31.968 260.127 1.00 72.14 33 ILE J N 1
ATOM 17095 C CA . ILE J 1 34 ? 164.389 31.023 259.887 1.00 72.70 33 ILE J CA 1
ATOM 17096 C C . ILE J 1 34 ? 164.418 29.908 260.931 1.00 83.82 33 ILE J C 1
ATOM 17097 O O . ILE J 1 34 ? 164.857 30.146 262.063 1.00 84.59 33 ILE J O 1
ATOM 17102 N N . SER J 1 35 ? 164.030 28.683 260.555 1.00 84.73 34 SER J N 1
ATOM 17103 C CA . SER J 1 35 ? 164.165 27.549 261.476 1.00 86.80 34 SER J CA 1
ATOM 17104 C C . SER J 1 35 ? 165.605 27.111 261.229 1.00 93.29 34 SER J C 1
ATOM 17105 O O . SER J 1 35 ? 165.879 26.457 260.233 1.00 93.09 34 SER J O 1
ATOM 17108 N N . VAL J 1 36 ? 166.535 27.620 262.068 1.00 92.31 35 VAL J N 1
ATOM 17109 C CA . VAL J 1 36 ? 168.007 27.517 261.988 1.00 92.78 35 VAL J CA 1
ATOM 17110 C C . VAL J 1 36 ? 168.543 26.162 261.456 1.00 98.96 35 VAL J C 1
ATOM 17111 O O . VAL J 1 36 ? 169.293 26.185 260.457 1.00 99.07 35 VAL J O 1
ATOM 17115 N N . GLY J 1 37 ? 168.119 25.036 262.053 1.00 95.49 36 GLY J N 1
ATOM 17116 C CA . GLY J 1 37 ? 168.552 23.698 261.638 1.00 96.07 36 GLY J CA 1
ATOM 17117 C C . GLY J 1 37 ? 168.438 23.322 260.160 1.00 101.22 36 GLY J C 1
ATOM 17118 O O . GLY J 1 37 ? 169.275 22.575 259.638 1.00 100.19 36 GLY J O 1
ATOM 17119 N N . GLN J 1 38 ? 167.397 23.854 259.473 1.00 98.55 37 GLN J N 1
ATOM 17120 C CA . GLN J 1 38 ? 167.036 23.585 258.078 1.00 97.79 37 GLN J CA 1
ATOM 17121 C C . GLN J 1 38 ? 168.036 24.060 257.044 1.00 102.43 37 GLN J C 1
ATOM 17122 O O . GLN J 1 38 ? 168.626 25.138 257.168 1.00 102.64 37 GLN J O 1
ATOM 17128 N N . ALA J 1 39 ? 168.166 23.238 255.986 1.00 98.43 38 ALA J N 1
ATOM 17129 C CA . ALA J 1 39 ? 169.037 23.404 254.828 1.00 97.37 38 ALA J CA 1
ATOM 17130 C C . ALA J 1 39 ? 168.554 24.497 253.871 1.00 100.99 38 ALA J C 1
ATOM 17131 O O . ALA J 1 39 ? 169.375 25.072 253.142 1.00 101.25 38 ALA J O 1
ATOM 17133 N N . ILE J 1 40 ? 167.221 24.774 253.854 1.00 95.92 39 ILE J N 1
ATOM 17134 C CA . ILE J 1 40 ? 166.609 25.803 252.992 1.00 94.34 39 ILE J CA 1
ATOM 17135 C C . ILE J 1 40 ? 167.093 27.223 253.375 1.00 95.20 39 ILE J C 1
ATOM 17136 O O . ILE J 1 40 ? 166.977 28.165 252.577 1.00 95.77 39 ILE J O 1
ATOM 17141 N N . HIS J 1 41 ? 167.677 27.349 254.588 1.00 86.82 40 HIS J N 1
ATOM 17142 C CA . HIS J 1 41 ? 168.207 28.591 255.134 1.00 83.54 40 HIS J CA 1
ATOM 17143 C C . HIS J 1 41 ? 169.725 28.631 255.043 1.00 90.59 40 HIS J C 1
ATOM 17144 O O . HIS J 1 41 ? 170.331 29.491 255.690 1.00 91.45 40 HIS J O 1
ATOM 17151 N N . GLU J 1 42 ? 170.352 27.743 254.223 1.00 87.38 41 GLU J N 1
ATOM 17152 C CA . GLU J 1 42 ? 171.818 27.726 254.071 1.00 87.14 41 GLU J CA 1
ATOM 17153 C C . GLU J 1 42 ? 172.284 27.790 252.630 1.00 91.79 41 GLU J C 1
ATOM 17154 O O . GLU J 1 42 ? 171.595 27.350 251.700 1.00 91.83 41 GLU J O 1
ATOM 17160 N N . ASP J 1 43 ? 173.503 28.297 252.481 1.00 88.90 42 ASP J N 1
ATOM 17161 C CA . ASP J 1 43 ? 174.275 28.406 251.249 1.00 89.57 42 ASP J CA 1
ATOM 17162 C C . ASP J 1 43 ? 173.452 28.809 250.023 1.00 94.11 42 ASP J C 1
ATOM 17163 O O . ASP J 1 43 ? 172.672 29.762 250.094 1.00 93.92 42 ASP J O 1
ATOM 17168 N N . GLU J 1 44 ? 173.646 28.059 248.903 1.00 89.97 43 GLU J N 1
ATOM 17169 C CA . GLU J 1 44 ? 173.049 28.195 247.579 1.00 88.09 43 GLU J CA 1
ATOM 17170 C C . GLU J 1 44 ? 171.562 28.528 247.669 1.00 85.89 43 GLU J C 1
ATOM 17171 O O . GLU J 1 44 ? 171.129 29.506 247.055 1.00 84.70 43 GLU J O 1
ATOM 17177 N N . LYS J 1 45 ? 170.810 27.747 248.482 1.00 78.59 44 LYS J N 1
ATOM 17178 C CA . LYS J 1 45 ? 169.381 27.914 248.713 1.00 77.47 44 LYS J CA 1
ATOM 17179 C C . LYS J 1 45 ? 169.023 29.237 249.397 1.00 82.28 44 LYS J C 1
ATOM 17180 O O . LYS J 1 45 ? 168.135 29.924 248.886 1.00 84.08 44 LYS J O 1
ATOM 17186 N N . PHE J 1 46 ? 169.670 29.593 250.551 1.00 75.89 45 PHE J N 1
ATOM 17187 C CA . PHE J 1 46 ? 169.406 30.868 251.245 1.00 73.55 45 PHE J CA 1
ATOM 17188 C C . PHE J 1 46 ? 169.807 32.068 250.369 1.00 73.51 45 PHE J C 1
ATOM 17189 O O . PHE J 1 46 ? 169.071 33.048 250.287 1.00 71.55 45 PHE J O 1
ATOM 17197 N N . ALA J 1 47 ? 170.973 31.968 249.720 1.00 69.87 46 ALA J N 1
ATOM 17198 C CA . ALA J 1 47 ? 171.562 32.960 248.821 1.00 70.16 46 ALA J CA 1
ATOM 17199 C C . ALA J 1 47 ? 170.668 33.252 247.612 1.00 74.59 46 ALA J C 1
ATOM 17200 O O . ALA J 1 47 ? 170.758 34.333 247.002 1.00 73.97 46 ALA J O 1
ATOM 17202 N N . ALA J 1 48 ? 169.842 32.251 247.247 1.00 71.04 47 ALA J N 1
ATOM 17203 C CA . ALA J 1 48 ? 168.908 32.318 246.120 1.00 70.56 47 ALA J CA 1
ATOM 17204 C C . ALA J 1 48 ? 167.716 33.123 246.531 1.00 68.22 47 ALA J C 1
ATOM 17205 O O . ALA J 1 48 ? 167.293 34.006 245.779 1.00 66.64 47 ALA J O 1
ATOM 17207 N N . VAL J 1 49 ? 167.189 32.820 247.746 1.00 60.78 48 VAL J N 1
ATOM 17208 C CA . VAL J 1 49 ? 166.044 33.504 248.352 1.00 58.45 48 VAL J CA 1
ATOM 17209 C C . VAL J 1 49 ? 166.343 34.995 248.420 1.00 63.83 48 VAL J C 1
ATOM 17210 O O . VAL J 1 49 ? 165.503 35.798 248.001 1.00 63.39 48 VAL J O 1
ATOM 17214 N N . ILE J 1 50 ? 167.575 35.354 248.864 1.00 60.52 49 ILE J N 1
ATOM 17215 C CA . ILE J 1 50 ? 168.010 36.736 248.982 1.00 60.19 49 ILE J CA 1
ATOM 17216 C C . ILE J 1 50 ? 167.840 37.455 247.645 1.00 65.91 49 ILE J C 1
ATOM 17217 O O . ILE J 1 50 ? 167.200 38.515 247.599 1.00 64.21 49 ILE J O 1
ATOM 17222 N N . LYS J 1 51 ? 168.339 36.830 246.554 1.00 65.09 50 LYS J N 1
ATOM 17223 C CA . LYS J 1 51 ? 168.238 37.364 245.187 1.00 65.11 50 LYS J CA 1
ATOM 17224 C C . LYS J 1 51 ? 166.772 37.679 244.818 1.00 71.54 50 LYS J C 1
ATOM 17225 O O . LYS J 1 51 ? 166.478 38.783 244.330 1.00 72.06 50 LYS J O 1
ATOM 17231 N N . LEU J 1 52 ? 165.876 36.703 245.085 1.00 67.66 51 LEU J N 1
ATOM 17232 C CA . LEU J 1 52 ? 164.451 36.748 244.794 1.00 66.52 51 LEU J CA 1
ATOM 17233 C C . LEU J 1 52 ? 163.793 37.851 245.577 1.00 74.94 51 LEU J C 1
ATOM 17234 O O . LEU J 1 52 ? 163.158 38.692 244.960 1.00 75.42 51 LEU J O 1
ATOM 17239 N N . ILE J 1 53 ? 163.984 37.868 246.915 1.00 73.82 52 ILE J N 1
ATOM 17240 C CA . ILE J 1 53 ? 163.421 38.845 247.842 1.00 74.89 52 ILE J CA 1
ATOM 17241 C C . ILE J 1 53 ? 163.846 40.256 247.467 1.00 81.41 52 ILE J C 1
ATOM 17242 O O . ILE J 1 53 ? 162.993 41.138 247.380 1.00 81.46 52 ILE J O 1
ATOM 17247 N N . ASN J 1 54 ? 165.145 40.457 247.200 1.00 79.94 53 ASN J N 1
ATOM 17248 C CA . ASN J 1 54 ? 165.706 41.749 246.827 1.00 80.56 53 ASN J CA 1
ATOM 17249 C C . ASN J 1 54 ? 165.008 42.298 245.593 1.00 88.91 53 ASN J C 1
ATOM 17250 O O . ASN J 1 54 ? 164.581 43.464 245.566 1.00 90.87 53 ASN J O 1
ATOM 17255 N N . ALA J 1 55 ? 164.843 41.426 244.590 1.00 85.27 54 ALA J N 1
ATOM 17256 C CA . ALA J 1 55 ? 164.219 41.752 243.320 1.00 84.65 54 ALA J CA 1
ATOM 17257 C C . ALA J 1 55 ? 162.720 42.029 243.389 1.00 88.92 54 ALA J C 1
ATOM 17258 O O . ALA J 1 55 ? 162.232 42.827 242.579 1.00 90.33 54 ALA J O 1
ATOM 17260 N N . SER J 1 56 ? 161.982 41.396 244.333 1.00 83.68 55 SER J N 1
ATOM 17261 C CA . SER J 1 56 ? 160.530 41.518 244.335 1.00 82.56 55 SER J CA 1
ATOM 17262 C C . SER J 1 56 ? 159.840 42.180 245.561 1.00 89.06 55 SER J C 1
ATOM 17263 O O . SER J 1 56 ? 158.644 42.443 245.445 1.00 91.10 55 SER J O 1
ATOM 17266 N N . PHE J 1 57 ? 160.531 42.486 246.683 1.00 83.52 56 PHE J N 1
ATOM 17267 C CA . PHE J 1 57 ? 159.856 43.118 247.832 1.00 81.91 56 PHE J CA 1
ATOM 17268 C C . PHE J 1 57 ? 160.344 44.529 248.157 1.00 87.59 56 PHE J C 1
ATOM 17269 O O . PHE J 1 57 ? 161.476 44.891 247.799 1.00 87.80 56 PHE J O 1
ATOM 17277 N N . LYS J 1 58 ? 159.488 45.325 248.854 1.00 84.60 57 LYS J N 1
ATOM 17278 C CA . LYS J 1 58 ? 159.798 46.707 249.270 1.00 84.28 57 LYS J CA 1
ATOM 17279 C C . LYS J 1 58 ? 160.862 46.702 250.366 1.00 86.09 57 LYS J C 1
ATOM 17280 O O . LYS J 1 58 ? 161.914 47.316 250.196 1.00 86.05 57 LYS J O 1
ATOM 17286 N N . GLN J 1 59 ? 160.592 45.989 251.470 1.00 80.39 58 GLN J N 1
ATOM 17287 C CA . GLN J 1 59 ? 161.478 45.856 252.622 1.00 79.34 58 GLN J CA 1
ATOM 17288 C C . GLN J 1 59 ? 161.350 44.452 253.220 1.00 82.55 58 GLN J C 1
ATOM 17289 O O . GLN J 1 59 ? 160.299 43.806 253.095 1.00 82.85 58 GLN J O 1
ATOM 17295 N N . CYS J 1 60 ? 162.426 43.976 253.851 1.00 76.95 59 CYS J N 1
ATOM 17296 C CA . CYS J 1 60 ? 162.430 42.638 254.421 1.00 75.93 59 CYS J CA 1
ATOM 17297 C C . CYS J 1 60 ? 162.981 42.605 255.827 1.00 79.12 59 CYS J C 1
ATOM 17298 O O . CYS J 1 60 ? 163.846 43.393 256.159 1.00 77.94 59 CYS J O 1
ATOM 17301 N N . THR J 1 61 ? 162.484 41.677 256.657 1.00 75.48 60 THR J N 1
ATOM 17302 C CA . THR J 1 61 ? 162.986 41.478 258.008 1.00 74.37 60 THR J CA 1
ATOM 17303 C C . THR J 1 61 ? 163.076 39.958 258.231 1.00 73.85 60 THR J C 1
ATOM 17304 O O . THR J 1 61 ? 162.120 39.225 257.988 1.00 72.24 60 THR J O 1
ATOM 17308 N N . ILE J 1 62 ? 164.277 39.507 258.607 1.00 68.45 61 ILE J N 1
ATOM 17309 C CA . ILE J 1 62 ? 164.664 38.112 258.849 1.00 66.68 61 ILE J CA 1
ATOM 17310 C C . ILE J 1 62 ? 164.643 37.841 260.346 1.00 69.45 61 ILE J C 1
ATOM 17311 O O . ILE J 1 62 ? 165.341 38.520 261.092 1.00 68.51 61 ILE J O 1
ATOM 17316 N N . LEU J 1 63 ? 163.875 36.835 260.771 1.00 67.30 62 LEU J N 1
ATOM 17317 C CA . LEU J 1 63 ? 163.728 36.431 262.172 1.00 68.70 62 LEU J CA 1
ATOM 17318 C C . LEU J 1 63 ? 164.465 35.133 262.389 1.00 72.74 62 LEU J C 1
ATOM 17319 O O . LEU J 1 63 ? 164.176 34.147 261.716 1.00 72.81 62 LEU J O 1
ATOM 17324 N N . VAL J 1 64 ? 165.416 35.125 263.319 1.00 68.92 63 VAL J N 1
ATOM 17325 C CA . VAL J 1 64 ? 166.176 33.915 263.621 1.00 69.04 63 VAL J CA 1
ATOM 17326 C C . VAL J 1 64 ? 165.418 33.153 264.741 1.00 76.11 63 VAL J C 1
ATOM 17327 O O . VAL J 1 64 ? 165.441 33.580 265.899 1.00 74.21 63 VAL J O 1
ATOM 17331 N N . ASP J 1 65 ? 164.689 32.071 264.387 1.00 76.60 64 ASP J N 1
ATOM 17332 C CA . ASP J 1 65 ? 163.924 31.285 265.366 1.00 78.19 64 ASP J CA 1
ATOM 17333 C C . ASP J 1 65 ? 164.930 30.367 266.093 1.00 84.07 64 ASP J C 1
ATOM 17334 O O . ASP J 1 65 ? 165.045 29.185 265.745 1.00 85.36 64 ASP J O 1
ATOM 17339 N N . ASP J 1 66 ? 165.705 30.934 267.049 1.00 79.12 65 ASP J N 1
ATOM 17340 C CA . ASP J 1 66 ? 166.770 30.220 267.751 1.00 78.00 65 ASP J CA 1
ATOM 17341 C C . ASP J 1 66 ? 166.382 29.724 269.132 1.00 83.69 65 ASP J C 1
ATOM 17342 O O . ASP J 1 66 ? 166.390 28.516 269.351 1.00 83.77 65 ASP J O 1
ATOM 17347 N N . SER J 1 67 ? 166.046 30.630 270.072 1.00 80.99 66 SER J N 1
ATOM 17348 C CA . SER J 1 67 ? 165.740 30.248 271.451 1.00 80.74 66 SER J CA 1
ATOM 17349 C C . SER J 1 67 ? 164.524 29.347 271.582 1.00 86.34 66 SER J C 1
ATOM 17350 O O . SER J 1 67 ? 164.418 28.695 272.601 1.00 86.42 66 SER J O 1
ATOM 17353 N N . VAL J 1 68 ? 163.653 29.233 270.545 1.00 84.01 67 VAL J N 1
ATOM 17354 C CA . VAL J 1 68 ? 162.507 28.286 270.567 1.00 83.25 67 VAL J CA 1
ATOM 17355 C C . VAL J 1 68 ? 163.047 26.878 270.585 1.00 89.69 67 VAL J C 1
ATOM 17356 O O . VAL J 1 68 ? 162.441 25.991 271.201 1.00 90.40 67 VAL J O 1
ATOM 17360 N N . GLN J 1 69 ? 164.164 26.669 269.853 1.00 86.31 68 GLN J N 1
ATOM 17361 C CA . GLN J 1 69 ? 164.789 25.374 269.669 1.00 87.06 68 GLN J CA 1
ATOM 17362 C C . GLN J 1 69 ? 165.158 24.745 270.980 1.00 92.65 68 GLN J C 1
ATOM 17363 O O . GLN J 1 69 ? 165.255 23.523 271.035 1.00 94.34 68 GLN J O 1
ATOM 17369 N N . ARG J 1 70 ? 165.265 25.552 272.059 1.00 88.30 69 ARG J N 1
ATOM 17370 C CA . ARG J 1 70 ? 165.562 25.044 273.401 1.00 88.25 69 ARG J CA 1
ATOM 17371 C C . ARG J 1 70 ? 164.588 23.904 273.801 1.00 94.93 69 ARG J C 1
ATOM 17372 O O . ARG J 1 70 ? 165.051 22.914 274.364 1.00 96.29 69 ARG J O 1
ATOM 17380 N N . HIS J 1 71 ? 163.280 24.007 273.430 1.00 90.78 70 HIS J N 1
ATOM 17381 C CA . HIS J 1 71 ? 162.253 22.992 273.699 1.00 90.35 70 HIS J CA 1
ATOM 17382 C C . HIS J 1 71 ? 162.543 21.691 272.959 1.00 97.61 70 HIS J C 1
ATOM 17383 O O . HIS J 1 71 ? 162.527 20.637 273.588 1.00 98.44 70 HIS J O 1
ATOM 17390 N N . THR J 1 72 ? 162.818 21.763 271.629 1.00 94.41 71 THR J N 1
ATOM 17391 C CA . THR J 1 72 ? 163.101 20.602 270.767 1.00 93.15 71 THR J CA 1
ATOM 17392 C C . THR J 1 72 ? 164.481 19.966 271.078 1.00 95.27 71 THR J C 1
ATOM 17393 O O . THR J 1 72 ? 164.561 18.741 271.173 1.00 95.00 71 THR J O 1
ATOM 17397 N N . ILE J 1 73 ? 165.542 20.787 271.259 1.00 90.66 72 ILE J N 1
ATOM 17398 C CA . ILE J 1 73 ? 166.901 20.337 271.598 1.00 91.20 72 ILE J CA 1
ATOM 17399 C C . ILE J 1 73 ? 166.807 19.473 272.854 1.00 101.66 72 ILE J C 1
ATOM 17400 O O . ILE J 1 73 ? 167.405 18.396 272.935 1.00 101.78 72 ILE J O 1
ATOM 17405 N N . GLY J 1 74 ? 165.994 19.950 273.786 1.00 101.94 73 GLY J N 1
ATOM 17406 C CA . GLY J 1 74 ? 165.744 19.314 275.063 1.00 103.66 73 GLY J CA 1
ATOM 17407 C C . GLY J 1 74 ? 164.945 18.032 275.045 1.00 111.82 73 GLY J C 1
ATOM 17408 O O . GLY J 1 74 ? 164.700 17.491 276.118 1.00 111.49 73 GLY J O 1
ATOM 17409 N N . ILE J 1 75 ? 164.509 17.538 273.867 1.00 111.29 74 ILE J N 1
ATOM 17410 C CA . ILE J 1 75 ? 163.755 16.278 273.816 1.00 112.50 74 ILE J CA 1
ATOM 17411 C C . ILE J 1 75 ? 164.707 15.127 274.154 1.00 116.84 74 ILE J C 1
ATOM 17412 O O . ILE J 1 75 ? 164.439 14.358 275.092 1.00 116.12 74 ILE J O 1
ATOM 17417 N N . MET J 1 76 ? 165.855 15.083 273.447 1.00 113.99 75 MET J N 1
ATOM 17418 C CA . MET J 1 76 ? 166.869 14.061 273.630 1.00 114.46 75 MET J CA 1
ATOM 17419 C C . MET J 1 76 ? 168.022 14.520 274.514 1.00 118.73 75 MET J C 1
ATOM 17420 O O . MET J 1 76 ? 168.638 13.679 275.158 1.00 118.34 75 MET J O 1
ATOM 17425 N N . ASN J 1 77 ? 168.286 15.832 274.600 1.00 116.30 76 ASN J N 1
ATOM 17426 C CA . ASN J 1 77 ? 169.333 16.351 275.488 1.00 116.41 76 ASN J CA 1
ATOM 17427 C C . ASN J 1 77 ? 168.666 16.752 276.798 1.00 122.71 76 ASN J C 1
ATOM 17428 O O . ASN J 1 77 ? 167.962 17.758 276.854 1.00 122.77 76 ASN J O 1
ATOM 17433 N N . HIS J 1 78 ? 168.867 15.949 277.842 1.00 120.38 77 HIS J N 1
ATOM 17434 C CA . HIS J 1 78 ? 168.255 16.150 279.152 1.00 120.59 77 HIS J CA 1
ATOM 17435 C C . HIS J 1 78 ? 168.994 17.186 280.046 1.00 123.50 77 HIS J C 1
ATOM 17436 O O . HIS J 1 78 ? 168.892 17.108 281.276 1.00 124.12 77 HIS J O 1
ATOM 17443 N N . ALA J 1 79 ? 169.687 18.176 279.426 1.00 117.20 78 ALA J N 1
ATOM 17444 C CA . ALA J 1 79 ? 170.454 19.231 280.111 1.00 115.11 78 ALA J CA 1
ATOM 17445 C C . ALA J 1 79 ? 169.559 20.217 280.873 1.00 115.40 78 ALA J C 1
ATOM 17446 O O . ALA J 1 79 ? 168.326 20.104 280.817 1.00 114.66 78 ALA J O 1
ATOM 17448 N N . THR J 1 80 ? 170.180 21.178 281.602 1.00 109.21 79 THR J N 1
ATOM 17449 C CA . THR J 1 80 ? 169.445 22.194 282.364 1.00 107.51 79 THR J CA 1
ATOM 17450 C C . THR J 1 80 ? 168.747 23.146 281.412 1.00 107.85 79 THR J C 1
ATOM 17451 O O . THR J 1 80 ? 169.261 23.391 280.318 1.00 107.89 79 THR J O 1
ATOM 17455 N N . THR J 1 81 ? 167.586 23.684 281.828 1.00 100.93 80 THR J N 1
ATOM 17456 C CA . THR J 1 81 ? 166.798 24.643 281.051 1.00 99.89 80 THR J CA 1
ATOM 17457 C C . THR J 1 81 ? 167.677 25.805 280.543 1.00 103.05 80 THR J C 1
ATOM 17458 O O . THR J 1 81 ? 167.515 26.241 279.394 1.00 102.39 80 THR J O 1
ATOM 17462 N N . GLU J 1 82 ? 168.642 26.257 281.389 1.00 98.27 81 GLU J N 1
ATOM 17463 C CA . GLU J 1 82 ? 169.602 27.301 281.045 1.00 96.53 81 GLU J CA 1
ATOM 17464 C C . GLU J 1 82 ? 170.612 26.799 280.016 1.00 99.39 81 GLU J C 1
ATOM 17465 O O . GLU J 1 82 ? 170.912 27.529 279.061 1.00 97.96 81 GLU J O 1
ATOM 17471 N N . GLU J 1 83 ? 171.128 25.560 280.203 1.00 96.53 82 GLU J N 1
ATOM 17472 C CA . GLU J 1 83 ? 172.090 24.935 279.281 1.00 97.16 82 GLU J CA 1
ATOM 17473 C C . GLU J 1 83 ? 171.483 24.843 277.878 1.00 99.46 82 GLU J C 1
ATOM 17474 O O . GLU J 1 83 ? 172.129 25.249 276.898 1.00 98.62 82 GLU J O 1
ATOM 17480 N N . LEU J 1 84 ? 170.209 24.348 277.816 1.00 93.67 83 LEU J N 1
ATOM 17481 C CA . LEU J 1 84 ? 169.403 24.195 276.603 1.00 91.70 83 LEU J CA 1
ATOM 17482 C C . LEU J 1 84 ? 169.135 25.546 275.945 1.00 90.89 83 LEU J C 1
ATOM 17483 O O . LEU J 1 84 ? 169.195 25.628 274.713 1.00 91.95 83 LEU J O 1
ATOM 17488 N N . TYR J 1 85 ? 168.849 26.600 276.751 1.00 81.29 84 TYR J N 1
ATOM 17489 C CA . TYR J 1 85 ? 168.621 27.940 276.226 1.00 78.59 84 TYR J CA 1
ATOM 17490 C C . TYR J 1 85 ? 169.899 28.444 275.560 1.00 81.46 84 TYR J C 1
ATOM 17491 O O . TYR J 1 85 ? 169.851 28.966 274.449 1.00 80.81 84 TYR J O 1
ATOM 17500 N N . GLN J 1 86 ? 171.041 28.291 276.246 1.00 78.39 85 GLN J N 1
ATOM 17501 C CA . GLN J 1 86 ? 172.336 28.771 275.762 1.00 77.94 85 GLN J CA 1
ATOM 17502 C C . GLN J 1 86 ? 172.797 28.058 274.476 1.00 81.29 85 GLN J C 1
ATOM 17503 O O . GLN J 1 86 ? 173.380 28.713 273.624 1.00 80.79 85 GLN J O 1
ATOM 17509 N N . LEU J 1 87 ? 172.467 26.751 274.313 1.00 76.82 86 LEU J N 1
ATOM 17510 C CA . LEU J 1 87 ? 172.744 25.954 273.104 1.00 75.87 86 LEU J CA 1
ATOM 17511 C C . LEU J 1 87 ? 171.956 26.525 271.910 1.00 76.93 86 LEU J C 1
ATOM 17512 O O . LEU J 1 87 ? 172.531 26.768 270.835 1.00 75.24 86 LEU J O 1
ATOM 17517 N N . ALA J 1 88 ? 170.619 26.694 272.121 1.00 70.83 87 ALA J N 1
ATOM 17518 C CA . ALA J 1 88 ? 169.645 27.258 271.204 1.00 69.37 87 ALA J CA 1
ATOM 17519 C C . ALA J 1 88 ? 170.103 28.637 270.710 1.00 73.66 87 ALA J C 1
ATOM 17520 O O . ALA J 1 88 ? 170.046 28.893 269.507 1.00 74.76 87 ALA J O 1
ATOM 17522 N N . VAL J 1 89 ? 170.616 29.497 271.614 1.00 69.09 88 VAL J N 1
ATOM 17523 C CA . VAL J 1 89 ? 171.140 30.818 271.246 1.00 68.64 88 VAL J CA 1
ATOM 17524 C C . VAL J 1 89 ? 172.397 30.662 270.375 1.00 75.25 88 VAL J C 1
ATOM 17525 O O . VAL J 1 89 ? 172.514 31.335 269.346 1.00 74.00 88 VAL J O 1
ATOM 17529 N N . LYS J 1 90 ? 173.311 29.751 270.765 1.00 74.73 89 LYS J N 1
ATOM 17530 C CA . LYS J 1 90 ? 174.535 29.530 270.007 1.00 76.32 89 LYS J CA 1
ATOM 17531 C C . LYS J 1 90 ? 174.214 29.120 268.565 1.00 81.65 89 LYS J C 1
ATOM 17532 O O . LYS J 1 90 ? 174.853 29.609 267.618 1.00 79.45 89 LYS J O 1
ATOM 17538 N N . GLU J 1 91 ? 173.179 28.273 268.390 1.00 80.54 90 GLU J N 1
ATOM 17539 C CA . GLU J 1 91 ? 172.801 27.851 267.046 1.00 81.61 90 GLU J CA 1
ATOM 17540 C C . GLU J 1 91 ? 172.419 29.045 266.131 1.00 84.53 90 GLU J C 1
ATOM 17541 O O . GLU J 1 91 ? 172.826 29.081 264.951 1.00 83.68 90 GLU J O 1
ATOM 17547 N N . GLY J 1 92 ? 171.738 30.024 266.725 1.00 79.35 91 GLY J N 1
ATOM 17548 C CA . GLY J 1 92 ? 171.375 31.267 266.072 1.00 78.90 91 GLY J CA 1
ATOM 17549 C C . GLY J 1 92 ? 172.599 32.113 265.793 1.00 84.26 91 GLY J C 1
ATOM 17550 O O . GLY J 1 92 ? 172.695 32.721 264.724 1.00 83.29 91 GLY J O 1
ATOM 17551 N N . ASP J 1 93 ? 173.564 32.133 266.753 1.00 83.31 92 ASP J N 1
ATOM 17552 C CA . ASP J 1 93 ? 174.830 32.891 266.656 1.00 83.53 92 ASP J CA 1
ATOM 17553 C C . ASP J 1 93 ? 175.618 32.445 265.394 1.00 85.69 92 ASP J C 1
ATOM 17554 O O . ASP J 1 93 ? 175.976 33.281 264.556 1.00 82.48 92 ASP J O 1
ATOM 17559 N N . GLU J 1 94 ? 175.808 31.105 265.241 1.00 83.71 93 GLU J N 1
ATOM 17560 C CA . GLU J 1 94 ? 176.511 30.452 264.122 1.00 83.27 93 GLU J CA 1
ATOM 17561 C C . GLU J 1 94 ? 175.780 30.592 262.789 1.00 83.61 93 GLU J C 1
ATOM 17562 O O . GLU J 1 94 ? 176.455 30.676 261.752 1.00 81.08 93 GLU J O 1
ATOM 17568 N N . TRP J 1 95 ? 174.403 30.625 262.813 1.00 78.89 94 TRP J N 1
ATOM 17569 C CA . TRP J 1 95 ? 173.615 30.826 261.591 1.00 77.74 94 TRP J CA 1
ATOM 17570 C C . TRP J 1 95 ? 173.906 32.206 261.055 1.00 78.78 94 TRP J C 1
ATOM 17571 O O . TRP J 1 95 ? 174.099 32.366 259.851 1.00 79.05 94 TRP J O 1
ATOM 17582 N N . LEU J 1 96 ? 173.901 33.214 261.942 1.00 73.66 95 LEU J N 1
ATOM 17583 C CA . LEU J 1 96 ? 174.188 34.591 261.559 1.00 73.31 95 LEU J CA 1
ATOM 17584 C C . LEU J 1 96 ? 175.603 34.744 260.975 1.00 81.14 95 LEU J C 1
ATOM 17585 O O . LEU J 1 96 ? 175.750 35.467 259.992 1.00 80.81 95 LEU J O 1
ATOM 17590 N N . LYS J 1 97 ? 176.618 34.007 261.531 1.00 79.74 96 LYS J N 1
ATOM 17591 C CA . LYS J 1 97 ? 178.017 33.995 261.069 1.00 80.65 96 LYS J CA 1
ATOM 17592 C C . LYS J 1 97 ? 178.057 33.440 259.640 1.00 85.18 96 LYS J C 1
ATOM 17593 O O . LYS J 1 97 ? 178.528 34.117 258.694 1.00 85.45 96 LYS J O 1
ATOM 17599 N N . ARG J 1 98 ? 177.527 32.188 259.512 1.00 79.13 97 ARG J N 1
ATOM 17600 C CA . ARG J 1 98 ? 177.403 31.413 258.292 1.00 77.02 97 ARG J CA 1
ATOM 17601 C C . ARG J 1 98 ? 176.743 32.204 257.178 1.00 81.71 97 ARG J C 1
ATOM 17602 O O . ARG J 1 98 ? 177.231 32.146 256.052 1.00 83.50 97 ARG J O 1
ATOM 17610 N N . ASN J 1 99 ? 175.616 32.900 257.461 1.00 76.62 98 ASN J N 1
ATOM 17611 C CA . ASN J 1 99 ? 174.843 33.509 256.387 1.00 76.04 98 ASN J CA 1
ATOM 17612 C C . ASN J 1 99 ? 174.890 35.040 256.312 1.00 80.74 98 ASN J C 1
ATOM 17613 O O . ASN J 1 99 ? 174.193 35.602 255.469 1.00 80.22 98 ASN J O 1
ATOM 17618 N N . GLN J 1 100 ? 175.786 35.695 257.063 1.00 77.62 99 GLN J N 1
ATOM 17619 C CA . GLN J 1 100 ? 175.958 37.150 257.003 1.00 77.84 99 GLN J CA 1
ATOM 17620 C C . GLN J 1 100 ? 176.331 37.562 255.551 1.00 85.92 99 GLN J C 1
ATOM 17621 O O . GLN J 1 100 ? 175.751 38.508 255.004 1.00 84.11 99 GLN J O 1
ATOM 17627 N N . ARG J 1 101 ? 177.231 36.759 254.917 1.00 86.09 100 ARG J N 1
ATOM 17628 C CA . ARG J 1 101 ? 177.733 36.860 253.529 1.00 86.15 100 ARG J CA 1
ATOM 17629 C C . ARG J 1 101 ? 176.617 37.117 252.520 1.00 89.60 100 ARG J C 1
ATOM 17630 O O . ARG J 1 101 ? 176.821 37.871 251.568 1.00 89.17 100 ARG J O 1
ATOM 17638 N N . PHE J 1 102 ? 175.455 36.447 252.717 1.00 85.31 101 PHE J N 1
ATOM 17639 C CA . PHE J 1 102 ? 174.303 36.485 251.827 1.00 84.14 101 PHE J CA 1
ATOM 17640 C C . PHE J 1 102 ? 173.323 37.603 252.094 1.00 85.30 101 PHE J C 1
ATOM 17641 O O . PHE J 1 102 ? 173.042 38.355 251.165 1.00 84.68 101 PHE J O 1
ATOM 17649 N N . TYR J 1 103 ? 172.797 37.733 253.325 1.00 80.66 102 TYR J N 1
ATOM 17650 C CA . TYR J 1 103 ? 171.815 38.784 253.594 1.00 80.51 102 TYR J CA 1
ATOM 17651 C C . TYR J 1 103 ? 172.396 40.186 253.496 1.00 86.13 102 TYR J C 1
ATOM 17652 O O . TYR J 1 103 ? 171.639 41.104 253.173 1.00 84.69 102 TYR J O 1
ATOM 17661 N N . LYS J 1 104 ? 173.737 40.358 253.701 1.00 84.47 103 LYS J N 1
ATOM 17662 C CA . LYS J 1 104 ? 174.366 41.679 253.561 1.00 84.54 103 LYS J CA 1
ATOM 17663 C C . LYS J 1 104 ? 174.157 42.243 252.146 1.00 90.09 103 LYS J C 1
ATOM 17664 O O . LYS J 1 104 ? 174.075 43.463 251.970 1.00 91.09 103 LYS J O 1
ATOM 17670 N N . GLN J 1 105 ? 173.984 41.338 251.162 1.00 85.79 104 GLN J N 1
ATOM 17671 C CA . GLN J 1 105 ? 173.787 41.687 249.761 1.00 85.71 104 GLN J CA 1
ATOM 17672 C C . GLN J 1 105 ? 172.395 42.278 249.468 1.00 88.34 104 GLN J C 1
ATOM 17673 O O . GLN J 1 105 ? 172.137 42.679 248.332 1.00 88.13 104 GLN J O 1
ATOM 17679 N N . LEU J 1 106 ? 171.529 42.389 250.493 1.00 83.22 105 LEU J N 1
ATOM 17680 C CA . LEU J 1 106 ? 170.216 43.001 250.326 1.00 81.92 105 LEU J CA 1
ATOM 17681 C C . LEU J 1 106 ? 170.384 44.509 250.128 1.00 86.79 105 LEU J C 1
ATOM 17682 O O . LEU J 1 106 ? 171.052 45.187 250.927 1.00 86.95 105 LEU J O 1
ATOM 17687 N N . THR J 1 107 ? 169.808 45.010 249.029 1.00 83.02 106 THR J N 1
ATOM 17688 C CA . THR J 1 107 ? 169.794 46.416 248.625 1.00 83.07 106 THR J CA 1
ATOM 17689 C C . THR J 1 107 ? 168.550 47.114 249.194 1.00 86.06 106 THR J C 1
ATOM 17690 O O . THR J 1 107 ? 168.572 48.323 249.445 1.00 86.18 106 THR J O 1
ATOM 17694 N N . ILE J 1 108 ? 167.469 46.350 249.385 1.00 81.61 107 ILE J N 1
ATOM 17695 C CA . ILE J 1 108 ? 166.233 46.850 249.975 1.00 81.49 107 ILE J CA 1
ATOM 17696 C C . ILE J 1 108 ? 166.428 47.071 251.499 1.00 89.16 107 ILE J C 1
ATOM 17697 O O . ILE J 1 108 ? 167.350 46.495 252.092 1.00 88.69 107 ILE J O 1
ATOM 17702 N N . PRO J 1 109 ? 165.607 47.916 252.157 1.00 88.26 108 PRO J N 1
ATOM 17703 C CA . PRO J 1 109 ? 165.771 48.088 253.612 1.00 88.17 108 PRO J CA 1
ATOM 17704 C C . PRO J 1 109 ? 165.465 46.785 254.367 1.00 89.66 108 PRO J C 1
ATOM 17705 O O . PRO J 1 109 ? 164.414 46.153 254.170 1.00 89.83 108 PRO J O 1
ATOM 17709 N N . PHE J 1 110 ? 166.408 46.360 255.203 1.00 83.16 109 PHE J N 1
ATOM 17710 C CA . PHE J 1 110 ? 166.212 45.135 255.956 1.00 81.30 109 PHE J CA 1
ATOM 17711 C C . PHE J 1 110 ? 166.588 45.252 257.443 1.00 85.16 109 PHE J C 1
ATOM 17712 O O . PHE J 1 110 ? 167.330 46.152 257.834 1.00 84.89 109 PHE J O 1
ATOM 17720 N N . GLU J 1 111 ? 166.069 44.312 258.252 1.00 81.32 110 GLU J N 1
ATOM 17721 C CA . GLU J 1 111 ? 166.227 44.221 259.696 1.00 80.58 110 GLU J CA 1
ATOM 17722 C C . GLU J 1 111 ? 166.465 42.753 260.073 1.00 82.72 110 GLU J C 1
ATOM 17723 O O . GLU J 1 111 ? 165.817 41.852 259.533 1.00 80.96 110 GLU J O 1
ATOM 17729 N N . ILE J 1 112 ? 167.386 42.512 260.999 1.00 79.46 111 ILE J N 1
ATOM 17730 C CA . ILE J 1 112 ? 167.647 41.149 261.474 1.00 78.95 111 ILE J CA 1
ATOM 17731 C C . ILE J 1 112 ? 167.178 41.062 262.926 1.00 81.57 111 ILE J C 1
ATOM 17732 O O . ILE J 1 112 ? 167.662 41.795 263.780 1.00 83.41 111 ILE J O 1
ATOM 17737 N N . MET J 1 113 ? 166.222 40.211 263.192 1.00 75.89 112 MET J N 1
ATOM 17738 C CA . MET J 1 113 ? 165.703 40.020 264.538 1.00 75.97 112 MET J CA 1
ATOM 17739 C C . MET J 1 113 ? 165.994 38.609 265.010 1.00 75.67 112 MET J C 1
ATOM 17740 O O . MET J 1 113 ? 166.389 37.758 264.202 1.00 74.34 112 MET J O 1
ATOM 17745 N N . ARG J 1 114 ? 165.812 38.362 266.321 1.00 69.75 113 ARG J N 1
ATOM 17746 C CA . ARG J 1 114 ? 166.073 37.052 266.945 1.00 69.03 113 ARG J CA 1
ATOM 17747 C C . ARG J 1 114 ? 164.888 36.660 267.784 1.00 73.63 113 ARG J C 1
ATOM 17748 O O . ARG J 1 114 ? 164.135 37.537 268.200 1.00 72.30 113 ARG J O 1
ATOM 17756 N N . TRP J 1 115 ? 164.697 35.353 268.009 1.00 72.67 114 TRP J N 1
ATOM 17757 C CA . TRP J 1 115 ? 163.514 34.826 268.700 1.00 73.95 114 TRP J CA 1
ATOM 17758 C C . TRP J 1 115 ? 163.163 35.540 270.008 1.00 78.76 114 TRP J C 1
ATOM 17759 O O . TRP J 1 115 ? 161.998 35.901 270.210 1.00 77.37 114 TRP J O 1
ATOM 17770 N N . ASP J 1 116 ? 164.166 35.756 270.869 1.00 77.96 115 ASP J N 1
ATOM 17771 C CA . ASP J 1 116 ? 164.006 36.417 272.168 1.00 79.04 115 ASP J CA 1
ATOM 17772 C C . ASP J 1 116 ? 163.374 37.823 272.073 1.00 83.54 115 ASP J C 1
ATOM 17773 O O . ASP J 1 116 ? 162.632 38.204 272.976 1.00 82.84 115 ASP J O 1
ATOM 17778 N N . ASP J 1 117 ? 163.604 38.556 270.952 1.00 80.47 116 ASP J N 1
ATOM 17779 C CA . ASP J 1 117 ? 163.038 39.887 270.710 1.00 81.02 116 ASP J CA 1
ATOM 17780 C C . ASP J 1 117 ? 161.497 39.851 270.757 1.00 89.89 116 ASP J C 1
ATOM 17781 O O . ASP J 1 117 ? 160.845 40.851 271.076 1.00 89.88 116 ASP J O 1
ATOM 17786 N N . TRP J 1 118 ? 160.929 38.693 270.422 1.00 90.07 117 TRP J N 1
ATOM 17787 C CA . TRP J 1 118 ? 159.491 38.482 270.395 1.00 91.42 117 TRP J CA 1
ATOM 17788 C C . TRP J 1 118 ? 159.002 37.820 271.666 1.00 95.73 117 TRP J C 1
ATOM 17789 O O . TRP J 1 118 ? 157.986 38.248 272.204 1.00 97.63 117 TRP J O 1
ATOM 17800 N N . TYR J 1 119 ? 159.716 36.787 272.154 1.00 89.46 118 TYR J N 1
ATOM 17801 C CA . TYR J 1 119 ? 159.352 36.053 273.369 1.00 87.93 118 TYR J CA 1
ATOM 17802 C C . TYR J 1 119 ? 159.299 36.944 274.612 1.00 92.40 118 TYR J C 1
ATOM 17803 O O . TYR J 1 119 ? 158.459 36.760 275.498 1.00 91.69 118 TYR J O 1
ATOM 17812 N N . ASN J 1 120 ? 160.187 37.929 274.652 1.00 90.27 119 ASN J N 1
ATOM 17813 C CA . ASN J 1 120 ? 160.297 38.861 275.766 1.00 90.23 119 ASN J CA 1
ATOM 17814 C C . ASN J 1 120 ? 159.345 40.062 275.626 1.00 94.16 119 ASN J C 1
ATOM 17815 O O . ASN J 1 120 ? 159.336 40.923 276.508 1.00 93.34 119 ASN J O 1
ATOM 17820 N N . SER J 1 121 ? 158.478 40.075 274.575 1.00 91.10 120 SER J N 1
ATOM 17821 C CA . SER J 1 121 ? 157.500 41.152 274.330 1.00 90.34 120 SER J CA 1
ATOM 17822 C C . SER J 1 121 ? 156.569 41.336 275.517 1.00 94.08 120 SER J C 1
ATOM 17823 O O . SER J 1 121 ? 156.118 40.345 276.121 1.00 93.41 120 SER J O 1
ATOM 17826 N N . PRO J 1 122 ? 156.269 42.617 275.851 1.00 90.74 121 PRO J N 1
ATOM 17827 C CA . PRO J 1 122 ? 155.317 42.885 276.937 1.00 90.94 121 PRO J CA 1
ATOM 17828 C C . PRO J 1 122 ? 154.030 42.103 276.723 1.00 97.12 121 PRO J C 1
ATOM 17829 O O . PRO J 1 122 ? 153.431 41.587 277.678 1.00 98.31 121 PRO J O 1
ATOM 17833 N N . ASN J 1 123 ? 153.668 41.967 275.430 1.00 93.57 122 ASN J N 1
ATOM 17834 C CA . ASN J 1 123 ? 152.453 41.354 274.925 1.00 93.28 122 ASN J CA 1
ATOM 17835 C C . ASN J 1 123 ? 152.579 39.843 274.631 1.00 95.68 122 ASN J C 1
ATOM 17836 O O . ASN J 1 123 ? 151.602 39.273 274.130 1.00 95.16 122 ASN J O 1
ATOM 17841 N N . TYR J 1 124 ? 153.712 39.170 275.026 1.00 90.82 123 TYR J N 1
ATOM 17842 C CA . TYR J 1 124 ? 153.822 37.712 274.817 1.00 90.00 123 TYR J CA 1
ATOM 17843 C C . TYR J 1 124 ? 152.840 36.981 275.729 1.00 94.92 123 TYR J C 1
ATOM 17844 O O . TYR J 1 124 ? 152.162 36.024 275.322 1.00 93.19 123 TYR J O 1
ATOM 17853 N N . ILE J 1 125 ? 152.813 37.443 276.978 1.00 93.71 124 ILE J N 1
ATOM 17854 C CA . ILE J 1 125 ? 152.059 36.912 278.108 1.00 94.34 124 ILE J CA 1
ATOM 17855 C C . ILE J 1 125 ? 150.575 36.727 277.753 1.00 96.68 124 ILE J C 1
ATOM 17856 O O . ILE J 1 125 ? 150.076 35.594 277.830 1.00 95.51 124 ILE J O 1
ATOM 17861 N N . ASN J 1 126 ? 149.914 37.825 277.295 1.00 92.48 125 ASN J N 1
ATOM 17862 C CA . ASN J 1 126 ? 148.509 37.891 276.863 1.00 92.26 125 ASN J CA 1
ATOM 17863 C C . ASN J 1 126 ? 148.225 36.833 275.802 1.00 96.91 125 ASN J C 1
ATOM 17864 O O . ASN J 1 126 ? 147.358 35.981 276.011 1.00 95.90 125 ASN J O 1
ATOM 17869 N N . SER J 1 127 ? 148.994 36.883 274.673 1.00 94.71 126 SER J N 1
ATOM 17870 C CA . SER J 1 127 ? 148.896 35.986 273.516 1.00 94.52 126 SER J CA 1
ATOM 17871 C C . SER J 1 127 ? 149.178 34.530 273.822 1.00 97.33 126 SER J C 1
ATOM 17872 O O . SER J 1 127 ? 148.585 33.678 273.161 1.00 96.96 126 SER J O 1
ATOM 17875 N N . HIS J 1 128 ? 150.046 34.228 274.822 1.00 93.11 127 HIS J N 1
ATOM 17876 C CA . HIS J 1 128 ? 150.295 32.840 275.210 1.00 92.43 127 HIS J CA 1
ATOM 17877 C C . HIS J 1 128 ? 149.007 32.277 275.785 1.00 98.30 127 HIS J C 1
ATOM 17878 O O . HIS J 1 128 ? 148.643 31.145 275.474 1.00 97.77 127 HIS J O 1
ATOM 17885 N N . LEU J 1 129 ? 148.298 33.098 276.589 1.00 96.75 128 LEU J N 1
ATOM 17886 C CA . LEU J 1 129 ? 147.010 32.752 277.182 1.00 96.97 128 LEU J CA 1
ATOM 17887 C C . LEU J 1 129 ? 145.943 32.614 276.091 1.00 101.63 128 LEU J C 1
ATOM 17888 O O . LEU J 1 129 ? 145.176 31.658 276.142 1.00 100.83 128 LEU J O 1
ATOM 17893 N N . ARG J 1 130 ? 145.928 33.535 275.094 1.00 98.92 129 ARG J N 1
ATOM 17894 C CA . ARG J 1 130 ? 145.000 33.505 273.952 1.00 99.30 129 ARG J CA 1
ATOM 17895 C C . ARG J 1 130 ? 145.148 32.196 273.144 1.00 104.09 129 ARG J C 1
ATOM 17896 O O . ARG J 1 130 ? 144.135 31.567 272.790 1.00 104.20 129 ARG J O 1
ATOM 17904 N N . VAL J 1 131 ? 146.413 31.794 272.869 1.00 99.98 130 VAL J N 1
ATOM 17905 C CA . VAL J 1 131 ? 146.734 30.566 272.139 1.00 99.38 130 VAL J CA 1
ATOM 17906 C C . VAL J 1 131 ? 146.333 29.374 272.999 1.00 102.79 130 VAL J C 1
ATOM 17907 O O . VAL J 1 131 ? 145.639 28.477 272.514 1.00 102.69 130 VAL J O 1
ATOM 17911 N N . GLN J 1 132 ? 146.688 29.422 274.296 1.00 99.72 131 GLN J N 1
ATOM 17912 C CA . GLN J 1 132 ? 146.360 28.381 275.261 1.00 100.10 131 GLN J CA 1
ATOM 17913 C C . GLN J 1 132 ? 144.838 28.159 275.335 1.00 107.89 131 GLN J C 1
ATOM 17914 O O . GLN J 1 132 ? 144.399 27.006 275.315 1.00 107.98 131 GLN J O 1
ATOM 17920 N N . LYS J 1 133 ? 144.044 29.267 275.342 1.00 106.20 132 LYS J N 1
ATOM 17921 C CA . LYS J 1 133 ? 142.571 29.281 275.375 1.00 106.45 132 LYS J CA 1
ATOM 17922 C C . LYS J 1 133 ? 142.009 28.603 274.136 1.00 111.95 132 LYS J C 1
ATOM 17923 O O . LYS J 1 133 ? 141.201 27.687 274.280 1.00 112.50 132 LYS J O 1
ATOM 17929 N N . GLU J 1 134 ? 142.452 29.029 272.931 1.00 108.65 133 GLU J N 1
ATOM 17930 C CA . GLU J 1 134 ? 142.012 28.441 271.672 1.00 108.71 133 GLU J CA 1
ATOM 17931 C C . GLU J 1 134 ? 142.315 26.947 271.579 1.00 113.63 133 GLU J C 1
ATOM 17932 O O . GLU J 1 134 ? 141.503 26.213 271.026 1.00 113.64 133 GLU J O 1
ATOM 17938 N N . TYR J 1 135 ? 143.444 26.488 272.158 1.00 110.96 134 TYR J N 1
ATOM 17939 C CA . TYR J 1 135 ? 143.822 25.072 272.178 1.00 111.32 134 TYR J CA 1
ATOM 17940 C C . TYR J 1 135 ? 142.798 24.292 273.009 1.00 120.02 134 TYR J C 1
ATOM 17941 O O . TYR J 1 135 ? 142.383 23.200 272.617 1.00 119.11 134 TYR J O 1
ATOM 17950 N N . ASP J 1 136 ? 142.383 24.872 274.147 1.00 121.05 135 ASP J N 1
ATOM 17951 C CA . ASP J 1 136 ? 141.414 24.270 275.065 1.00 122.71 135 ASP J CA 1
ATOM 17952 C C . ASP J 1 136 ? 139.969 24.284 274.505 1.00 128.66 135 ASP J C 1
ATOM 17953 O O . ASP J 1 136 ? 139.343 23.220 274.420 1.00 128.44 135 ASP J O 1
ATOM 17958 N N . THR J 1 137 ? 139.475 25.472 274.079 1.00 125.69 136 THR J N 1
ATOM 17959 C CA . THR J 1 137 ? 138.126 25.671 273.532 1.00 125.77 136 THR J CA 1
ATOM 17960 C C . THR J 1 137 ? 137.949 25.030 272.128 1.00 131.72 136 THR J C 1
ATOM 17961 O O . THR J 1 137 ? 137.226 24.032 272.021 1.00 132.40 136 THR J O 1
ATOM 17965 N N . ASN J 1 138 ? 138.608 25.590 271.074 1.00 127.89 137 ASN J N 1
ATOM 17966 C CA . ASN J 1 138 ? 138.553 25.147 269.667 1.00 126.90 137 ASN J CA 1
ATOM 17967 C C . ASN J 1 138 ? 139.275 23.800 269.416 1.00 130.08 137 ASN J C 1
ATOM 17968 O O . ASN J 1 138 ? 140.507 23.742 269.431 1.00 130.09 137 ASN J O 1
ATOM 17973 N N . LYS J 1 139 ? 138.496 22.733 269.148 1.00 125.85 138 LYS J N 1
ATOM 17974 C CA . LYS J 1 139 ? 139.021 21.387 268.905 1.00 125.71 138 LYS J CA 1
ATOM 17975 C C . LYS J 1 139 ? 139.706 21.248 267.532 1.00 130.57 138 LYS J C 1
ATOM 17976 O O . LYS J 1 139 ? 140.633 20.443 267.410 1.00 130.00 138 LYS J O 1
ATOM 17982 N N . ALA J 1 140 ? 139.275 22.029 266.515 1.00 127.66 139 ALA J N 1
ATOM 17983 C CA . ALA J 1 140 ? 139.897 21.998 265.184 1.00 127.88 139 ALA J CA 1
ATOM 17984 C C . ALA J 1 140 ? 141.358 22.412 265.310 1.00 131.57 139 ALA J C 1
ATOM 17985 O O . ALA J 1 140 ? 142.243 21.721 264.789 1.00 131.22 139 ALA J O 1
ATOM 17987 N N . PHE J 1 141 ? 141.596 23.511 266.073 1.00 127.31 140 PHE J N 1
ATOM 17988 C CA . PHE J 1 141 ? 142.902 24.090 266.390 1.00 126.37 140 PHE J CA 1
ATOM 17989 C C . PHE J 1 141 ? 143.740 23.092 267.174 1.00 125.35 140 PHE J C 1
ATOM 17990 O O . PHE J 1 141 ? 144.913 22.894 266.856 1.00 123.21 140 PHE J O 1
ATOM 17998 N N . GLN J 1 142 ? 143.111 22.433 268.166 1.00 120.43 141 GLN J N 1
ATOM 17999 C CA . GLN J 1 142 ? 143.717 21.412 269.015 1.00 119.53 141 GLN J CA 1
ATOM 18000 C C . GLN J 1 142 ? 144.221 20.243 268.159 1.00 122.81 141 GLN J C 1
ATOM 18001 O O . GLN J 1 142 ? 145.367 19.814 268.317 1.00 121.86 141 GLN J O 1
ATOM 18007 N N . ASN J 1 143 ? 143.375 19.773 267.219 1.00 119.14 142 ASN J N 1
ATOM 18008 C CA . ASN J 1 143 ? 143.680 18.666 266.314 1.00 118.56 142 ASN J CA 1
ATOM 18009 C C . ASN J 1 143 ? 144.846 18.984 265.385 1.00 120.39 142 ASN J C 1
ATOM 18010 O O . ASN J 1 143 ? 145.709 18.126 265.194 1.00 119.34 142 ASN J O 1
ATOM 18015 N N . ALA J 1 144 ? 144.887 20.228 264.845 1.00 115.50 143 ALA J N 1
ATOM 18016 C CA . ALA J 1 144 ? 145.942 20.735 263.960 1.00 114.22 143 ALA J CA 1
ATOM 18017 C C . ALA J 1 144 ? 147.291 20.727 264.664 1.00 116.67 143 ALA J C 1
ATOM 18018 O O . ALA J 1 144 ? 148.272 20.287 264.067 1.00 116.67 143 ALA J O 1
ATOM 18020 N N . ILE J 1 145 ? 147.332 21.199 265.940 1.00 111.36 144 ILE J N 1
ATOM 18021 C CA . ILE J 1 145 ? 148.528 21.216 266.784 1.00 110.02 144 ILE J CA 1
ATOM 18022 C C . ILE J 1 145 ? 148.994 19.778 267.034 1.00 116.24 144 ILE J C 1
ATOM 18023 O O . ILE J 1 145 ? 150.177 19.488 266.838 1.00 115.70 144 ILE J O 1
ATOM 18028 N N . HIS J 1 146 ? 148.053 18.874 267.419 1.00 114.33 145 HIS J N 1
ATOM 18029 C CA . HIS J 1 146 ? 148.344 17.457 267.659 1.00 114.60 145 HIS J CA 1
ATOM 18030 C C . HIS J 1 146 ? 148.868 16.801 266.407 1.00 116.94 145 HIS J C 1
ATOM 18031 O O . HIS J 1 146 ? 149.846 16.053 266.475 1.00 116.62 145 HIS J O 1
ATOM 18038 N N . ALA J 1 147 ? 148.234 17.126 265.260 1.00 111.38 146 ALA J N 1
ATOM 18039 C CA . ALA J 1 147 ? 148.619 16.691 263.937 1.00 110.70 146 ALA J CA 1
ATOM 18040 C C . ALA J 1 147 ? 150.066 17.171 263.664 1.00 115.27 146 ALA J C 1
ATOM 18041 O O . ALA J 1 147 ? 150.893 16.375 263.199 1.00 115.32 146 ALA J O 1
ATOM 18043 N N . ASN J 1 148 ? 150.386 18.444 264.037 1.00 110.90 147 ASN J N 1
ATOM 18044 C CA . ASN J 1 148 ? 151.715 19.054 263.863 1.00 110.06 147 ASN J CA 1
ATOM 18045 C C . ASN J 1 148 ? 152.773 18.361 264.706 1.00 114.09 147 ASN J C 1
ATOM 18046 O O . ASN J 1 148 ? 153.914 18.230 264.253 1.00 112.69 147 ASN J O 1
ATOM 18051 N N . ILE J 1 149 ? 152.393 17.926 265.928 1.00 112.09 148 ILE J N 1
ATOM 18052 C CA . ILE J 1 149 ? 153.269 17.199 266.855 1.00 112.54 148 ILE J CA 1
ATOM 18053 C C . ILE J 1 149 ? 153.669 15.860 266.219 1.00 118.24 148 ILE J C 1
ATOM 18054 O O . ILE J 1 149 ? 154.871 15.552 266.180 1.00 117.60 148 ILE J O 1
ATOM 18059 N N . ASP J 1 150 ? 152.663 15.112 265.654 1.00 115.93 149 ASP J N 1
ATOM 18060 C CA . ASP J 1 150 ? 152.848 13.840 264.936 1.00 115.96 149 ASP J CA 1
ATOM 18061 C C . ASP J 1 150 ? 153.754 14.073 263.746 1.00 119.62 149 ASP J C 1
ATOM 18062 O O . ASP J 1 150 ? 154.715 13.335 263.575 1.00 118.08 149 ASP J O 1
ATOM 18067 N N . ASP J 1 151 ? 153.466 15.129 262.952 1.00 117.58 150 ASP J N 1
ATOM 18068 C CA . ASP J 1 151 ? 154.248 15.526 261.784 1.00 118.55 150 ASP J CA 1
ATOM 18069 C C . ASP J 1 151 ? 155.740 15.662 262.146 1.00 122.79 150 ASP J C 1
ATOM 18070 O O . ASP J 1 151 ? 156.599 15.014 261.531 1.00 122.62 150 ASP J O 1
ATOM 18075 N N . PHE J 1 152 ? 156.021 16.468 263.181 1.00 119.03 151 PHE J N 1
ATOM 18076 C CA . PHE J 1 152 ? 157.362 16.771 263.658 1.00 118.83 151 PHE J CA 1
ATOM 18077 C C . PHE J 1 152 ? 158.088 15.602 264.283 1.00 120.45 151 PHE J C 1
ATOM 18078 O O . PHE J 1 152 ? 159.256 15.366 263.951 1.00 119.46 151 PHE J O 1
ATOM 18086 N N . LEU J 1 153 ? 157.411 14.890 265.200 1.00 115.79 152 LEU J N 1
ATOM 18087 C CA . LEU J 1 153 ? 158.035 13.807 265.935 1.00 115.63 152 LEU J CA 1
ATOM 18088 C C . LEU J 1 153 ? 158.276 12.555 265.100 1.00 121.41 152 LEU J C 1
ATOM 18089 O O . LEU J 1 153 ? 159.287 11.889 265.338 1.00 121.19 152 LEU J O 1
ATOM 18094 N N . THR J 1 154 ? 157.420 12.271 264.082 1.00 118.76 153 THR J N 1
ATOM 18095 C CA . THR J 1 154 ? 157.622 11.130 263.174 1.00 118.66 153 THR J CA 1
ATOM 18096 C C . THR J 1 154 ? 158.927 11.346 262.401 1.00 125.25 153 THR J C 1
ATOM 18097 O O . THR J 1 154 ? 159.643 10.379 262.150 1.00 124.37 153 THR J O 1
ATOM 18101 N N . ARG J 1 155 ? 159.262 12.619 262.090 1.00 124.61 154 ARG J N 1
ATOM 18102 C CA . ARG J 1 155 ? 160.480 12.997 261.385 1.00 125.76 154 ARG J CA 1
ATOM 18103 C C . ARG J 1 155 ? 161.684 13.044 262.313 1.00 133.05 154 ARG J C 1
ATOM 18104 O O . ARG J 1 155 ? 162.674 12.347 262.063 1.00 132.29 154 ARG J O 1
ATOM 18112 N N . TYR J 1 156 ? 161.612 13.882 263.366 1.00 132.72 155 TYR J N 1
ATOM 18113 C CA . TYR J 1 156 ? 162.721 14.052 264.298 1.00 134.33 155 TYR J CA 1
ATOM 18114 C C . TYR J 1 156 ? 163.102 12.733 264.945 1.00 141.14 155 TYR J C 1
ATOM 18115 O O . TYR J 1 156 ? 164.251 12.302 264.797 1.00 141.19 155 TYR J O 1
ATOM 18124 N N . LEU J 1 157 ? 162.118 12.037 265.539 1.00 139.32 156 LEU J N 1
ATOM 18125 C CA . LEU J 1 157 ? 162.363 10.794 266.269 1.00 140.04 156 LEU J CA 1
ATOM 18126 C C . LEU J 1 157 ? 162.283 9.510 265.408 1.00 144.15 156 LEU J C 1
ATOM 18127 O O . LEU J 1 157 ? 162.026 8.417 265.934 1.00 142.85 156 LEU J O 1
ATOM 18132 N N . SER J 1 158 ? 162.578 9.642 264.093 1.00 141.62 157 SER J N 1
ATOM 18133 C CA . SER J 1 158 ? 162.628 8.521 263.146 1.00 141.44 157 SER J CA 1
ATOM 18134 C C . SER J 1 158 ? 163.883 7.676 263.461 1.00 146.59 157 SER J C 1
ATOM 18135 O O . SER J 1 158 ? 163.846 6.439 263.427 1.00 145.90 157 SER J O 1
ATOM 18138 N N . ARG J 1 159 ? 164.978 8.398 263.809 1.00 143.97 158 ARG J N 1
ATOM 18139 C CA . ARG J 1 159 ? 166.343 7.957 264.108 1.00 143.88 158 ARG J CA 1
ATOM 18140 C C . ARG J 1 159 ? 166.567 7.256 265.456 1.00 149.06 158 ARG J C 1
ATOM 18141 O O . ARG J 1 159 ? 167.687 6.782 265.703 1.00 148.93 158 ARG J O 1
ATOM 18149 N N . PHE J 1 160 ? 165.544 7.220 266.342 1.00 146.15 159 PHE J N 1
ATOM 18150 C CA . PHE J 1 160 ? 165.715 6.675 267.694 1.00 146.15 159 PHE J CA 1
ATOM 18151 C C . PHE J 1 160 ? 164.691 5.601 268.080 1.00 148.88 159 PHE J C 1
ATOM 18152 O O . PHE J 1 160 ? 163.481 5.788 267.905 1.00 147.73 159 PHE J O 1
ATOM 18160 N N . SER J 1 161 ? 165.216 4.472 268.620 1.00 145.50 160 SER J N 1
ATOM 18161 C CA . SER J 1 161 ? 164.503 3.286 269.112 1.00 145.32 160 SER J CA 1
ATOM 18162 C C . SER J 1 161 ? 163.509 3.730 270.196 1.00 150.24 160 SER J C 1
ATOM 18163 O O . SER J 1 161 ? 163.876 4.615 270.979 1.00 150.32 160 SER J O 1
ATOM 18166 N N . PRO J 1 162 ? 162.254 3.188 270.256 1.00 146.74 161 PRO J N 1
ATOM 18167 C CA . PRO J 1 162 ? 161.289 3.662 271.276 1.00 146.50 161 PRO J CA 1
ATOM 18168 C C . PRO J 1 162 ? 161.799 3.597 272.713 1.00 149.72 161 PRO J C 1
ATOM 18169 O O . PRO J 1 162 ? 161.330 4.346 273.578 1.00 149.13 161 PRO J O 1
ATOM 18173 N N . ALA J 1 163 ? 162.790 2.713 272.940 1.00 145.77 162 ALA J N 1
ATOM 18174 C CA . ALA J 1 163 ? 163.474 2.454 274.202 1.00 145.13 162 ALA J CA 1
ATOM 18175 C C . ALA J 1 163 ? 164.234 3.673 274.734 1.00 148.14 162 ALA J C 1
ATOM 18176 O O . ALA J 1 163 ? 164.281 3.857 275.956 1.00 147.98 162 ALA J O 1
ATOM 18178 N N . ASP J 1 164 ? 164.835 4.491 273.825 1.00 142.83 163 ASP J N 1
ATOM 18179 C CA . ASP J 1 164 ? 165.649 5.671 274.170 1.00 141.17 163 ASP J CA 1
ATOM 18180 C C . ASP J 1 164 ? 164.850 6.980 274.240 1.00 141.00 163 ASP J C 1
ATOM 18181 O O . ASP J 1 164 ? 165.401 8.006 274.651 1.00 140.50 163 ASP J O 1
ATOM 18186 N N . VAL J 1 165 ? 163.557 6.936 273.866 1.00 134.45 164 VAL J N 1
ATOM 18187 C CA . VAL J 1 165 ? 162.687 8.099 273.781 1.00 133.18 164 VAL J CA 1
ATOM 18188 C C . VAL J 1 165 ? 161.666 8.187 274.908 1.00 137.08 164 VAL J C 1
ATOM 18189 O O . VAL J 1 165 ? 160.850 7.273 275.058 1.00 136.54 164 VAL J O 1
ATOM 18193 N N . ASP J 1 166 ? 161.660 9.306 275.665 1.00 133.90 165 ASP J N 1
ATOM 18194 C CA . ASP J 1 166 ? 160.616 9.510 276.667 1.00 133.92 165 ASP J CA 1
ATOM 18195 C C . ASP J 1 166 ? 159.510 10.170 275.866 1.00 138.07 165 ASP J C 1
ATOM 18196 O O . ASP J 1 166 ? 159.602 11.357 275.554 1.00 137.94 165 ASP J O 1
ATOM 18201 N N . HIS J 1 167 ? 158.512 9.375 275.458 1.00 134.74 166 HIS J N 1
ATOM 18202 C CA . HIS J 1 167 ? 157.407 9.812 274.606 1.00 134.83 166 HIS J CA 1
ATOM 18203 C C . HIS J 1 167 ? 156.522 10.861 275.265 1.00 136.07 166 HIS J C 1
ATOM 18204 O O . HIS J 1 167 ? 155.971 11.720 274.572 1.00 135.60 166 HIS J O 1
ATOM 18211 N N . GLU J 1 168 ? 156.422 10.808 276.603 1.00 130.73 167 GLU J N 1
ATOM 18212 C CA . GLU J 1 168 ? 155.664 11.752 277.430 1.00 129.34 167 GLU J CA 1
ATOM 18213 C C . GLU J 1 168 ? 156.317 13.132 277.309 1.00 128.31 167 GLU J C 1
ATOM 18214 O O . GLU J 1 168 ? 155.625 14.120 277.073 1.00 127.03 167 GLU J O 1
ATOM 18220 N N . ARG J 1 169 ? 157.663 13.164 277.430 1.00 122.30 168 ARG J N 1
ATOM 18221 C CA . ARG J 1 169 ? 158.523 14.342 277.351 1.00 121.02 168 ARG J CA 1
ATOM 18222 C C . ARG J 1 169 ? 158.475 14.949 275.953 1.00 124.17 168 ARG J C 1
ATOM 18223 O O . ARG J 1 169 ? 158.213 16.146 275.815 1.00 123.71 168 ARG J O 1
ATOM 18231 N N . ALA J 1 170 ? 158.745 14.113 274.924 1.00 119.26 169 ALA J N 1
ATOM 18232 C CA . ALA J 1 170 ? 158.758 14.482 273.518 1.00 117.80 169 ALA J CA 1
ATOM 18233 C C . ALA J 1 170 ? 157.489 15.240 273.149 1.00 119.47 169 ALA J C 1
ATOM 18234 O O . ALA J 1 170 ? 157.594 16.321 272.569 1.00 118.48 169 ALA J O 1
ATOM 18236 N N . PHE J 1 171 ? 156.303 14.720 273.557 1.00 114.89 170 PHE J N 1
ATOM 18237 C CA . PHE J 1 171 ? 155.022 15.376 273.294 1.00 114.14 170 PHE J CA 1
ATOM 18238 C C . PHE J 1 171 ? 154.916 16.715 274.022 1.00 114.15 170 PHE J C 1
ATOM 18239 O O . PHE J 1 171 ? 154.552 17.713 273.392 1.00 111.89 170 PHE J O 1
ATOM 18247 N N . ARG J 1 172 ? 155.193 16.718 275.351 1.00 109.74 171 ARG J N 1
ATOM 18248 C CA . ARG J 1 172 ? 155.117 17.897 276.214 1.00 108.82 171 ARG J CA 1
ATOM 18249 C C . ARG J 1 172 ? 155.985 19.048 275.694 1.00 112.38 171 ARG J C 1
ATOM 18250 O O . ARG J 1 172 ? 155.473 20.152 275.547 1.00 112.40 171 ARG J O 1
ATOM 18258 N N . LEU J 1 173 ? 157.279 18.787 275.405 1.00 108.09 172 LEU J N 1
ATOM 18259 C CA . LEU J 1 173 ? 158.228 19.781 274.896 1.00 107.16 172 LEU J CA 1
ATOM 18260 C C . LEU J 1 173 ? 157.869 20.276 273.503 1.00 109.86 172 LEU J C 1
ATOM 18261 O O . LEU J 1 173 ? 158.010 21.467 273.230 1.00 108.56 172 LEU J O 1
ATOM 18266 N N . CYS J 1 174 ? 157.380 19.369 272.635 1.00 106.69 173 CYS J N 1
ATOM 18267 C CA . CYS J 1 174 ? 156.955 19.682 271.272 1.00 106.35 173 CYS J CA 1
ATOM 18268 C C . CYS J 1 174 ? 155.744 20.611 271.315 1.00 106.74 173 CYS J C 1
ATOM 18269 O O . CYS J 1 174 ? 155.663 21.546 270.516 1.00 105.35 173 CYS J O 1
ATOM 18272 N N . LEU J 1 175 ? 154.836 20.378 272.280 1.00 102.39 174 LEU J N 1
ATOM 18273 C CA . LEU J 1 175 ? 153.646 21.200 272.507 1.00 102.33 174 LEU J CA 1
ATOM 18274 C C . LEU J 1 175 ? 154.081 22.605 272.960 1.00 106.62 174 LEU J C 1
ATOM 18275 O O . LEU J 1 175 ? 153.526 23.595 272.475 1.00 105.20 174 LEU J O 1
ATOM 18280 N N . ASP J 1 176 ? 155.087 22.681 273.882 1.00 103.46 175 ASP J N 1
ATOM 18281 C CA . ASP J 1 176 ? 155.643 23.930 274.421 1.00 102.36 175 ASP J CA 1
ATOM 18282 C C . ASP J 1 176 ? 156.207 24.737 273.280 1.00 106.32 175 ASP J C 1
ATOM 18283 O O . ASP J 1 176 ? 155.941 25.937 273.197 1.00 104.84 175 ASP J O 1
ATOM 18288 N N . TYR J 1 177 ? 156.958 24.052 272.381 1.00 104.67 176 TYR J N 1
ATOM 18289 C CA . TYR J 1 177 ? 157.579 24.611 271.181 1.00 105.35 176 TYR J CA 1
ATOM 18290 C C . TYR J 1 177 ? 156.510 25.222 270.280 1.00 106.01 176 TYR J C 1
ATOM 18291 O O . TYR J 1 177 ? 156.625 26.390 269.906 1.00 105.93 176 TYR J O 1
ATOM 18300 N N . LEU J 1 178 ? 155.456 24.449 269.976 1.00 99.46 177 LEU J N 1
ATOM 18301 C CA . LEU J 1 178 ? 154.402 24.901 269.086 1.00 98.28 177 LEU J CA 1
ATOM 18302 C C . LEU J 1 178 ? 153.547 26.002 269.668 1.00 97.95 177 LEU J C 1
ATOM 18303 O O . LEU J 1 178 ? 153.179 26.907 268.920 1.00 96.42 177 LEU J O 1
ATOM 18308 N N . ILE J 1 179 ? 153.278 25.972 270.985 1.00 94.29 178 ILE J N 1
ATOM 18309 C CA . ILE J 1 179 ? 152.494 27.023 271.659 1.00 94.64 178 ILE J CA 1
ATOM 18310 C C . ILE J 1 179 ? 153.252 28.347 271.623 1.00 97.30 178 ILE J C 1
ATOM 18311 O O . ILE J 1 179 ? 152.658 29.384 271.344 1.00 95.21 178 ILE J O 1
ATOM 18316 N N . GLU J 1 180 ? 154.572 28.293 271.851 1.00 95.01 179 GLU J N 1
ATOM 18317 C CA . GLU J 1 180 ? 155.447 29.458 271.797 1.00 95.16 179 GLU J CA 1
ATOM 18318 C C . GLU J 1 180 ? 155.478 30.025 270.370 1.00 98.07 179 GLU J C 1
ATOM 18319 O O . GLU J 1 180 ? 155.266 31.233 270.195 1.00 96.17 179 GLU J O 1
ATOM 18325 N N . GLU J 1 181 ? 155.718 29.139 269.359 1.00 95.26 180 GLU J N 1
ATOM 18326 C CA . GLU J 1 181 ? 155.783 29.492 267.939 1.00 94.71 180 GLU J CA 1
ATOM 18327 C C . GLU J 1 181 ? 154.503 30.224 267.509 1.00 99.00 180 GLU J C 1
ATOM 18328 O O . GLU J 1 181 ? 154.594 31.288 266.889 1.00 97.41 180 GLU J O 1
ATOM 18334 N N . CYS J 1 182 ? 153.328 29.702 267.920 1.00 96.09 181 CYS J N 1
ATOM 18335 C CA . CYS J 1 182 ? 152.031 30.297 267.595 1.00 96.51 181 CYS J CA 1
ATOM 18336 C C . CYS J 1 182 ? 151.745 31.613 268.333 1.00 100.30 181 CYS J C 1
ATOM 18337 O O . CYS J 1 182 ? 151.158 32.514 267.727 1.00 99.81 181 CYS J O 1
ATOM 18340 N N . SER J 1 183 ? 152.145 31.727 269.628 1.00 96.60 182 SER J N 1
ATOM 18341 C CA . SER J 1 183 ? 151.954 32.933 270.459 1.00 95.68 182 SER J CA 1
ATOM 18342 C C . SER J 1 183 ? 152.824 34.084 269.932 1.00 98.56 182 SER J C 1
ATOM 18343 O O . SER J 1 183 ? 152.389 35.247 269.927 1.00 97.09 182 SER J O 1
ATOM 18346 N N . VAL J 1 184 ? 154.048 33.737 269.459 1.00 95.08 183 VAL J N 1
ATOM 18347 C CA . VAL J 1 184 ? 154.973 34.706 268.875 1.00 94.76 183 VAL J CA 1
ATOM 18348 C C . VAL J 1 184 ? 154.446 35.118 267.510 1.00 98.70 183 VAL J C 1
ATOM 18349 O O . VAL J 1 184 ? 154.495 36.306 267.180 1.00 97.83 183 VAL J O 1
ATOM 18353 N N . MET J 1 185 ? 153.889 34.145 266.740 1.00 95.01 184 MET J N 1
ATOM 18354 C CA . MET J 1 185 ? 153.304 34.420 265.428 1.00 94.40 184 MET J CA 1
ATOM 18355 C C . MET J 1 185 ? 152.231 35.504 265.517 1.00 97.78 184 MET J C 1
ATOM 18356 O O . MET J 1 185 ? 152.248 36.432 264.707 1.00 96.58 184 MET J O 1
ATOM 18361 N N . CYS J 1 186 ? 151.346 35.419 266.535 1.00 94.72 185 CYS J N 1
ATOM 18362 C CA . CYS J 1 186 ? 150.267 36.386 266.752 1.00 95.20 185 CYS J CA 1
ATOM 18363 C C . CYS J 1 186 ? 150.771 37.801 266.967 1.00 97.87 185 CYS J C 1
ATOM 18364 O O . CYS J 1 186 ? 150.132 38.775 266.552 1.00 97.62 185 CYS J O 1
ATOM 18367 N N . LEU J 1 187 ? 151.933 37.898 267.602 1.00 93.45 186 LEU J N 1
ATOM 18368 C CA . LEU J 1 187 ? 152.601 39.146 267.919 1.00 92.94 186 LEU J CA 1
ATOM 18369 C C . LEU J 1 187 ? 153.092 39.871 266.667 1.00 95.54 186 LEU J C 1
ATOM 18370 O O . LEU J 1 187 ? 153.223 41.090 266.702 1.00 94.24 186 LEU J O 1
ATOM 18375 N N . TRP J 1 188 ? 153.370 39.132 265.571 1.00 90.90 187 TRP J N 1
ATOM 18376 C CA . TRP J 1 188 ? 153.953 39.688 264.344 1.00 89.22 187 TRP J CA 1
ATOM 18377 C C . TRP J 1 188 ? 153.115 40.775 263.671 1.00 91.94 187 TRP J C 1
ATOM 18378 O O . TRP J 1 188 ? 153.696 41.653 263.031 1.00 90.40 187 TRP J O 1
ATOM 18389 N N . THR J 1 189 ? 151.774 40.762 263.873 1.00 88.33 188 THR J N 1
ATOM 18390 C CA . THR J 1 189 ? 150.833 41.772 263.354 1.00 87.26 188 THR J CA 1
ATOM 18391 C C . THR J 1 189 ? 151.213 43.181 263.841 1.00 89.04 188 THR J C 1
ATOM 18392 O O . THR J 1 189 ? 150.960 44.156 263.129 1.00 90.03 188 THR J O 1
ATOM 18396 N N . GLU J 1 190 ? 151.857 43.274 265.036 1.00 82.88 189 GLU J N 1
ATOM 18397 C CA . GLU J 1 190 ? 152.353 44.511 265.646 1.00 81.82 189 GLU J CA 1
ATOM 18398 C C . GLU J 1 190 ? 153.265 45.276 264.664 1.00 87.44 189 GLU J C 1
ATOM 18399 O O . GLU J 1 190 ? 153.223 46.511 264.621 1.00 87.46 189 GLU J O 1
ATOM 18405 N N . GLN J 1 191 ? 154.093 44.541 263.877 1.00 84.15 190 GLN J N 1
ATOM 18406 C CA . GLN J 1 191 ? 155.045 45.149 262.945 1.00 83.15 190 GLN J CA 1
ATOM 18407 C C . GLN J 1 191 ? 154.522 45.208 261.516 1.00 87.07 190 GLN J C 1
ATOM 18408 O O . GLN J 1 191 ? 155.251 45.593 260.597 1.00 86.88 190 GLN J O 1
ATOM 18414 N N . LYS J 1 192 ? 153.229 44.901 261.347 1.00 83.92 191 LYS J N 1
ATOM 18415 C CA . LYS J 1 192 ? 152.478 45.078 260.102 1.00 83.70 191 LYS J CA 1
ATOM 18416 C C . LYS J 1 192 ? 153.140 44.472 258.838 1.00 86.56 191 LYS J C 1
ATOM 18417 O O . LYS J 1 192 ? 153.169 45.109 257.766 1.00 86.57 191 LYS J O 1
ATOM 18423 N N . TYR J 1 193 ? 153.676 43.237 258.978 1.00 80.72 192 TYR J N 1
ATOM 18424 C CA . TYR J 1 193 ? 154.321 42.495 257.893 1.00 78.95 192 TYR J CA 1
ATOM 18425 C C . TYR J 1 193 ? 153.215 42.042 256.960 1.00 83.14 192 TYR J C 1
ATOM 18426 O O . TYR J 1 193 ? 152.270 41.381 257.423 1.00 83.25 192 TYR J O 1
ATOM 18435 N N . ASP J 1 194 ? 153.290 42.440 255.668 1.00 78.17 193 ASP J N 1
ATOM 18436 C CA . ASP J 1 194 ? 152.264 42.100 254.678 1.00 77.30 193 ASP J CA 1
ATOM 18437 C C . ASP J 1 194 ? 152.310 40.622 254.335 1.00 81.04 193 ASP J C 1
ATOM 18438 O O . ASP J 1 194 ? 151.271 39.965 254.334 1.00 79.41 193 ASP J O 1
ATOM 18443 N N . PHE J 1 195 ? 153.530 40.085 254.113 1.00 79.07 194 PHE J N 1
ATOM 18444 C CA . PHE J 1 195 ? 153.735 38.688 253.731 1.00 79.13 194 PHE J CA 1
ATOM 18445 C C . PHE J 1 195 ? 154.719 37.949 254.599 1.00 81.00 194 PHE J C 1
ATOM 18446 O O . PHE J 1 195 ? 155.702 38.532 255.044 1.00 80.38 194 PHE J O 1
ATOM 18454 N N . GLU J 1 196 ? 154.471 36.644 254.798 1.00 75.83 195 GLU J N 1
ATOM 18455 C CA . GLU J 1 196 ? 155.352 35.764 255.549 1.00 74.93 195 GLU J CA 1
ATOM 18456 C C . GLU J 1 196 ? 155.903 34.743 254.565 1.00 81.71 195 GLU J C 1
ATOM 18457 O O . GLU J 1 196 ? 155.161 33.859 254.094 1.00 82.00 195 GLU J O 1
ATOM 18463 N N . VAL J 1 197 ? 157.222 34.882 254.264 1.00 77.59 196 VAL J N 1
ATOM 18464 C CA . VAL J 1 197 ? 157.983 34.052 253.336 1.00 76.31 196 VAL J CA 1
ATOM 18465 C C . VAL J 1 197 ? 158.665 32.885 254.051 1.00 83.71 196 VAL J C 1
ATOM 18466 O O . VAL J 1 197 ? 159.633 33.057 254.794 1.00 84.67 196 VAL J O 1
ATOM 18470 N N . TYR J 1 198 ? 158.141 31.698 253.827 1.00 82.34 197 TYR J N 1
ATOM 18471 C CA . TYR J 1 198 ? 158.736 30.471 254.311 1.00 83.48 197 TYR J CA 1
ATOM 18472 C C . TYR J 1 198 ? 158.862 29.547 253.084 1.00 86.41 197 TYR J C 1
ATOM 18473 O O . TYR J 1 198 ? 157.831 29.334 252.445 1.00 86.52 197 TYR J O 1
ATOM 18482 N N . PRO J 1 199 ? 160.094 29.102 252.673 1.00 82.22 198 PRO J N 1
ATOM 18483 C CA . PRO J 1 199 ? 160.263 28.328 251.415 1.00 82.38 198 PRO J CA 1
ATOM 18484 C C . PRO J 1 199 ? 159.355 27.105 251.255 1.00 88.24 198 PRO J C 1
ATOM 18485 O O . PRO J 1 199 ? 158.571 27.059 250.298 1.00 88.44 198 PRO J O 1
ATOM 18489 N N . SER J 1 200 ? 159.402 26.150 252.203 1.00 84.93 199 SER J N 1
ATOM 18490 C CA . SER J 1 200 ? 158.468 25.025 252.217 1.00 84.27 199 SER J CA 1
ATOM 18491 C C . SER J 1 200 ? 157.161 25.599 252.795 1.00 88.02 199 SER J C 1
ATOM 18492 O O . SER J 1 200 ? 157.057 26.806 252.993 1.00 88.44 199 SER J O 1
ATOM 18495 N N . GLY J 1 201 ? 156.172 24.787 253.076 1.00 84.77 200 GLY J N 1
ATOM 18496 C CA . GLY J 1 201 ? 154.943 25.367 253.596 1.00 85.36 200 GLY J CA 1
ATOM 18497 C C . GLY J 1 201 ? 155.006 25.861 255.029 1.00 90.43 200 GLY J C 1
ATOM 18498 O O . GLY J 1 201 ? 156.027 25.719 255.703 1.00 90.51 200 GLY J O 1
ATOM 18499 N N . ARG J 1 202 ? 153.884 26.445 255.490 1.00 86.66 201 ARG J N 1
ATOM 18500 C CA . ARG J 1 202 ? 153.639 26.849 256.865 1.00 85.85 201 ARG J CA 1
ATOM 18501 C C . ARG J 1 202 ? 153.221 25.553 257.536 1.00 93.68 201 ARG J C 1
ATOM 18502 O O . ARG J 1 202 ? 152.415 24.821 256.961 1.00 94.44 201 ARG J O 1
ATOM 18510 N N . ASN J 1 203 ? 153.748 25.249 258.728 1.00 92.76 202 ASN J N 1
ATOM 18511 C CA . ASN J 1 203 ? 153.361 24.016 259.427 1.00 93.53 202 ASN J CA 1
ATOM 18512 C C . ASN J 1 203 ? 151.879 24.063 259.855 1.00 98.30 202 ASN J C 1
ATOM 18513 O O . ASN J 1 203 ? 151.283 25.153 259.864 1.00 97.43 202 ASN J O 1
ATOM 18518 N N . LYS J 1 204 ? 151.275 22.884 260.154 1.00 95.43 203 LYS J N 1
ATOM 18519 C CA . LYS J 1 204 ? 149.851 22.772 260.515 1.00 95.33 203 LYS J CA 1
ATOM 18520 C C . LYS J 1 204 ? 149.381 23.744 261.621 1.00 99.68 203 LYS J C 1
ATOM 18521 O O . LYS J 1 204 ? 148.351 24.411 261.443 1.00 98.62 203 LYS J O 1
ATOM 18527 N N . ALA J 1 205 ? 150.154 23.839 262.730 1.00 96.92 204 ALA J N 1
ATOM 18528 C CA . ALA J 1 205 ? 149.869 24.711 263.872 1.00 97.03 204 ALA J CA 1
ATOM 18529 C C . ALA J 1 205 ? 149.817 26.189 263.479 1.00 101.87 204 ALA J C 1
ATOM 18530 O O . ALA J 1 205 ? 148.849 26.871 263.818 1.00 101.22 204 ALA J O 1
ATOM 18532 N N . MET J 1 206 ? 150.836 26.671 262.741 1.00 99.31 205 MET J N 1
ATOM 18533 C CA . MET J 1 206 ? 150.903 28.063 262.293 1.00 99.34 205 MET J CA 1
ATOM 18534 C C . MET J 1 206 ? 149.824 28.413 261.283 1.00 105.41 205 MET J C 1
ATOM 18535 O O . MET J 1 206 ? 149.268 29.514 261.339 1.00 105.28 205 MET J O 1
ATOM 18540 N N . ALA J 1 207 ? 149.489 27.452 260.397 1.00 102.40 206 ALA J N 1
ATOM 18541 C CA . ALA J 1 207 ? 148.424 27.599 259.413 1.00 101.70 206 ALA J CA 1
ATOM 18542 C C . ALA J 1 207 ? 147.092 27.763 260.153 1.00 105.04 206 ALA J C 1
ATOM 18543 O O . ALA J 1 207 ? 146.323 28.672 259.833 1.00 103.70 206 ALA J O 1
ATOM 18545 N N . ALA J 1 208 ? 146.873 26.932 261.203 1.00 102.94 207 ALA J N 1
ATOM 18546 C CA . ALA J 1 208 ? 145.676 26.966 262.053 1.00 103.09 207 ALA J CA 1
ATOM 18547 C C . ALA J 1 208 ? 145.550 28.294 262.800 1.00 107.50 207 ALA J C 1
ATOM 18548 O O . ALA J 1 208 ? 144.465 28.873 262.825 1.00 106.09 207 ALA J O 1
ATOM 18550 N N . THR J 1 209 ? 146.675 28.786 263.370 1.00 105.46 208 THR J N 1
ATOM 18551 C CA . THR J 1 209 ? 146.759 30.052 264.110 1.00 105.41 208 THR J CA 1
ATOM 18552 C C . THR J 1 209 ? 146.398 31.215 263.202 1.00 112.27 208 THR J C 1
ATOM 18553 O O . THR J 1 209 ? 145.643 32.088 263.621 1.00 111.70 208 THR J O 1
ATOM 18557 N N . TYR J 1 210 ? 146.900 31.206 261.948 1.00 111.53 209 TYR J N 1
ATOM 18558 C CA . TYR J 1 210 ? 146.574 32.249 260.974 1.00 112.24 209 TYR J CA 1
ATOM 18559 C C . TYR J 1 210 ? 145.068 32.211 260.717 1.00 115.67 209 TYR J C 1
ATOM 18560 O O . TYR J 1 210 ? 144.400 33.234 260.853 1.00 112.99 209 TYR J O 1
ATOM 18569 N N . GLU J 1 211 ? 144.534 31.001 260.459 1.00 114.47 210 GLU J N 1
ATOM 18570 C CA . GLU J 1 211 ? 143.120 30.773 260.184 1.00 115.34 210 GLU J CA 1
ATOM 18571 C C . GLU J 1 211 ? 142.189 31.305 261.276 1.00 119.93 210 GLU J C 1
ATOM 18572 O O . GLU J 1 211 ? 141.317 32.117 260.969 1.00 119.66 210 GLU J O 1
ATOM 18578 N N . PHE J 1 212 ? 142.402 30.886 262.540 1.00 116.96 211 PHE J N 1
ATOM 18579 C CA . PHE J 1 212 ? 141.535 31.232 263.671 1.00 116.86 211 PHE J CA 1
ATOM 18580 C C . PHE J 1 212 ? 141.852 32.515 264.436 1.00 120.05 211 PHE J C 1
ATOM 18581 O O . PHE J 1 212 ? 140.913 33.160 264.928 1.00 120.53 211 PHE J O 1
ATOM 18589 N N . LEU J 1 213 ? 143.141 32.869 264.588 1.00 114.06 212 LEU J N 1
ATOM 18590 C CA . LEU J 1 213 ? 143.515 34.011 265.424 1.00 112.49 212 LEU J CA 1
ATOM 18591 C C . LEU J 1 213 ? 144.067 35.233 264.700 1.00 115.48 212 LEU J C 1
ATOM 18592 O O . LEU J 1 213 ? 143.984 36.337 265.252 1.00 114.29 212 LEU J O 1
ATOM 18597 N N . ILE J 1 214 ? 144.636 35.064 263.491 1.00 112.21 213 ILE J N 1
ATOM 18598 C CA . ILE J 1 214 ? 145.261 36.212 262.821 1.00 112.04 213 ILE J CA 1
ATOM 18599 C C . ILE J 1 214 ? 144.418 36.783 261.643 1.00 116.20 213 ILE J C 1
ATOM 18600 O O . ILE J 1 214 ? 144.009 37.948 261.726 1.00 114.53 213 ILE J O 1
ATOM 18605 N N . LYS J 1 215 ? 144.182 35.978 260.564 1.00 113.94 214 LYS J N 1
ATOM 18606 C CA . LYS J 1 215 ? 143.434 36.371 259.357 1.00 113.62 214 LYS J CA 1
ATOM 18607 C C . LYS J 1 215 ? 142.116 37.093 259.663 1.00 117.06 214 LYS J C 1
ATOM 18608 O O . LYS J 1 215 ? 141.916 38.166 259.085 1.00 117.08 214 LYS J O 1
ATOM 18614 N N . PRO J 1 216 ? 141.243 36.602 260.588 1.00 112.09 215 PRO J N 1
ATOM 18615 C CA . PRO J 1 216 ? 140.000 37.334 260.879 1.00 112.07 215 PRO J CA 1
ATOM 18616 C C . PRO J 1 216 ? 140.150 38.801 261.283 1.00 116.93 215 PRO J C 1
ATOM 18617 O O . PRO J 1 216 ? 139.290 39.601 260.923 1.00 117.34 215 PRO J O 1
ATOM 18621 N N . HIS J 1 217 ? 141.231 39.162 261.995 1.00 113.44 216 HIS J N 1
ATOM 18622 C CA . HIS J 1 217 ? 141.441 40.533 262.470 1.00 113.54 216 HIS J CA 1
ATOM 18623 C C . HIS J 1 217 ? 142.307 41.396 261.559 1.00 117.35 216 HIS J C 1
ATOM 18624 O O . HIS J 1 217 ? 142.116 42.616 261.525 1.00 116.72 216 HIS J O 1
ATOM 18631 N N . HIS J 1 218 ? 143.283 40.779 260.852 1.00 113.75 217 HIS J N 1
ATOM 18632 C CA . HIS J 1 218 ? 144.174 41.477 259.917 1.00 112.92 217 HIS J CA 1
ATOM 18633 C C . HIS J 1 218 ? 144.427 40.546 258.730 1.00 113.81 217 HIS J C 1
ATOM 18634 O O . HIS J 1 218 ? 145.365 39.745 258.759 1.00 113.72 217 HIS J O 1
ATOM 18641 N N . PRO J 1 219 ? 143.592 40.584 257.681 1.00 107.83 218 PRO J N 1
ATOM 18642 C CA . PRO J 1 219 ? 143.812 39.663 256.560 1.00 106.28 218 PRO J CA 1
ATOM 18643 C C . PRO J 1 219 ? 144.912 40.137 255.619 1.00 104.29 218 PRO J C 1
ATOM 18644 O O . PRO J 1 219 ? 145.393 39.342 254.810 1.00 103.10 218 PRO J O 1
ATOM 18648 N N . ASN J 1 220 ? 145.323 41.413 255.750 1.00 97.18 219 ASN J N 1
ATOM 18649 C CA . ASN J 1 220 ? 146.341 42.018 254.915 1.00 96.51 219 ASN J CA 1
ATOM 18650 C C . ASN J 1 220 ? 147.723 42.004 255.566 1.00 99.48 219 ASN J C 1
ATOM 18651 O O . ASN J 1 220 ? 148.636 42.717 255.131 1.00 99.34 219 ASN J O 1
ATOM 18656 N N . TYR J 1 221 ? 147.883 41.144 256.579 1.00 94.92 220 TYR J N 1
ATOM 18657 C CA . TYR J 1 221 ? 149.141 40.887 257.274 1.00 93.84 220 TYR J CA 1
ATOM 18658 C C . TYR J 1 221 ? 149.430 39.398 257.247 1.00 93.39 220 TYR J C 1
ATOM 18659 O O . TYR J 1 221 ? 148.499 38.577 257.187 1.00 92.83 220 TYR J O 1
ATOM 18668 N N . LEU J 1 222 ? 150.726 39.049 257.298 1.00 86.54 221 LEU J N 1
ATOM 18669 C CA . LEU J 1 222 ? 151.224 37.670 257.335 1.00 85.27 221 LEU J CA 1
ATOM 18670 C C . LEU J 1 222 ? 150.628 36.764 256.243 1.00 88.23 221 LEU J C 1
ATOM 18671 O O . LEU J 1 222 ? 150.367 35.595 256.505 1.00 85.96 221 LEU J O 1
ATOM 18676 N N . ARG J 1 223 ? 150.390 37.308 255.028 1.00 86.37 222 ARG J N 1
ATOM 18677 C CA . ARG J 1 223 ? 149.852 36.522 253.912 1.00 86.85 222 ARG J CA 1
ATOM 18678 C C . ARG J 1 223 ? 150.979 35.545 253.476 1.00 92.73 222 ARG J C 1
ATOM 18679 O O . ARG J 1 223 ? 152.098 35.990 253.164 1.00 92.46 222 ARG J O 1
ATOM 18687 N N . PRO J 1 224 ? 150.739 34.216 253.558 1.00 89.23 223 PRO J N 1
ATOM 18688 C CA . PRO J 1 224 ? 151.816 33.254 253.262 1.00 88.74 223 PRO J CA 1
ATOM 18689 C C . PRO J 1 224 ? 152.339 33.242 251.825 1.00 91.34 223 PRO J C 1
ATOM 18690 O O . PRO J 1 224 ? 151.577 33.389 250.863 1.00 91.22 223 PRO J O 1
ATOM 18694 N N . VAL J 1 225 ? 153.672 33.066 251.706 1.00 85.07 224 VAL J N 1
ATOM 18695 C CA . VAL J 1 225 ? 154.433 32.999 250.455 1.00 82.24 224 VAL J CA 1
ATOM 18696 C C . VAL J 1 225 ? 155.385 31.778 250.545 1.00 86.79 224 VAL J C 1
ATOM 18697 O O . VAL J 1 225 ? 156.193 31.692 251.472 1.00 86.22 224 VAL J O 1
ATOM 18701 N N . ALA J 1 226 ? 155.241 30.817 249.616 1.00 83.72 225 ALA J N 1
ATOM 18702 C CA . ALA J 1 226 ? 156.081 29.611 249.534 1.00 82.84 225 ALA J CA 1
ATOM 18703 C C . ALA J 1 226 ? 156.997 29.710 248.327 1.00 85.85 225 ALA J C 1
ATOM 18704 O O . ALA J 1 226 ? 156.717 30.491 247.414 1.00 86.45 225 ALA J O 1
ATOM 18706 N N . LEU J 1 227 ? 158.100 28.944 248.324 1.00 80.33 226 LEU J N 1
ATOM 18707 C CA . LEU J 1 227 ? 159.066 28.998 247.232 1.00 79.39 226 LEU J CA 1
ATOM 18708 C C . LEU J 1 227 ? 159.324 27.676 246.540 1.00 86.04 226 LEU J C 1
ATOM 18709 O O . LEU J 1 227 ? 158.963 26.616 247.048 1.00 87.41 226 LEU J O 1
ATOM 18714 N N . ARG J 1 228 ? 159.969 27.756 245.374 1.00 82.83 227 ARG J N 1
ATOM 18715 C CA . ARG J 1 228 ? 160.338 26.635 244.530 1.00 83.21 227 ARG J CA 1
ATOM 18716 C C . ARG J 1 228 ? 161.799 26.836 244.117 1.00 89.72 227 ARG J C 1
ATOM 18717 O O . ARG J 1 228 ? 162.169 27.916 243.624 1.00 89.76 227 ARG J O 1
ATOM 18725 N N . PHE J 1 229 ? 162.638 25.814 244.345 1.00 86.92 228 PHE J N 1
ATOM 18726 C CA . PHE J 1 229 ? 164.056 25.901 243.999 1.00 87.19 228 PHE J CA 1
ATOM 18727 C C . PHE J 1 229 ? 164.353 25.080 242.759 1.00 93.60 228 PHE J C 1
ATOM 18728 O O . PHE J 1 229 ? 163.753 24.015 242.589 1.00 92.21 228 PHE J O 1
ATOM 18736 N N . LYS J 1 230 ? 165.304 25.561 241.903 1.00 93.67 229 LYS J N 1
ATOM 18737 C CA . LYS J 1 230 ? 165.704 24.946 240.608 1.00 95.17 229 LYS J CA 1
ATOM 18738 C C . LYS J 1 230 ? 167.253 24.900 240.341 1.00 102.07 229 LYS J C 1
ATOM 18739 O O . LYS J 1 230 ? 168.036 25.243 241.224 1.00 100.79 229 LYS J O 1
ATOM 18745 N N . LYS J 1 231 ? 167.682 24.468 239.111 1.00 102.15 230 LYS J N 1
ATOM 18746 C CA . LYS J 1 231 ? 169.103 24.315 238.719 1.00 102.95 230 LYS J CA 1
ATOM 18747 C C . LYS J 1 231 ? 169.489 24.878 237.311 1.00 110.34 230 LYS J C 1
ATOM 18748 O O . LYS J 1 231 ? 168.592 25.196 236.526 1.00 111.07 230 LYS J O 1
ATOM 18754 N N . TYR J 1 232 ? 170.838 24.974 237.008 1.00 107.73 231 TYR J N 1
ATOM 18755 C CA . TYR J 1 232 ? 171.549 25.413 235.771 1.00 147.14 231 TYR J CA 1
ATOM 18756 C C . TYR J 1 232 ? 171.060 26.736 235.141 1.00 134.66 231 TYR J C 1
ATOM 18757 O O . TYR J 1 232 ? 171.766 27.322 234.306 1.00 82.57 231 TYR J O 1
#